Protein AF-0000000086145989 (afdb_homodimer)

Nearest PDB structures (foldseek):
  9aym-assembly1_B  TM=9.515E-01  e=1.932E-101  Thermochaetoides thermophila DSM 1495
  9b0e-assembly1_A  TM=9.508E-01  e=3.442E-101  Thermochaetoides thermophila DSM 1495
  7mq9-assembly1_NK  TM=9.323E-01  e=1.211E-88  Homo sapiens
  7mq8-assembly1_NJ  TM=9.148E-01  e=2.196E-86  Homo sapiens
  6rxt-assembly1_CR  TM=9.192E-01  e=3.959E-79  Thermochaetoides thermophila

Sequence (2146 aa):
MPKKAIDARIPALIRNSQLLRHRSLFVIVGDHAKDVIVNLYHILLNLDIKISKSVLWAYKKELLGFSSHRKKREKKIKAEIKRGQRDVDEQNPFELFVSTRDVRYVYYKETEKILGQTFGMCVLQDFEGLTPNLLARTMETVEGGGMVLLLLKNITSLKQLYTMNMDVHARYRTEAHGDVVARFNERFLMSLGSCGGALVIDDEMNVLSSVSGARGVVELKSEEVKPQSQKSKEELAEIKESLEGEKPVGDLVKLAKTVDQAKALMTFVEAIMEKTLASTVTLTAGRGRGKSAALGMAIAAAIACGYSNIFITSPSPENLKTLFEFVFKGFDEFGYLDHTDYDIVQSTNPDFNKAIVRVNVHREHRQTIQYIQPQDSYTLGQAELLVIDEAAAIPLPLVRKLLGPYLVFMASTINGYEGTGRSLSLKLIQQLRDQSRSVGKPNGDTKIANRDGNKEGQDYTPKTARSLREIELNEPIRYAAGDAVEKWMNTLLCLDATLPRKSRIHGTPHPSQCELLQVNRDTLFSFHPITEKFLQQMMALYVASHYKNSPNDLQLMSDAPAHQLFVLVAPTADDANKLPEILCVVQVALEGQISRESVLNSLSRGQRAGGDLIPWLVSQQFQDSEFASLSGARIVRIATNPDYGNMGYGSRALQLLTEFYEGKHISLDESADVLAMNEEQARRVTDEELAEGSLQTETIKVRDIKSMPPLFARLHQRKPPKLDYTGVSYGLTQQLHKFWYRGGYVPVYLRQTANDLTGEHTMVMLKPTNSDTTDPSWLGAYAQDFHRRILNLSSYQFRVFPTILILSIDDSTNKGIRLLEDTEKARPLDKPELDKLFSPYDIKRIKSYADNMLDYHVILDLMPTIATLYFTGRIKDENGVVLSGVQKALLCAIGLQRKMLEDMEKELNLTVSQLMAMFIKVMRKVSMHLEKILSGAIEASMPATNGKARAAPDDEDAEQAIDGAAVSKDLADDLAEGAEEFNAEEKQRNRKMIDALPLDKYAIQEGEVGWEDAEKQVKDAAKKGKSISTIAVKSSKKGEEKKRKAGEALREAQEEAEKLGGAGGKKSKKSKRMPKKAIDARIPALIRNSQLLRHRSLFVIVGDHAKDVIVNLYHILLNLDIKISKSVLWAYKKELLGFSSHRKKREKKIKAEIKRGQRDVDEQNPFELFVSTRDVRYVYYKETEKILGQTFGMCVLQDFEGLTPNLLARTMETVEGGGMVLLLLKNITSLKQLYTMNMDVHARYRTEAHGDVVARFNERFLMSLGSCGGALVIDDEMNVLSSVSGARGVVELKSEEVKPQSQKSKEELAEIKESLEGEKPVGDLVKLAKTVDQAKALMTFVEAIMEKTLASTVTLTAGRGRGKSAALGMAIAAAIACGYSNIFITSPSPENLKTLFEFVFKGFDEFGYLDHTDYDIVQSTNPDFNKAIVRVNVHREHRQTIQYIQPQDSYTLGQAELLVIDEAAAIPLPLVRKLLGPYLVFMASTINGYEGTGRSLSLKLIQQLRDQSRSVGKPNGDTKIANRDGNKEGQDYTPKTARSLREIELNEPIRYAAGDAVEKWMNTLLCLDATLPRKSRIHGTPHPSQCELLQVNRDTLFSFHPITEKFLQQMMALYVASHYKNSPNDLQLMSDAPAHQLFVLVAPTADDANKLPEILCVVQVALEGQISRESVLNSLSRGQRAGGDLIPWLVSQQFQDSEFASLSGARIVRIATNPDYGNMGYGSRALQLLTEFYEGKHISLDESADVLAMNEEQARRVTDEELAEGSLQTETIKVRDIKSMPPLFARLHQRKPPKLDYTGVSYGLTQQLHKFWYRGGYVPVYLRQTANDLTGEHTMVMLKPTNSDTTDPSWLGAYAQDFHRRILNLSSYQFRVFPTILILSIDDSTNKGIRLLEDTEKARPLDKPELDKLFSPYDIKRIKSYADNMLDYHVILDLMPTIATLYFTGRIKDENGVVLSGVQKALLCAIGLQRKMLEDMEKELNLTVSQLMAMFIKVMRKVSMHLEKILSGAIEASMPATNGKARAAPDDEDAEQAIDGAAVSKDLADDLAEGAEEFNAEEKQRNRKMIDALPLDKYAIQEGEVGWEDAEKQVKDAAKKGKSISTIAVKSSKKGEEKKRKAGEALREAQEEAEKLGGAGGKKSKKSKR

Structure (mmCIF, N/CA/C/O backbone):
data_AF-0000000086145989-model_v1
#
loop_
_entity.id
_entity.type
_entity.pdbx_description
1 polymer 'RNA cytidine acetyltransferase'
#
loop_
_atom_site.group_PDB
_atom_site.id
_atom_site.type_symbol
_atom_site.label_atom_id
_atom_site.label_alt_id
_atom_site.label_comp_id
_atom_site.label_asym_id
_atom_site.label_entity_id
_atom_site.label_seq_id
_atom_site.pdbx_PDB_ins_code
_atom_site.Cartn_x
_atom_site.Cartn_y
_atom_site.Cartn_z
_atom_site.occupancy
_atom_site.B_iso_or_equiv
_atom_site.auth_seq_id
_atom_site.auth_comp_id
_atom_site.auth_asym_id
_atom_site.auth_atom_id
_atom_site.pdbx_PDB_model_num
ATOM 1 N N . MET A 1 1 ? 15.664 70.75 -6.625 1 32.62 1 MET A N 1
ATOM 2 C CA . MET A 1 1 ? 15.195 70.625 -5.246 1 32.62 1 MET A CA 1
ATOM 3 C C . MET A 1 1 ? 16.359 70.5 -4.281 1 32.62 1 MET A C 1
ATOM 5 O O . MET A 1 1 ? 17.312 69.75 -4.547 1 32.62 1 MET A O 1
ATOM 9 N N . PRO A 1 2 ? 16.578 71.375 -3.533 1 39.59 2 PRO A N 1
ATOM 10 C CA . PRO A 1 2 ? 17.75 71.375 -2.648 1 39.59 2 PRO A CA 1
ATOM 11 C C . PRO A 1 2 ? 17.891 70.062 -1.884 1 39.59 2 PRO A C 1
ATOM 13 O O . PRO A 1 2 ? 16.891 69.438 -1.567 1 39.59 2 PRO A O 1
ATOM 16 N N . LYS A 1 3 ? 18.953 69.375 -2.1 1 53.72 3 LYS A N 1
ATOM 17 C CA . LYS A 1 3 ? 19.312 68.125 -1.492 1 53.72 3 LYS A CA 1
ATOM 18 C C . LYS A 1 3 ? 19.203 68.188 0.029 1 53.72 3 LYS A C 1
ATOM 20 O O . LYS A 1 3 ? 19.891 68.938 0.67 1 53.72 3 LYS A O 1
ATOM 25 N N . LYS A 1 4 ? 17.969 68.125 0.529 1 65.81 4 LYS A N 1
ATOM 26 C CA . LYS A 1 4 ? 17.781 68.125 1.978 1 65.81 4 LYS A CA 1
ATOM 27 C C . LYS A 1 4 ? 18.703 67.125 2.656 1 65.81 4 LYS A C 1
ATOM 29 O O . LYS A 1 4 ? 18.953 66.062 2.129 1 65.81 4 LYS A O 1
ATOM 34 N N . ALA A 1 5 ? 19.375 67.688 3.66 1 76.88 5 ALA A N 1
ATOM 35 C CA . ALA A 1 5 ? 20.312 66.875 4.438 1 76.88 5 ALA A CA 1
ATOM 36 C C . ALA A 1 5 ? 19.594 65.75 5.172 1 76.88 5 ALA A C 1
ATOM 38 O O . ALA A 1 5 ? 18.531 65.938 5.77 1 76.88 5 ALA A O 1
ATOM 39 N N . ILE A 1 6 ? 20 64.562 4.984 1 85.19 6 ILE A N 1
ATOM 40 C CA . ILE A 1 6 ? 19.438 63.312 5.578 1 85.19 6 ILE A CA 1
ATOM 41 C C . ILE A 1 6 ? 19.734 63.312 7.078 1 85.19 6 ILE A C 1
ATOM 43 O O . ILE A 1 6 ? 20.812 63.75 7.508 1 85.19 6 ILE A O 1
ATOM 47 N N . ASP A 1 7 ? 18.766 63.031 7.938 1 90.12 7 ASP A N 1
ATOM 48 C CA . ASP A 1 7 ? 18.953 62.844 9.375 1 90.12 7 ASP A CA 1
ATOM 49 C C . ASP A 1 7 ? 20.172 61.969 9.664 1 90.12 7 ASP A C 1
ATOM 51 O O . ASP A 1 7 ? 20.266 60.844 9.141 1 90.12 7 ASP A O 1
ATOM 55 N N . ALA A 1 8 ? 21.094 62.406 10.469 1 89.19 8 ALA A N 1
ATOM 56 C CA . ALA A 1 8 ? 22.375 61.75 10.719 1 89.19 8 ALA A CA 1
ATOM 57 C C . ALA A 1 8 ? 22.188 60.406 11.391 1 89.19 8 ALA A C 1
ATOM 59 O O . ALA A 1 8 ? 23.062 59.531 11.312 1 89.19 8 ALA A O 1
ATOM 60 N N . ARG A 1 9 ? 21.125 60.188 11.984 1 93.94 9 ARG A N 1
ATOM 61 C CA . ARG A 1 9 ? 20.859 58.906 12.68 1 93.94 9 ARG A CA 1
ATOM 62 C C . ARG A 1 9 ? 20.656 57.781 11.695 1 93.94 9 ARG A C 1
ATOM 64 O O . ARG A 1 9 ? 20.922 56.625 12.016 1 93.94 9 ARG A O 1
ATOM 71 N N . ILE A 1 10 ? 20.141 58.062 10.531 1 94.19 10 ILE A N 1
ATOM 72 C CA . ILE A 1 10 ? 19.859 57.062 9.523 1 94.19 10 ILE A CA 1
ATOM 73 C C . ILE A 1 10 ? 21.156 56.438 9.031 1 94.19 10 ILE A C 1
ATOM 75 O O . ILE A 1 10 ? 21.359 55.219 9.156 1 94.19 10 ILE A O 1
ATOM 79 N N . PRO A 1 11 ? 22.109 57.219 8.492 1 91.62 11 PRO A N 1
ATOM 80 C CA . PRO A 1 11 ? 23.375 56.594 8.102 1 91.62 11 PRO A CA 1
ATOM 81 C C . PRO A 1 11 ? 24.141 56 9.281 1 91.62 11 PRO A C 1
ATOM 83 O O . PRO A 1 11 ? 24.844 55 9.125 1 91.62 11 PRO A O 1
ATOM 86 N N . ALA A 1 12 ? 23.953 56.594 10.438 1 92.81 12 ALA A N 1
ATOM 87 C CA . ALA A 1 12 ? 24.625 56.062 11.625 1 92.81 12 ALA A CA 1
ATOM 88 C C . ALA A 1 12 ? 24.141 54.656 11.938 1 92.81 12 ALA A C 1
ATOM 90 O O . ALA A 1 12 ? 24.938 53.781 12.258 1 92.81 12 ALA A O 1
ATOM 91 N N . LEU A 1 13 ? 22.844 54.469 11.883 1 94.44 13 LEU A N 1
ATOM 92 C CA . LEU A 1 13 ? 22.281 53.156 12.156 1 94.44 13 LEU A CA 1
ATOM 93 C C . LEU A 1 13 ? 22.75 52.125 11.133 1 94.44 13 LEU A C 1
ATOM 95 O O . LEU A 1 13 ? 23.094 51 11.477 1 94.44 13 LEU A O 1
ATOM 99 N N . ILE A 1 14 ? 22.781 52.469 9.883 1 93 14 ILE A N 1
ATOM 100 C CA . ILE A 1 14 ? 23.172 51.594 8.805 1 93 14 ILE A CA 1
ATOM 101 C C . ILE A 1 14 ? 24.656 51.219 8.953 1 93 14 ILE A C 1
ATOM 103 O O . ILE A 1 14 ? 25.031 50.062 8.812 1 93 14 ILE A O 1
ATOM 107 N N . ARG A 1 15 ? 25.5 52.156 9.289 1 90.88 15 ARG A N 1
ATOM 108 C CA . ARG A 1 15 ? 26.922 51.938 9.477 1 90.88 15 ARG A CA 1
ATOM 109 C C . ARG A 1 15 ? 27.172 51.031 10.688 1 90.88 15 ARG A C 1
ATOM 111 O O . ARG A 1 15 ? 28 50.125 10.641 1 90.88 15 ARG A O 1
ATOM 118 N N . ASN A 1 16 ? 26.453 51.375 11.75 1 91.62 16 ASN A N 1
ATOM 119 C CA . ASN A 1 16 ? 26.578 50.531 12.945 1 91.62 16 ASN A CA 1
ATOM 120 C C . ASN A 1 16 ? 26.141 49.094 12.672 1 91.62 16 ASN A C 1
ATOM 122 O O . ASN A 1 16 ? 26.766 48.156 13.164 1 91.62 16 ASN A O 1
ATOM 126 N N . SER A 1 17 ? 25.062 48.969 11.922 1 92.06 17 SER A N 1
ATOM 127 C CA . SER A 1 17 ? 24.547 47.656 11.594 1 92.06 17 SER A CA 1
ATOM 128 C C . SER A 1 17 ? 25.562 46.844 10.758 1 92.06 17 SER A C 1
ATOM 130 O O . SER A 1 17 ? 25.688 45.656 10.914 1 92.06 17 SER A O 1
ATOM 132 N N . GLN A 1 18 ? 26.203 47.406 9.883 1 89.12 18 GLN A N 1
ATOM 133 C CA . GLN A 1 18 ? 27.219 46.75 9.07 1 89.12 18 GLN A CA 1
ATOM 134 C C . GLN A 1 18 ? 28.438 46.375 9.914 1 89.12 18 GLN A C 1
ATOM 136 O O . GLN A 1 18 ? 28.984 45.281 9.766 1 89.12 18 GLN A O 1
ATOM 141 N N . LEU A 1 19 ? 28.781 47.312 10.719 1 87.06 19 LEU A N 1
ATOM 142 C CA . LEU A 1 19 ? 29.953 47.094 11.555 1 87.06 19 LEU A CA 1
ATOM 143 C C . LEU A 1 19 ? 29.719 45.969 12.539 1 87.06 19 LEU A C 1
ATOM 145 O O . LEU A 1 19 ? 30.594 45.125 12.766 1 87.06 19 LEU A O 1
ATOM 149 N N . LEU A 1 20 ? 28.562 45.969 13.102 1 89.5 20 LEU A N 1
ATOM 150 C CA . LEU A 1 20 ? 28.234 44.969 14.102 1 89.5 20 LEU A CA 1
ATOM 151 C C . LEU A 1 20 ? 27.656 43.688 13.453 1 89.5 20 LEU A C 1
ATOM 153 O O . LEU A 1 20 ? 27.484 42.688 14.117 1 89.5 20 LEU A O 1
ATOM 157 N N . ARG A 1 21 ? 27.312 43.75 12.18 1 90.62 21 ARG A N 1
ATOM 158 C CA . ARG A 1 21 ? 26.641 42.688 11.438 1 90.62 21 ARG A CA 1
ATOM 159 C C . ARG A 1 21 ? 25.266 42.375 12.039 1 90.62 21 ARG A C 1
ATOM 161 O O . ARG A 1 21 ? 24.953 41.219 12.297 1 90.62 21 ARG A O 1
ATOM 168 N N . HIS A 1 22 ? 24.625 43.438 12.461 1 93.12 22 HIS A N 1
ATOM 169 C CA . HIS A 1 22 ? 23.25 43.375 12.922 1 93.12 22 HIS A CA 1
ATOM 170 C C . HIS A 1 22 ? 22.281 43.844 11.836 1 93.12 22 HIS A C 1
ATOM 172 O O . HIS A 1 22 ? 22.688 44.531 10.898 1 93.12 22 HIS A O 1
ATOM 178 N N . ARG A 1 23 ? 21.047 43.438 11.914 1 92.12 23 ARG A N 1
ATOM 179 C CA . ARG A 1 23 ? 20.031 43.938 10.984 1 92.12 23 ARG A CA 1
ATOM 180 C C . ARG A 1 23 ? 19.5 45.281 11.414 1 92.12 23 ARG A C 1
ATOM 182 O O . ARG A 1 23 ? 19.547 45.625 12.602 1 92.12 23 ARG A O 1
ATOM 189 N N . SER A 1 24 ? 19.094 45.969 10.492 1 95.75 24 SER A N 1
ATOM 190 C CA . SER A 1 24 ? 18.391 47.219 10.773 1 95.75 24 SER A CA 1
ATOM 191 C C . SER A 1 24 ? 16.938 47.156 10.273 1 95.75 24 SER A C 1
ATOM 193 O O . SER A 1 24 ? 16.656 46.531 9.258 1 95.75 24 SER A O 1
ATOM 195 N N . LEU A 1 25 ? 16.062 47.781 11.07 1 97.19 25 LEU A N 1
ATOM 196 C CA . LEU A 1 25 ? 14.641 47.812 10.734 1 97.19 25 LEU A CA 1
ATOM 197 C C . LEU A 1 25 ? 14.172 49.25 10.492 1 97.19 25 LEU A C 1
ATOM 199 O O . LEU A 1 25 ? 14.344 50.125 11.359 1 97.19 25 LEU A O 1
ATOM 203 N N . PHE A 1 26 ? 13.672 49.562 9.32 1 96.38 26 PHE A N 1
ATOM 204 C CA . PHE A 1 26 ? 13.125 50.844 8.984 1 96.38 26 PHE A CA 1
ATOM 205 C C . PHE A 1 26 ? 11.625 50.781 8.711 1 96.38 26 PHE A C 1
ATOM 207 O O . PHE A 1 26 ? 11.195 50 7.859 1 96.38 26 PHE A O 1
ATOM 214 N N . VAL A 1 27 ? 10.867 51.469 9.484 1 95.62 27 VAL A N 1
ATOM 215 C CA . VAL A 1 27 ? 9.445 51.656 9.203 1 95.62 27 VAL A CA 1
ATOM 216 C C . VAL A 1 27 ? 9.203 52.969 8.477 1 95.62 27 VAL A C 1
ATOM 218 O O . VAL A 1 27 ? 9.406 54.031 9.055 1 95.62 27 VAL A O 1
ATOM 221 N N . ILE A 1 28 ? 8.781 52.906 7.25 1 94.56 28 ILE A N 1
ATOM 222 C CA . ILE A 1 28 ? 8.633 54.094 6.418 1 94.56 28 ILE A CA 1
ATOM 223 C C . ILE A 1 28 ? 7.156 54.5 6.344 1 94.56 28 ILE A C 1
ATOM 225 O O . ILE A 1 28 ? 6.324 53.719 5.863 1 94.56 28 ILE A O 1
ATOM 229 N N . VAL A 1 29 ? 6.902 55.688 6.828 1 93.06 29 VAL A N 1
ATOM 230 C CA . VAL A 1 29 ? 5.531 56.188 6.844 1 93.06 29 VAL A CA 1
ATOM 231 C C . VAL A 1 29 ? 5.367 57.25 5.766 1 93.06 29 VAL A C 1
ATOM 233 O O . VAL A 1 29 ? 6.102 58.25 5.75 1 93.06 29 VAL A O 1
ATOM 236 N N . GLY A 1 30 ? 4.41 57 4.805 1 88.5 30 GLY A N 1
ATOM 237 C CA . GLY A 1 30 ? 4.129 58 3.781 1 88.5 30 GLY A CA 1
ATOM 238 C C . GLY A 1 30 ? 3.945 57.406 2.4 1 88.5 30 GLY A C 1
ATOM 239 O O . GLY A 1 30 ? 4.109 56.188 2.217 1 88.5 30 GLY A O 1
ATOM 240 N N . ASP A 1 31 ? 3.643 58.25 1.392 1 86.5 31 ASP A N 1
ATOM 241 C CA . ASP A 1 31 ? 3.252 57.75 0.068 1 86.5 31 ASP A CA 1
ATOM 242 C C . ASP A 1 31 ? 4.441 57.781 -0.893 1 86.5 31 ASP A C 1
ATOM 244 O O . ASP A 1 31 ? 4.379 57.188 -1.971 1 86.5 31 ASP A O 1
ATOM 248 N N . HIS A 1 32 ? 5.531 58.344 -0.509 1 87.19 32 HIS A N 1
ATOM 249 C CA . HIS A 1 32 ? 6.707 58.375 -1.369 1 87.19 32 HIS A CA 1
ATOM 250 C C . HIS A 1 32 ? 7.754 57.375 -0.911 1 87.19 32 HIS A C 1
ATOM 252 O O . HIS A 1 32 ? 8.945 57.688 -0.837 1 87.19 32 HIS A O 1
ATOM 258 N N . ALA A 1 33 ? 7.289 56.281 -0.604 1 88.06 33 ALA A N 1
ATOM 259 C CA . ALA A 1 33 ? 8.156 55.25 -0.075 1 88.06 33 ALA A CA 1
ATOM 260 C C . ALA A 1 33 ? 9.148 54.781 -1.132 1 88.06 33 ALA A C 1
ATOM 262 O O . ALA A 1 33 ? 10.258 54.344 -0.803 1 88.06 33 ALA A O 1
ATOM 263 N N . LYS A 1 34 ? 8.844 54.875 -2.447 1 87.62 34 LYS A N 1
ATOM 264 C CA . LYS A 1 34 ? 9.703 54.406 -3.535 1 87.62 34 LYS A CA 1
ATOM 265 C C . LYS A 1 34 ? 11.047 55.156 -3.521 1 87.62 34 LYS A C 1
ATOM 267 O O . LYS A 1 34 ? 12.102 54.531 -3.688 1 87.62 34 LYS A O 1
ATOM 272 N N . ASP A 1 35 ? 10.953 56.344 -3.273 1 86.56 35 ASP A N 1
ATOM 273 C CA . ASP A 1 35 ? 12.164 57.156 -3.256 1 86.56 35 ASP A CA 1
ATOM 274 C C . ASP A 1 35 ? 13.031 56.844 -2.043 1 86.56 35 ASP A C 1
ATOM 276 O O . ASP A 1 35 ? 14.258 56.812 -2.141 1 86.56 35 ASP A O 1
ATOM 280 N N . VAL A 1 36 ? 12.344 56.625 -0.988 1 90.62 36 VAL A N 1
ATOM 281 C CA . VAL A 1 36 ? 13.055 56.344 0.252 1 90.62 36 VAL A CA 1
ATOM 282 C C . VAL A 1 36 ? 13.789 55 0.13 1 90.62 36 VAL A C 1
ATOM 284 O O . VAL A 1 36 ? 14.93 54.875 0.593 1 90.62 36 VAL A O 1
ATOM 287 N N . ILE A 1 37 ? 13.172 54 -0.485 1 91.62 37 ILE A N 1
ATOM 288 C CA . ILE A 1 37 ? 13.766 52.688 -0.65 1 91.62 37 ILE A CA 1
ATOM 289 C C . ILE A 1 37 ? 15.062 52.812 -1.445 1 91.62 37 ILE A C 1
ATOM 291 O O . ILE A 1 37 ? 16.078 52.219 -1.069 1 91.62 37 ILE A O 1
ATOM 295 N N . VAL A 1 38 ? 15.016 53.562 -2.527 1 88.56 38 VAL A N 1
ATOM 296 C CA . VAL A 1 38 ? 16.188 53.719 -3.395 1 88.56 38 VAL A CA 1
ATOM 297 C C . VAL A 1 38 ? 17.297 54.438 -2.629 1 88.56 38 VAL A C 1
ATOM 299 O O . VAL A 1 38 ? 18.469 54.062 -2.721 1 88.56 38 VAL A O 1
ATOM 302 N N . ASN A 1 39 ? 16.922 55.438 -1.884 1 89.38 39 ASN A N 1
ATOM 303 C CA . ASN A 1 39 ? 17.906 56.188 -1.115 1 89.38 39 ASN A CA 1
ATOM 304 C C . ASN A 1 39 ? 18.562 55.312 -0.05 1 89.38 39 ASN A C 1
ATOM 306 O O . ASN A 1 39 ? 19.781 55.344 0.127 1 89.38 39 ASN A O 1
ATOM 310 N N . LEU A 1 40 ? 17.766 54.656 0.624 1 91.38 40 LEU A N 1
ATOM 311 C CA . LEU A 1 40 ? 18.297 53.781 1.657 1 91.38 40 LEU A CA 1
ATOM 312 C C . LEU A 1 40 ? 19.203 52.688 1.049 1 91.38 40 LEU A C 1
ATOM 314 O O . LEU A 1 40 ? 20.234 52.344 1.62 1 91.38 40 LEU A O 1
ATOM 318 N N . TYR A 1 41 ? 18.766 52.156 -0.068 1 88.81 41 TYR A N 1
ATOM 319 C CA . TYR A 1 41 ? 19.578 51.156 -0.741 1 88.81 41 TYR A CA 1
ATOM 320 C C . TYR A 1 41 ? 20.906 51.719 -1.185 1 88.81 41 TYR A C 1
ATOM 322 O O . TYR A 1 41 ? 21.938 51.062 -1.097 1 88.81 41 TYR A O 1
ATOM 330 N N . HIS A 1 42 ? 20.922 52.938 -1.663 1 85.06 42 HIS A N 1
ATOM 331 C CA . HIS A 1 42 ? 22.156 53.594 -2.084 1 85.06 42 HIS A CA 1
ATOM 332 C C . HIS A 1 42 ? 23.094 53.812 -0.904 1 85.06 42 HIS A C 1
ATOM 334 O O . HIS A 1 42 ? 24.312 53.656 -1.04 1 85.06 42 HIS A O 1
ATOM 340 N N . ILE A 1 43 ? 22.531 54.156 0.171 1 87.44 43 ILE A N 1
ATOM 341 C CA . ILE A 1 43 ? 23.328 54.344 1.372 1 87.44 43 ILE A CA 1
ATOM 342 C C . ILE A 1 43 ? 23.953 53.031 1.784 1 87.44 43 ILE A C 1
ATOM 344 O O . ILE A 1 43 ? 25.125 52.969 2.158 1 87.44 43 ILE A O 1
ATOM 348 N N . LEU A 1 44 ? 23.188 52 1.7 1 86.94 44 LEU A N 1
ATOM 349 C CA . LEU A 1 44 ? 23.641 50.656 2.061 1 86.94 44 LEU A CA 1
ATOM 350 C C . LEU A 1 44 ? 24.797 50.219 1.163 1 86.94 44 LEU A C 1
ATOM 352 O O . LEU A 1 44 ? 25.766 49.656 1.642 1 86.94 44 LEU A O 1
ATOM 356 N N . LEU A 1 45 ? 24.734 50.438 -0.15 1 81 45 LEU A N 1
ATOM 357 C CA . LEU A 1 45 ? 25.734 50 -1.114 1 81 45 LEU A CA 1
ATOM 358 C C . LEU A 1 45 ? 27.031 50.812 -0.936 1 81 45 LEU A C 1
ATOM 360 O O . LEU A 1 45 ? 28.125 50.281 -1.176 1 81 45 LEU A O 1
ATOM 364 N N . ASN A 1 46 ? 26.922 52 -0.635 1 80.81 46 ASN A N 1
ATOM 365 C CA . ASN A 1 46 ? 28.094 52.875 -0.501 1 80.81 46 ASN A CA 1
ATOM 366 C C . ASN A 1 46 ? 28.906 52.5 0.73 1 80.81 46 ASN A C 1
ATOM 368 O O . ASN A 1 46 ? 30.109 52.812 0.792 1 80.81 46 ASN A O 1
ATOM 372 N N . LEU A 1 47 ? 28.344 51.969 1.605 1 74.88 47 LEU A N 1
ATOM 373 C CA . LEU A 1 47 ? 29.047 51.688 2.852 1 74.88 47 LEU A CA 1
ATOM 374 C C . LEU A 1 47 ? 29.734 50.312 2.783 1 74.88 47 LEU A C 1
ATOM 376 O O . LEU A 1 47 ? 30.828 50.156 3.314 1 74.88 47 LEU A O 1
ATOM 380 N N . ASP A 1 48 ? 29.047 49.219 2.506 1 65.19 48 ASP A N 1
ATOM 381 C CA . ASP A 1 48 ? 29.672 47.906 2.533 1 65.19 48 ASP A CA 1
ATOM 382 C C . ASP A 1 48 ? 29.422 47.156 1.234 1 65.19 48 ASP A C 1
ATOM 384 O O . ASP A 1 48 ? 28.281 46.812 0.916 1 65.19 48 ASP A O 1
ATOM 388 N N . ILE A 1 49 ? 30.531 46.875 0.617 1 58.78 49 ILE A N 1
ATOM 389 C CA . ILE A 1 49 ? 30.531 46.219 -0.683 1 58.78 49 ILE A CA 1
ATOM 390 C C . ILE A 1 49 ? 30.266 44.719 -0.502 1 58.78 49 ILE A C 1
ATOM 392 O O . ILE A 1 49 ? 29.75 44.062 -1.408 1 58.78 49 ILE A O 1
ATOM 396 N N . LYS A 1 50 ? 30.297 44.094 0.684 1 64.94 50 LYS A N 1
ATOM 397 C CA . LYS A 1 50 ? 30.297 42.625 0.769 1 64.94 50 LYS A CA 1
ATOM 398 C C . LYS A 1 50 ? 28.891 42.094 0.997 1 64.94 50 LYS A C 1
ATOM 400 O O . LYS A 1 50 ? 28.672 40.906 0.965 1 64.94 50 LYS A O 1
ATOM 405 N N . ILE A 1 51 ? 27.922 42.875 1.096 1 66.06 51 ILE A N 1
ATOM 406 C CA . ILE A 1 51 ? 26.562 42.438 1.392 1 66.06 51 ILE A CA 1
ATOM 407 C C . ILE A 1 51 ? 25.906 41.906 0.12 1 66.06 51 ILE A C 1
ATOM 409 O O . ILE A 1 51 ? 26.203 42.375 -0.983 1 66.06 51 ILE A O 1
ATOM 413 N N . SER A 1 52 ? 25.141 40.844 0.391 1 67.56 52 SER A N 1
ATOM 414 C CA . SER A 1 52 ? 24.375 40.344 -0.732 1 67.56 52 SER A CA 1
ATOM 415 C C . SER A 1 52 ? 23.531 41.406 -1.38 1 67.56 52 SER A C 1
ATOM 417 O O . SER A 1 52 ? 22.875 42.219 -0.686 1 67.56 52 SER A O 1
ATOM 419 N N . LYS A 1 53 ? 23.625 41.469 -2.562 1 77.19 53 LYS A N 1
ATOM 420 C CA . LYS A 1 53 ? 22.906 42.5 -3.32 1 77.19 53 LYS A CA 1
ATOM 421 C C . LYS A 1 53 ? 21.484 42.031 -3.668 1 77.19 53 LYS A C 1
ATOM 423 O O . LYS A 1 53 ? 20.734 42.75 -4.309 1 77.19 53 LYS A O 1
ATOM 428 N N . SER A 1 54 ? 21.141 40.906 -2.982 1 86.81 54 SER A N 1
ATOM 429 C CA . SER A 1 54 ? 19.828 40.375 -3.316 1 86.81 54 SER A CA 1
ATOM 430 C C . SER A 1 54 ? 18.734 41.031 -2.477 1 86.81 54 SER A C 1
ATOM 432 O O . SER A 1 54 ? 18.969 41.375 -1.317 1 86.81 54 SER A O 1
ATOM 434 N N . VAL A 1 55 ? 17.578 41.281 -3.086 1 90.88 55 VAL A N 1
ATOM 435 C CA . VAL A 1 55 ? 16.453 41.938 -2.438 1 90.88 55 VAL A CA 1
ATOM 436 C C . VAL A 1 55 ? 15.227 41.031 -2.471 1 90.88 55 VAL A C 1
ATOM 438 O O . VAL A 1 55 ? 14.914 40.438 -3.508 1 90.88 55 VAL A O 1
ATOM 441 N N . LEU A 1 56 ? 14.672 40.844 -1.296 1 92.31 56 LEU A N 1
ATOM 442 C CA . LEU A 1 56 ? 13.383 40.188 -1.208 1 92.31 56 LEU A CA 1
ATOM 443 C C . LEU A 1 56 ? 12.242 41.188 -1.166 1 92.31 56 LEU A C 1
ATOM 445 O O . LEU A 1 56 ? 12.242 42.094 -0.322 1 92.31 56 LEU A O 1
ATOM 449 N N . TRP A 1 57 ? 11.336 41.125 -2.105 1 92.81 57 TRP A N 1
ATOM 450 C CA . TRP A 1 57 ? 10.172 42 -2.154 1 92.81 57 TRP A CA 1
ATOM 451 C C . TRP A 1 57 ? 8.891 41.188 -1.957 1 92.81 57 TRP A C 1
ATOM 453 O O . TRP A 1 57 ? 8.445 40.5 -2.859 1 92.81 57 TRP A O 1
ATOM 463 N N . ALA A 1 58 ? 8.289 41.375 -0.79 1 93.38 58 ALA A N 1
ATOM 464 C CA . ALA A 1 58 ? 7.039 40.688 -0.477 1 93.38 58 ALA A CA 1
ATOM 465 C C . ALA A 1 58 ? 5.848 41.625 -0.544 1 93.38 58 ALA A C 1
ATOM 467 O O . ALA A 1 58 ? 5.93 42.781 -0.079 1 93.38 58 ALA A O 1
ATOM 468 N N . TYR A 1 59 ? 4.754 41.156 -1.205 1 91 59 TYR A N 1
ATOM 469 C CA . TYR A 1 59 ? 3.594 42.031 -1.394 1 91 59 TYR A CA 1
ATOM 470 C C . TYR A 1 59 ? 2.311 41.219 -1.473 1 91 59 TYR A C 1
ATOM 472 O O . TYR A 1 59 ? 2.355 40 -1.575 1 91 59 TYR A O 1
ATOM 480 N N . LYS A 1 60 ? 1.208 41.844 -1.293 1 89.12 60 LYS A N 1
ATOM 481 C CA . LYS A 1 60 ? -0.088 41.156 -1.258 1 89.12 60 LYS A CA 1
ATOM 482 C C . LYS A 1 60 ? -0.607 40.906 -2.668 1 89.12 60 LYS A C 1
ATOM 484 O O . LYS A 1 60 ? -0.813 39.75 -3.049 1 89.12 60 LYS A O 1
ATOM 489 N N . LYS A 1 61 ? -0.94 41.906 -3.453 1 82.25 61 LYS A N 1
ATOM 490 C CA . LYS A 1 61 ? -1.56 41.719 -4.762 1 82.25 61 LYS A CA 1
ATOM 491 C C . LYS A 1 61 ? -0.794 42.469 -5.848 1 82.25 61 LYS A C 1
ATOM 493 O O . LYS A 1 61 ? -0.268 41.875 -6.777 1 82.25 61 LYS A O 1
ATOM 498 N N . GLU A 1 62 ? -0.7 43.781 -5.633 1 79.56 62 GLU A N 1
ATOM 499 C CA . GLU A 1 62 ? -0.088 44.594 -6.68 1 79.56 62 GLU A CA 1
ATOM 500 C C . GLU A 1 62 ? 1.157 45.312 -6.164 1 79.56 62 GLU A C 1
ATOM 502 O O . GLU A 1 62 ? 1.22 45.688 -4.992 1 79.56 62 GLU A O 1
ATOM 507 N N . LEU A 1 63 ? 2.029 45.344 -7.047 1 80.75 63 LEU A N 1
ATOM 508 C CA . LEU A 1 63 ? 3.26 46.031 -6.73 1 80.75 63 LEU A CA 1
ATOM 509 C C . LEU A 1 63 ? 3.055 47.562 -6.824 1 80.75 63 LEU A C 1
ATOM 511 O O . LEU A 1 63 ? 1.965 48 -7.172 1 80.75 63 LEU A O 1
ATOM 515 N N . LEU A 1 64 ? 3.996 48.312 -6.324 1 76.12 64 LEU A N 1
ATOM 516 C CA . LEU A 1 64 ? 3.91 49.781 -6.27 1 76.12 64 LEU A CA 1
ATOM 517 C C . LEU A 1 64 ? 3.969 50.375 -7.672 1 76.12 64 LEU A C 1
ATOM 519 O O . LEU A 1 64 ? 4.879 51.156 -7.984 1 76.12 64 LEU A O 1
ATOM 523 N N . GLY A 1 65 ? 2.98 49.938 -8.523 1 68.06 65 GLY A N 1
ATOM 524 C CA . GLY A 1 65 ? 2.822 50.531 -9.852 1 68.06 65 GLY A CA 1
ATOM 525 C C . GLY A 1 65 ? 3.811 50 -10.867 1 68.06 65 GLY A C 1
ATOM 526 O O . GLY A 1 65 ? 4.117 50.656 -11.859 1 68.06 65 GLY A O 1
ATOM 527 N N . PHE A 1 66 ? 4.543 48.812 -10.508 1 71.5 66 PHE A N 1
ATOM 528 C CA . PHE A 1 66 ? 5.457 48.219 -11.469 1 71.5 66 PHE A CA 1
ATOM 529 C C . PHE A 1 66 ? 5.23 46.719 -11.555 1 71.5 66 PHE A C 1
ATOM 531 O O . PHE A 1 66 ? 4.477 46.156 -10.758 1 71.5 66 PHE A O 1
ATOM 538 N N . SER A 1 67 ? 5.672 46.156 -12.734 1 70.88 67 SER A N 1
ATOM 539 C CA . SER A 1 67 ? 5.488 44.719 -12.938 1 70.88 67 SER A CA 1
ATOM 540 C C . SER A 1 67 ? 6.711 43.938 -12.477 1 70.88 67 SER A C 1
ATOM 542 O O . SER A 1 67 ? 7.84 44.438 -12.562 1 70.88 67 SER A O 1
ATOM 544 N N . SER A 1 68 ? 6.496 42.75 -11.969 1 73.5 68 SER A N 1
ATOM 545 C CA . SER A 1 68 ? 7.555 41.844 -11.508 1 73.5 68 SER A CA 1
ATOM 546 C C . SER A 1 68 ? 8.344 41.25 -12.672 1 73.5 68 SER A C 1
ATOM 548 O O . SER A 1 68 ? 9.492 40.844 -12.508 1 73.5 68 SER A O 1
ATOM 550 N N . HIS A 1 69 ? 7.734 41.188 -13.781 1 68.5 69 HIS A N 1
ATOM 551 C CA . HIS A 1 69 ? 8.383 40.594 -14.945 1 68.5 69 HIS A CA 1
ATOM 552 C C . HIS A 1 69 ? 9.242 41.625 -15.68 1 68.5 69 HIS A C 1
ATOM 554 O O . HIS A 1 69 ? 8.742 42.688 -16.078 1 68.5 69 HIS A O 1
ATOM 560 N N . ARG A 1 70 ? 10.391 41.281 -15.828 1 66.31 70 ARG A N 1
ATOM 561 C CA . ARG A 1 70 ? 11.375 42.188 -16.422 1 66.31 70 ARG A CA 1
ATOM 562 C C . ARG A 1 70 ? 10.977 42.562 -17.844 1 66.31 70 ARG A C 1
ATOM 564 O O . ARG A 1 70 ? 11.031 43.75 -18.203 1 66.31 70 ARG A O 1
ATOM 571 N N . LYS A 1 71 ? 10.586 41.469 -18.578 1 65.5 71 LYS A N 1
ATOM 572 C CA . LYS A 1 71 ? 10.266 41.719 -19.984 1 65.5 71 LYS A CA 1
ATOM 573 C C . LYS A 1 71 ? 9.07 42.656 -20.109 1 65.5 71 LYS A C 1
ATOM 575 O O . LYS A 1 71 ? 9.062 43.562 -20.953 1 65.5 71 LYS A O 1
ATOM 580 N N . LYS A 1 72 ? 8.148 42.438 -19.266 1 69.38 72 LYS A N 1
ATOM 581 C CA . LYS A 1 72 ? 6.969 43.312 -19.328 1 69.38 72 LYS A CA 1
ATOM 582 C C . LYS A 1 72 ? 7.312 44.719 -18.922 1 69.38 72 LYS A C 1
ATOM 584 O O . LYS A 1 72 ? 6.785 45.688 -19.5 1 69.38 72 LYS A O 1
ATOM 589 N N . ARG A 1 73 ? 8.242 44.938 -18.047 1 71.5 73 ARG A N 1
ATOM 590 C CA . ARG A 1 73 ? 8.672 46.25 -17.609 1 71.5 73 ARG A CA 1
ATOM 591 C C . ARG A 1 73 ? 9.406 47 -18.719 1 71.5 73 ARG A C 1
ATOM 593 O O . ARG A 1 73 ? 9.156 48.188 -18.953 1 71.5 73 ARG A O 1
ATOM 600 N N . GLU A 1 74 ? 10.227 46.219 -19.375 1 68.25 74 GLU A N 1
ATOM 601 C CA . GLU A 1 74 ? 10.977 46.812 -20.469 1 68.25 74 GLU A CA 1
ATOM 602 C C . GLU A 1 74 ? 10.047 47.219 -21.609 1 68.25 74 GLU A C 1
ATOM 604 O O . GLU A 1 74 ? 10.242 48.281 -22.203 1 68.25 74 GLU A O 1
ATOM 609 N N . LYS A 1 75 ? 9.117 46.344 -21.781 1 68.12 75 LYS A N 1
ATOM 610 C CA . LYS A 1 75 ? 8.164 46.688 -22.828 1 68.12 75 LYS A CA 1
ATOM 611 C C . LYS A 1 75 ? 7.379 47.938 -22.469 1 68.12 75 LYS A C 1
ATOM 613 O O . LYS A 1 75 ? 7.121 48.781 -23.312 1 68.12 75 LYS A O 1
ATOM 618 N N . LYS A 1 76 ? 7.07 47.969 -21.234 1 70.69 76 LYS A N 1
ATOM 619 C CA . LYS A 1 76 ? 6.324 49.156 -20.797 1 70.69 76 LYS A CA 1
ATOM 620 C C . LYS A 1 76 ? 7.176 50.406 -20.906 1 70.69 76 LYS A C 1
ATOM 622 O O . LYS A 1 76 ? 6.699 51.469 -21.344 1 70.69 76 LYS A O 1
ATOM 627 N N . ILE A 1 77 ? 8.398 50.312 -20.5 1 70.56 77 ILE A N 1
ATOM 628 C CA . ILE A 1 77 ? 9.312 51.438 -20.562 1 70.56 77 ILE A CA 1
ATOM 629 C C . ILE A 1 77 ? 9.492 51.875 -22.016 1 70.56 77 ILE A C 1
ATOM 631 O O . ILE A 1 77 ? 9.445 53.062 -22.328 1 70.56 77 ILE A O 1
ATOM 635 N N . LYS A 1 78 ? 9.625 50.906 -22.812 1 68.38 78 LYS A N 1
ATOM 636 C CA . LYS A 1 78 ? 9.781 51.188 -24.234 1 68.38 78 LYS A CA 1
ATOM 637 C C . LYS A 1 78 ? 8.531 51.844 -24.812 1 68.38 78 LYS A C 1
ATOM 639 O O . LYS A 1 78 ? 8.617 52.781 -25.609 1 68.38 78 LYS A O 1
ATOM 644 N N . ALA A 1 79 ? 7.504 51.375 -24.328 1 72.19 79 ALA A N 1
ATOM 645 C CA . ALA A 1 79 ? 6.242 51.938 -24.812 1 72.19 79 ALA A CA 1
ATOM 646 C C . ALA A 1 79 ? 6.062 53.375 -24.328 1 72.19 79 ALA A C 1
ATOM 648 O O . ALA A 1 79 ? 5.586 54.219 -25.078 1 72.19 79 ALA A O 1
ATOM 649 N N . GLU A 1 80 ? 6.504 53.625 -23.156 1 72.31 80 GLU A N 1
ATOM 650 C CA . GLU A 1 80 ? 6.383 55 -22.625 1 72.31 80 GLU A CA 1
ATOM 651 C C . GLU A 1 80 ? 7.355 55.938 -23.312 1 72.31 80 GLU A C 1
ATOM 653 O O . GLU A 1 80 ? 7.027 57.125 -23.531 1 72.31 80 GLU A O 1
ATOM 658 N N . ILE A 1 81 ? 8.445 55.469 -23.594 1 67.81 81 ILE A N 1
ATOM 659 C CA . ILE A 1 81 ? 9.43 56.25 -24.328 1 67.81 81 ILE A CA 1
ATOM 660 C C . ILE A 1 81 ? 8.883 56.594 -25.719 1 67.81 81 ILE A C 1
ATOM 662 O O . ILE A 1 81 ? 9 57.719 -26.188 1 67.81 81 ILE A O 1
ATOM 666 N N . LYS A 1 82 ? 8.281 55.594 -26.188 1 66.12 82 LYS A N 1
ATOM 667 C CA . LYS A 1 82 ? 7.723 55.781 -27.531 1 66.12 82 LYS A CA 1
ATOM 668 C C . LYS A 1 82 ? 6.562 56.781 -27.516 1 66.12 82 LYS A C 1
ATOM 670 O O . LYS A 1 82 ? 6.383 57.531 -28.469 1 66.12 82 LYS A O 1
ATOM 675 N N . ARG A 1 83 ? 5.941 56.719 -26.406 1 69.12 83 ARG A N 1
ATOM 676 C CA . ARG A 1 83 ? 4.781 57.594 -26.312 1 69.12 83 ARG A CA 1
ATOM 677 C C . ARG A 1 83 ? 5.188 58.969 -25.844 1 69.12 83 ARG A C 1
ATOM 679 O O . ARG A 1 83 ? 4.355 59.875 -25.781 1 69.12 83 ARG A O 1
ATOM 686 N N . GLY A 1 84 ? 6.422 59.344 -25.703 1 63.72 84 GLY A N 1
ATOM 687 C CA . GLY A 1 84 ? 6.961 60.656 -25.375 1 63.72 84 GLY A CA 1
ATOM 688 C C . GLY A 1 84 ? 6.762 61.031 -23.906 1 63.72 84 GLY A C 1
ATOM 689 O O . GLY A 1 84 ? 6.895 62.188 -23.547 1 63.72 84 GLY A O 1
ATOM 690 N N . GLN A 1 85 ? 6.145 60.281 -23.156 1 66 85 GLN A N 1
ATOM 691 C CA . GLN A 1 85 ? 5.816 60.625 -21.766 1 66 85 GLN A CA 1
ATOM 692 C C . GLN A 1 85 ? 7.051 60.531 -20.875 1 66 85 GLN A C 1
ATOM 694 O O . GLN A 1 85 ? 7.047 61.031 -19.75 1 66 85 GLN A O 1
ATOM 699 N N . ARG A 1 86 ? 7.945 59.781 -21.312 1 63.62 86 ARG A N 1
ATOM 700 C CA . ARG A 1 86 ? 9.195 59.625 -20.578 1 63.62 86 ARG A CA 1
ATOM 701 C C . ARG A 1 86 ? 10.398 59.969 -21.453 1 63.62 86 ARG A C 1
ATOM 703 O O . ARG A 1 86 ? 10.414 59.625 -22.641 1 63.62 86 ARG A O 1
ATOM 710 N N . ASP A 1 87 ? 11.141 61.094 -21.047 1 58.06 87 ASP A N 1
ATOM 711 C CA . ASP A 1 87 ? 12.344 61.438 -21.812 1 58.06 87 ASP A CA 1
ATOM 712 C C . ASP A 1 87 ? 13.32 60.25 -21.812 1 58.06 87 ASP A C 1
ATOM 714 O O . ASP A 1 87 ? 13.391 59.5 -20.844 1 58.06 87 ASP A O 1
ATOM 718 N N . VAL A 1 88 ? 13.82 59.875 -22.906 1 55.06 88 VAL A N 1
ATOM 719 C CA . VAL A 1 88 ? 14.758 58.781 -23.141 1 55.06 88 VAL A CA 1
ATOM 720 C C . VAL A 1 88 ? 15.836 58.781 -22.062 1 55.06 88 VAL A C 1
ATOM 722 O O . VAL A 1 88 ? 16.266 57.719 -21.609 1 55.06 88 VAL A O 1
ATOM 725 N N . ASP A 1 89 ? 16.391 60.062 -21.641 1 51.75 89 ASP A N 1
ATOM 726 C CA . ASP A 1 89 ? 17.531 60.188 -20.75 1 51.75 89 ASP A CA 1
ATOM 727 C C . ASP A 1 89 ? 17.078 60.219 -19.297 1 51.75 89 ASP A C 1
ATOM 729 O O . ASP A 1 89 ? 17.906 60.281 -18.375 1 51.75 89 ASP A O 1
ATOM 733 N N . GLU A 1 90 ? 15.891 60.406 -18.953 1 54.94 90 GLU A N 1
ATOM 734 C CA . GLU A 1 90 ? 15.469 60.531 -17.562 1 54.94 90 GLU A CA 1
ATOM 735 C C . GLU A 1 90 ? 15.297 59.188 -16.906 1 54.94 90 GLU A C 1
ATOM 737 O O . GLU A 1 90 ? 14.383 58.438 -17.234 1 54.94 90 GLU A O 1
ATOM 742 N N . GLN A 1 91 ? 16.359 58.719 -16.375 1 58.16 91 GLN A N 1
ATOM 743 C CA . GLN A 1 91 ? 16.328 57.406 -15.742 1 58.16 91 GLN A CA 1
ATOM 744 C C . GLN A 1 91 ? 15.719 57.469 -14.352 1 58.16 91 GLN A C 1
ATOM 746 O O . GLN A 1 91 ? 16.203 58.219 -13.492 1 58.16 91 GLN A O 1
ATOM 751 N N . ASN A 1 92 ? 14.422 57.125 -14.125 1 72.75 92 ASN A N 1
ATOM 752 C CA . ASN A 1 92 ? 13.797 56.969 -12.812 1 72.75 92 ASN A CA 1
ATOM 753 C C . ASN A 1 92 ? 14.609 56.031 -11.922 1 72.75 92 ASN A C 1
ATOM 755 O O . ASN A 1 92 ? 14.852 54.875 -12.289 1 72.75 92 ASN A O 1
ATOM 759 N N . PRO A 1 93 ? 15.141 56.625 -10.875 1 78.44 93 PRO A N 1
ATOM 760 C CA . PRO A 1 93 ? 16.031 55.844 -10.008 1 78.44 93 PRO A CA 1
ATOM 761 C C . PRO A 1 93 ? 15.391 54.562 -9.523 1 78.44 93 PRO A C 1
ATOM 763 O O . PRO A 1 93 ? 16.078 53.531 -9.375 1 78.44 93 PRO A O 1
ATOM 766 N N . PHE A 1 94 ? 14.258 54.594 -9.359 1 84.56 94 PHE A N 1
ATOM 767 C CA . PHE A 1 94 ? 13.578 53.406 -8.867 1 84.56 94 PHE A CA 1
ATOM 768 C C . PHE A 1 94 ? 13.539 52.312 -9.945 1 84.56 94 PHE A C 1
ATOM 770 O O . PHE A 1 94 ? 13.734 51.156 -9.656 1 84.56 94 PHE A O 1
ATOM 777 N N . GLU A 1 95 ? 13.25 52.688 -11.102 1 78.75 95 GLU A N 1
ATOM 778 C CA . GLU A 1 95 ? 13.227 51.75 -12.211 1 78.75 95 GLU A CA 1
ATOM 779 C C . GLU A 1 95 ? 14.602 51.125 -12.453 1 78.75 95 GLU A C 1
ATOM 781 O O . GLU A 1 95 ? 14.719 49.969 -12.805 1 78.75 95 GLU A O 1
ATOM 786 N N . LEU A 1 96 ? 15.516 51.938 -12.266 1 76.25 96 LEU A N 1
ATOM 787 C CA . LEU A 1 96 ? 16.875 51.438 -12.375 1 76.25 96 LEU A CA 1
ATOM 788 C C . LEU A 1 96 ? 17.156 50.406 -11.281 1 76.25 96 LEU A C 1
ATOM 790 O O . LEU A 1 96 ? 17.828 49.406 -11.523 1 76.25 96 LEU A O 1
ATOM 794 N N . PHE A 1 97 ? 16.672 50.656 -10.164 1 81.62 97 PHE A N 1
ATOM 795 C CA . PHE A 1 97 ? 16.828 49.75 -9.023 1 81.62 97 PHE A CA 1
ATOM 796 C C . PHE A 1 97 ? 16.188 48.406 -9.305 1 81.62 97 PHE A C 1
ATOM 798 O O . PHE A 1 97 ? 16.812 47.344 -9.07 1 81.62 97 PHE A O 1
ATOM 805 N N . VAL A 1 98 ? 15.086 48.375 -9.789 1 81.19 98 VAL A N 1
ATOM 806 C CA . VAL A 1 98 ? 14.328 47.125 -10 1 81.19 98 VAL A CA 1
ATOM 807 C C . VAL A 1 98 ? 14.906 46.375 -11.195 1 81.19 98 VAL A C 1
ATOM 809 O O . VAL A 1 98 ? 14.883 45.125 -11.219 1 81.19 98 VAL A O 1
ATOM 812 N N . SER A 1 99 ? 15.492 47 -12.18 1 74.12 99 SER A N 1
ATOM 813 C CA . SER A 1 99 ? 15.984 46.375 -13.391 1 74.12 99 SER A CA 1
ATOM 814 C C . SER A 1 99 ? 17.391 45.812 -13.195 1 74.12 99 SER A C 1
ATOM 816 O O . SER A 1 99 ? 17.766 44.844 -13.844 1 74.12 99 SER A O 1
ATOM 818 N N . THR A 1 100 ? 18.125 46.375 -12.352 1 65.94 100 THR A N 1
ATOM 819 C CA . THR A 1 100 ? 19.531 46.031 -12.273 1 65.94 100 THR A CA 1
ATOM 820 C C . THR A 1 100 ? 19.781 45.031 -11.164 1 65.94 100 THR A C 1
ATOM 822 O O . THR A 1 100 ? 20.781 44.281 -11.18 1 65.94 100 THR A O 1
ATOM 825 N N . ARG A 1 101 ? 18.828 44.875 -10.367 1 71.56 101 ARG A N 1
ATOM 826 C CA . ARG A 1 101 ? 19.156 44.062 -9.195 1 71.56 101 ARG A CA 1
ATOM 827 C C . ARG A 1 101 ? 18.359 42.781 -9.188 1 71.56 101 ARG A C 1
ATOM 829 O O . ARG A 1 101 ? 17.344 42.656 -9.891 1 71.56 101 ARG A O 1
ATOM 836 N N . ASP A 1 102 ? 18.984 41.906 -8.531 1 81.62 102 ASP A N 1
ATOM 837 C CA . ASP A 1 102 ? 18.359 40.594 -8.367 1 81.62 102 ASP A CA 1
ATOM 838 C C . ASP A 1 102 ? 17.266 40.656 -7.289 1 81.62 102 ASP A C 1
ATOM 840 O O . ASP A 1 102 ? 17.562 40.5 -6.102 1 81.62 102 ASP A O 1
ATOM 844 N N . VAL A 1 103 ? 16.078 40.969 -7.68 1 86.12 103 VAL A N 1
ATOM 845 C CA . VAL A 1 103 ? 14.945 41.062 -6.754 1 86.12 103 VAL A CA 1
ATOM 846 C C . VAL A 1 103 ? 14.078 39.812 -6.848 1 86.12 103 VAL A C 1
ATOM 848 O O . VAL A 1 103 ? 13.633 39.438 -7.938 1 86.12 103 VAL A O 1
ATOM 851 N N . ARG A 1 104 ? 13.922 39.219 -5.773 1 85.88 104 ARG A N 1
ATOM 852 C CA . ARG A 1 104 ? 12.992 38.094 -5.684 1 85.88 104 ARG A CA 1
ATOM 853 C C . ARG A 1 104 ? 11.617 38.562 -5.223 1 85.88 104 ARG A C 1
ATOM 855 O O . ARG A 1 104 ? 11.445 39 -4.074 1 85.88 104 ARG A O 1
ATOM 862 N N . TYR A 1 105 ? 10.672 38.562 -6.098 1 87.75 105 TYR A N 1
ATOM 863 C CA . TYR A 1 105 ? 9.297 38.938 -5.766 1 87.75 105 TYR A CA 1
ATOM 864 C C . TYR A 1 105 ? 8.516 37.719 -5.246 1 87.75 105 TYR A C 1
ATOM 866 O O . TYR A 1 105 ? 8.547 36.656 -5.844 1 87.75 105 TYR A O 1
ATOM 874 N N . VAL A 1 106 ? 7.832 37.969 -4.145 1 88.25 106 VAL A N 1
ATOM 875 C CA . VAL A 1 106 ? 7.062 36.875 -3.57 1 88.25 106 VAL A CA 1
ATOM 876 C C . VAL A 1 106 ? 5.734 37.406 -3.033 1 88.25 106 VAL A C 1
ATOM 878 O O . VAL A 1 106 ? 5.688 38.438 -2.408 1 88.25 106 VAL A O 1
ATOM 881 N N . TYR A 1 107 ? 4.688 36.625 -3.385 1 89.19 107 TYR A N 1
ATOM 882 C CA . TYR A 1 107 ? 3.4 36.938 -2.762 1 89.19 107 TYR A CA 1
ATOM 883 C C . TYR A 1 107 ? 3.395 36.5 -1.3 1 89.19 107 TYR A C 1
ATOM 885 O O . TYR A 1 107 ? 4.051 35.5 -0.932 1 89.19 107 TYR A O 1
ATOM 893 N N . TYR A 1 108 ? 2.688 37.188 -0.443 1 89.19 108 TYR A N 1
ATOM 894 C CA . TYR A 1 108 ? 2.578 36.844 0.964 1 89.19 108 TYR A CA 1
ATOM 895 C C . TYR A 1 108 ? 2.084 35.406 1.116 1 89.19 108 TYR A C 1
ATOM 897 O O . TYR A 1 108 ? 2.506 34.688 2.027 1 89.19 108 TYR A O 1
ATOM 905 N N . LYS A 1 109 ? 1.279 34.906 0.213 1 85.19 109 LYS A N 1
ATOM 906 C CA . LYS A 1 109 ? 0.726 33.562 0.282 1 85.19 109 LYS A CA 1
ATOM 907 C C . LYS A 1 109 ? 1.783 32.5 -0.054 1 85.19 109 LYS A C 1
ATOM 909 O O . LYS A 1 109 ? 1.641 31.328 0.302 1 85.19 109 LYS A O 1
ATOM 914 N N . GLU A 1 110 ? 2.91 32.875 -0.652 1 82.5 110 GLU A N 1
ATOM 915 C CA . GLU A 1 110 ? 3.928 31.938 -1.118 1 82.5 110 GLU A CA 1
ATOM 916 C C . GLU A 1 110 ? 5.223 32.094 -0.324 1 82.5 110 GLU A C 1
ATOM 918 O O . GLU A 1 110 ? 6.297 31.703 -0.798 1 82.5 110 GLU A O 1
ATOM 923 N N . THR A 1 111 ? 5.152 32.625 0.814 1 84.69 111 THR A N 1
ATOM 924 C CA . THR A 1 111 ? 6.363 32.906 1.577 1 84.69 111 THR A CA 1
ATOM 925 C C . THR A 1 111 ? 7.004 31.625 2.082 1 84.69 111 THR A C 1
ATOM 927 O O . THR A 1 111 ? 8.156 31.625 2.52 1 84.69 111 THR A O 1
ATOM 930 N N . GLU A 1 112 ? 6.332 30.453 2.078 1 76 112 GLU A N 1
ATOM 931 C CA . GLU A 1 112 ? 6.91 29.172 2.475 1 76 112 GLU A CA 1
ATOM 932 C C . GLU A 1 112 ? 8.047 28.766 1.54 1 76 112 GLU A C 1
ATOM 934 O O . GLU A 1 112 ? 8.961 28.031 1.941 1 76 112 GLU A O 1
ATOM 939 N N . LYS A 1 113 ? 8.078 29.328 0.402 1 76.25 113 LYS A N 1
ATOM 940 C CA . LYS A 1 113 ? 9.047 28.953 -0.628 1 76.25 113 LYS A CA 1
ATOM 941 C C . LYS A 1 113 ? 10.398 29.594 -0.356 1 76.25 113 LYS A C 1
ATOM 943 O O . LYS A 1 113 ? 11.422 29.156 -0.887 1 76.25 113 LYS A O 1
ATOM 948 N N . ILE A 1 114 ? 10.398 30.641 0.531 1 80.06 114 ILE A N 1
ATOM 949 C CA . ILE A 1 114 ? 11.648 31.391 0.6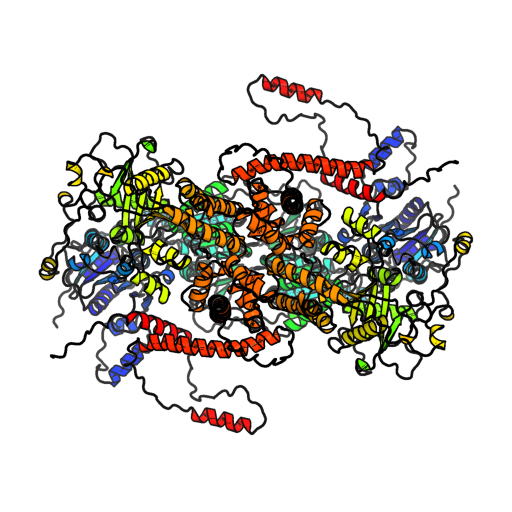93 1 80.06 114 ILE A CA 1
ATOM 950 C C . ILE A 1 114 ? 12.344 30.953 1.984 1 80.06 114 ILE A C 1
ATOM 952 O O . ILE A 1 114 ? 13.406 31.469 2.322 1 80.06 114 ILE A O 1
ATOM 956 N N . LEU A 1 115 ? 11.82 29.984 2.652 1 76.62 115 LEU A N 1
ATOM 957 C CA . LEU A 1 115 ? 12.453 29.531 3.883 1 76.62 115 LEU A CA 1
ATOM 958 C C . LEU A 1 115 ? 13.812 28.906 3.596 1 76.62 115 LEU A C 1
ATOM 960 O O . LEU A 1 115 ? 13.977 28.188 2.605 1 76.62 115 LEU A O 1
ATOM 964 N N . GLY A 1 116 ? 14.82 29.312 4.34 1 74.38 116 GLY A N 1
ATOM 965 C CA . GLY A 1 116 ? 16.156 28.781 4.172 1 74.38 116 GLY A CA 1
ATOM 966 C C . GLY A 1 116 ? 17.047 29.625 3.281 1 74.38 116 GLY A C 1
ATOM 967 O O . GLY A 1 116 ? 18.25 29.375 3.168 1 74.38 116 GLY A O 1
ATOM 968 N N . GLN A 1 117 ? 16.406 30.75 2.715 1 79.12 117 GLN A N 1
ATOM 969 C CA . GLN A 1 117 ? 17.172 31.641 1.843 1 79.12 117 GLN A CA 1
ATOM 970 C C . GLN A 1 117 ? 17.672 32.875 2.602 1 79.12 117 GLN A C 1
ATOM 972 O O . GLN A 1 117 ? 17.172 33.156 3.689 1 79.12 117 GLN A O 1
ATOM 977 N N . THR A 1 118 ? 18.703 33.438 2.066 1 85.38 118 THR A N 1
ATOM 978 C CA . THR A 1 118 ? 19.297 34.625 2.691 1 85.38 118 THR A CA 1
ATOM 979 C C . THR A 1 118 ? 19.266 35.812 1.731 1 85.38 118 THR A C 1
ATOM 981 O O . THR A 1 118 ? 19.609 35.688 0.557 1 85.38 118 THR A O 1
ATOM 984 N N . PHE A 1 119 ? 18.891 37 2.242 1 89.31 119 PHE A N 1
ATOM 985 C CA . PHE A 1 119 ? 18.797 38.219 1.448 1 89.31 119 PHE A CA 1
ATOM 986 C C . PHE A 1 119 ? 19.484 39.375 2.158 1 89.31 119 PHE A C 1
ATOM 988 O O . PHE A 1 119 ? 19.672 39.344 3.377 1 89.31 119 PHE A O 1
ATOM 995 N N . GLY A 1 120 ? 19.875 40.344 1.402 1 90.44 120 GLY A N 1
ATOM 996 C CA . GLY A 1 120 ? 20.469 41.531 1.979 1 90.44 120 GLY A CA 1
ATOM 997 C C . GLY A 1 120 ? 19.453 42.594 2.381 1 90.44 120 GLY A C 1
ATOM 998 O O . GLY A 1 120 ? 19.734 43.438 3.229 1 90.44 120 GLY A O 1
ATOM 999 N N . MET A 1 121 ? 18.391 42.625 1.682 1 93.25 121 MET A N 1
ATOM 1000 C CA . MET A 1 121 ? 17.328 43.594 1.949 1 93.25 121 MET A CA 1
ATOM 1001 C C . MET A 1 121 ? 15.961 42.938 1.772 1 93.25 121 MET A C 1
ATOM 1003 O O . MET A 1 121 ? 15.773 42.125 0.877 1 93.25 121 MET A O 1
ATOM 1007 N N . CYS A 1 122 ? 15.102 43.312 2.695 1 95.25 122 CYS A N 1
ATOM 1008 C CA . CYS A 1 122 ? 13.734 42.812 2.613 1 95.25 122 CYS A CA 1
ATOM 1009 C C . CYS A 1 122 ? 12.734 43.969 2.648 1 95.25 122 CYS A C 1
ATOM 1011 O O . CYS A 1 122 ? 12.758 44.781 3.568 1 95.25 122 CYS A O 1
ATOM 1013 N N . VAL A 1 123 ? 11.883 44 1.625 1 94.94 123 VAL A N 1
ATOM 1014 C CA . VAL A 1 123 ? 10.859 45.062 1.548 1 94.94 123 VAL A CA 1
ATOM 1015 C C . VAL A 1 123 ? 9.477 44.438 1.764 1 94.94 123 VAL A C 1
ATOM 1017 O O . VAL A 1 123 ? 9.062 43.562 1.011 1 94.94 123 VAL A O 1
ATOM 1020 N N . LEU A 1 124 ? 8.852 44.844 2.781 1 95.94 124 LEU A N 1
ATOM 1021 C CA . LEU A 1 124 ? 7.496 44.406 3.074 1 95.94 124 LEU A CA 1
ATOM 1022 C C . LEU A 1 124 ? 6.484 45.5 2.729 1 95.94 124 LEU A C 1
ATOM 1024 O O . LEU A 1 124 ? 6.355 46.5 3.459 1 95.94 124 LEU A O 1
ATOM 1028 N N . GLN A 1 125 ? 5.773 45.156 1.649 1 91.88 125 GLN A N 1
ATOM 1029 C CA . GLN A 1 125 ? 4.77 46.125 1.182 1 91.88 125 GLN A CA 1
ATOM 1030 C C . GLN A 1 125 ? 3.395 45.781 1.754 1 91.88 125 GLN A C 1
ATOM 1032 O O . GLN A 1 125 ? 3.135 44.656 2.152 1 91.88 125 GLN A O 1
ATOM 1037 N N . ASP A 1 126 ? 2.455 46.781 1.887 1 89.56 126 ASP A N 1
ATOM 1038 C CA . ASP A 1 126 ? 1.066 46.562 2.285 1 89.56 126 ASP A CA 1
ATOM 1039 C C . ASP A 1 126 ? 0.98 46.031 3.715 1 89.56 126 ASP A C 1
ATOM 1041 O O . ASP A 1 126 ? 0.683 44.844 3.926 1 89.56 126 ASP A O 1
ATOM 1045 N N . PHE A 1 127 ? 1.121 46.812 4.664 1 91.25 127 PHE A N 1
ATOM 1046 C CA . PHE A 1 127 ? 1.123 46.406 6.07 1 91.25 127 PHE A CA 1
ATOM 1047 C C . PHE A 1 127 ? -0.179 45.719 6.441 1 91.25 127 PHE A C 1
ATOM 1049 O O . PHE A 1 127 ? -0.189 44.812 7.293 1 91.25 127 PHE A O 1
ATOM 1056 N N . GLU A 1 128 ? -1.232 46.062 5.805 1 91.19 128 GLU A N 1
ATOM 1057 C CA . GLU A 1 128 ? -2.545 45.5 6.113 1 91.19 128 GLU A CA 1
ATOM 1058 C C . GLU A 1 128 ? -2.596 44 5.801 1 91.19 128 GLU A C 1
ATOM 1060 O O . GLU A 1 128 ? -3.434 43.281 6.34 1 91.19 128 GLU A O 1
ATOM 1065 N N . GLY A 1 129 ? -1.726 43.625 4.957 1 92.81 129 GLY A N 1
ATOM 1066 C CA . GLY A 1 129 ? -1.719 42.219 4.586 1 92.81 129 GLY A CA 1
ATOM 1067 C C . GLY A 1 129 ? -0.768 41.406 5.426 1 92.81 129 GLY A C 1
ATOM 1068 O O . GLY A 1 129 ? -0.751 40.156 5.324 1 92.81 129 GLY A O 1
ATOM 1069 N N . LEU A 1 130 ? -0.119 41.906 6.375 1 92.81 130 LEU A N 1
ATOM 1070 C CA . LEU A 1 130 ? 0.902 41.219 7.156 1 92.81 130 LEU A CA 1
ATOM 1071 C C . LEU A 1 130 ? 0.28 40.5 8.352 1 92.81 130 LEU A C 1
ATOM 1073 O O . LEU A 1 130 ? -0.677 41 8.945 1 92.81 130 LEU A O 1
ATOM 1077 N N . THR A 1 131 ? 0.745 39.406 8.609 1 93.12 131 THR A N 1
ATOM 1078 C CA . THR A 1 131 ? 0.447 38.625 9.82 1 93.12 131 THR A CA 1
ATOM 1079 C C . THR A 1 131 ? 1.716 38.375 10.633 1 93.12 131 THR A C 1
ATOM 1081 O O . THR A 1 131 ? 2.826 38.5 10.109 1 93.12 131 THR A O 1
ATOM 1084 N N . PRO A 1 132 ? 1.565 38.125 11.891 1 92.69 132 PRO A N 1
ATOM 1085 C CA . PRO A 1 132 ? 2.748 37.844 12.719 1 92.69 132 PRO A CA 1
ATOM 1086 C C . PRO A 1 132 ? 3.639 36.75 12.148 1 92.69 132 PRO A C 1
ATOM 1088 O O . PRO A 1 132 ? 4.867 36.875 12.164 1 92.69 132 PRO A O 1
ATOM 1091 N N . ASN A 1 133 ? 3.096 35.75 11.664 1 89.06 133 ASN A N 1
ATOM 1092 C CA . ASN A 1 133 ? 3.875 34.688 11.07 1 89.06 133 ASN A CA 1
ATOM 1093 C C . ASN A 1 133 ? 4.637 35.156 9.836 1 89.06 133 ASN A C 1
ATOM 1095 O O . ASN A 1 133 ? 5.777 34.75 9.617 1 89.06 133 ASN A O 1
ATOM 1099 N N . LEU A 1 134 ? 3.996 35.906 9.023 1 90.5 134 LEU A N 1
ATOM 1100 C CA . LEU A 1 134 ? 4.629 36.438 7.828 1 90.5 134 LEU A CA 1
ATOM 1101 C C . LEU A 1 134 ? 5.809 37.344 8.195 1 90.5 134 LEU A C 1
ATOM 1103 O O . LEU A 1 134 ? 6.836 37.312 7.516 1 90.5 134 LEU A O 1
ATOM 1107 N N . LEU A 1 135 ? 5.59 38.062 9.227 1 91.75 135 LEU A N 1
ATOM 1108 C CA . LEU A 1 135 ? 6.66 38.938 9.711 1 91.75 135 LEU A CA 1
ATOM 1109 C C . LEU A 1 135 ? 7.891 38.125 10.094 1 91.75 135 LEU A C 1
ATOM 1111 O O . LEU A 1 135 ? 9.008 38.438 9.695 1 91.75 135 LEU A O 1
ATOM 1115 N N . ALA A 1 136 ? 7.676 37.094 10.797 1 88.75 136 ALA A N 1
ATOM 1116 C CA . ALA A 1 136 ? 8.773 36.25 11.234 1 88.75 136 ALA A CA 1
ATOM 1117 C C . ALA A 1 136 ? 9.453 35.562 10.047 1 88.75 136 ALA A C 1
ATOM 1119 O O . ALA A 1 136 ? 10.68 35.562 9.953 1 88.75 136 ALA A O 1
ATOM 1120 N N . ARG A 1 137 ? 8.742 35.062 9.109 1 85.12 137 ARG A N 1
ATOM 1121 C CA . ARG A 1 137 ? 9.258 34.312 7.965 1 85.12 137 ARG A CA 1
ATOM 1122 C C . ARG A 1 137 ? 10.117 35.188 7.078 1 85.12 137 ARG A C 1
ATOM 1124 O O . ARG A 1 137 ? 11.133 34.75 6.535 1 85.12 137 ARG A O 1
ATOM 1131 N N . THR A 1 138 ? 9.734 36.406 6.922 1 90.62 138 THR A N 1
ATOM 1132 C CA . THR A 1 138 ? 10.414 37.281 5.996 1 90.62 138 THR A CA 1
ATOM 1133 C C . THR A 1 138 ? 11.625 37.938 6.664 1 90.62 138 THR A C 1
ATOM 1135 O O . THR A 1 138 ? 12.711 38 6.074 1 90.62 138 THR A O 1
ATOM 1138 N N . MET A 1 139 ? 11.5 38.312 7.859 1 91.06 139 MET A N 1
ATOM 1139 C CA . MET A 1 139 ? 12.578 39.031 8.539 1 91.06 139 MET A CA 1
ATOM 1140 C C . MET A 1 139 ? 13.742 38.094 8.844 1 91.06 139 MET A C 1
ATOM 1142 O O . MET A 1 139 ? 14.898 38.531 8.891 1 91.06 139 MET A O 1
ATOM 1146 N N . GLU A 1 140 ? 13.438 36.875 9.008 1 87.25 140 GLU A N 1
ATOM 1147 C CA . GLU A 1 140 ? 14.469 35.906 9.367 1 87.25 140 GLU A CA 1
ATOM 1148 C C . GLU A 1 140 ? 15.359 35.594 8.172 1 87.25 140 GLU A C 1
ATOM 1150 O O . GLU A 1 140 ? 16.438 35.031 8.328 1 87.25 140 GLU A O 1
ATOM 1155 N N . THR A 1 141 ? 14.984 35.969 7.027 1 88.44 141 THR A N 1
ATOM 1156 C CA . THR A 1 141 ? 15.758 35.688 5.828 1 88.44 141 THR A CA 1
ATOM 1157 C C . THR A 1 141 ? 16.828 36.75 5.598 1 88.44 141 THR A C 1
ATOM 1159 O O . THR A 1 141 ? 17.688 36.594 4.723 1 88.44 141 THR A O 1
ATOM 1162 N N . VAL A 1 142 ? 16.875 37.812 6.371 1 93.06 142 VAL A N 1
ATOM 1163 C CA . VAL A 1 142 ? 17.781 38.938 6.137 1 93.06 142 VAL A CA 1
ATOM 1164 C C . VAL A 1 142 ? 19.094 38.688 6.891 1 93.06 142 VAL A C 1
ATOM 1166 O O . VAL A 1 142 ? 19.078 38.281 8.047 1 93.06 142 VAL A O 1
ATOM 1169 N N . GLU A 1 143 ? 20.156 39 6.238 1 92.5 143 GLU A N 1
ATOM 1170 C CA . GLU A 1 143 ? 21.469 38.781 6.824 1 92.5 143 GLU A CA 1
ATOM 1171 C C . GLU A 1 143 ? 21.922 39.969 7.648 1 92.5 143 GLU A C 1
ATOM 1173 O O . GLU A 1 143 ? 21.312 41.062 7.578 1 92.5 143 GLU A O 1
ATOM 1178 N N . GLY A 1 144 ? 23.078 39.719 8.445 1 91.5 144 GLY A N 1
ATOM 1179 C CA . GLY A 1 144 ? 23.641 40.844 9.203 1 91.5 144 GLY A CA 1
ATOM 1180 C C . GLY A 1 144 ? 24.172 41.938 8.328 1 91.5 144 GLY A C 1
ATOM 1181 O O . GLY A 1 144 ? 24.828 41.688 7.32 1 91.5 144 GLY A O 1
ATOM 1182 N N . GLY A 1 145 ? 23.906 43.094 8.719 1 91.19 145 GLY A N 1
ATOM 1183 C CA . GLY A 1 145 ? 24.266 44.25 7.914 1 91.19 145 GLY A CA 1
ATOM 1184 C C . GLY A 1 145 ? 23.188 44.625 6.914 1 91.19 145 GLY A C 1
ATOM 1185 O O . GLY A 1 145 ? 23.25 45.688 6.273 1 91.19 145 GLY A O 1
ATOM 1186 N N . GLY A 1 146 ? 22.234 43.719 6.832 1 92.56 146 GLY A N 1
ATOM 1187 C CA . GLY A 1 146 ? 21.125 43.938 5.93 1 92.56 146 GLY A CA 1
ATOM 1188 C C . GLY A 1 146 ? 20.031 44.812 6.539 1 92.56 146 GLY A C 1
ATOM 1189 O O . GLY A 1 146 ? 20.156 45.281 7.672 1 92.56 146 GLY A O 1
ATOM 1190 N N . MET A 1 147 ? 18.922 45.031 5.676 1 94.38 147 MET A N 1
ATOM 1191 C CA . MET A 1 147 ? 17.875 45.969 6.125 1 94.38 147 MET A CA 1
ATOM 1192 C C . MET A 1 147 ? 16.5 45.375 5.848 1 94.38 147 MET A C 1
ATOM 1194 O O . MET A 1 147 ? 16.281 44.75 4.816 1 94.38 147 MET A O 1
ATOM 1198 N N . VAL A 1 148 ? 15.641 45.625 6.855 1 96.31 148 VAL A N 1
ATOM 1199 C CA . VAL A 1 148 ? 14.227 45.312 6.684 1 96.31 148 VAL A CA 1
ATOM 1200 C C . VAL A 1 148 ? 13.414 46.594 6.574 1 96.31 148 VAL A C 1
ATOM 1202 O O . VAL A 1 148 ? 13.492 47.469 7.449 1 96.31 148 VAL A O 1
ATOM 1205 N N . LEU A 1 149 ? 12.664 46.719 5.504 1 96.44 149 LEU A N 1
ATOM 1206 C CA . LEU A 1 149 ? 11.844 47.906 5.281 1 96.44 149 LEU A CA 1
ATOM 1207 C C . LEU A 1 149 ? 10.359 47.562 5.363 1 96.44 149 LEU A C 1
ATOM 1209 O O . LEU A 1 149 ? 9.867 46.719 4.617 1 96.44 149 LEU A O 1
ATOM 1213 N N . LEU A 1 150 ? 9.695 48.156 6.266 1 95.81 150 LEU A N 1
ATOM 1214 C CA . LEU A 1 150 ? 8.242 48.062 6.371 1 95.81 150 LEU A CA 1
ATOM 1215 C C . LEU A 1 150 ? 7.559 49.312 5.867 1 95.81 150 LEU A C 1
ATOM 1217 O O . LEU A 1 150 ? 7.805 50.406 6.387 1 95.81 150 LEU A O 1
ATOM 1221 N N . LEU A 1 151 ? 6.672 49.188 4.93 1 94.38 151 LEU A N 1
ATOM 1222 C CA . LEU A 1 151 ? 6.055 50.375 4.312 1 94.38 151 LEU A CA 1
ATOM 1223 C C . LEU A 1 151 ? 4.645 50.594 4.848 1 94.38 151 LEU A C 1
ATOM 1225 O O . LEU A 1 151 ? 3.812 49.688 4.812 1 94.38 151 LEU A O 1
ATOM 1229 N N . LEU A 1 152 ? 4.379 51.688 5.422 1 92.5 152 LEU A N 1
ATOM 1230 C CA . LEU A 1 152 ? 3.051 52.125 5.836 1 92.5 152 LEU A CA 1
ATOM 1231 C C . LEU A 1 152 ? 2.541 53.25 4.926 1 92.5 152 LEU A C 1
ATOM 1233 O O . LEU A 1 152 ? 2.967 54.406 5.043 1 92.5 152 LEU A O 1
ATOM 1237 N N . LYS A 1 153 ? 1.571 52.906 4.188 1 86.81 153 LYS A N 1
ATOM 1238 C CA . LYS A 1 153 ? 1.07 53.875 3.207 1 86.81 153 LYS A CA 1
ATOM 1239 C C . LYS A 1 153 ? -0.127 54.656 3.754 1 86.81 153 LYS A C 1
ATOM 1241 O O . LYS A 1 153 ? -0.911 54.125 4.539 1 86.81 153 LYS A O 1
ATOM 1246 N N . ASN A 1 154 ? -0.302 55.906 3.357 1 82.31 154 ASN A N 1
ATOM 1247 C CA . ASN A 1 154 ? -1.489 56.719 3.574 1 82.31 154 ASN A CA 1
ATOM 1248 C C . ASN A 1 154 ? -1.781 56.906 5.062 1 82.31 154 ASN A C 1
ATOM 1250 O O . ASN A 1 154 ? -2.916 56.719 5.504 1 82.31 154 ASN A O 1
ATOM 1254 N N . ILE A 1 155 ? -0.759 57.094 5.883 1 86 155 ILE A N 1
ATOM 1255 C CA . ILE A 1 155 ? -0.91 57.281 7.32 1 86 155 ILE A CA 1
ATOM 1256 C C . ILE A 1 155 ? -0.446 58.688 7.699 1 86 155 ILE A C 1
ATOM 1258 O O . ILE A 1 155 ? 0.667 59.094 7.359 1 86 155 ILE A O 1
ATOM 1262 N N . THR A 1 156 ? -1.361 59.438 8.32 1 83.19 156 THR A N 1
ATOM 1263 C CA . THR A 1 156 ? -1.032 60.781 8.773 1 83.19 156 THR A CA 1
ATOM 1264 C C . THR A 1 156 ? -0.738 60.781 10.273 1 83.19 156 THR A C 1
ATOM 1266 O O . THR A 1 156 ? -0.074 61.688 10.766 1 83.19 156 THR A O 1
ATOM 1269 N N . SER A 1 157 ? -1.282 59.875 10.883 1 87.44 157 SER A N 1
ATOM 1270 C CA . SER A 1 157 ? -1.025 59.656 12.305 1 87.44 157 SER A CA 1
ATOM 1271 C C . SER A 1 157 ? -0.775 58.188 12.602 1 87.44 157 SER A C 1
ATOM 1273 O O . SER A 1 157 ? -1.448 57.312 12.047 1 87.44 157 SER A O 1
ATOM 1275 N N . LEU A 1 158 ? 0.233 57.969 13.445 1 89 158 LEU A N 1
ATOM 1276 C CA . LEU A 1 158 ? 0.567 56.594 13.766 1 89 158 LEU A CA 1
ATOM 1277 C C . LEU A 1 158 ? -0.562 55.906 14.539 1 89 158 LEU A C 1
ATOM 1279 O O . LEU A 1 158 ? -0.66 54.688 14.57 1 89 158 LEU A O 1
ATOM 1283 N N . LYS A 1 159 ? -1.368 56.656 15.219 1 88.31 159 LYS A N 1
ATOM 1284 C CA . LYS A 1 159 ? -2.492 56.125 15.984 1 88.31 159 LYS A CA 1
ATOM 1285 C C . LYS A 1 159 ? -3.539 55.5 15.07 1 88.31 159 LYS A C 1
ATOM 1287 O O . LYS A 1 159 ? -4.398 54.75 15.523 1 88.31 159 LYS A O 1
ATOM 1292 N N . GLN A 1 160 ? -3.4 55.844 13.805 1 88.94 160 GLN A N 1
ATOM 1293 C CA . GLN A 1 160 ? -4.285 55.188 12.836 1 88.94 160 GLN A CA 1
ATOM 1294 C C . GLN A 1 160 ? -4.078 53.688 12.805 1 88.94 160 GLN A C 1
ATOM 1296 O O . GLN A 1 160 ? -4.969 52.938 12.383 1 88.94 160 GLN A O 1
ATOM 1301 N N . LEU A 1 161 ? -2.916 53.281 13.234 1 89.06 161 LEU A N 1
ATOM 1302 C CA . LEU A 1 161 ? -2.635 51.844 13.281 1 89.06 161 LEU A CA 1
ATOM 1303 C C . LEU A 1 161 ? -3.539 51.156 14.297 1 89.06 161 LEU A C 1
ATOM 1305 O O . LEU A 1 161 ? -3.803 49.938 14.18 1 89.06 161 LEU A O 1
ATOM 1309 N N . TYR A 1 162 ? -4.043 51.938 15.289 1 87.69 162 TYR A N 1
ATOM 1310 C CA . TYR A 1 162 ? -4.922 51.375 16.312 1 87.69 162 TYR A CA 1
ATOM 1311 C C . TYR A 1 162 ? -6.285 51.031 15.734 1 87.69 162 TYR A C 1
ATOM 1313 O O . TYR A 1 162 ? -7.027 50.219 16.312 1 87.69 162 TYR A O 1
ATOM 1321 N N . THR A 1 163 ? -6.613 51.594 14.609 1 88.12 163 THR A N 1
ATOM 1322 C CA . THR A 1 163 ? -7.941 51.406 14.047 1 88.12 163 THR A CA 1
ATOM 1323 C C . THR A 1 163 ? -7.848 50.812 12.641 1 88.12 163 THR A C 1
ATOM 1325 O O . THR A 1 163 ? -8.859 50.719 11.938 1 88.12 163 THR A O 1
ATOM 1328 N N . MET A 1 164 ? -6.699 50.5 12.297 1 89.62 164 MET A N 1
ATOM 1329 C CA . MET A 1 164 ? -6.488 49.969 10.953 1 89.62 164 MET A CA 1
ATOM 1330 C C . MET A 1 164 ? -7.133 48.594 10.797 1 89.62 164 MET A C 1
ATOM 1332 O O . MET A 1 164 ? -7.047 47.781 11.703 1 89.62 164 MET A O 1
ATOM 1336 N N . ASN A 1 165 ? -7.812 48.469 9.695 1 89.94 165 ASN A N 1
ATOM 1337 C CA . ASN A 1 165 ? -8.383 47.156 9.367 1 89.94 165 ASN A CA 1
ATOM 1338 C C . ASN A 1 165 ? -7.387 46.281 8.602 1 89.94 165 ASN A C 1
ATOM 1340 O O . ASN A 1 165 ? -7.023 46.594 7.469 1 89.94 165 ASN A O 1
ATOM 1344 N N . MET A 1 166 ? -6.992 45.219 9.219 1 93.69 166 MET A N 1
ATOM 1345 C CA . MET A 1 166 ? -6.105 44.25 8.57 1 93.69 166 MET A CA 1
ATOM 1346 C C . MET A 1 166 ? -6.898 43.281 7.715 1 93.69 166 MET A C 1
ATOM 1348 O O . MET A 1 166 ? -8.086 43.062 7.957 1 93.69 166 MET A O 1
ATOM 1352 N N . ASP A 1 167 ? -6.254 42.719 6.734 1 91.56 167 ASP A N 1
ATOM 1353 C CA . ASP A 1 167 ? -6.918 41.75 5.871 1 91.56 167 ASP A CA 1
ATOM 1354 C C . ASP A 1 167 ? -7.426 40.562 6.676 1 91.56 167 ASP A C 1
ATOM 1356 O O . ASP A 1 167 ? -8.516 40.031 6.414 1 91.56 167 ASP A O 1
ATOM 1360 N N . VAL A 1 168 ? -6.668 40.062 7.629 1 91.81 168 VAL A N 1
ATOM 1361 C CA . VAL A 1 168 ? -7.008 38.875 8.414 1 91.81 168 VAL A CA 1
ATOM 1362 C C . VAL A 1 168 ? -8.258 39.156 9.25 1 91.81 168 VAL A C 1
ATOM 1364 O O . VAL A 1 168 ? -8.961 38.219 9.641 1 91.81 168 VAL A O 1
ATOM 1367 N N . HIS A 1 169 ? -8.555 40.469 9.562 1 92.19 169 HIS A N 1
ATOM 1368 C CA . HIS A 1 169 ? -9.703 40.844 10.367 1 92.19 169 HIS A CA 1
ATOM 1369 C C . HIS A 1 169 ? -11.008 40.375 9.711 1 92.19 169 HIS A C 1
ATOM 1371 O O . HIS A 1 169 ? -12.008 40.156 10.398 1 92.19 169 HIS A O 1
ATOM 1377 N N . ALA A 1 170 ? -10.938 40.312 8.406 1 88.25 170 ALA A N 1
ATOM 1378 C CA . ALA A 1 170 ? -12.117 39.844 7.684 1 88.25 170 ALA A CA 1
ATOM 1379 C C . ALA A 1 170 ? -12.492 38.406 8.109 1 88.25 170 ALA A C 1
ATOM 1381 O O . ALA A 1 170 ? -13.672 38.062 8.156 1 88.25 170 ALA A O 1
ATOM 1382 N N . ARG A 1 171 ? -11.555 37.719 8.469 1 89.12 171 ARG A N 1
ATOM 1383 C CA . ARG A 1 171 ? -11.781 36.344 8.883 1 89.12 171 ARG A CA 1
ATOM 1384 C C . ARG A 1 171 ? -12.195 36.25 10.344 1 89.12 171 ARG A C 1
ATOM 1386 O O . ARG A 1 171 ? -12.742 35.25 10.789 1 89.12 171 ARG A O 1
ATOM 1393 N N . TYR A 1 172 ? -11.898 37.312 11.07 1 92 172 TYR A N 1
ATOM 1394 C CA . TYR A 1 172 ? -12.219 37.344 12.492 1 92 172 TYR A CA 1
ATOM 1395 C C . TYR A 1 172 ? -13.656 37.812 12.727 1 92 172 TYR A C 1
ATOM 1397 O O . TYR A 1 172 ? -14.25 37.5 13.758 1 92 172 TYR A O 1
ATOM 1405 N N . ARG A 1 173 ? -14.195 38.531 11.797 1 89.81 173 ARG A N 1
ATOM 1406 C CA . ARG A 1 173 ? -15.523 39.094 11.938 1 89.81 173 ARG A CA 1
ATOM 1407 C C . ARG A 1 173 ? -16.609 38.062 11.672 1 89.81 173 ARG A C 1
ATOM 1409 O O . ARG A 1 173 ? -16.453 37.219 10.781 1 89.81 173 ARG A O 1
ATOM 1416 N N . THR A 1 174 ? -17.531 38.031 12.555 1 89 174 THR A N 1
ATOM 1417 C CA . THR A 1 174 ? -18.719 37.219 12.383 1 89 174 THR A CA 1
ATOM 1418 C C . THR A 1 174 ? -19.969 38.062 12.336 1 89 174 THR A C 1
ATOM 1420 O O . THR A 1 174 ? -19.906 39.281 12.5 1 89 174 THR A O 1
ATOM 1423 N N . GLU A 1 175 ? -21.062 37.531 12.023 1 85.56 175 GLU A N 1
ATOM 1424 C CA . GLU A 1 175 ? -22.312 38.281 11.969 1 85.56 175 GLU A CA 1
ATOM 1425 C C . GLU A 1 175 ? -22.688 38.844 13.344 1 85.56 175 GLU A C 1
ATOM 1427 O O . GLU A 1 175 ? -23.141 39.969 13.453 1 85.56 175 GLU A O 1
ATOM 1432 N N . ALA A 1 176 ? -22.469 38.062 14.352 1 88.5 176 ALA A N 1
ATOM 1433 C CA . ALA A 1 176 ? -22.828 38.469 15.703 1 88.5 176 ALA A CA 1
ATOM 1434 C C . ALA A 1 176 ? -21.75 39.375 16.312 1 88.5 176 ALA A C 1
ATOM 1436 O O . ALA A 1 176 ? -22.047 40.25 17.141 1 88.5 176 ALA A O 1
ATOM 1437 N N . HIS A 1 177 ? -20.516 39.156 15.969 1 89.88 177 HIS A N 1
ATOM 1438 C CA . HIS A 1 177 ? -19.391 39.875 16.516 1 89.88 177 HIS A CA 1
ATOM 1439 C C . HIS A 1 177 ? -18.562 40.531 15.422 1 89.88 177 HIS A C 1
ATOM 1441 O O . HIS A 1 177 ? -17.609 39.969 14.906 1 89.88 177 HIS A O 1
ATOM 1447 N N . GLY A 1 178 ? -18.797 41.781 15.125 1 87.25 178 GLY A N 1
ATOM 1448 C CA . GLY A 1 178 ? -18.172 42.438 13.992 1 87.25 178 GLY A CA 1
ATOM 1449 C C . GLY A 1 178 ? -17.188 43.5 14.406 1 87.25 178 GLY A C 1
ATOM 1450 O O . GLY A 1 178 ? -16.422 44 13.578 1 87.25 178 GLY A O 1
ATOM 1451 N N . ASP A 1 179 ? -17.141 43.812 15.641 1 88.56 179 ASP A N 1
ATOM 1452 C CA . ASP A 1 179 ? -16.281 44.906 16.094 1 88.56 179 ASP A CA 1
ATOM 1453 C C . ASP A 1 179 ? -14.883 44.406 16.438 1 88.56 179 ASP A C 1
ATOM 1455 O O . ASP A 1 179 ? -14.633 43.969 17.547 1 88.56 179 ASP A O 1
ATOM 1459 N N . VAL A 1 180 ? -13.992 44.594 15.539 1 91.56 180 VAL A N 1
ATOM 1460 C CA . VAL A 1 180 ? -12.617 44.156 15.727 1 91.56 180 VAL A CA 1
ATOM 1461 C C . VAL A 1 180 ? -11.773 45.281 16.297 1 91.56 180 VAL A C 1
ATOM 1463 O O . VAL A 1 180 ? -11.828 46.406 15.805 1 91.56 180 VAL A O 1
ATOM 1466 N N . VAL A 1 181 ? -11.125 45.062 17.406 1 91.81 181 VAL A N 1
ATOM 1467 C CA . VAL A 1 181 ? -10.156 45.969 17.969 1 91.81 181 VAL A CA 1
ATOM 1468 C C . VAL A 1 181 ? -8.742 45.531 17.625 1 91.81 181 VAL A C 1
ATOM 1470 O O . VAL A 1 181 ? -8.367 44.375 17.875 1 91.81 181 VAL A O 1
ATOM 1473 N N . ALA A 1 182 ? -7.922 46.375 17.031 1 93.44 182 ALA A N 1
ATOM 1474 C CA . ALA A 1 182 ? -6.582 46.031 16.562 1 93.44 182 ALA A CA 1
ATOM 1475 C C . ALA A 1 182 ? -5.562 46.125 17.703 1 93.44 182 ALA A C 1
ATOM 1477 O O . ALA A 1 182 ? -4.613 46.906 17.625 1 93.44 182 ALA A O 1
ATOM 1478 N N . ARG A 1 183 ? -5.688 45.312 18.688 1 94.75 183 ARG A N 1
ATOM 1479 C CA . ARG A 1 183 ? -4.809 45.312 19.844 1 94.75 183 ARG A CA 1
ATOM 1480 C C . ARG A 1 183 ? -3.383 44.938 19.453 1 94.75 183 ARG A C 1
ATOM 1482 O O . ARG A 1 183 ? -2.42 45.438 20.047 1 94.75 183 ARG A O 1
ATOM 1489 N N . PHE A 1 184 ? -3.248 44.031 18.547 1 95.44 184 PHE A N 1
ATOM 1490 C CA . PHE A 1 184 ? -1.923 43.625 18.125 1 95.44 184 PHE A CA 1
ATOM 1491 C C . PHE A 1 184 ? -1.148 44.781 17.516 1 95.44 184 PHE A C 1
ATOM 1493 O O . PHE A 1 184 ? 0.053 44.906 17.75 1 95.44 184 PHE A O 1
ATOM 1500 N N . ASN A 1 185 ? -1.812 45.562 16.688 1 94.62 185 ASN A N 1
ATOM 1501 C CA . ASN A 1 185 ? -1.165 46.688 16.047 1 94.62 185 ASN A CA 1
ATOM 1502 C C . ASN A 1 185 ? -0.661 47.688 17.094 1 94.62 185 ASN A C 1
ATOM 1504 O O . ASN A 1 185 ? 0.42 48.281 16.938 1 94.62 185 ASN A O 1
ATOM 1508 N N . GLU A 1 186 ? -1.489 47.906 18.047 1 92.69 186 GLU A N 1
ATOM 1509 C CA . GLU A 1 186 ? -1.069 48.812 19.141 1 92.69 186 GLU A CA 1
ATOM 1510 C C . GLU A 1 186 ? 0.161 48.25 19.844 1 92.69 186 GLU A C 1
ATOM 1512 O O . GLU A 1 186 ? 1.114 49 20.109 1 92.69 186 GLU A O 1
ATOM 1517 N N . ARG A 1 187 ? 0.12 47 20.203 1 94.69 187 ARG A N 1
ATOM 1518 C CA . ARG A 1 187 ? 1.259 46.375 20.844 1 94.69 187 ARG A CA 1
ATOM 1519 C C . ARG A 1 187 ? 2.494 46.406 19.953 1 94.69 187 ARG A C 1
ATOM 1521 O O . ARG A 1 187 ? 3.611 46.594 20.438 1 94.69 187 ARG A O 1
ATOM 1528 N N . PHE A 1 188 ? 2.291 46.188 18.688 1 94.38 188 PHE A N 1
ATOM 1529 C CA . PHE A 1 188 ? 3.369 46.25 17.703 1 94.38 188 PHE A CA 1
ATOM 1530 C C . PHE A 1 188 ? 4.035 47.594 17.719 1 94.38 188 PHE A C 1
ATOM 1532 O O . PHE A 1 188 ? 5.262 47.719 17.797 1 94.38 188 PHE A O 1
ATOM 1539 N N . LEU A 1 189 ? 3.227 48.594 17.641 1 92.81 189 LEU A N 1
ATOM 1540 C CA . LEU A 1 189 ? 3.736 49.969 17.625 1 92.81 189 LEU A CA 1
ATOM 1541 C C . LEU A 1 189 ? 4.496 50.281 18.906 1 92.81 189 LEU A C 1
ATOM 1543 O O . LEU A 1 189 ? 5.574 50.875 18.859 1 92.81 189 LEU A O 1
ATOM 1547 N N . MET A 1 190 ? 3.947 49.906 20.016 1 92.62 190 MET A N 1
ATOM 1548 C CA . MET A 1 190 ? 4.594 50.156 21.297 1 92.62 190 MET A CA 1
ATOM 1549 C C . MET A 1 190 ? 5.91 49.406 21.391 1 92.62 190 MET A C 1
ATOM 1551 O O . MET A 1 190 ? 6.875 49.875 21.984 1 92.62 190 MET A O 1
ATOM 1555 N N . SER A 1 191 ? 5.949 48.312 20.828 1 94 191 SER A N 1
ATOM 1556 C CA . SER A 1 191 ? 7.133 47.469 20.906 1 94 191 SER A CA 1
ATOM 1557 C C . SER A 1 191 ? 8.289 48.031 20.109 1 94 191 SER A C 1
ATOM 1559 O O . SER A 1 191 ? 9.453 47.75 20.391 1 94 191 SER A O 1
ATOM 1561 N N . LEU A 1 192 ? 8.016 48.812 19.047 1 93.62 192 LEU A N 1
ATOM 1562 C CA . LEU A 1 192 ? 9.062 49.375 18.219 1 93.62 192 LEU A CA 1
ATOM 1563 C C . LEU A 1 192 ? 9.977 50.281 19.047 1 93.62 192 LEU A C 1
ATOM 1565 O O . LEU A 1 192 ? 11.164 50.406 18.75 1 93.62 192 LEU A O 1
ATOM 1569 N N . GLY A 1 193 ? 9.422 50.844 20.031 1 90.12 193 GLY A N 1
ATOM 1570 C CA . GLY A 1 193 ? 10.188 51.719 20.906 1 90.12 193 GLY A CA 1
ATOM 1571 C C . GLY A 1 193 ? 11.25 50.969 21.703 1 90.12 193 GLY A C 1
ATOM 1572 O O . GLY A 1 193 ? 12.242 51.562 22.141 1 90.12 193 GLY A O 1
ATOM 1573 N N . SER A 1 194 ? 11.086 49.781 21.812 1 90.38 194 SER A N 1
ATOM 1574 C CA . SER A 1 194 ? 12.016 48.969 22.578 1 90.38 194 SER A CA 1
ATOM 1575 C C . SER A 1 194 ? 13.055 48.312 21.688 1 90.38 194 SER A C 1
ATOM 1577 O O . SER A 1 194 ? 13.977 47.656 22.172 1 90.38 194 SER A O 1
ATOM 1579 N N . CYS A 1 195 ? 12.977 48.531 20.375 1 94.62 195 CYS A N 1
ATOM 1580 C CA . CYS A 1 195 ? 13.914 47.906 19.438 1 94.62 195 CYS A CA 1
ATOM 1581 C C . CYS A 1 195 ? 15.07 48.844 19.141 1 94.62 195 CYS A C 1
ATOM 1583 O O . CYS A 1 195 ? 14.93 49.781 18.344 1 94.62 195 CYS A O 1
ATOM 1585 N N . GLY A 1 196 ? 16.234 48.5 19.656 1 92.81 196 GLY A N 1
ATOM 1586 C CA . GLY A 1 196 ? 17.406 49.344 19.5 1 92.81 196 GLY A CA 1
ATOM 1587 C C . GLY A 1 196 ? 17.906 49.406 18.062 1 92.81 196 GLY A C 1
ATOM 1588 O O . GLY A 1 196 ? 18.703 50.281 17.719 1 92.81 196 GLY A O 1
ATOM 1589 N N . GLY A 1 197 ? 17.438 48.656 17.141 1 94.56 197 GLY A N 1
ATOM 1590 C CA . GLY A 1 197 ? 17.844 48.656 15.742 1 94.56 197 GLY A CA 1
ATOM 1591 C C . GLY A 1 197 ? 16.75 49.156 14.805 1 94.56 197 GLY A C 1
ATOM 1592 O O . GLY A 1 197 ? 16.844 48.969 13.586 1 94.56 197 GLY A O 1
ATOM 1593 N N . ALA A 1 198 ? 15.766 49.812 15.367 1 96.56 198 ALA A N 1
ATOM 1594 C CA . ALA A 1 198 ? 14.633 50.188 14.531 1 96.56 198 ALA A CA 1
ATOM 1595 C C . ALA A 1 198 ? 14.484 51.719 14.5 1 96.56 198 ALA A C 1
ATOM 1597 O O . ALA A 1 198 ? 14.664 52.406 15.523 1 96.56 198 ALA A O 1
ATOM 1598 N N . LEU A 1 199 ? 14.242 52.281 13.305 1 96.19 199 LEU A N 1
ATOM 1599 C CA . LEU A 1 199 ? 13.906 53.688 13.109 1 96.19 199 LEU A CA 1
ATOM 1600 C C . LEU A 1 199 ? 12.617 53.844 12.312 1 96.19 199 LEU A C 1
ATOM 1602 O O . LEU A 1 199 ? 12.43 53.156 11.297 1 96.19 199 LEU A O 1
ATOM 1606 N N . VAL A 1 200 ? 11.781 54.656 12.852 1 94.25 200 VAL A N 1
ATOM 1607 C CA . VAL A 1 200 ? 10.586 55.062 12.117 1 94.25 200 VAL A CA 1
ATOM 1608 C C . VAL A 1 200 ? 10.82 56.375 11.414 1 94.25 200 VAL A C 1
ATOM 1610 O O . VAL A 1 200 ? 11.156 57.375 12.062 1 94.25 200 VAL A O 1
ATOM 1613 N N . ILE A 1 201 ? 10.641 56.375 10.078 1 93.69 201 ILE A N 1
ATOM 1614 C CA . ILE A 1 201 ? 10.945 57.562 9.305 1 93.69 201 ILE A CA 1
ATOM 1615 C C . ILE A 1 201 ? 9.758 57.938 8.414 1 93.69 201 ILE A C 1
ATOM 1617 O O . ILE A 1 201 ? 8.969 57.062 8.039 1 93.69 201 ILE A O 1
ATOM 1621 N N . ASP A 1 202 ? 9.625 59.156 8.164 1 90.12 202 ASP A N 1
ATOM 1622 C CA . ASP A 1 202 ? 8.578 59.594 7.238 1 90.12 202 ASP A CA 1
ATOM 1623 C C . ASP A 1 202 ? 9.078 59.594 5.797 1 90.12 202 ASP A C 1
ATOM 1625 O O . ASP A 1 202 ? 10.211 59.156 5.527 1 90.12 202 ASP A O 1
ATOM 1629 N N . ASP A 1 203 ? 8.281 59.938 4.832 1 86.5 203 ASP A N 1
ATOM 1630 C CA . ASP A 1 203 ? 8.609 59.844 3.412 1 86.5 203 ASP A CA 1
ATOM 1631 C C . ASP A 1 203 ? 9.617 60.906 3.016 1 86.5 203 ASP A C 1
ATOM 1633 O O . ASP A 1 203 ? 10.117 60.906 1.889 1 86.5 203 ASP A O 1
ATOM 1637 N N . GLU A 1 204 ? 9.984 61.812 3.932 1 85.81 204 GLU A N 1
ATOM 1638 C CA . GLU A 1 204 ? 11.039 62.781 3.697 1 85.81 204 GLU A CA 1
ATOM 1639 C C . GLU A 1 204 ? 12.305 62.438 4.465 1 85.81 204 GLU A C 1
ATOM 1641 O O . GLU A 1 204 ? 13.234 63.219 4.555 1 85.81 204 GLU A O 1
ATOM 1646 N N . MET A 1 205 ? 12.305 61.281 5.105 1 90.88 205 MET A N 1
ATOM 1647 C CA . MET A 1 205 ? 13.445 60.688 5.797 1 90.88 205 MET A CA 1
ATOM 1648 C C . MET A 1 205 ? 13.719 61.406 7.109 1 90.88 205 MET A C 1
ATOM 1650 O O . MET A 1 205 ? 14.883 61.594 7.48 1 90.88 205 MET A O 1
ATOM 1654 N N . ASN A 1 206 ? 12.609 61.969 7.668 1 89.75 206 ASN A N 1
ATOM 1655 C CA . ASN A 1 206 ? 12.703 62.469 9.039 1 89.75 206 ASN A CA 1
ATOM 1656 C C . ASN A 1 206 ? 12.422 61.375 10.055 1 89.75 206 ASN A C 1
ATOM 1658 O O . ASN A 1 206 ? 11.523 60.562 9.852 1 89.75 206 ASN A O 1
ATOM 1662 N N . VAL A 1 207 ? 13.266 61.375 11.078 1 92.12 207 VAL A N 1
ATOM 1663 C CA . VAL A 1 207 ? 13.117 60.344 12.102 1 92.12 207 VAL A CA 1
ATOM 1664 C C . VAL A 1 207 ? 12.023 60.75 13.094 1 92.12 207 VAL A C 1
ATOM 1666 O O . VAL A 1 207 ? 12.023 61.875 13.594 1 92.12 207 VAL A O 1
ATOM 1669 N N . LEU A 1 208 ? 11.164 59.906 13.273 1 90.44 208 LEU A N 1
ATOM 1670 C CA . LEU A 1 208 ? 10.156 60.094 14.312 1 90.44 208 LEU A CA 1
ATOM 1671 C C . LEU A 1 208 ? 10.641 59.531 15.641 1 90.44 208 LEU A C 1
ATOM 1673 O O . LEU A 1 208 ? 10.469 58.344 15.93 1 90.44 208 LEU A O 1
ATOM 1677 N N . SER A 1 209 ? 11.117 60.281 16.531 1 86.56 209 SER A N 1
ATOM 1678 C CA . SER A 1 209 ? 11.883 59.906 17.719 1 86.56 209 SER A CA 1
ATOM 1679 C C . SER A 1 209 ? 10.992 59.25 18.766 1 86.56 209 SER A C 1
ATOM 1681 O O . SER A 1 209 ? 11.445 58.438 19.547 1 86.56 209 SER A O 1
ATOM 1683 N N . SER A 1 210 ? 9.797 59.562 18.828 1 83.75 210 SER A N 1
ATOM 1684 C CA . SER A 1 210 ? 8.898 59.125 19.891 1 83.75 210 SER A CA 1
ATOM 1685 C C . SER A 1 210 ? 8.648 57.625 19.781 1 83.75 210 SER A C 1
ATOM 1687 O O . SER A 1 210 ? 8.305 56.969 20.766 1 83.75 210 SER A O 1
ATOM 1689 N N . VAL A 1 211 ? 8.82 57.125 18.625 1 88.12 211 VAL A N 1
ATOM 1690 C CA . VAL A 1 211 ? 8.453 55.75 18.438 1 88.12 211 VAL A CA 1
ATOM 1691 C C . VAL A 1 211 ? 9.672 54.938 17.984 1 88.12 211 VAL A C 1
ATOM 1693 O O . VAL A 1 211 ? 9.586 53.719 17.797 1 88.12 211 VAL A O 1
ATOM 1696 N N . SER A 1 212 ? 10.734 55.594 17.812 1 89.88 212 SER A N 1
ATOM 1697 C CA . SER A 1 212 ? 11.945 54.906 17.359 1 89.88 212 SER A CA 1
ATOM 1698 C C . SER A 1 212 ? 12.781 54.406 18.531 1 89.88 212 SER A C 1
ATOM 1700 O O . SER A 1 212 ? 13.117 55.188 19.422 1 89.88 212 SER A O 1
ATOM 1702 N N . GLY A 1 213 ? 13.102 53.188 18.531 1 88.75 213 GLY A N 1
ATOM 1703 C CA . GLY A 1 213 ? 13.961 52.625 19.562 1 88.75 213 GLY A CA 1
ATOM 1704 C C . GLY A 1 213 ? 15.391 53.094 19.469 1 88.75 213 GLY A C 1
ATOM 1705 O O . GLY A 1 213 ? 16.078 53.25 20.484 1 88.75 213 GLY A O 1
ATOM 1706 N N . ALA A 1 214 ? 15.781 53.312 18.234 1 90.19 214 ALA A N 1
ATOM 1707 C CA . ALA A 1 214 ? 17.141 53.75 17.984 1 90.19 214 ALA A CA 1
ATOM 1708 C C . ALA A 1 214 ? 17.219 55.281 17.938 1 90.19 214 ALA A C 1
ATOM 1710 O O . ALA A 1 214 ? 17.969 55.844 17.141 1 90.19 214 ALA A O 1
ATOM 1711 N N . ARG A 1 215 ? 16.453 55.938 18.719 1 87.94 215 ARG A N 1
ATOM 1712 C CA . ARG A 1 215 ? 16.391 57.375 18.719 1 87.94 215 ARG A CA 1
ATOM 1713 C C . ARG A 1 215 ? 17.719 58 19.141 1 87.94 215 ARG A C 1
ATOM 1715 O O . ARG A 1 215 ? 18.078 59.094 18.703 1 87.94 215 ARG A O 1
ATOM 1722 N N . GLY A 1 216 ? 18.5 57.281 19.891 1 86.88 216 GLY A N 1
ATOM 1723 C CA . GLY A 1 216 ? 19.75 57.812 20.375 1 86.88 216 GLY A CA 1
ATOM 1724 C C . GLY A 1 216 ? 20.969 57.188 19.719 1 86.88 216 GLY A C 1
ATOM 1725 O O . GLY A 1 216 ? 22.062 57.188 20.281 1 86.88 216 GLY A O 1
ATOM 1726 N N . VAL A 1 217 ? 20.797 56.719 18.5 1 91.25 217 VAL A N 1
ATOM 1727 C CA . VAL A 1 217 ? 21.875 55.969 17.844 1 91.25 217 VAL A CA 1
ATOM 1728 C C . VAL A 1 217 ? 22.984 56.938 17.453 1 91.25 217 VAL A C 1
ATOM 1730 O O . VAL A 1 217 ? 22.719 58.031 16.922 1 91.25 217 VAL A O 1
ATOM 1733 N N . VAL A 1 218 ? 24.125 56.656 17.828 1 89.19 218 VAL A N 1
ATOM 1734 C CA . VAL A 1 218 ? 25.312 57.406 17.469 1 89.19 218 VAL A CA 1
ATOM 1735 C C . VAL A 1 218 ? 26.312 56.5 16.75 1 89.19 218 VAL A C 1
ATOM 1737 O O . VAL A 1 218 ? 26.375 55.312 17.047 1 89.19 218 VAL A O 1
ATOM 1740 N N . GLU A 1 219 ? 26.906 57.062 15.734 1 89.06 219 GLU A N 1
ATOM 1741 C CA . GLU A 1 219 ? 27.859 56.281 14.945 1 89.06 219 GLU A CA 1
ATOM 1742 C C . GLU A 1 219 ? 28.984 55.719 15.82 1 89.06 219 GLU A C 1
ATOM 1744 O O . GLU A 1 219 ? 29.594 56.469 16.594 1 89.06 219 GLU A O 1
ATOM 1749 N N . LEU A 1 220 ? 29.156 54.531 15.773 1 85.81 220 LEU A N 1
ATOM 1750 C CA . LEU A 1 220 ? 30.203 53.844 16.547 1 85.81 220 LEU A CA 1
ATOM 1751 C C . LEU A 1 220 ? 31.547 53.938 15.836 1 85.81 220 LEU A C 1
ATOM 1753 O O . LEU A 1 220 ? 31.609 53.875 14.602 1 85.81 220 LEU A O 1
ATOM 1757 N N . LYS A 1 221 ? 32.688 54.219 16.656 1 79 221 LYS A N 1
ATOM 1758 C CA . LYS A 1 221 ? 34.031 54.188 16.094 1 79 221 LYS A CA 1
ATOM 1759 C C . LYS A 1 221 ? 34.562 52.75 16.031 1 79 221 LYS A C 1
ATOM 1761 O O . LYS A 1 221 ? 34.219 51.906 16.891 1 79 221 LYS A O 1
ATOM 1766 N N . SER A 1 222 ? 35.062 52.375 14.883 1 70.62 222 SER A N 1
ATOM 1767 C CA . SER A 1 222 ? 35.594 51.031 14.578 1 70.62 222 SER A CA 1
ATOM 1768 C C . SER A 1 222 ? 36.375 50.469 15.75 1 70.62 222 SER A C 1
ATOM 1770 O O . SER A 1 222 ? 36.344 49.25 15.984 1 70.62 222 SER A O 1
ATOM 1772 N N . GLU A 1 223 ? 37.062 51.406 16.5 1 64.25 223 GLU A N 1
ATOM 1773 C CA . GLU A 1 223 ? 37.938 50.969 17.578 1 64.25 223 GLU A CA 1
ATOM 1774 C C . GLU A 1 223 ? 37.125 50.5 18.781 1 64.25 223 GLU A C 1
ATOM 1776 O O . GLU A 1 223 ? 37.656 49.75 19.625 1 64.25 223 GLU A O 1
ATOM 1781 N N . GLU A 1 224 ? 36 50.875 18.922 1 61.47 224 GLU A N 1
ATOM 1782 C CA . GLU A 1 224 ? 35.156 50.594 20.078 1 61.47 224 GLU A CA 1
ATOM 1783 C C . GLU A 1 224 ? 34.469 49.25 19.938 1 61.47 224 GLU A C 1
ATOM 1785 O O . GLU A 1 224 ? 33.938 48.719 20.922 1 61.47 224 GLU A O 1
ATOM 1790 N N . VAL A 1 225 ? 34.438 48.781 18.781 1 63.72 225 VAL A N 1
ATOM 1791 C CA . VAL A 1 225 ? 33.688 47.562 18.562 1 63.72 225 VAL A CA 1
ATOM 1792 C C . VAL A 1 225 ? 34.562 46.344 18.953 1 63.72 225 VAL A C 1
ATOM 1794 O O . VAL A 1 225 ? 35.594 46.094 18.328 1 63.72 225 VAL A O 1
ATOM 1797 N N . LYS A 1 226 ? 34.656 46.219 20.359 1 56.56 226 LYS A N 1
ATOM 1798 C CA . LYS A 1 226 ? 35.219 44.938 20.766 1 56.56 226 LYS A CA 1
ATOM 1799 C C . LYS A 1 226 ? 34.406 43.75 20.203 1 56.56 226 LYS A C 1
ATOM 1801 O O . LYS A 1 226 ? 33.188 43.688 20.422 1 56.56 226 LYS A O 1
ATOM 1806 N N . PRO A 1 227 ? 34.844 43.156 19.234 1 54.28 227 PRO A N 1
ATOM 1807 C CA . PRO A 1 227 ? 34.031 42.062 18.734 1 54.28 227 PRO A CA 1
ATOM 1808 C C . PRO A 1 227 ? 33.562 41.125 19.828 1 54.28 227 PRO A C 1
ATOM 1810 O O . PRO A 1 227 ? 34.375 40.625 20.625 1 54.28 227 PRO A O 1
ATOM 1813 N N . GLN A 1 228 ? 32.469 41.406 20.516 1 53.34 228 GLN A N 1
ATOM 1814 C CA . GLN A 1 228 ? 31.938 40.5 21.516 1 53.34 228 GLN A CA 1
ATOM 1815 C C . GLN A 1 228 ? 32.469 39.094 21.297 1 53.34 228 GLN A C 1
ATOM 1817 O O . GLN A 1 228 ? 32.688 38.344 22.266 1 53.34 228 GLN A O 1
ATOM 1822 N N . SER A 1 229 ? 32.562 38.625 20.109 1 60.59 229 SER A N 1
ATOM 1823 C CA . SER A 1 229 ? 32.812 37.188 19.859 1 60.59 229 SER A CA 1
ATOM 1824 C C . SER A 1 229 ? 34.312 36.906 19.719 1 60.59 229 SER A C 1
ATOM 1826 O O . SER A 1 229 ? 34.688 36 19 1 60.59 229 SER A O 1
ATOM 1828 N N . GLN A 1 230 ? 35.125 37.75 20.312 1 68.38 230 GLN A N 1
ATOM 1829 C CA . GLN A 1 230 ? 36.562 37.469 20.125 1 68.38 230 GLN A CA 1
ATOM 1830 C C . GLN A 1 230 ? 36.938 36.125 20.75 1 68.38 230 GLN A C 1
ATOM 1832 O O . GLN A 1 230 ? 37.719 35.375 20.172 1 68.38 230 GLN A O 1
ATOM 1837 N N . LYS A 1 231 ? 36.281 35.906 21.906 1 79.62 231 LYS A N 1
ATOM 1838 C CA . LYS A 1 231 ? 36.562 34.625 22.531 1 79.62 231 LYS A CA 1
ATOM 1839 C C . LYS A 1 231 ? 36.125 33.469 21.656 1 79.62 231 LYS A C 1
ATOM 1841 O O . LYS A 1 231 ? 36.844 32.469 21.531 1 79.62 231 LYS A O 1
ATOM 1846 N N . SER A 1 232 ? 35 33.625 21.141 1 85.75 232 SER A N 1
ATOM 1847 C CA . SER A 1 232 ? 34.5 32.562 20.281 1 85.75 232 SER A CA 1
ATOM 1848 C C . SER A 1 232 ? 35.344 32.406 19.031 1 85.75 232 SER A C 1
ATOM 1850 O O . SER A 1 232 ? 35.531 31.297 18.547 1 85.75 232 SER A O 1
ATOM 1852 N N . LYS A 1 233 ? 35.844 33.469 18.484 1 86.06 233 LYS A N 1
ATOM 1853 C CA . LYS A 1 233 ? 36.688 33.406 17.281 1 86.06 233 LYS A CA 1
ATOM 1854 C C . LYS A 1 233 ? 38.031 32.75 17.594 1 86.06 233 LYS A C 1
ATOM 1856 O O . LYS A 1 233 ? 38.562 32 16.766 1 86.06 233 LYS A O 1
ATOM 1861 N N . GLU A 1 234 ? 38.531 33.062 18.781 1 88.5 234 GLU A N 1
ATOM 1862 C CA . GLU A 1 234 ? 39.812 32.469 19.188 1 88.5 234 GLU A CA 1
ATOM 1863 C C . GLU A 1 234 ? 39.625 30.953 19.422 1 88.5 234 GLU A C 1
ATOM 1865 O O . GLU A 1 234 ? 40.5 30.156 19.047 1 88.5 234 GLU A O 1
ATOM 1870 N N . GLU A 1 235 ? 38.531 30.734 20.047 1 91.31 235 GLU A N 1
ATOM 1871 C CA . GLU A 1 235 ? 38.281 29.312 20.281 1 91.31 235 GLU A CA 1
ATOM 1872 C C . GLU A 1 235 ? 38.094 28.562 18.953 1 91.31 235 GLU A C 1
ATOM 1874 O O . GLU A 1 235 ? 38.562 27.422 18.828 1 91.31 235 GLU A O 1
ATOM 1879 N N . LEU A 1 236 ? 37.469 29.094 18.031 1 92.88 236 LEU A N 1
ATOM 1880 C CA . LEU A 1 236 ? 37.25 28.484 16.719 1 92.88 236 LEU A CA 1
ATOM 1881 C C . LEU A 1 236 ? 38.594 28.297 15.992 1 92.88 236 LEU A C 1
ATOM 1883 O O . LEU A 1 236 ? 38.844 27.266 15.367 1 92.88 236 LEU A O 1
ATOM 1887 N N . ALA A 1 237 ? 39.438 29.266 16.125 1 92.56 237 ALA A N 1
ATOM 1888 C CA . ALA A 1 237 ? 40.75 29.188 15.492 1 92.56 237 ALA A CA 1
ATOM 1889 C C . ALA A 1 237 ? 41.594 28.078 16.109 1 92.56 237 ALA A C 1
ATOM 1891 O O . ALA A 1 237 ? 42.344 27.391 15.406 1 92.56 237 ALA A O 1
ATOM 1892 N N . GLU A 1 238 ? 41.406 27.969 17.328 1 93.06 238 GLU A N 1
ATOM 1893 C CA . GLU A 1 238 ? 42.125 26.906 18.016 1 93.06 238 GLU A CA 1
ATOM 1894 C C . GLU A 1 238 ? 41.656 25.531 17.547 1 93.06 238 GLU A C 1
ATOM 1896 O O . GLU A 1 238 ? 42.438 24.609 17.375 1 93.06 238 GLU A O 1
ATOM 1901 N N . ILE A 1 239 ? 40.375 25.438 17.391 1 93.62 239 ILE A N 1
ATOM 1902 C CA . ILE A 1 239 ? 39.781 24.172 16.953 1 93.62 239 ILE A CA 1
ATOM 1903 C C . ILE A 1 239 ? 40.25 23.875 15.523 1 93.62 239 ILE A C 1
ATOM 1905 O O . ILE A 1 239 ? 40.625 22.734 15.219 1 93.62 239 ILE A O 1
ATOM 1909 N N . LYS A 1 240 ? 40.25 24.859 14.648 1 93.75 240 LYS A N 1
ATOM 1910 C CA . LYS A 1 240 ? 40.688 24.688 13.266 1 93.75 240 LYS A CA 1
ATOM 1911 C C . LYS A 1 240 ? 42.156 24.281 13.195 1 93.75 240 LYS A C 1
ATOM 1913 O O . LYS A 1 240 ? 42.531 23.422 12.391 1 93.75 240 LYS A O 1
ATOM 1918 N N . GLU A 1 241 ? 42.969 24.781 14.086 1 92.62 241 GLU A N 1
ATOM 1919 C CA . GLU A 1 241 ? 44.406 24.469 14.102 1 92.62 241 GLU A CA 1
ATOM 1920 C C . GLU A 1 241 ? 44.656 23.062 14.648 1 92.62 241 GLU A C 1
ATOM 1922 O O . GLU A 1 241 ? 45.5 22.328 14.133 1 92.62 241 GLU A O 1
ATOM 1927 N N . SER A 1 242 ? 43.906 22.797 15.586 1 92.88 242 SER A N 1
ATOM 1928 C CA . SER A 1 242 ? 44.094 21.5 16.219 1 92.88 242 SER A CA 1
ATOM 1929 C C . SER A 1 242 ? 43.688 20.359 15.289 1 92.88 242 SER A C 1
ATOM 1931 O O . SER A 1 242 ? 44.25 19.266 15.375 1 92.88 242 SER A O 1
ATOM 1933 N N . LEU A 1 243 ? 42.781 20.609 14.414 1 92.81 243 LEU A N 1
ATOM 1934 C CA . LEU A 1 243 ? 42.25 19.562 13.562 1 92.81 243 LEU A CA 1
ATOM 1935 C C . LEU A 1 243 ? 42.875 19.609 12.172 1 92.81 243 LEU A C 1
ATOM 1937 O O . LEU A 1 243 ? 42.469 18.844 11.289 1 92.81 243 LEU A O 1
ATOM 1941 N N . GLU A 1 244 ? 43.875 20.438 12.133 1 89.81 244 GLU A N 1
ATOM 1942 C CA . GLU A 1 244 ? 44.531 20.547 10.844 1 89.81 244 GLU A CA 1
ATOM 1943 C C . GLU A 1 244 ? 45.188 19.234 10.438 1 89.81 244 GLU A C 1
ATOM 1945 O O . GLU A 1 244 ? 45.938 18.641 11.227 1 89.81 244 GLU A O 1
ATOM 1950 N N . GLY A 1 245 ? 44.844 18.578 9.32 1 85.69 245 GLY A N 1
ATOM 1951 C CA . GLY A 1 245 ? 45.406 17.344 8.836 1 85.69 245 GLY A CA 1
ATOM 1952 C C . GLY A 1 245 ? 44.531 16.125 9.031 1 85.69 245 GLY A C 1
ATOM 1953 O O . GLY A 1 245 ? 44.719 15.094 8.398 1 85.69 245 GLY A O 1
ATOM 1954 N N . GLU A 1 246 ? 43.594 16.281 9.914 1 90.62 246 GLU A N 1
ATOM 1955 C CA . GLU A 1 246 ? 42.688 15.164 10.148 1 90.62 246 GLU A CA 1
ATOM 1956 C C . GLU A 1 246 ? 41.594 15.109 9.094 1 90.62 246 GLU A C 1
ATOM 1958 O O . GLU A 1 246 ? 40.625 15.906 9.133 1 90.62 246 GLU A O 1
ATOM 1963 N N . LYS A 1 247 ? 41.656 14.25 8.188 1 87.94 247 LYS A N 1
ATOM 1964 C CA . LYS A 1 247 ? 40.656 14.125 7.148 1 87.94 247 LYS A CA 1
ATOM 1965 C C . LYS A 1 247 ? 39.531 13.156 7.57 1 87.94 247 LYS A C 1
ATOM 1967 O O . LYS A 1 247 ? 39.812 12.117 8.18 1 87.94 247 LYS A O 1
ATOM 1972 N N . PRO A 1 248 ? 38.281 13.492 7.363 1 91.56 248 PRO A N 1
ATOM 1973 C CA . PRO A 1 248 ? 37.75 14.617 6.586 1 91.56 248 PRO A CA 1
ATOM 1974 C C . PRO A 1 248 ? 37.312 15.789 7.461 1 91.56 248 PRO A C 1
ATOM 1976 O O . PRO A 1 248 ? 36.875 16.828 6.945 1 91.56 248 PRO A O 1
ATOM 1979 N N . VAL A 1 249 ? 37.438 15.656 8.758 1 92.69 249 VAL A N 1
ATOM 1980 C CA . VAL A 1 249 ? 36.875 16.625 9.695 1 92.69 249 VAL A CA 1
ATOM 1981 C C . VAL A 1 249 ? 37.625 17.953 9.594 1 92.69 249 VAL A C 1
ATOM 1983 O O . VAL A 1 249 ? 37 19.016 9.648 1 92.69 249 VAL A O 1
ATOM 1986 N N . GLY A 1 250 ? 38.875 17.891 9.406 1 92.44 250 GLY A N 1
ATOM 1987 C CA . GLY A 1 250 ? 39.688 19.109 9.336 1 92.44 250 GLY A CA 1
ATOM 1988 C C . GLY A 1 250 ? 39.312 20 8.172 1 92.44 250 GLY A C 1
ATOM 1989 O O . GLY A 1 250 ? 39.25 21.219 8.32 1 92.44 250 GLY A O 1
ATOM 1990 N N . ASP A 1 251 ? 39.062 19.438 7.062 1 93.44 251 ASP A N 1
ATOM 1991 C CA . ASP A 1 251 ? 38.719 20.203 5.867 1 93.44 251 ASP A CA 1
ATOM 1992 C C . ASP A 1 251 ? 37.344 20.859 6.016 1 93.44 251 ASP A C 1
ATOM 1994 O O . ASP A 1 251 ? 37.125 21.953 5.508 1 93.44 251 ASP A O 1
ATOM 1998 N N . LEU A 1 252 ? 36.469 20.172 6.652 1 94.44 252 LEU A N 1
ATOM 1999 C CA . LEU A 1 252 ? 35.125 20.688 6.785 1 94.44 252 LEU A CA 1
ATOM 2000 C C . LEU A 1 252 ? 35.031 21.781 7.844 1 94.44 252 LEU A C 1
ATOM 2002 O O . LEU A 1 252 ? 34.281 22.734 7.699 1 94.44 252 LEU A O 1
ATOM 2006 N N . VAL A 1 253 ? 35.781 21.625 8.945 1 94.25 253 VAL A N 1
ATOM 2007 C CA . VAL A 1 253 ? 35.781 22.594 10.039 1 94.25 253 VAL A CA 1
ATOM 2008 C C . VAL A 1 253 ? 36.312 23.938 9.555 1 94.25 253 VAL A C 1
ATOM 2010 O O . VAL A 1 253 ? 35.969 24.984 10.109 1 94.25 253 VAL A O 1
ATOM 2013 N N . LYS A 1 254 ? 37.062 23.922 8.5 1 92.38 254 LYS A N 1
ATOM 2014 C CA . LYS A 1 254 ? 37.562 25.156 7.898 1 92.38 254 LYS A CA 1
ATOM 2015 C C . LYS A 1 254 ? 36.406 26.016 7.383 1 92.38 254 LYS A C 1
ATOM 2017 O O . LYS A 1 254 ? 36.5 27.234 7.352 1 92.38 254 LYS A O 1
ATOM 2022 N N . LEU A 1 255 ? 35.344 25.359 7.02 1 92.88 255 LEU A N 1
ATOM 2023 C CA . LEU A 1 255 ? 34.188 26.047 6.457 1 92.88 255 LEU A CA 1
ATOM 2024 C C . LEU A 1 255 ? 33.25 26.531 7.559 1 92.88 255 LEU A C 1
ATOM 2026 O O . LEU A 1 255 ? 32.375 27.375 7.316 1 92.88 255 LEU A O 1
ATOM 2030 N N . ALA A 1 256 ? 33.438 26.031 8.82 1 94.31 256 ALA A N 1
ATOM 2031 C CA . ALA A 1 256 ? 32.562 26.406 9.922 1 94.31 256 ALA A CA 1
ATOM 2032 C C . ALA A 1 256 ? 32.75 27.875 10.281 1 94.31 256 ALA A C 1
ATOM 2034 O O . ALA A 1 256 ? 33.844 28.406 10.242 1 94.31 256 ALA A O 1
ATOM 2035 N N . LYS A 1 257 ? 31.688 28.516 10.68 1 91.62 257 LYS A N 1
ATOM 2036 C CA . LYS A 1 257 ? 31.703 29.953 10.992 1 91.62 257 LYS A CA 1
ATOM 2037 C C . LYS A 1 257 ? 31.609 30.188 12.492 1 91.62 257 LYS A C 1
ATOM 2039 O O . LYS A 1 257 ? 31.969 31.25 12.984 1 91.62 257 LYS A O 1
ATOM 2044 N N . THR A 1 258 ? 31.109 29.203 13.273 1 93.06 258 THR A N 1
ATOM 2045 C CA . THR A 1 258 ? 30.984 29.312 14.727 1 93.06 258 THR A CA 1
ATOM 2046 C C . THR A 1 258 ? 31.531 28.078 15.422 1 93.06 258 THR A C 1
ATOM 2048 O O . THR A 1 258 ? 31.781 27.062 14.773 1 93.06 258 THR A O 1
ATOM 2051 N N . VAL A 1 259 ? 31.766 28.266 16.719 1 92.94 259 VAL A N 1
ATOM 2052 C CA . VAL A 1 259 ? 32.25 27.156 17.516 1 92.94 259 VAL A CA 1
ATOM 2053 C C . VAL A 1 259 ? 31.219 26.047 17.578 1 92.94 259 VAL A C 1
ATOM 2055 O O . VAL A 1 259 ? 31.531 24.859 17.453 1 92.94 259 VAL A O 1
ATOM 2058 N N . ASP A 1 260 ? 30 26.453 17.703 1 94.25 260 ASP A N 1
ATOM 2059 C CA . ASP A 1 260 ? 28.906 25.484 17.766 1 94.25 260 ASP A CA 1
ATOM 2060 C C . ASP A 1 260 ? 28.844 24.656 16.469 1 94.25 260 ASP A C 1
ATOM 2062 O O . ASP A 1 260 ? 28.609 23.453 16.516 1 94.25 260 ASP A O 1
ATOM 2066 N N . GLN A 1 261 ? 28.984 25.281 15.391 1 94.31 261 GLN A N 1
ATOM 2067 C CA . GLN A 1 261 ? 28.922 24.609 14.102 1 94.31 261 GLN A CA 1
ATOM 2068 C C . GLN A 1 261 ? 30.094 23.625 13.945 1 94.31 261 GLN A C 1
ATOM 2070 O O . GLN A 1 261 ? 29.922 22.531 13.406 1 94.31 261 GLN A O 1
ATOM 2075 N N . ALA A 1 262 ? 31.234 24.062 14.414 1 95.25 262 ALA A N 1
ATOM 2076 C CA . ALA A 1 262 ? 32.406 23.203 14.367 1 95.25 262 ALA A CA 1
ATOM 2077 C C . ALA A 1 262 ? 32.188 21.953 15.227 1 95.25 262 ALA A C 1
ATOM 2079 O O . ALA A 1 262 ? 32.531 20.844 14.797 1 95.25 262 ALA A O 1
ATOM 2080 N N . LYS A 1 263 ? 31.688 22.203 16.344 1 94.69 263 LYS A N 1
ATOM 2081 C CA . LYS A 1 263 ? 31.422 21.078 17.234 1 94.69 263 LYS A CA 1
ATOM 2082 C C . LYS A 1 263 ? 30.359 20.141 16.656 1 94.69 263 LYS A C 1
ATOM 2084 O O . LYS A 1 263 ? 30.453 18.922 16.797 1 94.69 263 LYS A O 1
ATOM 2089 N N . ALA A 1 264 ? 29.375 20.719 16.078 1 95.94 264 ALA A N 1
ATOM 2090 C CA . ALA A 1 264 ? 28.344 19.922 15.414 1 95.94 264 ALA A CA 1
ATOM 2091 C C . ALA A 1 264 ? 28.938 19.062 14.312 1 95.94 264 ALA A C 1
ATOM 2093 O O . ALA A 1 264 ? 28.609 17.875 14.203 1 95.94 264 ALA A O 1
ATOM 2094 N N . LEU A 1 265 ? 29.797 19.625 13.523 1 96.12 265 LEU A N 1
ATOM 2095 C CA . LEU A 1 265 ? 30.438 18.906 12.43 1 96.12 265 LEU A CA 1
ATOM 2096 C C . LEU A 1 265 ? 31.297 17.766 12.961 1 96.12 265 LEU A C 1
ATOM 2098 O O . LEU A 1 265 ? 31.328 16.672 12.391 1 96.12 265 LEU A O 1
ATOM 2102 N N . MET A 1 266 ? 31.969 18.031 14.031 1 95.44 266 MET A N 1
ATOM 2103 C CA . MET A 1 266 ? 32.781 17 14.648 1 95.44 266 MET A CA 1
ATOM 2104 C C . MET A 1 266 ? 31.922 15.828 15.102 1 95.44 266 MET A C 1
ATOM 2106 O O . MET A 1 266 ? 32.281 14.672 14.883 1 95.44 266 MET A O 1
ATOM 2110 N N . THR A 1 267 ? 30.844 16.156 15.672 1 95.19 267 THR A N 1
ATOM 2111 C CA . THR A 1 267 ? 29.938 15.125 16.156 1 95.19 267 THR A CA 1
ATOM 2112 C C . THR A 1 267 ? 29.359 14.32 14.992 1 95.19 267 THR A C 1
ATOM 2114 O O . THR A 1 267 ? 29.25 13.094 15.078 1 95.19 267 THR A O 1
ATOM 2117 N N . PHE A 1 268 ? 29 15.008 13.93 1 96.06 268 PHE A N 1
ATOM 2118 C CA . PHE A 1 268 ? 28.469 14.336 12.75 1 96.06 268 PHE A CA 1
ATOM 2119 C C . PHE A 1 268 ? 29.5 13.383 12.172 1 96.06 268 PHE A C 1
ATOM 2121 O O . PHE A 1 268 ? 29.188 12.234 11.844 1 96.06 268 PHE A O 1
ATOM 2128 N N . VAL A 1 269 ? 30.672 13.852 12.023 1 95.31 269 VAL A N 1
ATOM 2129 C CA . VAL A 1 269 ? 31.734 13.062 11.406 1 95.31 269 VAL A CA 1
ATOM 2130 C C . VAL A 1 269 ? 32.094 11.875 12.297 1 95.31 269 VAL A C 1
ATOM 2132 O O . VAL A 1 269 ? 32.375 10.781 11.805 1 95.31 269 VAL A O 1
ATOM 2135 N N . GLU A 1 270 ? 32.062 12.133 13.562 1 93.44 270 GLU A N 1
ATOM 2136 C CA . GLU A 1 270 ? 32.281 11.031 14.492 1 93.44 270 GLU A CA 1
ATOM 2137 C C . GLU A 1 270 ? 31.234 9.938 14.312 1 93.44 270 GLU A C 1
ATOM 2139 O O . GLU A 1 270 ? 31.578 8.75 14.312 1 93.44 270 GLU A O 1
ATOM 2144 N N . ALA A 1 271 ? 30.047 10.336 14.219 1 93.31 271 ALA A N 1
ATOM 2145 C CA . ALA A 1 271 ? 28.953 9.383 14.023 1 93.31 271 ALA A CA 1
ATOM 2146 C C . ALA A 1 271 ? 29.125 8.633 12.703 1 93.31 271 ALA A C 1
ATOM 2148 O O . ALA A 1 271 ? 28.828 7.438 12.617 1 93.31 271 ALA A O 1
ATOM 2149 N N . ILE A 1 272 ? 29.531 9.305 11.664 1 94.19 272 ILE A N 1
ATOM 2150 C CA . ILE A 1 272 ? 29.734 8.719 10.336 1 94.19 272 ILE A CA 1
ATOM 2151 C C . ILE A 1 272 ? 30.875 7.707 10.383 1 94.19 272 ILE A C 1
ATOM 2153 O O . ILE A 1 272 ? 30.781 6.625 9.797 1 94.19 272 ILE A O 1
ATOM 2157 N N . MET A 1 273 ? 31.891 8.031 11.055 1 90.56 273 MET A N 1
ATOM 2158 C CA . MET A 1 273 ? 33.094 7.207 11.086 1 90.56 273 MET A CA 1
ATOM 2159 C C . MET A 1 273 ? 32.875 5.957 11.93 1 90.56 273 MET A C 1
ATOM 2161 O O . MET A 1 273 ? 33.531 4.938 11.719 1 90.56 273 MET A O 1
ATOM 2165 N N . GLU A 1 274 ? 32 6.043 12.875 1 85.75 274 GLU A N 1
ATOM 2166 C CA . GLU A 1 274 ? 31.719 4.879 13.719 1 85.75 274 GLU A CA 1
ATOM 2167 C C . GLU A 1 274 ? 31.094 3.756 12.906 1 85.75 274 GLU A C 1
ATOM 2169 O O . GLU A 1 274 ? 31.266 2.578 13.219 1 85.75 274 GLU A O 1
ATOM 2174 N N . LYS A 1 275 ? 30.469 3.947 11.766 1 77.38 275 LYS A N 1
ATOM 2175 C CA . LYS A 1 275 ? 29.859 3.023 10.82 1 77.38 275 LYS A CA 1
ATOM 2176 C C . LYS A 1 275 ? 29 1.984 11.531 1 77.38 275 LYS A C 1
ATOM 2178 O O . LYS A 1 275 ? 28.875 0.849 11.07 1 77.38 275 LYS A O 1
ATOM 2183 N N . THR A 1 276 ? 28.438 2.186 12.734 1 72.94 276 THR A N 1
ATOM 2184 C CA . THR A 1 276 ? 27.547 1.277 13.453 1 72.94 276 THR A CA 1
ATOM 2185 C C . THR A 1 276 ? 26.125 1.367 12.898 1 72.94 276 THR A C 1
ATOM 2187 O O . THR A 1 276 ? 25.328 0.455 13.094 1 72.94 276 THR A O 1
ATOM 2190 N N . LEU A 1 277 ? 25.766 2.189 12.203 1 67.31 277 LEU A N 1
ATOM 2191 C CA . LEU A 1 277 ? 24.5 2.457 11.539 1 67.31 277 LEU A CA 1
ATOM 2192 C C . LEU A 1 277 ? 23.344 2.48 12.555 1 67.31 277 LEU A C 1
ATOM 2194 O O . LEU A 1 277 ? 22.203 2.227 12.195 1 67.31 277 LEU A O 1
ATOM 2198 N N . ALA A 1 278 ? 23.531 2.645 13.883 1 77.38 278 ALA A N 1
ATOM 2199 C CA . ALA A 1 278 ? 22.5 2.65 14.914 1 77.38 278 ALA A CA 1
ATOM 2200 C C . ALA A 1 278 ? 22.531 3.941 15.727 1 77.38 278 ALA A C 1
ATOM 2202 O O . ALA A 1 278 ? 22.25 3.936 16.922 1 77.38 278 ALA A O 1
ATOM 2203 N N . SER A 1 279 ? 22.875 4.988 15.016 1 86.75 279 SER A N 1
ATOM 2204 C CA . SER A 1 279 ? 22.984 6.254 15.742 1 86.75 279 SER A CA 1
ATOM 2205 C C . SER A 1 279 ? 22.047 7.305 15.141 1 86.75 279 SER A C 1
ATOM 2207 O O . SER A 1 279 ? 21.812 7.316 13.93 1 86.75 279 SER A O 1
ATOM 2209 N N . THR A 1 280 ? 21.375 8.008 16.047 1 90.75 280 THR A N 1
ATOM 2210 C CA . THR A 1 280 ? 20.578 9.164 15.664 1 90.75 280 THR A CA 1
ATOM 2211 C C . THR A 1 280 ? 21.172 10.445 16.234 1 90.75 280 THR A C 1
ATOM 2213 O O . THR A 1 280 ? 21.484 10.523 17.422 1 90.75 280 THR A O 1
ATOM 2216 N N . VAL A 1 281 ? 21.438 11.414 15.398 1 93.5 281 VAL A N 1
ATOM 2217 C CA . VAL A 1 281 ? 21.953 12.711 15.828 1 93.5 281 VAL A CA 1
ATOM 2218 C C . VAL A 1 281 ? 20.906 13.789 15.547 1 93.5 281 VAL A C 1
ATOM 2220 O O . VAL A 1 281 ? 20.469 13.961 14.406 1 93.5 281 VAL A O 1
ATOM 2223 N N . THR A 1 282 ? 20.5 14.461 16.578 1 91.75 282 THR A N 1
ATOM 2224 C CA . THR A 1 282 ? 19.531 15.539 16.438 1 91.75 282 THR A CA 1
ATOM 2225 C C . THR A 1 282 ? 20.203 16.906 16.562 1 91.75 282 THR A C 1
ATOM 2227 O O . THR A 1 282 ? 21.016 17.109 17.469 1 91.75 282 THR A O 1
ATOM 2230 N N . LEU A 1 283 ? 19.906 17.75 15.617 1 92.56 283 LEU A N 1
ATOM 2231 C CA . LEU A 1 283 ? 20.422 19.109 15.594 1 92.56 283 LEU A CA 1
ATOM 2232 C C . LEU A 1 283 ? 19.281 20.109 15.789 1 92.56 283 LEU A C 1
ATOM 2234 O O . LEU A 1 283 ? 18.375 20.188 14.953 1 92.56 283 LEU A O 1
ATOM 2238 N N . THR A 1 284 ? 19.281 20.797 16.922 1 88.31 284 THR A N 1
ATOM 2239 C CA . THR A 1 284 ? 18.25 21.781 17.188 1 88.31 284 THR A CA 1
ATOM 2240 C C . THR A 1 284 ? 18.844 23.188 17.188 1 88.31 284 THR A C 1
ATOM 2242 O O . THR A 1 284 ? 19.969 23.391 17.672 1 88.31 284 THR A O 1
ATOM 2245 N N . ALA A 1 285 ? 18.234 24.047 16.531 1 86.69 285 ALA A N 1
ATOM 2246 C CA . ALA A 1 285 ? 18.688 25.438 16.469 1 86.69 285 ALA A CA 1
ATOM 2247 C C . ALA A 1 285 ? 17.562 26.375 16.062 1 86.69 285 ALA A C 1
ATOM 2249 O O . ALA A 1 285 ? 16.562 25.938 15.461 1 86.69 285 ALA A O 1
ATOM 2250 N N . GLY A 1 286 ? 17.734 27.594 16.516 1 80.31 286 GLY A N 1
ATOM 2251 C CA . GLY A 1 286 ? 16.891 28.609 15.938 1 80.31 286 GLY A CA 1
ATOM 2252 C C . GLY A 1 286 ? 17.188 28.875 14.469 1 80.31 286 GLY A C 1
ATOM 2253 O O . GLY A 1 286 ? 18.188 28.375 13.938 1 80.31 286 GLY A O 1
ATOM 2254 N N . ARG A 1 287 ? 16.438 29.641 13.93 1 79.12 287 ARG A N 1
ATOM 2255 C CA . ARG A 1 287 ? 16.641 29.938 12.516 1 79.12 287 ARG A CA 1
ATOM 2256 C C . ARG A 1 287 ? 17.891 30.781 12.312 1 79.12 287 ARG A C 1
ATOM 2258 O O . ARG A 1 287 ? 18.203 31.656 13.133 1 79.12 287 ARG A O 1
ATOM 2265 N N . GLY A 1 288 ? 18.625 30.578 11.195 1 84.19 288 GLY A N 1
ATOM 2266 C CA . GLY A 1 288 ? 19.781 31.375 10.797 1 84.19 288 GLY A CA 1
ATOM 2267 C C . GLY A 1 288 ? 21.062 30.984 11.516 1 84.19 288 GLY A C 1
ATOM 2268 O O . GLY A 1 288 ? 22.016 31.766 11.586 1 84.19 288 GLY A O 1
ATOM 2269 N N . ARG A 1 289 ? 21.047 29.844 12.07 1 89.38 289 ARG A N 1
ATOM 2270 C CA . ARG A 1 289 ? 22.219 29.422 12.844 1 89.38 289 ARG A CA 1
ATOM 2271 C C . ARG A 1 289 ? 23.047 28.406 12.07 1 89.38 289 ARG A C 1
ATOM 2273 O O . ARG A 1 289 ? 24.031 27.875 12.586 1 89.38 289 ARG A O 1
ATOM 2280 N N . GLY A 1 290 ? 22.625 28.031 10.875 1 89.62 290 GLY A N 1
ATOM 2281 C CA . GLY A 1 290 ? 23.453 27.219 10 1 89.62 290 GLY A CA 1
ATOM 2282 C C . GLY A 1 290 ? 23.141 25.734 10.086 1 89.62 290 GLY A C 1
ATOM 2283 O O . GLY A 1 290 ? 24 24.906 9.828 1 89.62 290 GLY A O 1
ATOM 2284 N N . LYS A 1 291 ? 22 25.359 10.445 1 91.19 291 LYS A N 1
ATOM 2285 C CA . LYS A 1 291 ? 21.594 23.969 10.539 1 91.19 291 LYS A CA 1
ATOM 2286 C C . LYS A 1 291 ? 21.75 23.266 9.195 1 91.19 291 LYS A C 1
ATOM 2288 O O . LYS A 1 291 ? 22.375 22.203 9.109 1 91.19 291 LYS A O 1
ATOM 2293 N N . SER A 1 292 ? 21.172 23.844 8.133 1 92 292 SER A N 1
ATOM 2294 C CA . SER A 1 292 ? 21.203 23.219 6.809 1 92 292 SER A CA 1
ATOM 2295 C C . SER A 1 292 ? 22.609 23.141 6.258 1 92 292 SER A C 1
ATOM 2297 O O . SER A 1 292 ? 22.984 22.172 5.598 1 92 292 SER A O 1
ATOM 2299 N N . ALA A 1 293 ? 23.375 24.156 6.535 1 93.44 293 ALA A N 1
ATOM 2300 C CA . ALA A 1 293 ? 24.781 24.156 6.098 1 93.44 293 ALA A CA 1
ATOM 2301 C C . ALA A 1 293 ? 25.562 23.031 6.777 1 93.44 293 ALA A C 1
ATOM 2303 O O . ALA A 1 293 ? 26.344 22.344 6.129 1 93.44 293 ALA A O 1
ATOM 2304 N N . ALA A 1 294 ? 25.344 22.922 8.047 1 95.31 294 ALA A N 1
ATOM 2305 C CA . ALA A 1 294 ? 26.031 21.859 8.797 1 95.31 294 ALA A CA 1
ATOM 2306 C C . ALA A 1 294 ? 25.672 20.484 8.258 1 95.31 294 ALA A C 1
ATOM 2308 O O . ALA A 1 294 ? 26.531 19.609 8.125 1 95.31 294 ALA A O 1
ATOM 2309 N N . LEU A 1 295 ? 24.438 20.297 8.023 1 96.06 295 LEU A N 1
ATOM 2310 C CA . LEU A 1 295 ? 23.969 19.031 7.473 1 96.06 295 LEU A CA 1
ATOM 2311 C C . LEU A 1 295 ? 24.594 18.766 6.105 1 96.06 295 LEU A C 1
ATOM 2313 O O . LEU A 1 295 ? 25 17.641 5.805 1 96.06 295 LEU A O 1
ATOM 2317 N N . GLY A 1 296 ? 24.594 19.797 5.246 1 97 296 GLY A N 1
ATOM 2318 C CA . GLY A 1 296 ? 25.203 19.656 3.939 1 97 296 GLY A CA 1
ATOM 2319 C C . GLY A 1 296 ? 26.656 19.219 4.016 1 97 296 GLY A C 1
ATOM 2320 O O . GLY A 1 296 ? 27.078 18.297 3.309 1 97 296 GLY A O 1
ATOM 2321 N N . MET A 1 297 ? 27.406 19.812 4.871 1 96.81 297 MET A N 1
ATOM 2322 C CA . MET A 1 297 ? 28.812 19.453 5.059 1 96.81 297 MET A CA 1
ATOM 2323 C C . MET A 1 297 ? 28.953 18.031 5.582 1 96.81 297 MET A C 1
ATOM 2325 O O . MET A 1 297 ? 29.859 17.312 5.188 1 96.81 297 MET A O 1
ATOM 2329 N N . ALA A 1 298 ? 28.062 17.703 6.48 1 96.94 298 ALA A N 1
ATOM 2330 C CA . ALA A 1 298 ? 28.078 16.344 7.027 1 96.94 298 ALA A CA 1
ATOM 2331 C C . ALA A 1 298 ? 27.859 15.312 5.926 1 96.94 298 ALA A C 1
ATOM 2333 O O . ALA A 1 298 ? 28.469 14.242 5.941 1 96.94 298 ALA A O 1
ATOM 2334 N N . ILE A 1 299 ? 26.984 15.602 4.984 1 97.38 299 ILE A N 1
ATOM 2335 C CA . ILE A 1 299 ? 26.703 14.695 3.875 1 97.38 299 ILE A CA 1
ATOM 2336 C C . ILE A 1 299 ? 27.953 14.531 3.016 1 97.38 299 ILE A C 1
ATOM 2338 O O . ILE A 1 299 ? 28.266 13.422 2.568 1 97.38 299 ILE A O 1
ATOM 2342 N N . ALA A 1 300 ? 28.609 15.641 2.777 1 97.12 300 ALA A N 1
ATOM 2343 C CA . ALA A 1 300 ? 29.859 15.57 2.027 1 97.12 300 ALA A CA 1
ATOM 2344 C C . ALA A 1 300 ? 30.859 14.656 2.723 1 97.12 300 ALA A C 1
ATOM 2346 O O . ALA A 1 300 ? 31.578 13.898 2.064 1 97.12 300 ALA A O 1
ATOM 2347 N N . ALA A 1 301 ? 30.891 14.766 4.012 1 96.62 301 ALA A N 1
ATOM 2348 C CA . ALA A 1 301 ? 31.766 13.898 4.781 1 96.62 301 ALA A CA 1
ATOM 2349 C C . ALA A 1 301 ? 31.391 12.43 4.613 1 96.62 301 ALA A C 1
ATOM 2351 O O . ALA A 1 301 ? 32.25 11.555 4.531 1 96.62 301 ALA A O 1
ATOM 2352 N N . ALA A 1 302 ? 30.125 12.141 4.625 1 95.94 302 ALA A N 1
ATOM 2353 C CA . ALA A 1 302 ? 29.656 10.766 4.453 1 95.94 302 ALA A CA 1
ATOM 2354 C C . ALA A 1 302 ? 30.094 10.195 3.111 1 95.94 302 ALA A C 1
ATOM 2356 O O . ALA A 1 302 ? 30.5 9.031 3.027 1 95.94 302 ALA A O 1
ATOM 2357 N N . ILE A 1 303 ? 29.984 11 2.037 1 95.56 303 ILE A N 1
ATOM 2358 C CA . ILE A 1 303 ? 30.438 10.586 0.71 1 95.56 303 ILE A CA 1
ATOM 2359 C C . ILE A 1 303 ? 31.922 10.281 0.735 1 95.56 303 ILE A C 1
ATOM 2361 O O . ILE A 1 303 ? 32.375 9.266 0.194 1 95.56 303 ILE A O 1
ATOM 2365 N N . ALA A 1 304 ? 32.656 11.109 1.371 1 94.19 304 ALA A N 1
ATOM 2366 C CA . ALA A 1 304 ? 34.094 10.938 1.447 1 94.19 304 ALA A CA 1
ATOM 2367 C C . ALA A 1 304 ? 34.469 9.688 2.236 1 94.19 304 ALA A C 1
ATOM 2369 O O . ALA A 1 304 ? 35.469 9.055 1.967 1 94.19 304 ALA A O 1
ATOM 2370 N N . CYS A 1 305 ? 33.594 9.32 3.197 1 92.69 305 CYS A N 1
ATOM 2371 C CA . CYS A 1 305 ? 33.875 8.164 4.047 1 92.69 305 CYS A CA 1
ATOM 2372 C C . CYS A 1 305 ? 33.344 6.887 3.406 1 92.69 305 CYS A C 1
ATOM 2374 O O . CYS A 1 305 ? 33.375 5.82 4.02 1 92.69 305 CYS A O 1
ATOM 2376 N N . GLY A 1 306 ? 32.719 7.027 2.217 1 90.69 306 GLY A N 1
ATOM 2377 C CA . GLY A 1 306 ? 32.406 5.836 1.438 1 90.69 306 GLY A CA 1
ATOM 2378 C C . GLY A 1 306 ? 30.969 5.418 1.517 1 90.69 306 GLY A C 1
ATOM 2379 O O . GLY A 1 306 ? 30.594 4.324 1.074 1 90.69 306 GLY A O 1
ATOM 2380 N N . TYR A 1 307 ? 30.109 6.238 2.113 1 92.56 307 TYR A N 1
ATOM 2381 C CA . TYR A 1 307 ? 28.703 5.902 2.145 1 92.56 307 TYR A CA 1
ATOM 2382 C C . TYR A 1 307 ? 28.109 5.871 0.738 1 92.56 307 TYR A C 1
ATOM 2384 O O . TYR A 1 307 ? 28.375 6.77 -0.069 1 92.56 307 TYR A O 1
ATOM 2392 N N . SER A 1 308 ? 27.312 4.906 0.435 1 91.06 308 SER A N 1
ATOM 2393 C CA . SER A 1 308 ? 26.812 4.738 -0.928 1 91.06 308 SER A CA 1
ATOM 2394 C C . SER A 1 308 ? 25.375 5.242 -1.063 1 91.06 308 SER A C 1
ATOM 2396 O O . SER A 1 308 ? 25.016 5.809 -2.094 1 91.06 308 SER A O 1
ATOM 2398 N N . ASN A 1 309 ? 24.578 4.992 -0.095 1 92.19 309 ASN A N 1
ATOM 2399 C CA . ASN A 1 309 ? 23.156 5.312 -0.185 1 92.19 309 ASN A CA 1
ATOM 2400 C C . ASN A 1 309 ? 22.734 6.344 0.861 1 92.19 309 ASN A C 1
ATOM 2402 O O . ASN A 1 309 ? 22.438 5.992 2.004 1 92.19 309 ASN A O 1
ATOM 2406 N N . ILE A 1 310 ? 22.625 7.559 0.427 1 95.94 310 ILE A N 1
ATOM 2407 C CA . ILE A 1 310 ? 22.25 8.656 1.312 1 95.94 310 ILE A CA 1
ATOM 2408 C C . ILE A 1 310 ? 20.906 9.234 0.877 1 95.94 310 ILE A C 1
ATOM 2410 O O . ILE A 1 310 ? 20.703 9.531 -0.302 1 95.94 310 ILE A O 1
ATOM 2414 N N . PHE A 1 311 ? 20.016 9.352 1.816 1 96 311 PHE A N 1
ATOM 2415 C CA . PHE A 1 311 ? 18.688 9.891 1.518 1 96 311 PHE A CA 1
ATOM 2416 C C . PHE A 1 311 ? 18.453 11.18 2.297 1 96 311 PHE A C 1
ATOM 2418 O O . PHE A 1 311 ? 18.875 11.312 3.445 1 96 311 PHE A O 1
ATOM 2425 N N . ILE A 1 312 ? 17.812 12.094 1.634 1 96.38 312 ILE A N 1
ATOM 2426 C CA . ILE A 1 312 ? 17.453 13.359 2.26 1 96.38 312 ILE A CA 1
ATOM 2427 C C . ILE A 1 312 ? 15.938 13.578 2.139 1 96.38 312 ILE A C 1
ATOM 2429 O O . ILE A 1 312 ? 15.344 13.273 1.104 1 96.38 312 ILE A O 1
ATOM 2433 N N . THR A 1 313 ? 15.344 14.023 3.217 1 94.25 313 THR A N 1
ATOM 2434 C CA . THR A 1 313 ? 13.914 14.328 3.156 1 94.25 313 THR A CA 1
ATOM 2435 C C . THR A 1 313 ? 13.633 15.688 3.779 1 94.25 313 THR A C 1
ATOM 2437 O O . THR A 1 313 ? 14.391 16.172 4.625 1 94.25 313 THR A O 1
ATOM 2440 N N . SER A 1 314 ? 12.758 16.438 3.26 1 90.38 314 SER A N 1
ATOM 2441 C CA . SER A 1 314 ? 12.227 17.719 3.697 1 90.38 314 SER A CA 1
ATOM 2442 C C . SER A 1 314 ? 10.789 17.906 3.229 1 90.38 314 SER A C 1
ATOM 2444 O O . SER A 1 314 ? 10.289 17.141 2.4 1 90.38 314 SER A O 1
ATOM 2446 N N . PRO A 1 315 ? 10.062 18.828 3.791 1 81.5 315 PRO A N 1
ATOM 2447 C CA . PRO A 1 315 ? 8.695 19.047 3.309 1 81.5 315 PRO A CA 1
ATOM 2448 C C . PRO A 1 315 ? 8.641 19.328 1.81 1 81.5 315 PRO A C 1
ATOM 2450 O O . PRO A 1 315 ? 7.75 18.828 1.117 1 81.5 315 PRO A O 1
ATOM 2453 N N . SER A 1 316 ? 9.602 20.203 1.362 1 84 316 SER A N 1
ATOM 2454 C CA . SER A 1 316 ? 9.734 20.5 -0.062 1 84 316 SER A CA 1
ATOM 2455 C C . SER A 1 316 ? 11.195 20.469 -0.494 1 84 316 SER A C 1
ATOM 2457 O O . SER A 1 316 ? 12.086 20.844 0.276 1 84 316 SER A O 1
ATOM 2459 N N . PRO A 1 317 ? 11.391 20.094 -1.704 1 88.12 317 PRO A N 1
ATOM 2460 C CA . PRO A 1 317 ? 12.773 20.078 -2.18 1 88.12 317 PRO A CA 1
ATOM 2461 C C . PRO A 1 317 ? 13.383 21.469 -2.295 1 88.12 317 PRO A C 1
ATOM 2463 O O . PRO A 1 317 ? 14.609 21.609 -2.289 1 88.12 317 PRO A O 1
ATOM 2466 N N . GLU A 1 318 ? 12.57 22.516 -2.398 1 82.25 318 GLU A N 1
ATOM 2467 C CA . GLU A 1 318 ? 13.078 23.875 -2.5 1 82.25 318 GLU A CA 1
ATOM 2468 C C . GLU A 1 318 ? 13.758 24.312 -1.206 1 82.25 318 GLU A C 1
ATOM 2470 O O . GLU A 1 318 ? 14.609 25.203 -1.215 1 82.25 318 GLU A O 1
ATOM 2475 N N . ASN A 1 319 ? 13.469 23.625 -0.138 1 81.38 319 ASN A N 1
ATOM 2476 C CA . ASN A 1 319 ? 14.047 23.953 1.164 1 81.38 319 ASN A CA 1
ATOM 2477 C C . ASN A 1 319 ? 15.5 23.5 1.261 1 81.38 319 ASN A C 1
ATOM 2479 O O . ASN A 1 319 ? 16.219 23.922 2.17 1 81.38 319 ASN A O 1
ATOM 2483 N N . LEU A 1 320 ? 15.938 22.766 0.255 1 90.12 320 LEU A N 1
ATOM 2484 C CA . LEU A 1 320 ? 17.234 22.109 0.38 1 90.12 320 LEU A CA 1
ATOM 2485 C C . LEU A 1 320 ? 18.297 22.844 -0.429 1 90.12 320 LEU A C 1
ATOM 2487 O O . LEU A 1 320 ? 19.406 22.328 -0.624 1 90.12 320 LEU A O 1
ATOM 2491 N N . LYS A 1 321 ? 18.031 24.016 -0.836 1 86.06 321 LYS A N 1
ATOM 2492 C CA . LYS A 1 321 ? 18.984 24.766 -1.655 1 86.06 321 LYS A CA 1
ATOM 2493 C C . LYS A 1 321 ? 20.281 25.016 -0.89 1 86.06 321 LYS A C 1
ATOM 2495 O O . LYS A 1 321 ? 21.375 24.75 -1.396 1 86.06 321 LYS A O 1
ATOM 2500 N N . THR A 1 322 ? 20.125 25.547 0.3 1 88.31 322 THR A N 1
ATOM 2501 C CA . THR A 1 322 ? 21.297 25.844 1.122 1 88.31 322 THR A CA 1
ATOM 2502 C C . THR A 1 322 ? 22.047 24.562 1.48 1 88.31 322 THR A C 1
ATOM 2504 O O . THR A 1 322 ? 23.281 24.531 1.49 1 88.31 322 THR A O 1
ATOM 2507 N N . LEU A 1 323 ? 21.328 23.562 1.783 1 94.06 323 LEU A N 1
ATOM 2508 C CA . LEU A 1 323 ? 21.938 22.281 2.133 1 94.06 323 LEU A CA 1
ATOM 2509 C C . LEU A 1 323 ? 22.812 21.766 1.002 1 94.06 323 LEU A C 1
ATOM 2511 O O . LEU A 1 323 ? 23.984 21.422 1.226 1 94.06 323 LEU A O 1
ATOM 2515 N N . PHE A 1 324 ? 22.344 21.797 -0.24 1 93.75 324 PHE A N 1
ATOM 2516 C CA . PHE A 1 324 ? 23.094 21.281 -1.377 1 93.75 324 PHE A CA 1
ATOM 2517 C C . PHE A 1 324 ? 24.266 22.188 -1.71 1 93.75 324 PHE A C 1
ATOM 2519 O O . PHE A 1 324 ? 25.328 21.719 -2.143 1 93.75 324 PHE A O 1
ATOM 2526 N N . GLU A 1 325 ? 24.047 23.438 -1.496 1 91.88 325 GLU A N 1
ATOM 2527 C CA . GLU A 1 325 ? 25.172 24.359 -1.692 1 91.88 325 GLU A CA 1
ATOM 2528 C C . GLU A 1 325 ? 26.359 23.969 -0.833 1 91.88 325 GLU A C 1
ATOM 2530 O O . GLU A 1 325 ? 27.5 24.016 -1.298 1 91.88 325 GLU A O 1
ATOM 2535 N N . PHE A 1 326 ? 26.094 23.594 0.334 1 94.5 326 PHE A N 1
ATOM 2536 C CA . PHE A 1 326 ? 27.188 23.281 1.252 1 94.5 326 PHE A CA 1
ATOM 2537 C C . PHE A 1 326 ? 27.688 21.859 1.04 1 94.5 326 PHE A C 1
ATOM 2539 O O . PHE A 1 326 ? 28.812 21.531 1.416 1 94.5 326 PHE A O 1
ATOM 2546 N N . VAL A 1 327 ? 26.828 20.984 0.476 1 96.31 327 VAL A N 1
ATOM 2547 C CA . VAL A 1 327 ? 27.328 19.688 0.017 1 96.31 327 VAL A CA 1
ATOM 2548 C C . VAL A 1 327 ? 28.438 19.906 -1.013 1 96.31 327 VAL A C 1
ATOM 2550 O O . VAL A 1 327 ? 29.516 19.297 -0.918 1 96.31 327 VAL A O 1
ATOM 2553 N N . PHE A 1 328 ? 28.188 20.828 -1.908 1 95.25 328 PHE A N 1
ATOM 2554 C CA . PHE A 1 328 ? 29.125 21.062 -2.996 1 95.25 328 PHE A CA 1
ATOM 2555 C C . PHE A 1 328 ? 30.359 21.797 -2.492 1 95.25 328 PHE A C 1
ATOM 2557 O O . PHE A 1 328 ? 31.469 21.562 -2.979 1 95.25 328 PHE A O 1
ATOM 2564 N N . LYS A 1 329 ? 30.156 22.641 -1.528 1 94.94 329 LYS A N 1
ATOM 2565 C CA . LYS A 1 329 ? 31.328 23.266 -0.912 1 94.94 329 LYS A CA 1
ATOM 2566 C C . LYS A 1 329 ? 32.219 22.234 -0.226 1 94.94 329 LYS A C 1
ATOM 2568 O O . LYS A 1 329 ? 33.438 22.344 -0.255 1 94.94 329 LYS A O 1
ATOM 2573 N N . GLY A 1 330 ? 31.531 21.344 0.423 1 95.31 330 GLY A N 1
ATOM 2574 C CA . GLY A 1 330 ? 32.281 20.234 0.98 1 95.31 330 GLY A CA 1
ATOM 2575 C C . GLY A 1 330 ? 33 19.422 -0.073 1 95.31 330 GLY A C 1
ATOM 2576 O O . GLY A 1 330 ? 34.188 19.047 0.11 1 95.31 330 GLY A O 1
ATOM 2577 N N . PHE A 1 331 ? 32.375 19.156 -1.232 1 95.06 331 PHE A N 1
ATOM 2578 C CA . PHE A 1 331 ? 33 18.422 -2.346 1 95.06 331 PHE A CA 1
ATOM 2579 C C . PHE A 1 331 ? 34.219 19.156 -2.865 1 95.06 331 PHE A C 1
ATOM 2581 O O . PHE A 1 331 ? 35.219 18.516 -3.197 1 95.06 331 PHE A O 1
ATOM 2588 N N . ASP A 1 332 ? 34.094 20.422 -2.889 1 94.56 332 ASP A N 1
ATOM 2589 C CA . ASP A 1 332 ? 35.219 21.234 -3.342 1 94.56 332 ASP A CA 1
ATOM 2590 C C . ASP A 1 332 ? 36.438 21.047 -2.424 1 94.56 332 ASP A C 1
ATOM 2592 O O . ASP A 1 332 ? 37.562 20.938 -2.896 1 94.56 332 ASP A O 1
ATOM 2596 N N . GLU A 1 333 ? 36.156 21.047 -1.178 1 93.62 333 GLU A N 1
ATOM 2597 C CA . GLU A 1 333 ? 37.219 20.891 -0.203 1 93.62 333 GLU A CA 1
ATOM 2598 C C . GLU A 1 333 ? 37.906 19.516 -0.342 1 93.62 333 GLU A C 1
ATOM 2600 O O . GLU A 1 333 ? 39.094 19.375 -0.014 1 93.62 333 GLU A O 1
ATOM 2605 N N . PHE A 1 334 ? 37.156 18.531 -0.724 1 93.94 334 PHE A N 1
ATOM 2606 C CA . PHE A 1 334 ? 37.688 17.188 -0.859 1 93.94 334 PHE A CA 1
ATOM 2607 C C . PHE A 1 334 ? 38.219 16.953 -2.258 1 93.94 334 PHE A C 1
ATOM 2609 O O . PHE A 1 334 ? 38.719 15.867 -2.562 1 93.94 334 PHE A O 1
ATOM 2616 N N . GLY A 1 335 ? 38.031 17.875 -3.189 1 91.5 335 GLY A N 1
ATOM 2617 C CA . GLY A 1 335 ? 38.625 17.797 -4.52 1 91.5 335 GLY A CA 1
ATOM 2618 C C . GLY A 1 335 ? 37.719 17.109 -5.527 1 91.5 335 GLY A C 1
ATOM 2619 O O . GLY A 1 335 ? 38.188 16.562 -6.523 1 91.5 335 GLY A O 1
ATOM 2620 N N . TYR A 1 336 ? 36.438 17.047 -5.289 1 93.62 336 TYR A N 1
ATOM 2621 C CA . TYR A 1 336 ? 35.5 16.484 -6.262 1 93.62 336 TYR A CA 1
ATOM 2622 C C . TYR A 1 336 ? 35.219 17.484 -7.375 1 93.62 336 TYR A C 1
ATOM 2624 O O . TYR A 1 336 ? 35 18.672 -7.109 1 93.62 336 TYR A O 1
ATOM 2632 N N . LEU A 1 337 ? 35.125 16.969 -8.578 1 91.44 337 LEU A N 1
ATOM 2633 C CA . LEU A 1 337 ? 34.875 17.844 -9.719 1 91.44 337 LEU A CA 1
ATOM 2634 C C . LEU A 1 337 ? 33.5 17.609 -10.297 1 91.44 337 LEU A C 1
ATOM 2636 O O . LEU A 1 337 ? 33.031 16.469 -10.398 1 91.44 337 LEU A O 1
ATOM 2640 N N . ASP A 1 338 ? 32.938 18.625 -10.68 1 87.81 338 ASP A N 1
ATOM 2641 C CA . ASP A 1 338 ? 31.609 18.594 -11.258 1 87.81 338 ASP A CA 1
ATOM 2642 C C . ASP A 1 338 ? 31.609 17.859 -12.602 1 87.81 338 ASP A C 1
ATOM 2644 O O . ASP A 1 338 ? 32.531 18.031 -13.398 1 87.81 338 ASP A O 1
ATOM 2648 N N . HIS A 1 339 ? 30.719 16.969 -12.914 1 82.94 339 HIS A N 1
ATOM 2649 C CA . HIS A 1 339 ? 30.5 16.203 -14.133 1 82.94 339 HIS A CA 1
ATOM 2650 C C . HIS A 1 339 ? 31.484 15.047 -14.242 1 82.94 339 HIS A C 1
ATOM 2652 O O . HIS A 1 339 ? 31.188 14.023 -14.852 1 82.94 339 HIS A O 1
ATOM 2658 N N . THR A 1 340 ? 32.594 15.32 -13.648 1 87.31 340 THR A N 1
ATOM 2659 C CA . THR A 1 340 ? 33.562 14.25 -13.719 1 87.31 340 THR A CA 1
ATOM 2660 C C . THR A 1 340 ? 33.375 13.25 -12.578 1 87.31 340 THR A C 1
ATOM 2662 O O . THR A 1 340 ? 33.344 12.039 -12.805 1 87.31 340 THR A O 1
ATOM 2665 N N . ASP A 1 341 ? 33.219 13.867 -11.453 1 92.19 341 ASP A N 1
ATOM 2666 C CA . ASP A 1 341 ? 33.125 12.992 -10.289 1 92.19 341 ASP A CA 1
ATOM 2667 C C . ASP A 1 341 ? 31.656 12.836 -9.828 1 92.19 341 ASP A C 1
ATOM 2669 O O . ASP A 1 341 ? 31.328 11.875 -9.141 1 92.19 341 ASP A O 1
ATOM 2673 N N . TYR A 1 342 ? 30.875 13.812 -10.086 1 92.56 342 TYR A N 1
ATOM 2674 C CA . TYR A 1 342 ? 29.484 13.703 -9.672 1 92.56 342 TYR A CA 1
ATOM 2675 C C . TYR A 1 342 ? 28.562 14.438 -10.641 1 92.56 342 TYR A C 1
ATOM 2677 O O . TYR A 1 342 ? 29 15.344 -11.352 1 92.56 342 TYR A O 1
ATOM 2685 N N . ASP A 1 343 ? 27.297 13.984 -10.742 1 90.38 343 ASP A N 1
ATOM 2686 C CA . ASP A 1 343 ? 26.25 14.586 -11.562 1 90.38 343 ASP A CA 1
ATOM 2687 C C . ASP A 1 343 ? 25.078 15.055 -10.703 1 90.38 343 ASP A C 1
ATOM 2689 O O . ASP A 1 343 ? 24.719 14.398 -9.727 1 90.38 343 ASP A O 1
ATOM 2693 N N . ILE A 1 344 ? 24.594 16.203 -11.094 1 91.56 344 ILE A N 1
ATOM 2694 C CA . ILE A 1 344 ? 23.453 16.781 -10.375 1 91.56 344 ILE A CA 1
ATOM 2695 C C . ILE A 1 344 ? 22.172 16.594 -11.188 1 91.56 344 ILE A C 1
ATOM 2697 O O . ILE A 1 344 ? 22.141 16.906 -12.383 1 91.56 344 ILE A O 1
ATOM 2701 N N . VAL A 1 345 ? 21.203 16.047 -10.523 1 88.94 345 VAL A N 1
ATOM 2702 C CA . VAL A 1 345 ? 19.922 15.828 -11.172 1 88.94 345 VAL A CA 1
ATOM 2703 C C . VAL A 1 345 ? 18.875 16.781 -10.602 1 88.94 345 VAL A C 1
ATOM 2705 O O . VAL A 1 345 ? 18.672 16.844 -9.383 1 88.94 345 VAL A O 1
ATOM 2708 N N . GLN A 1 346 ? 18.203 17.531 -11.414 1 89.06 346 GLN A N 1
ATOM 2709 C CA . GLN A 1 346 ? 17.172 18.484 -11.008 1 89.06 346 GLN A CA 1
ATOM 2710 C C . GLN A 1 346 ? 15.789 18.031 -11.453 1 89.06 346 GLN A C 1
ATOM 2712 O O . GLN A 1 346 ? 15.656 17.297 -12.445 1 89.06 346 GLN A O 1
ATOM 2717 N N . SER A 1 347 ? 14.812 18.422 -10.617 1 84.38 347 SER A N 1
ATOM 2718 C CA . SER A 1 347 ? 13.438 18.062 -10.953 1 84.38 347 SER A CA 1
ATOM 2719 C C . SER A 1 347 ? 12.891 18.969 -12.055 1 84.38 347 SER A C 1
ATOM 2721 O O . SER A 1 347 ? 13.172 20.156 -12.078 1 84.38 347 SER A O 1
ATOM 2723 N N . THR A 1 348 ? 12.047 18.406 -12.992 1 77.88 348 THR A N 1
ATOM 2724 C CA . THR A 1 348 ? 11.414 19.172 -14.047 1 77.88 348 THR A CA 1
ATOM 2725 C C . THR A 1 348 ? 9.977 19.531 -13.664 1 77.88 348 THR A C 1
ATOM 2727 O O . THR A 1 348 ? 9.273 20.203 -14.422 1 77.88 348 THR A O 1
ATOM 2730 N N . ASN A 1 349 ? 9.602 19.062 -12.5 1 72.5 349 ASN A N 1
ATOM 2731 C CA . ASN A 1 349 ? 8.289 19.438 -11.984 1 72.5 349 ASN A CA 1
ATOM 2732 C C . ASN A 1 349 ? 8.203 20.922 -11.664 1 72.5 349 ASN A C 1
ATOM 2734 O O . ASN A 1 349 ? 8.992 21.438 -10.867 1 72.5 349 ASN A O 1
ATOM 2738 N N . PRO A 1 350 ? 7.367 21.578 -12.297 1 72.5 350 PRO A N 1
ATOM 2739 C CA . PRO A 1 350 ? 7.258 23.016 -12.07 1 72.5 350 PRO A CA 1
ATOM 2740 C C . PRO A 1 350 ? 6.977 23.359 -10.609 1 72.5 350 PRO A C 1
ATOM 2742 O O . PRO A 1 350 ? 7.359 24.438 -10.141 1 72.5 350 PRO A O 1
ATOM 2745 N N . ASP A 1 351 ? 6.402 22.422 -9.953 1 70.62 351 ASP A N 1
ATOM 2746 C CA . ASP A 1 351 ? 6.074 22.672 -8.555 1 70.62 351 ASP A CA 1
ATOM 2747 C C . ASP A 1 351 ? 7.34 22.734 -7.695 1 70.62 351 ASP A C 1
ATOM 2749 O O . ASP A 1 351 ? 7.324 23.281 -6.594 1 70.62 351 ASP A O 1
ATOM 2753 N N . PHE A 1 352 ? 8.422 22.203 -8.18 1 74.81 352 PHE A N 1
ATOM 2754 C CA . PHE A 1 352 ? 9.648 22.109 -7.387 1 74.81 352 PHE A CA 1
ATOM 2755 C C . PHE A 1 352 ? 10.648 23.188 -7.824 1 74.81 352 PHE A C 1
ATOM 2757 O O . PHE A 1 352 ? 11.727 23.297 -7.246 1 74.81 352 PHE A O 1
ATOM 2764 N N . ASN A 1 353 ? 10.281 24.172 -8.633 1 72.19 353 ASN A N 1
ATOM 2765 C CA . ASN A 1 353 ? 11.086 25.297 -9.086 1 72.19 353 ASN A CA 1
ATOM 2766 C C . ASN A 1 353 ? 12.523 24.875 -9.375 1 72.19 353 ASN A C 1
ATOM 2768 O O . ASN A 1 353 ? 13.469 25.469 -8.852 1 72.19 353 ASN A O 1
ATOM 2772 N N . LYS A 1 354 ? 12.812 23.766 -10.102 1 79.44 354 LYS A N 1
ATOM 2773 C CA . LYS A 1 354 ? 14.102 23.25 -10.539 1 79.44 354 LYS A CA 1
ATOM 2774 C C . LYS A 1 354 ? 14.977 22.875 -9.344 1 79.44 354 LYS A C 1
ATOM 2776 O O . LYS A 1 354 ? 16.188 23.141 -9.344 1 79.44 354 LYS A O 1
ATOM 2781 N N . ALA A 1 355 ? 14.414 22.359 -8.352 1 86.81 355 ALA A N 1
ATOM 2782 C CA . ALA A 1 355 ? 15.133 21.953 -7.148 1 86.81 355 ALA A CA 1
ATOM 2783 C C . ALA A 1 355 ? 15.969 20.703 -7.418 1 86.81 355 ALA A C 1
ATOM 2785 O O . ALA A 1 355 ? 15.617 19.875 -8.266 1 86.81 355 ALA A O 1
ATOM 2786 N N . ILE A 1 356 ? 17.109 20.609 -6.742 1 90.81 356 ILE A N 1
ATOM 2787 C CA . ILE A 1 356 ? 17.969 19.438 -6.852 1 90.81 356 ILE A CA 1
ATOM 2788 C C . ILE A 1 356 ? 17.328 18.266 -6.102 1 90.81 356 ILE A C 1
ATOM 2790 O O . ILE A 1 356 ? 16.984 18.391 -4.926 1 90.81 356 ILE A O 1
ATOM 2794 N N . VAL A 1 357 ? 17.188 17.141 -6.852 1 90.44 357 VAL A N 1
ATOM 2795 C CA . VAL A 1 357 ? 16.516 16.016 -6.215 1 90.44 357 VAL A CA 1
ATOM 2796 C C . VAL A 1 357 ? 17.469 14.844 -6.07 1 90.44 357 VAL A C 1
ATOM 2798 O O . VAL A 1 357 ? 17.234 13.93 -5.285 1 90.44 357 VAL A O 1
ATOM 2801 N N . ARG A 1 358 ? 18.547 14.875 -6.789 1 92.19 358 ARG A N 1
ATOM 2802 C CA . ARG A 1 358 ? 19.469 13.75 -6.738 1 92.19 358 ARG A CA 1
ATOM 2803 C C . ARG A 1 358 ? 20.875 14.164 -7.156 1 92.19 358 ARG A C 1
ATOM 2805 O O . ARG A 1 358 ? 21.047 15.047 -8 1 92.19 358 ARG A O 1
ATOM 2812 N N . VAL A 1 359 ? 21.875 13.562 -6.484 1 94.25 359 VAL A N 1
ATOM 2813 C CA . VAL A 1 359 ? 23.266 13.727 -6.848 1 94.25 359 VAL A CA 1
ATOM 2814 C C . VAL A 1 359 ? 23.938 12.367 -6.957 1 94.25 359 VAL A C 1
ATOM 2816 O O . VAL A 1 359 ? 23.906 11.57 -6.012 1 94.25 359 VAL A O 1
ATOM 2819 N N . ASN A 1 360 ? 24.469 12.023 -8.117 1 91.12 360 ASN A N 1
ATOM 2820 C CA . ASN A 1 360 ? 25.188 10.773 -8.336 1 91.12 360 ASN A CA 1
ATOM 2821 C C . ASN A 1 360 ? 26.688 10.992 -8.359 1 91.12 360 ASN A C 1
ATOM 2823 O O . ASN A 1 360 ? 27.203 11.797 -9.141 1 91.12 360 ASN A O 1
ATOM 2827 N N . VAL A 1 361 ? 27.344 10.266 -7.512 1 93.56 361 VAL A N 1
ATOM 2828 C CA . VAL A 1 361 ? 28.797 10.391 -7.426 1 93.56 361 VAL A CA 1
ATOM 2829 C C . VAL A 1 361 ? 29.453 9.125 -7.977 1 93.56 361 VAL A C 1
ATOM 2831 O O . VAL A 1 361 ? 29.031 8.008 -7.652 1 93.56 361 VAL A O 1
ATOM 2834 N N . HIS A 1 362 ? 30.438 9.148 -8.898 1 86.12 362 HIS A N 1
ATOM 2835 C CA . HIS A 1 362 ? 31.062 7.984 -9.523 1 86.12 362 HIS A CA 1
ATOM 2836 C C . HIS A 1 362 ? 32.562 8.062 -9.43 1 86.12 362 HIS A C 1
ATOM 2838 O O . HIS A 1 362 ? 33.281 7.641 -10.359 1 86.12 362 HIS A O 1
ATOM 2844 N N . ARG A 1 363 ? 33.156 8.547 -8.492 1 87.25 363 ARG A N 1
ATOM 2845 C CA . ARG A 1 363 ? 34.594 8.641 -8.391 1 87.25 363 ARG A CA 1
ATOM 2846 C C . ARG A 1 363 ? 35.219 7.277 -8.086 1 87.25 363 ARG A C 1
ATOM 2848 O O . ARG A 1 363 ? 35.906 6.691 -8.93 1 87.25 363 ARG A O 1
ATOM 2855 N N . GLU A 1 364 ? 34.906 6.688 -6.949 1 82.19 364 GLU A N 1
ATOM 2856 C CA . GLU A 1 364 ? 35.375 5.359 -6.594 1 82.19 364 GLU A CA 1
ATOM 2857 C C . GLU A 1 364 ? 34.312 4.293 -6.852 1 82.19 364 GLU A C 1
ATOM 2859 O O . GLU A 1 364 ? 34.594 3.299 -7.531 1 82.19 364 GLU A O 1
ATOM 2864 N N . HIS A 1 365 ? 33.281 4.441 -6.273 1 85.06 365 HIS A N 1
ATOM 2865 C CA . HIS A 1 365 ? 32.094 3.619 -6.5 1 85.06 365 HIS A CA 1
ATOM 2866 C C . HIS A 1 365 ? 30.844 4.473 -6.586 1 85.06 365 HIS A C 1
ATOM 2868 O O . HIS A 1 365 ? 30.906 5.691 -6.387 1 85.06 365 HIS A O 1
ATOM 2874 N N . ARG A 1 366 ? 29.844 3.852 -6.973 1 87.81 366 ARG A N 1
ATOM 2875 C CA . ARG A 1 366 ? 28.609 4.613 -7.172 1 87.81 366 ARG A CA 1
ATOM 2876 C C . ARG A 1 366 ? 27.984 4.996 -5.836 1 87.81 366 ARG A C 1
ATOM 2878 O O . ARG A 1 366 ? 27.719 4.133 -5 1 87.81 366 ARG A O 1
ATOM 2885 N N . GLN A 1 367 ? 27.891 6.277 -5.629 1 92.62 367 GLN A N 1
ATOM 2886 C CA . GLN A 1 367 ? 27.234 6.84 -4.453 1 92.62 367 GLN A CA 1
ATOM 2887 C C . GLN A 1 367 ? 26.109 7.785 -4.852 1 92.62 367 GLN A C 1
ATOM 2889 O O . GLN A 1 367 ? 26.188 8.469 -5.871 1 92.62 367 GLN A O 1
ATOM 2894 N N . THR A 1 368 ? 25.062 7.676 -4.113 1 92.94 368 THR A N 1
ATOM 2895 C CA . THR A 1 368 ? 23.922 8.477 -4.527 1 92.94 368 THR A CA 1
ATOM 2896 C C . THR A 1 368 ? 23.312 9.219 -3.336 1 92.94 368 THR A C 1
ATOM 2898 O O . THR A 1 368 ? 23.188 8.656 -2.244 1 92.94 368 THR A O 1
ATOM 2901 N N . ILE A 1 369 ? 23.109 10.508 -3.5 1 95.75 369 ILE A N 1
ATOM 2902 C CA . ILE A 1 369 ? 22.297 11.32 -2.594 1 95.75 369 ILE A CA 1
ATOM 2903 C C . ILE A 1 369 ? 20.922 11.562 -3.203 1 95.75 369 ILE A C 1
ATOM 2905 O O . ILE A 1 369 ? 20.797 12.219 -4.234 1 95.75 369 ILE A O 1
ATOM 2909 N N . GLN A 1 370 ? 19.938 11.062 -2.58 1 93.19 370 GLN A N 1
ATOM 2910 C CA . GLN A 1 370 ? 18.609 11.102 -3.197 1 93.19 370 GLN A CA 1
ATOM 2911 C C . GLN A 1 370 ? 17.594 11.75 -2.271 1 93.19 370 GLN A C 1
ATOM 2913 O O . GLN A 1 370 ? 17.516 11.422 -1.086 1 93.19 370 GLN A O 1
ATOM 2918 N N . TYR A 1 371 ? 16.859 12.695 -2.869 1 93.12 371 TYR A N 1
ATOM 2919 C CA . TYR A 1 371 ? 15.727 13.25 -2.141 1 93.12 371 TYR A CA 1
ATOM 2920 C C . TYR A 1 371 ? 14.539 12.297 -2.186 1 93.12 371 TYR A C 1
ATOM 2922 O O . TYR A 1 371 ? 14.25 11.695 -3.225 1 93.12 371 TYR A O 1
ATOM 2930 N N . ILE A 1 372 ? 13.875 12.141 -1.001 1 92.38 372 ILE A N 1
ATOM 2931 C CA . ILE A 1 372 ? 12.633 11.367 -0.961 1 92.38 372 ILE A CA 1
ATOM 2932 C C . ILE A 1 372 ? 11.555 12.164 -0.243 1 92.38 372 ILE A C 1
ATOM 2934 O O . ILE A 1 372 ? 11.844 12.961 0.652 1 92.38 372 ILE A O 1
ATOM 2938 N N . GLN A 1 373 ? 10.375 11.914 -0.68 1 89.69 373 GLN A N 1
ATOM 2939 C CA . GLN A 1 373 ? 9.258 12.508 0.048 1 89.69 373 GLN A CA 1
ATOM 2940 C C . GLN A 1 373 ? 9.055 11.828 1.398 1 89.69 373 GLN A C 1
ATOM 2942 O O . GLN A 1 373 ? 9.312 10.633 1.539 1 89.69 373 GLN A O 1
ATOM 2947 N N . PRO A 1 374 ? 8.594 12.531 2.33 1 89.19 374 PRO A N 1
ATOM 2948 C CA . PRO A 1 374 ? 8.414 11.961 3.668 1 89.19 374 PRO A CA 1
ATOM 2949 C C . PRO A 1 374 ? 7.496 10.742 3.668 1 89.19 374 PRO A C 1
ATOM 2951 O O . PRO A 1 374 ? 7.645 9.852 4.508 1 89.19 374 PRO A O 1
ATOM 2954 N N . GLN A 1 375 ? 6.641 10.602 2.76 1 85.44 375 GLN A N 1
ATOM 2955 C CA . GLN A 1 375 ? 5.688 9.492 2.705 1 85.44 375 GLN A CA 1
ATOM 2956 C C . GLN A 1 375 ? 6.332 8.234 2.129 1 85.44 375 GLN A C 1
ATOM 2958 O O . GLN A 1 375 ? 5.816 7.133 2.309 1 85.44 375 GLN A O 1
ATOM 2963 N N . ASP A 1 376 ? 7.453 8.375 1.53 1 86.19 376 ASP A N 1
ATOM 2964 C CA . ASP A 1 376 ? 8.078 7.27 0.819 1 86.19 376 ASP A CA 1
ATOM 2965 C C . ASP A 1 376 ? 9.109 6.566 1.698 1 86.19 376 ASP A C 1
ATOM 2967 O O . ASP A 1 376 ? 10.227 6.293 1.256 1 86.19 376 ASP A O 1
ATOM 2971 N N . SER A 1 377 ? 8.766 6.184 2.855 1 87.44 377 SER A N 1
ATOM 2972 C CA . SER A 1 377 ? 9.68 5.535 3.789 1 87.44 377 SER A CA 1
ATOM 2973 C C . SER A 1 377 ? 10.047 4.133 3.318 1 87.44 377 SER A C 1
ATOM 2975 O O . SER A 1 377 ? 11.047 3.566 3.758 1 87.44 377 SER A O 1
ATOM 2977 N N . TYR A 1 378 ? 9.258 3.502 2.426 1 77.56 378 TYR A N 1
ATOM 2978 C CA . TYR A 1 378 ? 9.469 2.139 1.951 1 77.56 378 TYR A CA 1
ATOM 2979 C C . TYR A 1 378 ? 10.734 2.045 1.106 1 77.56 378 TYR A C 1
ATOM 2981 O O . TYR A 1 378 ? 11.273 0.954 0.9 1 77.56 378 TYR A O 1
ATOM 2989 N N . THR A 1 379 ? 11.227 3.148 0.654 1 84.12 379 THR A N 1
ATOM 2990 C CA . THR A 1 379 ? 12.398 3.17 -0.217 1 84.12 379 THR A CA 1
ATOM 2991 C C . THR A 1 379 ? 13.68 3.068 0.601 1 84.12 379 THR A C 1
ATOM 2993 O O . THR A 1 379 ? 14.773 2.916 0.041 1 84.12 379 THR A O 1
ATOM 2996 N N . LEU A 1 380 ? 13.594 3.105 1.95 1 86.75 380 LEU A N 1
ATOM 2997 C CA . LEU A 1 380 ? 14.766 3.256 2.801 1 86.75 380 LEU A CA 1
ATOM 2998 C C . LEU A 1 380 ? 15.336 1.896 3.193 1 86.75 380 LEU A C 1
ATOM 3000 O O . LEU A 1 380 ? 16.109 1.792 4.152 1 86.75 380 LEU A O 1
ATOM 3004 N N . GLY A 1 381 ? 15.078 0.869 2.525 1 76.62 381 GLY A N 1
ATOM 3005 C CA . GLY A 1 381 ? 15.547 -0.46 2.885 1 76.62 381 GLY A CA 1
ATOM 3006 C C . GLY A 1 381 ? 17.062 -0.575 2.9 1 76.62 381 GLY A C 1
ATOM 3007 O O . GLY A 1 381 ? 17.625 -1.213 3.787 1 76.62 381 GLY A O 1
ATOM 3008 N N . GLN A 1 382 ? 17.75 0.094 1.999 1 81.25 382 GLN A N 1
ATOM 3009 C CA . GLN A 1 382 ? 19.203 0.009 1.911 1 81.25 382 GLN A CA 1
ATOM 3010 C C . GLN A 1 382 ? 19.844 1.341 2.271 1 81.25 382 GLN A C 1
ATOM 3012 O O . GLN A 1 382 ? 20.969 1.625 1.843 1 81.25 382 GLN A O 1
ATOM 3017 N N . ALA A 1 383 ? 19.141 2.158 3.041 1 90.06 383 ALA A N 1
ATOM 3018 C CA . ALA A 1 383 ? 19.688 3.457 3.443 1 90.06 383 ALA A CA 1
ATOM 3019 C C . ALA A 1 383 ? 20.828 3.293 4.434 1 90.06 383 ALA A C 1
ATOM 3021 O O . ALA A 1 383 ? 20.797 2.416 5.297 1 90.06 383 ALA A O 1
ATOM 3022 N N . GLU A 1 384 ? 21.891 4.02 4.227 1 92.12 384 GLU A N 1
ATOM 3023 C CA . GLU A 1 384 ? 23 4.078 5.184 1 92.12 384 GLU A CA 1
ATOM 3024 C C . GLU A 1 384 ? 22.906 5.328 6.055 1 92.12 384 GLU A C 1
ATOM 3026 O O . GLU A 1 384 ? 23.25 5.293 7.238 1 92.12 384 GLU A O 1
ATOM 3031 N N . LEU A 1 385 ? 22.469 6.371 5.418 1 95.5 385 LEU A N 1
ATOM 3032 C CA . LEU A 1 385 ? 22.281 7.645 6.105 1 95.5 385 LEU A CA 1
ATOM 3033 C C . LEU A 1 385 ? 21 8.32 5.656 1 95.5 385 LEU A C 1
ATOM 3035 O O . LEU A 1 385 ? 20.734 8.438 4.457 1 95.5 385 LEU A O 1
ATOM 3039 N N . LEU A 1 386 ? 20.219 8.664 6.617 1 96.31 386 LEU A N 1
ATOM 3040 C CA . LEU A 1 386 ? 19.031 9.461 6.355 1 96.31 386 LEU A CA 1
ATOM 3041 C C . LEU A 1 386 ? 19.125 10.828 7.008 1 96.31 386 LEU A C 1
ATOM 3043 O O . LEU A 1 386 ? 19.375 10.93 8.211 1 96.31 386 LEU A O 1
ATOM 3047 N N . VAL A 1 387 ? 18.969 11.836 6.207 1 97.12 387 VAL A N 1
ATOM 3048 C CA . VAL A 1 387 ? 19.016 13.203 6.707 1 97.12 387 VAL A CA 1
ATOM 3049 C C . VAL A 1 387 ? 17.625 13.828 6.617 1 97.12 387 VAL A C 1
ATOM 3051 O O . VAL A 1 387 ? 17.031 13.898 5.531 1 97.12 387 VAL A O 1
ATOM 3054 N N . ILE A 1 388 ? 17.125 14.258 7.711 1 93.56 388 ILE A N 1
ATOM 3055 C CA . ILE A 1 388 ? 15.82 14.922 7.766 1 93.56 388 ILE A CA 1
ATOM 3056 C C . ILE A 1 388 ? 16 16.406 8.086 1 93.56 388 ILE A C 1
ATOM 3058 O O . ILE A 1 388 ? 16.359 16.766 9.203 1 93.56 388 ILE A O 1
ATOM 3062 N N . ASP A 1 389 ? 15.789 17.203 7.078 1 90.94 389 ASP A N 1
ATOM 3063 C CA . ASP A 1 389 ? 15.844 18.641 7.293 1 90.94 389 ASP A CA 1
ATOM 3064 C C . ASP A 1 389 ? 14.461 19.203 7.617 1 90.94 389 ASP A C 1
ATOM 3066 O O . ASP A 1 389 ? 13.453 18.766 7.043 1 90.94 389 ASP A O 1
ATOM 3070 N N . GLU A 1 390 ? 14.383 20.094 8.609 1 82.81 390 GLU A N 1
ATOM 3071 C CA . GLU A 1 390 ? 13.148 20.734 9.078 1 82.81 390 GLU A CA 1
ATOM 3072 C C . GLU A 1 390 ? 12.125 19.688 9.5 1 82.81 390 GLU A C 1
ATOM 3074 O O . GLU A 1 390 ? 10.992 19.672 9.008 1 82.81 390 GLU A O 1
ATOM 3079 N N . ALA A 1 391 ? 12.469 18.797 10.43 1 82.44 391 ALA A N 1
ATOM 3080 C CA . ALA A 1 391 ? 11.664 17.672 10.891 1 82.44 391 ALA A CA 1
ATOM 3081 C C . ALA A 1 391 ? 10.367 18.156 11.539 1 82.44 391 ALA A C 1
ATOM 3083 O O . ALA A 1 391 ? 9.352 17.453 11.484 1 82.44 391 ALA A O 1
ATOM 3084 N N . ALA A 1 392 ? 10.359 19.375 12.055 1 75.44 392 ALA A N 1
ATOM 3085 C CA . ALA A 1 392 ? 9.188 19.906 12.742 1 75.44 392 ALA A CA 1
ATOM 3086 C C . ALA A 1 392 ? 8.055 20.188 11.766 1 75.44 392 ALA A C 1
ATOM 3088 O O . ALA A 1 392 ? 6.891 20.266 12.164 1 75.44 392 ALA A O 1
ATOM 3089 N N . ALA A 1 393 ? 8.445 20.375 10.523 1 75.12 393 ALA A N 1
ATOM 3090 C CA . ALA A 1 393 ? 7.445 20.672 9.508 1 75.12 393 ALA A CA 1
ATOM 3091 C C . ALA A 1 393 ? 6.855 19.406 8.914 1 75.12 393 ALA A C 1
ATOM 3093 O O . ALA A 1 393 ? 5.922 19.453 8.109 1 75.12 393 ALA A O 1
ATOM 3094 N N . ILE A 1 394 ? 7.352 18.203 9.242 1 80.12 394 ILE A N 1
ATOM 3095 C CA . ILE A 1 394 ? 6.855 16.922 8.773 1 80.12 394 ILE A CA 1
ATOM 3096 C C . ILE A 1 394 ? 5.977 16.281 9.844 1 80.12 394 ILE A C 1
ATOM 3098 O O . ILE A 1 394 ? 6.336 16.266 11.023 1 80.12 394 ILE A O 1
ATOM 3102 N N . PRO A 1 395 ? 4.797 15.75 9.469 1 78.56 395 PRO A N 1
ATOM 3103 C CA . PRO A 1 395 ? 3.938 15.102 10.461 1 78.56 395 PRO A CA 1
ATOM 3104 C C . PRO A 1 395 ? 4.656 14 11.234 1 78.56 395 PRO A C 1
ATOM 3106 O O . PRO A 1 395 ? 5.453 13.258 10.656 1 78.56 395 PRO A O 1
ATOM 3109 N N . LEU A 1 396 ? 4.352 13.875 12.414 1 76.62 396 LEU A N 1
ATOM 3110 C CA . LEU A 1 396 ? 5.074 13.008 13.336 1 76.62 396 LEU A CA 1
ATOM 3111 C C . LEU A 1 396 ? 4.949 11.547 12.914 1 76.62 396 LEU A C 1
ATOM 3113 O O . LEU A 1 396 ? 5.934 10.805 12.922 1 76.62 396 LEU A O 1
ATOM 3117 N N . PRO A 1 397 ? 3.779 11.07 12.539 1 76.69 397 PRO A N 1
ATOM 3118 C CA . PRO A 1 397 ? 3.699 9.664 12.141 1 76.69 397 PRO A CA 1
ATOM 3119 C C . PRO A 1 397 ? 4.605 9.336 10.953 1 76.69 397 PRO A C 1
ATOM 3121 O O . PRO A 1 397 ? 5.121 8.219 10.859 1 76.69 397 PRO A O 1
ATOM 3124 N N . LEU A 1 398 ? 4.773 10.281 10.109 1 84.94 398 LEU A N 1
ATOM 3125 C CA . LEU A 1 398 ? 5.656 10.07 8.961 1 84.94 398 LEU A CA 1
ATOM 3126 C C . LEU A 1 398 ? 7.113 10.008 9.406 1 84.94 398 LEU A C 1
ATOM 3128 O O . LEU A 1 398 ? 7.883 9.188 8.906 1 84.94 398 LEU A O 1
ATOM 3132 N N . VAL A 1 399 ? 7.465 10.883 10.344 1 85.12 399 VAL A N 1
ATOM 3133 C CA . VAL A 1 399 ? 8.836 10.891 10.844 1 85.12 399 VAL A CA 1
ATOM 3134 C C . VAL A 1 399 ? 9.148 9.562 11.531 1 85.12 399 VAL A C 1
ATOM 3136 O O . VAL A 1 399 ? 10.242 9.023 11.367 1 85.12 399 VAL A O 1
ATOM 3139 N N . ARG A 1 400 ? 8.234 9.094 12.203 1 82.06 400 ARG A N 1
ATOM 3140 C CA . ARG A 1 400 ? 8.414 7.824 12.898 1 82.06 400 ARG A CA 1
ATOM 3141 C C . ARG A 1 400 ? 8.656 6.691 11.906 1 82.06 400 ARG A C 1
ATOM 3143 O O . ARG A 1 400 ? 9.477 5.805 12.148 1 82.06 400 ARG A O 1
ATOM 3150 N N . LYS A 1 401 ? 7.926 6.738 10.852 1 84.75 401 LYS A N 1
ATOM 3151 C CA . LYS A 1 401 ? 8.062 5.703 9.828 1 84.75 401 LYS A CA 1
ATOM 3152 C C . LYS A 1 401 ? 9.414 5.793 9.133 1 84.75 401 LYS A C 1
ATOM 3154 O O . LYS A 1 401 ? 9.906 4.801 8.594 1 84.75 401 LYS A O 1
ATOM 3159 N N . LEU A 1 402 ? 10.031 6.992 9.164 1 89.81 402 LEU A N 1
ATOM 3160 C CA . LEU A 1 402 ? 11.312 7.215 8.492 1 89.81 402 LEU A CA 1
ATOM 3161 C C . LEU A 1 402 ? 12.461 6.66 9.32 1 89.81 402 LEU A C 1
ATOM 3163 O O . LEU A 1 402 ? 13.523 6.332 8.781 1 89.81 402 LEU A O 1
ATOM 3167 N N . LEU A 1 403 ? 12.258 6.5 10.594 1 86.88 403 LEU A N 1
ATOM 3168 C CA . LEU A 1 403 ? 13.328 6.02 11.461 1 86.88 403 LEU A CA 1
ATOM 3169 C C . LEU A 1 403 ? 13.539 4.523 11.281 1 86.88 403 LEU A C 1
ATOM 3171 O O . LEU A 1 403 ? 12.578 3.76 11.172 1 86.88 403 LEU A O 1
ATOM 3175 N N . GLY A 1 404 ? 14.758 4.082 11.031 1 82.38 404 GLY A N 1
ATOM 3176 C CA . GLY A 1 404 ? 15.094 2.689 10.789 1 82.38 404 GLY A CA 1
ATOM 3177 C C . GLY A 1 404 ? 16.516 2.348 11.18 1 82.38 404 GLY A C 1
ATOM 3178 O O . GLY A 1 404 ? 17.188 3.123 11.867 1 82.38 404 GLY A O 1
ATOM 3179 N N . PRO A 1 405 ? 17 1.134 10.758 1 83.44 405 PRO A N 1
ATOM 3180 C CA . PRO A 1 405 ? 18.328 0.655 11.133 1 83.44 405 PRO A CA 1
ATOM 3181 C C . PRO A 1 405 ? 19.438 1.267 10.281 1 83.44 405 PRO A C 1
ATOM 3183 O O . PRO A 1 405 ? 20.188 0.54 9.625 1 83.44 405 PRO A O 1
ATOM 3186 N N . TYR A 1 406 ? 19.562 2.557 10.266 1 90.38 406 TYR A N 1
ATOM 3187 C CA . TYR A 1 406 ? 20.594 3.342 9.594 1 90.38 406 TYR A CA 1
ATOM 3188 C C . TYR A 1 406 ? 20.891 4.621 10.367 1 90.38 406 TYR A C 1
ATOM 3190 O O . TYR A 1 406 ? 20.234 4.918 11.367 1 90.38 406 TYR A O 1
ATOM 3198 N N . LEU A 1 407 ? 21.969 5.242 9.977 1 93.5 407 LEU A N 1
ATOM 3199 C CA . LEU A 1 407 ? 22.328 6.512 10.602 1 93.5 407 LEU A CA 1
ATOM 3200 C C . LEU A 1 407 ? 21.344 7.605 10.234 1 93.5 407 LEU A C 1
ATOM 3202 O O . LEU A 1 407 ? 20.953 7.73 9.07 1 93.5 407 LEU A O 1
ATOM 3206 N N . VAL A 1 408 ? 20.828 8.305 11.305 1 94 408 VAL A N 1
ATOM 3207 C CA . VAL A 1 408 ? 19.828 9.328 11.047 1 94 408 VAL A CA 1
ATOM 3208 C C . VAL A 1 408 ? 20.328 10.672 11.578 1 94 408 VAL A C 1
ATOM 3210 O O . VAL A 1 408 ? 20.734 10.781 12.734 1 94 408 VAL A O 1
ATOM 3213 N N . PHE A 1 409 ? 20.359 11.695 10.727 1 96.19 409 PHE A N 1
ATOM 3214 C CA . PHE A 1 409 ? 20.562 13.086 11.102 1 96.19 409 PHE A CA 1
ATOM 3215 C C . PHE A 1 409 ? 19.266 13.875 10.992 1 96.19 409 PHE A C 1
ATOM 3217 O O . PHE A 1 409 ? 18.672 13.945 9.922 1 96.19 409 PHE A O 1
ATOM 3224 N N . MET A 1 410 ? 18.906 14.43 12.07 1 92.62 410 MET A N 1
ATOM 3225 C CA . MET A 1 410 ? 17.641 15.172 12.078 1 92.62 410 MET A CA 1
ATOM 3226 C C . MET A 1 410 ? 17.859 16.609 12.555 1 92.62 410 MET A C 1
ATOM 3228 O O . MET A 1 410 ? 18.438 16.828 13.617 1 92.62 410 MET A O 1
ATOM 3232 N N . ALA A 1 411 ? 17.469 17.516 11.688 1 91 411 ALA A N 1
ATOM 3233 C CA . ALA A 1 411 ? 17.531 18.922 12.055 1 91 411 ALA A CA 1
ATOM 3234 C C . ALA A 1 411 ? 16.141 19.5 12.258 1 91 411 ALA A C 1
ATOM 3236 O O . ALA A 1 411 ? 15.227 19.234 11.469 1 91 411 ALA A O 1
ATOM 3237 N N . SER A 1 412 ? 15.938 20.203 13.367 1 83.94 412 SER A N 1
ATOM 3238 C CA . SER A 1 412 ? 14.648 20.812 13.664 1 83.94 412 SER A CA 1
ATOM 3239 C C . SER A 1 412 ? 14.82 22.188 14.281 1 83.94 412 SER A C 1
ATOM 3241 O O . SER A 1 412 ? 15.812 22.453 14.969 1 83.94 412 SER A O 1
ATOM 3243 N N . THR A 1 413 ? 13.805 23.047 13.992 1 78.06 413 THR A N 1
ATOM 3244 C CA . THR A 1 413 ? 13.812 24.375 14.57 1 78.06 413 THR A CA 1
ATOM 3245 C C . THR A 1 413 ? 13.016 24.406 15.875 1 78.06 413 THR A C 1
ATOM 3247 O O . THR A 1 413 ? 11.938 23.812 15.961 1 78.06 413 THR A O 1
ATOM 3250 N N . ILE A 1 414 ? 13.5 24.906 16.953 1 67.75 414 ILE A N 1
ATOM 3251 C CA . ILE A 1 414 ? 12.852 24.922 18.266 1 67.75 414 ILE A CA 1
ATOM 3252 C C . ILE A 1 414 ? 11.828 26.062 18.312 1 67.75 414 ILE A C 1
ATOM 3254 O O . ILE A 1 414 ? 10.742 25.906 18.859 1 67.75 414 ILE A O 1
ATOM 3258 N N . ASN A 1 415 ? 12.219 27.344 17.891 1 64.12 415 ASN A N 1
ATOM 3259 C CA . ASN A 1 415 ? 11.352 28.5 18.047 1 64.12 415 ASN A CA 1
ATOM 3260 C C . ASN A 1 415 ? 10.555 28.781 16.766 1 64.12 415 ASN A C 1
ATOM 3262 O O . ASN A 1 415 ? 10.664 29.859 16.188 1 64.12 415 ASN A O 1
ATOM 3266 N N . GLY A 1 416 ? 9.914 27.656 16.234 1 58.5 416 GLY A N 1
ATOM 3267 C CA . GLY A 1 416 ? 9.641 27.953 14.836 1 58.5 416 GLY A CA 1
ATOM 3268 C C . GLY A 1 416 ? 8.203 28.344 14.578 1 58.5 416 GLY A C 1
ATOM 3269 O O . GLY A 1 416 ? 7.316 28.047 15.383 1 58.5 416 GLY A O 1
ATOM 3270 N N . TYR A 1 417 ? 7.922 29.609 14.016 1 58.91 417 TYR A N 1
ATOM 3271 C CA . TYR A 1 417 ? 6.711 30.094 13.367 1 58.91 417 TYR A CA 1
ATOM 3272 C C . TYR A 1 417 ? 6.164 29.078 12.375 1 58.91 417 TYR A C 1
ATOM 3274 O O . TYR A 1 417 ? 5.121 29.297 11.758 1 58.91 417 TYR A O 1
ATOM 3282 N N . GLU A 1 418 ? 6.809 27.938 12.156 1 55.69 418 GLU A N 1
ATOM 3283 C CA . GLU A 1 418 ? 6.293 27.047 11.125 1 55.69 418 GLU A CA 1
ATOM 3284 C C . GLU A 1 418 ? 5.168 26.172 11.664 1 55.69 418 GLU A C 1
ATOM 3286 O O . GLU A 1 418 ? 4.715 25.234 10.992 1 55.69 418 GLU A O 1
ATOM 3291 N N . GLY A 1 419 ? 4.332 26.734 12.648 1 51.19 419 GLY A N 1
ATOM 3292 C CA . GLY A 1 419 ? 3.1 26.141 13.141 1 51.19 419 GLY A CA 1
ATOM 3293 C C . GLY A 1 419 ? 3.328 24.938 14.023 1 51.19 419 GLY A C 1
ATOM 3294 O O . GLY A 1 419 ? 2.432 24.516 14.758 1 51.19 419 GLY A O 1
ATOM 3295 N N . THR A 1 420 ? 3.982 23.875 13.711 1 52.28 420 THR A N 1
ATOM 3296 C CA . THR A 1 420 ? 3.986 22.531 14.312 1 52.28 420 THR A CA 1
ATOM 3297 C C . THR A 1 420 ? 5.262 22.312 15.117 1 52.28 420 THR A C 1
ATOM 3299 O O . THR A 1 420 ? 5.402 21.297 15.797 1 52.28 420 THR A O 1
ATOM 3302 N N . GLY A 1 421 ? 6.156 23.312 15.258 1 55.56 421 GLY A N 1
ATOM 3303 C CA . GLY A 1 421 ? 7.543 22.875 15.242 1 55.56 421 GLY A CA 1
ATOM 3304 C C . GLY A 1 421 ? 8.047 22.453 16.609 1 55.56 421 GLY A C 1
ATOM 3305 O O . GLY A 1 421 ? 8.547 21.344 16.781 1 55.56 421 GLY A O 1
ATOM 3306 N N . ARG A 1 422 ? 7.73 23.234 17.672 1 59.34 422 ARG A N 1
ATOM 3307 C CA . ARG A 1 422 ? 8.531 22.969 18.859 1 59.34 422 ARG A CA 1
ATOM 3308 C C . ARG A 1 422 ? 8 21.75 19.609 1 59.34 422 ARG A C 1
ATOM 3310 O O . ARG A 1 422 ? 8.781 20.891 20.047 1 59.34 422 ARG A O 1
ATOM 3317 N N . SER A 1 423 ? 6.66 21.812 19.688 1 64.12 423 SER A N 1
ATOM 3318 C CA . SER A 1 423 ? 6.09 20.703 20.453 1 64.12 423 SER A CA 1
ATOM 3319 C C . SER A 1 423 ? 6.371 19.359 19.797 1 64.12 423 SER A C 1
ATOM 3321 O O . SER A 1 423 ? 6.676 18.375 20.469 1 64.12 423 SER A O 1
ATOM 3323 N N . LEU A 1 424 ? 6.328 19.453 18.547 1 63.5 424 LEU A N 1
ATOM 3324 C CA . LEU A 1 424 ? 6.566 18.219 17.812 1 63.5 424 LEU A CA 1
ATOM 3325 C C . LEU A 1 424 ? 8.031 17.797 17.922 1 63.5 424 LEU A C 1
ATOM 3327 O O . LEU A 1 424 ? 8.328 16.609 18.078 1 63.5 424 LEU A O 1
ATOM 3331 N N . SER A 1 425 ? 8.789 18.828 17.875 1 68.81 425 SER A N 1
ATOM 3332 C CA . SER A 1 425 ? 10.219 18.531 17.984 1 68.81 425 SER A CA 1
ATOM 3333 C C . SER A 1 425 ? 10.555 17.969 19.359 1 68.81 425 SER A C 1
ATOM 3335 O O . SER A 1 425 ? 11.336 17.016 19.484 1 68.81 425 SER A O 1
ATOM 3337 N N . LEU A 1 426 ? 9.828 18.547 20.297 1 69 426 LEU A N 1
ATOM 3338 C CA . LEU A 1 426 ? 10.102 18.094 21.656 1 69 426 LEU A CA 1
ATOM 3339 C C . LEU A 1 426 ? 9.555 16.688 21.875 1 69 426 LEU A C 1
ATOM 3341 O O . LEU A 1 426 ? 10.219 15.852 22.5 1 69 426 LEU A O 1
ATOM 3345 N N . LYS A 1 427 ? 8.445 16.5 21.391 1 70.94 427 LYS A N 1
ATOM 3346 C CA . LYS A 1 427 ? 7.844 15.172 21.531 1 70.94 427 LYS A CA 1
ATOM 3347 C C . LYS A 1 427 ? 8.672 14.117 20.797 1 70.94 427 LYS A C 1
ATOM 3349 O O . LYS A 1 427 ? 8.852 13 21.297 1 70.94 427 LYS A O 1
ATOM 3354 N N . LEU A 1 428 ? 9.117 14.516 19.672 1 75 428 LEU A N 1
ATOM 3355 C CA . LEU A 1 428 ? 9.93 13.602 18.875 1 75 428 LEU A CA 1
ATOM 3356 C C . LEU A 1 428 ? 11.242 13.273 19.578 1 75 428 LEU A C 1
ATOM 3358 O O . LEU A 1 428 ? 11.625 12.109 19.672 1 75 428 LEU A O 1
ATOM 3362 N N . ILE A 1 429 ? 11.867 14.281 20.094 1 77.06 429 ILE A N 1
ATOM 3363 C CA . ILE A 1 429 ? 13.156 14.094 20.75 1 77.06 429 ILE A CA 1
ATOM 3364 C C . ILE A 1 429 ? 12.969 13.273 22.016 1 77.06 429 ILE A C 1
ATOM 3366 O O . ILE A 1 429 ? 13.789 12.406 22.328 1 77.06 429 ILE A O 1
ATOM 3370 N N . GLN A 1 430 ? 11.867 13.586 22.641 1 76.12 430 GLN A N 1
ATOM 3371 C CA . GLN A 1 430 ? 11.578 12.805 23.844 1 76.12 430 GLN A CA 1
ATOM 3372 C C . GLN A 1 430 ? 11.344 11.336 23.5 1 76.12 430 GLN A C 1
ATOM 3374 O O . GLN A 1 430 ? 11.812 10.445 24.219 1 76.12 430 GLN A O 1
ATOM 3379 N N . GLN A 1 431 ? 10.656 11.133 22.516 1 75.56 431 GLN A N 1
ATOM 3380 C CA . GLN A 1 431 ? 10.406 9.766 22.062 1 75.56 431 GLN A CA 1
ATOM 3381 C C . GLN A 1 431 ? 11.711 9.07 21.688 1 75.56 431 GLN A C 1
ATOM 3383 O O . GLN A 1 431 ? 11.891 7.883 21.984 1 75.56 431 GLN A O 1
ATOM 3388 N N . LEU A 1 432 ? 12.594 9.758 21.047 1 78.94 432 LEU A N 1
ATOM 3389 C CA . LEU A 1 432 ? 13.875 9.195 20.641 1 78.94 432 LEU A CA 1
ATOM 3390 C C . LEU A 1 432 ? 14.742 8.883 21.859 1 78.94 432 LEU A C 1
ATOM 3392 O O . LEU A 1 432 ? 15.453 7.875 21.875 1 78.94 432 LEU A O 1
ATOM 3396 N N . ARG A 1 433 ? 14.617 9.711 22.844 1 80.56 433 ARG A N 1
ATOM 3397 C CA . ARG A 1 433 ? 15.336 9.477 24.094 1 80.56 433 ARG A CA 1
ATOM 3398 C C . ARG A 1 433 ? 14.852 8.203 24.766 1 80.56 433 ARG A C 1
ATOM 3400 O O . ARG A 1 433 ? 15.664 7.395 25.234 1 80.56 433 ARG A O 1
ATOM 3407 N N . ASP A 1 434 ? 13.578 8.031 24.734 1 76 434 ASP A N 1
ATOM 3408 C CA . ASP A 1 434 ? 12.992 6.848 25.344 1 76 434 ASP A CA 1
ATOM 3409 C C . ASP A 1 434 ? 13.375 5.582 24.594 1 76 434 ASP A C 1
ATOM 3411 O O . ASP A 1 434 ? 13.633 4.539 25.203 1 76 434 ASP A O 1
ATOM 3415 N N . GLN A 1 435 ? 13.391 5.66 23.312 1 70.81 435 GLN A N 1
ATOM 3416 C CA . GLN A 1 435 ? 13.742 4.516 22.469 1 70.81 435 GLN A CA 1
ATOM 3417 C C . GLN A 1 435 ? 15.211 4.129 22.656 1 70.81 435 GLN A C 1
ATOM 3419 O O . GLN A 1 435 ? 15.562 2.955 22.562 1 70.81 435 GLN A O 1
ATOM 3424 N N . SER A 1 436 ? 16.062 5.105 22.75 1 72.06 436 SER A N 1
ATOM 3425 C CA . SER A 1 436 ? 17.5 4.855 22.906 1 72.06 436 SER A CA 1
ATOM 3426 C C . SER A 1 436 ? 17.797 4.16 24.234 1 72.06 436 SER A C 1
ATOM 3428 O O . SER A 1 436 ? 18.797 3.445 24.344 1 72.06 436 SER A O 1
ATOM 3430 N N . ARG A 1 437 ? 16.969 4.391 25.203 1 64.56 437 ARG A N 1
ATOM 3431 C CA . ARG A 1 437 ? 17.172 3.783 26.516 1 64.56 437 ARG A CA 1
ATOM 3432 C C . ARG A 1 437 ? 16.703 2.33 26.516 1 64.56 437 ARG A C 1
ATOM 3434 O O . ARG A 1 437 ? 17.203 1.513 27.281 1 64.56 437 ARG A O 1
ATOM 3441 N N . SER A 1 438 ? 15.68 2.045 25.734 1 59.09 438 SER A N 1
ATOM 3442 C CA . SER A 1 438 ? 15.102 0.701 25.75 1 59.09 438 SER A CA 1
ATOM 3443 C C . SER A 1 438 ? 15.914 -0.247 24.859 1 59.09 438 SER A C 1
ATOM 3445 O O . SER A 1 438 ? 16.328 0.124 23.766 1 59.09 438 SER A O 1
ATOM 3447 N N . VAL A 1 439 ? 16.75 -1.072 25.422 1 50.81 439 VAL A N 1
ATOM 3448 C CA . VAL A 1 439 ? 17.484 -2.129 24.734 1 50.81 439 VAL A CA 1
ATOM 3449 C C . VAL A 1 439 ? 16.547 -2.879 23.797 1 50.81 439 VAL A C 1
ATOM 3451 O O . VAL A 1 439 ? 15.602 -3.523 24.234 1 50.81 439 VAL A O 1
ATOM 3454 N N . GLY A 1 440 ? 16.25 -2.352 22.844 1 47.06 440 GLY A N 1
ATOM 3455 C CA . GLY A 1 440 ? 15.273 -2.982 21.969 1 47.06 440 GLY A CA 1
ATOM 3456 C C . GLY A 1 440 ? 15.633 -4.414 21.609 1 47.06 440 GLY A C 1
ATOM 3457 O O . GLY A 1 440 ? 16.812 -4.77 21.547 1 47.06 440 GLY A O 1
ATOM 3458 N N . LYS A 1 441 ? 14.93 -5.434 22.094 1 45.25 441 LYS A N 1
ATOM 3459 C CA . LYS A 1 441 ? 15.047 -6.832 21.688 1 45.25 441 LYS A CA 1
ATOM 3460 C C . LYS A 1 441 ? 15.359 -6.949 20.203 1 45.25 441 LYS A C 1
ATOM 3462 O O . LYS A 1 441 ? 14.742 -6.266 19.375 1 45.25 441 LYS A O 1
ATOM 3467 N N . PRO A 1 442 ? 16.469 -7.578 19.891 1 45.47 442 PRO A N 1
ATOM 3468 C CA . PRO A 1 442 ? 16.781 -7.789 18.469 1 45.47 442 PRO A CA 1
ATOM 3469 C C . PRO A 1 442 ? 15.625 -8.414 17.703 1 45.47 442 PRO A C 1
ATOM 3471 O O . PRO A 1 442 ? 15.133 -9.477 18.078 1 45.47 442 PRO A O 1
ATOM 3474 N N . ASN A 1 443 ? 14.695 -7.727 17.406 1 46.12 443 ASN A N 1
ATOM 3475 C CA . ASN A 1 443 ? 13.547 -8.281 16.703 1 46.12 443 ASN A CA 1
ATOM 3476 C C . ASN A 1 443 ? 13.984 -9.039 15.445 1 46.12 443 ASN A C 1
ATOM 3478 O O . ASN A 1 443 ? 13.172 -9.273 14.547 1 46.12 443 ASN A O 1
ATOM 3482 N N . GLY A 1 444 ? 15.289 -9.273 15.18 1 53.06 444 GLY A N 1
ATOM 3483 C CA . GLY A 1 444 ? 15.484 -9.695 13.797 1 53.06 444 GLY A CA 1
ATOM 3484 C C . GLY A 1 444 ? 15.578 -11.203 13.648 1 53.06 444 GLY A C 1
ATOM 3485 O O . GLY A 1 444 ? 16.047 -11.898 14.555 1 53.06 444 GLY A O 1
ATOM 3486 N N . ASP A 1 445 ? 14.695 -11.828 13.023 1 59.97 445 ASP A N 1
ATOM 3487 C CA . ASP A 1 445 ? 14.617 -13.211 12.562 1 59.97 445 ASP A CA 1
ATOM 3488 C C . ASP A 1 445 ? 15.852 -13.594 11.75 1 59.97 445 ASP A C 1
ATOM 3490 O O . ASP A 1 445 ? 15.758 -14.352 10.789 1 59.97 445 ASP A O 1
ATOM 3494 N N . THR A 1 446 ? 17.062 -12.945 12.062 1 65.75 446 THR A N 1
ATOM 3495 C CA . THR A 1 446 ? 18.25 -13.297 11.305 1 65.75 446 THR A CA 1
ATOM 3496 C C . THR A 1 446 ? 19.422 -13.586 12.242 1 65.75 446 THR A C 1
ATOM 3498 O O . THR A 1 446 ? 19.469 -13.07 13.359 1 65.75 446 THR A O 1
ATOM 3501 N N . LYS A 1 447 ? 20.297 -14.625 11.977 1 72.06 447 LYS A N 1
ATOM 3502 C CA . LYS A 1 447 ? 21.516 -14.977 12.703 1 72.06 447 LYS A CA 1
ATOM 3503 C C . LYS A 1 447 ? 22.734 -14.961 11.789 1 72.06 447 LYS A C 1
ATOM 3505 O O . LYS A 1 447 ? 22.641 -15.289 10.602 1 72.06 447 LYS A O 1
ATOM 3510 N N . ILE A 1 448 ? 23.859 -14.406 12.25 1 74.56 448 ILE A N 1
ATOM 3511 C CA . ILE A 1 448 ? 25.094 -14.438 11.484 1 74.56 448 ILE A CA 1
ATOM 3512 C C . ILE A 1 448 ? 25.672 -15.852 11.492 1 74.56 448 ILE A C 1
ATOM 3514 O O . ILE A 1 448 ? 25.766 -16.484 12.547 1 74.56 448 ILE A O 1
ATOM 3518 N N . ALA A 1 449 ? 25.797 -16.469 10.352 1 73.5 449 ALA A N 1
ATOM 3519 C CA . ALA A 1 449 ? 26.266 -17.844 10.242 1 73.5 449 ALA A CA 1
ATOM 3520 C C . ALA A 1 449 ? 27.594 -17.906 9.469 1 73.5 449 ALA A C 1
ATOM 3522 O O . ALA A 1 449 ? 28 -16.922 8.844 1 73.5 449 ALA A O 1
ATOM 3523 N N . ASN A 1 450 ? 28.453 -18.891 9.82 1 69.94 450 ASN A N 1
ATOM 3524 C CA . ASN A 1 450 ? 29.641 -19.172 9.008 1 69.94 450 ASN A CA 1
ATOM 3525 C C . ASN A 1 450 ? 29.281 -20 7.777 1 69.94 450 ASN A C 1
ATOM 3527 O O . ASN A 1 450 ? 28.172 -20.531 7.676 1 69.94 450 ASN A O 1
ATOM 3531 N N . ARG A 1 451 ? 30.203 -20.016 6.875 1 67.25 451 ARG A N 1
ATOM 3532 C CA . ARG A 1 451 ? 30 -20.734 5.625 1 67.25 451 ARG A CA 1
ATOM 3533 C C . ARG A 1 451 ? 29.578 -22.188 5.895 1 67.25 451 ARG A C 1
ATOM 3535 O O . ARG A 1 451 ? 28.781 -22.75 5.141 1 67.25 451 ARG A O 1
ATOM 3542 N N . ASP A 1 452 ? 30.25 -22.938 6.875 1 58.47 452 ASP A N 1
ATOM 3543 C CA . ASP A 1 452 ? 29.984 -24.344 7.121 1 58.47 452 ASP A CA 1
ATOM 3544 C C . ASP A 1 452 ? 28.812 -24.531 8.094 1 58.47 452 ASP A C 1
ATOM 3546 O O . ASP A 1 452 ? 28.5 -25.641 8.492 1 58.47 452 ASP A O 1
ATOM 3550 N N . GLY A 1 453 ? 27.844 -23.641 8.203 1 54.25 453 GLY A N 1
ATOM 3551 C CA . GLY A 1 453 ? 26.609 -23.719 8.977 1 54.25 453 GLY A CA 1
ATOM 3552 C C . GLY A 1 453 ? 26.844 -23.906 10.461 1 54.25 453 GLY A C 1
ATOM 3553 O O . GLY A 1 453 ? 25.906 -23.953 11.242 1 54.25 453 GLY A O 1
ATOM 3554 N N . ASN A 1 454 ? 27.969 -24.688 11.07 1 42.62 454 ASN A N 1
ATOM 3555 C CA . ASN A 1 454 ? 28.078 -25.219 12.422 1 42.62 454 ASN A CA 1
ATOM 3556 C C . ASN A 1 454 ? 28.281 -24.094 13.438 1 42.62 454 ASN A C 1
ATOM 3558 O O . ASN A 1 454 ? 28.172 -24.312 14.648 1 42.62 454 ASN A O 1
ATOM 3562 N N . LYS A 1 455 ? 29.531 -23.516 13.484 1 43.59 455 LYS A N 1
ATOM 3563 C CA . LYS A 1 455 ? 29.938 -22.906 14.742 1 43.59 455 LYS A CA 1
ATOM 3564 C C . LYS A 1 455 ? 28.906 -21.891 15.234 1 43.59 455 LYS A C 1
ATOM 3566 O O . LYS A 1 455 ? 28.141 -21.344 14.438 1 43.59 455 LYS A O 1
ATOM 3571 N N . GLU A 1 456 ? 28.875 -21.625 16.719 1 41.28 456 GLU A N 1
ATOM 3572 C CA . GLU A 1 456 ? 28.25 -20.75 17.688 1 41.28 456 GLU A CA 1
ATOM 3573 C C . GLU A 1 456 ? 28.188 -19.312 17.172 1 41.28 456 GLU A C 1
ATOM 3575 O O . GLU A 1 456 ? 29.203 -18.625 17.125 1 41.28 456 GLU A O 1
ATOM 3580 N N . GLY A 1 457 ? 27.625 -19.188 16.125 1 41.19 457 GLY A N 1
ATOM 3581 C CA . GLY A 1 457 ? 27.438 -17.844 15.57 1 41.19 457 GLY A CA 1
ATOM 3582 C C . GLY A 1 457 ? 27.062 -16.828 16.625 1 41.19 457 GLY A C 1
ATOM 3583 O O . GLY A 1 457 ? 26.312 -17.125 17.547 1 41.19 457 GLY A O 1
ATOM 3584 N N . GLN A 1 458 ? 27.984 -16.141 17 1 41.22 458 GLN A N 1
ATOM 3585 C CA . GLN A 1 458 ? 27.672 -15 17.844 1 41.22 458 GLN A CA 1
ATOM 3586 C C . GLN A 1 458 ? 26.375 -14.328 17.391 1 41.22 458 GLN A C 1
ATOM 3588 O O . GLN A 1 458 ? 26.141 -14.188 16.188 1 41.22 458 GLN A O 1
ATOM 3593 N N . ASP A 1 459 ? 25.344 -14.492 18.062 1 41.62 459 ASP A N 1
ATOM 3594 C CA . ASP A 1 459 ? 24.094 -13.75 17.891 1 41.62 459 ASP A CA 1
ATOM 3595 C C . ASP A 1 459 ? 24.359 -12.359 17.312 1 41.62 459 ASP A C 1
ATOM 3597 O O . ASP A 1 459 ? 25.234 -11.633 17.797 1 41.62 459 ASP A O 1
ATOM 3601 N N . TYR A 1 460 ? 24.422 -12.281 16.109 1 42.62 460 TYR A N 1
ATOM 3602 C CA . TYR A 1 460 ? 24.438 -10.906 15.617 1 42.62 460 TYR A CA 1
ATOM 3603 C C . TYR A 1 460 ? 23.578 -10 16.5 1 42.62 460 TYR A C 1
ATOM 3605 O O . TYR A 1 460 ? 22.344 -10.016 16.391 1 42.62 460 TYR A O 1
ATOM 3613 N N . THR A 1 461 ? 23.828 -10 17.734 1 40.66 461 THR A N 1
ATOM 3614 C CA . THR A 1 461 ? 23.094 -8.938 18.406 1 40.66 461 THR A CA 1
ATOM 3615 C C . THR A 1 461 ? 23.344 -7.59 17.75 1 40.66 461 THR A C 1
ATOM 3617 O O . THR A 1 461 ? 24.469 -7.059 17.812 1 40.66 461 THR A O 1
ATOM 3620 N N . PRO A 1 462 ? 22.875 -7.406 16.625 1 41.97 462 PRO A N 1
ATOM 3621 C CA . PRO A 1 462 ? 23.062 -5.977 16.359 1 41.97 462 PRO A CA 1
ATOM 3622 C C . PRO A 1 462 ? 23 -5.125 17.625 1 41.97 462 PRO A C 1
ATOM 3624 O O . PRO A 1 462 ? 22.141 -5.352 18.484 1 41.97 462 PRO A O 1
ATOM 3627 N N . LYS A 1 463 ? 23.969 -4.875 18.25 1 43.72 463 LYS A N 1
ATOM 3628 C CA . LYS A 1 463 ? 23.938 -3.873 19.312 1 43.72 463 LYS A CA 1
ATOM 3629 C C . LYS A 1 463 ? 22.844 -2.84 19.047 1 43.72 463 LYS A C 1
ATOM 3631 O O . LYS A 1 463 ? 23.047 -1.895 18.281 1 43.72 463 LYS A O 1
ATOM 3636 N N . THR A 1 464 ? 21.578 -3.119 18.938 1 49.5 464 THR A N 1
ATOM 3637 C CA . THR A 1 464 ? 20.359 -2.443 18.516 1 49.5 464 THR A CA 1
ATOM 3638 C C . THR A 1 464 ? 20.125 -1.188 19.359 1 49.5 464 THR A C 1
ATOM 3640 O O . THR A 1 464 ? 19.125 -0.488 19.156 1 49.5 464 THR A O 1
ATOM 3643 N N . ALA A 1 465 ? 20.703 -1.003 20.547 1 59.53 465 ALA A N 1
ATOM 3644 C CA . ALA A 1 465 ? 20.281 0.226 21.203 1 59.53 465 ALA A CA 1
ATOM 3645 C C . ALA A 1 465 ? 20.719 1.457 20.422 1 59.53 465 ALA A C 1
ATOM 3647 O O . ALA A 1 465 ? 21.906 1.659 20.188 1 59.53 465 ALA A O 1
ATOM 3648 N N . ARG A 1 466 ? 19.797 1.994 19.703 1 74.44 466 ARG A N 1
ATOM 3649 C CA . ARG A 1 466 ? 20.094 3.213 18.953 1 74.44 466 ARG A CA 1
ATOM 3650 C C . ARG A 1 466 ? 20.594 4.316 19.875 1 74.44 466 ARG A C 1
ATOM 3652 O O . ARG A 1 466 ? 20.078 4.504 20.969 1 74.44 466 ARG A O 1
ATOM 3659 N N . SER A 1 467 ? 21.797 4.793 19.688 1 84 467 SER A N 1
ATOM 3660 C CA . SER A 1 467 ? 22.344 5.91 20.453 1 84 467 SER A CA 1
ATOM 3661 C C . SER A 1 467 ? 21.828 7.246 19.938 1 84 467 SER A C 1
ATOM 3663 O O . SER A 1 467 ? 21.594 7.41 18.734 1 84 467 SER A O 1
ATOM 3665 N N . LEU A 1 468 ? 21.422 8.109 20.906 1 89.19 468 LEU A N 1
ATOM 3666 C CA . LEU A 1 468 ? 20.938 9.438 20.562 1 89.19 468 LEU A CA 1
ATOM 3667 C C . LEU A 1 468 ? 21.953 10.508 20.969 1 89.19 468 LEU A C 1
ATOM 3669 O O . LEU A 1 468 ? 22.391 10.547 22.109 1 89.19 468 LEU A O 1
ATOM 3673 N N . ARG A 1 469 ? 22.422 11.266 20.031 1 91.19 469 ARG A N 1
ATOM 3674 C CA . ARG A 1 469 ? 23.266 12.43 20.266 1 91.19 469 ARG A CA 1
ATOM 3675 C C . ARG A 1 469 ? 22.516 13.727 19.969 1 91.19 469 ARG A C 1
ATOM 3677 O O . ARG A 1 469 ? 21.891 13.852 18.906 1 91.19 469 ARG A O 1
ATOM 3684 N N . GLU A 1 470 ? 22.484 14.609 20.891 1 91 470 GLU A N 1
ATOM 3685 C CA . GLU A 1 470 ? 21.781 15.883 20.719 1 91 470 GLU A CA 1
ATOM 3686 C C . GLU A 1 470 ? 22.781 17.047 20.625 1 91 470 GLU A C 1
ATOM 3688 O O . GLU A 1 470 ? 23.672 17.172 21.469 1 91 470 GLU A O 1
ATOM 3693 N N . ILE A 1 471 ? 22.672 17.781 19.562 1 92.69 471 ILE A N 1
ATOM 3694 C CA . ILE A 1 471 ? 23.516 18.953 19.328 1 92.69 471 ILE A CA 1
ATOM 3695 C C . ILE A 1 471 ? 22.656 20.203 19.219 1 92.69 471 ILE A C 1
ATOM 3697 O O . ILE A 1 471 ? 21.562 20.156 18.656 1 92.69 471 ILE A O 1
ATOM 3701 N N . GLU A 1 472 ? 23.109 21.281 19.797 1 90.75 472 GLU A N 1
ATOM 3702 C CA . GLU A 1 472 ? 22.406 22.562 19.734 1 90.75 472 GLU A CA 1
ATOM 3703 C C . GLU A 1 472 ? 23.312 23.656 19.172 1 90.75 472 GLU A C 1
ATOM 3705 O O . GLU A 1 472 ? 24.484 23.75 19.531 1 90.75 472 GLU A O 1
ATOM 3710 N N . LEU A 1 473 ? 22.766 24.375 18.219 1 92.94 473 LEU A N 1
ATOM 3711 C CA . LEU A 1 473 ? 23.453 25.562 17.703 1 92.94 473 LEU A CA 1
ATOM 3712 C C . LEU A 1 473 ? 22.859 26.828 18.312 1 92.94 473 LEU A C 1
ATOM 3714 O O . LEU A 1 473 ? 21.688 27.141 18.094 1 92.94 473 LEU A O 1
ATOM 3718 N N . ASN A 1 474 ? 23.672 27.609 18.938 1 88.94 474 ASN A N 1
ATOM 3719 C CA . ASN A 1 474 ? 23.156 28.781 19.641 1 88.94 474 ASN A CA 1
ATOM 3720 C C . ASN A 1 474 ? 23.594 30.078 18.953 1 88.94 474 ASN A C 1
ATOM 3722 O O . ASN A 1 474 ? 22.797 31.016 18.828 1 88.94 474 ASN A O 1
ATOM 3726 N N . GLU A 1 475 ? 24.781 30.094 18.469 1 89.81 475 GLU A N 1
ATOM 3727 C CA . GLU A 1 475 ? 25.297 31.328 17.891 1 89.81 475 GLU A CA 1
ATOM 3728 C C . GLU A 1 475 ? 24.766 31.531 16.469 1 89.81 475 GLU A C 1
ATOM 3730 O O . GLU A 1 475 ? 24.891 30.641 15.617 1 89.81 475 GLU A O 1
ATOM 3735 N N . PRO A 1 476 ? 24.203 32.688 16.188 1 90.31 476 PRO A N 1
ATOM 3736 C CA . PRO A 1 476 ? 23.703 32.969 14.844 1 90.31 476 PRO A CA 1
ATOM 3737 C C . PRO A 1 476 ? 24.828 33.125 13.82 1 90.31 476 PRO A C 1
ATOM 3739 O O . PRO A 1 476 ? 25.922 33.594 14.164 1 90.31 476 PRO A O 1
ATOM 3742 N N . ILE A 1 477 ? 24.5 32.75 12.633 1 90.44 477 ILE A N 1
ATOM 3743 C CA . ILE A 1 477 ? 25.469 32.875 11.547 1 90.44 477 ILE A CA 1
ATOM 3744 C C . ILE A 1 477 ? 24.984 33.906 10.531 1 90.44 477 ILE A C 1
ATOM 3746 O O . ILE A 1 477 ? 25.766 34.688 10.008 1 90.44 477 ILE A O 1
ATOM 3750 N N . ARG A 1 478 ? 23.75 33.875 10.266 1 89.19 478 ARG A N 1
ATOM 3751 C CA . ARG A 1 478 ? 23.203 34.812 9.281 1 89.19 478 ARG A CA 1
ATOM 3752 C C . ARG A 1 478 ? 23.406 36.25 9.719 1 89.19 478 ARG A C 1
ATOM 3754 O O . ARG A 1 478 ? 23.625 37.125 8.883 1 89.19 478 ARG A O 1
ATOM 3761 N N . TYR A 1 479 ? 23.375 36.531 10.938 1 91.12 479 TYR A N 1
ATOM 3762 C CA . TYR A 1 479 ? 23.672 37.812 11.586 1 91.12 479 TYR A CA 1
ATOM 3763 C C . TYR A 1 479 ? 24.484 37.625 12.859 1 91.12 479 TYR A C 1
ATOM 3765 O O . TYR A 1 479 ? 24.766 36.469 13.242 1 91.12 479 TYR A O 1
ATOM 3773 N N . ALA A 1 480 ? 24.844 38.656 13.453 1 89.62 480 ALA A N 1
ATOM 3774 C CA . ALA A 1 480 ? 25.719 38.531 14.617 1 89.62 480 ALA A CA 1
ATOM 3775 C C . ALA A 1 480 ? 24.906 38.406 15.906 1 89.62 480 ALA A C 1
ATOM 3777 O O . ALA A 1 480 ? 23.734 38.75 15.938 1 89.62 480 ALA A O 1
ATOM 3778 N N . ALA A 1 481 ? 25.547 37.875 16.938 1 89.06 481 ALA A N 1
ATOM 3779 C CA . ALA A 1 481 ? 24.922 37.719 18.234 1 89.06 481 ALA A CA 1
ATOM 3780 C C . ALA A 1 481 ? 24.547 39.094 18.812 1 89.06 481 ALA A C 1
ATOM 3782 O O . ALA A 1 481 ? 25.297 40.062 18.656 1 89.06 481 ALA A O 1
ATOM 3783 N N . GLY A 1 482 ? 23.422 39.125 19.453 1 88.5 482 GLY A N 1
ATOM 3784 C CA . GLY A 1 482 ? 23 40.375 20.094 1 88.5 482 GLY A CA 1
ATOM 3785 C C . GLY A 1 482 ? 22.203 41.25 19.156 1 88.5 482 GLY A C 1
ATOM 3786 O O . GLY A 1 482 ? 22.047 42.438 19.422 1 88.5 482 GLY A O 1
ATOM 3787 N N . ASP A 1 483 ? 21.781 40.75 18.125 1 92.38 483 ASP A N 1
ATOM 3788 C CA . ASP A 1 483 ? 20.969 41.531 17.188 1 92.38 483 ASP A CA 1
ATOM 3789 C C . ASP A 1 483 ? 19.688 42.031 17.844 1 92.38 483 ASP A C 1
ATOM 3791 O O . ASP A 1 483 ? 18.859 41.219 18.281 1 92.38 483 ASP A O 1
ATOM 3795 N N . ALA A 1 484 ? 19.547 43.281 17.891 1 94.12 484 ALA A N 1
ATOM 3796 C CA . ALA A 1 484 ? 18.406 43.906 18.531 1 94.12 484 ALA A CA 1
ATOM 3797 C C . ALA A 1 484 ? 17.109 43.562 17.812 1 94.12 484 ALA A C 1
ATOM 3799 O O . ALA A 1 484 ? 16.047 43.469 18.438 1 94.12 484 ALA A O 1
ATOM 3800 N N . VAL A 1 485 ? 17.188 43.406 16.547 1 94.69 485 VAL A N 1
ATOM 3801 C CA . VAL A 1 485 ? 15.992 43.094 15.758 1 94.69 485 VAL A CA 1
ATOM 3802 C C . VAL A 1 485 ? 15.523 41.688 16.078 1 94.69 485 VAL A C 1
ATOM 3804 O O . VAL A 1 485 ? 14.32 41.438 16.156 1 94.69 485 VAL A O 1
ATOM 3807 N N . GLU A 1 486 ? 16.406 40.781 16.234 1 92.06 486 GLU A N 1
ATOM 3808 C CA . GLU A 1 486 ? 16.031 39.406 16.609 1 92.06 486 GLU A CA 1
ATOM 3809 C C . GLU A 1 486 ? 15.359 39.375 17.984 1 92.06 486 GLU A C 1
ATOM 3811 O O . GLU A 1 486 ? 14.328 38.75 18.156 1 92.06 486 GLU A O 1
ATOM 3816 N N . LYS A 1 487 ? 16.016 40.031 18.891 1 91.75 487 LYS A N 1
ATOM 3817 C CA . LYS A 1 487 ? 15.469 40.094 20.25 1 91.75 487 LYS A CA 1
ATOM 3818 C C . LYS A 1 487 ? 14.07 40.719 20.25 1 91.75 487 LYS A C 1
ATOM 3820 O O . LYS A 1 487 ? 13.172 40.219 20.922 1 91.75 487 LYS A O 1
ATOM 3825 N N . TRP A 1 488 ? 13.953 41.75 19.547 1 94.69 488 TRP A N 1
ATOM 3826 C CA . TRP A 1 488 ? 12.656 42.406 19.422 1 94.69 488 TRP A CA 1
ATOM 3827 C C . TRP A 1 488 ? 11.609 41.469 18.844 1 94.69 488 TRP A C 1
ATOM 3829 O O . TRP A 1 488 ? 10.508 41.344 19.375 1 94.69 488 TRP A O 1
ATOM 3839 N N . MET A 1 489 ? 11.898 40.906 17.75 1 92.69 489 MET A N 1
ATOM 3840 C CA . MET A 1 489 ? 10.953 40.031 17.078 1 92.69 489 MET A CA 1
ATOM 3841 C C . MET A 1 489 ? 10.547 38.844 17.969 1 92.69 489 MET A C 1
ATOM 3843 O O . MET A 1 489 ? 9.375 38.5 18.047 1 92.69 489 MET A O 1
ATOM 3847 N N . ASN A 1 490 ? 11.492 38.281 18.672 1 89.56 490 ASN A N 1
ATOM 3848 C CA . ASN A 1 490 ? 11.219 37.156 19.562 1 89.56 490 ASN A CA 1
ATOM 3849 C C . ASN A 1 490 ? 10.297 37.562 20.703 1 89.56 490 ASN A C 1
ATOM 3851 O O . ASN A 1 490 ? 9.445 36.781 21.141 1 89.56 490 ASN A O 1
ATOM 3855 N N . THR A 1 491 ? 10.5 38.719 21.156 1 91.19 491 THR A N 1
ATOM 3856 C CA . THR A 1 491 ? 9.656 39.188 22.25 1 91.19 491 THR A CA 1
ATOM 3857 C C . THR A 1 491 ? 8.25 39.531 21.734 1 91.19 491 THR A C 1
ATOM 3859 O O . THR A 1 491 ? 7.258 39.125 22.359 1 91.19 491 THR A O 1
ATOM 3862 N N . LEU A 1 492 ? 8.227 40.188 20.641 1 93.12 492 LEU A N 1
ATOM 3863 C CA . LEU A 1 492 ? 6.941 40.594 20.062 1 93.12 492 LEU A CA 1
ATOM 3864 C C . LEU A 1 492 ? 6.098 39.375 19.734 1 93.12 492 LEU A C 1
ATOM 3866 O O . LEU A 1 492 ? 4.895 39.344 20 1 93.12 492 LEU A O 1
ATOM 3870 N N . LEU A 1 493 ? 6.719 38.406 19.203 1 91.81 493 LEU A N 1
ATOM 3871 C CA . LEU A 1 493 ? 5.984 37.219 18.734 1 91.81 493 LEU A CA 1
ATOM 3872 C C . LEU A 1 493 ? 6.047 36.094 19.75 1 91.81 493 LEU A C 1
ATOM 3874 O O . LEU A 1 493 ? 5.562 35 19.484 1 91.81 493 LEU A O 1
ATOM 3878 N N . CYS A 1 494 ? 6.641 36.281 20.891 1 89.44 494 CYS A N 1
ATOM 3879 C CA . CYS A 1 494 ? 6.746 35.312 21.969 1 89.44 494 CYS A CA 1
ATOM 3880 C C . CYS A 1 494 ? 7.379 34.031 21.484 1 89.44 494 CYS A C 1
ATOM 3882 O O . CYS A 1 494 ? 6.859 32.938 21.734 1 89.44 494 CYS A O 1
ATOM 3884 N N . LEU A 1 495 ? 8.398 34.125 20.734 1 83.62 495 LEU A N 1
ATOM 3885 C CA . LEU A 1 495 ? 9.031 32.938 20.156 1 83.62 495 LEU A CA 1
ATOM 3886 C C . LEU A 1 495 ? 9.953 32.25 21.156 1 83.62 495 LEU A C 1
ATOM 3888 O O . LEU A 1 495 ? 10.25 31.078 21.031 1 83.62 495 LEU A O 1
ATOM 3892 N N . ASP A 1 496 ? 10.391 32.938 22.141 1 78.81 496 ASP A N 1
ATOM 3893 C CA . ASP A 1 496 ? 11.289 32.375 23.141 1 78.81 496 ASP A CA 1
ATOM 3894 C C . ASP A 1 496 ? 10.531 31.969 24.391 1 78.81 496 ASP A C 1
ATOM 3896 O O . ASP A 1 496 ? 11.133 31.734 25.438 1 78.81 496 ASP A O 1
ATOM 3900 N N . ALA A 1 497 ? 9.297 31.969 24.25 1 76.5 497 ALA A N 1
ATOM 3901 C CA . ALA A 1 497 ? 8.492 31.641 25.422 1 76.5 497 ALA A CA 1
ATOM 3902 C C . ALA A 1 497 ? 8.758 30.219 25.891 1 76.5 497 ALA A C 1
ATOM 3904 O O . ALA A 1 497 ? 8.695 29.281 25.094 1 76.5 497 ALA A O 1
ATOM 3905 N N . THR A 1 498 ? 9.273 30.016 27.031 1 74.81 498 THR A N 1
ATOM 3906 C CA . THR A 1 498 ? 9.547 28.703 27.594 1 74.81 498 THR A CA 1
ATOM 3907 C C . THR A 1 498 ? 8.859 28.547 28.953 1 74.81 498 THR A C 1
ATOM 3909 O O . THR A 1 498 ? 8.57 29.547 29.625 1 74.81 498 THR A O 1
ATOM 3912 N N . LEU A 1 499 ? 8.422 27.359 29.156 1 72.12 499 LEU A N 1
ATOM 3913 C CA . LEU A 1 499 ? 7.785 27.078 30.438 1 72.12 499 LEU A CA 1
ATOM 3914 C C . LEU A 1 499 ? 8.828 27 31.547 1 72.12 499 LEU A C 1
ATOM 3916 O O . LEU A 1 499 ? 9.945 26.516 31.328 1 72.12 499 LEU A O 1
ATOM 3920 N N . PRO A 1 500 ? 8.539 27.688 32.594 1 62.53 500 PRO A N 1
ATOM 3921 C CA . PRO A 1 500 ? 9.477 27.562 33.719 1 62.53 500 PRO A CA 1
ATOM 3922 C C . PRO A 1 500 ? 9.664 26.125 34.188 1 62.53 500 PRO A C 1
ATOM 3924 O O . PRO A 1 500 ? 8.742 25.312 34.062 1 62.53 500 PRO A O 1
ATOM 3927 N N . ARG A 1 501 ? 11.062 25.609 34.188 1 56 501 ARG A N 1
ATOM 3928 C CA . ARG A 1 501 ? 11.328 24.266 34.688 1 56 501 ARG A CA 1
ATOM 3929 C C . ARG A 1 501 ? 10.555 24 35.969 1 56 501 ARG A C 1
ATOM 3931 O O . ARG A 1 501 ? 10.234 24.938 36.719 1 56 501 ARG A O 1
ATOM 3938 N N . LYS A 1 502 ? 10.156 22.797 36.344 1 55.25 502 LYS A N 1
ATOM 3939 C CA . LYS A 1 502 ? 9.391 22.312 37.5 1 55.25 502 LYS A CA 1
ATOM 3940 C C . LYS A 1 502 ? 9.766 23.062 38.781 1 55.25 502 LYS A C 1
ATOM 3942 O O . LYS A 1 502 ? 10.93 23.078 39.156 1 55.25 502 LYS A O 1
ATOM 3947 N N . SER A 1 503 ? 9.297 24.172 39 1 45.69 503 SER A N 1
ATOM 3948 C CA . SER A 1 503 ? 9.594 24.609 40.344 1 45.69 503 SER A CA 1
ATOM 3949 C C . SER A 1 503 ? 9.156 23.547 41.375 1 45.69 503 SER A C 1
ATOM 3951 O O . SER A 1 503 ? 7.984 23.188 41.438 1 45.69 503 SER A O 1
ATOM 3953 N N . ARG A 1 504 ? 9.945 22.688 41.625 1 45.94 504 ARG A N 1
ATOM 3954 C CA . ARG A 1 504 ? 9.781 21.703 42.719 1 45.94 504 ARG A CA 1
ATOM 3955 C C . ARG A 1 504 ? 9.055 22.328 43.906 1 45.94 504 ARG A C 1
ATOM 3957 O O . ARG A 1 504 ? 8.82 21.656 44.906 1 45.94 504 ARG A O 1
ATOM 3964 N N . ILE A 1 505 ? 9.148 23.531 44 1 44.06 505 ILE A N 1
ATOM 3965 C CA . ILE A 1 505 ? 8.938 24.047 45.344 1 44.06 505 ILE A CA 1
ATOM 3966 C C . ILE A 1 505 ? 7.504 23.766 45.781 1 44.06 505 ILE A C 1
ATOM 3968 O O . ILE A 1 505 ? 7.266 23.328 46.906 1 44.06 505 ILE A O 1
ATOM 3972 N N . HIS A 1 506 ? 6.34 24.516 45.156 1 51.44 506 HIS A N 1
ATOM 3973 C CA . HIS A 1 506 ? 5.051 24.359 45.812 1 51.44 506 HIS A CA 1
ATOM 3974 C C . HIS A 1 506 ? 4.246 23.234 45.188 1 51.44 506 HIS A C 1
ATOM 3976 O O . HIS A 1 506 ? 4.172 23.125 43.969 1 51.44 506 HIS A O 1
ATOM 3982 N N . GLY A 1 507 ? 4.09 22.078 45.688 1 62.25 507 GLY A N 1
ATOM 3983 C CA . GLY A 1 507 ? 3.27 20.922 45.438 1 62.25 507 GLY A CA 1
ATOM 3984 C C . GLY A 1 507 ? 2.166 21.172 44.438 1 62.25 507 GLY A C 1
ATOM 3985 O O . GLY A 1 507 ? 1.886 22.328 44.094 1 62.25 507 GLY A O 1
ATOM 3986 N N . THR A 1 508 ? 1.796 20.312 43.469 1 77.19 508 THR A N 1
ATOM 3987 C CA . THR A 1 508 ? 0.66 20.375 42.531 1 77.19 508 THR A CA 1
ATOM 3988 C C . THR A 1 508 ? -0.656 20.344 43.312 1 77.19 508 THR A C 1
ATOM 3990 O O . THR A 1 508 ? -0.964 19.375 44 1 77.19 508 THR A O 1
ATOM 3993 N N . PRO A 1 509 ? -1.32 21.625 43.406 1 86.12 509 PRO A N 1
ATOM 3994 C CA . PRO A 1 509 ? -2.596 21.641 44.125 1 86.12 509 PRO A CA 1
ATOM 3995 C C . PRO A 1 509 ? -3.631 20.703 43.5 1 86.12 509 PRO A C 1
ATOM 3997 O O . PRO A 1 509 ? -3.537 20.344 42.312 1 86.12 509 PRO A O 1
ATOM 4000 N N . HIS A 1 510 ? -4.488 20.25 44.406 1 90.19 510 HIS A N 1
ATOM 4001 C CA . HIS A 1 510 ? -5.598 19.453 43.875 1 90.19 510 HIS A CA 1
ATOM 4002 C C . HIS A 1 510 ? -6.477 20.266 42.938 1 90.19 510 HIS A C 1
ATOM 4004 O O . HIS A 1 510 ? -6.75 21.438 43.188 1 90.19 510 HIS A O 1
ATOM 4010 N N . PRO A 1 511 ? -6.895 19.734 41.844 1 92.81 511 PRO A N 1
ATOM 4011 C CA . PRO A 1 511 ? -7.688 20.453 40.844 1 92.81 511 PRO A CA 1
ATOM 4012 C C . PRO A 1 511 ? -8.922 21.125 41.438 1 92.81 511 PRO A C 1
ATOM 4014 O O . PRO A 1 511 ? -9.344 22.172 40.969 1 92.81 511 PRO A O 1
ATOM 4017 N N . SER A 1 512 ? -9.5 20.609 42.469 1 91.62 512 SER A N 1
ATOM 4018 C CA . SER A 1 512 ? -10.711 21.156 43.094 1 91.62 512 SER A CA 1
ATOM 4019 C C . SER A 1 512 ? -10.438 22.5 43.75 1 91.62 512 SER A C 1
ATOM 4021 O O . SER A 1 512 ? -11.352 23.297 43.969 1 91.62 512 SER A O 1
ATOM 4023 N N . GLN A 1 513 ? -9.211 22.797 44.062 1 90.44 513 GLN A N 1
ATOM 4024 C CA . GLN A 1 513 ? -8.852 24.016 44.75 1 90.44 513 GLN A CA 1
ATOM 4025 C C . GLN A 1 513 ? -8.484 25.125 43.75 1 90.44 513 GLN A C 1
ATOM 4027 O O . GLN A 1 513 ? -8.336 26.281 44.156 1 90.44 513 GLN A O 1
ATOM 4032 N N . CYS A 1 514 ? -8.461 24.781 42.562 1 92.69 514 CYS A N 1
ATOM 4033 C CA . CYS A 1 514 ? -8.047 25.75 41.562 1 92.69 514 CYS A CA 1
ATOM 4034 C C . CYS A 1 514 ? -9.234 26.594 41.094 1 92.69 514 CYS A C 1
ATOM 4036 O O . CYS A 1 514 ? -10.383 26.156 41.188 1 92.69 514 CYS A O 1
ATOM 4038 N N . GLU A 1 515 ? -8.914 27.766 40.688 1 92.44 515 GLU A N 1
ATOM 4039 C CA . GLU A 1 515 ? -9.945 28.688 40.219 1 92.44 515 GLU A CA 1
ATOM 4040 C C . GLU A 1 515 ? -9.719 29.094 38.781 1 92.44 515 GLU A C 1
ATOM 4042 O O . GLU A 1 515 ? -8.578 29.219 38.344 1 92.44 515 GLU A O 1
ATOM 4047 N N . LEU A 1 516 ? -10.852 29.266 38.062 1 95.62 516 LEU A N 1
ATOM 4048 C CA . LEU A 1 516 ? -10.805 29.719 36.656 1 95.62 516 LEU A CA 1
ATOM 4049 C C . LEU A 1 516 ? -11.094 31.219 36.562 1 95.62 516 LEU A C 1
ATOM 4051 O O . LEU A 1 516 ? -12.094 31.688 37.094 1 95.62 516 LEU A O 1
ATOM 4055 N N . LEU A 1 517 ? -10.219 31.953 35.938 1 95.19 517 LEU A N 1
ATOM 4056 C CA . LEU A 1 517 ? -10.336 33.406 35.812 1 95.19 517 LEU A CA 1
ATOM 4057 C C . LEU A 1 517 ? -10.469 33.781 34.344 1 95.19 517 LEU A C 1
ATOM 4059 O O . LEU A 1 517 ? -9.875 33.156 33.469 1 95.19 517 LEU A O 1
ATOM 4063 N N . GLN A 1 518 ? -11.211 34.781 34.094 1 95.25 518 GLN A N 1
ATOM 4064 C CA . GLN A 1 518 ? -11.281 35.375 32.75 1 95.25 518 GLN A CA 1
ATOM 4065 C C . GLN A 1 518 ? -10.227 36.469 32.562 1 95.25 518 GLN A C 1
ATOM 4067 O O . GLN A 1 518 ? -10.016 37.281 33.469 1 95.25 518 GLN A O 1
ATOM 4072 N N . VAL A 1 519 ? -9.562 36.531 31.469 1 96.19 519 VAL A N 1
ATOM 4073 C CA . VAL A 1 519 ? -8.469 37.438 31.234 1 96.19 519 VAL A CA 1
ATOM 4074 C C . VAL A 1 519 ? -8.945 38.594 30.328 1 96.19 519 VAL A C 1
ATOM 4076 O O . VAL A 1 519 ? -9.578 38.344 29.297 1 96.19 519 VAL A O 1
ATOM 4079 N N . ASN A 1 520 ? -8.688 39.781 30.766 1 94.75 520 ASN A N 1
ATOM 4080 C CA . ASN A 1 520 ? -9.016 40.938 29.938 1 94.75 520 ASN A CA 1
ATOM 4081 C C . ASN A 1 520 ? -7.984 41.125 28.828 1 94.75 520 ASN A C 1
ATOM 4083 O O . ASN A 1 520 ? -6.805 41.344 29.109 1 94.75 520 ASN A O 1
ATOM 4087 N N . ARG A 1 521 ? -8.391 41.188 27.625 1 95.06 521 ARG A N 1
ATOM 4088 C CA . ARG A 1 521 ? -7.496 41.219 26.469 1 95.06 521 ARG A CA 1
ATOM 4089 C C . ARG A 1 521 ? -6.879 42.594 26.266 1 95.06 521 ARG A C 1
ATOM 4091 O O . ARG A 1 521 ? -5.746 42.688 25.797 1 95.06 521 ARG A O 1
ATOM 4098 N N . ASP A 1 522 ? -7.621 43.656 26.562 1 93.81 522 ASP A N 1
ATOM 4099 C CA . ASP A 1 522 ? -7.078 45 26.438 1 93.81 522 ASP A CA 1
ATOM 4100 C C . ASP A 1 522 ? -5.863 45.219 27.344 1 93.81 522 ASP A C 1
ATOM 4102 O O . ASP A 1 522 ? -4.84 45.75 26.906 1 93.81 522 ASP A O 1
ATOM 4106 N N . THR A 1 523 ? -6.027 44.719 28.531 1 94.25 523 THR A N 1
ATOM 4107 C CA . THR A 1 523 ? -4.938 44.844 29.5 1 94.25 523 THR A CA 1
ATOM 4108 C C . THR A 1 523 ? -3.805 43.875 29.156 1 94.25 523 THR A C 1
ATOM 4110 O O . THR A 1 523 ? -2.627 44.219 29.266 1 94.25 523 THR A O 1
ATOM 4113 N N . LEU A 1 524 ? -4.137 42.719 28.766 1 95.31 524 LEU A N 1
ATOM 4114 C CA . LEU A 1 524 ? -3.148 41.688 28.438 1 95.31 524 LEU A CA 1
ATOM 4115 C C . LEU A 1 524 ? -2.221 42.156 27.328 1 95.31 524 LEU A C 1
ATOM 4117 O O . LEU A 1 524 ? -1.015 41.906 27.359 1 95.31 524 LEU A O 1
ATOM 4121 N N . PHE A 1 525 ? -2.76 42.906 26.312 1 95 525 PHE A N 1
ATOM 4122 C CA . PHE A 1 525 ? -1.978 43.312 25.141 1 95 525 PHE A CA 1
ATOM 4123 C C . PHE A 1 525 ? -1.583 44.781 25.219 1 95 525 PHE A C 1
ATOM 4125 O O . PHE A 1 525 ? -1.29 45.375 24.188 1 95 525 PHE A O 1
ATOM 4132 N N . SER A 1 526 ? -1.555 45.375 26.359 1 91.94 526 SER A N 1
ATOM 4133 C CA . SER A 1 526 ? -1.193 46.781 26.562 1 91.94 526 SER A CA 1
ATOM 4134 C C . SER A 1 526 ? 0.319 46.969 26.516 1 91.94 526 SER A C 1
ATOM 4136 O O . SER A 1 526 ? 0.806 48.125 26.516 1 91.94 526 SER A O 1
ATOM 4138 N N . PHE A 1 527 ? 1.124 46 26.438 1 92.62 527 PHE A N 1
ATOM 4139 C CA . PHE A 1 527 ? 2.58 45.969 26.344 1 92.62 527 PHE A CA 1
ATOM 4140 C C . PHE A 1 527 ? 3.209 46.469 27.641 1 92.62 527 PHE A C 1
ATOM 4142 O O . PHE A 1 527 ? 4.379 46.875 27.656 1 92.62 527 PHE A O 1
ATOM 4149 N N . HIS A 1 528 ? 2.436 46.438 28.734 1 91.88 528 HIS A N 1
ATOM 4150 C CA . HIS A 1 528 ? 3.014 46.688 30.062 1 91.88 528 HIS A CA 1
ATOM 4151 C C . HIS A 1 528 ? 3.916 45.531 30.484 1 91.88 528 HIS A C 1
ATOM 4153 O O . HIS A 1 528 ? 3.631 44.375 30.172 1 91.88 528 HIS A O 1
ATOM 4159 N N . PRO A 1 529 ? 4.98 45.781 31.172 1 90.31 529 PRO A N 1
ATOM 4160 C CA . PRO A 1 529 ? 5.949 44.719 31.484 1 90.31 529 PRO A CA 1
ATOM 4161 C C . PRO A 1 529 ? 5.32 43.562 32.25 1 90.31 529 PRO A C 1
ATOM 4163 O O . PRO A 1 529 ? 5.664 42.406 31.984 1 90.31 529 PRO A O 1
ATOM 4166 N N . ILE A 1 530 ? 4.457 43.812 33.156 1 88.94 530 ILE A N 1
ATOM 4167 C CA . ILE A 1 530 ? 3.828 42.781 33.969 1 88.94 530 ILE A CA 1
ATOM 4168 C C . ILE A 1 530 ? 2.908 41.938 33.062 1 88.94 530 ILE A C 1
ATOM 4170 O O . ILE A 1 530 ? 2.928 40.688 33.156 1 88.94 530 ILE A O 1
ATOM 4174 N N . THR A 1 531 ? 2.121 42.594 32.344 1 92.25 531 THR A N 1
ATOM 4175 C CA . THR A 1 531 ? 1.188 41.875 31.469 1 92.25 531 THR A CA 1
ATOM 4176 C C . THR A 1 531 ? 1.935 41.156 30.359 1 92.25 531 THR A C 1
ATOM 4178 O O . THR A 1 531 ? 1.498 40.094 29.906 1 92.25 531 THR A O 1
ATOM 4181 N N . GLU A 1 532 ? 3.057 41.719 29.922 1 92.88 532 GLU A N 1
ATOM 4182 C CA . GLU A 1 532 ? 3.867 41.062 28.906 1 92.88 532 GLU A CA 1
ATOM 4183 C C . GLU A 1 532 ? 4.43 39.75 29.422 1 92.88 532 GLU A C 1
ATOM 4185 O O . GLU A 1 532 ? 4.527 38.781 28.672 1 92.88 532 GLU A O 1
ATOM 4190 N N . LYS A 1 533 ? 4.84 39.75 30.641 1 90.75 533 LYS A N 1
ATOM 4191 C CA . LYS A 1 533 ? 5.324 38.531 31.234 1 90.75 533 LYS A CA 1
ATOM 4192 C C . LYS A 1 533 ? 4.223 37.469 31.297 1 90.75 533 LYS A C 1
ATOM 4194 O O . LYS A 1 533 ? 4.469 36.281 31.062 1 90.75 533 LYS A O 1
ATOM 4199 N N . PHE A 1 534 ? 3.076 37.906 31.656 1 92.69 534 PHE A N 1
ATOM 4200 C CA . PHE A 1 534 ? 1.934 37 31.734 1 92.69 534 PHE A CA 1
ATOM 4201 C C . PHE A 1 534 ? 1.588 36.438 30.359 1 92.69 534 PHE A C 1
ATOM 4203 O O . PHE A 1 534 ? 1.295 35.25 30.203 1 92.69 534 PHE A O 1
ATOM 4210 N N . LEU A 1 535 ? 1.615 37.344 29.375 1 94.62 535 LEU A N 1
ATOM 4211 C CA . LEU A 1 535 ? 1.35 36.938 28 1 94.62 535 LEU A CA 1
ATOM 4212 C C . LEU A 1 535 ? 2.357 35.875 27.531 1 94.62 535 LEU A C 1
ATOM 4214 O O . LEU A 1 535 ? 1.988 34.906 26.891 1 94.62 535 LEU A O 1
ATOM 4218 N N . GLN A 1 536 ? 3.559 36.094 27.891 1 91.69 536 GLN A N 1
ATOM 4219 C CA . GLN A 1 536 ? 4.605 35.125 27.531 1 91.69 536 GLN A CA 1
ATOM 4220 C C . GLN A 1 536 ? 4.359 33.781 28.172 1 91.69 536 GLN A C 1
ATOM 4222 O O . GLN A 1 536 ? 4.59 32.719 27.562 1 91.69 536 GLN A O 1
ATOM 4227 N N . GLN A 1 537 ? 3.893 33.781 29.328 1 89.69 537 GLN A N 1
ATOM 4228 C CA . GLN A 1 537 ? 3.592 32.531 30.016 1 89.69 537 GLN A CA 1
ATOM 4229 C C . GLN A 1 537 ? 2.416 31.797 29.375 1 89.69 537 GLN A C 1
ATOM 4231 O O . GLN A 1 537 ? 2.43 30.578 29.234 1 89.69 537 GLN A O 1
ATOM 4236 N N . MET A 1 538 ? 1.454 32.5 29.016 1 91.94 538 MET A N 1
ATOM 4237 C CA . MET A 1 538 ? 0.296 31.922 28.344 1 91.94 538 MET A CA 1
ATOM 4238 C C . MET A 1 538 ? 0.699 31.297 27.016 1 91.94 538 MET A C 1
ATOM 4240 O O . MET A 1 538 ? 0.309 30.172 26.719 1 91.94 538 MET A O 1
ATOM 4244 N N . MET A 1 539 ? 1.535 32.031 26.312 1 89.75 539 MET A N 1
ATOM 4245 C CA . MET A 1 539 ? 1.968 31.547 25 1 89.75 539 MET A CA 1
ATOM 4246 C C . MET A 1 539 ? 2.883 30.328 25.156 1 89.75 539 MET A C 1
ATOM 4248 O O . MET A 1 539 ? 2.875 29.438 24.312 1 89.75 539 MET A O 1
ATOM 4252 N N . ALA A 1 540 ? 3.625 30.328 26.188 1 85.75 540 ALA A N 1
ATOM 4253 C CA . ALA A 1 540 ? 4.5 29.188 26.453 1 85.75 540 ALA A CA 1
ATOM 4254 C C . ALA A 1 540 ? 3.691 27.906 26.641 1 85.75 540 ALA A C 1
ATOM 4256 O O . ALA A 1 540 ? 4.113 26.828 26.203 1 85.75 540 ALA A O 1
ATOM 4257 N N . LEU A 1 541 ? 2.566 28.016 27.219 1 86.5 541 LEU A N 1
ATOM 4258 C CA . LEU A 1 541 ? 1.693 26.859 27.422 1 86.5 541 LEU A CA 1
ATOM 4259 C C . LEU A 1 541 ? 1.086 26.406 26.094 1 86.5 541 LEU A C 1
ATOM 4261 O O . LEU A 1 541 ? 0.974 25.203 25.844 1 86.5 541 LEU A O 1
ATOM 4265 N N . TYR A 1 542 ? 0.728 27.359 25.312 1 84.69 542 TYR A N 1
ATOM 4266 C CA . TYR A 1 542 ? 0.193 27.031 24 1 84.69 542 TYR A CA 1
ATOM 4267 C C . TYR A 1 542 ? 1.229 26.297 23.156 1 84.69 542 TYR A C 1
ATOM 4269 O O . TYR A 1 542 ? 0.91 25.312 22.5 1 84.69 542 TYR A O 1
ATOM 4277 N N . VAL A 1 543 ? 2.42 26.734 23.203 1 78.88 543 VAL A N 1
ATOM 4278 C CA . VAL A 1 543 ? 3.492 26.188 22.391 1 78.88 543 VAL A CA 1
ATOM 4279 C C . VAL A 1 543 ? 3.855 24.781 22.891 1 78.88 543 VAL A C 1
ATOM 4281 O O . VAL A 1 543 ? 4.152 23.891 22.078 1 78.88 543 VAL A O 1
ATOM 4284 N N . ALA A 1 544 ? 3.754 24.578 24.047 1 75.56 544 ALA A N 1
ATOM 4285 C CA . ALA A 1 544 ? 4.184 23.312 24.641 1 75.56 544 ALA A CA 1
ATOM 4286 C C . ALA A 1 544 ? 3.131 22.219 24.438 1 75.56 544 ALA A C 1
ATOM 4288 O O . ALA A 1 544 ? 3.461 21.047 24.359 1 75.56 544 ALA A O 1
ATOM 4289 N N . SER A 1 545 ? 1.956 22.562 24.375 1 72.69 545 SER A N 1
ATOM 4290 C CA . SER A 1 545 ? 0.918 21.547 24.484 1 72.69 545 SER A CA 1
ATOM 4291 C C . SER A 1 545 ? 0.132 21.422 23.188 1 72.69 545 SER A C 1
ATOM 4293 O O . SER A 1 545 ? -0.596 20.438 23 1 72.69 545 SER A O 1
ATOM 4295 N N . HIS A 1 546 ? 0.296 22.344 22.375 1 66.19 546 HIS A N 1
ATOM 4296 C CA . HIS A 1 546 ? -0.542 22.281 21.188 1 66.19 546 HIS A CA 1
ATOM 4297 C C . HIS A 1 546 ? 0.304 22.172 19.922 1 66.19 546 HIS A C 1
ATOM 4299 O O . HIS A 1 546 ? 1.273 22.906 19.75 1 66.19 546 HIS A O 1
ATOM 4305 N N . TYR A 1 547 ? -0.106 21.234 19.156 1 63.34 547 TYR A N 1
ATOM 4306 C CA . TYR A 1 547 ? 0.702 20.891 17.984 1 63.34 547 TYR A CA 1
ATOM 4307 C C . TYR A 1 547 ? 0.597 21.969 16.906 1 63.34 547 TYR A C 1
ATOM 4309 O O . TYR A 1 547 ? 1.51 22.125 16.094 1 63.34 547 TYR A O 1
ATOM 4317 N N . LYS A 1 548 ? -0.561 22.734 16.797 1 66.19 548 LYS A N 1
ATOM 4318 C CA . LYS A 1 548 ? -0.746 23.734 15.75 1 66.19 548 LYS A CA 1
ATOM 4319 C C . LYS A 1 548 ? -0.531 25.156 16.297 1 66.19 548 LYS A C 1
ATOM 4321 O O . LYS A 1 548 ? -1.419 26 16.203 1 66.19 548 LYS A O 1
ATOM 4326 N N . ASN A 1 549 ? 0.579 25.422 16.875 1 75.81 549 ASN A N 1
ATOM 4327 C CA . ASN A 1 549 ? 0.817 26.781 17.375 1 75.81 549 ASN A CA 1
ATOM 4328 C C . ASN A 1 549 ? 1.629 27.609 16.391 1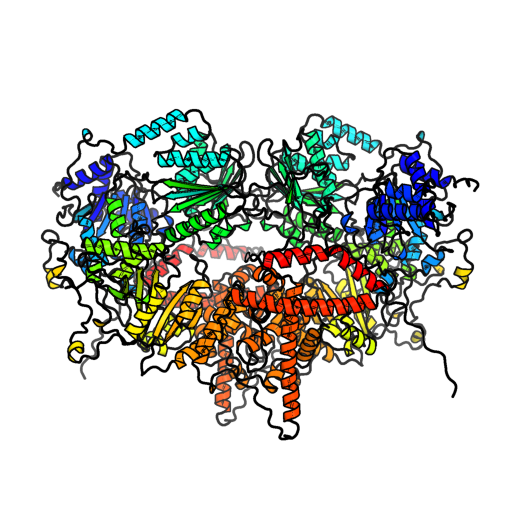 75.81 549 ASN A C 1
ATOM 4330 O O . ASN A 1 549 ? 2.566 27.109 15.766 1 75.81 549 ASN A O 1
ATOM 4334 N N . SER A 1 550 ? 1.083 28.781 16.125 1 80 550 SER A N 1
ATOM 4335 C CA . SER A 1 550 ? 1.76 29.75 15.266 1 80 550 SER A CA 1
ATOM 4336 C C . SER A 1 550 ? 1.686 31.156 15.859 1 80 550 SER A C 1
ATOM 4338 O O . SER A 1 550 ? 0.819 31.438 16.688 1 80 550 SER A O 1
ATOM 4340 N N . PRO A 1 551 ? 2.551 32.031 15.445 1 87.94 551 PRO A N 1
ATOM 4341 C CA . PRO A 1 551 ? 2.473 33.406 15.914 1 87.94 551 PRO A CA 1
ATOM 4342 C C . PRO A 1 551 ? 1.153 34.094 15.539 1 87.94 551 PRO A C 1
ATOM 4344 O O . PRO A 1 551 ? 0.765 35.094 16.156 1 87.94 551 PRO A O 1
ATOM 4347 N N . ASN A 1 552 ? 0.524 33.531 14.555 1 89.88 552 ASN A N 1
ATOM 4348 C CA . ASN A 1 552 ? -0.772 34.094 14.164 1 89.88 552 ASN A CA 1
ATOM 4349 C C . ASN A 1 552 ? -1.794 33.969 15.289 1 89.88 552 ASN A C 1
ATOM 4351 O O . ASN A 1 552 ? -2.801 34.688 15.305 1 89.88 552 ASN A O 1
ATOM 4355 N N . ASP A 1 553 ? -1.504 33.125 16.188 1 89.5 553 ASP A N 1
ATOM 4356 C CA . ASP A 1 553 ? -2.404 32.938 17.312 1 89.5 553 ASP A CA 1
ATOM 4357 C C . ASP A 1 553 ? -2.438 34.156 18.219 1 89.5 553 ASP A C 1
ATOM 4359 O O . ASP A 1 553 ? -3.447 34.438 18.859 1 89.5 553 ASP A O 1
ATOM 4363 N N . LEU A 1 554 ? -1.396 34.875 18.203 1 93.31 554 LEU A N 1
ATOM 4364 C CA . LEU A 1 554 ? -1.348 36.094 19 1 93.31 554 LEU A CA 1
ATOM 4365 C C . LEU A 1 554 ? -2.367 37.094 18.484 1 93.31 554 LEU A C 1
ATOM 4367 O O . LEU A 1 554 ? -3.057 37.75 19.266 1 93.31 554 LEU A O 1
ATOM 4371 N N . GLN A 1 555 ? -2.375 37.188 17.203 1 94.56 555 GLN A N 1
ATOM 4372 C CA . GLN A 1 555 ? -3.32 38.125 16.594 1 94.56 555 GLN A CA 1
ATOM 4373 C C . GLN A 1 555 ? -4.758 37.625 16.781 1 94.56 555 GLN A C 1
ATOM 4375 O O . GLN A 1 555 ? -5.672 38.438 16.953 1 94.56 555 GLN A O 1
ATOM 4380 N N . LEU A 1 556 ? -4.934 36.375 16.703 1 93.69 556 LEU A N 1
ATOM 4381 C CA . LEU A 1 556 ? -6.25 35.812 16.953 1 93.69 556 LEU A CA 1
ATOM 4382 C C . LEU A 1 556 ? -6.711 36.062 18.375 1 93.69 556 LEU A C 1
ATOM 4384 O O . LEU A 1 556 ? -7.844 36.5 18.609 1 93.69 556 LEU A O 1
ATOM 4388 N N . MET A 1 557 ? -5.867 35.875 19.328 1 94.69 557 MET A N 1
ATOM 4389 C CA . MET A 1 557 ? -6.164 36.094 20.734 1 94.69 557 MET A CA 1
ATOM 4390 C C . MET A 1 557 ? -6.449 37.562 21.016 1 94.69 557 MET A C 1
ATOM 4392 O O . MET A 1 557 ? -7.324 37.875 21.828 1 94.69 557 MET A O 1
ATOM 4396 N N . SER A 1 558 ? -5.797 38.375 20.328 1 95.81 558 SER A N 1
ATOM 4397 C CA . SER A 1 558 ? -5.875 39.812 20.641 1 95.81 558 SER A CA 1
ATOM 4398 C C . SER A 1 558 ? -7.051 40.469 19.938 1 95.81 558 SER A C 1
ATOM 4400 O O . SER A 1 558 ? -7.875 41.125 20.562 1 95.81 558 SER A O 1
ATOM 4402 N N . ASP A 1 559 ? -7.25 40.156 18.641 1 95.81 559 ASP A N 1
ATOM 4403 C CA . ASP A 1 559 ? -8.086 41 17.812 1 95.81 559 ASP A CA 1
ATOM 4404 C C . ASP A 1 559 ? -9.453 40.375 17.578 1 95.81 559 ASP A C 1
ATOM 4406 O O . ASP A 1 559 ? -10.43 41.094 17.281 1 95.81 559 ASP A O 1
ATOM 4410 N N . ALA A 1 560 ? -9.523 39.125 17.609 1 94.94 560 ALA A N 1
ATOM 4411 C CA . ALA A 1 560 ? -10.789 38.469 17.25 1 94.94 560 ALA A CA 1
ATOM 4412 C C . ALA A 1 560 ? -11.875 38.812 18.266 1 94.94 560 ALA A C 1
ATOM 4414 O O . ALA A 1 560 ? -11.758 38.469 19.453 1 94.94 560 ALA A O 1
ATOM 4415 N N . PRO A 1 561 ? -12.945 39.406 17.844 1 94 561 PRO A N 1
ATOM 4416 C CA . PRO A 1 561 ? -13.938 39.938 18.797 1 94 561 PRO A CA 1
ATOM 4417 C C . PRO A 1 561 ? -14.711 38.812 19.5 1 94 561 PRO A C 1
ATOM 4419 O O . PRO A 1 561 ? -15.141 39 20.641 1 94 561 PRO A O 1
ATOM 4422 N N . ALA A 1 562 ? -14.875 37.688 18.875 1 94.25 562 ALA A N 1
ATOM 4423 C CA . ALA A 1 562 ? -15.695 36.625 19.438 1 94.25 562 ALA A CA 1
ATOM 4424 C C . ALA A 1 562 ? -14.891 35.781 20.422 1 94.25 562 ALA A C 1
ATOM 4426 O O . ALA A 1 562 ? -15.445 34.906 21.078 1 94.25 562 ALA A O 1
ATOM 4427 N N . HIS A 1 563 ? -13.633 36.031 20.625 1 95.25 563 HIS A N 1
ATOM 4428 C CA . HIS A 1 563 ? -12.773 35.156 21.422 1 95.25 563 HIS A CA 1
ATOM 4429 C C . HIS A 1 563 ? -12.688 35.625 22.859 1 95.25 563 HIS A C 1
ATOM 4431 O O . HIS A 1 563 ? -12.758 36.812 23.141 1 95.25 563 HIS A O 1
ATOM 4437 N N . GLN A 1 564 ? -12.648 34.719 23.75 1 95.88 564 GLN A N 1
ATOM 4438 C CA . GLN A 1 564 ? -12.43 34.938 25.188 1 95.88 564 GLN A CA 1
ATOM 4439 C C . GLN A 1 564 ? -11.289 34.062 25.703 1 95.88 564 GLN A C 1
ATOM 4441 O O . GLN A 1 564 ? -11.023 33 25.156 1 95.88 564 GLN A O 1
ATOM 4446 N N . LEU A 1 565 ? -10.609 34.594 26.719 1 97.25 565 LEU A N 1
ATOM 4447 C CA . LEU A 1 565 ? -9.484 33.875 27.297 1 97.25 565 LEU A CA 1
ATOM 4448 C C . LEU A 1 565 ? -9.734 33.562 28.766 1 97.25 565 LEU A C 1
ATOM 4450 O O . LEU A 1 565 ? -10.266 34.406 29.5 1 97.25 565 LEU A O 1
ATOM 4454 N N . PHE A 1 566 ? -9.43 32.375 29.172 1 97.38 566 PHE A N 1
ATOM 4455 C CA . PHE A 1 566 ? -9.539 31.938 30.562 1 97.38 566 PHE A CA 1
ATOM 4456 C C . PHE A 1 566 ? -8.258 31.266 31.016 1 97.38 566 PHE A C 1
ATOM 4458 O O . PHE A 1 566 ? -7.547 30.656 30.219 1 97.38 566 PHE A O 1
ATOM 4465 N N . VAL A 1 567 ? -7.914 31.375 32.281 1 96.62 567 VAL A N 1
ATOM 4466 C CA . VAL A 1 567 ? -6.746 30.719 32.844 1 96.62 567 VAL A CA 1
ATOM 4467 C C . VAL A 1 567 ? -7.113 30.062 34.188 1 96.62 567 VAL A C 1
ATOM 4469 O O . VAL A 1 567 ? -7.891 30.625 34.969 1 96.62 567 VAL A O 1
ATOM 4472 N N . LEU A 1 568 ? -6.699 28.828 34.281 1 95.94 568 LEU A N 1
ATOM 4473 C CA . LEU A 1 568 ? -6.828 28.141 35.562 1 95.94 568 LEU A CA 1
ATOM 4474 C C . LEU A 1 568 ? -5.602 28.375 36.438 1 95.94 568 LEU A C 1
ATOM 4476 O O . LEU A 1 568 ? -4.473 28.109 36.031 1 95.94 568 LEU A O 1
ATOM 4480 N N . VAL A 1 569 ? -5.832 28.906 37.625 1 92.56 569 VAL A N 1
ATOM 4481 C CA . VAL A 1 569 ? -4.719 29.266 38.469 1 92.56 569 VAL A CA 1
ATOM 4482 C C . VAL A 1 569 ? -4.812 28.5 39.812 1 92.56 569 VAL A C 1
ATOM 4484 O O . VAL A 1 569 ? -5.902 28.094 40.219 1 92.56 569 VAL A O 1
ATOM 4487 N N . ALA A 1 570 ? -3.641 28.312 40.375 1 88.12 570 ALA A N 1
ATOM 4488 C CA . ALA A 1 570 ? -3.561 27.703 41.688 1 88.12 570 ALA A CA 1
ATOM 4489 C C . ALA A 1 570 ? -4.039 28.656 42.781 1 88.12 570 ALA A C 1
ATOM 4491 O O . ALA A 1 570 ? -4.09 29.875 42.562 1 88.12 570 ALA A O 1
ATOM 4492 N N . PRO A 1 571 ? -4.527 28.047 43.938 1 80.62 571 PRO A N 1
ATOM 4493 C CA . PRO A 1 571 ? -4.961 28.922 45.031 1 80.62 571 PRO A CA 1
ATOM 4494 C C . PRO A 1 571 ? -3.84 29.828 45.562 1 80.62 571 PRO A C 1
ATOM 4496 O O . PRO A 1 571 ? -2.684 29.406 45.625 1 80.62 571 PRO A O 1
ATOM 4499 N N . THR A 1 572 ? -3.961 31.094 45.344 1 68.56 572 THR A N 1
ATOM 4500 C CA . THR A 1 572 ? -2.951 32.094 45.688 1 68.56 572 THR A CA 1
ATOM 4501 C C . THR A 1 572 ? -2.656 32.031 47.188 1 68.56 572 THR A C 1
ATOM 4503 O O . THR A 1 572 ? -3.576 32.031 48 1 68.56 572 THR A O 1
ATOM 4506 N N . ALA A 1 573 ? -1.468 31.641 47.656 1 57.06 573 ALA A N 1
ATOM 4507 C CA . ALA A 1 573 ? -1.063 31.953 49 1 57.06 573 ALA A CA 1
ATOM 4508 C 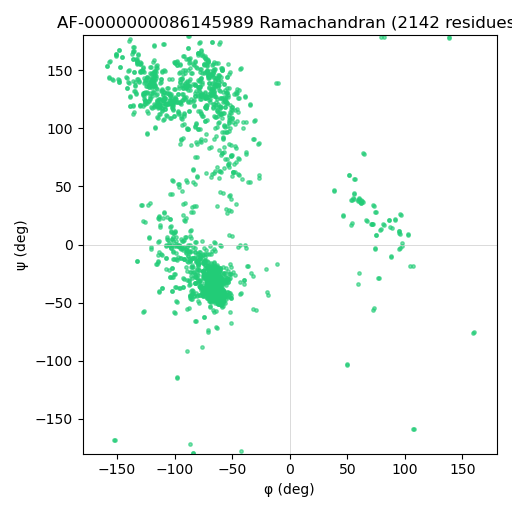C . ALA A 1 573 ? -1.193 33.438 49.281 1 57.06 573 ALA A C 1
ATOM 4510 O O . ALA A 1 573 ? -1.236 34.25 48.375 1 57.06 573 ALA A O 1
ATOM 4511 N N . ASP A 1 574 ? -1.509 33.938 50.469 1 51.12 574 ASP A N 1
ATOM 4512 C CA . ASP A 1 574 ? -1.707 35.25 51 1 51.12 574 ASP A CA 1
ATOM 4513 C C . ASP A 1 574 ? -0.696 36.25 50.438 1 51.12 574 ASP A C 1
ATOM 4515 O O . ASP A 1 574 ? -0.642 37.406 50.844 1 51.12 574 ASP A O 1
ATOM 4519 N N . ASP A 1 575 ? 0.229 35.844 49.562 1 50.41 575 ASP A N 1
ATOM 4520 C CA . ASP A 1 575 ? 1.173 36.906 49.188 1 50.41 575 ASP A CA 1
ATOM 4521 C C . ASP A 1 575 ? 0.718 37.594 47.906 1 50.41 575 ASP A C 1
ATOM 4523 O O . ASP A 1 575 ? 0.795 37.031 46.812 1 50.41 575 ASP A O 1
ATOM 4527 N N . ALA A 1 576 ? -0.127 38.75 47.938 1 53.78 576 ALA A N 1
ATOM 4528 C CA . ALA A 1 576 ? -0.898 39.625 47.062 1 53.78 576 ALA A CA 1
ATOM 4529 C C . ALA A 1 576 ? -0.061 40.094 45.875 1 53.78 576 ALA A C 1
ATOM 4531 O O . ALA A 1 576 ? -0.602 40.438 44.812 1 53.78 576 ALA A O 1
ATOM 4532 N N . ASN A 1 577 ? 1.273 40.156 45.844 1 58.91 577 ASN A N 1
ATOM 4533 C CA . ASN A 1 577 ? 2.004 40.969 44.875 1 58.91 577 ASN A CA 1
ATOM 4534 C C . ASN A 1 577 ? 2.551 40.094 43.719 1 58.91 577 ASN A C 1
ATOM 4536 O O . ASN A 1 577 ? 3.246 40.594 42.844 1 58.91 577 ASN A O 1
ATOM 4540 N N . LYS A 1 578 ? 2.166 38.688 43.656 1 70.69 578 LYS A N 1
ATOM 4541 C CA . LYS A 1 578 ? 2.756 37.938 42.562 1 70.69 578 LYS A CA 1
ATOM 4542 C C . LYS A 1 578 ? 1.68 37.406 41.625 1 70.69 578 LYS A C 1
ATOM 4544 O O . LYS A 1 578 ? 0.559 37.094 42.031 1 70.69 578 LYS A O 1
ATOM 4549 N N . LEU A 1 579 ? 1.993 37.5 40.281 1 79.56 579 LEU A N 1
ATOM 4550 C CA . LEU A 1 579 ? 1.115 36.906 39.281 1 79.56 579 LEU A CA 1
ATOM 4551 C C . LEU A 1 579 ? 0.908 35.406 39.531 1 79.56 579 LEU A C 1
ATOM 4553 O O . LEU A 1 579 ? 1.854 34.719 39.875 1 79.56 579 LEU A O 1
ATOM 4557 N N . PRO A 1 580 ? -0.284 35 39.594 1 83.94 580 PRO A N 1
ATOM 4558 C CA . PRO A 1 580 ? -0.556 33.594 39.812 1 83.94 580 PRO A CA 1
ATOM 4559 C C . PRO A 1 580 ? 0.044 32.688 38.75 1 83.94 580 PRO A C 1
ATOM 4561 O O . PRO A 1 580 ? 0.2 33.125 37.594 1 83.94 580 PRO A O 1
ATOM 4564 N N . GLU A 1 581 ? 0.359 31.516 39.188 1 83.81 581 GLU A N 1
ATOM 4565 C CA . GLU A 1 581 ? 0.868 30.531 38.25 1 83.81 581 GLU A CA 1
ATOM 4566 C C . GLU A 1 581 ? -0.26 29.938 37.406 1 83.81 581 GLU A C 1
ATOM 4568 O O . GLU A 1 581 ? -1.279 29.5 37.938 1 83.81 581 GLU A O 1
ATOM 4573 N N . ILE A 1 582 ? -0.069 29.938 36.094 1 91.12 582 ILE A N 1
ATOM 4574 C CA . ILE A 1 582 ? -1.087 29.422 35.188 1 91.12 582 ILE A CA 1
ATOM 4575 C C . ILE A 1 582 ? -0.943 27.906 35.062 1 91.12 582 ILE A C 1
ATOM 4577 O O . ILE A 1 582 ? 0.121 27.406 34.688 1 91.12 582 ILE A O 1
ATOM 4581 N N . LEU A 1 583 ? -1.938 27.172 35.344 1 90.5 583 LEU A N 1
ATOM 4582 C CA . LEU A 1 583 ? -1.937 25.719 35.219 1 90.5 583 LEU A CA 1
ATOM 4583 C C . LEU A 1 583 ? -2.531 25.266 33.875 1 90.5 583 LEU A C 1
ATOM 4585 O O . LEU A 1 583 ? -2.105 24.266 33.312 1 90.5 583 LEU A O 1
ATOM 4589 N N . CYS A 1 584 ? -3.52 25.984 33.5 1 93.81 584 CYS A N 1
ATOM 4590 C CA . CYS A 1 584 ? -4.211 25.656 32.281 1 93.81 584 CYS A CA 1
ATOM 4591 C C . CYS A 1 584 ? -4.758 26.922 31.594 1 93.81 584 CYS A C 1
ATOM 4593 O O . CYS A 1 584 ? -5.188 27.844 32.281 1 93.81 584 CYS A O 1
ATOM 4595 N N . VAL A 1 585 ? -4.66 26.984 30.312 1 94.94 585 VAL A N 1
ATOM 4596 C CA . VAL A 1 585 ? -5.203 28.094 29.531 1 94.94 585 VAL A CA 1
ATOM 4597 C C . VAL A 1 585 ? -6.309 27.578 28.609 1 94.94 585 VAL A C 1
ATOM 4599 O O . VAL A 1 585 ? -6.176 26.516 28 1 94.94 585 VAL A O 1
ATOM 4602 N N . VAL A 1 586 ? -7.445 28.281 28.547 1 96.5 586 VAL A N 1
ATOM 4603 C CA . VAL A 1 586 ? -8.555 27.922 27.672 1 96.5 586 VAL A CA 1
ATOM 4604 C C . VAL A 1 586 ? -8.938 29.109 26.797 1 96.5 586 VAL A C 1
ATOM 4606 O O . VAL A 1 586 ? -9.148 30.219 27.312 1 96.5 586 VAL A O 1
ATOM 4609 N N . GLN A 1 587 ? -8.93 28.953 25.594 1 96.38 587 GLN A N 1
ATOM 4610 C CA . GLN A 1 587 ? -9.406 29.953 24.625 1 96.38 587 GLN A CA 1
ATOM 4611 C C . GLN A 1 587 ? -10.75 29.531 24.031 1 96.38 587 GLN A C 1
ATOM 4613 O O . GLN A 1 587 ? -10.914 28.391 23.609 1 96.38 587 GLN A O 1
ATOM 4618 N N . VAL A 1 588 ? -11.727 30.438 24.031 1 97.19 588 VAL A N 1
ATOM 4619 C CA . VAL A 1 588 ? -13.07 30.109 23.578 1 97.19 588 VAL A CA 1
ATOM 4620 C C . VAL A 1 588 ? -13.5 31.109 22.5 1 97.19 588 VAL A C 1
ATOM 4622 O O . VAL A 1 588 ? -13.125 32.281 22.547 1 97.19 588 VAL A O 1
ATOM 4625 N N . ALA A 1 589 ? -14.188 30.656 21.547 1 96.81 589 ALA A N 1
ATOM 4626 C CA . ALA A 1 589 ? -14.789 31.5 20.516 1 96.81 589 ALA A CA 1
ATOM 4627 C C . ALA A 1 589 ? -16.312 31.375 20.531 1 96.81 589 ALA A C 1
ATOM 4629 O O . ALA A 1 589 ? -16.859 30.297 20.359 1 96.81 589 ALA A O 1
ATOM 4630 N N . LEU A 1 590 ? -17.016 32.469 20.781 1 96.19 590 LEU A N 1
ATOM 4631 C CA . LEU A 1 590 ? -18.469 32.469 20.688 1 96.19 590 LEU A CA 1
ATOM 4632 C C . LEU A 1 590 ? -18.922 32.406 19.234 1 96.19 590 LEU A C 1
ATOM 4634 O O . LEU A 1 590 ? -18.391 33.094 18.375 1 96.19 590 LEU A O 1
ATOM 4638 N N . GLU A 1 591 ? -19.734 31.516 18.969 1 95.5 591 GLU A N 1
ATOM 4639 C CA . GLU A 1 591 ? -20.188 31.297 17.594 1 95.5 591 GLU A CA 1
ATOM 4640 C C . GLU A 1 591 ? -21.703 31.219 17.531 1 95.5 591 GLU A C 1
ATOM 4642 O O . GLU A 1 591 ? -22.375 30.984 18.531 1 95.5 591 GLU A O 1
ATOM 4647 N N . GLY A 1 592 ? -22.25 31.516 16.297 1 93.44 592 GLY A N 1
ATOM 4648 C CA . GLY A 1 592 ? -23.688 31.375 16.062 1 93.44 592 GLY A CA 1
ATOM 4649 C C . GLY A 1 592 ? -24.406 32.688 15.953 1 93.44 592 GLY A C 1
ATOM 4650 O O . GLY A 1 592 ? -23.828 33.688 15.508 1 93.44 592 GLY A O 1
ATOM 4651 N N . GLN A 1 593 ? -25.719 32.656 16.188 1 91.75 593 GLN A N 1
ATOM 4652 C CA . GLN A 1 593 ? -26.594 33.812 16.062 1 91.75 593 GLN A CA 1
ATOM 4653 C C . GLN A 1 593 ? -26.547 34.375 14.648 1 91.75 593 GLN A C 1
ATOM 4655 O O . GLN A 1 593 ? -26.422 35.594 14.469 1 91.75 593 GLN A O 1
ATOM 4660 N N . ILE A 1 594 ? -26.469 33.5 13.773 1 91.19 594 ILE A N 1
ATOM 4661 C CA . ILE A 1 594 ? -26.484 33.875 12.367 1 91.19 594 ILE A CA 1
ATOM 4662 C C . ILE A 1 594 ? -27.922 33.938 11.859 1 91.19 594 ILE A C 1
ATOM 4664 O O . ILE A 1 594 ? -28.734 33.062 12.172 1 91.19 594 ILE A O 1
ATOM 4668 N N . SER A 1 595 ? -28.188 34.906 11.141 1 87.75 595 SER A N 1
ATOM 4669 C CA . SER A 1 595 ? -29.547 35.062 10.617 1 87.75 595 SER A CA 1
ATOM 4670 C C . SER A 1 595 ? -29.859 33.938 9.617 1 87.75 595 SER A C 1
ATOM 4672 O O . SER A 1 595 ? -28.984 33.469 8.906 1 87.75 595 SER A O 1
ATOM 4674 N N . ARG A 1 596 ? -31.031 33.594 9.594 1 85.88 596 ARG A N 1
ATOM 4675 C CA . ARG A 1 596 ? -31.484 32.531 8.688 1 85.88 596 ARG A CA 1
ATOM 4676 C C . ARG A 1 596 ? -31.234 32.938 7.234 1 85.88 596 ARG A C 1
ATOM 4678 O O . ARG A 1 596 ? -30.875 32.094 6.414 1 85.88 596 ARG A O 1
ATOM 4685 N N . GLU A 1 597 ? -31.438 34.094 6.914 1 83.5 597 GLU A N 1
ATOM 4686 C CA . GLU A 1 597 ? -31.234 34.594 5.555 1 83.5 597 GLU A CA 1
ATOM 4687 C C . GLU A 1 597 ? -29.781 34.469 5.113 1 83.5 597 GLU A C 1
ATOM 4689 O O . GLU A 1 597 ? -29.516 34.062 3.98 1 83.5 597 GLU A O 1
ATOM 4694 N N . SER A 1 598 ? -28.922 34.781 6.008 1 85.62 598 SER A N 1
ATOM 4695 C CA . SER A 1 598 ? -27.5 34.688 5.703 1 85.62 598 SER A CA 1
ATOM 4696 C C . SER A 1 598 ? -27.094 33.219 5.453 1 85.62 598 SER A C 1
ATOM 4698 O O . SER A 1 598 ? -26.266 32.938 4.59 1 85.62 598 SER A O 1
ATOM 4700 N N . VAL A 1 599 ? -27.688 32.375 6.199 1 85.94 599 VAL A N 1
ATOM 4701 C CA . VAL A 1 599 ? -27.359 30.938 6.078 1 85.94 599 VAL A CA 1
ATOM 4702 C C . VAL A 1 599 ? -27.859 30.406 4.746 1 85.94 599 VAL A C 1
ATOM 4704 O O . VAL A 1 599 ? -27.156 29.672 4.047 1 85.94 599 VAL A O 1
ATOM 4707 N N . LEU A 1 600 ? -29.047 30.719 4.445 1 83.81 600 LEU A N 1
ATOM 4708 C CA . LEU A 1 600 ? -29.656 30.234 3.203 1 83.81 600 LEU A CA 1
ATOM 4709 C C . LEU A 1 600 ? -28.891 30.766 1.995 1 83.81 600 LEU A C 1
ATOM 4711 O O . LEU A 1 600 ? -28.688 30.031 1.021 1 83.81 600 LEU A O 1
ATOM 4715 N N . ASN A 1 601 ? -28.469 31.953 2.084 1 81.12 601 ASN A N 1
ATOM 4716 C CA . ASN A 1 601 ? -27.688 32.531 1.005 1 81.12 601 ASN A CA 1
ATOM 4717 C C . ASN A 1 601 ? -26.328 31.828 0.855 1 81.12 601 ASN A C 1
ATOM 4719 O O . ASN A 1 601 ? -25.875 31.594 -0.263 1 81.12 601 ASN A O 1
ATOM 4723 N N . SER A 1 602 ? -25.734 31.625 1.978 1 82.06 602 SER A N 1
ATOM 4724 C CA . SER A 1 602 ? -24.438 30.953 1.961 1 82.06 602 SER A CA 1
ATOM 4725 C C . SER A 1 602 ? -24.562 29.531 1.413 1 82.06 602 SER A C 1
ATOM 4727 O O . SER A 1 602 ? -23.703 29.078 0.65 1 82.06 602 SER A O 1
ATOM 4729 N N . LEU A 1 603 ? -25.547 28.875 1.854 1 77.75 603 LEU A N 1
ATOM 4730 C CA . LEU A 1 603 ? -25.781 27.516 1.398 1 77.75 603 LEU A CA 1
ATOM 4731 C C . LEU A 1 603 ? -26.062 27.484 -0.099 1 77.75 603 LEU A C 1
ATOM 4733 O O . LEU A 1 603 ? -25.641 26.562 -0.799 1 77.75 603 LEU A O 1
ATOM 4737 N N . SER A 1 604 ? -26.75 28.438 -0.564 1 76.5 604 SER A N 1
ATOM 4738 C CA . SER A 1 604 ? -27.125 28.5 -1.975 1 76.5 604 SER A CA 1
ATOM 4739 C C . SER A 1 604 ? -25.906 28.812 -2.852 1 76.5 604 SER A C 1
ATOM 4741 O O . SER A 1 604 ? -25.859 28.406 -4.012 1 76.5 604 SER A O 1
ATOM 4743 N N . ARG A 1 605 ? -24.953 29.5 -2.27 1 72.62 605 ARG A N 1
ATOM 4744 C CA . ARG A 1 605 ? -23.75 29.844 -3.029 1 72.62 605 ARG A CA 1
ATOM 4745 C C . ARG A 1 605 ? -22.641 28.828 -2.814 1 72.62 605 ARG A C 1
ATOM 4747 O O . ARG A 1 605 ? -21.672 28.781 -3.568 1 72.62 605 ARG A O 1
ATOM 4754 N N . GLY A 1 606 ? -22.844 28.062 -1.911 1 68.5 606 GLY A N 1
ATOM 4755 C CA . GLY A 1 606 ? -21.828 27.047 -1.606 1 68.5 606 GLY A CA 1
ATOM 4756 C C . GLY A 1 606 ? -20.578 27.641 -0.975 1 68.5 606 GLY A C 1
ATOM 4757 O O . GLY A 1 606 ? -19.484 27.109 -1.161 1 68.5 606 GLY A O 1
ATOM 4758 N N . GLN A 1 607 ? -20.641 28.906 -0.425 1 72.69 607 GLN A N 1
ATOM 4759 C CA . GLN A 1 607 ? -19.469 29.547 0.171 1 72.69 607 GLN A CA 1
ATOM 4760 C C . GLN A 1 607 ? -19.625 29.672 1.685 1 72.69 607 GLN A C 1
ATOM 4762 O O . GLN A 1 607 ? -20.734 29.891 2.184 1 72.69 607 GLN A O 1
ATOM 4767 N N . ARG A 1 608 ? -18.547 29.281 2.361 1 70.94 608 ARG A N 1
ATOM 4768 C CA . ARG A 1 608 ? -18.531 29.438 3.812 1 70.94 608 ARG A CA 1
ATOM 4769 C C . ARG A 1 608 ? -17.922 30.781 4.203 1 70.94 608 ARG A C 1
ATOM 4771 O O . ARG A 1 608 ? -16.922 31.203 3.637 1 70.94 608 ARG A O 1
ATOM 4778 N N . ALA A 1 609 ? -18.719 31.531 5.043 1 70.56 609 ALA A N 1
ATOM 4779 C CA . ALA A 1 609 ? -18.141 32.75 5.57 1 70.56 609 ALA A CA 1
ATOM 4780 C C . ALA A 1 609 ? -17.062 32.469 6.594 1 70.56 609 ALA A C 1
ATOM 4782 O O . ALA A 1 609 ? -16.922 31.328 7.066 1 70.56 609 ALA A O 1
ATOM 4783 N N . GLY A 1 610 ? -16.219 33.438 6.758 1 75.56 610 GLY A N 1
ATOM 4784 C CA . GLY A 1 610 ? -15.164 33.281 7.754 1 75.56 610 GLY A CA 1
ATOM 4785 C C . GLY A 1 610 ? -15.688 33.281 9.18 1 75.56 610 GLY A C 1
ATOM 4786 O O . GLY A 1 610 ? -16.781 33.812 9.445 1 75.56 610 GLY A O 1
ATOM 4787 N N . GLY A 1 611 ? -15.078 32.562 10.023 1 82.44 611 GLY A N 1
ATOM 4788 C CA . GLY A 1 611 ? -15.531 32.438 11.398 1 82.44 611 GLY A CA 1
ATOM 4789 C C . GLY A 1 611 ? -16.688 31.484 11.578 1 82.44 611 GLY A C 1
ATOM 4790 O O . GLY A 1 611 ? -17.109 30.828 10.625 1 82.44 611 GLY A O 1
ATOM 4791 N N . ASP A 1 612 ? -17.125 31.297 12.727 1 91.06 612 ASP A N 1
ATOM 4792 C CA . ASP A 1 612 ? -18.266 30.422 13.039 1 91.06 612 ASP A CA 1
ATOM 4793 C C . ASP A 1 612 ? -18.094 29.047 12.43 1 91.06 612 ASP A C 1
ATOM 4795 O O . ASP A 1 612 ? -18.953 28.562 11.688 1 91.06 612 ASP A O 1
ATOM 4799 N N . LEU A 1 613 ? -17.141 28.438 12.766 1 93 613 LEU A N 1
ATOM 4800 C CA . LEU A 1 613 ? -16.75 27.156 12.188 1 93 613 LEU A CA 1
ATOM 4801 C C . LEU A 1 613 ? -17.844 26.109 12.383 1 93 613 LEU A C 1
ATOM 4803 O O . LEU A 1 613 ? -18.312 25.516 11.422 1 93 613 LEU A O 1
ATOM 4807 N N . ILE A 1 614 ? -18.375 25.891 13.586 1 95.94 614 ILE A N 1
ATOM 4808 C CA . ILE A 1 614 ? -19.297 24.797 13.906 1 95.94 614 ILE A CA 1
ATOM 4809 C C . ILE A 1 614 ? -20.656 25.078 13.281 1 95.94 614 ILE A C 1
ATOM 4811 O O . ILE A 1 614 ? -21.234 24.203 12.625 1 95.94 614 ILE A O 1
ATOM 4815 N N . PRO A 1 615 ? -21.219 26.328 13.406 1 93.75 615 PRO A N 1
ATOM 4816 C CA . PRO A 1 615 ? -22.516 26.594 12.789 1 93.75 615 PRO A CA 1
ATOM 4817 C C . PRO A 1 615 ? -22.531 26.359 11.281 1 93.75 615 PRO A C 1
ATOM 4819 O O . PRO A 1 615 ? -23.453 25.734 10.758 1 93.75 615 PRO A O 1
ATOM 4822 N N . TRP A 1 616 ? -21.531 26.844 10.641 1 91 616 TRP A N 1
ATOM 4823 C CA . TRP A 1 616 ? -21.469 26.672 9.195 1 91 616 TRP A CA 1
ATOM 4824 C C . TRP A 1 616 ? -21.312 25.188 8.844 1 91 616 TRP A C 1
ATOM 4826 O O . TRP A 1 616 ? -22 24.688 7.941 1 91 616 TRP A O 1
ATOM 4836 N N . LEU A 1 617 ? -20.422 24.484 9.508 1 92.19 617 LEU A N 1
ATOM 4837 C CA . LEU A 1 617 ? -20.125 23.078 9.227 1 92.19 617 LEU A CA 1
ATOM 4838 C C . LEU A 1 617 ? -21.375 22.219 9.461 1 92.19 617 LEU A C 1
ATOM 4840 O O . LEU A 1 617 ? -21.719 21.391 8.617 1 92.19 617 LEU A O 1
ATOM 4844 N N . VAL A 1 618 ? -22.031 22.375 10.578 1 93.06 618 VAL A N 1
ATOM 4845 C CA . VAL A 1 618 ? -23.188 21.562 10.93 1 93.06 618 VAL A CA 1
ATOM 4846 C C . VAL A 1 618 ? -24.344 21.875 9.984 1 93.06 618 VAL A C 1
ATOM 4848 O O . VAL A 1 618 ? -25.062 20.984 9.555 1 93.06 618 VAL A O 1
ATOM 4851 N N . SER A 1 619 ? -24.531 23.156 9.672 1 90.94 619 SER A N 1
ATOM 4852 C CA . SER A 1 619 ? -25.594 23.547 8.758 1 90.94 619 SER A CA 1
ATOM 4853 C C . SER A 1 619 ? -25.375 22.953 7.363 1 90.94 619 SER A C 1
ATOM 4855 O O . SER A 1 619 ? -26.328 22.516 6.711 1 90.94 619 SER A O 1
ATOM 4857 N N . GLN A 1 620 ? -24.188 22.969 6.965 1 88.69 620 GLN A N 1
ATOM 4858 C CA . GLN A 1 620 ? -23.859 22.438 5.652 1 88.69 620 GLN A CA 1
ATOM 4859 C C . GLN A 1 620 ? -24 20.922 5.625 1 88.69 620 GLN A C 1
ATOM 4861 O O . GLN A 1 620 ? -24.594 20.359 4.691 1 88.69 620 GLN A O 1
ATOM 4866 N N . GLN A 1 621 ? -23.469 20.25 6.594 1 91.38 621 GLN A N 1
ATOM 4867 C CA . GLN A 1 621 ? -23.453 18.797 6.652 1 91.38 621 GLN A CA 1
ATOM 4868 C C . GLN A 1 621 ? -24.859 18.219 6.805 1 91.38 621 GLN A C 1
ATOM 4870 O O . GLN A 1 621 ? -25.172 17.172 6.234 1 91.38 621 GLN A O 1
ATOM 4875 N N . PHE A 1 622 ? -25.734 18.891 7.562 1 92.06 622 PHE A N 1
ATOM 4876 C CA . PHE A 1 622 ? -27.062 18.359 7.855 1 92.06 622 PHE A CA 1
ATOM 4877 C C . PHE A 1 622 ? -28.125 19.125 7.09 1 92.06 622 PHE A C 1
ATOM 4879 O O . PHE A 1 622 ? -29.312 18.812 7.191 1 92.06 622 PHE A O 1
ATOM 4886 N N . GLN A 1 623 ? -27.719 20.141 6.305 1 87.44 623 GLN A N 1
ATOM 4887 C CA . GLN A 1 623 ? -28.625 20.969 5.52 1 87.44 623 GLN A CA 1
ATOM 4888 C C . GLN A 1 623 ? -29.734 21.547 6.395 1 87.44 623 GLN A C 1
ATOM 4890 O O . GLN A 1 623 ? -30.906 21.484 6.043 1 87.44 623 GLN A O 1
ATOM 4895 N N . ASP A 1 624 ? -29.328 21.906 7.582 1 87.31 624 ASP A N 1
ATOM 4896 C CA . ASP A 1 624 ? -30.25 22.516 8.547 1 87.31 624 ASP A CA 1
ATOM 4897 C C . ASP A 1 624 ? -29.906 23.984 8.781 1 87.31 624 ASP A C 1
ATOM 4899 O O . ASP A 1 624 ? -28.875 24.297 9.391 1 87.31 624 ASP A O 1
ATOM 4903 N N . SER A 1 625 ? -30.75 24.859 8.414 1 85.38 625 SER A N 1
ATOM 4904 C CA . SER A 1 625 ? -30.5 26.297 8.523 1 85.38 625 SER A CA 1
ATOM 4905 C C . SER A 1 625 ? -30.812 26.797 9.93 1 85.38 625 SER A C 1
ATOM 4907 O O . SER A 1 625 ? -30.391 27.891 10.312 1 85.38 625 SER A O 1
ATOM 4909 N N . GLU A 1 626 ? -31.438 26 10.727 1 88.25 626 GLU A N 1
ATOM 4910 C CA . GLU A 1 626 ? -31.859 26.438 12.047 1 88.25 626 GLU A CA 1
ATOM 4911 C C . GLU A 1 626 ? -30.719 26.359 13.055 1 88.25 626 GLU A C 1
ATOM 4913 O O . GLU A 1 626 ? -30.688 27.141 14.016 1 88.25 626 GLU A O 1
ATOM 4918 N N . PHE A 1 627 ? -29.828 25.562 12.844 1 92.06 627 PHE A N 1
ATOM 4919 C CA . PHE A 1 627 ? -28.734 25.391 13.789 1 92.06 627 PHE A CA 1
ATOM 4920 C C . PHE A 1 627 ? -27.875 26.641 13.875 1 92.06 627 PHE A C 1
ATOM 4922 O O . PHE A 1 627 ? -27.391 27.016 14.945 1 92.06 627 PHE A O 1
ATOM 4929 N N . ALA A 1 628 ? -27.703 27.281 12.812 1 91.56 628 ALA A N 1
ATOM 4930 C CA . ALA A 1 628 ? -26.812 28.453 12.75 1 91.56 628 ALA A CA 1
ATOM 4931 C C . ALA A 1 628 ? -27.375 29.594 13.586 1 91.56 628 ALA A C 1
ATOM 4933 O O . ALA A 1 628 ? -26.625 30.484 14 1 91.56 628 ALA A O 1
ATOM 4934 N N . SER A 1 629 ? -28.641 29.516 13.867 1 91.06 629 SER A N 1
ATOM 4935 C CA . SER A 1 629 ? -29.266 30.562 14.656 1 91.06 629 SER A CA 1
ATOM 4936 C C . SER A 1 629 ? -29.016 30.359 16.141 1 91.06 629 SER A C 1
ATOM 4938 O O . SER A 1 629 ? -29.172 31.297 16.938 1 91.06 629 SER A O 1
ATOM 4940 N N . LEU A 1 630 ? -28.578 29.203 16.469 1 91.81 630 LEU A N 1
ATOM 4941 C CA . LEU A 1 630 ? -28.281 28.922 17.875 1 91.81 630 LEU A CA 1
ATOM 4942 C C . LEU A 1 630 ? -26.984 29.625 18.297 1 91.81 630 LEU A C 1
ATOM 4944 O O . LEU A 1 630 ? -26.172 29.984 17.438 1 91.81 630 LEU A O 1
ATOM 4948 N N . SER A 1 631 ? -26.891 29.891 19.578 1 93.44 631 SER A N 1
ATOM 4949 C CA . SER A 1 631 ? -25.688 30.484 20.141 1 93.44 631 SER A CA 1
ATOM 4950 C C . SER A 1 631 ? -24.812 29.438 20.828 1 93.44 631 SER A C 1
ATOM 4952 O O . SER A 1 631 ? -25.297 28.688 21.688 1 93.44 631 SER A O 1
ATOM 4954 N N . GLY A 1 632 ? -23.625 29.375 20.391 1 94.94 632 GLY A N 1
ATOM 4955 C CA . GLY A 1 632 ? -22.719 28.391 20.953 1 94.94 632 GLY A CA 1
ATOM 4956 C C . GLY A 1 632 ? -21.344 28.938 21.25 1 94.94 632 GLY A C 1
ATOM 4957 O O . GLY A 1 632 ? -21.047 30.094 20.938 1 94.94 632 GLY A O 1
ATOM 4958 N N . ALA A 1 633 ? -20.516 28.188 22.031 1 96.56 633 ALA A N 1
ATOM 4959 C CA . ALA A 1 633 ? -19.109 28.469 22.312 1 96.56 633 ALA A CA 1
ATOM 4960 C C . ALA A 1 633 ? -18.219 27.312 21.906 1 96.56 633 ALA A C 1
ATOM 4962 O O . ALA A 1 633 ? -18.406 26.188 22.344 1 96.56 633 ALA A O 1
ATOM 4963 N N . ARG A 1 634 ? -17.25 27.578 21.047 1 97.44 634 ARG A N 1
ATOM 4964 C CA . ARG A 1 634 ? -16.281 26.578 20.641 1 97.44 634 ARG A CA 1
ATOM 4965 C C . ARG A 1 634 ? -15 26.688 21.438 1 97.44 634 ARG A C 1
ATOM 4967 O O . ARG A 1 634 ? -14.406 27.766 21.531 1 97.44 634 ARG A O 1
ATOM 4974 N N . ILE A 1 635 ? -14.641 25.656 22.062 1 96.88 635 ILE A N 1
ATOM 4975 C CA . ILE A 1 635 ? -13.336 25.609 22.703 1 96.88 635 ILE A CA 1
ATOM 4976 C C . ILE A 1 635 ? -12.242 25.469 21.656 1 96.88 635 ILE A C 1
ATOM 4978 O O . ILE A 1 635 ? -12.078 24.406 21.062 1 96.88 635 ILE A O 1
ATOM 4982 N N . VAL A 1 636 ? -11.539 26.5 21.422 1 94.31 636 VAL A N 1
ATOM 4983 C CA . VAL A 1 636 ? -10.531 26.562 20.375 1 94.31 636 VAL A CA 1
ATOM 4984 C C . VAL A 1 636 ? -9.266 25.844 20.828 1 94.31 636 VAL A C 1
ATOM 4986 O O . VAL A 1 636 ? -8.633 25.141 20.031 1 94.31 636 VAL A O 1
ATOM 4989 N N . ARG A 1 637 ? -8.883 26.109 22.094 1 92.75 637 ARG A N 1
ATOM 4990 C CA . ARG A 1 637 ? -7.664 25.516 22.609 1 92.75 637 ARG A CA 1
ATOM 4991 C C . ARG A 1 637 ? -7.777 25.281 24.109 1 92.75 637 ARG A C 1
ATOM 4993 O O . ARG A 1 637 ? -8.398 26.078 24.828 1 92.75 637 ARG A O 1
ATOM 5000 N N . ILE A 1 638 ? -7.258 24.25 24.516 1 93.06 638 ILE A N 1
ATOM 5001 C CA . ILE A 1 638 ? -7.066 23.922 25.922 1 93.06 638 ILE A CA 1
ATOM 5002 C C . ILE A 1 638 ? -5.664 23.344 26.141 1 93.06 638 ILE A C 1
ATOM 5004 O O . ILE A 1 638 ? -5.309 22.312 25.562 1 93.06 638 ILE A O 1
ATOM 5008 N N . ALA A 1 639 ? -4.848 24.094 26.844 1 90.31 639 ALA A N 1
ATOM 5009 C CA . ALA A 1 639 ? -3.447 23.703 27 1 90.31 639 ALA A CA 1
ATOM 5010 C C . ALA A 1 639 ? -3.053 23.641 28.469 1 90.31 639 ALA A C 1
ATOM 5012 O O . ALA A 1 639 ? -3.246 24.609 29.203 1 90.31 639 ALA A O 1
ATOM 5013 N N . THR A 1 640 ? -2.633 22.516 28.875 1 90.12 640 THR A N 1
ATOM 5014 C CA . THR A 1 640 ? -2.115 22.312 30.219 1 90.12 640 THR A CA 1
ATOM 5015 C C . THR A 1 640 ? -0.604 22.109 30.188 1 90.12 640 THR A C 1
ATOM 5017 O O . THR A 1 640 ? -0.058 21.625 29.203 1 90.12 640 THR A O 1
ATOM 5020 N N . ASN A 1 641 ? -0.019 22.5 31.172 1 80.38 641 ASN A N 1
ATOM 5021 C CA . ASN A 1 641 ? 1.409 22.234 31.297 1 80.38 641 ASN A CA 1
ATOM 5022 C C . ASN A 1 641 ? 1.71 20.734 31.141 1 80.38 641 ASN A C 1
ATOM 5024 O O . ASN A 1 641 ? 1.116 19.906 31.828 1 80.38 641 ASN A O 1
ATOM 5028 N N . PRO A 1 642 ? 2.51 20.391 30.219 1 77 642 PRO A N 1
ATOM 5029 C CA . PRO A 1 642 ? 2.797 18.969 29.938 1 77 642 PRO A CA 1
ATOM 5030 C C . PRO A 1 642 ? 3.307 18.234 31.172 1 77 642 PRO A C 1
ATOM 5032 O O . PRO A 1 642 ? 3.109 17.016 31.297 1 77 642 PRO A O 1
ATOM 5035 N N . ASP A 1 643 ? 3.957 18.922 32.094 1 74.62 643 ASP A N 1
ATOM 5036 C CA . ASP A 1 643 ? 4.461 18.297 33.312 1 74.62 643 ASP A CA 1
ATOM 5037 C C . ASP A 1 643 ? 3.314 17.922 34.25 1 74.62 643 ASP A C 1
ATOM 5039 O O . ASP A 1 643 ? 3.486 17.078 35.125 1 74.62 643 ASP A O 1
ATOM 5043 N N . TYR A 1 644 ? 2.258 18.562 34 1 80.44 644 TYR A N 1
ATOM 5044 C CA . TYR A 1 644 ? 1.096 18.312 34.844 1 80.44 644 TYR A CA 1
ATOM 5045 C C . TYR A 1 644 ? 0.012 17.578 34.094 1 80.44 644 TYR A C 1
ATOM 5047 O O . TYR A 1 644 ? -1.176 17.703 34.375 1 80.44 644 TYR A O 1
ATOM 5055 N N . GLY A 1 645 ? 0.445 16.938 33.094 1 77.44 645 GLY A N 1
ATOM 5056 C CA . GLY A 1 645 ? -0.513 16.203 32.281 1 77.44 645 GLY A CA 1
ATOM 5057 C C . GLY A 1 645 ? -1.187 15.062 33.031 1 77.44 645 GLY A C 1
ATOM 5058 O O . GLY A 1 645 ? -0.556 14.398 33.844 1 77.44 645 GLY A O 1
ATOM 5059 N N . ASN A 1 646 ? -2.482 14.812 32.812 1 82.56 646 ASN A N 1
ATOM 5060 C CA . ASN A 1 646 ? -3.277 13.703 33.344 1 82.56 646 ASN A CA 1
ATOM 5061 C C . ASN A 1 646 ? -3.545 13.859 34.844 1 82.56 646 ASN A C 1
ATOM 5063 O O . ASN A 1 646 ? -3.795 12.867 35.531 1 82.56 646 ASN A O 1
ATOM 5067 N N . MET A 1 647 ? -3.354 15.102 35.344 1 88.5 647 MET A N 1
ATOM 5068 C CA . MET A 1 647 ? -3.635 15.352 36.75 1 88.5 647 MET A CA 1
ATOM 5069 C C . MET A 1 647 ? -5.031 15.945 36.938 1 88.5 647 MET A C 1
ATOM 5071 O O . MET A 1 647 ? -5.418 16.297 38.031 1 88.5 647 MET A O 1
ATOM 5075 N N . GLY A 1 648 ? -5.715 16.141 35.812 1 91.81 648 GLY A N 1
ATOM 5076 C CA . GLY A 1 648 ? -7.117 16.516 35.906 1 91.81 648 GLY A CA 1
ATOM 5077 C C . GLY A 1 648 ? -7.336 18.016 35.781 1 91.81 648 GLY A C 1
ATOM 5078 O O . GLY A 1 648 ? -8.461 18.5 35.906 1 91.81 648 GLY A O 1
ATOM 5079 N N . TYR A 1 649 ? -6.363 18.812 35.594 1 93.62 649 TYR A N 1
ATOM 5080 C CA . TYR A 1 649 ? -6.488 20.266 35.5 1 93.62 649 TYR A CA 1
ATOM 5081 C C . TYR A 1 649 ? -7.301 20.656 34.281 1 93.62 649 TYR A C 1
ATOM 5083 O O . TYR A 1 649 ? -8.117 21.578 34.344 1 93.62 649 TYR A O 1
ATOM 5091 N N . GLY A 1 650 ? -7.012 20.016 33.188 1 94.38 650 GLY A N 1
ATOM 5092 C CA . GLY A 1 650 ? -7.816 20.281 31.984 1 94.38 650 GLY A CA 1
ATOM 5093 C C . GLY A 1 650 ? -9.289 20 32.188 1 94.38 650 GLY A C 1
ATOM 5094 O O . GLY A 1 650 ? -10.141 20.797 31.797 1 94.38 650 GLY A O 1
ATOM 5095 N N . SER A 1 651 ? -9.625 18.875 32.812 1 95.31 651 SER A N 1
ATOM 5096 C CA . SER A 1 651 ? -11.008 18.5 33.094 1 95.31 651 SER A CA 1
ATOM 5097 C C . SER A 1 651 ? -11.648 19.5 34.062 1 95.31 651 SER A C 1
ATOM 5099 O O . SER A 1 651 ? -12.828 19.828 33.938 1 95.31 651 SER A O 1
ATOM 5101 N N . ARG A 1 652 ? -10.906 19.953 35 1 95.38 652 ARG A N 1
ATOM 5102 C CA . ARG A 1 652 ? -11.398 20.938 35.969 1 95.38 652 ARG A CA 1
ATOM 5103 C C . ARG A 1 652 ? -11.727 22.266 35.281 1 95.38 652 ARG A C 1
ATOM 5105 O O . ARG A 1 652 ? -12.758 22.875 35.562 1 95.38 652 ARG A O 1
ATOM 5112 N N . ALA A 1 653 ? -10.844 22.703 34.469 1 96.44 653 ALA A N 1
ATOM 5113 C CA . ALA A 1 653 ? -11.07 23.922 33.719 1 96.44 653 ALA A CA 1
ATOM 5114 C C . ALA A 1 653 ? -12.344 23.828 32.875 1 96.44 653 ALA A C 1
ATOM 5116 O O . ALA A 1 653 ? -13.133 24.781 32.844 1 96.44 653 ALA A O 1
ATOM 5117 N N . LEU A 1 654 ? -12.516 22.703 32.281 1 96.19 654 LEU A N 1
ATOM 5118 C CA . LEU A 1 654 ? -13.688 22.484 31.438 1 96.19 654 LEU A CA 1
ATOM 5119 C C . LEU A 1 654 ? -14.961 22.469 32.281 1 96.19 654 LEU A C 1
ATOM 5121 O O . LEU A 1 654 ? -15.984 23 31.859 1 96.19 654 LEU A O 1
ATOM 5125 N N . GLN A 1 655 ? -14.922 21.859 33.375 1 95 655 GLN A N 1
ATOM 5126 C CA . GLN A 1 655 ? -16.062 21.797 34.281 1 95 655 GLN A CA 1
ATOM 5127 C C . GLN A 1 655 ? -16.484 23.203 34.719 1 95 655 GLN A C 1
ATOM 5129 O O . GLN A 1 655 ? -17.672 23.547 34.688 1 95 655 GLN A O 1
ATOM 5134 N N . LEU A 1 656 ? -15.508 23.984 35.156 1 95.69 656 LEU A N 1
ATOM 5135 C CA . LEU A 1 656 ? -15.773 25.344 35.594 1 95.69 656 LEU A CA 1
ATOM 5136 C C . LEU A 1 656 ? -16.297 26.203 34.469 1 95.69 656 LEU A C 1
ATOM 5138 O O . LEU A 1 656 ? -17.172 27.047 34.656 1 95.69 656 LEU A O 1
ATOM 5142 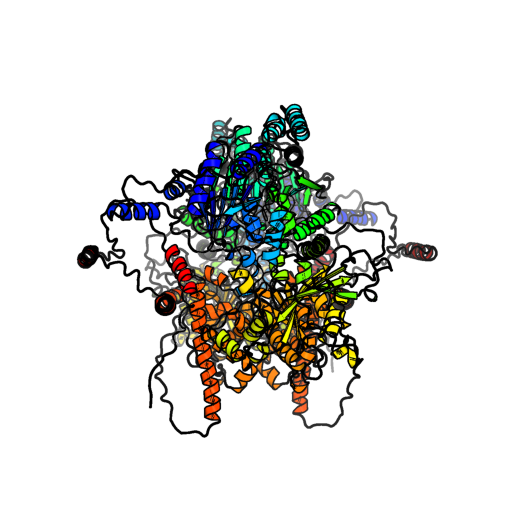N N . LEU A 1 657 ? -15.742 26.031 33.312 1 96 657 LEU A N 1
ATOM 5143 C CA . LEU A 1 657 ? -16.188 26.766 32.156 1 96 657 LEU A CA 1
ATOM 5144 C C . LEU A 1 657 ? -17.641 26.453 31.812 1 96 657 LEU A C 1
ATOM 5146 O O . LEU A 1 657 ? -18.422 27.344 31.5 1 96 657 LEU A O 1
ATOM 5150 N N . THR A 1 658 ? -17.984 25.172 31.859 1 93.69 658 THR A N 1
ATOM 5151 C CA . THR A 1 658 ? -19.359 24.734 31.594 1 93.69 658 THR A CA 1
ATOM 5152 C C . THR A 1 658 ? -20.328 25.328 32.625 1 93.69 658 THR A C 1
ATOM 5154 O O . THR A 1 658 ? -21.406 25.812 32.25 1 93.69 658 THR A O 1
ATOM 5157 N N . GLU A 1 659 ? -19.922 25.328 33.844 1 92.44 659 GLU A N 1
ATOM 5158 C CA . GLU A 1 659 ? -20.75 25.906 34.906 1 92.44 659 GLU A CA 1
ATOM 5159 C C . GLU A 1 659 ? -20.938 27.406 34.719 1 92.44 659 GLU A C 1
ATOM 5161 O O . GLU A 1 659 ? -22.016 27.938 34.969 1 92.44 659 GLU A O 1
ATOM 5166 N N . PHE A 1 660 ? -20.016 28.094 34.281 1 93.5 660 PHE A N 1
ATOM 5167 C CA . PHE A 1 660 ? -20.062 29.531 34.031 1 93.5 660 PHE A CA 1
ATOM 5168 C C . PHE A 1 660 ? -21.109 29.844 32.969 1 93.5 660 PHE A C 1
ATOM 5170 O O . PHE A 1 660 ? -21.984 30.688 33.156 1 93.5 660 PHE A O 1
ATOM 5177 N N . TYR A 1 661 ? -21 29.109 31.844 1 92.75 661 TYR A N 1
ATOM 5178 C CA . TYR A 1 661 ? -21.891 29.391 30.734 1 92.75 661 TYR A CA 1
ATOM 5179 C C . TYR A 1 661 ? -23.312 28.922 31.062 1 92.75 661 TYR A C 1
ATOM 5181 O O . TYR A 1 661 ? -24.281 29.406 30.453 1 92.75 661 TYR A O 1
ATOM 5189 N N . GLU A 1 662 ? -23.438 28 32.031 1 89.69 662 GLU A N 1
ATOM 5190 C CA . GLU A 1 662 ? -24.75 27.562 32.469 1 89.69 662 GLU A CA 1
ATOM 5191 C C . GLU A 1 662 ? -25.344 28.547 33.5 1 89.69 662 GLU A C 1
ATOM 5193 O O . GLU A 1 662 ? -26.5 28.406 33.906 1 89.69 662 GLU A O 1
ATOM 5198 N N . GLY A 1 663 ? -24.562 29.484 34 1 85.88 663 GLY A N 1
ATOM 5199 C CA . GLY A 1 663 ? -25.016 30.516 34.906 1 85.88 663 GLY A CA 1
ATOM 5200 C C . GLY A 1 663 ? -25 30.062 36.375 1 85.88 663 GLY A C 1
ATOM 5201 O O . GLY A 1 663 ? -25.688 30.656 37.219 1 85.88 663 GLY A O 1
ATOM 5202 N N . LYS A 1 664 ? -24.266 29.109 36.688 1 85.31 664 LYS A N 1
ATOM 5203 C CA . LYS A 1 664 ? -24.266 28.578 38.062 1 85.31 664 LYS A CA 1
ATOM 5204 C C . LYS A 1 664 ? -23.422 29.438 39 1 85.31 664 LYS A C 1
ATOM 5206 O O . LYS A 1 664 ? -23.562 29.359 40.219 1 85.31 664 LYS A O 1
ATOM 5211 N N . HIS A 1 665 ? -22.578 30.297 38.469 1 81.06 665 HIS A N 1
ATOM 5212 C CA . HIS A 1 665 ? -21.703 31.109 39.312 1 81.06 665 HIS A CA 1
ATOM 5213 C C . HIS A 1 665 ? -22.312 32.469 39.594 1 81.06 665 HIS A C 1
ATOM 5215 O O . HIS A 1 665 ? -21.703 33.312 40.281 1 81.06 665 HIS A O 1
ATOM 5221 N N . ILE A 1 666 ? -23.547 32.656 39.125 1 71.12 666 ILE A N 1
ATOM 5222 C CA . ILE A 1 666 ? -24.172 33.969 39.312 1 71.12 666 ILE A CA 1
ATOM 5223 C C . ILE A 1 666 ? -24.656 34.125 40.75 1 71.12 666 ILE A C 1
ATOM 5225 O O . ILE A 1 666 ? -25.297 33.219 41.281 1 71.12 666 ILE A O 1
ATOM 5229 N N . SER A 1 667 ? -24.016 35.062 41.5 1 63.72 667 SER A N 1
ATOM 5230 C CA . SER A 1 667 ? -24.438 35.344 42.875 1 63.72 667 SER A CA 1
ATOM 5231 C C . SER A 1 667 ? -25.875 35.875 42.906 1 63.72 667 SER A C 1
ATOM 5233 O O . SER A 1 667 ? -26.281 36.656 42.062 1 63.72 667 SER A O 1
ATOM 5235 N N . LEU A 1 668 ? -26.953 35.156 43.5 1 53.62 668 LEU A N 1
ATOM 5236 C CA . LEU A 1 668 ? -28.359 35.469 43.719 1 53.62 668 LEU A CA 1
ATOM 5237 C C . LEU A 1 668 ? -28.5 36.844 44.406 1 53.62 668 LEU A C 1
ATOM 5239 O O . LEU A 1 668 ? -29.625 37.312 44.625 1 53.62 668 LEU A O 1
ATOM 5243 N N . ASP A 1 669 ? -27.578 37.469 45.062 1 47.28 669 ASP A N 1
ATOM 5244 C CA . ASP A 1 669 ? -27.844 38.75 45.75 1 47.28 669 ASP A CA 1
ATOM 5245 C C . ASP A 1 669 ? -28.25 39.844 44.75 1 47.28 669 ASP A C 1
ATOM 5247 O O . ASP A 1 669 ? -27.609 40 43.688 1 47.28 669 ASP A O 1
ATOM 5251 N N . GLU A 1 670 ? -29.5 40.312 44.719 1 47.88 670 GLU A N 1
ATOM 5252 C CA . GLU A 1 670 ? -30.219 41.312 43.938 1 47.88 670 GLU A CA 1
ATOM 5253 C C . GLU A 1 670 ? -29.281 42.438 43.531 1 47.88 670 GLU A C 1
ATOM 5255 O O . GLU A 1 670 ? -29.438 43 42.438 1 47.88 670 GLU A O 1
ATOM 5260 N N . SER A 1 671 ? -28.609 43.094 44.469 1 44.44 671 SER A N 1
ATOM 5261 C CA . SER A 1 671 ? -27.766 44.25 44.219 1 44.44 671 SER A CA 1
ATOM 5262 C C . SER A 1 671 ? -26.609 43.906 43.281 1 44.44 671 SER A C 1
ATOM 5264 O O . SER A 1 671 ? -25.922 44.781 42.781 1 44.44 671 SER A O 1
ATOM 5266 N N . ALA A 1 672 ? -26.234 42.781 43.156 1 44.59 672 ALA A N 1
ATOM 5267 C CA . ALA A 1 672 ? -25.094 42.25 42.406 1 44.59 672 ALA A CA 1
ATOM 5268 C C . ALA A 1 672 ? -25.422 42.125 40.906 1 44.59 672 ALA A C 1
ATOM 5270 O O . ALA A 1 672 ? -24.547 41.875 40.094 1 44.59 672 ALA A O 1
ATOM 5271 N N . ASP A 1 673 ? -26.625 42 40.625 1 44.56 673 ASP A N 1
ATOM 5272 C CA . ASP A 1 673 ? -27.047 42.031 39.219 1 44.56 673 ASP A CA 1
ATOM 5273 C C . ASP A 1 673 ? -26.516 43.25 38.5 1 44.56 673 ASP A C 1
ATOM 5275 O O . ASP A 1 673 ? -26.328 43.25 37.281 1 44.56 673 ASP A O 1
ATOM 5279 N N . VAL A 1 674 ? -26.625 44.406 39.156 1 42.66 674 VAL A N 1
ATOM 5280 C CA . VAL A 1 674 ? -26.172 45.656 38.594 1 42.66 674 VAL A CA 1
ATOM 5281 C C . VAL A 1 674 ? -24.672 45.594 38.281 1 42.66 674 VAL A C 1
ATOM 5283 O O . VAL A 1 674 ? -24.188 46.25 37.344 1 42.66 674 VAL A O 1
ATOM 5286 N N . LEU A 1 675 ? -23.906 44.812 39.156 1 40.81 675 LEU A N 1
ATOM 5287 C CA . LEU A 1 675 ? -22.453 44.875 39.031 1 40.81 675 LEU A CA 1
ATOM 5288 C C . LEU A 1 675 ? -21.969 43.844 38 1 40.81 675 LEU A C 1
ATOM 5290 O O . LEU A 1 675 ? -20.781 43.781 37.719 1 40.81 675 LEU A O 1
ATOM 5294 N N . ALA A 1 676 ? -22.578 42.719 37.906 1 49.03 676 ALA A N 1
ATOM 5295 C CA . ALA A 1 676 ? -22.094 41.75 36.906 1 49.03 676 ALA A CA 1
ATOM 5296 C C . ALA A 1 676 ? -21.875 42.469 35.562 1 49.03 676 ALA A C 1
ATOM 5298 O O . ALA A 1 676 ? -22.844 42.75 34.844 1 49.03 676 ALA A O 1
ATOM 5299 N N . MET A 1 677 ? -20.781 43.344 35.5 1 51.75 677 MET A N 1
ATOM 5300 C CA . MET A 1 677 ? -20.281 44.344 34.562 1 51.75 677 MET A CA 1
ATOM 5301 C C . MET A 1 677 ? -19.766 43.656 33.281 1 51.75 677 MET A C 1
ATOM 5303 O O . MET A 1 677 ? -19.203 42.594 33.344 1 51.75 677 MET A O 1
ATOM 5307 N N . ASN A 1 678 ? -20.375 44.094 32.094 1 57.56 678 ASN A N 1
ATOM 5308 C CA . ASN A 1 678 ? -19.75 43.906 30.781 1 57.56 678 ASN A CA 1
ATOM 5309 C C . ASN A 1 678 ? -18.234 44.125 30.844 1 57.56 678 ASN A C 1
ATOM 5311 O O . ASN A 1 678 ? -17.766 44.875 31.703 1 57.56 678 ASN A O 1
ATOM 5315 N N . GLU A 1 679 ? -17.484 43.188 30.359 1 64.56 679 GLU A N 1
ATOM 5316 C CA . GLU A 1 679 ? -16.047 43.375 30.25 1 64.56 679 GLU A CA 1
ATOM 5317 C C . GLU A 1 679 ? -15.672 44.812 30.016 1 64.56 679 GLU A C 1
ATOM 5319 O O . GLU A 1 679 ? -16.203 45.469 29.109 1 64.56 679 GLU A O 1
ATOM 5324 N N . GLU A 1 680 ? -15.133 45.469 31.047 1 71.06 680 GLU A N 1
ATOM 5325 C CA . GLU A 1 680 ? -14.656 46.812 30.859 1 71.06 680 GLU A CA 1
ATOM 5326 C C . GLU A 1 680 ? -13.664 46.906 29.703 1 71.06 680 GLU A C 1
ATOM 5328 O O . GLU A 1 680 ? -12.859 46 29.5 1 71.06 680 GLU A O 1
ATOM 5333 N N . GLN A 1 681 ? -13.945 47.844 28.812 1 75.88 681 GLN A N 1
ATOM 5334 C CA . GLN A 1 681 ? -13.07 48.062 27.656 1 75.88 681 GLN A CA 1
ATOM 5335 C C . GLN A 1 681 ? -12.227 49.312 27.828 1 75.88 681 GLN A C 1
ATOM 5337 O O . GLN A 1 681 ? -12.633 50.25 28.531 1 75.88 681 GLN A O 1
ATOM 5342 N N . ALA A 1 682 ? -11.039 49.156 27.359 1 77.44 682 ALA A N 1
ATOM 5343 C CA . ALA A 1 682 ? -10.172 50.344 27.359 1 77.44 682 ALA A CA 1
ATOM 5344 C C . ALA A 1 682 ? -10.695 51.406 26.406 1 77.44 682 ALA A C 1
ATOM 5346 O O . ALA A 1 682 ? -11.375 51.094 25.422 1 77.44 682 ALA A O 1
ATOM 5347 N N . ARG A 1 683 ? -10.328 52.625 26.703 1 75.81 683 ARG A N 1
ATOM 5348 C CA . ARG A 1 683 ? -10.766 53.75 25.875 1 75.81 683 ARG A CA 1
ATOM 5349 C C . ARG A 1 683 ? -10.141 53.656 24.484 1 75.81 683 ARG A C 1
ATOM 5351 O O . ARG A 1 683 ? -8.938 53.469 24.344 1 75.81 683 ARG A O 1
ATOM 5358 N N . ARG A 1 684 ? -10.977 53.781 23.469 1 82.75 684 ARG A N 1
ATOM 5359 C CA . ARG A 1 684 ? -10.508 53.719 22.094 1 82.75 684 ARG A CA 1
ATOM 5360 C C . ARG A 1 684 ? -10.188 55.125 21.562 1 82.75 684 ARG A C 1
ATOM 5362 O O . ARG A 1 684 ? -10.742 56.094 22.047 1 82.75 684 ARG A O 1
ATOM 5369 N N . VAL A 1 685 ? -9.281 55.156 20.688 1 79.38 685 VAL A N 1
ATOM 5370 C CA . VAL A 1 685 ? -8.93 56.406 20.047 1 79.38 685 VAL A CA 1
ATOM 5371 C C . VAL A 1 685 ? -10.094 56.906 19.203 1 79.38 685 VAL A C 1
ATOM 5373 O O . VAL A 1 685 ? -10.711 56.125 18.484 1 79.38 685 VAL A O 1
ATOM 5376 N N . THR A 1 686 ? -10.484 58.062 19.375 1 77.69 686 THR A N 1
ATOM 5377 C CA . THR A 1 686 ? -11.617 58.625 18.656 1 77.69 686 THR A CA 1
ATOM 5378 C C . THR A 1 686 ? -11.18 59.219 17.328 1 77.69 686 THR A C 1
ATOM 5380 O O . THR A 1 686 ? -9.992 59.5 17.141 1 77.69 686 THR A O 1
ATOM 5383 N N . ASP A 1 687 ? -12.07 59.406 16.422 1 78.06 687 ASP A N 1
ATOM 5384 C CA . ASP A 1 687 ? -11.805 60 15.117 1 78.06 687 ASP A CA 1
ATOM 5385 C C . ASP A 1 687 ? -11.281 61.438 15.258 1 78.06 687 ASP A C 1
ATOM 5387 O O . ASP A 1 687 ? -10.461 61.875 14.453 1 78.06 687 ASP A O 1
ATOM 5391 N N . GLU A 1 688 ? -11.789 62.062 16.297 1 77.38 688 GLU A N 1
ATOM 5392 C CA . GLU A 1 688 ? -11.352 63.438 16.516 1 77.38 688 GLU A CA 1
ATOM 5393 C C . GLU A 1 688 ? -9.875 63.469 16.906 1 77.38 688 GLU A C 1
ATOM 5395 O O . GLU A 1 688 ? -9.133 64.375 16.438 1 77.38 688 GLU A O 1
ATOM 5400 N N . GLU A 1 689 ? -9.578 62.5 17.688 1 79.5 689 GLU A N 1
ATOM 5401 C CA . GLU A 1 689 ? -8.172 62.438 18.094 1 79.5 689 GLU A CA 1
ATOM 5402 C C . GLU A 1 689 ? -7.27 62.094 16.922 1 79.5 689 GLU A C 1
ATOM 5404 O O . GLU A 1 689 ? -6.145 62.594 16.828 1 79.5 689 GLU A O 1
ATOM 5409 N N . LEU A 1 690 ? -7.762 61.344 16.016 1 80.25 690 LEU A N 1
ATOM 5410 C CA . LEU A 1 690 ? -7 60.938 14.836 1 80.25 690 LEU A CA 1
ATOM 5411 C C . LEU A 1 690 ? -6.848 62.094 13.859 1 80.25 690 LEU A C 1
ATOM 5413 O O . LEU A 1 690 ? -5.797 62.25 13.227 1 80.25 690 LEU A O 1
ATOM 5417 N N . ALA A 1 691 ? -7.934 62.906 13.773 1 78 691 ALA A N 1
ATOM 5418 C CA . ALA A 1 691 ? -7.91 64 12.844 1 78 691 ALA A CA 1
ATOM 5419 C C . ALA A 1 691 ? -6.938 65.125 13.32 1 78 691 ALA A C 1
ATOM 5421 O O . ALA A 1 691 ? -6.328 65.812 12.508 1 78 691 ALA A O 1
ATOM 5422 N N . GLU A 1 692 ? -6.781 65.125 14.609 1 75.06 692 GLU A N 1
ATOM 5423 C CA . GLU A 1 692 ? -5.918 66.188 15.18 1 75.06 692 GLU A CA 1
ATOM 5424 C C . GLU A 1 692 ? -4.473 65.688 15.273 1 75.06 692 GLU A C 1
ATOM 5426 O O . GLU A 1 692 ? -3.557 66.5 15.461 1 75.06 692 GLU A O 1
ATOM 5431 N N . GLY A 1 693 ? -4.34 64.438 15.102 1 73.75 693 GLY A N 1
ATOM 5432 C CA . GLY A 1 693 ? -3.004 63.906 15.281 1 73.75 693 GLY A CA 1
ATOM 5433 C C . GLY A 1 693 ? -2.076 64.188 14.117 1 73.75 693 GLY A C 1
ATOM 5434 O O . GLY A 1 693 ? -2.523 64.312 12.984 1 73.75 693 GLY A O 1
ATOM 5435 N N . SER A 1 694 ? -0.804 64.562 14.453 1 79.81 694 SER A N 1
ATOM 5436 C CA . SER A 1 694 ? 0.241 64.75 13.453 1 79.81 694 SER A CA 1
ATOM 5437 C C . SER A 1 694 ? 1.446 63.875 13.742 1 79.81 694 SER A C 1
ATOM 5439 O O . SER A 1 694 ? 1.755 63.594 14.898 1 79.81 694 SER A O 1
ATOM 5441 N N . LEU A 1 695 ? 2.059 63.375 12.703 1 80.5 695 LEU A N 1
ATOM 5442 C CA . LEU A 1 695 ? 3.174 62.438 12.797 1 80.5 695 LEU A CA 1
ATOM 5443 C C . LEU A 1 695 ? 4.305 63 13.633 1 80.5 695 LEU A C 1
ATOM 5445 O O . LEU A 1 695 ? 4.957 62.281 14.398 1 80.5 695 LEU A O 1
ATOM 5449 N N . GLN A 1 696 ? 4.465 64.375 13.617 1 75.31 696 GLN A N 1
ATOM 5450 C CA . GLN A 1 696 ? 5.633 65 14.227 1 75.31 696 GLN A CA 1
ATOM 5451 C C . GLN A 1 696 ? 5.379 65.312 15.695 1 75.31 696 GLN A C 1
ATOM 5453 O O . GLN A 1 696 ? 6.316 65.375 16.5 1 75.31 696 GLN A O 1
ATOM 5458 N N . THR A 1 697 ? 4.098 65.438 16.109 1 75.19 697 THR A N 1
ATOM 5459 C CA . THR A 1 697 ? 3.822 65.938 17.453 1 75.19 697 THR A CA 1
ATOM 5460 C C . THR A 1 697 ? 3.195 64.875 18.328 1 75.19 697 THR A C 1
ATOM 5462 O O . THR A 1 697 ? 3.131 65 19.547 1 75.19 697 THR A O 1
ATOM 5465 N N . GLU A 1 698 ? 2.912 63.812 17.719 1 80.62 698 GLU A N 1
ATOM 5466 C CA . GLU A 1 698 ? 2.189 62.812 18.5 1 80.62 698 GLU A CA 1
ATOM 5467 C C . GLU A 1 698 ? 3.135 62.031 19.406 1 80.62 698 GLU A C 1
ATOM 5469 O O . GLU A 1 698 ? 4.301 61.844 19.062 1 80.62 698 GLU A O 1
ATOM 5474 N N . THR A 1 699 ? 2.635 61.875 20.672 1 78.44 699 THR A N 1
ATOM 5475 C CA . THR A 1 699 ? 3.4 61.062 21.609 1 78.44 699 THR A CA 1
ATOM 5476 C C . THR A 1 699 ? 2.707 59.75 21.875 1 78.44 699 THR A C 1
ATOM 5478 O O . THR A 1 699 ? 1.545 59.719 22.281 1 78.44 699 THR A O 1
ATOM 5481 N N . ILE A 1 700 ? 3.369 58.688 21.5 1 82.56 700 ILE A N 1
ATOM 5482 C CA . ILE A 1 700 ? 2.871 57.344 21.688 1 82.56 700 ILE A CA 1
ATOM 5483 C C . ILE A 1 700 ? 3.555 56.719 22.906 1 82.56 700 ILE A C 1
ATOM 5485 O O . ILE A 1 700 ? 4.785 56.625 22.953 1 82.56 700 ILE A O 1
ATOM 5489 N N . LYS A 1 701 ? 2.836 56.5 24 1 80.69 701 LYS A N 1
ATOM 5490 C CA . LYS A 1 701 ? 3.363 55.875 25.203 1 80.69 701 LYS A CA 1
ATOM 5491 C C . LYS A 1 701 ? 2.463 54.75 25.672 1 80.69 701 LYS A C 1
ATOM 5493 O O . LYS A 1 701 ? 1.294 54.656 25.281 1 80.69 701 LYS A O 1
ATOM 5498 N N . VAL A 1 702 ? 3.057 53.844 26.391 1 85.44 702 VAL A N 1
ATOM 5499 C CA . VAL A 1 702 ? 2.303 52.75 27.016 1 85.44 702 VAL A CA 1
ATOM 5500 C C . VAL A 1 702 ? 1.272 53.312 27.984 1 85.44 702 VAL A C 1
ATOM 5502 O O . VAL A 1 702 ? 1.586 54.219 28.781 1 85.44 702 VAL A O 1
ATOM 5505 N N . ARG A 1 703 ? 0.117 52.875 27.922 1 82.56 703 ARG A N 1
ATOM 5506 C CA . ARG A 1 703 ? -0.956 53.375 28.781 1 82.56 703 ARG A CA 1
ATOM 5507 C C . ARG A 1 703 ? -0.696 53 30.234 1 82.56 703 ARG A C 1
ATOM 5509 O O . ARG A 1 703 ? -0.091 51.969 30.531 1 82.56 703 ARG A O 1
ATOM 5516 N N . ASP A 1 704 ? -1.173 53.844 31.031 1 84.5 704 ASP A N 1
ATOM 5517 C CA . ASP A 1 704 ? -1.041 53.594 32.469 1 84.5 704 ASP A CA 1
ATOM 5518 C C . ASP A 1 704 ? -1.921 52.438 32.906 1 84.5 704 ASP A C 1
ATOM 5520 O O . ASP A 1 704 ? -3.092 52.344 32.531 1 84.5 704 ASP A O 1
ATOM 5524 N N . ILE A 1 705 ? -1.383 51.531 33.594 1 82.56 705 ILE A N 1
ATOM 5525 C CA . ILE A 1 705 ? -2.047 50.312 34 1 82.56 705 ILE A CA 1
ATOM 5526 C C . ILE A 1 705 ? -3.268 50.625 34.844 1 82.56 705 ILE A C 1
ATOM 5528 O O . ILE A 1 705 ? -4.258 49.906 34.844 1 82.56 705 ILE A O 1
ATOM 5532 N N . LYS A 1 706 ? -3.244 51.781 35.562 1 82.25 706 LYS A N 1
ATOM 5533 C CA . LYS A 1 706 ? -4.344 52.188 36.438 1 82.25 706 LYS A CA 1
ATOM 5534 C C . LYS A 1 706 ? -5.57 52.594 35.625 1 82.25 706 LYS A C 1
ATOM 5536 O O . LYS A 1 706 ? -6.703 52.5 36.094 1 82.25 706 LYS A O 1
ATOM 5541 N N . SER A 1 707 ? -5.316 52.938 34.5 1 84.62 707 SER A N 1
ATOM 5542 C CA . SER A 1 707 ? -6.414 53.375 33.625 1 84.62 707 SER A CA 1
ATOM 5543 C C . SER A 1 707 ? -6.992 52.188 32.844 1 84.62 707 SER A C 1
ATOM 5545 O O . SER A 1 707 ? -8.055 52.312 32.219 1 84.62 707 SER A O 1
ATOM 5547 N N . MET A 1 708 ? -6.336 51.094 33.062 1 88.81 708 MET A N 1
ATOM 5548 C CA . MET A 1 708 ? -6.781 49.938 32.312 1 88.81 708 MET A CA 1
ATOM 5549 C C . MET A 1 708 ? -7.703 49.062 33.156 1 88.81 708 MET A C 1
ATOM 5551 O O . MET A 1 708 ? -7.633 49.094 34.375 1 88.81 708 MET A O 1
ATOM 5555 N N . PRO A 1 709 ? -8.555 48.312 32.5 1 90.62 709 PRO A N 1
ATOM 5556 C CA . PRO A 1 709 ? -9.359 47.344 33.25 1 90.62 709 PRO A CA 1
ATOM 5557 C C . PRO A 1 709 ? -8.508 46.281 33.938 1 90.62 709 PRO A C 1
ATOM 5559 O O . PRO A 1 709 ? -7.375 46.031 33.531 1 90.62 709 PRO A O 1
ATOM 5562 N N . PRO A 1 710 ? -9.062 45.688 35 1 89.75 710 PRO A N 1
ATOM 5563 C CA . PRO A 1 710 ? -8.305 44.656 35.656 1 89.75 710 PRO A CA 1
ATOM 5564 C C . PRO A 1 710 ? -8 43.469 34.75 1 89.75 710 PRO A C 1
ATOM 5566 O O . PRO A 1 710 ? -8.836 43.094 33.906 1 89.75 710 PRO A O 1
ATOM 5569 N N . LEU A 1 711 ? -6.875 42.906 34.938 1 92.19 711 LEU A N 1
ATOM 5570 C CA . LEU A 1 711 ? -6.422 41.812 34.094 1 92.19 711 LEU A CA 1
ATOM 5571 C C . LEU A 1 711 ? -7.301 40.594 34.281 1 92.19 711 LEU A C 1
ATOM 5573 O O . LEU A 1 711 ? -7.574 39.844 33.312 1 92.19 711 LEU A O 1
ATOM 5577 N N . PHE A 1 712 ? -7.734 40.406 35.562 1 92.31 712 PHE A N 1
ATOM 5578 C CA . PHE A 1 712 ? -8.492 39.188 35.875 1 92.31 712 PHE A CA 1
ATOM 5579 C C . PHE A 1 712 ? -9.891 39.531 36.375 1 92.31 712 PHE A C 1
ATOM 5581 O O . PHE A 1 712 ? -10.094 40.562 37.031 1 92.31 712 PHE A O 1
ATOM 5588 N N . ALA A 1 713 ? -10.82 38.719 35.938 1 92.25 713 ALA A N 1
ATOM 5589 C CA . ALA A 1 713 ? -12.164 38.75 36.5 1 92.25 713 ALA A CA 1
ATOM 5590 C C . ALA A 1 713 ? -12.586 37.344 36.938 1 92.25 713 ALA A C 1
ATOM 5592 O O . ALA A 1 713 ? -12.406 36.375 36.219 1 92.25 713 ALA A O 1
ATOM 5593 N N . ARG A 1 714 ? -13.031 37.281 38.125 1 91.25 714 ARG A N 1
ATOM 5594 C CA . ARG A 1 714 ? -13.562 36 38.594 1 91.25 714 ARG A CA 1
ATOM 5595 C C . ARG A 1 714 ? -14.883 35.688 37.906 1 91.25 714 ARG A C 1
ATOM 5597 O O . ARG A 1 714 ? -15.586 36.594 37.438 1 91.25 714 ARG A O 1
ATOM 5604 N N . LEU A 1 715 ? -15.203 34.469 37.906 1 91.44 715 LEU A N 1
ATOM 5605 C CA . LEU A 1 715 ? -16.359 34 37.125 1 91.44 715 LEU A CA 1
ATOM 5606 C C . LEU A 1 715 ? -17.641 34.594 37.688 1 91.44 715 LEU A C 1
ATOM 5608 O O . LEU A 1 715 ? -18.578 34.844 36.906 1 91.44 715 LEU A O 1
ATOM 5612 N N . HIS A 1 716 ? -17.688 34.812 38.969 1 87.31 716 HIS A N 1
ATOM 5613 C CA . HIS A 1 716 ? -18.922 35.312 39.562 1 87.31 716 HIS A CA 1
ATOM 5614 C C . HIS A 1 716 ? -19.078 36.812 39.281 1 87.31 716 HIS A C 1
ATOM 5616 O O . HIS A 1 716 ? -20.172 37.344 39.469 1 87.31 716 HIS A O 1
ATOM 5622 N N . GLN A 1 717 ? -18.062 37.438 38.781 1 86.19 717 GLN A N 1
ATOM 5623 C CA . GLN A 1 717 ? -18.078 38.875 38.5 1 86.19 717 GLN A CA 1
ATOM 5624 C C . GLN A 1 717 ? -18.531 39.156 37.062 1 86.19 717 GLN A C 1
ATOM 5626 O O . GLN A 1 717 ? -18.703 40.312 36.656 1 86.19 717 GLN A O 1
ATOM 5631 N N . ARG A 1 718 ? -18.781 38.094 36.344 1 87.31 718 ARG A N 1
ATOM 5632 C CA . ARG A 1 718 ? -19.109 38.25 34.938 1 87.31 718 ARG A CA 1
ATOM 5633 C C . ARG A 1 718 ? -20.422 37.562 34.625 1 87.31 718 ARG A C 1
ATOM 5635 O O . ARG A 1 718 ? -20.703 36.469 35.125 1 87.31 718 ARG A O 1
ATOM 5642 N N . LYS A 1 719 ? -21.188 38.219 33.812 1 86.44 719 LYS A N 1
ATOM 5643 C CA . LYS A 1 719 ? -22.406 37.594 33.312 1 86.44 719 LYS A CA 1
ATOM 5644 C C . LYS A 1 719 ? -22.125 36.875 31.984 1 86.44 719 LYS A C 1
ATOM 5646 O O . LYS A 1 719 ? -21.812 37.5 30.969 1 86.44 719 LYS A O 1
ATOM 5651 N N . PRO A 1 720 ? -22.203 35.594 32 1 89.62 720 PRO A N 1
ATOM 5652 C CA . PRO A 1 720 ? -21.953 34.844 30.766 1 89.62 720 PRO A CA 1
ATOM 5653 C C . PRO A 1 720 ? -23.078 35.062 29.734 1 89.62 720 PRO A C 1
ATOM 5655 O O . PRO A 1 720 ? -24.219 35.281 30.109 1 89.62 720 PRO A O 1
ATOM 5658 N N . PRO A 1 721 ? -22.703 35.062 28.484 1 88.88 721 PRO A N 1
ATOM 5659 C CA . PRO A 1 721 ? -23.75 35.062 27.453 1 88.88 721 PRO A CA 1
ATOM 5660 C C . PRO A 1 721 ? -24.594 33.781 27.453 1 88.88 721 PRO A C 1
ATOM 5662 O O . PRO A 1 721 ? -24.094 32.719 27.844 1 88.88 721 PRO A O 1
ATOM 5665 N N . LYS A 1 722 ? -25.797 33.906 27.047 1 87.94 722 LYS A N 1
ATOM 5666 C CA . LYS A 1 722 ? -26.672 32.75 26.953 1 87.94 722 LYS A CA 1
ATOM 5667 C C . LYS A 1 722 ? -26.266 31.859 25.781 1 87.94 722 LYS A C 1
ATOM 5669 O O . LYS A 1 722 ? -26.297 32.312 24.625 1 87.94 722 LYS A O 1
ATOM 5674 N N . LEU A 1 723 ? -25.953 30.672 26.141 1 93.06 723 LEU A N 1
ATOM 5675 C CA . LEU A 1 723 ? -25.5 29.75 25.109 1 93.06 723 LEU A CA 1
ATOM 5676 C C . LEU A 1 723 ? -26.422 28.531 25.016 1 93.06 723 LEU A C 1
ATOM 5678 O O . LEU A 1 723 ? -27 28.109 26.016 1 93.06 723 LEU A O 1
ATOM 5682 N N . ASP A 1 724 ? -26.578 27.969 23.797 1 92.75 724 ASP A N 1
ATOM 5683 C CA . ASP A 1 724 ? -27.344 26.75 23.562 1 92.75 724 ASP A CA 1
ATOM 5684 C C . ASP A 1 724 ? -26.453 25.516 23.609 1 92.75 724 ASP A C 1
ATOM 5686 O O . ASP A 1 724 ? -26.922 24.422 23.953 1 92.75 724 ASP A O 1
ATOM 5690 N N . TYR A 1 725 ? -25.203 25.703 23.266 1 94.94 725 TYR A N 1
ATOM 5691 C CA . TYR A 1 725 ? -24.312 24.562 23.25 1 94.94 725 TYR A CA 1
ATOM 5692 C C . TYR A 1 725 ? -22.859 25 23.391 1 94.94 725 TYR A C 1
ATOM 5694 O O . TYR A 1 725 ? -22.531 26.172 23.188 1 94.94 725 TYR A O 1
ATOM 5702 N N . THR A 1 726 ? -22.016 24.125 23.844 1 96.38 726 THR A N 1
ATOM 5703 C CA . THR A 1 726 ? -20.562 24.234 23.734 1 96.38 726 THR A CA 1
ATOM 5704 C C . THR A 1 726 ? -20 23.172 22.797 1 96.38 726 THR A C 1
ATOM 5706 O O . THR A 1 726 ? -20.562 22.078 22.688 1 96.38 726 THR A O 1
ATOM 5709 N N . GLY A 1 727 ? -19.047 23.516 21.984 1 97.38 727 GLY A N 1
ATOM 5710 C CA . GLY A 1 727 ? -18.5 22.594 21.016 1 97.38 727 GLY A CA 1
ATOM 5711 C C . GLY A 1 727 ? -16.984 22.641 20.938 1 97.38 727 GLY A C 1
ATOM 5712 O O . GLY A 1 727 ? -16.359 23.516 21.531 1 97.38 727 GLY A O 1
ATOM 5713 N N . VAL A 1 728 ? -16.438 21.641 20.312 1 97.31 728 VAL A N 1
ATOM 5714 C CA . VAL A 1 728 ? -15 21.547 20.109 1 97.31 728 VAL A CA 1
ATOM 5715 C C . VAL A 1 728 ? -14.703 20.969 18.734 1 97.31 728 VAL A C 1
ATOM 5717 O O . VAL A 1 728 ? -15.484 20.172 18.203 1 97.31 728 VAL A O 1
ATOM 5720 N N . SER A 1 729 ? -13.703 21.391 18.078 1 95.88 729 SER A N 1
ATOM 5721 C CA . SER A 1 729 ? -13.109 20.844 16.859 1 95.88 729 SER A CA 1
ATOM 5722 C C . SER A 1 729 ? -11.648 20.469 17.078 1 95.88 729 SER A C 1
ATOM 5724 O O . SER A 1 729 ? -10.828 21.312 17.406 1 95.88 729 SER A O 1
ATOM 5726 N N . TYR A 1 730 ? -11.312 19.203 16.922 1 93.25 730 TYR A N 1
ATOM 5727 C CA . TYR A 1 730 ? -9.961 18.75 17.234 1 93.25 730 TYR A CA 1
ATOM 5728 C C . TYR A 1 730 ? -9.516 17.641 16.297 1 93.25 730 TYR A C 1
ATOM 5730 O O . TYR A 1 730 ? -10.328 17.078 15.57 1 93.25 730 TYR A O 1
ATOM 5738 N N . GLY A 1 731 ? -8.188 17.438 16.25 1 91.25 731 GLY A N 1
ATOM 5739 C CA . GLY A 1 731 ? -7.672 16.281 15.547 1 91.25 731 GLY A CA 1
ATOM 5740 C C . GLY A 1 731 ? -7.902 14.984 16.297 1 91.25 731 GLY A C 1
ATOM 5741 O O . GLY A 1 731 ? -7.453 14.828 17.438 1 91.25 731 GLY A O 1
ATOM 5742 N N . LEU A 1 732 ? -8.492 14.062 15.641 1 94 732 LEU A N 1
ATOM 5743 C CA . LEU A 1 732 ? -8.977 12.852 16.297 1 94 732 LEU A CA 1
ATOM 5744 C C . LEU A 1 732 ? -7.82 11.945 16.688 1 94 732 LEU A C 1
ATOM 5746 O O . LEU A 1 732 ? -7.012 11.555 15.844 1 94 732 LEU A O 1
ATOM 5750 N N . THR A 1 733 ? -7.637 11.703 17.922 1 89 733 THR A N 1
ATOM 5751 C CA . THR A 1 733 ? -6.797 10.68 18.547 1 89 733 THR A CA 1
ATOM 5752 C C . THR A 1 733 ? -7.562 9.93 19.625 1 89 733 THR A C 1
ATOM 5754 O O . THR A 1 733 ? -8.57 10.422 20.141 1 89 733 THR A O 1
ATOM 5757 N N . GLN A 1 734 ? -7.203 8.82 19.922 1 90.06 734 GLN A N 1
ATOM 5758 C CA . GLN A 1 734 ? -7.91 8.016 20.922 1 90.06 734 GLN A CA 1
ATOM 5759 C C . GLN A 1 734 ? -7.93 8.719 22.281 1 90.06 734 GLN A C 1
ATOM 5761 O O . GLN A 1 734 ? -8.953 8.727 22.969 1 90.06 734 GLN A O 1
ATOM 5766 N N . GLN A 1 735 ? -6.879 9.352 22.672 1 88 735 GLN A N 1
ATOM 5767 C CA . GLN A 1 735 ? -6.75 10.008 23.969 1 88 735 GLN A CA 1
ATOM 5768 C C . GLN A 1 735 ? -7.648 11.242 24.047 1 88 735 GLN A C 1
ATOM 5770 O O . GLN A 1 735 ? -8.359 11.43 25.031 1 88 735 GLN A O 1
ATOM 5775 N N . LEU A 1 736 ? -7.555 12.031 23.031 1 91.25 736 LEU A N 1
ATOM 5776 C CA . LEU A 1 736 ? -8.359 13.25 23.031 1 91.25 736 LEU A CA 1
ATOM 5777 C C . LEU A 1 736 ? -9.852 12.914 22.953 1 91.25 736 LEU A C 1
ATOM 5779 O O . LEU A 1 736 ? -10.68 13.594 23.562 1 91.25 736 LEU A O 1
ATOM 5783 N N . HIS A 1 737 ? -10.141 11.852 22.172 1 95.56 737 HIS A N 1
ATOM 5784 C CA . HIS A 1 737 ? -11.531 11.43 22.094 1 95.56 737 HIS A CA 1
ATOM 5785 C C . HIS A 1 737 ? -12.062 11.023 23.453 1 95.56 737 HIS A C 1
ATOM 5787 O O . HIS A 1 737 ? -13.195 11.352 23.812 1 95.56 737 HIS A O 1
ATOM 5793 N N . LYS A 1 738 ? -11.32 10.32 24.219 1 93.75 738 LYS A N 1
ATOM 5794 C CA . LYS A 1 738 ? -11.703 9.898 25.562 1 93.75 738 LYS A CA 1
ATOM 5795 C C . LYS A 1 738 ? -11.906 11.102 26.469 1 93.75 738 LYS A C 1
ATOM 5797 O O . LYS A 1 738 ? -12.836 11.117 27.281 1 93.75 738 LYS A O 1
ATOM 5802 N N . PHE A 1 739 ? -11.016 12.117 26.391 1 94.19 739 PHE A N 1
ATOM 5803 C CA . PHE A 1 739 ? -11.109 13.328 27.188 1 94.19 739 PHE A CA 1
ATOM 5804 C C . PHE A 1 739 ? -12.445 14.023 26.969 1 94.19 739 PHE A C 1
ATOM 5806 O O . PHE A 1 739 ? -13.156 14.344 27.922 1 94.19 739 PHE A O 1
ATOM 5813 N N . TRP A 1 740 ? -12.789 14.18 25.703 1 96.38 740 TRP A N 1
ATOM 5814 C CA . TRP A 1 740 ? -14.016 14.898 25.375 1 96.38 740 TRP A CA 1
ATOM 5815 C C . TRP A 1 740 ? -15.242 14.031 25.688 1 96.38 740 TRP A C 1
ATOM 5817 O O . TRP A 1 740 ? -16.281 14.547 26.094 1 96.38 740 TRP A O 1
ATOM 5827 N N . TYR A 1 741 ? -15.125 12.719 25.438 1 95.38 741 TYR A N 1
ATOM 5828 C CA . TYR A 1 741 ? -16.203 11.789 25.781 1 95.38 741 TYR A CA 1
ATOM 5829 C C . TYR A 1 741 ? -16.531 11.875 27.266 1 95.38 741 TYR A C 1
ATOM 5831 O O . TYR A 1 741 ? -17.703 11.945 27.641 1 95.38 741 TYR A O 1
ATOM 5839 N N . ARG A 1 742 ? -15.555 11.953 28.094 1 93.56 742 ARG A N 1
ATOM 5840 C CA . ARG A 1 742 ? -15.734 12.055 29.531 1 93.56 742 ARG A CA 1
ATOM 5841 C C . ARG A 1 742 ? -16.344 13.406 29.906 1 93.56 742 ARG A C 1
ATOM 5843 O O . ARG A 1 742 ? -17.047 13.508 30.922 1 93.56 742 ARG A O 1
ATOM 5850 N N . GLY A 1 743 ? -15.984 14.375 29.109 1 94.31 743 GLY A N 1
ATOM 5851 C CA . GLY A 1 743 ? -16.531 15.703 29.328 1 94.31 743 GLY A CA 1
ATOM 5852 C C . GLY A 1 743 ? -18 15.82 28.953 1 94.31 743 GLY A C 1
ATOM 5853 O O . GLY A 1 743 ? -18.625 16.844 29.219 1 94.31 743 GLY A O 1
ATOM 5854 N N . GLY A 1 744 ? -18.531 14.75 28.328 1 93.62 744 GLY A N 1
ATOM 5855 C CA . GLY A 1 744 ? -19.938 14.727 27.984 1 93.62 744 GLY A CA 1
ATOM 5856 C C . GLY A 1 744 ? -20.219 15.195 26.562 1 93.62 744 GLY A C 1
ATOM 5857 O O . GLY A 1 744 ? -21.375 15.453 26.203 1 93.62 744 GLY A O 1
ATOM 5858 N N . TYR A 1 745 ? -19.266 15.344 25.75 1 96.81 745 TYR A N 1
ATOM 5859 C CA . TYR A 1 745 ? -19.438 15.836 24.391 1 96.81 745 TYR A CA 1
ATOM 5860 C C . TYR A 1 745 ? -19.797 14.703 23.438 1 96.81 745 TYR A C 1
ATOM 5862 O O . TYR A 1 745 ? -19.328 13.57 23.609 1 96.81 745 TYR A O 1
ATOM 5870 N N . VAL A 1 746 ? -20.594 14.961 22.391 1 97.31 746 VAL A N 1
ATOM 5871 C CA . VAL A 1 746 ? -21.078 13.984 21.422 1 97.31 746 VAL A CA 1
ATOM 5872 C C . VAL A 1 746 ? -20.609 14.359 20.016 1 97.31 746 VAL A C 1
ATOM 5874 O O . VAL A 1 746 ? -20.734 15.516 19.594 1 97.31 746 VAL A O 1
ATOM 5877 N N . PRO A 1 747 ? -20.031 13.367 19.312 1 97.69 747 PRO A N 1
ATOM 5878 C CA . PRO A 1 747 ? -19.547 13.68 17.969 1 97.69 747 PRO A CA 1
ATOM 5879 C C . PRO A 1 747 ? -20.672 13.93 16.969 1 97.69 747 PRO A C 1
ATOM 5881 O O . PRO A 1 747 ? -21.703 13.266 17.016 1 97.69 747 PRO A O 1
ATOM 5884 N N . VAL A 1 748 ? -20.5 14.883 16.031 1 97.38 748 VAL A N 1
ATOM 5885 C CA . VAL A 1 748 ? -21.531 15.195 15.039 1 97.38 748 VAL A CA 1
ATOM 5886 C C . VAL A 1 748 ? -20.891 15.266 13.648 1 97.38 748 VAL A C 1
ATOM 5888 O O . VAL A 1 748 ? -21.594 15.242 12.633 1 97.38 748 VAL A O 1
ATOM 5891 N N . TYR A 1 749 ? -19.578 15.328 13.617 1 96.81 749 TYR A N 1
ATOM 5892 C CA . TYR A 1 749 ? -18.922 15.453 12.328 1 96.81 749 TYR A CA 1
ATOM 5893 C C . TYR A 1 749 ? -17.5 14.883 12.391 1 96.81 749 TYR A C 1
ATOM 5895 O O . TYR A 1 749 ? -16.812 15.023 13.398 1 96.81 749 TYR A O 1
ATOM 5903 N N . LEU A 1 750 ? -17.094 14.25 11.367 1 96.75 750 LEU A N 1
ATOM 5904 C CA . LEU A 1 750 ? -15.734 13.75 11.164 1 96.75 750 LEU A CA 1
ATOM 5905 C C . LEU A 1 750 ? -15.273 13.984 9.734 1 96.75 750 LEU A C 1
ATOM 5907 O O . LEU A 1 750 ? -15.875 13.461 8.789 1 96.75 750 LEU A O 1
ATOM 5911 N N . ARG A 1 751 ? -14.219 14.742 9.664 1 95.44 751 ARG A N 1
ATOM 5912 C CA . ARG A 1 751 ? -13.719 15.055 8.328 1 95.44 751 ARG A CA 1
ATOM 5913 C C . ARG A 1 751 ? -13.109 13.82 7.672 1 95.44 751 ARG A C 1
ATOM 5915 O O . ARG A 1 751 ? -12.375 13.07 8.312 1 95.44 751 ARG A O 1
ATOM 5922 N N . GLN A 1 752 ? -13.352 13.617 6.434 1 93.44 752 GLN A N 1
ATOM 5923 C CA . GLN A 1 752 ? -12.898 12.422 5.734 1 93.44 752 GLN A CA 1
ATOM 5924 C C . GLN A 1 752 ? -11.438 12.555 5.305 1 93.44 752 GLN A C 1
ATOM 5926 O O . GLN A 1 752 ? -10.688 11.578 5.32 1 93.44 752 GLN A O 1
ATOM 5931 N N . THR A 1 753 ? -11.008 13.672 4.992 1 89.12 753 THR A N 1
ATOM 5932 C CA . THR A 1 753 ? -9.625 13.891 4.586 1 89.12 753 THR A CA 1
ATOM 5933 C C . THR A 1 753 ? -8.758 14.234 5.789 1 89.12 753 THR A C 1
ATOM 5935 O O . THR A 1 753 ? -9.148 15.039 6.641 1 89.12 753 THR A O 1
ATOM 5938 N N . ALA A 1 754 ? -7.68 13.656 5.828 1 86.62 754 ALA A N 1
ATOM 5939 C CA . ALA A 1 754 ? -6.766 13.914 6.938 1 86.62 754 ALA A CA 1
ATOM 5940 C C . ALA A 1 754 ? -6.043 15.242 6.754 1 86.62 754 ALA A C 1
ATOM 5942 O O . ALA A 1 754 ? -5.816 15.688 5.625 1 86.62 754 ALA A O 1
ATOM 5943 N N . ASN A 1 755 ? -5.785 15.797 7.879 1 83.25 755 ASN A N 1
ATOM 5944 C CA . ASN A 1 755 ? -4.977 17.016 7.855 1 83.25 755 ASN A CA 1
ATOM 5945 C C . ASN A 1 755 ? -3.557 16.734 7.375 1 83.25 755 ASN A C 1
ATOM 5947 O O . ASN A 1 755 ? -2.93 15.766 7.805 1 83.25 755 ASN A O 1
ATOM 5951 N N . ASP A 1 756 ? -3.025 17.516 6.551 1 71.5 756 ASP A N 1
ATOM 5952 C CA . ASP A 1 756 ? -1.728 17.297 5.922 1 71.5 756 ASP A CA 1
ATOM 5953 C C . ASP A 1 756 ? -0.592 17.469 6.926 1 71.5 756 ASP A C 1
ATOM 5955 O O . ASP A 1 756 ? 0.479 16.891 6.773 1 71.5 756 ASP A O 1
ATOM 5959 N N . LEU A 1 757 ? -0.91 18.328 7.891 1 66.81 757 LEU A N 1
ATOM 5960 C CA . LEU A 1 757 ? 0.146 18.656 8.844 1 66.81 757 LEU A CA 1
ATOM 5961 C C . LEU A 1 757 ? 0.234 17.609 9.938 1 66.81 757 LEU A C 1
ATOM 5963 O O . LEU A 1 757 ? 1.332 17.219 10.344 1 66.81 757 LEU A O 1
ATOM 5967 N N . THR A 1 758 ? -0.898 17.188 10.469 1 71.44 758 THR A N 1
ATOM 5968 C CA . THR A 1 758 ? -0.899 16.281 11.602 1 71.44 758 THR A CA 1
ATOM 5969 C C . THR A 1 758 ? -1.201 14.852 11.156 1 71.44 758 THR A C 1
ATOM 5971 O O . THR A 1 758 ? -0.918 13.898 11.883 1 71.44 758 THR A O 1
ATOM 5974 N N . GLY A 1 759 ? -1.805 14.734 9.992 1 75.75 759 GLY A N 1
ATOM 5975 C CA . GLY A 1 759 ? -2.24 13.422 9.531 1 75.75 759 GLY A CA 1
ATOM 5976 C C . GLY A 1 759 ? -3.482 12.922 10.25 1 75.75 759 GLY A C 1
ATOM 5977 O O . GLY A 1 759 ? -3.854 11.758 10.117 1 75.75 759 GLY A O 1
ATOM 5978 N N . GLU A 1 760 ? -4.086 13.773 11.039 1 86.44 760 GLU A N 1
ATOM 5979 C CA . GLU A 1 760 ? -5.277 13.398 11.797 1 86.44 760 GLU A CA 1
ATOM 5980 C C . GLU A 1 760 ? -6.543 13.898 11.117 1 86.44 760 GLU A C 1
ATOM 5982 O O . GLU A 1 760 ? -6.504 14.859 10.344 1 86.44 760 GLU A O 1
ATOM 5987 N N . HIS A 1 761 ? -7.648 13.234 11.406 1 93.31 761 HIS A N 1
ATOM 5988 C CA . HIS A 1 761 ? -8.953 13.656 10.906 1 93.31 761 HIS A CA 1
ATOM 5989 C C . HIS A 1 761 ? -9.656 14.57 11.906 1 93.31 761 HIS A C 1
ATOM 5991 O O . HIS A 1 761 ? -9.641 14.305 13.109 1 93.31 761 HIS A O 1
ATOM 5997 N N . THR A 1 762 ? -10.227 15.648 11.469 1 94.56 762 THR A N 1
ATOM 5998 C CA . THR A 1 762 ? -10.867 16.625 12.336 1 94.56 762 THR A CA 1
ATOM 5999 C C . THR A 1 762 ? -12.234 16.141 12.789 1 94.56 762 THR A C 1
ATOM 6001 O O . THR A 1 762 ? -13.07 15.758 11.969 1 94.56 762 THR A O 1
ATOM 6004 N N . MET A 1 763 ? -12.461 16.172 14.07 1 96.88 763 MET A N 1
ATOM 6005 C CA . MET A 1 763 ? -13.734 15.766 14.664 1 96.88 763 MET A CA 1
ATOM 6006 C C . MET A 1 763 ? -14.391 16.938 15.391 1 96.88 763 MET A C 1
ATOM 6008 O O . MET A 1 763 ? -13.703 17.719 16.047 1 96.88 763 MET A O 1
ATOM 6012 N N . VAL A 1 764 ? -15.719 17.094 15.211 1 97.81 764 VAL A N 1
ATOM 6013 C CA . VAL A 1 764 ? -16.5 18.109 15.922 1 97.81 764 VAL A CA 1
ATOM 6014 C C . VAL A 1 764 ? -17.453 17.422 16.906 1 97.81 764 VAL A C 1
ATOM 6016 O O . VAL A 1 764 ? -18.188 16.516 16.516 1 97.81 764 VAL A O 1
ATOM 6019 N N . MET A 1 765 ? -17.375 17.797 18.156 1 98.19 765 MET A N 1
ATOM 6020 C CA . MET A 1 765 ? -18.281 17.297 19.188 1 98.19 765 MET A CA 1
ATOM 6021 C C . MET A 1 765 ? -19.031 18.438 19.859 1 98.19 765 MET A C 1
ATOM 6023 O O . MET A 1 765 ? -18.531 19.562 19.938 1 98.19 765 MET A O 1
ATOM 6027 N N . LEU A 1 766 ? -20.266 18.188 20.281 1 97.25 766 LEU A N 1
ATOM 6028 C CA . LEU A 1 766 ? -21.109 19.203 20.891 1 97.25 766 LEU A CA 1
ATOM 6029 C C . LEU A 1 766 ? -21.656 18.719 22.234 1 97.25 766 LEU A C 1
ATOM 6031 O O . LEU A 1 766 ? -21.766 17.516 22.453 1 97.25 766 LEU A O 1
ATOM 6035 N N . LYS A 1 767 ? -21.922 19.625 23.078 1 95.44 767 LYS A N 1
ATOM 6036 C CA . LYS A 1 767 ? -22.594 19.406 24.359 1 95.44 767 LYS A CA 1
ATOM 6037 C C . LYS A 1 767 ? -23.656 20.484 24.609 1 95.44 767 LYS A C 1
ATOM 6039 O O . LYS A 1 767 ? -23.359 21.672 24.578 1 95.44 767 LYS A O 1
ATOM 6044 N N . PRO A 1 768 ? -24.906 20.078 24.75 1 92.69 768 PRO A N 1
ATOM 6045 C CA . PRO A 1 768 ? -25.938 21.062 25.031 1 92.69 768 PRO A CA 1
ATOM 6046 C C . PRO A 1 768 ? -25.797 21.703 26.406 1 92.69 768 PRO A C 1
ATOM 6048 O O . PRO A 1 768 ? -25.359 21.047 27.359 1 92.69 768 PRO A O 1
ATOM 6051 N N . THR A 1 769 ? -26.016 23.031 26.422 1 89.38 769 THR A N 1
ATOM 6052 C CA . THR A 1 769 ? -26 23.719 27.703 1 89.38 769 THR A CA 1
ATOM 6053 C C . THR A 1 769 ? -27.359 23.594 28.406 1 89.38 769 THR A C 1
ATOM 6055 O O . THR A 1 769 ? -28.406 23.688 27.766 1 89.38 769 THR A O 1
ATOM 6058 N N . ASN A 1 770 ? -27.391 23 29.609 1 76.5 770 ASN A N 1
ATOM 6059 C CA . ASN A 1 770 ? -28.625 22.766 30.359 1 76.5 770 ASN A CA 1
ATOM 6060 C C . ASN A 1 770 ? -29.328 24.078 30.703 1 76.5 770 ASN A C 1
ATOM 6062 O O . ASN A 1 770 ? -28.953 24.781 31.625 1 76.5 770 ASN A O 1
ATOM 6066 N N . SER A 1 771 ? -29.734 24.75 29.672 1 64.81 771 SER A N 1
ATOM 6067 C CA . SER A 1 771 ? -30.562 25.906 30.016 1 64.81 771 SER A CA 1
ATOM 6068 C C . SER A 1 771 ? -32.031 25.578 29.938 1 64.81 771 SER A C 1
ATOM 6070 O O . SER A 1 771 ? -32.438 24.609 29.281 1 64.81 771 SER A O 1
ATOM 6072 N N . ASP A 1 772 ? -32.906 25.953 30.859 1 56.69 772 ASP A N 1
ATOM 6073 C CA . ASP A 1 772 ? -34.344 25.703 31 1 56.69 772 ASP A CA 1
ATOM 6074 C C . ASP A 1 772 ? -35.031 25.703 29.641 1 56.69 772 ASP A C 1
ATOM 6076 O O . ASP A 1 772 ? -36.094 25.094 29.484 1 56.69 772 ASP A O 1
ATOM 6080 N N . THR A 1 773 ? -34.469 26.25 28.594 1 55.53 773 THR A N 1
ATOM 6081 C CA . THR A 1 773 ? -35.25 26.5 27.375 1 55.53 773 THR A CA 1
ATOM 6082 C C . THR A 1 773 ? -34.875 25.531 26.281 1 55.53 773 THR A C 1
ATOM 6084 O O . THR A 1 773 ? -35.562 25.453 25.25 1 55.53 773 THR A O 1
ATOM 6087 N N . THR A 1 774 ? -33.781 24.766 26.438 1 64.19 774 THR A N 1
ATOM 6088 C CA . THR A 1 774 ? -33.375 24.078 25.203 1 64.19 774 THR A CA 1
ATOM 6089 C C . THR A 1 774 ? -33.531 22.578 25.359 1 64.19 774 THR A C 1
ATOM 6091 O O . THR A 1 774 ? -33.094 22 26.359 1 64.19 774 THR A O 1
ATOM 6094 N N . ASP A 1 775 ? -34.375 21.938 24.578 1 78.25 775 ASP A N 1
ATOM 6095 C CA . ASP A 1 775 ? -34.531 20.5 24.453 1 78.25 775 ASP A CA 1
ATOM 6096 C C . ASP A 1 775 ? -33.281 19.844 23.859 1 78.25 775 ASP A C 1
ATOM 6098 O O . ASP A 1 775 ? -32.875 20.156 22.75 1 78.25 775 ASP A O 1
ATOM 6102 N N . PRO A 1 776 ? -32.562 19.062 24.719 1 84.81 776 PRO A N 1
ATOM 6103 C CA . PRO A 1 776 ? -31.328 18.422 24.234 1 84.81 776 PRO A CA 1
ATOM 6104 C C . PRO A 1 776 ? -31.594 17.391 23.156 1 84.81 776 PRO A C 1
ATOM 6106 O O . PRO A 1 776 ? -30.641 16.828 22.578 1 84.81 776 PRO A O 1
ATOM 6109 N N . SER A 1 777 ? -32.781 17.141 22.688 1 87.44 777 SER A N 1
ATOM 6110 C CA . SER A 1 777 ? -33.156 16.125 21.719 1 87.44 777 SER A CA 1
ATOM 6111 C C . SER A 1 777 ? -32.625 16.453 20.328 1 87.44 777 SER A C 1
ATOM 6113 O O . SER A 1 777 ? -32.438 15.562 19.5 1 87.44 777 SER A O 1
ATOM 6115 N N . TRP A 1 778 ? -32.406 17.734 20.141 1 88.94 778 TRP A N 1
ATOM 6116 C CA . TRP A 1 778 ? -31.891 18.109 18.828 1 88.94 778 TRP A CA 1
ATOM 6117 C C . TRP A 1 778 ? -30.516 17.5 18.594 1 88.94 778 TRP A C 1
ATOM 6119 O O . TRP A 1 778 ? -30.172 17.125 17.469 1 88.94 778 TRP A O 1
ATOM 6129 N N . LEU A 1 779 ? -29.703 17.438 19.625 1 93.5 779 LEU A N 1
ATOM 6130 C CA . LEU A 1 779 ? -28.375 16.828 19.5 1 93.5 779 LEU A CA 1
ATOM 6131 C C . LEU A 1 779 ? -28.484 15.336 19.219 1 93.5 779 LEU A C 1
ATOM 6133 O O . LEU A 1 779 ? -27.672 14.773 18.484 1 93.5 779 LEU A O 1
ATOM 6137 N N . GLY A 1 780 ? -29.516 14.703 19.75 1 94 780 GLY A N 1
ATOM 6138 C CA . GLY A 1 780 ? -29.75 13.297 19.484 1 94 780 GLY A CA 1
ATOM 6139 C C . GLY A 1 780 ? -30.016 13.008 18.016 1 94 780 GLY A C 1
ATOM 6140 O O . GLY A 1 780 ? -29.531 12.008 17.484 1 94 780 GLY A O 1
ATOM 6141 N N . ALA A 1 781 ? -30.703 13.867 17.375 1 92.62 781 ALA A N 1
ATOM 6142 C CA . ALA A 1 781 ? -31.016 13.703 15.953 1 92.62 781 ALA A CA 1
ATOM 6143 C C . ALA A 1 781 ? -29.766 13.82 15.094 1 92.62 781 ALA A C 1
ATOM 6145 O O . ALA A 1 781 ? -29.562 13.055 14.148 1 92.62 781 ALA A O 1
ATOM 6146 N N . TYR A 1 782 ? -28.953 14.844 15.445 1 94.81 782 TYR A N 1
ATOM 6147 C CA . TYR A 1 782 ? -27.703 15 14.727 1 94.81 782 TYR A CA 1
ATOM 6148 C C . TYR A 1 782 ? -26.781 13.797 14.953 1 94.81 782 TYR A C 1
ATOM 6150 O O . TYR A 1 782 ? -26.125 13.328 14.023 1 94.81 782 TYR A O 1
ATOM 6158 N N . ALA A 1 783 ? -26.766 13.312 16.172 1 96 783 ALA A N 1
ATOM 6159 C CA . ALA A 1 783 ? -25.938 12.164 16.516 1 96 783 ALA A CA 1
ATOM 6160 C C . ALA A 1 783 ? -26.375 10.914 15.758 1 96 783 ALA A C 1
ATOM 6162 O O . ALA A 1 783 ? -25.531 10.133 15.297 1 96 783 ALA A O 1
ATOM 6163 N N . GLN A 1 784 ? -27.656 10.727 15.641 1 94.5 784 GLN A N 1
ATOM 6164 C CA . GLN A 1 784 ? -28.188 9.57 14.922 1 94.5 784 GLN A CA 1
ATOM 6165 C C . GLN A 1 784 ? -27.812 9.609 13.445 1 94.5 784 GLN A C 1
ATOM 6167 O O . GLN A 1 784 ? -27.422 8.594 12.867 1 94.5 784 GLN A O 1
ATOM 6172 N N . ASP A 1 785 ? -27.984 10.734 12.859 1 94.69 785 ASP A N 1
ATOM 6173 C CA . ASP A 1 785 ? -27.625 10.891 11.461 1 94.69 785 ASP A CA 1
ATOM 6174 C C . ASP A 1 785 ? -26.125 10.664 11.258 1 94.69 785 ASP A C 1
ATOM 6176 O O . ASP A 1 785 ? -25.703 9.969 10.32 1 94.69 785 ASP A O 1
ATOM 6180 N N . PHE A 1 786 ? -25.375 11.258 12.164 1 96.19 786 PHE A N 1
ATOM 6181 C CA . PHE A 1 786 ? -23.938 11.078 12.125 1 96.19 786 PHE A CA 1
ATOM 6182 C C . PHE A 1 786 ? -23.562 9.609 12.266 1 96.19 786 PHE A C 1
ATOM 6184 O O . PHE A 1 786 ? -22.656 9.125 11.586 1 96.19 786 PHE A O 1
ATOM 6191 N N . HIS A 1 787 ? -24.234 9.016 13.102 1 96.06 787 HIS A N 1
ATOM 6192 C CA . HIS A 1 787 ? -23.984 7.602 13.344 1 96.06 787 HIS A CA 1
ATOM 6193 C C . HIS A 1 787 ? -24.156 6.789 12.062 1 96.06 787 HIS A C 1
ATOM 6195 O O . HIS A 1 787 ? -23.312 5.957 11.727 1 96.06 787 HIS A O 1
ATOM 6201 N N . ARG A 1 788 ? -25.219 6.984 11.375 1 94.38 788 ARG A N 1
ATOM 6202 C CA . ARG A 1 788 ? -25.484 6.293 10.117 1 94.38 788 ARG A CA 1
ATOM 6203 C C . ARG A 1 788 ? -24.375 6.578 9.102 1 94.38 788 ARG A C 1
ATOM 6205 O O . ARG A 1 788 ? -23.953 5.684 8.367 1 94.38 788 ARG A O 1
ATOM 6212 N N . ARG A 1 789 ? -23.938 7.77 9.07 1 95.81 789 ARG A N 1
ATOM 6213 C CA . ARG A 1 789 ? -22.891 8.164 8.125 1 95.81 789 ARG A CA 1
ATOM 6214 C C . ARG A 1 789 ? -21.578 7.457 8.422 1 95.81 789 ARG A C 1
ATOM 6216 O O . ARG A 1 789 ? -20.922 6.953 7.512 1 95.81 789 ARG A O 1
ATOM 6223 N N . ILE A 1 790 ? -21.25 7.43 9.703 1 96.19 790 ILE A N 1
ATOM 6224 C CA . ILE A 1 790 ? -19.969 6.863 10.078 1 96.19 790 ILE A CA 1
ATOM 6225 C C . ILE A 1 790 ? -19.953 5.367 9.781 1 96.19 790 ILE A C 1
ATOM 6227 O O . ILE A 1 790 ? -18.906 4.812 9.414 1 96.19 790 ILE A O 1
ATOM 6231 N N . LEU A 1 791 ? -21.078 4.719 9.93 1 96 791 LEU A N 1
ATOM 6232 C CA . LEU A 1 791 ? -21.156 3.289 9.641 1 96 791 LEU A CA 1
ATOM 6233 C C . LEU A 1 791 ? -20.859 3.012 8.172 1 96 791 LEU A C 1
ATOM 6235 O O . LEU A 1 791 ? -20.109 2.084 7.848 1 96 791 LEU A O 1
ATOM 6239 N N . ASN A 1 792 ? -21.344 3.807 7.293 1 94.94 792 ASN A N 1
ATOM 6240 C CA . ASN A 1 792 ? -21.109 3.631 5.859 1 94.94 792 ASN A CA 1
ATOM 6241 C C . ASN A 1 792 ? -19.719 4.105 5.453 1 94.94 792 ASN A C 1
ATOM 6243 O O . ASN A 1 792 ? -19.062 3.479 4.621 1 94.94 792 ASN A O 1
ATOM 6247 N N . LEU A 1 793 ? -19.281 5.176 6.086 1 96.38 793 LEU A N 1
ATOM 6248 C CA . LEU A 1 793 ? -18 5.781 5.707 1 96.38 793 LEU A CA 1
ATOM 6249 C C . LEU A 1 793 ? -16.828 4.953 6.23 1 96.38 793 LEU A C 1
ATOM 6251 O O . LEU A 1 793 ? -15.688 5.145 5.805 1 96.38 793 LEU A O 1
ATOM 6255 N N . SER A 1 794 ? -17.125 4.051 7.184 1 96.5 794 SER A N 1
ATOM 6256 C CA . SER A 1 794 ? -16.062 3.207 7.742 1 96.5 794 SER A CA 1
ATOM 6257 C C . SER A 1 794 ? -15.422 2.338 6.668 1 96.5 794 SER A C 1
ATOM 6259 O O . SER A 1 794 ? -14.312 1.835 6.852 1 96.5 794 SER A O 1
ATOM 6261 N N . SER A 1 795 ? -16.094 2.098 5.543 1 95.25 795 SER A N 1
ATOM 6262 C CA . SER A 1 795 ? -15.57 1.266 4.469 1 95.25 795 SER A CA 1
ATOM 6263 C C . SER A 1 795 ? -14.766 2.096 3.473 1 95.25 795 SER A C 1
ATOM 6265 O O . SER A 1 795 ? -14.195 1.556 2.523 1 95.25 795 SER A O 1
ATOM 6267 N N . TYR A 1 796 ? -14.719 3.406 3.609 1 95.06 796 TYR A N 1
ATOM 6268 C CA . TYR A 1 796 ? -13.969 4.297 2.73 1 95.06 796 TYR A CA 1
ATOM 6269 C C . TYR A 1 796 ? -12.617 4.66 3.344 1 95.06 796 TYR A C 1
ATOM 6271 O O . TYR A 1 796 ? -11.797 3.783 3.621 1 95.06 796 TYR A O 1
ATOM 6279 N N . GLN A 1 797 ? -12.445 5.965 3.67 1 90.5 797 GLN A N 1
ATOM 6280 C CA . GLN A 1 797 ? -11.164 6.445 4.176 1 90.5 797 GLN A CA 1
ATOM 6281 C C . GLN A 1 797 ? -10.945 6.004 5.621 1 90.5 797 GLN A C 1
ATOM 6283 O O . GLN A 1 797 ? -9.805 5.887 6.07 1 90.5 797 GLN A O 1
ATOM 6288 N N . PHE A 1 798 ? -12 5.762 6.344 1 95.19 798 PHE A N 1
ATOM 6289 C CA . PHE A 1 798 ? -11.875 5.438 7.758 1 95.19 798 PHE A CA 1
ATOM 6290 C C . PHE A 1 798 ? -11.531 3.965 7.949 1 95.19 798 PHE A C 1
ATOM 6292 O O . PHE A 1 798 ? -11.414 3.49 9.078 1 95.19 798 PHE A O 1
ATOM 6299 N N . ARG A 1 799 ? -11.359 3.262 6.84 1 93.38 799 ARG A N 1
ATOM 6300 C CA . ARG A 1 799 ? -10.953 1.86 6.887 1 93.38 799 ARG A CA 1
ATOM 6301 C C . ARG A 1 799 ? -9.594 1.707 7.559 1 93.38 799 ARG A C 1
ATOM 6303 O O . ARG A 1 799 ? -9.328 0.687 8.195 1 93.38 799 ARG A O 1
ATOM 6310 N N . VAL A 1 800 ? -8.773 2.686 7.484 1 89.12 800 VAL A N 1
ATOM 6311 C CA . VAL A 1 800 ? -7.402 2.65 7.969 1 89.12 800 VAL A CA 1
ATOM 6312 C C . VAL A 1 800 ? -7.383 2.844 9.484 1 89.12 800 VAL A C 1
ATOM 6314 O O . VAL A 1 800 ? -6.387 2.539 10.141 1 89.12 800 VAL A O 1
ATOM 6317 N N . PHE A 1 801 ? -8.492 3.334 10.086 1 93.88 801 PHE A N 1
ATOM 6318 C CA . PHE A 1 801 ? -8.547 3.533 11.531 1 93.88 801 PHE A CA 1
ATOM 6319 C C . PHE A 1 801 ? -8.422 2.205 12.266 1 93.88 801 PHE A C 1
ATOM 6321 O O . PHE A 1 801 ? -8.938 1.183 11.805 1 93.88 801 PHE A O 1
ATOM 6328 N N . PRO A 1 802 ? -7.73 2.234 13.406 1 92.81 802 PRO A N 1
ATOM 6329 C CA . PRO A 1 802 ? -7.875 1.056 14.266 1 92.81 802 PRO A CA 1
ATOM 6330 C C . PRO A 1 802 ? -9.328 0.781 14.648 1 92.81 802 PRO A C 1
ATOM 6332 O O . PRO A 1 802 ? -10.094 1.718 14.891 1 92.81 802 PRO A O 1
ATOM 6335 N N . THR A 1 803 ? -9.688 -0.427 14.625 1 95.06 803 THR A N 1
ATOM 6336 C CA . THR A 1 803 ? -11.07 -0.826 14.867 1 95.06 803 THR A CA 1
ATOM 6337 C C . THR A 1 803 ? -11.555 -0.299 16.219 1 95.06 803 THR A C 1
ATOM 6339 O O . THR A 1 803 ? -12.719 0.075 16.359 1 95.06 803 THR A O 1
ATOM 6342 N N . ILE A 1 804 ? -10.734 -0.193 17.172 1 92 804 ILE A N 1
ATOM 6343 C CA . ILE A 1 804 ? -11.086 0.267 18.516 1 92 804 ILE A CA 1
ATOM 6344 C C . ILE A 1 804 ? -11.523 1.728 18.469 1 92 804 ILE A C 1
ATOM 6346 O O . ILE A 1 804 ? -12.406 2.145 19.219 1 92 804 ILE A O 1
ATOM 6350 N N . LEU A 1 805 ? -10.875 2.514 17.641 1 94.94 805 LEU A N 1
ATOM 6351 C CA . LEU A 1 805 ? -11.25 3.918 17.5 1 94.94 805 LEU A CA 1
ATOM 6352 C C . LEU A 1 805 ? -12.656 4.055 16.938 1 94.94 805 LEU A C 1
ATOM 6354 O O . LEU A 1 805 ? -13.43 4.898 17.406 1 94.94 805 LEU A O 1
ATOM 6358 N N . ILE A 1 806 ? -13.031 3.23 15.969 1 96.06 806 ILE A N 1
ATOM 6359 C CA . ILE A 1 806 ? -14.367 3.25 15.398 1 96.06 806 ILE A CA 1
ATOM 6360 C C . ILE A 1 806 ? -15.391 2.854 16.453 1 96.06 806 ILE A C 1
ATOM 6362 O O . ILE A 1 806 ? -16.469 3.441 16.547 1 96.06 806 ILE A O 1
ATOM 6366 N N . LEU A 1 807 ? -15.07 1.869 17.25 1 95.31 807 LEU A N 1
ATOM 6367 C CA . LEU A 1 807 ? -15.961 1.429 18.328 1 95.31 807 LEU A CA 1
ATOM 6368 C C . LEU A 1 807 ? -16.141 2.523 19.359 1 95.31 807 LEU A C 1
ATOM 6370 O O . LEU A 1 807 ? -17.234 2.697 19.906 1 95.31 807 LEU A O 1
ATOM 6374 N N . SER A 1 808 ? -15.07 3.262 19.625 1 95.44 808 SER A N 1
ATOM 6375 C CA . SER A 1 808 ? -15.164 4.379 20.547 1 95.44 808 SER A CA 1
ATOM 6376 C C . SER A 1 808 ? -16.094 5.465 20.031 1 95.44 808 SER A C 1
ATOM 6378 O O . SER A 1 808 ? -16.859 6.066 20.781 1 95.44 808 SER A O 1
ATOM 6380 N N . ILE A 1 809 ? -15.969 5.738 18.797 1 96.62 809 ILE A N 1
ATOM 6381 C CA . ILE A 1 809 ? -16.844 6.723 18.172 1 96.62 809 ILE A CA 1
ATOM 6382 C C . ILE A 1 809 ? -18.281 6.23 18.219 1 96.62 809 ILE A C 1
ATOM 6384 O O . ILE A 1 809 ? -19.203 7.012 18.469 1 96.62 809 ILE A O 1
ATOM 6388 N N . ASP A 1 810 ? -18.438 4.922 17.953 1 95.19 810 ASP A N 1
ATOM 6389 C CA . ASP A 1 810 ? -19.766 4.32 18.031 1 95.19 810 ASP A CA 1
ATOM 6390 C C . ASP A 1 810 ? -20.375 4.512 19.422 1 95.19 810 ASP A C 1
ATOM 6392 O O . ASP A 1 810 ? -21.547 4.875 19.562 1 95.19 810 ASP A O 1
ATOM 6396 N N . ASP A 1 811 ? -19.625 4.344 20.422 1 93.44 811 ASP A N 1
ATOM 6397 C CA . ASP A 1 811 ? -20.078 4.496 21.797 1 93.44 811 ASP A CA 1
ATOM 6398 C C . ASP A 1 811 ? -20.438 5.949 22.094 1 93.44 811 ASP A C 1
ATOM 6400 O O . ASP A 1 811 ? -21.469 6.219 22.734 1 93.44 811 ASP A O 1
ATOM 6404 N N . SER A 1 812 ? -19.562 6.836 21.688 1 95.38 812 SER A N 1
ATOM 6405 C CA . SER A 1 812 ? -19.812 8.258 21.938 1 95.38 812 SER A CA 1
ATOM 6406 C C . SER A 1 812 ? -21.062 8.734 21.203 1 95.38 812 SER A C 1
ATOM 6408 O O . SER A 1 812 ? -21.797 9.578 21.719 1 95.38 812 SER A O 1
ATOM 6410 N N . THR A 1 813 ? -21.25 8.219 20.047 1 95.62 813 THR A N 1
ATOM 6411 C CA . THR A 1 813 ? -22.422 8.594 19.281 1 95.62 813 THR A CA 1
ATOM 6412 C C . THR A 1 813 ? -23.703 8.031 19.922 1 95.62 813 THR A C 1
ATOM 6414 O O . THR A 1 813 ? -24.75 8.68 19.906 1 95.62 813 THR A O 1
ATOM 6417 N N . ASN A 1 814 ? -23.641 6.824 20.422 1 92.81 814 ASN A N 1
ATOM 6418 C CA . ASN A 1 814 ? -24.797 6.211 21.078 1 92.81 814 ASN A CA 1
ATOM 6419 C C . ASN A 1 814 ? -25.188 6.98 22.328 1 92.81 814 ASN A C 1
ATOM 6421 O O . ASN A 1 814 ? -26.375 7.02 22.688 1 92.81 814 ASN A O 1
ATOM 6425 N N . LYS A 1 815 ? -24.25 7.621 22.969 1 92.12 815 LYS A N 1
ATOM 6426 C CA . LYS A 1 815 ? -24.562 8.508 24.094 1 92.12 815 LYS A CA 1
ATOM 6427 C C . LYS A 1 815 ? -25.469 9.648 23.656 1 92.12 815 LYS A C 1
ATOM 6429 O O . LYS A 1 815 ? -26.359 10.062 24.406 1 92.12 815 LYS A O 1
ATOM 6434 N N . GLY A 1 816 ? -25.234 10.148 22.469 1 92.44 816 GLY A N 1
ATOM 6435 C CA . GLY A 1 816 ? -26.094 11.18 21.906 1 92.44 816 GLY A CA 1
ATOM 6436 C C . GLY A 1 816 ? -27.469 10.656 21.516 1 92.44 816 GLY A C 1
ATOM 6437 O O . GLY A 1 816 ? -28.484 11.32 21.766 1 92.44 816 GLY A O 1
ATOM 6438 N N . ILE A 1 817 ? -27.5 9.484 20.938 1 92.5 817 ILE A N 1
ATOM 6439 C CA . ILE A 1 817 ? -28.75 8.891 20.469 1 92.5 817 ILE A CA 1
ATOM 6440 C C . ILE A 1 817 ? -29.672 8.625 21.656 1 92.5 817 ILE A C 1
ATOM 6442 O O . ILE A 1 817 ? -30.906 8.695 21.516 1 92.5 817 ILE A O 1
ATOM 6446 N N . ARG A 1 818 ? -29.156 8.406 22.828 1 89.88 818 ARG A N 1
ATOM 6447 C CA . ARG A 1 818 ? -29.938 8.164 24.031 1 89.88 818 ARG A CA 1
ATOM 6448 C C . ARG A 1 818 ? -30.75 9.391 24.422 1 89.88 818 ARG A C 1
ATOM 6450 O O . ARG A 1 818 ? -31.734 9.289 25.156 1 89.88 818 ARG A O 1
ATOM 6457 N N . LEU A 1 819 ? -30.359 10.555 23.891 1 89.31 819 LEU A N 1
ATOM 6458 C CA . LEU A 1 819 ? -31.047 11.797 24.188 1 89.31 819 LEU A CA 1
ATOM 6459 C C . LEU A 1 819 ? -32.375 11.875 23.453 1 89.31 819 LEU A C 1
ATOM 6461 O O . LEU A 1 819 ? -33.219 12.695 23.766 1 89.31 819 LEU A O 1
ATOM 6465 N N . LEU A 1 820 ? -32.531 10.953 22.438 1 90.56 820 LEU A N 1
ATOM 6466 C CA . LEU A 1 820 ? -33.75 10.938 21.656 1 90.56 820 LEU A CA 1
ATOM 6467 C C . LEU A 1 820 ? -34.906 10.289 22.438 1 90.56 820 LEU A C 1
ATOM 6469 O O . LEU A 1 820 ? -34.656 9.555 23.406 1 90.56 820 LEU A O 1
ATOM 6473 N N . GLU A 1 821 ? -36.094 10.57 21.906 1 87 821 GLU A N 1
ATOM 6474 C CA . GLU A 1 821 ? -37.25 9.891 22.469 1 87 821 GLU A CA 1
ATOM 6475 C C . GLU A 1 821 ? -37.312 8.43 22.047 1 87 821 GLU A C 1
ATOM 6477 O O . GLU A 1 821 ? -36.719 8.055 21.016 1 87 821 GLU A O 1
ATOM 6482 N N . ASP A 1 822 ? -37.906 7.676 22.766 1 84.31 822 ASP A N 1
ATOM 6483 C CA . ASP A 1 822 ? -37.938 6.23 22.547 1 84.31 822 ASP A CA 1
ATOM 6484 C C . ASP A 1 822 ? -38.562 5.895 21.203 1 84.31 822 ASP A C 1
ATOM 6486 O O . ASP A 1 822 ? -38.219 4.906 20.562 1 84.31 822 ASP A O 1
ATOM 6490 N N . THR A 1 823 ? -39.406 6.73 20.75 1 81.75 823 THR A N 1
ATOM 6491 C CA . THR A 1 823 ? -40.094 6.48 19.484 1 81.75 823 THR A CA 1
ATOM 6492 C C . THR A 1 823 ? -39.156 6.691 18.297 1 81.75 823 THR A C 1
ATOM 6494 O O . THR A 1 823 ? -39.406 6.168 17.203 1 81.75 823 THR A O 1
ATOM 6497 N N . GLU A 1 824 ? -38.094 7.363 18.562 1 84.69 824 GLU A N 1
ATOM 6498 C CA . GLU A 1 824 ? -37.188 7.707 17.469 1 84.69 824 GLU A CA 1
ATOM 6499 C C . GLU A 1 824 ? -36 6.789 17.453 1 84.69 824 GLU A C 1
ATOM 6501 O O . GLU A 1 824 ? -35.188 6.809 16.5 1 84.69 824 GLU A O 1
ATOM 6506 N N . LYS A 1 825 ? -35.969 5.992 18.469 1 83.69 825 LYS A N 1
ATOM 6507 C CA . LYS A 1 825 ? -34.844 5.062 18.531 1 83.69 825 LYS A CA 1
ATOM 6508 C C . LYS A 1 825 ? -35.062 3.863 17.625 1 83.69 825 LYS A C 1
ATOM 6510 O O . LYS A 1 825 ? -36.125 3.707 17.031 1 83.69 825 LYS A O 1
ATOM 6515 N N . ALA A 1 826 ? -34.062 3.119 17.344 1 85.38 826 ALA A N 1
ATOM 6516 C CA . ALA A 1 826 ? -34.094 1.993 16.422 1 85.38 826 ALA A CA 1
ATOM 6517 C C . ALA A 1 826 ? -35.062 0.916 16.906 1 85.38 826 ALA A C 1
ATOM 6519 O O . ALA A 1 826 ? -35.125 0.628 18.094 1 85.38 826 ALA A O 1
ATOM 6520 N N . ARG A 1 827 ? -35.844 0.361 16.016 1 86.94 827 ARG A N 1
ATOM 6521 C CA . ARG A 1 827 ? -36.781 -0.71 16.297 1 86.94 827 ARG A CA 1
ATOM 6522 C C . ARG A 1 827 ? -36.188 -2.078 16.047 1 86.94 827 ARG A C 1
ATOM 6524 O O . ARG A 1 827 ? -35.344 -2.227 15.148 1 86.94 827 ARG A O 1
ATOM 6531 N N . PRO A 1 828 ? -36.531 -3.016 16.875 1 90.81 828 PRO A N 1
ATOM 6532 C CA . PRO A 1 828 ? -36 -4.363 16.641 1 90.81 828 PRO A CA 1
ATOM 6533 C C . PRO A 1 828 ? -36.406 -4.918 15.273 1 90.81 828 PRO A C 1
ATOM 6535 O O . PRO A 1 828 ? -37.438 -4.547 14.734 1 90.81 828 PRO A O 1
ATOM 6538 N N . LEU A 1 829 ? -35.625 -5.742 14.758 1 92.25 829 LEU A N 1
ATOM 6539 C CA . LEU A 1 829 ? -35.812 -6.359 13.453 1 92.25 829 LEU A CA 1
ATOM 6540 C C . LEU A 1 829 ? -37 -7.316 13.484 1 92.25 829 LEU A C 1
ATOM 6542 O O . LEU A 1 829 ? -37.125 -8.117 14.414 1 92.25 829 LEU A O 1
ATOM 6546 N N . ASP A 1 830 ? -37.938 -7.133 12.484 1 89.94 830 ASP A N 1
ATOM 6547 C CA . ASP A 1 830 ? -39.094 -8.023 12.391 1 89.94 830 ASP A CA 1
ATOM 6548 C C . ASP A 1 830 ? -39 -8.938 11.172 1 89.94 830 ASP A C 1
ATOM 6550 O O . ASP A 1 830 ? -38.031 -8.828 10.391 1 89.94 830 ASP A O 1
ATOM 6554 N N . LYS A 1 831 ? -39.844 -9.883 11 1 91.25 831 LYS A N 1
ATOM 6555 C CA . LYS A 1 831 ? -39.75 -10.93 9.984 1 91.25 831 LYS A CA 1
ATOM 6556 C C . LYS A 1 831 ? -39.875 -10.344 8.578 1 91.25 831 LYS A C 1
ATOM 6558 O O . LYS A 1 831 ? -39.062 -10.656 7.695 1 91.25 831 LYS A O 1
ATOM 6563 N N . PRO A 1 832 ? -40.781 -9.438 8.336 1 88.56 832 PRO A N 1
ATOM 6564 C CA . PRO A 1 832 ? -40.875 -8.891 6.984 1 88.56 832 PRO A CA 1
ATOM 6565 C C . PRO A 1 832 ? -39.625 -8.164 6.555 1 88.56 832 PRO A C 1
ATOM 6567 O O . PRO A 1 832 ? -39.219 -8.25 5.391 1 88.56 832 PRO A O 1
ATOM 6570 N N . GLU A 1 833 ? -39.031 -7.5 7.496 1 90.56 833 GLU A N 1
ATOM 6571 C CA . GLU A 1 833 ? -37.812 -6.801 7.184 1 90.56 833 GLU A CA 1
ATOM 6572 C C . GLU A 1 833 ? -36.656 -7.785 6.973 1 90.56 833 GLU A C 1
ATOM 6574 O O . GLU A 1 833 ? -35.781 -7.566 6.125 1 90.56 833 GLU A O 1
ATOM 6579 N N . LEU A 1 834 ? -36.688 -8.797 7.777 1 92.88 834 LEU A N 1
ATOM 6580 C CA . LEU A 1 834 ? -35.688 -9.828 7.648 1 92.88 834 LEU A CA 1
ATOM 6581 C C . LEU A 1 834 ? -35.719 -10.477 6.266 1 92.88 834 LEU A C 1
ATOM 6583 O O . LEU A 1 834 ? -34.688 -10.727 5.652 1 92.88 834 LEU A O 1
ATOM 6587 N N . ASP A 1 835 ? -36.938 -10.688 5.703 1 91.44 835 ASP A N 1
ATOM 6588 C CA . ASP A 1 835 ? -37.125 -11.336 4.41 1 91.44 835 ASP A CA 1
ATOM 6589 C C . ASP A 1 835 ? -36.625 -10.445 3.268 1 91.44 835 ASP A C 1
ATOM 6591 O O . ASP A 1 835 ? -36.25 -10.93 2.201 1 91.44 835 ASP A O 1
ATOM 6595 N N . LYS A 1 836 ? -36.625 -9.188 3.535 1 87.75 836 LYS A N 1
ATOM 6596 C CA . LYS A 1 836 ? -36.188 -8.25 2.514 1 87.75 836 LYS A CA 1
ATOM 6597 C C . LYS A 1 836 ? -34.656 -8.164 2.477 1 87.75 836 LYS A C 1
ATOM 6599 O O . LYS A 1 836 ? -34.062 -7.93 1.418 1 87.75 836 LYS A O 1
ATOM 6604 N N . LEU A 1 837 ? -34.031 -8.406 3.592 1 91.81 837 LEU A N 1
ATOM 6605 C CA . LEU A 1 837 ? -32.594 -8.211 3.707 1 91.81 837 LEU A CA 1
ATOM 6606 C C . LEU A 1 837 ? -31.844 -9.5 3.393 1 91.81 837 LEU A C 1
ATOM 6608 O O . LEU A 1 837 ? -30.75 -9.469 2.818 1 91.81 837 LEU A O 1
ATOM 6612 N N . PHE A 1 838 ? -32.5 -10.648 3.844 1 94.06 838 PHE A N 1
ATOM 6613 C CA . PHE A 1 838 ? -31.828 -11.938 3.682 1 94.06 838 PHE A CA 1
ATOM 6614 C C . PHE A 1 838 ? -32.75 -12.93 2.98 1 94.06 838 PHE A C 1
ATOM 6616 O O . PHE A 1 838 ? -33.906 -13.102 3.373 1 94.06 838 PHE A O 1
ATOM 6623 N N . SER A 1 839 ? -32.219 -13.539 1.923 1 91.44 839 SER A N 1
ATOM 6624 C CA . SER A 1 839 ? -32.969 -14.648 1.326 1 91.44 839 SER A CA 1
ATOM 6625 C C . SER A 1 839 ? -32.906 -15.883 2.223 1 91.44 839 SER A C 1
ATOM 6627 O O . SER A 1 839 ? -32.094 -15.969 3.135 1 91.44 839 SER A O 1
ATOM 6629 N N . PRO A 1 840 ? -33.844 -16.75 2.023 1 90.12 840 PRO A N 1
ATOM 6630 C CA . PRO A 1 840 ? -33.781 -18 2.799 1 90.12 840 PRO A CA 1
ATOM 6631 C C . PRO A 1 840 ? -32.469 -18.734 2.645 1 90.12 840 PRO A C 1
ATOM 6633 O O . PRO A 1 840 ? -32 -19.375 3.592 1 90.12 840 PRO A O 1
ATOM 6636 N N . TYR A 1 841 ? -31.875 -18.609 1.518 1 90.56 841 TYR A N 1
ATOM 6637 C CA . TYR A 1 841 ? -30.594 -19.25 1.279 1 90.56 841 TYR A CA 1
ATOM 6638 C C . TYR A 1 841 ? -29.484 -18.562 2.057 1 90.56 841 TYR A C 1
ATOM 6640 O O . TYR A 1 841 ? -28.516 -19.203 2.48 1 90.56 841 TYR A O 1
ATOM 6648 N N . ASP A 1 842 ? -29.641 -17.328 2.242 1 94.75 842 ASP A N 1
ATOM 6649 C CA . ASP A 1 842 ? -28.672 -16.578 3.055 1 94.75 842 ASP A CA 1
ATOM 6650 C C . ASP A 1 842 ? -28.688 -17.062 4.504 1 94.75 842 ASP A C 1
ATOM 6652 O O . ASP A 1 842 ? -27.641 -17.25 5.117 1 94.75 842 ASP A O 1
ATOM 6656 N N . ILE A 1 843 ? -29.906 -17.172 5 1 94.25 843 ILE A N 1
ATOM 6657 C CA . ILE A 1 843 ? -30.078 -17.609 6.383 1 94.25 843 ILE A CA 1
ATOM 6658 C C . ILE A 1 843 ? -29.5 -19 6.559 1 94.25 843 ILE A C 1
ATOM 6660 O O . ILE A 1 843 ? -28.844 -19.297 7.562 1 94.25 843 ILE A O 1
ATOM 6664 N N . LYS A 1 844 ? -29.75 -19.797 5.531 1 92.31 844 LYS A N 1
ATOM 6665 C CA . LYS A 1 844 ? -29.203 -21.141 5.559 1 92.31 844 LYS A CA 1
ATOM 6666 C C . LYS A 1 844 ? -27.672 -21.125 5.551 1 92.31 844 LYS A C 1
ATOM 6668 O O . LYS A 1 844 ? -27.031 -21.906 6.242 1 92.31 844 LYS A O 1
ATOM 6673 N N . ARG A 1 845 ? -27 -20.297 4.777 1 94.25 845 ARG A N 1
ATOM 6674 C CA . ARG A 1 845 ? -25.562 -20.141 4.727 1 94.25 845 ARG A CA 1
ATOM 6675 C C . ARG A 1 845 ? -25 -19.719 6.082 1 94.25 845 ARG A C 1
ATOM 6677 O O . ARG A 1 845 ? -23.969 -20.219 6.527 1 94.25 845 ARG A O 1
ATOM 6684 N N . ILE A 1 846 ? -25.719 -18.75 6.719 1 95.56 846 ILE A N 1
ATOM 6685 C CA . ILE A 1 846 ? -25.281 -18.266 8.023 1 95.56 846 ILE A CA 1
ATOM 6686 C C . ILE A 1 846 ? -25.312 -19.406 9.039 1 95.56 846 ILE A C 1
ATOM 6688 O O . ILE A 1 846 ? -24.359 -19.594 9.797 1 95.56 846 ILE A O 1
ATOM 6692 N N . LYS A 1 847 ? -26.359 -20.141 9 1 92.94 847 LYS A N 1
ATOM 6693 C CA . LYS A 1 847 ? -26.5 -21.266 9.922 1 92.94 847 LYS A CA 1
ATOM 6694 C C . LYS A 1 847 ? -25.438 -22.328 9.664 1 92.94 847 LYS A C 1
ATOM 6696 O O . LYS A 1 847 ? -24.828 -22.844 10.602 1 92.94 847 LYS A O 1
ATOM 6701 N N . SER A 1 848 ? -25.234 -22.656 8.375 1 91.56 848 SER A N 1
ATOM 6702 C CA . SER A 1 848 ? -24.25 -23.672 8.008 1 91.56 848 SER A CA 1
ATOM 6703 C C . SER A 1 848 ? -22.844 -23.25 8.445 1 91.56 848 SER A C 1
ATOM 6705 O O . SER A 1 848 ? -22.062 -24.094 8.891 1 91.56 848 SER A O 1
ATOM 6707 N N . TYR A 1 849 ? -22.562 -22.047 8.312 1 93.31 849 TYR A N 1
ATOM 6708 C CA . TYR A 1 849 ? -21.266 -21.562 8.773 1 93.31 849 TYR A CA 1
ATOM 6709 C C . TYR A 1 849 ? -21.172 -21.641 10.289 1 93.31 849 TYR A C 1
ATOM 6711 O O . TYR A 1 849 ? -20.141 -22.031 10.836 1 93.31 849 TYR A O 1
ATOM 6719 N N . ALA A 1 850 ? -22.203 -21.156 10.922 1 93.25 850 ALA A N 1
ATOM 6720 C CA . ALA A 1 850 ? -22.234 -21.203 12.383 1 93.25 850 ALA A CA 1
ATOM 6721 C C . ALA A 1 850 ? -22 -22.609 12.898 1 93.25 850 ALA A C 1
ATOM 6723 O O . ALA A 1 850 ? -21.453 -22.812 13.984 1 93.25 850 ALA A O 1
ATOM 6724 N N . ASP A 1 851 ? -22.406 -23.547 12.117 1 87.62 851 ASP A N 1
ATOM 6725 C CA . ASP A 1 851 ? -22.266 -24.953 12.492 1 87.62 851 ASP A CA 1
ATOM 6726 C C . ASP A 1 851 ? -20.938 -25.516 12 1 87.62 851 ASP A C 1
ATOM 6728 O O . ASP A 1 851 ? -20.734 -26.734 11.984 1 87.62 851 ASP A O 1
ATOM 6732 N N . ASN A 1 852 ? -20.047 -24.75 11.453 1 83.44 852 ASN A N 1
ATOM 6733 C CA . ASN A 1 852 ? -18.688 -25.062 11.039 1 83.44 852 ASN A CA 1
ATOM 6734 C C . ASN A 1 852 ? -18.688 -25.938 9.781 1 83.44 852 ASN A C 1
ATOM 6736 O O . ASN A 1 852 ? -17.812 -26.781 9.609 1 83.44 852 ASN A O 1
ATOM 6740 N N . MET A 1 853 ? -19.672 -25.688 8.938 1 83.94 853 MET A N 1
ATOM 6741 C CA . MET A 1 853 ? -19.781 -26.5 7.734 1 83.94 853 MET A CA 1
ATOM 6742 C C . MET A 1 853 ? -19.234 -25.75 6.523 1 83.94 853 MET A C 1
ATOM 6744 O O . MET A 1 853 ? -19 -26.359 5.469 1 83.94 853 MET A O 1
ATOM 6748 N N . LEU A 1 854 ? -19.031 -24.516 6.711 1 87.38 854 LEU A N 1
ATOM 6749 C CA . LEU A 1 854 ? -18.578 -23.703 5.586 1 87.38 854 LEU A CA 1
ATOM 6750 C C . LEU A 1 854 ? -17.406 -22.812 5.98 1 87.38 854 LEU A C 1
ATOM 6752 O O . LEU A 1 854 ? -17.188 -22.562 7.168 1 87.38 854 LEU A O 1
ATOM 6756 N N . ASP A 1 855 ? -16.688 -22.391 4.969 1 88.19 855 ASP A N 1
ATOM 6757 C CA . ASP A 1 855 ? -15.641 -21.391 5.148 1 88.19 855 ASP A CA 1
ATOM 6758 C C . ASP A 1 855 ? -16.234 -20 5.293 1 88.19 855 ASP A C 1
ATOM 6760 O O . ASP A 1 855 ? -17.344 -19.734 4.809 1 88.19 855 ASP A O 1
ATOM 6764 N N . TYR A 1 856 ? -15.586 -19.125 5.996 1 90.69 856 TYR A N 1
ATOM 6765 C CA . TYR A 1 856 ? -16.156 -17.812 6.309 1 90.69 856 TYR A CA 1
ATOM 6766 C C . TYR A 1 856 ? -16.312 -16.969 5.047 1 90.69 856 TYR A C 1
ATOM 6768 O O . TYR A 1 856 ? -17.109 -16.031 5.016 1 90.69 856 TYR A O 1
ATOM 6776 N N . HIS A 1 857 ? -15.57 -17.297 3.928 1 91.69 857 HIS A N 1
ATOM 6777 C CA . HIS A 1 857 ? -15.68 -16.547 2.676 1 91.69 857 HIS A CA 1
ATOM 6778 C C . HIS A 1 857 ? -17.078 -16.656 2.092 1 91.69 857 HIS A C 1
ATOM 6780 O O . HIS A 1 857 ? -17.5 -15.789 1.326 1 91.69 857 HIS A O 1
ATOM 6786 N N . VAL A 1 858 ? -17.797 -17.672 2.486 1 93.19 858 VAL A N 1
ATOM 6787 C CA . VAL A 1 858 ? -19.109 -17.938 1.915 1 93.19 858 VAL A CA 1
ATOM 6788 C C . VAL A 1 858 ? -20.125 -16.953 2.482 1 93.19 858 VAL A C 1
ATOM 6790 O O . VAL A 1 858 ? -21.141 -16.656 1.842 1 93.19 858 VAL A O 1
ATOM 6793 N N . ILE A 1 859 ? -19.859 -16.391 3.633 1 95.69 859 ILE A N 1
ATOM 6794 C CA . ILE A 1 859 ? -20.844 -15.516 4.258 1 95.69 859 ILE A CA 1
ATOM 6795 C C . ILE A 1 859 ? -20.312 -14.078 4.297 1 95.69 859 ILE A C 1
ATOM 6797 O O . ILE A 1 859 ? -20.953 -13.195 4.867 1 95.69 859 ILE A O 1
ATOM 6801 N N . LEU A 1 860 ? -19.172 -13.797 3.768 1 95.56 860 LEU A N 1
ATOM 6802 C CA . LEU A 1 860 ? -18.547 -12.492 3.848 1 95.56 860 LEU A CA 1
ATOM 6803 C C . LEU A 1 860 ? -19.438 -11.414 3.232 1 95.56 860 LEU A C 1
ATOM 6805 O O . LEU A 1 860 ? -19.438 -10.273 3.697 1 95.56 860 LEU A O 1
ATOM 6809 N N . ASP A 1 861 ? -20.156 -11.727 2.223 1 95.88 861 ASP A N 1
ATOM 6810 C CA . ASP A 1 861 ? -21.016 -10.781 1.523 1 95.88 861 ASP A CA 1
ATOM 6811 C C . ASP A 1 861 ? -22.172 -10.328 2.416 1 95.88 861 ASP A C 1
ATOM 6813 O O . ASP A 1 861 ? -22.781 -9.281 2.164 1 95.88 861 ASP A O 1
ATOM 6817 N N . LEU A 1 862 ? -22.516 -11.086 3.449 1 97.19 862 LEU A N 1
ATOM 6818 C CA . LEU A 1 862 ? -23.641 -10.789 4.312 1 97.19 862 LEU A CA 1
ATOM 6819 C C . LEU A 1 862 ? -23.219 -9.945 5.508 1 97.19 862 LEU A C 1
ATOM 6821 O O . LEU A 1 862 ? -24.062 -9.391 6.211 1 97.19 862 LEU A O 1
ATOM 6825 N N . MET A 1 863 ? -21.953 -9.836 5.719 1 96.88 863 MET A N 1
ATOM 6826 C CA . MET A 1 863 ? -21.406 -9.25 6.938 1 96.88 863 MET A CA 1
ATOM 6827 C C . MET A 1 863 ? -21.75 -7.762 7.027 1 96.88 863 MET A C 1
ATOM 6829 O O . MET A 1 863 ? -22.062 -7.254 8.102 1 96.88 863 MET A O 1
ATOM 6833 N N . PRO A 1 864 ? -21.672 -7.004 5.902 1 96.38 864 PRO A N 1
ATOM 6834 C CA . PRO A 1 864 ? -22.016 -5.582 6.004 1 96.38 864 PRO A CA 1
ATOM 6835 C C . PRO A 1 864 ? -23.438 -5.355 6.52 1 96.38 864 PRO A C 1
ATOM 6837 O O . PRO A 1 864 ? -23.656 -4.477 7.359 1 96.38 864 PRO A O 1
ATOM 6840 N N . THR A 1 865 ? -24.359 -6.141 6.051 1 96.62 865 THR A N 1
ATOM 6841 C CA . THR A 1 865 ? -25.75 -6.016 6.477 1 96.62 865 THR A CA 1
ATOM 6842 C C . THR A 1 865 ? -25.906 -6.398 7.945 1 96.62 865 THR A C 1
ATOM 6844 O O . THR A 1 865 ? -26.594 -5.707 8.703 1 96.62 865 THR A O 1
ATOM 6847 N N . ILE A 1 866 ? -25.281 -7.453 8.352 1 97.06 866 ILE A N 1
ATOM 6848 C CA . ILE A 1 866 ? -25.344 -7.926 9.734 1 97.06 866 ILE A CA 1
ATOM 6849 C C . ILE A 1 866 ? -24.734 -6.887 10.664 1 97.06 866 ILE A C 1
ATOM 6851 O O . ILE A 1 866 ? -25.312 -6.574 11.711 1 97.06 866 ILE A O 1
ATOM 6855 N N . ALA A 1 867 ? -23.578 -6.391 10.289 1 97.38 867 ALA A N 1
ATOM 6856 C CA . ALA A 1 867 ? -22.906 -5.391 11.109 1 97.38 867 ALA A CA 1
ATOM 6857 C C . ALA A 1 867 ? -23.75 -4.125 11.234 1 97.38 867 ALA A C 1
ATOM 6859 O O . ALA A 1 867 ? -23.875 -3.562 12.328 1 97.38 867 ALA A O 1
ATOM 6860 N N . THR A 1 868 ? -24.312 -3.676 10.141 1 96.06 868 THR A N 1
ATOM 6861 C CA . THR A 1 868 ? -25.156 -2.484 10.172 1 96.06 868 THR A CA 1
ATOM 6862 C C . THR A 1 868 ? -26.359 -2.691 11.094 1 96.06 868 THR A C 1
ATOM 6864 O O . THR A 1 868 ? -26.703 -1.803 11.875 1 96.06 868 THR A O 1
ATOM 6867 N N . LEU A 1 869 ? -27 -3.842 11.039 1 95.88 869 LEU A N 1
ATOM 6868 C CA . LEU A 1 869 ? -28.125 -4.164 11.891 1 95.88 869 LEU A CA 1
ATOM 6869 C C . LEU A 1 869 ? -27.734 -4.16 13.367 1 95.88 869 LEU A C 1
ATOM 6871 O O . LEU A 1 869 ? -28.469 -3.668 14.211 1 95.88 869 LEU A O 1
ATOM 6875 N N . TYR A 1 870 ? -26.609 -4.656 13.633 1 96.25 870 TYR A N 1
ATOM 6876 C CA . TYR A 1 870 ? -26.141 -4.723 15.016 1 96.25 870 TYR A CA 1
ATOM 6877 C C . TYR A 1 870 ? -25.828 -3.33 15.547 1 96.25 870 TYR A C 1
ATOM 6879 O O . TYR A 1 870 ? -26.312 -2.947 16.625 1 96.25 870 TYR A O 1
ATOM 6887 N N . PHE A 1 871 ? -25.047 -2.582 14.891 1 96.06 871 PHE A N 1
ATOM 6888 C CA . PHE A 1 871 ? -24.531 -1.321 15.414 1 96.06 871 PHE A CA 1
ATOM 6889 C C . PHE A 1 871 ? -25.609 -0.24 15.375 1 96.06 871 PHE A C 1
ATOM 6891 O O . PHE A 1 871 ? -25.516 0.751 16.094 1 96.06 871 PHE A O 1
ATOM 6898 N N . THR A 1 872 ? -26.625 -0.385 14.492 1 93.56 872 THR A N 1
ATOM 6899 C CA . THR A 1 872 ? -27.75 0.545 14.523 1 93.56 872 THR A CA 1
ATOM 6900 C C . THR A 1 872 ? -28.703 0.197 15.656 1 93.56 872 THR A C 1
ATOM 6902 O O . THR A 1 872 ? -29.672 0.926 15.906 1 93.56 872 THR A O 1
ATOM 6905 N N . GLY A 1 873 ? -28.516 -0.914 16.297 1 92 873 GLY A N 1
ATOM 6906 C CA . GLY A 1 873 ? -29.281 -1.271 17.484 1 92 873 GLY A CA 1
ATOM 6907 C C . GLY A 1 873 ? -30.484 -2.146 17.188 1 92 873 GLY A C 1
ATOM 6908 O O . GLY A 1 873 ? -31.281 -2.424 18.078 1 92 873 GLY A O 1
ATOM 6909 N N . ARG A 1 874 ? -30.578 -2.629 16 1 92.56 874 ARG A N 1
ATOM 6910 C CA . ARG A 1 874 ? -31.766 -3.393 15.602 1 92.56 874 ARG A CA 1
ATOM 6911 C C . ARG A 1 874 ? -31.703 -4.812 16.156 1 92.56 874 ARG A C 1
ATOM 6913 O O . ARG A 1 874 ? -32.75 -5.434 16.406 1 92.56 874 ARG A O 1
ATOM 6920 N N . ILE A 1 875 ? -30.5 -5.332 16.281 1 92.75 875 ILE A N 1
ATOM 6921 C CA . ILE A 1 875 ? -30.359 -6.68 16.828 1 92.75 875 ILE A CA 1
ATOM 6922 C C . ILE A 1 875 ? -29.406 -6.668 18 1 92.75 875 ILE A C 1
ATOM 6924 O O . ILE A 1 875 ? -28.906 -7.723 18.422 1 92.75 875 ILE A O 1
ATOM 6928 N N . LYS A 1 876 ? -29.156 -5.543 18.609 1 88.81 876 LYS A N 1
ATOM 6929 C CA . LYS A 1 876 ? -28.125 -5.375 19.625 1 88.81 876 LYS A CA 1
ATOM 6930 C C . LYS A 1 876 ? -28.719 -5.52 21.031 1 88.81 876 LYS A C 1
ATOM 6932 O O . LYS A 1 876 ? -29.812 -5.012 21.297 1 88.81 876 LYS A O 1
ATOM 6937 N N . ASP A 1 877 ? -28.016 -6.16 21.891 1 79.88 877 ASP A N 1
ATOM 6938 C CA . ASP A 1 877 ? -28.234 -6.262 23.328 1 79.88 877 ASP A CA 1
ATOM 6939 C C . ASP A 1 877 ? -29.672 -6.66 23.625 1 79.88 877 ASP A C 1
ATOM 6941 O O . ASP A 1 877 ? -30.109 -7.758 23.266 1 79.88 877 ASP A O 1
ATOM 6945 N N . GLU A 1 878 ? -30.453 -5.668 24.031 1 75.5 878 GLU A N 1
ATOM 6946 C CA . GLU A 1 878 ? -31.828 -5.945 24.438 1 75.5 878 GLU A CA 1
ATOM 6947 C C . GLU A 1 878 ? -32.656 -6.434 23.25 1 75.5 878 GLU A C 1
ATOM 6949 O O . GLU A 1 878 ? -33.625 -7.164 23.438 1 75.5 878 GLU A O 1
ATOM 6954 N N . ASN A 1 879 ? -32.125 -6.129 22.219 1 76.44 879 ASN A N 1
ATOM 6955 C CA . ASN A 1 879 ? -32.906 -6.473 21.016 1 76.44 879 ASN A CA 1
ATOM 6956 C C . ASN A 1 879 ? -32.469 -7.82 20.453 1 76.44 879 ASN A C 1
ATOM 6958 O O . ASN A 1 879 ? -33.031 -8.297 19.469 1 76.44 879 ASN A O 1
ATOM 6962 N N . GLY A 1 880 ? -31.391 -8.43 21.188 1 83 880 GLY A N 1
ATOM 6963 C CA . GLY A 1 880 ? -31.125 -9.742 20.641 1 83 880 GLY A CA 1
ATOM 6964 C C . GLY A 1 880 ? -29.734 -10.25 20.984 1 83 880 GLY A C 1
ATOM 6965 O O . GLY A 1 880 ? -29.531 -10.898 22.016 1 83 880 GLY A O 1
ATOM 6966 N N . VAL A 1 881 ? -28.688 -9.734 20.297 1 92.38 881 VAL A N 1
ATOM 6967 C CA . VAL A 1 881 ? -27.359 -10.328 20.297 1 92.38 881 VAL A CA 1
ATOM 6968 C C . VAL A 1 881 ? -26.453 -9.562 21.25 1 92.38 881 VAL A C 1
ATOM 6970 O O . VAL A 1 881 ? -26.328 -8.344 21.156 1 92.38 881 VAL A O 1
ATOM 6973 N N . VAL A 1 882 ? -25.859 -10.211 22.203 1 92.44 882 VAL A N 1
ATOM 6974 C CA . VAL A 1 882 ? -24.906 -9.617 23.125 1 92.44 882 VAL A CA 1
ATOM 6975 C C . VAL A 1 882 ? -23.484 -10.078 22.766 1 92.44 882 VAL A C 1
ATOM 6977 O O . VAL A 1 882 ? -23.219 -11.281 22.719 1 92.44 882 VAL A O 1
ATOM 6980 N N . LEU A 1 883 ? -22.656 -9.172 22.484 1 93.19 883 LEU A N 1
ATOM 6981 C CA . LEU A 1 883 ? -21.312 -9.484 22.047 1 93.19 883 LEU A CA 1
ATOM 6982 C C . LEU A 1 883 ? -20.281 -8.945 23.031 1 93.19 883 LEU A C 1
ATOM 6984 O O . LEU A 1 883 ? -20.5 -7.902 23.656 1 93.19 883 LEU A O 1
ATOM 6988 N N . SER A 1 884 ? -19.188 -9.617 23.141 1 89.44 884 SER A N 1
ATOM 6989 C CA . SER A 1 884 ? -18.047 -9.133 23.922 1 89.44 884 SER A CA 1
ATOM 6990 C C . SER A 1 884 ? -17.266 -8.078 23.141 1 89.44 884 SER A C 1
ATOM 6992 O O . SER A 1 884 ? -17.547 -7.809 21.984 1 89.44 884 SER A O 1
ATOM 6994 N N . GLY A 1 885 ? -16.25 -7.445 23.797 1 87.69 885 GLY A N 1
ATOM 6995 C CA . GLY A 1 885 ? -15.469 -6.387 23.188 1 87.69 885 GLY A CA 1
ATOM 6996 C C . GLY A 1 885 ? -14.75 -6.832 21.922 1 87.69 885 GLY A C 1
ATOM 6997 O O . GLY A 1 885 ? -14.836 -6.168 20.891 1 87.69 885 GLY A O 1
ATOM 6998 N N . VAL A 1 886 ? -14.109 -8 22 1 89 886 VAL A N 1
ATOM 6999 C CA . VAL A 1 886 ? -13.352 -8.516 20.875 1 89 886 VAL A CA 1
ATOM 7000 C C . VAL A 1 886 ? -14.305 -8.906 19.734 1 89 886 VAL A C 1
ATOM 7002 O O . VAL A 1 886 ? -14 -8.703 18.562 1 89 886 VAL A O 1
ATOM 7005 N N . GLN A 1 887 ? -15.445 -9.477 20.125 1 93.31 887 GLN A N 1
ATOM 7006 C CA . GLN A 1 887 ? -16.438 -9.891 19.141 1 93.31 887 GLN A CA 1
ATOM 7007 C C . GLN A 1 887 ? -17 -8.68 18.391 1 93.31 887 GLN A C 1
ATOM 7009 O O . GLN A 1 887 ? -17.203 -8.727 17.188 1 93.31 887 GLN A O 1
ATOM 7014 N N . LYS A 1 888 ? -17.188 -7.578 19.172 1 94.75 888 LYS A N 1
ATOM 7015 C CA . LYS A 1 888 ? -17.656 -6.34 18.547 1 94.75 888 LYS A CA 1
ATOM 7016 C C . LYS A 1 888 ? -16.609 -5.793 17.562 1 94.75 888 LYS A C 1
ATOM 7018 O O . LYS A 1 888 ? -16.969 -5.309 16.484 1 94.75 888 LYS A O 1
ATOM 7023 N N . ALA A 1 889 ? -15.406 -5.926 18 1 95.19 889 ALA A N 1
ATOM 7024 C CA . ALA A 1 889 ? -14.32 -5.434 17.172 1 95.19 889 ALA A CA 1
ATOM 7025 C C . ALA A 1 889 ? -14.234 -6.223 15.859 1 95.19 889 ALA A C 1
ATOM 7027 O O . ALA A 1 889 ? -14.016 -5.645 14.797 1 95.19 889 ALA A O 1
ATOM 7028 N N . LEU A 1 890 ? -14.461 -7.48 15.93 1 94.94 890 LEU A N 1
ATOM 7029 C CA . LEU A 1 890 ? -14.398 -8.328 14.742 1 94.94 890 LEU A CA 1
ATOM 7030 C C . LEU A 1 890 ? -15.547 -8.016 13.789 1 94.94 890 LEU A C 1
ATOM 7032 O O . LEU A 1 890 ? -15.344 -7.926 12.578 1 94.94 890 LEU A O 1
ATOM 7036 N N . LEU A 1 891 ? -16.703 -7.902 14.344 1 96.5 891 LEU A N 1
ATOM 7037 C CA . LEU A 1 891 ? -17.859 -7.578 13.531 1 96.5 891 LEU A CA 1
ATOM 7038 C C . LEU A 1 891 ? -17.688 -6.223 12.844 1 96.5 891 LEU A C 1
ATOM 7040 O O . LEU A 1 891 ? -18.047 -6.062 11.68 1 96.5 891 LEU A O 1
ATOM 7044 N N . CYS A 1 892 ? -17.125 -5.27 13.617 1 97.06 892 CYS A N 1
ATOM 7045 C CA . CYS A 1 892 ? -16.875 -3.936 13.078 1 97.06 892 CYS A CA 1
ATOM 7046 C C . CYS A 1 892 ? -15.812 -3.977 11.984 1 97.06 892 CYS A C 1
ATOM 7048 O O . CYS A 1 892 ? -16 -3.41 10.906 1 97.06 892 CYS A O 1
ATOM 7050 N N . ALA A 1 893 ? -14.727 -4.672 12.234 1 97.19 893 ALA A N 1
ATOM 7051 C CA . ALA A 1 893 ? -13.602 -4.742 11.305 1 97.19 893 ALA A CA 1
ATOM 7052 C C . ALA A 1 893 ? -14.016 -5.418 10 1 97.19 893 ALA A C 1
ATOM 7054 O O . ALA A 1 893 ? -13.766 -4.887 8.914 1 97.19 893 ALA A O 1
ATOM 7055 N N . ILE A 1 894 ? -14.758 -6.523 10.094 1 96.5 894 ILE A N 1
ATOM 7056 C CA . ILE A 1 894 ? -15.094 -7.312 8.914 1 96.5 894 ILE A CA 1
ATOM 7057 C C . ILE A 1 894 ? -16.344 -6.73 8.242 1 96.5 894 ILE A C 1
ATOM 7059 O O . ILE A 1 894 ? -16.391 -6.625 7.016 1 96.5 894 ILE A O 1
ATOM 7063 N N . GLY A 1 895 ? -17.234 -6.332 9.008 1 97.44 895 GLY A N 1
ATOM 7064 C CA . GLY A 1 895 ? -18.516 -5.918 8.461 1 97.44 895 GLY A CA 1
ATOM 7065 C C . GLY A 1 895 ? -18.531 -4.469 8 1 97.44 895 GLY A C 1
ATOM 7066 O O . GLY A 1 895 ? -19.078 -4.156 6.945 1 97.44 895 GLY A O 1
ATOM 7067 N N . LEU A 1 896 ? -17.953 -3.586 8.781 1 97.44 896 LEU A N 1
ATOM 7068 C CA . LEU A 1 896 ? -18.047 -2.16 8.477 1 97.44 896 LEU A CA 1
ATOM 7069 C C . LEU A 1 896 ? -16.781 -1.683 7.766 1 97.44 896 LEU A C 1
ATOM 7071 O O . LEU A 1 896 ? -16.859 -1.055 6.707 1 97.44 896 LEU A O 1
ATOM 7075 N N . GLN A 1 897 ? -15.594 -1.984 8.242 1 96.75 897 GLN A N 1
ATOM 7076 C CA . GLN A 1 897 ? -14.336 -1.497 7.691 1 96.75 897 GLN A CA 1
ATOM 7077 C C . GLN A 1 897 ? -13.867 -2.377 6.535 1 96.75 897 GLN A C 1
ATOM 7079 O O . GLN A 1 897 ? -12.953 -2 5.793 1 96.75 897 GLN A O 1
ATOM 7084 N N . ARG A 1 898 ? -14.461 -3.564 6.309 1 96.81 898 ARG A N 1
ATOM 7085 C CA . ARG A 1 898 ? -14.156 -4.5 5.23 1 96.81 898 ARG A CA 1
ATOM 7086 C C . ARG A 1 898 ? -12.719 -4.996 5.324 1 96.81 898 ARG A C 1
ATOM 7088 O O . ARG A 1 898 ? -12.031 -5.129 4.309 1 96.81 898 ARG A O 1
ATOM 7095 N N . LYS A 1 899 ? -12.242 -5.164 6.574 1 94.94 899 LYS A N 1
ATOM 7096 C CA . LYS A 1 899 ? -10.891 -5.668 6.812 1 94.94 899 LYS A CA 1
ATOM 7097 C C . LYS A 1 899 ? -10.852 -7.191 6.723 1 94.94 899 LYS A C 1
ATOM 7099 O O . LYS A 1 899 ? -11.883 -7.855 6.852 1 94.94 899 LYS A O 1
ATOM 7104 N N . MET A 1 900 ? -9.688 -7.676 6.457 1 91.88 900 MET A N 1
ATOM 7105 C CA . MET A 1 900 ? -9.453 -9.117 6.465 1 91.88 900 MET A CA 1
ATOM 7106 C C . MET A 1 900 ? -8.969 -9.586 7.832 1 91.88 900 MET A C 1
ATOM 7108 O O . MET A 1 900 ? -8.57 -8.773 8.664 1 91.88 900 MET A O 1
ATOM 7112 N N . LEU A 1 901 ? -9.07 -10.859 8.062 1 90.62 901 LEU A N 1
ATOM 7113 C CA . LEU A 1 901 ? -8.68 -11.422 9.344 1 90.62 901 LEU A CA 1
ATOM 7114 C C . LEU A 1 901 ? -7.188 -11.219 9.594 1 90.62 901 LEU A C 1
ATOM 7116 O O . LEU A 1 901 ? -6.762 -11.062 10.742 1 90.62 901 LEU A O 1
ATOM 7120 N N . GLU A 1 902 ? -6.395 -11.188 8.547 1 86.88 902 GLU A N 1
ATOM 7121 C CA . GLU A 1 902 ? -4.957 -10.961 8.664 1 86.88 902 GLU A CA 1
ATOM 7122 C C . GLU A 1 902 ? -4.656 -9.555 9.18 1 86.88 902 GLU A C 1
ATOM 7124 O O . GLU A 1 902 ? -3.68 -9.352 9.898 1 86.88 902 GLU A O 1
ATOM 7129 N N . ASP A 1 903 ? -5.473 -8.633 8.828 1 90.38 903 ASP A N 1
ATOM 7130 C CA . ASP A 1 903 ? -5.32 -7.266 9.32 1 90.38 903 ASP A CA 1
ATOM 7131 C C . ASP A 1 903 ? -5.566 -7.191 10.82 1 90.38 903 ASP A C 1
ATOM 7133 O O . ASP A 1 903 ? -4.879 -6.457 11.531 1 90.38 903 ASP A O 1
ATOM 7137 N N . MET A 1 904 ? -6.504 -7.918 11.211 1 91.19 904 MET A N 1
ATOM 7138 C CA . MET A 1 904 ? -6.887 -7.906 12.617 1 91.19 904 MET A CA 1
ATOM 7139 C C . MET A 1 904 ? -5.84 -8.602 13.477 1 91.19 904 MET A C 1
ATOM 7141 O O . MET A 1 904 ? -5.711 -8.312 14.664 1 91.19 904 MET A O 1
ATOM 7145 N N . GLU A 1 905 ? -5.145 -9.555 12.812 1 90 905 GLU A N 1
ATOM 7146 C CA . GLU A 1 905 ? -4.055 -10.211 13.523 1 90 905 GLU A CA 1
ATOM 7147 C C . GLU A 1 905 ? -3.004 -9.203 13.977 1 90 905 GLU A C 1
ATOM 7149 O O . GLU A 1 905 ? -2.529 -9.258 15.109 1 90 905 GLU A O 1
ATOM 7154 N N . LYS A 1 906 ? -2.727 -8.25 13.164 1 83.31 906 LYS A N 1
ATOM 7155 C CA . LYS A 1 906 ? -1.729 -7.215 13.445 1 83.31 906 LYS A CA 1
ATOM 7156 C C . LYS A 1 906 ? -2.252 -6.207 14.461 1 83.31 906 LYS A C 1
ATOM 7158 O O . LYS A 1 906 ? -1.5 -5.73 15.312 1 83.31 906 LYS A O 1
ATOM 7163 N N . GLU A 1 907 ? -3.549 -5.863 14.391 1 88.94 907 GLU A N 1
ATOM 7164 C CA . GLU A 1 907 ? -4.141 -4.836 15.242 1 88.94 907 GLU A CA 1
ATOM 7165 C C . GLU A 1 907 ? -4.371 -5.359 16.656 1 88.94 907 GLU A C 1
ATOM 7167 O O . GLU A 1 907 ? -4.129 -4.645 17.641 1 88.94 907 GLU A O 1
ATOM 7172 N N . LEU A 1 908 ? -4.859 -6.617 16.812 1 88.12 908 LEU A N 1
ATOM 7173 C CA . LEU A 1 908 ? -5.258 -7.145 18.109 1 88.12 908 LEU A CA 1
ATOM 7174 C C . LEU A 1 908 ? -4.199 -8.094 18.672 1 88.12 908 LEU A C 1
ATOM 7176 O O . LEU A 1 908 ? -4.289 -8.531 19.812 1 88.12 908 LEU A O 1
ATOM 7180 N N . ASN A 1 909 ? -3.102 -8.406 17.969 1 81.5 909 ASN A N 1
ATOM 7181 C CA . ASN A 1 909 ? -2.023 -9.305 18.359 1 81.5 909 ASN A CA 1
ATOM 7182 C C . ASN A 1 909 ? -2.553 -10.695 18.719 1 81.5 909 ASN A C 1
ATOM 7184 O O . ASN A 1 909 ? -2.234 -11.219 19.781 1 81.5 909 ASN A O 1
ATOM 7188 N N . LEU A 1 910 ? -3.59 -11.219 17.938 1 84.94 910 LEU A N 1
ATOM 7189 C CA . LEU A 1 910 ? -4.152 -12.562 18.016 1 84.94 910 LEU A CA 1
ATOM 7190 C C . LEU A 1 910 ? -3.895 -13.344 16.734 1 84.94 910 LEU A C 1
ATOM 7192 O O . LEU A 1 910 ? -3.758 -12.758 15.664 1 84.94 910 LEU A O 1
ATOM 7196 N N . THR A 1 911 ? -3.811 -14.688 16.875 1 85.81 911 THR A N 1
ATOM 7197 C CA . THR A 1 911 ? -3.584 -15.508 15.688 1 85.81 911 THR A CA 1
ATOM 7198 C C . THR A 1 911 ? -4.848 -15.586 14.836 1 85.81 911 THR A C 1
ATOM 7200 O O . THR A 1 911 ? -5.953 -15.383 15.336 1 85.81 911 THR A O 1
ATOM 7203 N N . VAL A 1 912 ? -4.73 -15.906 13.68 1 88.19 912 VAL A N 1
ATOM 7204 C CA . VAL A 1 912 ? -5.848 -16 12.742 1 88.19 912 VAL A CA 1
ATOM 7205 C C . VAL A 1 912 ? -6.805 -17.109 13.203 1 88.19 912 VAL A C 1
ATOM 7207 O O . VAL A 1 912 ? -8.023 -16.953 13.094 1 88.19 912 VAL A O 1
ATOM 7210 N N . SER A 1 913 ? -6.301 -18.188 13.719 1 84.25 913 SER A N 1
ATOM 7211 C CA . SER A 1 913 ? -7.133 -19.297 14.18 1 84.25 913 SER A CA 1
ATOM 7212 C C . SER A 1 913 ? -8.023 -18.875 15.344 1 84.25 913 SER A C 1
ATOM 7214 O O . SER A 1 913 ? -9.195 -19.234 15.398 1 84.25 913 SER A O 1
ATOM 7216 N N . GLN A 1 914 ? -7.473 -18.047 16.219 1 88 914 GLN A N 1
ATOM 7217 C CA . GLN A 1 914 ? -8.25 -17.531 17.344 1 88 914 GLN A CA 1
ATOM 7218 C C . GLN A 1 914 ? -9.336 -16.562 16.875 1 88 914 GLN A C 1
ATOM 7220 O O . GLN A 1 914 ? -10.469 -16.609 17.359 1 88 914 GLN A O 1
ATOM 7225 N N . LEU A 1 915 ? -8.961 -15.773 15.977 1 92.38 915 LEU A N 1
ATOM 7226 C CA . LEU A 1 915 ? -9.914 -14.805 15.438 1 92.38 915 LEU A CA 1
ATOM 7227 C C . LEU A 1 915 ? -11.062 -15.523 14.727 1 92.38 915 LEU A C 1
ATOM 7229 O O . LEU A 1 915 ? -12.219 -15.109 14.844 1 92.38 915 LEU A O 1
ATOM 7233 N N . MET A 1 916 ? -10.789 -16.578 14.039 1 91.44 916 MET A N 1
ATOM 7234 C CA . MET A 1 916 ? -11.82 -17.359 13.344 1 91.44 916 MET A CA 1
ATOM 7235 C C . MET A 1 916 ? -12.766 -18.016 14.336 1 91.44 916 MET A C 1
ATOM 7237 O O . MET A 1 916 ? -13.977 -18.078 14.109 1 91.44 916 MET A O 1
ATOM 7241 N N . ALA A 1 917 ? -12.203 -18.5 15.43 1 89.75 917 ALA A N 1
ATOM 7242 C CA . ALA A 1 917 ? -13.023 -19.109 16.469 1 89.75 917 ALA A CA 1
ATOM 7243 C C . ALA A 1 917 ? -14 -18.094 17.062 1 89.75 917 ALA A C 1
ATOM 7245 O O . ALA A 1 917 ? -15.172 -18.406 17.281 1 89.75 917 ALA A O 1
ATOM 7246 N N . MET A 1 918 ? -13.562 -16.938 17.297 1 91.94 918 MET A N 1
ATOM 7247 C CA . MET A 1 918 ? -14.414 -15.883 17.828 1 91.94 918 MET A CA 1
ATOM 7248 C C . MET A 1 918 ? -15.461 -15.461 16.797 1 91.94 918 MET A C 1
ATOM 7250 O O . MET A 1 918 ? -16.594 -15.141 17.156 1 91.94 918 MET A O 1
ATOM 7254 N N . PHE A 1 919 ? -15.016 -15.5 15.641 1 94.06 919 PHE A N 1
ATOM 7255 C CA . PHE A 1 919 ? -15.93 -15.102 14.57 1 94.06 919 PHE A CA 1
ATOM 7256 C C . PHE A 1 919 ? -17.078 -16.094 14.438 1 94.06 919 PHE A C 1
ATOM 7258 O O . PHE A 1 919 ? -18.219 -15.711 14.211 1 94.06 919 PHE A O 1
ATOM 7265 N N . ILE A 1 920 ? -16.844 -17.312 14.531 1 93.12 920 ILE A N 1
ATOM 7266 C CA . ILE A 1 920 ? -17.875 -18.344 14.484 1 93.12 920 ILE A CA 1
ATOM 7267 C C . ILE A 1 920 ? -18.844 -18.156 15.633 1 93.12 920 ILE A C 1
ATOM 7269 O O . ILE A 1 920 ? -20.062 -18.328 15.469 1 93.12 920 ILE A O 1
ATOM 7273 N N . LYS A 1 921 ? -18.344 -17.812 16.797 1 92.44 921 LYS A N 1
ATOM 7274 C CA . LYS A 1 921 ? -19.203 -17.562 17.953 1 92.44 921 LYS A CA 1
ATOM 7275 C C . LYS A 1 921 ? -20.156 -16.391 17.688 1 92.44 921 LYS A C 1
ATOM 7277 O O . LYS A 1 921 ? -21.328 -16.438 18.062 1 92.44 921 LYS A O 1
ATOM 7282 N N . VAL A 1 922 ? -19.609 -15.352 17.094 1 95.19 922 VAL A N 1
ATOM 7283 C CA . VAL A 1 922 ? -20.438 -14.195 16.75 1 95.19 922 VAL A CA 1
ATOM 7284 C C . VAL A 1 922 ? -21.562 -14.625 15.812 1 95.19 922 VAL A C 1
ATOM 7286 O O . VAL A 1 922 ? -22.719 -14.266 16.031 1 95.19 922 VAL A O 1
ATOM 7289 N N . MET A 1 923 ? -21.203 -15.391 14.812 1 95.56 923 MET A N 1
ATOM 7290 C CA . MET A 1 923 ? -22.188 -15.781 13.805 1 95.56 923 MET A CA 1
ATOM 7291 C C . MET A 1 923 ? -23.188 -16.766 14.383 1 95.56 923 MET A C 1
ATOM 7293 O O . MET A 1 923 ? -24.359 -16.797 13.977 1 95.56 923 MET A O 1
ATOM 7297 N N . ARG A 1 924 ? -22.812 -17.594 15.359 1 94.5 924 ARG A N 1
ATOM 7298 C CA . ARG A 1 924 ? -23.734 -18.484 16.047 1 94.5 924 ARG A CA 1
ATOM 7299 C C . ARG A 1 924 ? -24.797 -17.688 16.797 1 94.5 924 ARG A C 1
ATOM 7301 O O . ARG A 1 924 ? -25.969 -18.031 16.766 1 94.5 924 ARG A O 1
ATOM 7308 N N . LYS A 1 925 ? -24.375 -16.688 17.5 1 95.25 925 LYS A N 1
ATOM 7309 C CA . LYS A 1 925 ? -25.312 -15.836 18.219 1 95.25 925 LYS A CA 1
ATOM 7310 C C . LYS A 1 925 ? -26.266 -15.133 17.266 1 95.25 925 LYS A C 1
ATOM 7312 O O . LYS A 1 925 ? -27.469 -15.031 17.547 1 95.25 925 LYS A O 1
ATOM 7317 N N . VAL A 1 926 ? -25.734 -14.664 16.156 1 96.12 926 VAL A N 1
ATOM 7318 C CA . VAL A 1 926 ? -26.562 -14.008 15.148 1 96.12 926 VAL A CA 1
ATOM 7319 C C . VAL A 1 926 ? -27.547 -15 14.562 1 96.12 926 VAL A C 1
ATOM 7321 O O . VAL A 1 926 ? -28.734 -14.695 14.414 1 96.12 926 VAL A O 1
ATOM 7324 N N . SER A 1 927 ? -27.047 -16.172 14.18 1 95.12 927 SER A N 1
ATOM 7325 C CA . SER A 1 927 ? -27.891 -17.203 13.602 1 95.12 927 SER A CA 1
ATOM 7326 C C . SER A 1 927 ? -29.031 -17.594 14.547 1 95.12 927 SER A C 1
ATOM 7328 O O . SER A 1 927 ? -30.172 -17.719 14.125 1 95.12 927 SER A O 1
ATOM 7330 N N . MET A 1 928 ? -28.719 -17.703 15.812 1 93.19 928 MET A N 1
ATOM 7331 C CA . MET A 1 928 ? -29.719 -18.062 16.812 1 93.19 928 MET A CA 1
ATOM 7332 C C . MET A 1 928 ? -30.781 -16.984 16.922 1 93.19 928 MET A C 1
ATOM 7334 O O . MET A 1 928 ? -31.969 -17.281 17.047 1 93.19 928 MET A O 1
ATOM 7338 N N . HIS A 1 929 ? -30.344 -15.805 16.891 1 94.38 929 HIS A N 1
ATOM 7339 C CA . HIS A 1 929 ? -31.297 -14.703 16.984 1 94.38 929 HIS A CA 1
ATOM 7340 C C . HIS A 1 929 ? -32.188 -14.648 15.75 1 94.38 929 HIS A C 1
ATOM 7342 O O . HIS A 1 929 ? -33.406 -14.43 15.875 1 94.38 929 HIS A O 1
ATOM 7348 N N . LEU A 1 930 ? -31.672 -14.797 14.57 1 94.31 930 LEU A N 1
ATOM 7349 C CA . LEU A 1 930 ? -32.469 -14.781 13.344 1 94.31 930 LEU A CA 1
ATOM 7350 C C . LEU A 1 930 ? -33.469 -15.93 13.32 1 94.31 930 LEU A C 1
ATOM 7352 O O . LEU A 1 930 ? -34.594 -15.773 12.867 1 94.31 930 LEU A O 1
ATOM 7356 N N . GLU A 1 931 ? -33.062 -17.047 13.812 1 91.31 931 GLU A N 1
ATOM 7357 C CA . GLU A 1 931 ? -33.969 -18.188 13.898 1 91.31 931 GLU A CA 1
ATOM 7358 C C . GLU A 1 931 ? -35.094 -17.922 14.867 1 91.31 931 GLU A C 1
ATOM 7360 O O . GLU A 1 931 ? -36.219 -18.375 14.648 1 91.31 931 GLU A O 1
ATOM 7365 N N . LYS A 1 932 ? -34.75 -17.219 15.914 1 90.38 932 LYS A N 1
ATOM 7366 C CA . LYS A 1 932 ? -35.781 -16.844 16.875 1 90.38 932 LYS A CA 1
ATOM 7367 C C . LYS A 1 932 ? -36.844 -15.938 16.25 1 90.38 932 LYS A C 1
ATOM 7369 O O . LYS A 1 932 ? -38.031 -16.062 16.531 1 90.38 932 LYS A O 1
ATOM 7374 N N . ILE A 1 933 ? -36.375 -15.062 15.422 1 91.94 933 ILE A N 1
ATOM 7375 C CA . ILE A 1 933 ? -37.281 -14.164 14.727 1 91.94 933 ILE A CA 1
ATOM 7376 C C . ILE A 1 933 ? -38.156 -14.961 13.766 1 91.94 933 ILE A C 1
ATOM 7378 O O . ILE A 1 933 ? -39.375 -14.727 13.672 1 91.94 933 ILE A O 1
ATOM 7382 N N . LEU A 1 934 ? -37.625 -15.93 13.078 1 90.19 934 LEU A N 1
ATOM 7383 C CA . LEU A 1 934 ? -38.344 -16.75 12.117 1 90.19 934 LEU A CA 1
ATOM 7384 C C . LEU A 1 934 ? -39.375 -17.656 12.82 1 90.19 934 LEU A C 1
ATOM 7386 O O . LEU A 1 934 ? -40.5 -17.781 12.375 1 90.19 934 LEU A O 1
ATOM 7390 N N . SER A 1 935 ? -38.938 -18.25 13.914 1 86.69 935 SER A N 1
ATOM 7391 C CA . SER A 1 935 ? -39.844 -19.125 14.672 1 86.69 935 SER A CA 1
ATOM 7392 C C . SER A 1 935 ? -40.938 -18.328 15.359 1 86.69 935 SER A C 1
ATOM 7394 O O . SER A 1 935 ? -42.094 -18.797 15.453 1 86.69 935 SER A O 1
ATOM 7396 N N . GLY A 1 936 ? -40.562 -17.188 15.844 1 80.19 936 GLY A N 1
ATOM 7397 C CA . GLY A 1 936 ? -41.562 -16.344 16.484 1 80.19 936 GLY A CA 1
ATOM 7398 C C . GLY A 1 936 ? -42.656 -15.898 15.539 1 80.19 936 GLY A C 1
ATOM 7399 O O . GLY A 1 936 ? -43.812 -15.828 15.93 1 80.19 936 GLY A O 1
ATOM 7400 N N . ALA A 1 937 ? -42.344 -15.641 14.32 1 79.19 937 ALA A N 1
ATOM 7401 C CA . ALA A 1 937 ? -43.344 -15.258 13.328 1 79.19 937 ALA A CA 1
ATOM 7402 C C . ALA A 1 937 ? -44.25 -16.422 13 1 79.19 937 ALA A C 1
ATOM 7404 O O . ALA A 1 937 ? -45.438 -16.219 12.742 1 79.19 937 ALA A O 1
ATOM 7405 N N . ILE A 1 938 ? -43.719 -17.609 12.914 1 72.06 938 ILE A N 1
ATOM 7406 C CA . ILE A 1 938 ? -44.531 -18.797 12.672 1 72.06 938 ILE A CA 1
ATOM 7407 C C . ILE A 1 938 ? -45.5 -19.016 13.836 1 72.06 938 ILE A C 1
ATOM 7409 O O . ILE A 1 938 ? -46.656 -19.359 13.625 1 72.06 938 ILE A O 1
ATOM 7413 N N . GLU A 1 939 ? -44.906 -18.797 15.062 1 65.25 939 GLU A N 1
ATOM 7414 C CA . GLU A 1 939 ? -45.75 -18.953 16.25 1 65.25 939 GLU A CA 1
ATOM 7415 C C . GLU A 1 939 ? -46.844 -17.906 16.281 1 65.25 939 GLU A C 1
ATOM 7417 O O . GLU A 1 939 ? -47.969 -18.188 16.688 1 65.25 939 GLU A O 1
ATOM 7422 N N . ALA A 1 940 ? -46.375 -16.656 15.961 1 62 940 ALA A N 1
ATOM 7423 C CA . ALA A 1 940 ? -47.375 -15.578 15.969 1 62 940 ALA A CA 1
ATOM 7424 C C . ALA A 1 940 ? -48.469 -15.852 14.953 1 62 940 ALA A C 1
ATOM 7426 O O . ALA A 1 940 ? -49.625 -15.406 15.133 1 62 940 ALA A O 1
ATOM 7427 N N . SER A 1 941 ? -48.062 -16.484 13.797 1 55.09 941 SER A N 1
ATOM 7428 C CA . SER A 1 941 ? -49.094 -16.844 12.859 1 55.09 941 SER A CA 1
ATOM 7429 C C . SER A 1 941 ? -49.969 -17.984 13.406 1 55.09 941 SER A C 1
ATOM 7431 O O . SER A 1 941 ? -51.031 -18.297 12.867 1 55.09 941 SER A O 1
ATOM 7433 N N . MET A 1 942 ? -49.344 -18.688 14.391 1 44.78 942 MET A N 1
ATOM 7434 C CA . MET A 1 942 ? -50.156 -19.719 15.055 1 44.78 942 MET A CA 1
ATOM 7435 C C . MET A 1 942 ? -51.031 -19.094 16.141 1 44.78 942 MET A C 1
ATOM 7437 O O . MET A 1 942 ? -50.688 -18.062 16.703 1 44.78 942 MET A O 1
ATOM 7441 N N . PRO A 1 943 ? -52.344 -19.453 16.328 1 35.25 943 PRO A N 1
ATOM 7442 C CA . PRO A 1 943 ? -53.25 -18.875 17.328 1 35.25 943 PRO A CA 1
ATOM 7443 C C . PRO A 1 943 ? -52.625 -18.766 18.719 1 35.25 943 PRO A C 1
ATOM 7445 O O . PRO A 1 943 ? -51.75 -19.562 19.062 1 35.25 943 PRO A O 1
ATOM 7448 N N . ALA A 1 944 ? -52.75 -17.562 19.344 1 38.28 944 ALA A N 1
ATOM 7449 C CA . ALA A 1 944 ? -52.188 -16.922 20.531 1 38.28 944 ALA A CA 1
ATOM 7450 C C . ALA A 1 944 ? -52.312 -17.828 21.75 1 38.28 944 ALA A C 1
ATOM 7452 O O . ALA A 1 944 ? -53.438 -18.031 22.25 1 38.28 944 ALA A O 1
ATOM 7453 N N . THR A 1 945 ? -51.75 -19.094 21.828 1 29.27 945 THR A N 1
ATOM 7454 C CA . THR A 1 945 ? -51.906 -19.516 23.219 1 29.27 945 THR A CA 1
ATOM 7455 C C . THR A 1 945 ? -51.188 -18.547 24.156 1 29.27 945 THR A C 1
ATOM 7457 O O . THR A 1 945 ? -50.219 -17.891 23.766 1 29.27 945 THR A O 1
ATOM 7460 N N . ASN A 1 946 ? -51.75 -18.141 25.438 1 27.45 946 ASN A N 1
ATOM 7461 C CA . ASN A 1 946 ? -51.656 -17.094 26.438 1 27.45 946 ASN A CA 1
ATOM 7462 C C . ASN A 1 946 ? -50.312 -17.062 27.141 1 27.45 946 ASN A C 1
ATOM 7464 O O . ASN A 1 946 ? -50.156 -16.406 28.172 1 27.45 946 ASN A O 1
ATOM 7468 N N . GLY A 1 947 ? -49.344 -17.922 26.938 1 24.75 947 GLY A N 1
ATOM 7469 C CA . GLY A 1 947 ? -48.5 -17.906 28.125 1 24.75 947 GLY A CA 1
ATOM 7470 C C . GLY A 1 947 ? -47.562 -16.719 28.188 1 24.75 947 GLY A C 1
ATOM 7471 O O . GLY A 1 947 ? -47.094 -16.25 27.156 1 24.75 947 GLY A O 1
ATOM 7472 N N . LYS A 1 948 ? -47.75 -15.789 29.219 1 25.58 948 LYS A N 1
ATOM 7473 C CA . LYS A 1 948 ? -47.062 -14.57 29.594 1 25.58 948 LYS A CA 1
ATOM 7474 C C . LYS A 1 948 ? -45.562 -14.82 29.781 1 25.58 948 LYS A C 1
ATOM 7476 O O . LYS A 1 948 ? -45.156 -15.672 30.578 1 25.58 948 LYS A O 1
ATOM 7481 N N . ALA A 1 949 ? -44.781 -14.555 28.812 1 24.06 949 ALA A N 1
ATOM 7482 C CA . ALA A 1 949 ? -43.344 -14.68 28.891 1 24.06 949 ALA A CA 1
ATOM 7483 C C . ALA A 1 949 ? -42.781 -13.805 30 1 24.06 949 ALA A C 1
ATOM 7485 O O . ALA A 1 949 ? -43.125 -12.633 30.125 1 24.06 949 ALA A O 1
ATOM 7486 N N . ARG A 1 950 ? -42.281 -14.344 31.141 1 21.84 950 ARG A N 1
ATOM 7487 C CA . ARG A 1 950 ? -41.562 -13.742 32.281 1 21.84 950 ARG A CA 1
ATOM 7488 C C . ARG A 1 950 ? -40.438 -12.844 31.781 1 21.84 950 ARG A C 1
ATOM 7490 O O . ARG A 1 950 ? -39.562 -13.273 31.031 1 21.84 950 ARG A O 1
ATOM 7497 N N . ALA A 1 951 ? -40.625 -11.5 31.828 1 22.41 951 ALA A N 1
ATOM 7498 C CA . ALA A 1 951 ? -39.688 -10.414 31.516 1 22.41 951 ALA A CA 1
ATOM 7499 C C . ALA A 1 951 ? -38.438 -10.508 32.406 1 22.41 951 ALA A C 1
ATOM 7501 O O . ALA A 1 951 ? -38.531 -10.625 33.625 1 22.41 951 ALA A O 1
ATOM 7502 N N . ALA A 1 952 ? -37.312 -11.133 31.891 1 23.47 952 ALA A N 1
ATOM 7503 C CA . ALA A 1 952 ? -36.031 -11.188 32.594 1 23.47 952 ALA A CA 1
ATOM 7504 C C . ALA A 1 952 ? -35.688 -9.82 33.156 1 23.47 952 ALA A C 1
ATOM 7506 O O . ALA A 1 952 ? -36.094 -8.781 32.625 1 23.47 952 ALA A O 1
ATOM 7507 N N . PRO A 1 953 ? -35.25 -9.766 34.469 1 22.47 953 PRO A N 1
ATOM 7508 C CA . PRO A 1 953 ? -34.844 -8.609 35.25 1 22.47 953 PRO A CA 1
ATOM 7509 C C . PRO A 1 953 ? -33.781 -7.773 34.562 1 22.47 953 PRO A C 1
ATOM 7511 O O . PRO A 1 953 ? -33.031 -8.289 33.719 1 22.47 953 PRO A O 1
ATOM 7514 N N . ASP A 1 954 ? -33.938 -6.445 34.562 1 23.03 954 ASP A N 1
ATOM 7515 C CA . ASP A 1 954 ? -33.281 -5.238 34.094 1 23.03 954 ASP A CA 1
ATOM 7516 C C . ASP A 1 954 ? -31.859 -5.145 34.688 1 23.03 954 ASP A C 1
ATOM 7518 O O . ASP A 1 954 ? -31.625 -4.406 35.656 1 23.03 954 ASP A O 1
ATOM 7522 N N . ASP A 1 955 ? -31.047 -6.207 34.719 1 23.14 955 ASP A N 1
ATOM 7523 C CA . ASP A 1 955 ? -29.766 -5.891 35.344 1 23.14 955 ASP A CA 1
ATOM 7524 C C . ASP A 1 955 ? -29.078 -4.742 34.625 1 23.14 955 ASP A C 1
ATOM 7526 O O . ASP A 1 955 ? -28.953 -4.766 33.375 1 23.14 955 ASP A O 1
ATOM 7530 N N . GLU A 1 956 ? -29.109 -3.568 35.156 1 23.83 956 GLU A N 1
ATOM 7531 C CA . GLU A 1 956 ? -28.484 -2.281 34.844 1 23.83 956 GLU A CA 1
ATOM 7532 C C . GLU A 1 956 ? -26.969 -2.426 34.688 1 23.83 956 GLU A C 1
ATOM 7534 O O . GLU A 1 956 ? -26.219 -2.314 35.656 1 23.83 956 GLU A O 1
ATOM 7539 N N . ASP A 1 957 ? -26.438 -3.398 34.062 1 25.78 957 ASP A N 1
ATOM 7540 C CA . ASP A 1 957 ? -24.984 -3.4 34 1 25.78 957 ASP A CA 1
ATOM 7541 C C . ASP A 1 957 ? -24.453 -2.137 33.312 1 25.78 957 ASP A C 1
ATOM 7543 O O . ASP A 1 957 ? -25 -1.688 32.312 1 25.78 957 ASP A O 1
ATOM 7547 N N . ALA A 1 958 ? -23.656 -1.275 34 1 26.45 958 ALA A N 1
ATOM 7548 C CA . ALA A 1 958 ? -22.906 -0.045 33.781 1 26.45 958 ALA A CA 1
ATOM 7549 C C . ALA A 1 958 ? -22.031 -0.154 32.531 1 26.45 958 ALA A C 1
ATOM 7551 O O . ALA A 1 958 ? -21.203 -1.066 32.438 1 26.45 958 ALA A O 1
ATOM 7552 N N . GLU A 1 959 ? -22.312 0.45 31.391 1 31.34 959 GLU A N 1
ATOM 7553 C CA . GLU A 1 959 ? -21.734 0.576 30.062 1 31.34 959 GLU A CA 1
ATOM 7554 C C . GLU A 1 959 ? -20.312 1.133 30.125 1 31.34 959 GLU A C 1
ATOM 7556 O O . GLU A 1 959 ? -20.109 2.318 30.406 1 31.34 959 GLU A O 1
ATOM 7561 N N . GLN A 1 960 ? -19.328 0.453 30.688 1 31.41 960 GLN A N 1
ATOM 7562 C CA . GLN A 1 960 ? -17.953 0.919 30.672 1 31.41 960 GLN A CA 1
ATOM 7563 C C . GLN A 1 960 ? -17.469 1.152 29.234 1 31.41 960 GLN A C 1
ATOM 7565 O O . GLN A 1 960 ? -17.75 0.35 28.344 1 31.41 960 GLN A O 1
ATOM 7570 N N . ALA A 1 961 ? -17 2.338 28.891 1 36.06 961 ALA A N 1
ATOM 7571 C CA . ALA A 1 961 ? -16.406 2.789 27.625 1 36.06 961 ALA A CA 1
ATOM 7572 C C . ALA A 1 961 ? -15.398 1.78 27.094 1 36.06 961 ALA A C 1
ATOM 7574 O O . ALA A 1 961 ? -14.562 1.28 27.844 1 36.06 961 ALA A O 1
ATOM 7575 N N . ILE A 1 962 ? -15.57 1.112 25.984 1 39.31 962 ILE A N 1
ATOM 7576 C CA . ILE A 1 962 ? -14.727 0.118 25.328 1 39.31 962 ILE A CA 1
ATOM 7577 C C . ILE A 1 962 ? -13.352 0.714 25.047 1 39.31 962 ILE A C 1
ATOM 7579 O O . ILE A 1 962 ? -13.219 1.628 24.234 1 39.31 962 ILE A O 1
ATOM 7583 N N . ASP A 1 963 ? -12.508 0.783 25.984 1 43.22 963 ASP A N 1
ATOM 7584 C CA . ASP A 1 963 ? -11.117 1.162 25.75 1 43.22 963 ASP A CA 1
ATOM 7585 C C . ASP A 1 963 ? -10.266 -0.054 25.391 1 43.22 963 ASP A C 1
ATOM 7587 O O . ASP A 1 963 ? -10.711 -1.194 25.531 1 43.22 963 ASP A O 1
ATOM 7591 N N . GLY A 1 964 ? -9.156 0.14 24.703 1 42.94 964 GLY A N 1
ATOM 7592 C CA . GLY A 1 964 ? -8.219 -0.918 24.344 1 42.94 964 GLY A CA 1
ATOM 7593 C C . GLY A 1 964 ? -8.016 -1.924 25.469 1 42.94 964 GLY A C 1
ATOM 7594 O O . GLY A 1 964 ? -7.895 -3.125 25.219 1 42.94 964 GLY A O 1
ATOM 7595 N N . ALA A 1 965 ? -8.156 -1.392 26.641 1 46.97 965 ALA A N 1
ATOM 7596 C CA . ALA A 1 965 ? -7.938 -2.24 27.797 1 46.97 965 ALA A CA 1
ATOM 7597 C C . ALA A 1 965 ? -9.125 -3.164 28.047 1 46.97 965 ALA A C 1
ATOM 7599 O O . ALA A 1 965 ? -8.953 -4.316 28.453 1 46.97 965 ALA A O 1
ATOM 7600 N N . ALA A 1 966 ? -10.258 -2.691 27.797 1 46.72 966 ALA A N 1
ATOM 7601 C CA . ALA A 1 966 ? -11.453 -3.504 28 1 46.72 966 ALA A CA 1
ATOM 7602 C C . ALA A 1 966 ? -11.531 -4.633 26.969 1 46.72 966 ALA A C 1
ATOM 7604 O O . ALA A 1 966 ? -11.938 -5.75 27.297 1 46.72 966 ALA A O 1
ATOM 7605 N N . VAL A 1 967 ? -11.102 -4.305 25.781 1 50.47 967 VAL A N 1
ATOM 7606 C CA . VAL A 1 967 ? -11.062 -5.32 24.734 1 50.47 967 VAL A CA 1
ATOM 7607 C C . VAL A 1 967 ? -10.023 -6.387 25.094 1 50.47 967 VAL A C 1
ATOM 7609 O O . VAL A 1 967 ? -10.258 -7.578 24.891 1 50.47 967 VAL A O 1
ATOM 7612 N N . SER A 1 968 ? -8.922 -5.914 25.719 1 49.88 968 SER A N 1
ATOM 7613 C CA . SER A 1 968 ? -7.891 -6.863 26.141 1 49.88 968 SER A CA 1
ATOM 7614 C C . SER A 1 968 ? -8.383 -7.758 27.266 1 49.88 968 SER A C 1
ATOM 7616 O O . SER A 1 968 ? -8.086 -8.953 27.297 1 49.88 968 SER A O 1
ATOM 7618 N N . LYS A 1 969 ? -9.156 -7.227 28.25 1 50.28 969 LYS A N 1
ATOM 7619 C CA . LYS A 1 969 ? -9.672 -8.023 29.359 1 50.28 969 LYS A CA 1
ATOM 7620 C C . LYS A 1 969 ? -10.695 -9.039 28.875 1 50.28 969 LYS A C 1
ATOM 7622 O O . LYS A 1 969 ? -10.68 -10.195 29.312 1 50.28 969 LYS A O 1
ATOM 7627 N N . ASP A 1 970 ? -11.469 -8.57 28.031 1 52.28 970 ASP A N 1
ATOM 7628 C CA . ASP A 1 970 ? -12.484 -9.484 27.5 1 52.28 970 ASP A CA 1
ATOM 7629 C C . ASP A 1 970 ? -11.844 -10.562 26.625 1 52.28 970 ASP A C 1
ATOM 7631 O O . ASP A 1 970 ? -12.32 -11.695 26.578 1 52.28 970 ASP A O 1
ATOM 7635 N N . LEU A 1 971 ? -10.781 -10.188 26 1 50.06 971 LEU A N 1
ATOM 7636 C CA . LEU A 1 971 ? -10.031 -11.133 25.188 1 50.06 971 LEU A CA 1
ATOM 7637 C C . LEU A 1 971 ? -9.508 -12.289 26.047 1 50.06 971 LEU A C 1
ATOM 7639 O O . LEU A 1 971 ? -9.586 -13.445 25.641 1 50.06 971 LEU A O 1
ATOM 7643 N N . ALA A 1 972 ? -8.945 -11.883 27.234 1 50.66 972 ALA A N 1
ATOM 7644 C CA . ALA A 1 972 ? -8.453 -12.93 28.125 1 50.66 972 ALA A CA 1
ATOM 7645 C C . ALA A 1 972 ? -9.578 -13.875 28.547 1 50.66 972 ALA A C 1
ATOM 7647 O O . ALA A 1 972 ? -9.398 -15.094 28.578 1 50.66 972 ALA A O 1
ATOM 7648 N N . ASP A 1 973 ? -10.719 -13.297 28.75 1 52.84 973 ASP A N 1
ATOM 7649 C CA . ASP A 1 973 ? -11.852 -14.117 29.172 1 52.84 973 ASP A CA 1
ATOM 7650 C C . ASP A 1 973 ? -12.406 -14.938 28 1 52.84 973 ASP A C 1
ATOM 7652 O O . ASP A 1 973 ? -12.703 -16.125 28.156 1 52.84 973 ASP A O 1
ATOM 7656 N N . ASP A 1 974 ? -12.438 -14.312 26.938 1 53.59 974 ASP A N 1
ATOM 7657 C CA . ASP A 1 974 ? -12.953 -14.969 25.75 1 53.59 974 ASP A CA 1
ATOM 7658 C C . ASP A 1 974 ? -11.984 -16.031 25.25 1 53.59 974 ASP A C 1
ATOM 7660 O O . ASP A 1 974 ? -12.398 -17.109 24.812 1 53.59 974 ASP A O 1
ATOM 7664 N N . LEU A 1 975 ? -10.727 -15.672 25.25 1 50.59 975 LEU A N 1
ATOM 7665 C CA . LEU A 1 975 ? -9.711 -16.641 24.859 1 50.59 975 LEU A CA 1
ATOM 7666 C C . LEU A 1 975 ? -9.68 -17.828 25.828 1 50.59 975 LEU A C 1
ATOM 7668 O O . LEU A 1 975 ? -9.508 -18.969 25.391 1 50.59 975 LEU A O 1
ATOM 7672 N N . ALA A 1 976 ? -9.859 -17.5 27.125 1 49.25 976 ALA A N 1
ATOM 7673 C CA . ALA A 1 976 ? -9.953 -18.578 28.109 1 49.25 976 ALA A CA 1
ATOM 7674 C C . ALA A 1 976 ? -11.164 -19.469 27.828 1 49.25 976 ALA A C 1
ATOM 7676 O O . ALA A 1 976 ? -11.062 -20.688 27.891 1 49.25 976 ALA A O 1
ATOM 7677 N N . GLU A 1 977 ? -12.219 -18.797 27.5 1 48.16 977 GLU A N 1
ATOM 7678 C CA . GLU A 1 977 ? -13.422 -19.562 27.219 1 48.16 977 GLU A CA 1
ATOM 7679 C C . GLU A 1 977 ? -13.336 -20.234 25.844 1 48.16 977 GLU A C 1
ATOM 7681 O O . GLU A 1 977 ? -13.75 -21.375 25.672 1 48.16 977 GLU A O 1
ATOM 7686 N N . GLY A 1 978 ? -12.883 -19.516 24.875 1 44.56 978 GLY A N 1
ATOM 7687 C CA . GLY A 1 978 ? -12.711 -20.047 23.531 1 44.56 978 GLY A CA 1
ATOM 7688 C C . GLY A 1 978 ? -11.609 -21.094 23.438 1 44.56 978 GLY A C 1
ATOM 7689 O O . GLY A 1 978 ? -11.742 -22.078 22.703 1 44.56 978 GLY A O 1
ATOM 7690 N N . ALA A 1 979 ? -10.492 -20.844 24.094 1 42.72 979 ALA A N 1
ATOM 7691 C CA . ALA A 1 979 ? -9.438 -21.844 24.172 1 42.72 979 ALA A CA 1
ATOM 7692 C C . ALA A 1 979 ? -9.945 -23.125 24.828 1 42.72 979 ALA A C 1
ATOM 7694 O O . ALA A 1 979 ? -9.609 -24.219 24.391 1 42.72 979 ALA A O 1
ATOM 7695 N N . GLU A 1 980 ? -10.703 -22.953 25.922 1 44.44 980 GLU A N 1
ATOM 7696 C CA . GLU A 1 980 ? -11.242 -24.141 26.562 1 44.44 980 GLU A CA 1
ATOM 7697 C C . GLU A 1 980 ? -12.195 -24.891 25.641 1 44.44 980 GLU A C 1
ATOM 7699 O O . GLU A 1 980 ? -12.156 -26.125 25.547 1 44.44 980 GLU A O 1
ATOM 7704 N N . GLU A 1 981 ? -13.008 -24.141 24.969 1 42.53 981 GLU A N 1
ATOM 7705 C CA . GLU A 1 981 ? -13.961 -24.812 24.078 1 42.53 981 GLU A CA 1
ATOM 7706 C C . GLU A 1 981 ? -13.281 -25.328 22.828 1 42.53 981 GLU A C 1
ATOM 7708 O O . GLU A 1 981 ? -13.578 -26.438 22.359 1 42.53 981 GLU A O 1
ATOM 7713 N N . PHE A 1 982 ? -12.422 -24.5 22.297 1 38.94 982 PHE A N 1
ATOM 7714 C CA . PHE A 1 982 ? -11.688 -24.953 21.125 1 38.94 982 PHE A CA 1
ATOM 7715 C C . PHE A 1 982 ? -10.734 -26.078 21.484 1 38.94 982 PHE A C 1
ATOM 7717 O O . PHE A 1 982 ? -10.648 -27.094 20.781 1 38.94 982 PHE A O 1
ATOM 7724 N N . ASN A 1 983 ? -10.016 -25.969 22.594 1 42.84 983 ASN A N 1
ATOM 7725 C CA . ASN A 1 983 ? -9.227 -27.109 23.062 1 42.84 983 ASN A CA 1
ATOM 7726 C C . ASN A 1 983 ? -10.109 -28.328 23.359 1 42.84 983 ASN A C 1
ATOM 7728 O O . ASN A 1 983 ? -9.742 -29.453 23.031 1 42.84 983 ASN A O 1
ATOM 7732 N N . ALA A 1 984 ? -11.25 -28.094 23.969 1 42.97 984 ALA A N 1
ATOM 7733 C CA . ALA A 1 984 ? -12.125 -29.219 24.25 1 42.97 984 ALA A CA 1
ATOM 7734 C C . ALA A 1 984 ? -12.703 -29.797 22.953 1 42.97 984 ALA A C 1
ATOM 7736 O O . ALA A 1 984 ? -12.719 -31.016 22.766 1 42.97 984 ALA A O 1
ATOM 7737 N N . GLU A 1 985 ? -13.164 -28.922 22.047 1 40.44 985 GLU A N 1
ATOM 7738 C CA . GLU A 1 985 ? -13.75 -29.422 20.812 1 40.44 985 GLU A CA 1
ATOM 7739 C C . GLU A 1 985 ? -12.664 -29.859 19.828 1 40.44 985 GLU A C 1
ATOM 7741 O O . GLU A 1 985 ? -12.805 -30.875 19.141 1 40.44 985 GLU A O 1
ATOM 7746 N N . GLU A 1 986 ? -11.547 -29.141 19.797 1 39.72 986 GLU A N 1
ATOM 7747 C CA . GLU A 1 986 ? -10.391 -29.656 19.062 1 39.72 986 GLU A CA 1
ATOM 7748 C C . GLU A 1 986 ? -9.852 -30.922 19.703 1 39.72 986 GLU A C 1
ATOM 7750 O O . GLU A 1 986 ? -9.492 -31.875 19.016 1 39.72 986 GLU A O 1
ATOM 7755 N N . LYS A 1 987 ? -9.828 -30.984 21.078 1 41.97 987 LYS A N 1
ATOM 7756 C CA . LYS A 1 987 ? -9.539 -32.219 21.781 1 41.97 987 LYS A CA 1
ATOM 7757 C C . LYS A 1 987 ? -10.609 -33.281 21.484 1 41.97 987 LYS A C 1
ATOM 7759 O O . LYS A 1 987 ? -10.297 -34.438 21.234 1 41.97 987 LYS A O 1
ATOM 7764 N N . GLN A 1 988 ? -11.867 -32.844 21.516 1 41.22 988 GLN A N 1
ATOM 7765 C CA . GLN A 1 988 ? -12.906 -33.812 21.188 1 41.22 988 GLN A CA 1
ATOM 7766 C C . GLN A 1 988 ? -12.875 -34.188 19.719 1 41.22 988 GLN A C 1
ATOM 7768 O O . GLN A 1 988 ? -13.008 -35.344 19.359 1 41.22 988 GLN A O 1
ATOM 7773 N N . ARG A 1 989 ? -12.703 -33.188 18.844 1 40.34 989 ARG A N 1
ATOM 7774 C CA . ARG A 1 989 ? -12.547 -33.5 17.422 1 40.34 989 ARG A CA 1
ATOM 7775 C C . ARG A 1 989 ? -11.219 -34.188 17.172 1 40.34 989 ARG A C 1
ATOM 7777 O O . ARG A 1 989 ? -11.164 -35.188 16.406 1 40.34 989 ARG A O 1
ATOM 7784 N N . ASN A 1 990 ? -10.148 -33.75 17.844 1 37.31 990 ASN A N 1
ATOM 7785 C CA . ASN A 1 990 ? -8.922 -34.531 17.859 1 37.31 990 ASN A CA 1
ATOM 7786 C C . ASN A 1 990 ? -9.102 -35.844 18.594 1 37.31 990 ASN A C 1
ATOM 7788 O O . ASN A 1 990 ? -8.617 -36.906 18.141 1 37.31 990 ASN A O 1
ATOM 7792 N N . ARG A 1 991 ? -9.766 -35.812 19.75 1 37.72 991 ARG A N 1
ATOM 7793 C CA . ARG A 1 991 ? -10.086 -37.062 20.422 1 37.72 991 ARG A CA 1
ATOM 7794 C C . ARG A 1 991 ? -10.953 -37.969 19.547 1 37.72 991 ARG A C 1
ATOM 7796 O O . ARG A 1 991 ? -10.719 -39.156 19.438 1 37.72 991 ARG A O 1
ATOM 7803 N N . LYS A 1 992 ? -12.008 -37.344 18.922 1 37.94 992 LYS A N 1
ATOM 7804 C CA . LYS A 1 992 ? -12.805 -38.188 18.031 1 37.94 992 LYS A CA 1
ATOM 7805 C C . LYS A 1 992 ? -11.984 -38.625 16.812 1 37.94 992 LYS A C 1
ATOM 7807 O O . LYS A 1 992 ? -12.117 -39.75 16.344 1 37.94 992 LYS A O 1
ATOM 7812 N N . MET A 1 993 ? -11.164 -37.688 16.312 1 32.31 993 MET A N 1
ATOM 7813 C CA . MET A 1 993 ? -10.195 -38.094 15.312 1 32.31 993 MET A CA 1
ATOM 7814 C C . MET A 1 993 ? -9.133 -39 15.938 1 32.31 993 MET A C 1
ATOM 7816 O O . MET A 1 993 ? -8.695 -39.969 15.312 1 32.31 993 MET A O 1
ATOM 7820 N N . ILE A 1 994 ? -8.648 -38.656 17.156 1 32.66 994 ILE A N 1
ATOM 7821 C CA . ILE A 1 994 ? -7.754 -39.531 17.875 1 32.66 994 ILE A CA 1
ATOM 7822 C C . ILE A 1 994 ? -8.5 -40.812 18.234 1 32.66 994 ILE A C 1
ATOM 7824 O O . ILE A 1 994 ? -7.961 -41.938 18.078 1 32.66 994 ILE A O 1
ATOM 7828 N N . ASP A 1 995 ? -9.688 -40.75 18.828 1 35.78 995 ASP A N 1
ATOM 7829 C CA . ASP A 1 995 ? -10.414 -41.938 19.219 1 35.78 995 ASP A CA 1
ATOM 7830 C C . ASP A 1 995 ? -10.727 -42.812 18 1 35.78 995 ASP A C 1
ATOM 7832 O O . ASP A 1 995 ? -10.898 -44.031 18.109 1 35.78 995 ASP A O 1
ATOM 7836 N N . ALA A 1 996 ? -11.078 -42.156 16.844 1 33 996 ALA A N 1
ATOM 7837 C CA . ALA A 1 996 ? -11.273 -43.031 15.688 1 33 996 ALA A CA 1
ATOM 7838 C C . ALA A 1 996 ? -9.945 -43.625 15.203 1 33 996 ALA A C 1
ATOM 7840 O O . ALA A 1 996 ? -9.914 -44.438 14.289 1 33 996 ALA A O 1
ATOM 7841 N N . LEU A 1 997 ? -8.82 -42.875 15.641 1 28.16 997 LEU A N 1
ATOM 7842 C CA . LEU A 1 997 ? -7.543 -43.531 15.43 1 28.16 997 LEU A CA 1
ATOM 7843 C C . LEU A 1 997 ? -7.324 -44.625 16.469 1 28.16 997 LEU A C 1
ATOM 7845 O O . LEU A 1 997 ? -7.734 -44.469 17.625 1 28.16 997 LEU A O 1
ATOM 7849 N N . PRO A 1 998 ? -7.352 -45.938 16.047 1 29.3 998 PRO A N 1
ATOM 7850 C CA . PRO A 1 998 ? -7.125 -47.062 16.984 1 29.3 998 PRO A CA 1
ATOM 7851 C C . PRO A 1 998 ? -5.949 -46.781 17.922 1 29.3 998 PRO A C 1
ATOM 7853 O O . PRO A 1 998 ? -4.801 -47.062 17.562 1 29.3 998 PRO A O 1
ATOM 7856 N N . LEU A 1 999 ? -6.051 -45.719 18.703 1 28.45 999 LEU A N 1
ATOM 7857 C CA . LEU A 1 999 ? -5 -45.312 19.625 1 28.45 999 LEU A CA 1
ATOM 7858 C C . LEU A 1 999 ? -4.727 -46.406 20.656 1 28.45 999 LEU A C 1
ATOM 7860 O O . LEU A 1 999 ? -4.012 -46.188 21.625 1 28.45 999 LEU A O 1
ATOM 7864 N N . ASP A 1 1000 ? -5.496 -47.562 20.562 1 26.72 1000 ASP A N 1
ATOM 7865 C CA . ASP A 1 1000 ? -5.266 -48.469 21.703 1 26.72 1000 ASP A CA 1
ATOM 7866 C C . ASP A 1 1000 ? -3.775 -48.719 21.906 1 26.72 1000 ASP A C 1
ATOM 7868 O O . ASP A 1 1000 ? -3.355 -49.156 22.969 1 26.72 1000 ASP A O 1
ATOM 7872 N N . LYS A 1 1001 ? -3.092 -48.938 20.766 1 27.14 1001 LYS A N 1
ATOM 7873 C CA . LYS A 1 1001 ? -1.921 -49.781 21.062 1 27.14 1001 LYS A CA 1
ATOM 7874 C C . LYS A 1 1001 ? -0.863 -48.969 21.812 1 27.14 1001 LYS A C 1
ATOM 7876 O O . LYS A 1 1001 ? 0.036 -49.531 22.438 1 27.14 1001 LYS A O 1
ATOM 7881 N N . TYR A 1 1002 ? -0.579 -47.688 21.5 1 24.44 1002 TYR A N 1
ATOM 7882 C CA . TYR A 1 1002 ? 0.687 -47.25 22.062 1 24.44 1002 TYR A CA 1
ATOM 7883 C C . TYR A 1 1002 ? 0.481 -46.656 23.453 1 24.44 1002 TYR A C 1
ATOM 7885 O O . TYR A 1 1002 ? 0.135 -45.5 23.609 1 24.44 1002 TYR A O 1
ATOM 7893 N N . ALA A 1 1003 ? -0.146 -47.438 24.391 1 24.3 1003 ALA A N 1
ATOM 7894 C CA . ALA A 1 1003 ? -0.264 -47.188 25.828 1 24.3 1003 ALA A CA 1
ATOM 7895 C C . ALA A 1 1003 ? 1.095 -46.844 26.438 1 24.3 1003 ALA A C 1
ATOM 7897 O O . ALA A 1 1003 ? 1.954 -47.719 26.578 1 24.3 1003 ALA A O 1
ATOM 7898 N N . ILE A 1 1004 ? 1.739 -45.75 26.031 1 23.58 1004 ILE A N 1
ATOM 7899 C CA . ILE A 1 1004 ? 3.004 -45.469 26.703 1 23.58 1004 ILE A CA 1
ATOM 7900 C C . ILE A 1 1004 ? 2.775 -45.375 28.203 1 23.58 1004 ILE A C 1
ATOM 7902 O O . ILE A 1 1004 ? 1.794 -44.781 28.656 1 23.58 1004 ILE A O 1
ATOM 7906 N N . GLN A 1 1005 ? 3.457 -46.156 29.031 1 23.33 1005 GLN A N 1
ATOM 7907 C CA . GLN A 1 1005 ? 3.537 -46.312 30.469 1 23.33 1005 GLN A CA 1
ATOM 7908 C C . GLN A 1 1005 ? 3.752 -45 31.188 1 23.33 1005 GLN A C 1
ATOM 7910 O O . GLN A 1 1005 ? 4.551 -44.156 30.734 1 23.33 1005 GLN A O 1
ATOM 7915 N N . GLU A 1 1006 ? 2.799 -44.531 32.031 1 26.2 1006 GLU A N 1
ATOM 7916 C CA . GLU A 1 1006 ? 2.529 -43.438 32.938 1 26.2 1006 GLU A CA 1
ATOM 7917 C C . GLU A 1 1006 ? 3.691 -43.25 33.938 1 26.2 1006 GLU A C 1
ATOM 7919 O O . GLU A 1 1006 ? 3.637 -43.719 35.062 1 26.2 1006 GLU A O 1
ATOM 7924 N N . GLY A 1 1007 ? 5.035 -43.375 33.562 1 24.38 1007 GLY A N 1
ATOM 7925 C CA . GLY A 1 1007 ? 5.934 -43.312 34.719 1 24.38 1007 GLY A CA 1
ATOM 7926 C C . GLY A 1 1007 ? 5.832 -42 35.469 1 24.38 1007 GLY A C 1
ATOM 7927 O O . GLY A 1 1007 ? 5.445 -40.969 34.906 1 24.38 1007 GLY A O 1
ATOM 7928 N N . GLU A 1 1008 ? 5.574 -42 36.844 1 29.08 1008 GLU A N 1
ATOM 7929 C CA . GLU A 1 1008 ? 5.305 -41.188 38.031 1 29.08 1008 GLU A CA 1
ATOM 7930 C C . GLU A 1 1008 ? 6.379 -40.125 38.25 1 29.08 1008 GLU A C 1
ATOM 7932 O O . GLU A 1 1008 ? 7.059 -40.125 39.281 1 29.08 1008 GLU A O 1
ATOM 7937 N N . VAL A 1 1009 ? 7.102 -39.594 37.344 1 29.3 1009 VAL A N 1
ATOM 7938 C CA . VAL A 1 1009 ? 8.273 -38.844 37.781 1 29.3 1009 VAL A CA 1
ATOM 7939 C C . VAL A 1 1009 ? 7.836 -37.688 38.656 1 29.3 1009 VAL A C 1
ATOM 7941 O O . VAL A 1 1009 ? 6.684 -37.25 38.594 1 29.3 1009 VAL A O 1
ATOM 7944 N N . GLY A 1 1010 ? 8.664 -36.781 39.375 1 29.47 1010 GLY A N 1
ATOM 7945 C CA . GLY A 1 1010 ? 8.938 -36.031 40.562 1 29.47 1010 GLY A CA 1
ATOM 7946 C C . GLY A 1 1010 ? 8.18 -34.719 40.656 1 29.47 1010 GLY A C 1
ATOM 7947 O O . GLY A 1 1010 ? 8.727 -33.656 40.312 1 29.47 1010 GLY A O 1
ATOM 7948 N N . TRP A 1 1011 ? 6.902 -34.75 40.5 1 33.41 1011 TRP A N 1
ATOM 7949 C CA . TRP A 1 1011 ? 6.008 -33.594 40.656 1 33.41 1011 TRP A CA 1
ATOM 7950 C C . TRP A 1 1011 ? 6.086 -33.062 42.094 1 33.41 1011 TRP A C 1
ATOM 7952 O O . TRP A 1 1011 ? 5.691 -31.922 42.344 1 33.41 1011 TRP A O 1
ATOM 7962 N N . GLU A 1 1012 ? 6.453 -33.969 42.938 1 36.5 1012 GLU A N 1
ATOM 7963 C CA . GLU A 1 1012 ? 6.305 -33.656 44.375 1 36.5 1012 GLU A CA 1
ATOM 7964 C C . GLU A 1 1012 ? 7.184 -32.469 44.781 1 36.5 1012 GLU A C 1
ATOM 7966 O O . GLU A 1 1012 ? 6.758 -31.625 45.562 1 36.5 1012 GLU A O 1
ATOM 7971 N N . ASP A 1 1013 ? 8.43 -32.5 44.25 1 38.69 1013 ASP A N 1
ATOM 7972 C CA . ASP A 1 1013 ? 9.398 -31.547 44.812 1 38.69 1013 ASP A CA 1
ATOM 7973 C C . ASP A 1 1013 ? 9.07 -30.109 44.406 1 38.69 1013 ASP A C 1
ATOM 7975 O O . ASP A 1 1013 ? 9.336 -29.172 45.156 1 38.69 1013 ASP A O 1
ATOM 7979 N N . ALA A 1 1014 ? 8.383 -29.969 43.25 1 38.72 1014 ALA A N 1
ATOM 7980 C CA . ALA A 1 1014 ? 8.031 -28.625 42.781 1 38.72 1014 ALA A CA 1
ATOM 7981 C C . ALA A 1 1014 ? 6.934 -28.016 43.656 1 38.72 1014 ALA A C 1
ATOM 7983 O O . ALA A 1 1014 ? 6.953 -26.812 43.969 1 38.72 1014 ALA A O 1
ATOM 7984 N N . GLU A 1 1015 ? 6.066 -28.922 44.25 1 44.12 1015 GLU A N 1
ATOM 7985 C CA . GLU A 1 1015 ? 4.996 -28.469 45.125 1 44.12 1015 GLU A CA 1
ATOM 7986 C C . GLU A 1 1015 ? 5.559 -27.891 46.406 1 44.12 1015 GLU A C 1
ATOM 7988 O O . GLU A 1 1015 ? 5.062 -26.891 46.906 1 44.12 1015 GLU A O 1
ATOM 7993 N N . LYS A 1 1016 ? 6.629 -28.578 46.938 1 49.06 1016 LYS A N 1
ATOM 7994 C CA . LYS A 1 1016 ? 7.18 -28.188 48.219 1 49.06 1016 LYS A CA 1
ATOM 7995 C C . LYS A 1 1016 ? 7.809 -26.797 48.156 1 49.06 1016 LYS A C 1
ATOM 7997 O O . LYS A 1 1016 ? 7.684 -26 49.094 1 49.06 1016 LYS A O 1
ATOM 8002 N N . GLN A 1 1017 ? 8.445 -26.5 47 1 44.16 1017 GLN A N 1
ATOM 8003 C CA . GLN A 1 1017 ? 9.102 -25.203 46.875 1 44.16 1017 GLN A CA 1
ATOM 8004 C C . GLN A 1 1017 ? 8.086 -24.078 46.875 1 44.16 1017 GLN A C 1
ATOM 8006 O O . GLN A 1 1017 ? 8.328 -23.016 47.469 1 44.16 1017 GLN A O 1
ATOM 8011 N N . VAL A 1 1018 ? 6.898 -24.391 46.375 1 45.44 1018 VAL A N 1
ATOM 8012 C CA . VAL A 1 1018 ? 5.844 -23.375 46.344 1 45.44 1018 VAL A CA 1
ATOM 8013 C C . VAL A 1 1018 ? 5.371 -23.094 47.781 1 45.44 1018 VAL A C 1
ATOM 8015 O O . VAL A 1 1018 ? 5.172 -21.938 48.156 1 45.44 1018 VAL A O 1
ATOM 8018 N N . LYS A 1 1019 ? 5.184 -24.203 48.531 1 47.66 1019 LYS A N 1
ATOM 8019 C CA . LYS A 1 1019 ? 4.656 -24.016 49.875 1 47.66 1019 LYS A CA 1
ATOM 8020 C C . LYS A 1 1019 ? 5.594 -23.156 50.75 1 47.66 1019 LYS A C 1
ATOM 8022 O O . LYS A 1 1019 ? 5.145 -22.312 51.5 1 47.66 1019 LYS A O 1
ATOM 8027 N N . ASP A 1 1020 ? 6.906 -23.453 50.656 1 46 1020 ASP A N 1
ATOM 8028 C CA . ASP A 1 1020 ? 7.828 -22.75 51.531 1 46 1020 ASP A CA 1
ATOM 8029 C C . ASP A 1 1020 ? 7.926 -21.266 51.188 1 46 1020 ASP A C 1
ATOM 8031 O O . ASP A 1 1020 ? 8.125 -20.422 52.062 1 46 1020 ASP A O 1
ATOM 8035 N N . ALA A 1 1021 ? 7.867 -20.938 49.844 1 39.38 1021 ALA A N 1
ATOM 8036 C CA . ALA A 1 1021 ? 7.949 -19.531 49.469 1 39.38 1021 ALA A CA 1
ATOM 8037 C C . ALA A 1 1021 ? 6.727 -18.75 49.938 1 39.38 1021 ALA A C 1
ATOM 8039 O O . ALA A 1 1021 ? 6.816 -17.547 50.219 1 39.38 1021 ALA A O 1
ATOM 8040 N N . ALA A 1 1022 ? 5.582 -19.453 50.094 1 40.56 1022 ALA A N 1
ATOM 8041 C CA . ALA A 1 1022 ? 4.402 -18.781 50.656 1 40.56 1022 ALA A CA 1
ATOM 8042 C C . ALA A 1 1022 ? 4.688 -18.219 52.031 1 40.56 1022 ALA A C 1
ATOM 8044 O O . ALA A 1 1022 ? 4.172 -17.156 52.406 1 40.56 1022 ALA A O 1
ATOM 8045 N N . LYS A 1 1023 ? 5.344 -19.031 52.875 1 41.03 1023 LYS A N 1
ATOM 8046 C CA . LYS A 1 1023 ? 5.57 -18.5 54.219 1 41.03 1023 LYS A CA 1
ATOM 8047 C C . LYS A 1 1023 ? 6.371 -17.203 54.156 1 41.03 1023 LYS A C 1
ATOM 8049 O O . LYS A 1 1023 ? 6.293 -16.391 55.094 1 41.03 1023 LYS A O 1
ATOM 8054 N N . LYS A 1 1024 ? 7.535 -17.359 53.25 1 39.16 1024 LYS A N 1
ATOM 8055 C CA . LYS A 1 1024 ? 8.289 -16.109 53.25 1 39.16 1024 LYS A CA 1
ATOM 8056 C C . LYS A 1 1024 ? 7.629 -15.07 52.344 1 39.16 1024 LYS A C 1
ATOM 8058 O O . LYS A 1 1024 ? 7.109 -15.406 51.281 1 39.16 1024 LYS A O 1
ATOM 8063 N N . GLY A 1 1025 ? 6.887 -14.125 52.719 1 32.91 1025 GLY A N 1
ATOM 8064 C CA . GLY A 1 1025 ? 5.988 -13.125 52.156 1 32.91 1025 GLY A CA 1
ATOM 8065 C C . GLY A 1 1025 ? 6.23 -12.852 50.688 1 32.91 1025 GLY A C 1
ATOM 8066 O O . GLY A 1 1025 ? 5.781 -11.828 50.156 1 32.91 1025 GLY A O 1
ATOM 8067 N N . LYS A 1 1026 ? 7.477 -13.195 50.219 1 34.12 1026 LYS A N 1
ATOM 8068 C CA . LYS A 1 1026 ? 7.805 -12.742 48.844 1 34.12 1026 LYS A CA 1
ATOM 8069 C C . LYS A 1 1026 ? 7.023 -13.539 47.812 1 34.12 1026 LYS A C 1
ATOM 8071 O O . LYS A 1 1026 ? 6.957 -14.766 47.875 1 34.12 1026 LYS A O 1
ATOM 8076 N N . SER A 1 1027 ? 5.977 -12.969 47.125 1 32.94 1027 SER A N 1
ATOM 8077 C CA . SER A 1 1027 ? 5.086 -13.547 46.125 1 32.94 1027 SER A CA 1
ATOM 8078 C C . SER A 1 1027 ? 5.875 -14.188 45 1 32.94 1027 SER A C 1
ATOM 8080 O O . SER A 1 1027 ? 6.637 -13.508 44.281 1 32.94 1027 SER A O 1
ATOM 8082 N N . ILE A 1 1028 ? 6.609 -15.266 45.219 1 34 1028 ILE A N 1
ATOM 8083 C CA . ILE A 1 1028 ? 7.43 -15.867 44.156 1 34 1028 ILE A CA 1
ATOM 8084 C C . ILE A 1 1028 ? 6.543 -16.328 43 1 34 1028 ILE A C 1
ATOM 8086 O O . ILE A 1 1028 ? 5.684 -17.203 43.188 1 34 1028 ILE A O 1
ATOM 8090 N N . SER A 1 1029 ? 6.121 -15.391 42.062 1 30.8 1029 SER A N 1
ATOM 8091 C CA . SER A 1 1029 ? 5.156 -15.766 41.031 1 30.8 1029 SER A CA 1
ATOM 8092 C C . SER A 1 1029 ? 5.605 -17.031 40.312 1 30.8 1029 SER A C 1
ATOM 8094 O O . SER A 1 1029 ? 4.781 -17.875 39.969 1 30.8 1029 SER A O 1
ATOM 8096 N N . THR A 1 1030 ? 6.68 -16.984 39.562 1 34.16 1030 THR A N 1
ATOM 8097 C CA . THR A 1 1030 ? 6.949 -18.047 38.562 1 34.16 1030 THR A CA 1
ATOM 8098 C C . THR A 1 1030 ? 7.832 -19.125 39.188 1 34.16 1030 THR A C 1
ATOM 8100 O O . THR A 1 1030 ? 8.852 -18.828 39.812 1 34.16 1030 THR A O 1
ATOM 8103 N N . ILE A 1 1031 ? 7.223 -20.109 39.75 1 30.89 1031 ILE A N 1
ATOM 8104 C CA . ILE A 1 1031 ? 7.922 -21.219 40.375 1 30.89 1031 ILE A CA 1
ATOM 8105 C C . ILE A 1 1031 ? 8.68 -22.016 39.312 1 30.89 1031 ILE A C 1
ATOM 8107 O O . ILE A 1 1031 ? 8.078 -22.516 38.344 1 30.89 1031 ILE A O 1
ATOM 8111 N N . ALA A 1 1032 ? 9.922 -21.688 39.031 1 30.08 1032 ALA A N 1
ATOM 8112 C CA . ALA A 1 1032 ? 10.742 -22.438 38.094 1 30.08 1032 ALA A CA 1
ATOM 8113 C C . ALA A 1 1032 ? 11.086 -23.812 38.625 1 30.08 1032 ALA A C 1
ATOM 8115 O O . ALA A 1 1032 ? 11.602 -23.938 39.75 1 30.08 1032 ALA A O 1
ATOM 8116 N N . VAL A 1 1033 ? 10.219 -24.812 38.469 1 29.34 1033 VAL A N 1
ATOM 8117 C CA . VAL A 1 1033 ? 10.531 -26.172 38.844 1 29.34 1033 VAL A CA 1
ATOM 8118 C C . VAL A 1 1033 ? 11.836 -26.625 38.219 1 29.34 1033 VAL A C 1
ATOM 8120 O O . VAL A 1 1033 ? 11.969 -26.594 36.969 1 29.34 1033 VAL A O 1
ATOM 8123 N N . LYS A 1 1034 ? 12.93 -26.578 38.906 1 28.08 1034 LYS A N 1
ATOM 8124 C CA . LYS A 1 1034 ? 14.297 -26.922 38.531 1 28.08 1034 LYS A CA 1
ATOM 8125 C C . LYS A 1 1034 ? 14.422 -28.391 38.188 1 28.08 1034 LYS A C 1
ATOM 8127 O O . LYS A 1 1034 ? 14.219 -29.266 39.031 1 28.08 1034 LYS A O 1
ATOM 8132 N N . SER A 1 1035 ? 13.797 -28.922 37.062 1 27.3 1035 SER A N 1
ATOM 8133 C CA . SER A 1 1035 ? 14.195 -30.297 36.75 1 27.3 1035 SER A CA 1
ATOM 8134 C C . SER A 1 1035 ? 15.711 -30.422 36.656 1 27.3 1035 SER A C 1
ATOM 8136 O O . SER A 1 1035 ? 16.375 -29.578 36.062 1 27.3 1035 SER A O 1
ATOM 8138 N N . SER A 1 1036 ? 16.422 -31 37.562 1 25.84 1036 SER A N 1
ATOM 8139 C CA . SER A 1 1036 ? 17.875 -31.141 37.719 1 25.84 1036 SER A CA 1
ATOM 8140 C C . SER A 1 1036 ? 18.516 -31.781 36.5 1 25.84 1036 SER A C 1
ATOM 8142 O O . SER A 1 1036 ? 19.734 -31.953 36.469 1 25.84 1036 SER A O 1
ATOM 8144 N N . LYS A 1 1037 ? 18.016 -32.719 35.719 1 25.62 1037 LYS A N 1
ATOM 8145 C CA . LYS A 1 1037 ? 19.141 -33.281 34.969 1 25.62 1037 LYS A CA 1
ATOM 8146 C C . LYS A 1 1037 ? 19.781 -32.25 34.062 1 25.62 1037 LYS A C 1
ATOM 8148 O O . LYS A 1 1037 ? 19.078 -31.5 33.375 1 25.62 1037 LYS A O 1
ATOM 8153 N N . LYS A 1 1038 ? 21.047 -32.062 34.156 1 27.77 1038 LYS A N 1
ATOM 8154 C CA . LYS A 1 1038 ? 22.016 -31.156 33.531 1 27.77 1038 LYS A CA 1
ATOM 8155 C C . LYS A 1 1038 ? 21.953 -31.219 32 1 27.77 1038 LYS A C 1
ATOM 8157 O O . LYS A 1 1038 ? 22.688 -30.516 31.312 1 27.77 1038 LYS A O 1
ATOM 8162 N N . GLY A 1 1039 ? 21.406 -32.406 31.406 1 23.61 1039 GLY A N 1
ATOM 8163 C CA . GLY A 1 1039 ? 21.828 -32.562 30.016 1 23.61 1039 GLY A CA 1
ATOM 8164 C C . GLY A 1 1039 ? 21.109 -31.641 29.062 1 23.61 1039 GLY A C 1
ATOM 8165 O O . GLY A 1 1039 ? 20.125 -31 29.438 1 23.61 1039 GLY A O 1
ATOM 8166 N N . GLU A 1 1040 ? 21.734 -31.438 27.719 1 26.2 1040 GLU A N 1
ATOM 8167 C CA . GLU A 1 1040 ? 21.484 -30.484 26.641 1 26.2 1040 GLU A CA 1
ATOM 8168 C C . GLU A 1 1040 ? 20.047 -30.547 26.156 1 26.2 1040 GLU A C 1
ATOM 8170 O O . GLU A 1 1040 ? 19.594 -31.594 25.672 1 26.2 1040 GLU A O 1
ATOM 8175 N N . GLU A 1 1041 ? 19.172 -29.875 26.797 1 27.88 1041 GLU A N 1
ATOM 8176 C CA . GLU A 1 1041 ? 17.719 -29.828 26.766 1 27.88 1041 GLU A CA 1
ATOM 8177 C C . GLU A 1 1041 ? 17.203 -29.391 25.406 1 27.88 1041 GLU A C 1
ATOM 8179 O O . GLU A 1 1041 ? 17.203 -28.203 25.078 1 27.88 1041 GLU A O 1
ATOM 8184 N N . LYS A 1 1042 ? 17.641 -30.219 24.234 1 25.39 1042 LYS A N 1
ATOM 8185 C CA . LYS A 1 1042 ? 17.188 -29.812 22.906 1 25.39 1042 LYS A CA 1
ATOM 8186 C C . LYS A 1 1042 ? 15.68 -29.641 22.844 1 25.39 1042 LYS A C 1
ATOM 8188 O O . LYS A 1 1042 ? 14.938 -30.578 23.172 1 25.39 1042 LYS A O 1
ATOM 8193 N N . LYS A 1 1043 ? 15.227 -28.422 22.812 1 26.44 1043 LYS A N 1
ATOM 8194 C CA . LYS A 1 1043 ? 13.898 -27.812 22.797 1 26.44 1043 LYS A CA 1
ATOM 8195 C C . LYS A 1 1043 ? 13.07 -28.344 21.625 1 26.44 1043 LYS A C 1
ATOM 8197 O O . LYS A 1 1043 ? 13.375 -28.062 20.469 1 26.44 1043 LYS A O 1
ATOM 8202 N N . ARG A 1 1044 ? 12.625 -29.609 21.797 1 27.14 1044 ARG A N 1
ATOM 8203 C CA . ARG A 1 1044 ? 11.797 -30.219 20.766 1 27.14 1044 ARG A CA 1
ATOM 8204 C C . ARG A 1 1044 ? 10.539 -29.391 20.516 1 27.14 1044 ARG A C 1
ATOM 8206 O O . ARG A 1 1044 ? 9.781 -29.109 21.438 1 27.14 1044 ARG A O 1
ATOM 8213 N N . LYS A 1 1045 ? 10.703 -28.484 19.5 1 26.61 1045 LYS A N 1
ATOM 8214 C CA . LYS A 1 1045 ? 9.68 -27.516 19.125 1 26.61 1045 LYS A CA 1
ATOM 8215 C C . LYS A 1 1045 ? 8.336 -28.203 18.891 1 26.61 1045 LYS A C 1
ATOM 8217 O O . LYS A 1 1045 ? 8.273 -29.281 18.266 1 26.61 1045 LYS A O 1
ATOM 8222 N N . ALA A 1 1046 ? 7.32 -27.906 19.562 1 27.94 1046 ALA A N 1
ATOM 8223 C CA . ALA A 1 1046 ? 5.961 -28.391 19.797 1 27.94 1046 ALA A CA 1
ATOM 8224 C C . ALA A 1 1046 ? 5.207 -28.578 18.484 1 27.94 1046 ALA A C 1
ATOM 8226 O O . ALA A 1 1046 ? 4.254 -29.359 18.422 1 27.94 1046 ALA A O 1
ATOM 8227 N N . GLY A 1 1047 ? 5.613 -27.844 17.438 1 27.08 1047 GLY A N 1
ATOM 8228 C CA . GLY A 1 1047 ? 4.691 -27.797 16.312 1 27.08 1047 GLY A CA 1
ATOM 8229 C C . GLY A 1 1047 ? 4.664 -29.078 15.508 1 27.08 1047 GLY A C 1
ATOM 8230 O O . GLY A 1 1047 ? 3.844 -29.234 14.594 1 27.08 1047 GLY A O 1
ATOM 8231 N N . GLU A 1 1048 ? 5.777 -29.828 15.547 1 29.39 1048 GLU A N 1
ATOM 8232 C CA . GLU A 1 1048 ? 5.945 -30.969 14.648 1 29.39 1048 GLU A CA 1
ATOM 8233 C C . GLU A 1 1048 ? 4.992 -32.094 15 1 29.39 1048 GLU A C 1
ATOM 8235 O O . GLU A 1 1048 ? 4.641 -32.906 14.148 1 29.39 1048 GLU A O 1
ATOM 8240 N N . ALA A 1 1049 ? 4.652 -32.156 16.219 1 31.41 1049 ALA A N 1
ATOM 8241 C CA . ALA A 1 1049 ? 3.906 -33.312 16.688 1 31.41 1049 ALA A CA 1
ATOM 8242 C C . ALA A 1 1049 ? 2.477 -33.312 16.156 1 31.41 1049 ALA A C 1
ATOM 8244 O O . ALA A 1 1049 ? 1.931 -34.375 15.805 1 31.41 1049 ALA A O 1
ATOM 8245 N N . LEU A 1 1050 ? 1.987 -32.125 16.141 1 30.75 1050 LEU A N 1
ATOM 8246 C CA . LEU A 1 1050 ? 0.588 -32.062 15.727 1 30.75 1050 LEU A CA 1
ATOM 8247 C C . LEU A 1 1050 ? 0.437 -32.406 14.25 1 30.75 1050 LEU A C 1
ATOM 8249 O O . LEU A 1 1050 ? -0.528 -33.062 13.859 1 30.75 1050 LEU A O 1
ATOM 8253 N N . ARG A 1 1051 ? 1.422 -32 13.367 1 31.77 1051 ARG A N 1
ATOM 8254 C CA . ARG A 1 1051 ? 1.327 -32.281 11.938 1 31.77 1051 ARG A CA 1
ATOM 8255 C C . ARG A 1 1051 ? 1.374 -33.812 11.688 1 31.77 1051 ARG A C 1
ATOM 8257 O O . ARG A 1 1051 ? 0.667 -34.312 10.82 1 31.77 1051 ARG A O 1
ATOM 8264 N N . GLU A 1 1052 ? 2.217 -34.531 12.5 1 34.59 1052 GLU A N 1
ATOM 8265 C CA . GLU A 1 1052 ? 2.34 -35.969 12.352 1 34.59 1052 GLU A CA 1
ATOM 8266 C C . GLU A 1 1052 ? 1.039 -36.656 12.719 1 34.59 1052 GLU A C 1
ATOM 8268 O O . GLU A 1 1052 ? 0.639 -37.625 12.062 1 34.59 1052 GLU A O 1
ATOM 8273 N N . ALA A 1 1053 ? 0.394 -36.094 13.688 1 34.53 1053 ALA A N 1
ATOM 8274 C CA . ALA A 1 1053 ? -0.841 -36.719 14.148 1 34.53 1053 ALA A CA 1
ATOM 8275 C C . ALA A 1 1053 ? -1.942 -36.625 13.094 1 34.53 1053 ALA A C 1
ATOM 8277 O O . ALA A 1 1053 ? -2.725 -37.531 12.898 1 34.53 1053 ALA A O 1
ATOM 8278 N N . GLN A 1 1054 ? -1.869 -35.438 12.477 1 31.41 1054 GLN A N 1
ATOM 8279 C CA . GLN A 1 1054 ? -2.92 -35.25 11.484 1 31.41 1054 GLN A CA 1
ATOM 8280 C C . GLN A 1 1054 ? -2.732 -36.156 10.289 1 31.41 1054 GLN A C 1
ATOM 8282 O O . GLN A 1 1054 ? -3.705 -36.688 9.742 1 31.41 1054 GLN A O 1
ATOM 8287 N N . GLU A 1 1055 ? -1.449 -36.344 9.883 1 31.89 1055 GLU A N 1
ATOM 8288 C CA . GLU A 1 1055 ? -1.188 -37.25 8.75 1 31.89 1055 GLU A CA 1
ATOM 8289 C C . GLU A 1 1055 ? -1.588 -38.656 9.078 1 31.89 1055 GLU A C 1
ATOM 8291 O O . GLU A 1 1055 ? -2.068 -39.406 8.211 1 31.89 1055 GLU A O 1
ATOM 8296 N N . GLU A 1 1056 ? -1.358 -39.031 10.328 1 31.34 1056 GLU A N 1
ATOM 8297 C CA . GLU A 1 1056 ? -1.653 -40.406 10.703 1 31.34 1056 GLU A CA 1
ATOM 8298 C C . GLU A 1 1056 ? -3.156 -40.656 10.695 1 31.34 1056 GLU A C 1
ATOM 8300 O O . GLU A 1 1056 ? -3.596 -41.781 10.406 1 31.34 1056 GLU A O 1
ATOM 8305 N N . ALA A 1 1057 ? -3.828 -39.531 11.062 1 31.61 1057 ALA A N 1
ATOM 8306 C CA . ALA A 1 1057 ? -5.273 -39.719 11.164 1 31.61 1057 ALA A CA 1
ATOM 8307 C C . ALA A 1 1057 ? -5.879 -40.062 9.805 1 31.61 1057 ALA A C 1
ATOM 8309 O O . ALA A 1 1057 ? -6.867 -40.812 9.727 1 31.61 1057 ALA A O 1
ATOM 8310 N N . GLU A 1 1058 ? -5.262 -39.375 8.773 1 29.34 1058 GLU A N 1
ATOM 8311 C CA . GLU A 1 1058 ? -5.855 -39.594 7.461 1 29.34 1058 GLU A CA 1
ATOM 8312 C C . GLU A 1 1058 ? -5.699 -41.062 7.016 1 29.34 1058 GLU A C 1
ATOM 8314 O O . GLU A 1 1058 ? -6.387 -41.5 6.094 1 29.34 1058 GLU A O 1
ATOM 8319 N N . LYS A 1 1059 ? -4.629 -41.719 7.566 1 30.09 1059 LYS A N 1
ATOM 8320 C CA . LYS A 1 1059 ? -4.402 -43.062 7.086 1 30.09 1059 LYS A CA 1
ATOM 8321 C C . LYS A 1 1059 ? -5.488 -44 7.59 1 30.09 1059 LYS A C 1
ATOM 8323 O O . LYS A 1 1059 ? -5.746 -45.062 6.977 1 30.09 1059 LYS A O 1
ATOM 8328 N N . LEU A 1 1060 ? -5.914 -43.812 8.883 1 28.95 1060 LEU A N 1
ATOM 8329 C CA . LEU A 1 1060 ? -6.508 -44.938 9.562 1 28.95 1060 LEU A CA 1
ATOM 8330 C C . LEU A 1 1060 ? -7.945 -45.156 9.102 1 28.95 1060 LEU A C 1
ATOM 8332 O O . LEU A 1 1060 ? -8.648 -46.031 9.641 1 28.95 1060 LEU A O 1
ATOM 8336 N N . GLY A 1 1061 ? -8.547 -44.281 8.352 1 26.89 1061 GLY A N 1
ATOM 8337 C CA . GLY A 1 1061 ? -9.984 -44.438 8.219 1 26.89 1061 GLY A CA 1
ATOM 8338 C C . GLY A 1 1061 ? -10.391 -45.719 7.504 1 26.89 1061 GLY A C 1
ATOM 8339 O O . GLY A 1 1061 ? -11.539 -45.844 7.07 1 26.89 1061 GLY A O 1
ATOM 8340 N N . GLY A 1 1062 ? -9.453 -46.594 6.926 1 22.5 1062 GLY A N 1
ATOM 8341 C CA . GLY A 1 1062 ? -9.969 -47.594 6.023 1 22.5 1062 GLY A CA 1
ATOM 8342 C C . GLY A 1 1062 ? -10.742 -48.688 6.734 1 22.5 1062 GLY A C 1
ATOM 8343 O O . GLY A 1 1062 ? -11.406 -49.531 6.09 1 22.5 1062 GLY A O 1
ATOM 8344 N N . ALA A 1 1063 ? -10.477 -49.156 8 1 22.42 1063 ALA A N 1
ATOM 8345 C CA . ALA A 1 1063 ? -10.602 -50.594 8.188 1 22.42 1063 ALA A CA 1
ATOM 8346 C C . ALA A 1 1063 ? -12.016 -50.969 8.586 1 22.42 1063 ALA A C 1
ATOM 8348 O O . ALA A 1 1063 ? -12.422 -52.125 8.445 1 22.42 1063 ALA A O 1
ATOM 8349 N N . GLY A 1 1064 ? -12.93 -50.281 9.289 1 20.98 1064 GLY A N 1
ATOM 8350 C CA . GLY A 1 1064 ? -13.609 -51.062 10.32 1 20.98 1064 GLY A CA 1
ATOM 8351 C C . GLY A 1 1064 ? -14.742 -51.906 9.781 1 20.98 1064 GLY A C 1
ATOM 8352 O O . GLY A 1 1064 ? -15.227 -52.812 10.477 1 20.98 1064 GLY A O 1
ATOM 8353 N N . GLY A 1 1065 ? -15.625 -51.562 8.891 1 20.2 1065 GLY A N 1
ATOM 8354 C CA . GLY A 1 1065 ? -17 -51.969 9.18 1 20.2 1065 GLY A CA 1
ATOM 8355 C C . GLY A 1 1065 ? -17.234 -53.469 8.984 1 20.2 1065 GLY A C 1
ATOM 8356 O O . GLY A 1 1065 ? -17.094 -53.969 7.875 1 20.2 1065 GLY A O 1
ATOM 8357 N N . LYS A 1 1066 ? -17.062 -54.344 9.992 1 20.03 1066 LYS A N 1
ATOM 8358 C CA . LYS A 1 1066 ? -17.438 -55.75 10.102 1 20.03 1066 LYS A CA 1
ATOM 8359 C C . LYS A 1 1066 ? -18.938 -55.938 10.016 1 20.03 1066 LYS A C 1
ATOM 8361 O O . LYS A 1 1066 ? -19.703 -55.062 10.445 1 20.03 1066 LYS A O 1
ATOM 8366 N N . LYS A 1 1067 ? -19.422 -57.094 9.406 1 20.86 1067 LYS A N 1
ATOM 8367 C CA . LYS A 1 1067 ? -20.609 -57.812 8.914 1 20.86 1067 LYS A CA 1
ATOM 8368 C C . LYS A 1 1067 ? -21.453 -58.344 10.062 1 20.86 1067 LYS A C 1
ATOM 8370 O O . LYS A 1 1067 ? -21.031 -59.25 10.789 1 20.86 1067 LYS A O 1
ATOM 8375 N N . SER A 1 1068 ? -22 -57.531 10.938 1 19.62 1068 SER A N 1
ATOM 8376 C CA . SER A 1 1068 ? -22.812 -58.25 11.914 1 19.62 1068 SER A CA 1
ATOM 8377 C C . SER A 1 1068 ? -23.875 -59.094 11.227 1 19.62 1068 SER A C 1
ATOM 8379 O O . SER A 1 1068 ? -24.406 -58.719 10.188 1 19.62 1068 SER A O 1
ATOM 8381 N N . LYS A 1 1069 ? -24.016 -60.438 11.602 1 20.11 1069 LYS A N 1
ATOM 8382 C CA . LYS A 1 1069 ? -24.766 -61.656 11.367 1 20.11 1069 LYS A CA 1
ATOM 8383 C C . LYS A 1 1069 ? -26.219 -61.5 11.805 1 20.11 1069 LYS A C 1
ATOM 8385 O O . LYS A 1 1069 ? -26.516 -61.344 12.992 1 20.11 1069 LYS A O 1
ATOM 8390 N N . LYS A 1 1070 ? -27.016 -60.594 11.234 1 19.5 1070 LYS A N 1
ATOM 8391 C CA . LYS A 1 1070 ? -28.391 -60.719 11.672 1 19.5 1070 LYS A CA 1
ATOM 8392 C C . LYS A 1 1070 ? -28.906 -62.156 11.508 1 19.5 1070 LYS A C 1
ATOM 8394 O O . LYS A 1 1070 ? -28.781 -62.719 10.43 1 19.5 1070 LYS A O 1
ATOM 8399 N N . SER A 1 1071 ? -29.062 -62.812 12.641 1 19.72 1071 SER A N 1
ATOM 8400 C CA . SER A 1 1071 ? -29.75 -64.062 12.984 1 19.72 1071 SER A CA 1
ATOM 8401 C C . SER A 1 1071 ? -31.094 -64.125 12.266 1 19.72 1071 SER A C 1
ATOM 8403 O O . SER A 1 1071 ? -31.625 -63.156 11.797 1 19.72 1071 SER A O 1
ATOM 8405 N N . LYS A 1 1072 ? -31.922 -65.375 12.617 1 21.03 1072 LYS A N 1
ATOM 8406 C CA . LYS A 1 1072 ? -33 -66.312 12.312 1 21.03 1072 LYS A CA 1
ATOM 8407 C C . LYS A 1 1072 ? -34.375 -65.688 12.5 1 21.03 1072 LYS A C 1
ATOM 8409 O O . LYS A 1 1072 ? -35.25 -65.875 11.664 1 21.03 1072 LYS A O 1
ATOM 8414 N N . ARG A 1 1073 ? -35.188 -65.312 13.641 1 20.34 1073 ARG A N 1
ATOM 8415 C CA . ARG A 1 1073 ? -36.562 -65.438 13.219 1 20.34 1073 ARG A CA 1
ATOM 8416 C C . ARG A 1 1073 ? -36.938 -64.375 12.227 1 20.34 1073 ARG A C 1
ATOM 8418 O O . ARG A 1 1073 ? -36.469 -63.219 12.352 1 20.34 1073 ARG A O 1
ATOM 8425 N N . MET B 1 1 ? 25.062 -68.625 3.113 1 32.34 1 MET B N 1
ATOM 8426 C CA . MET B 1 1 ? 24.328 -68.625 1.848 1 32.34 1 MET B CA 1
ATOM 8427 C C . MET B 1 1 ? 25.266 -68.375 0.68 1 32.34 1 MET B C 1
ATOM 8429 O O . MET B 1 1 ? 26.141 -67.5 0.77 1 32.34 1 MET B O 1
ATOM 8433 N N . PRO B 1 2 ? 25.469 -69.25 -0.099 1 39.44 2 PRO B N 1
ATOM 8434 C CA . PRO B 1 2 ? 26.438 -69.125 -1.183 1 39.44 2 PRO B CA 1
ATOM 8435 C C . PRO B 1 2 ? 26.281 -67.812 -1.942 1 39.44 2 PRO B C 1
ATOM 8437 O O . PRO B 1 2 ? 25.156 -67.25 -2.07 1 39.44 2 PRO B O 1
ATOM 8440 N N . LYS B 1 3 ? 27.25 -66.938 -1.906 1 52.91 3 LYS B N 1
ATOM 8441 C CA . LYS B 1 3 ? 27.312 -65.625 -2.555 1 52.91 3 LYS B CA 1
ATOM 8442 C C . LYS B 1 3 ? 26.938 -65.75 -4.027 1 52.91 3 LYS B C 1
ATOM 8444 O O . LYS B 1 3 ? 27.578 -66.438 -4.801 1 52.91 3 LYS B O 1
ATOM 8449 N N . LYS B 1 4 ? 25.625 -65.875 -4.273 1 65.19 4 LYS B N 1
ATOM 8450 C CA . LYS B 1 4 ? 25.172 -65.938 -5.656 1 65.19 4 LYS B CA 1
ATOM 8451 C C . LYS B 1 4 ? 25.828 -64.875 -6.488 1 65.19 4 LYS B C 1
ATOM 8453 O O . LYS B 1 4 ? 26.031 -63.719 -6.008 1 65.19 4 LYS B O 1
ATOM 8458 N N . ALA B 1 5 ? 26.344 -65.312 -7.602 1 76.62 5 ALA B N 1
ATOM 8459 C CA . ALA B 1 5 ? 27.031 -64.438 -8.531 1 76.62 5 ALA B CA 1
ATOM 8460 C C . ALA B 1 5 ? 26.062 -63.375 -9.109 1 76.62 5 ALA B C 1
ATOM 8462 O O . ALA B 1 5 ? 24.953 -63.719 -9.508 1 76.62 5 ALA B O 1
ATOM 8463 N N . ILE B 1 6 ? 26.344 -62.125 -8.961 1 84.94 6 ILE B N 1
ATOM 8464 C CA . ILE B 1 6 ? 25.547 -61 -9.438 1 84.94 6 ILE B CA 1
ATOM 8465 C C . ILE B 1 6 ? 25.578 -60.969 -10.961 1 84.94 6 ILE B C 1
ATOM 8467 O O . ILE B 1 6 ? 26.594 -61.281 -11.578 1 84.94 6 ILE B O 1
ATOM 8471 N N . ASP B 1 7 ? 24.422 -60.812 -11.633 1 90.12 7 ASP B N 1
ATOM 8472 C CA . ASP B 1 7 ? 24.344 -60.625 -13.078 1 90.12 7 ASP B CA 1
ATOM 8473 C C . ASP B 1 7 ? 25.359 -59.625 -13.57 1 90.12 7 ASP B C 1
ATOM 8475 O O . ASP B 1 7 ? 25.422 -58.5 -13.062 1 90.12 7 ASP B O 1
ATOM 8479 N N . ALA B 1 8 ? 26.172 -59.969 -14.531 1 89.12 8 ALA B N 1
ATOM 8480 C CA . ALA B 1 8 ? 27.312 -59.156 -15 1 89.12 8 ALA B CA 1
ATOM 8481 C C . ALA B 1 8 ? 26.844 -57.844 -15.609 1 89.12 8 ALA B C 1
ATOM 8483 O O . ALA B 1 8 ? 27.609 -56.875 -15.688 1 89.12 8 ALA B O 1
ATOM 8484 N N . ARG B 1 9 ? 25.672 -57.75 -16 1 93.81 9 ARG B N 1
ATOM 8485 C CA . ARG B 1 9 ? 25.141 -56.531 -16.625 1 93.81 9 ARG B CA 1
ATOM 8486 C C . ARG B 1 9 ? 25 -55.438 -15.602 1 93.81 9 ARG B C 1
ATOM 8488 O O . ARG B 1 9 ? 25.062 -54.25 -15.953 1 93.81 9 ARG B O 1
ATOM 8495 N N . ILE B 1 10 ? 24.734 -55.781 -14.359 1 94.06 10 ILE B N 1
ATOM 8496 C CA . ILE B 1 10 ? 24.5 -54.781 -13.305 1 94.06 10 ILE B CA 1
ATOM 8497 C C . ILE B 1 10 ? 25.781 -54 -13.039 1 94.06 10 ILE B C 1
ATOM 8499 O O . ILE B 1 10 ? 25.812 -52.781 -13.195 1 94.06 10 ILE B O 1
ATOM 8503 N N . PRO B 1 11 ? 26.906 -54.656 -12.703 1 91.56 11 PRO B N 1
ATOM 8504 C CA . PRO B 1 11 ? 28.141 -53.875 -12.531 1 91.56 11 PRO B CA 1
ATOM 8505 C C . PRO B 1 11 ? 28.594 -53.219 -13.82 1 91.56 11 PRO B C 1
ATOM 8507 O O . PRO B 1 11 ? 29.203 -52.125 -13.781 1 91.56 11 PRO B O 1
ATOM 8510 N N . ALA B 1 12 ? 28.297 -53.844 -14.938 1 92.81 12 ALA B N 1
ATOM 8511 C CA . ALA B 1 12 ? 28.672 -53.25 -16.219 1 92.81 12 ALA B CA 1
ATOM 8512 C C . ALA B 1 12 ? 27.984 -51.906 -16.422 1 92.81 12 ALA B C 1
ATOM 8514 O O . ALA B 1 12 ? 28.609 -50.938 -16.859 1 92.81 12 ALA B O 1
ATOM 8515 N N . LEU B 1 13 ? 26.703 -51.906 -16.141 1 94.44 13 LEU B N 1
ATOM 8516 C CA . LEU B 1 13 ? 25.953 -50.656 -16.297 1 94.44 13 LEU B CA 1
ATOM 8517 C C . LEU B 1 13 ? 26.469 -49.562 -15.352 1 94.44 13 LEU B C 1
ATOM 8519 O O . LEU B 1 13 ? 26.609 -48.406 -15.742 1 94.44 13 LEU B O 1
ATOM 8523 N N . ILE B 1 14 ? 26.75 -49.906 -14.125 1 92.94 14 ILE B N 1
ATOM 8524 C CA . ILE B 1 14 ? 27.219 -48.969 -13.125 1 92.94 14 ILE B CA 1
ATOM 8525 C C . ILE B 1 14 ? 28.594 -48.438 -13.531 1 92.94 14 ILE B C 1
ATOM 8527 O O . ILE B 1 14 ? 28.859 -47.219 -13.453 1 92.94 14 ILE B O 1
ATOM 8531 N N . ARG B 1 15 ? 29.484 -49.25 -14.023 1 90.88 15 ARG B N 1
ATOM 8532 C CA . ARG B 1 15 ? 30.812 -48.844 -14.469 1 90.88 15 ARG B CA 1
ATOM 8533 C C . ARG B 1 15 ? 30.734 -47.938 -15.695 1 90.88 15 ARG B C 1
ATOM 8535 O O . ARG B 1 15 ? 31.438 -46.938 -15.789 1 90.88 15 ARG B O 1
ATOM 8542 N N . ASN B 1 16 ? 29.875 -48.375 -16.609 1 91.62 16 ASN B N 1
ATOM 8543 C CA . ASN B 1 16 ? 29.672 -47.562 -17.797 1 91.62 16 ASN B CA 1
ATOM 8544 C C . ASN B 1 16 ? 29.141 -46.188 -17.438 1 91.62 16 ASN B C 1
ATOM 8546 O O . ASN B 1 16 ? 29.547 -45.156 -18.016 1 91.62 16 ASN B O 1
ATOM 8550 N N . SER B 1 17 ? 28.203 -46.156 -16.5 1 92.06 17 SER B N 1
ATOM 8551 C CA . SER B 1 17 ? 27.609 -44.906 -16.062 1 92.06 17 SER B CA 1
ATOM 8552 C C . SER B 1 17 ? 28.641 -44 -15.414 1 92.06 17 SER B C 1
ATOM 8554 O O . SER B 1 17 ? 28.609 -42.781 -15.578 1 92.06 17 SER B O 1
ATOM 8556 N N . GLN B 1 18 ? 29.5 -44.469 -14.68 1 89.12 18 GLN B N 1
ATOM 8557 C CA . GLN B 1 18 ? 30.562 -43.688 -14.047 1 89.12 18 GLN B CA 1
ATOM 8558 C C . GLN B 1 18 ? 31.562 -43.188 -15.086 1 89.12 18 GLN B C 1
ATOM 8560 O O . GLN B 1 18 ? 31.984 -42.031 -15.031 1 89.12 18 GLN B O 1
ATOM 8565 N N . LEU B 1 19 ? 31.859 -44.094 -15.961 1 87.06 19 LEU B N 1
ATOM 8566 C CA . LEU B 1 19 ? 32.844 -43.719 -17 1 87.06 19 LEU B CA 1
ATOM 8567 C C . LEU B 1 19 ? 32.281 -42.625 -17.906 1 87.06 19 LEU B C 1
ATOM 8569 O O . LEU B 1 19 ? 33 -41.719 -18.266 1 87.06 19 LEU B O 1
ATOM 8573 N N . LEU B 1 20 ? 31.062 -42.781 -18.25 1 89.5 20 LEU B N 1
ATOM 8574 C CA . LEU B 1 20 ? 30.438 -41.812 -19.172 1 89.5 20 LEU B CA 1
ATOM 8575 C C . LEU B 1 20 ? 29.844 -40.656 -18.406 1 89.5 20 LEU B C 1
ATOM 8577 O O . LEU B 1 20 ? 29.438 -39.656 -19.016 1 89.5 20 LEU B O 1
ATOM 8581 N N . ARG B 1 21 ? 29.75 -40.719 -17.078 1 90.56 21 ARG B N 1
ATOM 8582 C CA . ARG B 1 21 ? 29.094 -39.719 -16.219 1 90.56 21 ARG B CA 1
ATOM 8583 C C . ARG B 1 21 ? 27.609 -39.594 -16.562 1 90.56 21 ARG B C 1
ATOM 8585 O O . ARG B 1 21 ? 27.109 -38.5 -16.75 1 90.56 21 ARG B O 1
ATOM 8592 N N . HIS B 1 22 ? 27.031 -40.75 -16.891 1 93.19 22 HIS B N 1
ATOM 8593 C CA . HIS B 1 22 ? 25.594 -40.844 -17.094 1 93.19 22 HIS B CA 1
ATOM 8594 C C . HIS B 1 22 ? 24.906 -41.438 -15.859 1 93.19 22 HIS B C 1
ATOM 8596 O O . HIS B 1 22 ? 25.547 -42.062 -15.016 1 93.19 22 HIS B O 1
ATOM 8602 N N . ARG B 1 23 ? 23.625 -41.156 -15.703 1 92.31 23 ARG B N 1
ATOM 8603 C CA . ARG B 1 23 ? 22.859 -41.75 -14.609 1 92.31 23 ARG B CA 1
ATOM 8604 C C . ARG B 1 23 ? 22.406 -43.188 -14.953 1 92.31 23 ARG B C 1
ATOM 8606 O O . ARG B 1 23 ? 22.297 -43.531 -16.125 1 92.31 23 ARG B O 1
ATOM 8613 N N . SER B 1 24 ? 22.266 -43.906 -13.992 1 95.75 24 SER B N 1
ATOM 8614 C CA . SER B 1 24 ? 21.672 -45.219 -14.164 1 95.75 24 SER B CA 1
ATOM 8615 C C . SER B 1 24 ? 20.344 -45.312 -13.414 1 95.75 24 SER B C 1
ATOM 8617 O O . SER B 1 24 ? 20.172 -44.719 -12.352 1 95.75 24 SER B O 1
ATOM 8619 N N . LEU B 1 25 ? 19.422 -46.062 -14.039 1 97.19 25 LEU B N 1
ATOM 8620 C CA . LEU B 1 25 ? 18.094 -46.25 -13.453 1 97.19 25 LEU B CA 1
ATOM 8621 C C . LEU B 1 25 ? 17.859 -47.719 -13.148 1 97.19 25 LEU B C 1
ATOM 8623 O O . LEU B 1 25 ? 17.969 -48.562 -14.039 1 97.19 25 LEU B O 1
ATOM 8627 N N . PHE B 1 26 ? 17.609 -48.062 -11.914 1 96.44 26 PHE B N 1
ATOM 8628 C CA . PHE B 1 26 ? 17.297 -49.438 -11.5 1 96.44 26 PHE B CA 1
ATOM 8629 C C . PHE B 1 26 ? 15.875 -49.531 -10.961 1 96.44 26 PHE B C 1
ATOM 8631 O O . PHE B 1 26 ? 15.516 -48.781 -10.039 1 96.44 26 PHE B O 1
ATOM 8638 N N . VAL B 1 27 ? 15.078 -50.312 -11.594 1 95.62 27 VAL B N 1
ATOM 8639 C CA . VAL B 1 27 ? 13.758 -50.656 -11.062 1 95.62 27 VAL B CA 1
ATOM 8640 C C . VAL B 1 27 ? 13.812 -52 -10.328 1 95.62 27 VAL B C 1
ATOM 8642 O O . VAL B 1 27 ? 14.031 -53.031 -10.938 1 95.62 27 VAL B O 1
ATOM 8645 N N . ILE B 1 28 ? 13.594 -51.969 -9.047 1 94.5 28 ILE B N 1
ATOM 8646 C CA . ILE B 1 28 ? 13.742 -53.125 -8.211 1 94.5 28 ILE B CA 1
ATOM 8647 C C . ILE B 1 28 ? 12.359 -53.719 -7.879 1 94.5 28 ILE B C 1
ATOM 8649 O O . ILE B 1 28 ? 11.539 -53.031 -7.254 1 94.5 28 ILE B O 1
ATOM 8653 N N . VAL B 1 29 ? 12.172 -54.938 -8.32 1 93 29 VAL B N 1
ATOM 8654 C CA . VAL B 1 29 ? 10.898 -55.594 -8.102 1 93 29 VAL B CA 1
ATOM 8655 C C . VAL B 1 29 ? 11.055 -56.688 -7.02 1 93 29 VAL B C 1
ATOM 8657 O O . VAL B 1 29 ? 11.898 -57.562 -7.141 1 93 29 VAL B O 1
ATOM 8660 N N . GLY B 1 30 ? 10.266 -56.531 -5.91 1 88.44 30 GLY B N 1
ATOM 8661 C CA . GLY B 1 30 ? 10.297 -57.531 -4.863 1 88.44 30 GLY B CA 1
ATOM 8662 C C . GLY B 1 30 ? 10.289 -56.938 -3.465 1 88.44 30 GLY B C 1
ATOM 8663 O O . GLY B 1 30 ? 10.328 -55.719 -3.299 1 88.44 30 GLY B O 1
ATOM 8664 N N . ASP B 1 31 ? 10.266 -57.812 -2.428 1 86.31 31 ASP B N 1
ATOM 8665 C CA . ASP B 1 31 ? 10.07 -57.375 -1.05 1 86.31 31 ASP B CA 1
ATOM 8666 C C . ASP B 1 31 ? 11.398 -57.219 -0.318 1 86.31 31 ASP B C 1
ATOM 8668 O O . ASP B 1 31 ? 11.461 -56.625 0.759 1 86.31 31 ASP B O 1
ATOM 8672 N N . HIS B 1 32 ? 12.477 -57.688 -0.897 1 87.06 32 HIS B N 1
ATOM 8673 C CA . HIS B 1 32 ? 13.781 -57.562 -0.26 1 87.06 32 HIS B CA 1
ATOM 8674 C C . HIS B 1 32 ? 14.602 -56.438 -0.886 1 87.06 32 HIS B C 1
ATOM 8676 O O . HIS B 1 32 ? 15.789 -56.625 -1.18 1 87.06 32 HIS B O 1
ATOM 8682 N N . ALA B 1 33 ? 13.961 -55.406 -1.091 1 88.06 33 ALA B N 1
ATOM 8683 C CA . ALA B 1 33 ? 14.586 -54.281 -1.756 1 88.06 33 ALA B CA 1
ATOM 8684 C C . ALA B 1 33 ? 15.688 -53.688 -0.889 1 88.06 33 ALA B C 1
ATOM 8686 O O . ALA B 1 33 ? 16.656 -53.125 -1.407 1 88.06 33 ALA B O 1
ATOM 8687 N N . LYS B 1 34 ? 15.641 -53.812 0.462 1 87.5 34 LYS B N 1
ATOM 8688 C CA . LYS B 1 34 ? 16.625 -53.25 1.384 1 87.5 34 LYS B CA 1
ATOM 8689 C C . LYS B 1 34 ? 18.016 -53.812 1.122 1 87.5 34 LYS B C 1
ATOM 8691 O O . LYS B 1 34 ? 19 -53.062 1.096 1 87.5 34 LYS B O 1
ATOM 8696 N N . ASP B 1 35 ? 18.016 -55.031 0.878 1 86.44 35 ASP B N 1
ATOM 8697 C CA . ASP B 1 35 ? 19.281 -55.688 0.636 1 86.44 35 ASP B CA 1
ATOM 8698 C C . ASP B 1 35 ? 19.875 -55.281 -0.709 1 86.44 35 ASP B C 1
ATOM 8700 O O . ASP B 1 35 ? 21.094 -55.094 -0.831 1 86.44 35 ASP B O 1
ATOM 8704 N N . VAL B 1 36 ? 19 -55.156 -1.621 1 90.56 36 VAL B N 1
ATOM 8705 C CA . VAL B 1 36 ? 19.438 -54.812 -2.965 1 90.56 36 VAL B CA 1
ATOM 8706 C C . VAL B 1 36 ? 20.016 -53.375 -2.961 1 90.56 36 VAL B C 1
ATOM 8708 O O . VAL B 1 36 ? 21.031 -53.125 -3.617 1 90.56 36 VAL B O 1
ATOM 8711 N N . ILE B 1 37 ? 19.406 -52.469 -2.232 1 91.56 37 ILE B N 1
ATOM 8712 C CA . ILE B 1 37 ? 19.859 -51.062 -2.158 1 91.56 37 ILE B CA 1
ATOM 8713 C C . ILE B 1 37 ? 21.281 -51.031 -1.609 1 91.56 37 ILE B C 1
ATOM 8715 O O . ILE B 1 37 ? 22.141 -50.344 -2.158 1 91.56 37 ILE B O 1
ATOM 8719 N N . VAL B 1 38 ? 21.531 -51.781 -0.545 1 88.5 38 VAL B N 1
ATOM 8720 C CA . VAL B 1 38 ? 22.828 -51.812 0.098 1 88.5 38 VAL B CA 1
ATOM 8721 C C . VAL B 1 38 ? 23.875 -52.375 -0.862 1 88.5 38 VAL B C 1
ATOM 8723 O O . VAL B 1 38 ? 24.984 -51.844 -0.974 1 88.5 38 VAL B O 1
ATOM 8726 N N . ASN B 1 39 ? 23.484 -53.406 -1.545 1 89.25 39 ASN B N 1
ATOM 8727 C CA . ASN B 1 39 ? 24.391 -54.031 -2.488 1 89.25 39 ASN B CA 1
ATOM 8728 C C . ASN B 1 39 ? 24.75 -53.094 -3.643 1 89.25 39 ASN B C 1
ATOM 8730 O O . ASN B 1 39 ? 25.906 -53 -4.027 1 89.25 39 ASN B O 1
ATOM 8734 N N . LEU B 1 40 ? 23.766 -52.562 -4.148 1 91.31 40 LEU B N 1
ATOM 8735 C CA . LEU B 1 40 ? 24 -51.625 -5.25 1 91.31 40 LEU B CA 1
ATOM 8736 C C . LEU B 1 40 ? 24.859 -50.469 -4.801 1 91.31 40 LEU B C 1
ATOM 8738 O O . LEU B 1 40 ? 25.734 -50 -5.543 1 91.31 40 LEU B O 1
ATOM 8742 N N . TYR B 1 41 ? 24.578 -49.969 -3.613 1 88.69 41 TYR B N 1
ATOM 8743 C CA . TYR B 1 41 ? 25.359 -48.875 -3.08 1 88.69 41 TYR B CA 1
ATOM 8744 C C . TYR B 1 41 ? 26.812 -49.281 -2.891 1 88.69 41 TYR B C 1
ATOM 8746 O O . TYR B 1 41 ? 27.734 -48.5 -3.152 1 88.69 41 TYR B O 1
ATOM 8754 N N . HIS B 1 42 ? 27.047 -50.469 -2.443 1 84.94 42 HIS B N 1
ATOM 8755 C CA . HIS B 1 42 ? 28.406 -50.969 -2.26 1 84.94 42 HIS B CA 1
ATOM 8756 C C . HIS B 1 42 ? 29.141 -51.062 -3.592 1 84.94 42 HIS B C 1
ATOM 8758 O O . HIS B 1 42 ? 30.328 -50.781 -3.674 1 84.94 42 HIS B O 1
ATOM 8764 N N . ILE B 1 43 ? 28.438 -51.5 -4.547 1 87.25 43 ILE B N 1
ATOM 8765 C CA . ILE B 1 43 ? 29.031 -51.625 -5.875 1 87.25 43 ILE B CA 1
ATOM 8766 C C . ILE B 1 43 ? 29.406 -50.219 -6.375 1 87.25 43 ILE B C 1
ATOM 8768 O O . ILE B 1 43 ? 30.484 -50.031 -6.945 1 87.25 43 ILE B O 1
ATOM 8772 N N . LEU B 1 44 ? 28.547 -49.312 -6.129 1 86.75 44 LEU B N 1
ATOM 8773 C CA . LEU B 1 44 ? 28.766 -47.906 -6.547 1 86.75 44 LEU B CA 1
ATOM 8774 C C . LEU B 1 44 ? 30 -47.344 -5.859 1 86.75 44 LEU B C 1
ATOM 8776 O O . LEU B 1 44 ? 30.812 -46.656 -6.496 1 86.75 44 LEU B O 1
ATOM 8780 N N . LEU B 1 45 ? 30.188 -47.531 -4.562 1 80.88 45 LEU B N 1
ATOM 8781 C CA . LEU B 1 45 ? 31.297 -47 -3.787 1 80.88 45 LEU B CA 1
ATOM 8782 C C . LEU B 1 45 ? 32.625 -47.625 -4.199 1 80.88 45 LEU B C 1
ATOM 8784 O O . LEU B 1 45 ? 33.688 -47 -4.152 1 80.88 45 LEU B O 1
ATOM 8788 N N . ASN B 1 46 ? 32.594 -48.844 -4.5 1 80.69 46 ASN B N 1
ATOM 8789 C CA . ASN B 1 46 ? 33.812 -49.562 -4.855 1 80.69 46 ASN B CA 1
ATOM 8790 C C . ASN B 1 46 ? 34.375 -49.094 -6.207 1 80.69 46 ASN B C 1
ATOM 8792 O O . ASN B 1 46 ? 35.562 -49.25 -6.473 1 80.69 46 ASN B O 1
ATOM 8796 N N . LEU B 1 47 ? 33.594 -48.656 -6.953 1 75.12 47 LEU B N 1
ATOM 8797 C CA . LEU B 1 47 ? 34.031 -48.281 -8.297 1 75.12 47 LEU B CA 1
ATOM 8798 C C . LEU B 1 47 ? 34.562 -46.844 -8.344 1 75.12 47 LEU B C 1
ATOM 8800 O O . LEU B 1 47 ? 35.5 -46.562 -9.062 1 75.12 47 LEU B O 1
ATOM 8804 N N . ASP B 1 48 ? 33.812 -45.875 -7.91 1 65.94 48 ASP B N 1
ATOM 8805 C CA . ASP B 1 48 ? 34.281 -44.5 -8.023 1 65.94 48 ASP B CA 1
ATOM 8806 C C . ASP B 1 48 ? 34.156 -43.75 -6.688 1 65.94 48 ASP B C 1
ATOM 8808 O O . ASP B 1 48 ? 33.062 -43.562 -6.16 1 65.94 48 ASP B O 1
ATOM 8812 N N . ILE B 1 49 ? 35.312 -43.344 -6.277 1 59.59 49 ILE B N 1
ATOM 8813 C CA . ILE B 1 49 ? 35.469 -42.688 -4.984 1 59.59 49 ILE B CA 1
ATOM 8814 C C . ILE B 1 49 ? 35 -41.25 -5.09 1 59.59 49 ILE B C 1
ATOM 8816 O O . ILE B 1 49 ? 34.562 -40.656 -4.098 1 59.59 49 ILE B O 1
ATOM 8820 N N . LYS B 1 50 ? 34.75 -40.625 -6.258 1 64.81 50 LYS B N 1
ATOM 8821 C CA . LYS B 1 50 ? 34.562 -39.188 -6.336 1 64.81 50 LYS B CA 1
ATOM 8822 C C . LYS B 1 50 ? 33.094 -38.812 -6.301 1 64.81 50 LYS B C 1
ATOM 8824 O O . LYS B 1 50 ? 32.75 -37.625 -6.195 1 64.81 50 LYS B O 1
ATOM 8829 N N . ILE B 1 51 ? 32.219 -39.719 -6.27 1 65.38 51 ILE B N 1
ATOM 8830 C CA . ILE B 1 51 ? 30.781 -39.438 -6.32 1 65.38 51 ILE B CA 1
ATOM 8831 C C . ILE B 1 51 ? 30.297 -38.969 -4.949 1 65.38 51 ILE B C 1
ATOM 8833 O O . ILE B 1 51 ? 30.844 -39.375 -3.92 1 65.38 51 ILE B O 1
ATOM 8837 N N . SER B 1 52 ? 29.375 -38 -5.062 1 67.06 52 SER B N 1
ATOM 8838 C CA . SER B 1 52 ? 28.766 -37.562 -3.814 1 67.06 52 SER B CA 1
ATOM 8839 C C . SER B 1 52 ? 28.172 -38.719 -3.039 1 67.06 52 SER B C 1
ATOM 8841 O O . SER B 1 52 ? 27.516 -39.594 -3.617 1 67.06 52 SER B O 1
ATOM 8843 N N . LYS B 1 53 ? 28.5 -38.75 -1.889 1 76.75 53 LYS B N 1
ATOM 8844 C CA . LYS B 1 53 ? 28.047 -39.844 -1.027 1 76.75 53 LYS B CA 1
ATOM 8845 C C . LYS B 1 53 ? 26.672 -39.531 -0.433 1 76.75 53 LYS B C 1
ATOM 8847 O O . LYS B 1 53 ? 26.125 -40.344 0.32 1 76.75 53 LYS B O 1
ATOM 8852 N N . SER B 1 54 ? 26.078 -38.469 -1.043 1 86.81 54 SER B N 1
ATOM 8853 C CA . SER B 1 54 ? 24.781 -38.094 -0.476 1 86.81 54 SER B CA 1
ATOM 8854 C C . SER B 1 54 ? 23.641 -38.875 -1.112 1 86.81 54 SER B C 1
ATOM 8856 O O . SER B 1 54 ? 23.703 -39.219 -2.297 1 86.81 54 SER B O 1
ATOM 8858 N N . VAL B 1 55 ? 22.672 -39.281 -0.299 1 90.94 55 VAL B N 1
ATOM 8859 C CA . VAL B 1 55 ? 21.531 -40.062 -0.742 1 90.94 55 VAL B CA 1
ATOM 8860 C C . VAL B 1 55 ? 20.234 -39.312 -0.478 1 90.94 55 VAL B C 1
ATOM 8862 O O . VAL B 1 55 ? 20.031 -38.781 0.606 1 90.94 55 VAL B O 1
ATOM 8865 N N . LEU B 1 56 ? 19.453 -39.219 -1.542 1 92.25 56 LEU B N 1
ATOM 8866 C CA . LEU B 1 56 ? 18.094 -38.719 -1.388 1 92.25 56 LEU B CA 1
ATOM 8867 C C . LEU B 1 56 ? 17.094 -39.844 -1.24 1 92.25 56 LEU B C 1
ATOM 8869 O O . LEU B 1 56 ? 17.047 -40.75 -2.082 1 92.25 56 LEU B O 1
ATOM 8873 N N . TRP B 1 57 ? 16.375 -39.844 -0.147 1 92.69 57 TRP B N 1
ATOM 8874 C CA . TRP B 1 57 ? 15.352 -40.875 0.097 1 92.69 57 TRP B CA 1
ATOM 8875 C C . TRP B 1 57 ? 13.969 -40.219 0.14 1 92.69 57 TRP B C 1
ATOM 8877 O O . TRP B 1 57 ? 13.617 -39.562 1.112 1 92.69 57 TRP B O 1
ATOM 8887 N N . ALA B 1 58 ? 13.188 -40.5 -0.909 1 93.31 58 ALA B N 1
ATOM 8888 C CA . ALA B 1 58 ? 11.836 -39.938 -0.987 1 93.31 58 ALA B CA 1
ATOM 8889 C C . ALA B 1 58 ? 10.797 -41.031 -0.718 1 93.31 58 ALA B C 1
ATOM 8891 O O . ALA B 1 58 ? 10.93 -42.156 -1.202 1 93.31 58 ALA B O 1
ATOM 8892 N N . TYR B 1 59 ? 9.789 -40.688 0.133 1 91.06 59 TYR B N 1
ATOM 8893 C CA . TYR B 1 59 ? 8.789 -41.688 0.514 1 91.06 59 TYR B CA 1
ATOM 8894 C C . TYR B 1 59 ? 7.453 -41.031 0.827 1 91.06 59 TYR B C 1
ATOM 8896 O O . TYR B 1 59 ? 7.371 -39.812 0.928 1 91.06 59 TYR B O 1
ATOM 8904 N N . LYS B 1 60 ? 6.414 -41.781 0.841 1 89.06 60 LYS B N 1
ATOM 8905 C CA . LYS B 1 60 ? 5.062 -41.25 1.045 1 89.06 60 LYS B CA 1
ATOM 8906 C C . LYS B 1 60 ? 4.777 -41.031 2.527 1 89.06 60 LYS B C 1
ATOM 8908 O O . LYS B 1 60 ? 4.516 -39.906 2.955 1 89.06 60 LYS B O 1
ATOM 8913 N N . LYS B 1 61 ? 4.711 -42.094 3.352 1 82.06 61 LYS B N 1
ATOM 8914 C CA . LYS B 1 61 ? 4.316 -41.969 4.75 1 82.06 61 LYS B CA 1
ATOM 8915 C C . LYS B 1 61 ? 5.348 -42.594 5.676 1 82.06 61 LYS B C 1
ATOM 8917 O O . LYS B 1 61 ? 5.945 -41.906 6.516 1 82.06 61 LYS B O 1
ATOM 8922 N N . GLU B 1 62 ? 5.574 -43.875 5.418 1 79.25 62 GLU B N 1
ATOM 8923 C CA . GLU B 1 62 ? 6.457 -44.594 6.332 1 79.25 62 GLU B CA 1
ATOM 8924 C C . GLU B 1 62 ? 7.664 -45.156 5.594 1 79.25 62 GLU B C 1
ATOM 8926 O O . GLU B 1 62 ? 7.562 -45.562 4.426 1 79.25 62 GLU B O 1
ATOM 8931 N N . LEU B 1 63 ? 8.68 -45.062 6.316 1 80.31 63 LEU B N 1
ATOM 8932 C CA . LEU B 1 63 ? 9.906 -45.625 5.777 1 80.31 63 LEU B CA 1
ATOM 8933 C C . LEU B 1 63 ? 9.906 -47.156 5.895 1 80.31 63 LEU B C 1
ATOM 8935 O O . LEU B 1 63 ? 8.969 -47.75 6.445 1 80.31 63 LEU B O 1
ATOM 8939 N N . LEU B 1 64 ? 10.828 -47.812 5.211 1 76.19 64 LEU B N 1
ATOM 8940 C CA . LEU B 1 64 ? 10.914 -49.281 5.164 1 76.19 64 LEU B CA 1
ATOM 8941 C C . LEU B 1 64 ? 11.297 -49.844 6.523 1 76.19 64 LEU B C 1
ATOM 8943 O O . LEU B 1 64 ? 12.352 -50.469 6.668 1 76.19 64 LEU B O 1
ATOM 8947 N N . GLY B 1 65 ? 10.422 -49.562 7.535 1 67.81 65 GLY B N 1
ATOM 8948 C CA . GLY B 1 65 ? 10.578 -50.156 8.852 1 67.81 65 GLY B CA 1
ATOM 8949 C C . GLY B 1 65 ? 11.656 -49.469 9.68 1 67.81 65 GLY B C 1
ATOM 8950 O O . GLY B 1 65 ? 12.219 -50.094 10.586 1 67.81 65 GLY B O 1
ATOM 8951 N N . PHE B 1 66 ? 12.164 -48.219 9.219 1 71 66 PHE B N 1
ATOM 8952 C CA . PHE B 1 66 ? 13.156 -47.5 10.008 1 71 66 PHE B CA 1
ATOM 8953 C C . PHE B 1 66 ? 12.766 -46.031 10.148 1 71 66 PHE B C 1
ATOM 8955 O O . PHE B 1 66 ? 11.828 -45.562 9.5 1 71 66 PHE B O 1
ATOM 8962 N N . SER B 1 67 ? 13.328 -45.438 11.242 1 70.69 67 SER B N 1
ATOM 8963 C CA . SER B 1 67 ? 13.008 -44.031 11.5 1 70.69 67 SER B CA 1
ATOM 8964 C C . SER B 1 67 ? 14.023 -43.125 10.836 1 70.69 67 SER B C 1
ATOM 8966 O O . SER B 1 67 ? 15.203 -43.438 10.727 1 70.69 67 SER B O 1
ATOM 8968 N N . SER B 1 68 ? 13.586 -41.938 10.398 1 73.19 68 SER B N 1
ATOM 8969 C CA . SER B 1 68 ? 14.43 -40.938 9.766 1 73.19 68 SER B CA 1
ATOM 8970 C C . SER B 1 68 ? 15.336 -40.25 10.789 1 73.19 68 SER B C 1
ATOM 8972 O O . SER B 1 68 ? 16.391 -39.719 10.43 1 73.19 68 SER B O 1
ATOM 8974 N N . HIS B 1 69 ? 14.93 -40.219 11.984 1 68.38 69 HIS B N 1
ATOM 8975 C CA . HIS B 1 69 ? 15.703 -39.562 13.023 1 68.38 69 HIS B CA 1
ATOM 8976 C C . HIS B 1 69 ? 16.797 -40.469 13.578 1 68.38 69 HIS B C 1
ATOM 8978 O O . HIS B 1 69 ? 16.5 -41.594 14.031 1 68.38 69 HIS B O 1
ATOM 8984 N N . ARG B 1 70 ? 17.906 -40 13.523 1 66.12 70 ARG B N 1
ATOM 8985 C CA . ARG B 1 70 ? 19.078 -40.781 13.914 1 66.12 70 ARG B CA 1
ATOM 8986 C C . ARG B 1 70 ? 19 -41.188 15.375 1 66.12 70 ARG B C 1
ATOM 8988 O O . ARG B 1 70 ? 19.266 -42.344 15.711 1 66.12 70 ARG B O 1
ATOM 8995 N N . LYS B 1 71 ? 18.594 -40.156 16.172 1 64.94 71 LYS B N 1
ATOM 8996 C CA . LYS B 1 71 ? 18.562 -40.438 17.609 1 64.94 71 LYS B CA 1
ATOM 8997 C C . LYS B 1 71 ? 17.531 -41.531 17.938 1 64.94 71 LYS B C 1
ATOM 8999 O O . LYS B 1 71 ? 17.797 -42.406 18.766 1 64.94 71 LYS B O 1
ATOM 9004 N N . LYS B 1 72 ? 16.469 -41.406 17.266 1 68.94 72 LYS B N 1
ATOM 9005 C CA . LYS B 1 72 ? 15.43 -42.406 17.531 1 68.94 72 LYS B CA 1
ATOM 9006 C C . LYS B 1 72 ? 15.859 -43.781 17.062 1 68.94 72 LYS B C 1
ATOM 9008 O O . LYS B 1 72 ? 15.57 -44.812 17.703 1 68.94 72 LYS B O 1
ATOM 9013 N N . ARG B 1 73 ? 16.641 -43.875 16.031 1 71.19 73 ARG B N 1
ATOM 9014 C CA . ARG B 1 73 ? 17.125 -45.156 15.492 1 71.19 73 ARG B CA 1
ATOM 9015 C C . ARG B 1 73 ? 18.141 -45.781 16.453 1 71.19 73 ARG B C 1
ATOM 9017 O O . ARG B 1 73 ? 18.078 -47 16.703 1 71.19 73 ARG B O 1
ATOM 9024 N N . GLU B 1 74 ? 18.953 -44.906 16.938 1 68 74 GLU B N 1
ATOM 9025 C CA . GLU B 1 74 ? 19.969 -45.406 17.891 1 68 74 GLU B CA 1
ATOM 9026 C C . GLU B 1 74 ? 19.312 -45.938 19.156 1 68 74 GLU B C 1
ATOM 9028 O O . GLU B 1 74 ? 19.734 -46.938 19.703 1 68 74 GLU B O 1
ATOM 9033 N N . LYS B 1 75 ? 18.312 -45.156 19.5 1 67.88 75 LYS B N 1
ATOM 9034 C CA . LYS B 1 75 ? 17.609 -45.625 20.703 1 67.88 75 LYS B CA 1
ATOM 9035 C C . LYS B 1 75 ? 16.938 -46.969 20.453 1 67.88 75 LYS B C 1
ATOM 9037 O O . LYS B 1 75 ? 16.938 -47.812 21.344 1 67.88 75 LYS B O 1
ATOM 9042 N N . LYS B 1 76 ? 16.406 -47.031 19.312 1 70.5 76 LYS B N 1
ATOM 9043 C CA . LYS B 1 76 ? 15.75 -48.312 18.984 1 70.5 76 LYS B CA 1
ATOM 9044 C C . LYS B 1 76 ? 16.75 -49.438 18.922 1 70.5 76 LYS B C 1
ATOM 9046 O O . LYS B 1 76 ? 16.484 -50.531 19.422 1 70.5 76 LYS B O 1
ATOM 9051 N N . ILE B 1 77 ? 17.859 -49.188 18.312 1 70.38 77 ILE B N 1
ATOM 9052 C CA . ILE B 1 77 ? 18.906 -50.219 18.203 1 70.38 77 ILE B CA 1
ATOM 9053 C C . ILE B 1 77 ? 19.391 -50.625 19.594 1 70.38 77 ILE B C 1
ATOM 9055 O O . ILE B 1 77 ? 19.547 -51.812 19.891 1 70.38 77 ILE B O 1
ATOM 9059 N N . LYS B 1 78 ? 19.547 -49.625 20.375 1 68.06 78 LYS B N 1
ATOM 9060 C CA . LYS B 1 78 ? 19.984 -49.906 21.75 1 68.06 78 LYS B CA 1
ATOM 9061 C C . LYS B 1 78 ? 18.938 -50.688 22.516 1 68.06 78 LYS B C 1
ATOM 9063 O O . LYS B 1 78 ? 19.281 -51.594 23.281 1 68.06 78 LYS B O 1
ATOM 9068 N N . ALA B 1 79 ? 17.781 -50.344 22.234 1 71.75 79 ALA B N 1
ATOM 9069 C CA . ALA B 1 79 ? 16.703 -51.031 22.906 1 71.75 79 ALA B CA 1
ATOM 9070 C C . ALA B 1 79 ? 16.625 -52.5 22.453 1 71.75 79 ALA B C 1
ATOM 9072 O O . ALA B 1 79 ? 16.391 -53.375 23.266 1 71.75 79 ALA B O 1
ATOM 9073 N N . GLU B 1 80 ? 16.875 -52.719 21.219 1 72 80 GLU B N 1
ATOM 9074 C CA . GLU B 1 80 ? 16.812 -54.094 20.688 1 72 80 GLU B CA 1
ATOM 9075 C C . GLU B 1 80 ? 18 -54.906 21.172 1 72 80 GLU B C 1
ATOM 9077 O O . GLU B 1 80 ? 17.875 -56.094 21.438 1 72 80 GLU B O 1
ATOM 9082 N N . ILE B 1 81 ? 19.094 -54.281 21.25 1 67.62 81 ILE B N 1
ATOM 9083 C CA . ILE B 1 81 ? 20.281 -54.969 21.797 1 67.62 81 ILE B CA 1
ATOM 9084 C C . ILE B 1 81 ? 20.031 -55.344 23.25 1 67.62 81 ILE B C 1
ATOM 9086 O O . ILE B 1 81 ? 20.359 -56.438 23.672 1 67.62 81 ILE B O 1
ATOM 9090 N N . LYS B 1 82 ? 19.391 -54.406 23.844 1 65.88 82 LYS B N 1
ATOM 9091 C CA . LYS B 1 82 ? 19.109 -54.656 25.25 1 65.88 82 LYS B CA 1
ATOM 9092 C C . LYS B 1 82 ? 18.094 -55.781 25.422 1 65.88 82 LYS B C 1
ATOM 9094 O O . LYS B 1 82 ? 18.172 -56.562 26.375 1 65.88 82 LYS B O 1
ATOM 9099 N N . ARG B 1 83 ? 17.281 -55.812 24.438 1 68.75 83 ARG B N 1
ATOM 9100 C CA . ARG B 1 83 ? 16.234 -56.812 24.531 1 68.75 83 ARG B CA 1
ATOM 9101 C C . ARG B 1 83 ? 16.719 -58.156 23.984 1 68.75 83 ARG B C 1
ATOM 9103 O O . ARG B 1 83 ? 16 -59.156 24.062 1 68.75 83 ARG B O 1
ATOM 9110 N N . GLY B 1 84 ? 17.953 -58.344 23.609 1 63.44 84 GLY B N 1
ATOM 9111 C CA . GLY B 1 84 ? 18.578 -59.594 23.172 1 63.44 84 GLY B CA 1
ATOM 9112 C C . GLY B 1 84 ? 18.156 -60 21.781 1 63.44 84 GLY B C 1
ATOM 9113 O O . GLY B 1 84 ? 18.359 -61.156 21.375 1 63.44 84 GLY B O 1
ATOM 9114 N N . GLN B 1 85 ? 17.328 -59.375 21.156 1 65.81 85 GLN B N 1
ATOM 9115 C CA . GLN B 1 85 ? 16.797 -59.75 19.844 1 65.81 85 GLN B CA 1
ATOM 9116 C C . GLN B 1 85 ? 17.828 -59.5 18.75 1 65.81 85 GLN B C 1
ATOM 9118 O O . GLN B 1 85 ? 17.688 -60.031 17.625 1 65.81 85 GLN B O 1
ATOM 9123 N N . ARG B 1 86 ? 18.672 -58.656 19 1 63.5 86 ARG B N 1
ATOM 9124 C CA . ARG B 1 86 ? 19.75 -58.344 18.062 1 63.5 86 ARG B CA 1
ATOM 9125 C C . ARG B 1 86 ? 21.125 -58.531 18.703 1 63.5 86 ARG B C 1
ATOM 9127 O O . ARG B 1 86 ? 21.312 -58.188 19.875 1 63.5 86 ARG B O 1
ATOM 9134 N N . ASP B 1 87 ? 21.922 -59.594 18.172 1 57.88 87 ASP B N 1
ATOM 9135 C CA . ASP B 1 87 ? 23.266 -59.781 18.703 1 57.88 87 ASP B CA 1
ATOM 9136 C C . ASP B 1 87 ? 24.078 -58.5 18.562 1 57.88 87 ASP B C 1
ATOM 9138 O O . ASP B 1 87 ? 23.891 -57.719 17.625 1 57.88 87 ASP B O 1
ATOM 9142 N N . VAL B 1 88 ? 24.75 -58.062 19.562 1 54.66 88 VAL B N 1
ATOM 9143 C CA . VAL B 1 88 ? 25.578 -56.875 19.656 1 54.66 88 VAL B CA 1
ATOM 9144 C C . VAL B 1 88 ? 26.422 -56.75 18.391 1 54.66 88 VAL B C 1
ATOM 9146 O O . VAL B 1 88 ? 26.625 -55.625 17.891 1 54.66 88 VAL B O 1
ATOM 9149 N N . ASP B 1 89 ? 27.047 -57.938 17.859 1 51.41 89 ASP B N 1
ATOM 9150 C CA . ASP B 1 89 ? 28.016 -57.938 16.766 1 51.41 89 ASP B CA 1
ATOM 9151 C C . ASP B 1 89 ? 27.312 -58.031 15.414 1 51.41 89 ASP B C 1
ATOM 9153 O O . ASP B 1 89 ? 27.953 -58 14.367 1 51.41 89 ASP B O 1
ATOM 9157 N N . GLU B 1 90 ? 26.109 -58.375 15.289 1 54.66 90 GLU B N 1
ATOM 9158 C CA . GLU B 1 90 ? 25.453 -58.562 14 1 54.66 90 GLU B CA 1
ATOM 9159 C C . GLU B 1 90 ? 25.016 -57.219 13.398 1 54.66 90 GLU B C 1
ATOM 9161 O O . GLU B 1 90 ? 24.078 -56.594 13.906 1 54.66 90 GLU B O 1
ATOM 9166 N N . GLN B 1 91 ? 25.891 -56.625 12.727 1 57.81 91 GLN B N 1
ATOM 9167 C CA . GLN B 1 91 ? 25.594 -55.312 12.125 1 57.81 91 GLN B CA 1
ATOM 9168 C C . GLN B 1 91 ? 24.75 -55.469 10.859 1 57.81 91 GLN B C 1
ATOM 9170 O O . GLN B 1 91 ? 25.172 -56.156 9.914 1 57.81 91 GLN B O 1
ATOM 9175 N N . ASN B 1 92 ? 23.406 -55.281 10.891 1 72.06 92 ASN B N 1
ATOM 9176 C CA . ASN B 1 92 ? 22.547 -55.188 9.719 1 72.06 92 ASN B CA 1
ATOM 9177 C C . ASN B 1 92 ? 23.062 -54.188 8.711 1 72.06 92 ASN B C 1
ATOM 9179 O O . ASN B 1 92 ? 23.234 -53 9.039 1 72.06 92 ASN B O 1
ATOM 9183 N N . PRO B 1 93 ? 23.469 -54.719 7.57 1 78.25 93 PRO B N 1
ATOM 9184 C CA . PRO B 1 93 ? 24.094 -53.844 6.574 1 78.25 93 PRO B CA 1
ATOM 9185 C C . PRO B 1 93 ? 23.234 -52.656 6.23 1 78.25 93 PRO B C 1
ATOM 9187 O O . PRO B 1 93 ? 23.75 -51.562 5.973 1 78.25 93 PRO B O 1
ATOM 9190 N N . PHE B 1 94 ? 22.094 -52.812 6.273 1 84.44 94 PHE B N 1
ATOM 9191 C CA . PHE B 1 94 ? 21.203 -51.719 5.934 1 84.44 94 PHE B CA 1
ATOM 9192 C C . PHE B 1 94 ? 21.234 -50.656 7.02 1 84.44 94 PHE B C 1
ATOM 9194 O O . PHE B 1 94 ? 21.25 -49.438 6.715 1 84.44 94 PHE B O 1
ATOM 9201 N N . GLU B 1 95 ? 21.219 -51.031 8.203 1 78.5 95 GLU B N 1
ATOM 9202 C CA . GLU B 1 95 ? 21.281 -50.094 9.312 1 78.5 95 GLU B CA 1
ATOM 9203 C C . GLU B 1 95 ? 22.594 -49.312 9.305 1 78.5 95 GLU B C 1
ATOM 9205 O O . GLU B 1 95 ? 22.641 -48.125 9.648 1 78.5 95 GLU B O 1
ATOM 9210 N N . LEU B 1 96 ? 23.547 -50.031 8.961 1 75.94 96 LEU B N 1
ATOM 9211 C CA . LEU B 1 96 ? 24.844 -49.344 8.82 1 75.94 96 LEU B CA 1
ATOM 9212 C C . LEU B 1 96 ? 24.797 -48.312 7.707 1 75.94 96 LEU B C 1
ATOM 9214 O O . LEU B 1 96 ? 25.359 -47.219 7.844 1 75.94 96 LEU B O 1
ATOM 9218 N N . PHE B 1 97 ? 24.125 -48.625 6.68 1 81.44 97 PHE B N 1
ATOM 9219 C CA . PHE B 1 97 ? 23.969 -47.719 5.543 1 81.44 97 PHE B CA 1
ATOM 9220 C C . PHE B 1 97 ? 23.25 -46.438 5.957 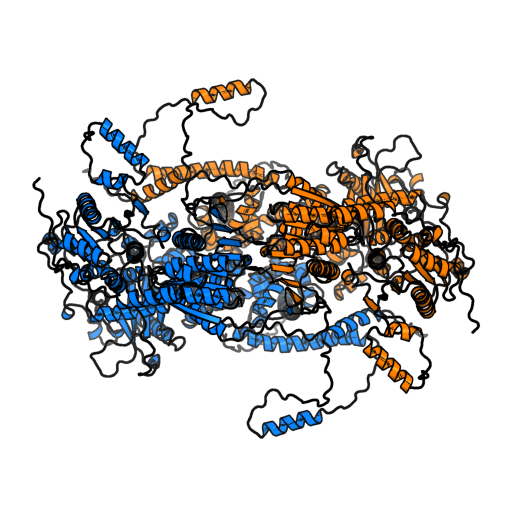1 81.44 97 PHE B C 1
ATOM 9222 O O . PHE B 1 97 ? 23.688 -45.344 5.625 1 81.44 97 PHE B O 1
ATOM 9229 N N . VAL B 1 98 ? 22.25 -46.531 6.645 1 81.12 98 VAL B N 1
ATOM 9230 C CA . VAL B 1 98 ? 21.406 -45.406 7.008 1 81.12 98 VAL B CA 1
ATOM 9231 C C . VAL B 1 98 ? 22.094 -44.562 8.086 1 81.12 98 VAL B C 1
ATOM 9233 O O . VAL B 1 98 ? 21.938 -43.344 8.133 1 81.12 98 VAL B O 1
ATOM 9236 N N . SER B 1 99 ? 22.938 -45.125 8.945 1 73.69 99 SER B N 1
ATOM 9237 C CA . SER B 1 99 ? 23.547 -44.438 10.062 1 73.69 99 SER B CA 1
ATOM 9238 C C . SER B 1 99 ? 24.828 -43.719 9.625 1 73.69 99 SER B C 1
ATOM 9240 O O . SER B 1 99 ? 25.203 -42.688 10.203 1 73.69 99 SER B O 1
ATOM 9242 N N . THR B 1 100 ? 25.453 -44.188 8.641 1 65.38 100 THR B N 1
ATOM 9243 C CA . THR B 1 100 ? 26.781 -43.688 8.32 1 65.38 100 THR B CA 1
ATOM 9244 C C . THR B 1 100 ? 26.703 -42.656 7.195 1 65.38 100 THR B C 1
ATOM 9246 O O . THR B 1 100 ? 27.578 -41.812 7.062 1 65.38 100 THR B O 1
ATOM 9249 N N . ARG B 1 101 ? 25.594 -42.625 6.602 1 70.69 101 ARG B N 1
ATOM 9250 C CA . ARG B 1 101 ? 25.609 -41.781 5.395 1 70.69 101 ARG B CA 1
ATOM 9251 C C . ARG B 1 101 ? 24.672 -40.594 5.539 1 70.69 101 ARG B C 1
ATOM 9253 O O . ARG B 1 101 ? 23.797 -40.594 6.406 1 70.69 101 ARG B O 1
ATOM 9260 N N . ASP B 1 102 ? 25.078 -39.656 4.801 1 81.38 102 ASP B N 1
ATOM 9261 C CA . ASP B 1 102 ? 24.281 -38.438 4.762 1 81.38 102 ASP B CA 1
ATOM 9262 C C . ASP B 1 102 ? 23.031 -38.625 3.893 1 81.38 102 ASP B C 1
ATOM 9264 O O . ASP B 1 102 ? 23.094 -38.469 2.674 1 81.38 102 ASP B O 1
ATOM 9268 N N . VAL B 1 103 ? 21.969 -39.094 4.496 1 85.94 103 VAL B N 1
ATOM 9269 C CA . VAL B 1 103 ? 20.719 -39.344 3.785 1 85.94 103 VAL B CA 1
ATOM 9270 C C . VAL B 1 103 ? 19.734 -38.219 4.047 1 85.94 103 VAL B C 1
ATOM 9272 O O . VAL B 1 103 ? 19.453 -37.875 5.203 1 85.94 103 VAL B O 1
ATOM 9275 N N . ARG B 1 104 ? 19.328 -37.625 3.016 1 85.62 104 ARG B N 1
ATOM 9276 C CA . ARG B 1 104 ? 18.266 -36.625 3.107 1 85.62 104 ARG B CA 1
ATOM 9277 C C . ARG B 1 104 ? 16.891 -37.281 2.893 1 85.62 104 ARG B C 1
ATOM 9279 O O . ARG B 1 104 ? 16.578 -37.719 1.793 1 85.62 104 ARG B O 1
ATOM 9286 N N . TYR B 1 105 ? 16.125 -37.344 3.932 1 87.69 105 TYR B N 1
ATOM 9287 C CA . TYR B 1 105 ? 14.773 -37.875 3.842 1 87.69 105 TYR B CA 1
ATOM 9288 C C . TYR B 1 105 ? 13.773 -36.781 3.479 1 87.69 105 TYR B C 1
ATOM 9290 O O . TYR B 1 105 ? 13.773 -35.719 4.078 1 87.69 105 TYR B O 1
ATOM 9298 N N . VAL B 1 106 ? 12.938 -37.125 2.508 1 88.19 106 VAL B N 1
ATOM 9299 C CA . VAL B 1 106 ? 11.953 -36.125 2.09 1 88.19 106 VAL B CA 1
ATOM 9300 C C . VAL B 1 106 ? 10.625 -36.812 1.793 1 88.19 106 VAL B C 1
ATOM 9302 O O . VAL B 1 106 ? 10.586 -37.875 1.175 1 88.19 106 VAL B O 1
ATOM 9305 N N . TYR B 1 107 ? 9.57 -36.156 2.326 1 89.12 107 TYR B N 1
ATOM 9306 C CA . TYR B 1 107 ? 8.234 -36.625 1.939 1 89.12 107 TYR B CA 1
ATOM 9307 C C . TYR B 1 107 ? 7.914 -36.188 0.509 1 89.12 107 TYR B C 1
ATOM 9309 O O . TYR B 1 107 ? 8.375 -35.156 0.042 1 89.12 107 TYR B O 1
ATOM 9317 N N . TYR B 1 108 ? 7.152 -37 -0.22 1 89.19 108 TYR B N 1
ATOM 9318 C CA . TYR B 1 108 ? 6.754 -36.656 -1.582 1 89.19 108 TYR B CA 1
ATOM 9319 C C . TYR B 1 108 ? 6.066 -35.281 -1.627 1 89.19 108 TYR B C 1
ATOM 9321 O O . TYR B 1 108 ? 6.223 -34.531 -2.594 1 89.19 108 TYR B O 1
ATOM 9329 N N . LYS B 1 109 ? 5.383 -34.875 -0.582 1 85.38 109 LYS B N 1
ATOM 9330 C CA . LYS B 1 109 ? 4.672 -33.594 -0.536 1 85.38 109 LYS B CA 1
ATOM 9331 C C . LYS B 1 109 ? 5.641 -32.438 -0.381 1 85.38 109 LYS B C 1
ATOM 9333 O O . LYS B 1 109 ? 5.297 -31.281 -0.688 1 85.38 109 LYS B O 1
ATOM 9338 N N . GLU B 1 110 ? 6.898 -32.656 -0.007 1 82.69 110 GLU B N 1
ATOM 9339 C CA . GLU B 1 110 ? 7.867 -31.609 0.28 1 82.69 110 GLU B CA 1
ATOM 9340 C C . GLU B 1 110 ? 9.008 -31.625 -0.731 1 82.69 110 GLU B C 1
ATOM 9342 O O . GLU B 1 110 ? 10.102 -31.125 -0.445 1 82.69 110 GLU B O 1
ATOM 9347 N N . THR B 1 111 ? 8.805 -32.156 -1.847 1 84.81 111 THR B N 1
ATOM 9348 C CA . THR B 1 111 ? 9.891 -32.312 -2.814 1 84.81 111 THR B CA 1
ATOM 9349 C C . THR B 1 111 ? 10.281 -30.969 -3.406 1 84.81 111 THR B C 1
ATOM 9351 O O . THR B 1 111 ? 11.328 -30.844 -4.039 1 84.81 111 THR B O 1
ATOM 9354 N N . GLU B 1 112 ? 9.477 -29.875 -3.264 1 76.12 112 GLU B N 1
ATOM 9355 C CA . GLU B 1 112 ? 9.82 -28.547 -3.74 1 76.12 112 GLU B CA 1
ATOM 9356 C C . GLU B 1 112 ? 11.047 -28 -3.016 1 76.12 112 GLU B C 1
ATOM 9358 O O . GLU B 1 112 ? 11.781 -27.172 -3.561 1 76.12 112 GLU B O 1
ATOM 9363 N N . LYS B 1 113 ? 11.344 -28.562 -1.91 1 76.31 113 LYS B N 1
ATOM 9364 C CA . LYS B 1 113 ? 12.43 -28.078 -1.064 1 76.31 113 LYS B CA 1
ATOM 9365 C C . LYS B 1 113 ? 13.789 -28.547 -1.58 1 76.31 113 LYS B C 1
ATOM 9367 O O . LYS B 1 113 ? 14.828 -28 -1.223 1 76.31 113 LYS B O 1
ATOM 9372 N N . ILE B 1 114 ? 13.75 -29.594 -2.465 1 80.12 114 ILE B N 1
ATOM 9373 C CA . ILE B 1 114 ? 15.023 -30.188 -2.854 1 80.12 114 ILE B CA 1
ATOM 9374 C C . ILE B 1 114 ? 15.422 -29.688 -4.246 1 80.12 114 ILE B C 1
ATOM 9376 O O . ILE B 1 114 ? 16.469 -30.078 -4.773 1 80.12 114 ILE B O 1
ATOM 9380 N N . LEU B 1 115 ? 14.68 -28.797 -4.793 1 76.62 115 LEU B N 1
ATOM 9381 C CA . LEU B 1 115 ? 15.023 -28.281 -6.113 1 76.62 115 LEU B CA 1
ATOM 9382 C C . LEU B 1 115 ? 16.328 -27.5 -6.066 1 76.62 115 LEU B C 1
ATOM 9384 O O . LEU B 1 115 ? 16.578 -26.75 -5.113 1 76.62 115 LEU B O 1
ATOM 9388 N N . GLY B 1 116 ? 17.234 -27.781 -6.988 1 74.62 116 GLY B N 1
ATOM 9389 C CA . GLY B 1 116 ? 18.5 -27.094 -7.051 1 74.62 116 GLY B CA 1
ATOM 9390 C C . GLY B 1 116 ? 19.625 -27.828 -6.34 1 74.62 116 GLY B C 1
ATOM 9391 O O . GLY B 1 116 ? 20.797 -27.422 -6.434 1 74.62 116 GLY B O 1
ATOM 9392 N N . GLN B 1 117 ? 19.234 -29 -5.676 1 79.19 117 GLN B N 1
ATOM 9393 C CA . GLN B 1 117 ? 20.25 -29.781 -4.965 1 79.19 117 GLN B CA 1
ATOM 9394 C C . GLN B 1 117 ? 20.734 -30.953 -5.812 1 79.19 117 GLN B C 1
ATOM 9396 O O . GLN B 1 117 ? 20.094 -31.328 -6.797 1 79.19 117 GLN B O 1
ATOM 9401 N N . THR B 1 118 ? 21.906 -31.406 -5.477 1 85.62 118 THR B N 1
ATOM 9402 C CA . THR B 1 118 ? 22.5 -32.531 -6.207 1 85.62 118 THR B CA 1
ATOM 9403 C C . THR B 1 118 ? 22.797 -33.688 -5.273 1 85.62 118 THR B C 1
ATOM 9405 O O . THR B 1 118 ? 23.328 -33.5 -4.176 1 85.62 118 THR B O 1
ATOM 9408 N N . PHE B 1 119 ? 22.484 -34.938 -5.723 1 89.38 119 PHE B N 1
ATOM 9409 C CA . PHE B 1 119 ? 22.688 -36.125 -4.941 1 89.38 119 PHE B CA 1
ATOM 9410 C C . PHE B 1 119 ? 23.375 -37.219 -5.777 1 89.38 119 PHE B C 1
ATOM 9412 O O . PHE B 1 119 ? 23.328 -37.188 -7.008 1 89.38 119 PHE B O 1
ATOM 9419 N N . GLY B 1 120 ? 23.984 -38.094 -5.113 1 90.38 120 GLY B N 1
ATOM 9420 C CA . GLY B 1 120 ? 24.625 -39.219 -5.801 1 90.38 120 GLY B CA 1
ATOM 9421 C C . GLY B 1 120 ? 23.672 -40.406 -6.031 1 90.38 120 GLY B C 1
ATOM 9422 O O . GLY B 1 120 ? 23.906 -41.219 -6.922 1 90.38 120 GLY B O 1
ATOM 9423 N N . MET B 1 121 ? 22.781 -40.562 -5.145 1 93.19 121 MET B N 1
ATOM 9424 C CA . MET B 1 121 ? 21.797 -41.656 -5.23 1 93.19 121 MET B CA 1
ATOM 9425 C C . MET B 1 121 ? 20.406 -41.156 -4.809 1 93.19 121 MET B C 1
ATOM 9427 O O . MET B 1 121 ? 20.281 -40.344 -3.885 1 93.19 121 MET B O 1
ATOM 9431 N N . CYS B 1 122 ? 19.453 -41.625 -5.57 1 95.19 122 CYS B N 1
ATOM 9432 C CA . CYS B 1 122 ? 18.062 -41.312 -5.246 1 95.19 122 CYS B CA 1
ATOM 9433 C C . CYS B 1 122 ? 17.219 -42.562 -5.113 1 95.19 122 CYS B C 1
ATOM 9435 O O . CYS B 1 122 ? 17.172 -43.375 -6.035 1 95.19 122 CYS B O 1
ATOM 9437 N N . VAL B 1 123 ? 16.578 -42.688 -3.953 1 94.94 123 VAL B N 1
ATOM 9438 C CA . VAL B 1 123 ? 15.719 -43.844 -3.707 1 94.94 123 VAL B CA 1
ATOM 9439 C C . VAL B 1 123 ? 14.258 -43.406 -3.666 1 94.94 123 VAL B C 1
ATOM 9441 O O . VAL B 1 123 ? 13.883 -42.562 -2.842 1 94.94 123 VAL B O 1
ATOM 9444 N N . LEU B 1 124 ? 13.516 -43.906 -4.562 1 96 124 LEU B N 1
ATOM 9445 C CA . LEU B 1 124 ? 12.086 -43.656 -4.605 1 96 124 LEU B CA 1
ATOM 9446 C C . LEU B 1 124 ? 11.289 -44.844 -4.094 1 96 124 LEU B C 1
ATOM 9448 O O . LEU B 1 124 ? 11.164 -45.844 -4.793 1 96 124 LEU B O 1
ATOM 9452 N N . GLN B 1 125 ? 10.75 -44.562 -2.898 1 91.94 125 GLN B N 1
ATOM 9453 C CA . GLN B 1 125 ? 9.969 -45.625 -2.271 1 91.94 125 GLN B CA 1
ATOM 9454 C C . GLN B 1 125 ? 8.477 -45.469 -2.58 1 91.94 125 GLN B C 1
ATOM 9456 O O . GLN B 1 125 ? 8.023 -44.375 -2.898 1 91.94 125 GLN B O 1
ATOM 9461 N N . ASP B 1 126 ? 7.648 -46.562 -2.557 1 89.75 126 ASP B N 1
ATOM 9462 C CA . ASP B 1 126 ? 6.195 -46.531 -2.699 1 89.75 126 ASP B CA 1
ATOM 9463 C C . ASP B 1 126 ? 5.797 -46 -4.082 1 89.75 126 ASP B C 1
ATOM 9465 O O . ASP B 1 126 ? 5.328 -44.875 -4.219 1 89.75 126 ASP B O 1
ATOM 9469 N N . PHE B 1 127 ? 5.863 -46.781 -5.059 1 91.25 127 PHE B N 1
ATOM 9470 C CA . PHE B 1 127 ? 5.57 -46.406 -6.438 1 91.25 127 PHE B CA 1
ATOM 9471 C C . PHE B 1 127 ? 4.148 -45.875 -6.562 1 91.25 127 PHE B C 1
ATOM 9473 O O . PHE B 1 127 ? 3.883 -45 -7.383 1 91.25 127 PHE B O 1
ATOM 9480 N N . GLU B 1 128 ? 3.27 -46.344 -5.746 1 91.19 128 GLU B N 1
ATOM 9481 C CA . GLU B 1 128 ? 1.867 -45.938 -5.809 1 91.19 128 GLU B CA 1
ATOM 9482 C C . GLU B 1 128 ? 1.7 -44.438 -5.473 1 91.19 128 GLU B C 1
ATOM 9484 O O . GLU B 1 128 ? 0.699 -43.844 -5.844 1 91.19 128 GLU B O 1
ATOM 9489 N N . GLY B 1 129 ? 2.662 -43.969 -4.793 1 92.69 129 GLY B N 1
ATOM 9490 C CA . GLY B 1 129 ? 2.57 -42.562 -4.414 1 92.69 129 GLY B CA 1
ATOM 9491 C C . GLY B 1 129 ? 3.246 -41.625 -5.402 1 92.69 129 GLY B C 1
ATOM 9492 O O . GLY B 1 129 ? 3.135 -40.406 -5.289 1 92.69 129 GLY B O 1
ATOM 9493 N N . LEU B 1 130 ? 3.771 -42.062 -6.465 1 92.94 130 LEU B N 1
ATOM 9494 C CA . LEU B 1 130 ? 4.543 -41.281 -7.41 1 92.94 130 LEU B CA 1
ATOM 9495 C C . LEU B 1 130 ? 3.635 -40.656 -8.461 1 92.94 130 LEU B C 1
ATOM 9497 O O . LEU B 1 130 ? 2.645 -41.25 -8.875 1 92.94 130 LEU B O 1
ATOM 9501 N N . THR B 1 131 ? 3.904 -39.5 -8.797 1 93.19 131 THR B N 1
ATOM 9502 C CA . THR B 1 131 ? 3.307 -38.781 -9.93 1 93.19 131 THR B CA 1
ATOM 9503 C C . THR B 1 131 ? 4.371 -38.406 -10.953 1 93.19 131 THR B C 1
ATOM 9505 O O . THR B 1 131 ? 5.566 -38.406 -10.641 1 93.19 131 THR B O 1
ATOM 9508 N N . PRO B 1 132 ? 3.963 -38.156 -12.156 1 92.75 132 PRO B N 1
ATOM 9509 C CA . PRO B 1 132 ? 4.941 -37.781 -13.18 1 92.75 132 PRO B CA 1
ATOM 9510 C C . PRO B 1 132 ? 5.785 -36.594 -12.766 1 92.75 132 PRO B C 1
ATOM 9512 O O . PRO B 1 132 ? 6.996 -36.562 -13 1 92.75 132 PRO B O 1
ATOM 9515 N N . ASN B 1 133 ? 5.227 -35.656 -12.188 1 89.06 133 ASN B N 1
ATOM 9516 C CA . ASN B 1 133 ? 5.965 -34.469 -11.734 1 89.06 133 ASN B CA 1
ATOM 9517 C C . ASN B 1 133 ? 6.984 -34.844 -10.656 1 89.06 133 ASN B C 1
ATOM 9519 O O . ASN B 1 133 ? 8.094 -34.312 -10.641 1 89.06 133 ASN B O 1
ATOM 9523 N N . LEU B 1 134 ? 6.598 -35.656 -9.742 1 90.56 134 LEU B N 1
ATOM 9524 C CA . LEU B 1 134 ? 7.492 -36.094 -8.688 1 90.56 134 LEU B CA 1
ATOM 9525 C C . LEU B 1 134 ? 8.688 -36.844 -9.266 1 90.56 134 LEU B C 1
ATOM 9527 O O . LEU B 1 134 ? 9.812 -36.719 -8.781 1 90.56 134 LEU B O 1
ATOM 9531 N N . LEU B 1 135 ? 8.367 -37.625 -10.25 1 91.88 135 LEU B N 1
ATOM 9532 C CA . LEU B 1 135 ? 9.43 -38.375 -10.93 1 91.88 135 LEU B CA 1
ATOM 9533 C C . LEU B 1 135 ? 10.469 -37.406 -11.508 1 91.88 135 LEU B C 1
ATOM 9535 O O . LEU B 1 135 ? 11.672 -37.594 -11.312 1 91.88 135 LEU B O 1
ATOM 9539 N N . ALA B 1 136 ? 10.008 -36.406 -12.156 1 88.81 136 ALA B N 1
ATOM 9540 C CA . ALA B 1 136 ? 10.906 -35.438 -12.773 1 88.81 136 ALA B CA 1
ATOM 9541 C C . ALA B 1 136 ? 11.695 -34.688 -11.711 1 88.81 136 ALA B C 1
ATOM 9543 O O . ALA B 1 136 ? 12.914 -34.531 -11.828 1 88.81 136 ALA B O 1
ATOM 9544 N N . ARG B 1 137 ? 11.109 -34.25 -10.656 1 85.19 137 ARG B N 1
ATOM 9545 C CA . ARG B 1 137 ? 11.727 -33.438 -9.609 1 85.19 137 ARG B CA 1
ATOM 9546 C C . ARG B 1 137 ? 12.836 -34.188 -8.906 1 85.19 137 ARG B C 1
ATOM 9548 O O . ARG B 1 137 ? 13.867 -33.625 -8.539 1 85.19 137 ARG B O 1
ATOM 9555 N N . THR B 1 138 ? 12.633 -35.438 -8.695 1 90.69 138 THR B N 1
ATOM 9556 C CA . THR B 1 138 ? 13.57 -36.25 -7.914 1 90.69 138 THR B CA 1
ATOM 9557 C C . THR B 1 138 ? 14.711 -36.75 -8.797 1 90.69 138 THR B C 1
ATOM 9559 O O . THR B 1 138 ? 15.883 -36.688 -8.406 1 90.69 138 THR B O 1
ATOM 9562 N N . MET B 1 139 ? 14.414 -37.156 -9.961 1 91.19 139 MET B N 1
ATOM 9563 C CA . MET B 1 139 ? 15.43 -37.75 -10.828 1 91.19 139 MET B CA 1
ATOM 9564 C C . MET B 1 139 ? 16.406 -36.688 -11.32 1 91.19 139 MET B C 1
ATOM 9566 O O . MET B 1 139 ? 17.578 -36.969 -11.578 1 91.19 139 MET B O 1
ATOM 9570 N N . GLU B 1 140 ? 15.93 -35.531 -11.422 1 87.31 140 GLU B N 1
ATOM 9571 C CA . GLU B 1 140 ? 16.766 -34.438 -11.945 1 87.31 140 GLU B CA 1
ATOM 9572 C C . GLU B 1 140 ? 17.797 -34 -10.922 1 87.31 140 GLU B C 1
ATOM 9574 O O . GLU B 1 140 ? 18.766 -33.312 -11.258 1 87.31 140 GLU B O 1
ATOM 9579 N N . THR B 1 141 ? 17.688 -34.438 -9.727 1 88.56 141 THR B N 1
ATOM 9580 C CA . THR B 1 141 ? 18.625 -34.031 -8.688 1 88.56 141 THR B CA 1
ATOM 9581 C C . THR B 1 141 ? 19.844 -34.938 -8.656 1 88.56 141 THR B C 1
ATOM 9583 O O . THR B 1 141 ? 20.812 -34.688 -7.949 1 88.56 141 THR B O 1
ATOM 9586 N N . VAL B 1 142 ? 19.875 -36 -9.438 1 93.06 142 VAL B N 1
ATOM 9587 C CA . VAL B 1 142 ? 20.938 -37 -9.383 1 93.06 142 VAL B CA 1
ATOM 9588 C C . VAL B 1 142 ? 22.047 -36.625 -10.352 1 93.06 142 VAL B C 1
ATOM 9590 O O . VAL B 1 142 ? 21.797 -36.219 -11.484 1 93.06 142 VAL B O 1
ATOM 9593 N N . GLU B 1 143 ? 23.25 -36.812 -9.906 1 92.5 143 GLU B N 1
ATOM 9594 C CA . GLU B 1 143 ? 24.406 -36.438 -10.711 1 92.5 143 GLU B CA 1
ATOM 9595 C C . GLU B 1 143 ? 24.844 -37.562 -11.625 1 92.5 143 GLU B C 1
ATOM 9597 O O . GLU B 1 143 ? 24.375 -38.719 -11.461 1 92.5 143 GLU B O 1
ATOM 9602 N N . GLY B 1 144 ? 25.797 -37.188 -12.609 1 91.38 144 GLY B N 1
ATOM 9603 C CA . GLY B 1 144 ? 26.344 -38.219 -13.469 1 91.38 144 GLY B CA 1
ATOM 9604 C C . GLY B 1 144 ? 27.141 -39.25 -12.711 1 91.38 144 GLY B C 1
ATOM 9605 O O . GLY B 1 144 ? 27.938 -38.906 -11.836 1 91.38 144 GLY B O 1
ATOM 9606 N N . GLY B 1 145 ? 26.953 -40.438 -13.062 1 91.12 145 GLY B N 1
ATOM 9607 C CA . GLY B 1 145 ? 27.562 -41.531 -12.344 1 91.12 145 GLY B CA 1
ATOM 9608 C C . GLY B 1 145 ? 26.734 -42.031 -11.172 1 91.12 145 GLY B C 1
ATOM 9609 O O . GLY B 1 145 ? 27.047 -43.062 -10.57 1 91.12 145 GLY B O 1
ATOM 9610 N N . GLY B 1 146 ? 25.719 -41.219 -10.906 1 92.5 146 GLY B N 1
ATOM 9611 C CA . GLY B 1 146 ? 24.828 -41.594 -9.82 1 92.5 146 GLY B CA 1
ATOM 9612 C C . GLY B 1 146 ? 23.75 -42.562 -10.242 1 92.5 146 GLY B C 1
ATOM 9613 O O . GLY B 1 146 ? 23.734 -43.031 -11.383 1 92.5 146 GLY B O 1
ATOM 9614 N N . MET B 1 147 ? 22.859 -42.938 -9.203 1 94.31 147 MET B N 1
ATOM 9615 C CA . MET B 1 147 ? 21.875 -43.969 -9.469 1 94.31 147 MET B CA 1
ATOM 9616 C C . MET B 1 147 ? 20.5 -43.562 -8.938 1 94.31 147 MET B C 1
ATOM 9618 O O . MET B 1 147 ? 20.406 -42.938 -7.879 1 94.31 147 MET B O 1
ATOM 9622 N N . VAL B 1 148 ? 19.516 -43.906 -9.781 1 96.31 148 VAL B N 1
ATOM 9623 C CA . VAL B 1 148 ? 18.125 -43.75 -9.359 1 96.31 148 VAL B CA 1
ATOM 9624 C C . VAL B 1 148 ? 17.5 -45.125 -9.125 1 96.31 148 VAL B C 1
ATOM 9626 O O . VAL B 1 148 ? 17.531 -46 -10.008 1 96.31 148 VAL B O 1
ATOM 9629 N N . LEU B 1 149 ? 16.969 -45.344 -7.945 1 96.44 149 LEU B N 1
ATOM 9630 C CA . LEU B 1 149 ? 16.359 -46.594 -7.594 1 96.44 149 LEU B CA 1
ATOM 9631 C C . LEU B 1 149 ? 14.852 -46.438 -7.402 1 96.44 149 LEU B C 1
ATOM 9633 O O . LEU B 1 149 ? 14.406 -45.656 -6.57 1 96.44 149 LEU B O 1
ATOM 9637 N N . LEU B 1 150 ? 14.109 -47.125 -8.188 1 95.81 150 LEU B N 1
ATOM 9638 C CA . LEU B 1 150 ? 12.656 -47.188 -8.031 1 95.81 150 LEU B CA 1
ATOM 9639 C C . LEU B 1 150 ? 12.234 -48.531 -7.426 1 95.81 150 LEU B C 1
ATOM 9641 O O . LEU B 1 150 ? 12.508 -49.594 -7.992 1 95.81 150 LEU B O 1
ATOM 9645 N N . LEU B 1 151 ? 11.523 -48.5 -6.34 1 94.38 151 LEU B N 1
ATOM 9646 C CA . LEU B 1 151 ? 11.172 -49.719 -5.633 1 94.38 151 LEU B CA 1
ATOM 9647 C C . LEU B 1 151 ? 9.727 -50.125 -5.914 1 94.38 151 LEU B C 1
ATOM 9649 O O . LEU B 1 151 ? 8.812 -49.312 -5.727 1 94.38 151 LEU B O 1
ATOM 9653 N N . LEU B 1 152 ? 9.492 -51.25 -6.445 1 92.56 152 LEU B N 1
ATOM 9654 C CA . LEU B 1 152 ? 8.18 -51.844 -6.625 1 92.56 152 LEU B CA 1
ATOM 9655 C C . LEU B 1 152 ? 7.969 -53 -5.648 1 92.56 152 LEU B C 1
ATOM 9657 O O . LEU B 1 152 ? 8.5 -54.094 -5.855 1 92.56 152 LEU B O 1
ATOM 9661 N N . LYS B 1 153 ? 7.121 -52.781 -4.746 1 86.88 153 LYS B N 1
ATOM 9662 C CA . LYS B 1 153 ? 6.922 -53.781 -3.701 1 86.88 153 LYS B CA 1
ATOM 9663 C C . LYS B 1 153 ? 5.746 -54.688 -4.035 1 86.88 153 LYS B C 1
ATOM 9665 O O . LYS B 1 153 ? 4.777 -54.281 -4.664 1 86.88 153 LYS B O 1
ATOM 9670 N N . ASN B 1 154 ? 5.793 -55.969 -3.631 1 82.31 154 ASN B N 1
ATOM 9671 C CA . ASN B 1 154 ? 4.691 -56.938 -3.643 1 82.31 154 ASN B CA 1
ATOM 9672 C C . ASN B 1 154 ? 4.16 -57.156 -5.055 1 82.31 154 ASN B C 1
ATOM 9674 O O . ASN B 1 154 ? 2.951 -57.094 -5.285 1 82.31 154 ASN B O 1
ATOM 9678 N N . ILE B 1 155 ? 5.043 -57.219 -6.059 1 86 155 ILE B N 1
ATOM 9679 C CA . ILE B 1 155 ? 4.66 -57.438 -7.449 1 86 155 ILE B CA 1
ATOM 9680 C C . ILE B 1 155 ? 5.211 -58.781 -7.922 1 86 155 ILE B C 1
ATOM 9682 O O . ILE B 1 155 ? 6.406 -59.062 -7.793 1 86 155 ILE B O 1
ATOM 9686 N N . THR B 1 156 ? 4.297 -59.656 -8.367 1 83.25 156 THR B N 1
ATOM 9687 C CA . THR B 1 156 ? 4.695 -60.938 -8.883 1 83.25 156 THR B CA 1
ATOM 9688 C C . THR B 1 156 ? 4.715 -60.938 -10.406 1 83.25 156 THR B C 1
ATOM 9690 O O . THR B 1 156 ? 5.387 -61.781 -11.031 1 83.25 156 THR B O 1
ATOM 9693 N N . SER B 1 157 ? 3.955 -60.094 -10.906 1 87.31 157 SER B N 1
ATOM 9694 C CA . SER B 1 157 ? 3.922 -59.875 -12.352 1 87.31 157 SER B CA 1
ATOM 9695 C C . SER B 1 157 ? 3.939 -58.375 -12.672 1 87.31 157 SER B C 1
ATOM 9697 O O . SER B 1 157 ? 3.281 -57.594 -11.992 1 87.31 157 SER B O 1
ATOM 9699 N N . LEU B 1 158 ? 4.758 -58.062 -13.664 1 89 158 LEU B N 1
ATOM 9700 C CA . LEU B 1 158 ? 4.863 -56.656 -14.023 1 89 158 LEU B CA 1
ATOM 9701 C C . LEU B 1 158 ? 3.543 -56.125 -14.578 1 89 158 LEU B C 1
ATOM 9703 O O . LEU B 1 158 ? 3.297 -54.906 -14.57 1 89 158 LEU B O 1
ATOM 9707 N N . LYS B 1 159 ? 2.721 -56.969 -15.109 1 88.38 159 LYS B N 1
ATOM 9708 C CA . LYS B 1 159 ? 1.423 -56.594 -15.656 1 88.38 159 LYS B CA 1
ATOM 9709 C C . LYS B 1 159 ? 0.49 -56.094 -14.555 1 88.38 159 LYS B C 1
ATOM 9711 O O . LYS B 1 159 ? -0.521 -55.438 -14.836 1 88.38 159 LYS B O 1
ATOM 9716 N N . GLN B 1 160 ? 0.89 -56.375 -13.336 1 88.94 160 GLN B N 1
ATOM 9717 C CA . GLN B 1 160 ? 0.124 -55.844 -12.219 1 88.94 160 GLN B CA 1
ATOM 9718 C C . GLN B 1 160 ? 0.153 -54.312 -12.203 1 88.94 160 GLN B C 1
ATOM 9720 O O . GLN B 1 160 ? -0.728 -53.688 -11.625 1 88.94 160 GLN B O 1
ATOM 9725 N N . LEU B 1 161 ? 1.163 -53.781 -12.836 1 89.19 161 LEU B N 1
ATOM 9726 C CA . LEU B 1 161 ? 1.259 -52.312 -12.922 1 89.19 161 LEU B CA 1
ATOM 9727 C C . LEU B 1 161 ? 0.112 -51.75 -13.75 1 89.19 161 LEU B C 1
ATOM 9729 O O . LEU B 1 161 ? -0.262 -50.594 -13.57 1 89.19 161 LEU B O 1
ATOM 9733 N N . TYR B 1 162 ? -0.469 -52.594 -14.641 1 87.75 162 TYR B N 1
ATOM 9734 C CA . TYR B 1 162 ? -1.577 -52.156 -15.484 1 87.75 162 TYR B CA 1
ATOM 9735 C C . TYR B 1 162 ? -2.846 -51.969 -14.664 1 87.75 162 TYR B C 1
ATOM 9737 O O . TYR B 1 162 ? -3.766 -51.25 -15.078 1 87.75 162 TYR B O 1
ATOM 9745 N N . THR B 1 163 ? -2.898 -52.562 -13.508 1 88.06 163 THR B N 1
ATOM 9746 C CA . THR B 1 163 ? -4.117 -52.531 -12.711 1 88.06 163 THR B CA 1
ATOM 9747 C C . THR B 1 163 ? -3.842 -51.906 -11.336 1 88.06 163 THR B C 1
ATOM 9749 O O . THR B 1 163 ? -4.715 -51.906 -10.461 1 88.06 163 THR B O 1
ATOM 9752 N N . MET B 1 164 ? -2.688 -51.438 -11.203 1 89.62 164 MET B N 1
ATOM 9753 C CA . MET B 1 164 ? -2.303 -50.875 -9.914 1 89.62 164 MET B CA 1
ATOM 9754 C C . MET B 1 164 ? -3.07 -49.594 -9.633 1 89.62 164 MET B C 1
ATOM 9756 O O . MET B 1 164 ? -3.248 -48.781 -10.523 1 89.62 164 MET B O 1
ATOM 9760 N N . ASN B 1 165 ? -3.557 -49.531 -8.422 1 89.94 165 ASN B N 1
ATOM 9761 C CA . ASN B 1 165 ? -4.207 -48.281 -7.98 1 89.94 165 ASN B CA 1
ATOM 9762 C C . ASN B 1 165 ? -3.203 -47.312 -7.395 1 89.94 165 ASN B C 1
ATOM 9764 O O . ASN B 1 165 ? -2.609 -47.562 -6.348 1 89.94 165 ASN B O 1
ATOM 9768 N N . MET B 1 166 ? -3.053 -46.219 -8.07 1 93.62 166 MET B N 1
ATOM 9769 C CA . MET B 1 166 ? -2.186 -45.125 -7.578 1 93.62 166 MET B CA 1
ATOM 9770 C C . MET B 1 166 ? -2.922 -44.25 -6.578 1 93.62 166 MET B C 1
ATOM 9772 O O . MET B 1 166 ? -4.152 -44.156 -6.605 1 93.62 166 MET B O 1
ATOM 9776 N N . ASP B 1 167 ? -2.189 -43.625 -5.719 1 91.75 167 ASP B N 1
ATOM 9777 C CA . ASP B 1 167 ? -2.795 -42.719 -4.738 1 91.75 167 ASP B CA 1
ATOM 9778 C C . ASP B 1 167 ? -3.576 -41.594 -5.426 1 91.75 167 ASP B C 1
ATOM 9780 O O . ASP B 1 167 ? -4.66 -41.219 -4.973 1 91.75 167 ASP B O 1
ATOM 9784 N N . VAL B 1 168 ? -3.07 -41.031 -6.504 1 91.75 168 VAL B N 1
ATOM 9785 C CA . VAL B 1 168 ? -3.684 -39.906 -7.199 1 91.75 168 VAL B CA 1
ATOM 9786 C C . VAL B 1 168 ? -5.02 -40.344 -7.801 1 91.75 168 VAL B C 1
ATOM 9788 O O . VAL B 1 168 ? -5.891 -39.5 -8.055 1 91.75 168 VAL B O 1
ATOM 9791 N N . HIS B 1 169 ? -5.203 -41.688 -8.07 1 92.19 169 HIS B N 1
ATOM 9792 C CA . HIS B 1 169 ? -6.43 -42.188 -8.664 1 92.19 169 HIS B CA 1
ATOM 9793 C C . HIS B 1 169 ? -7.637 -41.906 -7.781 1 92.19 169 HIS B C 1
ATOM 9795 O O . HIS B 1 169 ? -8.766 -41.812 -8.273 1 92.19 169 HIS B O 1
ATOM 9801 N N . ALA B 1 170 ? -7.348 -41.781 -6.504 1 88.31 170 ALA B N 1
ATOM 9802 C CA . ALA B 1 170 ? -8.43 -41.469 -5.578 1 88.31 170 ALA B CA 1
ATOM 9803 C C . ALA B 1 170 ? -9.031 -40.094 -5.91 1 88.31 170 ALA B C 1
ATOM 9805 O O . ALA B 1 170 ? -10.234 -39.875 -5.742 1 88.31 170 ALA B O 1
ATOM 9806 N N . ARG B 1 171 ? -8.266 -39.281 -6.43 1 89.12 171 ARG B N 1
ATOM 9807 C CA . ARG B 1 171 ? -8.719 -37.938 -6.777 1 89.12 171 ARG B CA 1
ATOM 9808 C C . ARG B 1 171 ? -9.398 -37.938 -8.141 1 89.12 171 ARG B C 1
ATOM 9810 O O . ARG B 1 171 ? -10.125 -37 -8.477 1 89.12 171 ARG B O 1
ATOM 9817 N N . TYR B 1 172 ? -9.125 -38.969 -8.914 1 92.06 172 TYR B N 1
ATOM 9818 C CA . TYR B 1 172 ? -9.688 -39.031 -10.258 1 92.06 172 TYR B CA 1
ATOM 9819 C C . TYR B 1 172 ? -11.07 -39.656 -10.234 1 92.06 172 TYR B C 1
ATOM 9821 O O . TYR B 1 172 ? -11.875 -39.438 -11.141 1 92.06 172 TYR B O 1
ATOM 9829 N N . ARG B 1 173 ? -11.344 -40.438 -9.242 1 89.81 173 ARG B N 1
ATOM 9830 C CA . ARG B 1 173 ? -12.602 -41.188 -9.141 1 89.81 173 ARG B CA 1
ATOM 9831 C C . ARG B 1 173 ? -13.734 -40.281 -8.68 1 89.81 173 ARG B C 1
ATOM 9833 O O . ARG B 1 173 ? -13.531 -39.406 -7.824 1 89.81 173 ARG B O 1
ATOM 9840 N N . THR B 1 174 ? -14.789 -40.375 -9.383 1 88.94 174 THR B N 1
ATOM 9841 C CA . THR B 1 174 ? -16.016 -39.688 -9 1 88.94 174 THR B CA 1
ATOM 9842 C C . THR B 1 174 ? -17.125 -40.688 -8.727 1 88.94 174 THR B C 1
ATOM 9844 O O . THR B 1 174 ? -16.938 -41.906 -8.906 1 88.94 174 THR B O 1
ATOM 9847 N N . GLU B 1 175 ? -18.219 -40.281 -8.219 1 85.5 175 GLU B N 1
ATOM 9848 C CA . GLU B 1 175 ? -19.328 -41.188 -7.949 1 85.5 175 GLU B CA 1
ATOM 9849 C C . GLU B 1 175 ? -19.875 -41.781 -9.242 1 85.5 175 GLU B C 1
ATOM 9851 O O . GLU B 1 175 ? -20.203 -42.969 -9.281 1 85.5 175 GLU B O 1
ATO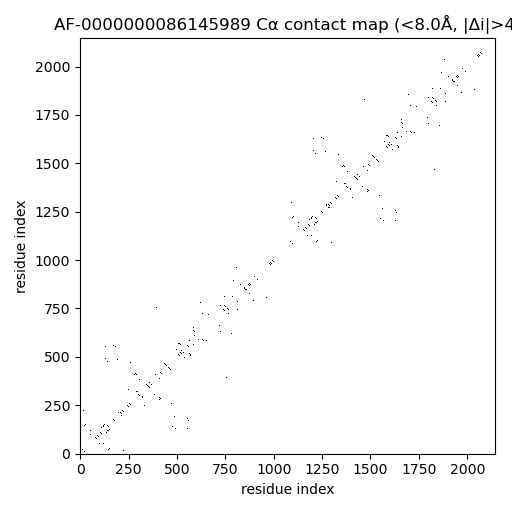M 9856 N N . ALA B 1 176 ? -19.922 -41 -10.266 1 88.38 176 ALA B N 1
ATOM 9857 C CA . ALA B 1 176 ? -20.469 -41.469 -11.539 1 88.38 176 ALA B CA 1
ATOM 9858 C C . ALA B 1 176 ? -19.422 -42.25 -12.336 1 88.38 176 ALA B C 1
ATOM 9860 O O . ALA B 1 176 ? -19.75 -43.125 -13.117 1 88.38 176 ALA B O 1
ATOM 9861 N N . HIS B 1 177 ? -18.188 -41.875 -12.219 1 89.75 177 HIS B N 1
ATOM 9862 C CA . HIS B 1 177 ? -17.094 -42.469 -12.977 1 89.75 177 HIS B CA 1
ATOM 9863 C C . HIS B 1 177 ? -16.016 -43 -12.047 1 89.75 177 HIS B C 1
ATOM 9865 O O . HIS B 1 177 ? -15.07 -42.312 -11.695 1 89.75 177 HIS B O 1
ATOM 9871 N N . GLY B 1 178 ? -16.031 -44.25 -11.727 1 87 178 GLY B N 1
ATOM 9872 C CA . GLY B 1 178 ? -15.148 -44.844 -10.734 1 87 178 GLY B CA 1
ATOM 9873 C C . GLY B 1 178 ? -14.133 -45.781 -11.328 1 87 178 GLY B C 1
ATOM 9874 O O . GLY B 1 178 ? -13.18 -46.188 -10.656 1 87 178 GLY B O 1
ATOM 9875 N N . ASP B 1 179 ? -14.266 -46.094 -12.562 1 88.38 179 ASP B N 1
ATOM 9876 C CA . ASP B 1 179 ? -13.391 -47.094 -13.172 1 88.38 179 ASP B CA 1
ATOM 9877 C C . ASP B 1 179 ? -12.133 -46.438 -13.742 1 88.38 179 ASP B C 1
ATOM 9879 O O . ASP B 1 179 ? -12.141 -45.938 -14.875 1 88.38 179 ASP B O 1
ATOM 9883 N N . VAL B 1 180 ? -11.086 -46.5 -13.023 1 91.56 180 VAL B N 1
ATOM 9884 C CA . VAL B 1 180 ? -9.828 -45.906 -13.445 1 91.56 180 VAL B CA 1
ATOM 9885 C C . VAL B 1 180 ? -8.969 -46.938 -14.172 1 91.56 180 VAL B C 1
ATOM 9887 O O . VAL B 1 180 ? -8.789 -48.062 -13.688 1 91.56 180 VAL B O 1
ATOM 9890 N N . VAL B 1 181 ? -8.57 -46.625 -15.375 1 91.69 181 VAL B N 1
ATOM 9891 C CA . VAL B 1 181 ? -7.613 -47.438 -16.125 1 91.69 181 VAL B CA 1
ATOM 9892 C C . VAL B 1 181 ? -6.223 -46.812 -16.031 1 91.69 181 VAL B C 1
ATOM 9894 O O . VAL B 1 181 ? -6.043 -45.625 -16.312 1 91.69 181 VAL B O 1
ATOM 9897 N N . ALA B 1 182 ? -5.219 -47.531 -15.602 1 93.44 182 ALA B N 1
ATOM 9898 C CA . ALA B 1 182 ? -3.865 -47.031 -15.383 1 93.44 182 ALA B CA 1
ATOM 9899 C C . ALA B 1 182 ? -3.064 -47.031 -16.672 1 93.44 182 ALA B C 1
ATOM 9901 O O . ALA B 1 182 ? -2.027 -47.688 -16.781 1 93.44 182 ALA B O 1
ATOM 9902 N N . ARG B 1 183 ? -3.467 -46.25 -17.625 1 94.69 183 ARG B N 1
ATOM 9903 C CA . ARG B 1 183 ? -2.814 -46.156 -18.938 1 94.69 183 ARG B CA 1
ATOM 9904 C C . ARG B 1 183 ? -1.397 -45.625 -18.797 1 94.69 183 ARG B C 1
ATOM 9906 O O . ARG B 1 183 ? -0.501 -46 -19.547 1 94.69 183 ARG B O 1
ATOM 9913 N N . PHE B 1 184 ? -1.207 -44.688 -17.922 1 95.44 184 PHE B N 1
ATOM 9914 C CA . PHE B 1 184 ? 0.115 -44.125 -17.734 1 95.44 184 PHE B CA 1
ATOM 9915 C C . PHE B 1 184 ? 1.116 -45.156 -17.281 1 95.44 184 PHE B C 1
ATOM 9917 O O . PHE B 1 184 ? 2.264 -45.188 -17.734 1 95.44 184 PHE B O 1
ATOM 9924 N N . ASN B 1 185 ? 0.713 -46 -16.344 1 94.69 185 ASN B N 1
ATOM 9925 C CA . ASN B 1 185 ? 1.59 -47.062 -15.852 1 94.69 185 ASN B CA 1
ATOM 9926 C C . ASN B 1 185 ? 2.016 -48 -16.969 1 94.69 185 ASN B C 1
ATOM 9928 O O . ASN B 1 185 ? 3.168 -48.438 -17.016 1 94.69 185 ASN B O 1
ATOM 9932 N N . GLU B 1 186 ? 1.063 -48.312 -17.781 1 92.75 186 GLU B N 1
ATOM 9933 C CA . GLU B 1 186 ? 1.387 -49.156 -18.922 1 92.75 186 GLU B CA 1
ATOM 9934 C C . GLU B 1 186 ? 2.396 -48.469 -19.844 1 92.75 186 GLU B C 1
ATOM 9936 O O . GLU B 1 186 ? 3.369 -49.094 -20.281 1 92.75 186 GLU B O 1
ATOM 9941 N N . ARG B 1 187 ? 2.15 -47.25 -20.172 1 94.62 187 ARG B N 1
ATOM 9942 C CA . ARG B 1 187 ? 3.072 -46.469 -20.984 1 94.62 187 ARG B CA 1
ATOM 9943 C C . ARG B 1 187 ? 4.441 -46.375 -20.328 1 94.62 187 ARG B C 1
ATOM 9945 O O . ARG B 1 187 ? 5.473 -46.438 -21 1 94.62 187 ARG B O 1
ATOM 9952 N N . PHE B 1 188 ? 4.449 -46.219 -19 1 94.31 188 PHE B N 1
ATOM 9953 C CA . PHE B 1 188 ? 5.688 -46.156 -18.234 1 94.31 188 PHE B CA 1
ATOM 9954 C C . PHE B 1 188 ? 6.492 -47.438 -18.391 1 94.31 188 PHE B C 1
ATOM 9956 O O . PHE B 1 188 ? 7.688 -47.406 -18.688 1 94.31 188 PHE B O 1
ATOM 9963 N N . LEU B 1 189 ? 5.832 -48.469 -18.234 1 92.69 189 LEU B N 1
ATOM 9964 C CA . LEU B 1 189 ? 6.496 -49.75 -18.328 1 92.69 189 LEU B CA 1
ATOM 9965 C C . LEU B 1 189 ? 7.043 -50 -19.734 1 92.69 189 LEU B C 1
ATOM 9967 O O . LEU B 1 189 ? 8.172 -50.469 -19.891 1 92.69 189 LEU B O 1
ATOM 9971 N N . MET B 1 190 ? 6.25 -49.688 -20.703 1 92.62 190 MET B N 1
ATOM 9972 C CA . MET B 1 190 ? 6.68 -49.875 -22.094 1 92.62 190 MET B CA 1
ATOM 9973 C C . MET B 1 190 ? 7.859 -48.969 -22.406 1 92.62 190 MET B C 1
ATOM 9975 O O . MET B 1 190 ? 8.75 -49.344 -23.172 1 92.62 190 MET B O 1
ATOM 9979 N N . SER B 1 191 ? 7.871 -47.875 -21.844 1 94 191 SER B N 1
ATOM 9980 C CA . SER B 1 191 ? 8.906 -46.875 -22.125 1 94 191 SER B CA 1
ATOM 9981 C C . SER B 1 191 ? 10.258 -47.312 -21.547 1 94 191 SER B C 1
ATOM 9983 O O . SER B 1 191 ? 11.305 -46.906 -22.031 1 94 191 SER B O 1
ATOM 9985 N N . LEU B 1 192 ? 10.266 -48.094 -20.469 1 93.69 192 LEU B N 1
ATOM 9986 C CA . LEU B 1 192 ? 11.508 -48.531 -19.844 1 93.69 192 LEU B CA 1
ATOM 9987 C C . LEU B 1 192 ? 12.352 -49.312 -20.828 1 93.69 192 LEU B C 1
ATOM 9989 O O . LEU B 1 192 ? 13.586 -49.312 -20.75 1 93.69 192 LEU B O 1
ATOM 9993 N N . GLY B 1 193 ? 11.695 -49.969 -21.703 1 90.19 193 GLY B N 1
ATOM 9994 C CA . GLY B 1 193 ? 12.391 -50.75 -22.719 1 90.19 193 GLY B CA 1
ATOM 9995 C C . GLY B 1 193 ? 13.195 -49.875 -23.672 1 90.19 193 GLY B C 1
ATOM 9996 O O . GLY B 1 193 ? 14.148 -50.344 -24.281 1 90.19 193 GLY B O 1
ATOM 9997 N N . SER B 1 194 ? 12.875 -48.719 -23.734 1 90.38 194 SER B N 1
ATOM 9998 C CA . SER B 1 194 ? 13.547 -47.812 -24.656 1 90.38 194 SER B CA 1
ATOM 9999 C C . SER B 1 194 ? 14.648 -47.031 -23.953 1 90.38 194 SER B C 1
ATOM 10001 O O . SER B 1 194 ? 15.383 -46.281 -24.594 1 90.38 194 SER B O 1
ATOM 10003 N N . CYS B 1 195 ? 14.836 -47.25 -22.656 1 94.62 195 CYS B N 1
ATOM 10004 C CA . CYS B 1 195 ? 15.844 -46.531 -21.906 1 94.62 195 CYS B CA 1
ATOM 10005 C C . CYS B 1 195 ? 17.141 -47.312 -21.828 1 94.62 195 CYS B C 1
ATOM 10007 O O . CYS B 1 195 ? 17.25 -48.25 -21.047 1 94.62 195 CYS B O 1
ATOM 10009 N N . GLY B 1 196 ? 18.141 -46.812 -22.516 1 92.88 196 GLY B N 1
ATOM 10010 C CA . GLY B 1 196 ? 19.406 -47.5 -22.594 1 92.88 196 GLY B CA 1
ATOM 10011 C C . GLY B 1 196 ? 20.172 -47.5 -21.281 1 92.88 196 GLY B C 1
ATOM 10012 O O . GLY B 1 196 ? 21.109 -48.281 -21.094 1 92.88 196 GLY B O 1
ATOM 10013 N N . GLY B 1 197 ? 19.781 -46.812 -20.266 1 94.5 197 GLY B N 1
ATOM 10014 C CA . GLY B 1 197 ? 20.422 -46.75 -18.969 1 94.5 197 GLY B CA 1
ATOM 10015 C C . GLY B 1 197 ? 19.594 -47.375 -17.859 1 94.5 197 GLY B C 1
ATOM 10016 O O . GLY B 1 197 ? 19.875 -47.156 -16.672 1 94.5 197 GLY B O 1
ATOM 10017 N N . ALA B 1 198 ? 18.609 -48.125 -18.25 1 96.62 198 ALA B N 1
ATOM 10018 C CA . ALA B 1 198 ? 17.703 -48.656 -17.234 1 96.62 198 ALA B CA 1
ATOM 10019 C C . ALA B 1 198 ? 17.734 -50.188 -17.188 1 96.62 198 ALA B C 1
ATOM 10021 O O . ALA B 1 198 ? 17.812 -50.844 -18.219 1 96.62 198 ALA B O 1
ATOM 10022 N N . LEU B 1 199 ? 17.766 -50.75 -15.969 1 96.12 199 LEU B N 1
ATOM 10023 C CA . LEU B 1 199 ? 17.656 -52.188 -15.734 1 96.12 199 LEU B CA 1
ATOM 10024 C C . LEU B 1 199 ? 16.562 -52.5 -14.719 1 96.12 199 LEU B C 1
ATOM 10026 O O . LEU B 1 199 ? 16.469 -51.844 -13.68 1 96.12 199 LEU B O 1
ATOM 10030 N N . VAL B 1 200 ? 15.742 -53.406 -15.109 1 94.19 200 VAL B N 1
ATOM 10031 C CA . VAL B 1 200 ? 14.75 -53.938 -14.18 1 94.19 200 VAL B CA 1
ATOM 10032 C C . VAL B 1 200 ? 15.266 -55.219 -13.547 1 94.19 200 VAL B C 1
ATOM 10034 O O . VAL B 1 200 ? 15.602 -56.156 -14.25 1 94.19 200 VAL B O 1
ATOM 10037 N N . ILE B 1 201 ? 15.328 -55.219 -12.195 1 93.62 201 ILE B N 1
ATOM 10038 C CA . ILE B 1 201 ? 15.906 -56.344 -11.5 1 93.62 201 ILE B CA 1
ATOM 10039 C C . ILE B 1 201 ? 14.945 -56.844 -10.414 1 93.62 201 ILE B C 1
ATOM 10041 O O . ILE B 1 201 ? 14.141 -56.062 -9.906 1 93.62 201 ILE B O 1
ATOM 10045 N N . ASP B 1 202 ? 15.008 -58.062 -10.164 1 90.06 202 ASP B N 1
ATOM 10046 C CA . ASP B 1 202 ? 14.203 -58.625 -9.078 1 90.06 202 ASP B CA 1
ATOM 10047 C C . ASP B 1 202 ? 14.953 -58.531 -7.746 1 90.06 202 ASP B C 1
ATOM 10049 O O . ASP B 1 202 ? 16.047 -58 -7.676 1 90.06 202 ASP B O 1
ATOM 10053 N N . ASP B 1 203 ? 14.391 -58.969 -6.66 1 86.44 203 ASP B N 1
ATOM 10054 C CA . ASP B 1 203 ? 14.953 -58.812 -5.32 1 86.44 203 ASP B CA 1
ATOM 10055 C C . ASP B 1 203 ? 16.141 -59.781 -5.125 1 86.44 203 ASP B C 1
ATOM 10057 O O . ASP B 1 203 ? 16.844 -59.688 -4.109 1 86.44 203 ASP B O 1
ATOM 10061 N N . GLU B 1 204 ? 16.438 -60.625 -6.102 1 85.62 204 GLU B N 1
ATOM 10062 C CA . GLU B 1 204 ? 17.625 -61.469 -6.07 1 85.62 204 GLU B CA 1
ATOM 10063 C C . GLU B 1 204 ? 18.688 -60.969 -7.047 1 85.62 204 GLU B C 1
ATOM 10065 O O . GLU B 1 204 ? 19.672 -61.656 -7.309 1 85.62 204 GLU B O 1
ATOM 10070 N N . MET B 1 205 ? 18.422 -59.844 -7.664 1 90.69 205 MET B N 1
ATOM 10071 C CA . MET B 1 205 ? 19.344 -59.125 -8.539 1 90.69 205 MET B CA 1
ATOM 10072 C C . MET B 1 205 ? 19.469 -59.812 -9.891 1 90.69 205 MET B C 1
ATOM 10074 O O . MET B 1 205 ? 20.562 -59.875 -10.461 1 90.69 205 MET B O 1
ATOM 10078 N N . ASN B 1 206 ? 18.359 -60.5 -10.242 1 89.62 206 ASN B N 1
ATOM 10079 C CA . ASN B 1 206 ? 18.266 -61 -11.617 1 89.62 206 ASN B CA 1
ATOM 10080 C C . ASN B 1 206 ? 17.672 -59.969 -12.555 1 89.62 206 ASN B C 1
ATOM 10082 O O . ASN B 1 206 ? 16.734 -59.25 -12.188 1 89.62 206 ASN B O 1
ATOM 10086 N N . VAL B 1 207 ? 18.312 -59.875 -13.703 1 92.12 207 VAL B N 1
ATOM 10087 C CA . VAL B 1 207 ? 17.859 -58.875 -14.672 1 92.12 207 VAL B CA 1
ATOM 10088 C C . VAL B 1 207 ? 16.672 -59.438 -15.461 1 92.12 207 VAL B C 1
ATOM 10090 O O . VAL B 1 207 ? 16.703 -60.562 -15.961 1 92.12 207 VAL B O 1
ATOM 10093 N N . LEU B 1 208 ? 15.695 -58.688 -15.469 1 90.31 208 LEU B N 1
ATOM 10094 C CA . LEU B 1 208 ? 14.547 -59 -16.312 1 90.31 208 LEU B CA 1
ATOM 10095 C C . LEU B 1 208 ? 14.719 -58.406 -17.703 1 90.31 208 LEU B C 1
ATOM 10097 O O . LEU B 1 208 ? 14.383 -57.25 -17.938 1 90.31 208 LEU B O 1
ATOM 10101 N N . SER B 1 209 ? 15.117 -59.094 -18.688 1 86.56 209 SER B N 1
ATOM 10102 C CA . SER B 1 209 ? 15.617 -58.625 -19.984 1 86.56 209 SER B CA 1
ATOM 10103 C C . SER B 1 209 ? 14.477 -58.125 -20.859 1 86.56 209 SER B C 1
ATOM 10105 O O . SER B 1 209 ? 14.68 -57.219 -21.688 1 86.56 209 SER B O 1
ATOM 10107 N N . SER B 1 210 ? 13.336 -58.562 -20.703 1 83.81 210 SER B N 1
ATOM 10108 C CA . SER B 1 210 ? 12.219 -58.219 -21.562 1 83.81 210 SER B CA 1
ATOM 10109 C C . SER B 1 210 ? 11.812 -56.781 -21.391 1 83.81 210 SER B C 1
ATOM 10111 O O . SER B 1 210 ? 11.242 -56.156 -22.312 1 83.81 210 SER B O 1
ATOM 10113 N N . VAL B 1 211 ? 12.117 -56.25 -20.297 1 88.31 211 VAL B N 1
ATOM 10114 C CA . VAL B 1 211 ? 11.625 -54.906 -20.016 1 88.31 211 VAL B CA 1
ATOM 10115 C C . VAL B 1 211 ? 12.797 -53.969 -19.797 1 88.31 211 VAL B C 1
ATOM 10117 O O . VAL B 1 211 ? 12.602 -52.781 -19.562 1 88.31 211 VAL B O 1
ATOM 10120 N N . SER B 1 212 ? 13.945 -54.469 -19.812 1 90 212 SER B N 1
ATOM 10121 C CA . SER B 1 212 ? 15.133 -53.656 -19.562 1 90 212 SER B CA 1
ATOM 10122 C C . SER B 1 212 ? 15.68 -53.094 -20.859 1 90 212 SER B C 1
ATOM 10124 O O . SER B 1 212 ? 15.945 -53.812 -21.812 1 90 212 SER B O 1
ATOM 10126 N N . GLY B 1 213 ? 15.836 -51.812 -20.922 1 89.06 213 GLY B N 1
ATOM 10127 C CA . GLY B 1 213 ? 16.422 -51.188 -22.094 1 89.06 213 GLY B CA 1
ATOM 10128 C C . GLY B 1 213 ? 17.906 -51.5 -22.25 1 89.06 213 GLY B C 1
ATOM 10129 O O . GLY B 1 213 ? 18.406 -51.562 -23.375 1 89.06 213 GLY B O 1
ATOM 10130 N N . ALA B 1 214 ? 18.531 -51.625 -21.109 1 90.56 214 ALA B N 1
ATOM 10131 C CA . ALA B 1 214 ? 19.953 -51.906 -21.109 1 90.56 214 ALA B CA 1
ATOM 10132 C C . ALA B 1 214 ? 20.219 -53.438 -21.094 1 90.56 214 ALA B C 1
ATOM 10134 O O . ALA B 1 214 ? 21.156 -53.906 -20.453 1 90.56 214 ALA B O 1
ATOM 10135 N N . ARG B 1 215 ? 19.406 -54.156 -21.75 1 88.12 215 ARG B N 1
ATOM 10136 C CA . ARG B 1 215 ? 19.516 -55.625 -21.75 1 88.12 215 ARG B CA 1
ATOM 10137 C C . ARG B 1 215 ? 20.812 -56.062 -22.422 1 88.12 215 ARG B C 1
ATOM 10139 O O . ARG B 1 215 ? 21.375 -57.125 -22.062 1 88.12 215 ARG B O 1
ATOM 10146 N N . GLY B 1 216 ? 21.344 -55.281 -23.281 1 87.06 216 GLY B N 1
ATOM 10147 C CA . GLY B 1 216 ? 22.547 -55.688 -23.984 1 87.06 216 GLY B CA 1
ATOM 10148 C C . GLY B 1 216 ? 23.781 -54.906 -23.547 1 87.06 216 GLY B C 1
ATOM 10149 O O . GLY B 1 216 ? 24.734 -54.75 -24.297 1 87.06 216 GLY B O 1
ATOM 10150 N N . VAL B 1 217 ? 23.766 -54.438 -22.312 1 91.38 217 VAL B N 1
ATOM 10151 C CA . VAL B 1 217 ? 24.859 -53.562 -21.844 1 91.38 217 VAL B CA 1
ATOM 10152 C C . VAL B 1 217 ? 26.125 -54.375 -21.672 1 91.38 217 VAL B C 1
ATOM 10154 O O . VAL B 1 217 ? 26.094 -55.5 -21.125 1 91.38 217 VAL B O 1
ATOM 10157 N N . VAL B 1 218 ? 27.141 -53.969 -22.25 1 89.19 218 VAL B N 1
ATOM 10158 C CA . VAL B 1 218 ? 28.453 -54.562 -22.109 1 89.19 218 VAL B CA 1
ATOM 10159 C C . VAL B 1 218 ? 29.438 -53.531 -21.578 1 89.19 218 VAL B C 1
ATOM 10161 O O . VAL B 1 218 ? 29.312 -52.344 -21.859 1 89.19 218 VAL B O 1
ATOM 10164 N N . GLU B 1 219 ? 30.281 -54 -20.703 1 89.06 219 GLU B N 1
ATOM 10165 C CA . GLU B 1 219 ? 31.25 -53.094 -20.078 1 89.06 219 GLU B CA 1
ATOM 10166 C C . GLU B 1 219 ? 32.125 -52.438 -21.125 1 89.06 219 GLU B C 1
ATOM 10168 O O . GLU B 1 219 ? 32.688 -53.094 -22.016 1 89.06 219 GLU B O 1
ATOM 10173 N N . LEU B 1 220 ? 32.188 -51.219 -21.109 1 85.75 220 LEU B N 1
ATOM 10174 C CA . LEU B 1 220 ? 32.969 -50.438 -22.047 1 85.75 220 LEU B CA 1
ATOM 10175 C C . LEU B 1 220 ? 34.438 -50.344 -21.578 1 85.75 220 LEU B C 1
ATOM 10177 O O . LEU B 1 220 ? 34.688 -50.281 -20.375 1 85.75 220 LEU B O 1
ATOM 10181 N N . LYS B 1 221 ? 35.406 -50.5 -22.594 1 79.31 221 LYS B N 1
ATOM 10182 C CA . LYS B 1 221 ? 36.844 -50.312 -22.281 1 79.31 221 LYS B CA 1
ATOM 10183 C C . LYS B 1 221 ? 37.188 -48.812 -22.281 1 79.31 221 LYS B C 1
ATOM 10185 O O . LYS B 1 221 ? 36.625 -48.062 -23.062 1 79.31 221 LYS B O 1
ATOM 10190 N N . SER B 1 222 ? 37.875 -48.375 -21.25 1 70.75 222 SER B N 1
ATOM 10191 C CA . SER B 1 222 ? 38.25 -47 -21.031 1 70.75 222 SER B CA 1
ATOM 10192 C C . SER B 1 222 ? 38.75 -46.344 -22.312 1 70.75 222 SER B C 1
ATOM 10194 O O . SER B 1 222 ? 38.562 -45.156 -22.531 1 70.75 222 SER B O 1
ATOM 10196 N N . GLU B 1 223 ? 39.406 -47.188 -23.188 1 64.31 223 GLU B N 1
ATOM 10197 C CA . GLU B 1 223 ? 40 -46.656 -24.406 1 64.31 223 GLU B CA 1
ATOM 10198 C C . GLU B 1 223 ? 38.969 -46.312 -25.438 1 64.31 223 GLU B C 1
ATOM 10200 O O . GLU B 1 223 ? 39.219 -45.5 -26.359 1 64.31 223 GLU B O 1
ATOM 10205 N N . GLU B 1 224 ? 37.875 -46.812 -25.359 1 61.62 224 GLU B N 1
ATOM 10206 C CA . GLU B 1 224 ? 36.812 -46.656 -26.344 1 61.62 224 GLU B CA 1
ATOM 10207 C C . GLU B 1 224 ? 36 -45.375 -26.078 1 61.62 224 GLU B C 1
ATOM 10209 O O . GLU B 1 224 ? 35.25 -44.938 -26.938 1 61.62 224 GLU B O 1
ATOM 10214 N N . VAL B 1 225 ? 36.125 -44.938 -24.922 1 63.97 225 VAL B N 1
ATOM 10215 C CA . VAL B 1 225 ? 35.281 -43.781 -24.562 1 63.97 225 VAL B CA 1
ATOM 10216 C C . VAL B 1 225 ? 35.906 -42.5 -25.094 1 63.97 225 VAL B C 1
ATOM 10218 O O . VAL B 1 225 ? 37 -42.094 -24.641 1 63.97 225 VAL B O 1
ATOM 10221 N N . LYS B 1 226 ? 35.75 -42.344 -26.484 1 56.66 226 LYS B N 1
ATOM 10222 C CA . LYS B 1 226 ? 36.062 -41 -26.969 1 56.66 226 LYS B CA 1
ATOM 10223 C C . LYS B 1 226 ? 35.25 -39.938 -26.266 1 56.66 226 LYS B C 1
ATOM 10225 O O . LYS B 1 226 ? 34 -40 -26.266 1 56.66 226 LYS B O 1
ATOM 10230 N N . PRO B 1 227 ? 35.75 -39.281 -25.375 1 54.31 227 PRO B N 1
ATOM 10231 C CA . PRO B 1 227 ? 34.938 -38.281 -24.703 1 54.31 227 PRO B CA 1
ATOM 10232 C C . PRO B 1 227 ? 34.156 -37.406 -25.703 1 54.31 227 PRO B C 1
ATOM 10234 O O . PRO B 1 227 ? 34.75 -36.844 -26.625 1 54.31 227 PRO B O 1
ATOM 10237 N N . GLN B 1 228 ? 33 -37.875 -26.172 1 53.41 228 GLN B N 1
ATOM 10238 C CA . GLN B 1 228 ? 32.188 -37.031 -27.062 1 53.41 228 GLN B CA 1
ATOM 10239 C C . GLN B 1 228 ? 32.594 -35.562 -26.938 1 53.41 228 GLN B C 1
ATOM 10241 O O . GLN B 1 228 ? 32.531 -34.812 -27.922 1 53.41 228 GLN B O 1
ATOM 10246 N N . SER B 1 229 ? 32.812 -35.062 -25.781 1 60.56 229 SER B N 1
ATOM 10247 C CA . SER B 1 229 ? 32.938 -33.625 -25.562 1 60.56 229 SER B CA 1
ATOM 10248 C C . SER B 1 229 ? 34.375 -33.156 -25.703 1 60.56 229 SER B C 1
ATOM 10250 O O . SER B 1 229 ? 34.781 -32.188 -25.047 1 60.56 229 SER B O 1
ATOM 10252 N N . GLN B 1 230 ? 35.188 -33.906 -26.422 1 68.5 230 GLN B N 1
ATOM 10253 C CA . GLN B 1 230 ? 36.594 -33.469 -26.5 1 68.5 230 GLN B CA 1
ATOM 10254 C C . GLN B 1 230 ? 36.688 -32.094 -27.156 1 68.5 230 GLN B C 1
ATOM 10256 O O . GLN B 1 230 ? 37.469 -31.234 -26.719 1 68.5 230 GLN B O 1
ATOM 10261 N N . LYS B 1 231 ? 35.781 -31.969 -28.156 1 79.38 231 LYS B N 1
ATOM 10262 C CA . LYS B 1 231 ? 35.812 -30.672 -28.828 1 79.38 231 LYS B CA 1
ATOM 10263 C C . LYS B 1 231 ? 35.406 -29.562 -27.859 1 79.38 231 LYS B C 1
ATOM 10265 O O . LYS B 1 231 ? 36 -28.484 -27.859 1 79.38 231 LYS B O 1
ATOM 10270 N N . SER B 1 232 ? 34.438 -29.859 -27.156 1 85.56 232 SER B N 1
ATOM 10271 C CA . SER B 1 232 ? 33.969 -28.844 -26.203 1 85.56 232 SER B CA 1
ATOM 10272 C C . SER B 1 232 ? 35 -28.578 -25.125 1 85.56 232 SER B C 1
ATOM 10274 O O . SER B 1 232 ? 35.156 -27.453 -24.672 1 85.56 232 SER B O 1
ATOM 10276 N N . LYS B 1 233 ? 35.719 -29.562 -24.688 1 86 233 LYS B N 1
ATOM 10277 C CA . LYS B 1 233 ? 36.75 -29.391 -23.672 1 86 233 LYS B CA 1
ATOM 10278 C C . LYS B 1 233 ? 37.938 -28.594 -24.203 1 86 233 LYS B C 1
ATOM 10280 O O . LYS B 1 233 ? 38.5 -27.766 -23.469 1 86 233 LYS B O 1
ATOM 10285 N N . GLU B 1 234 ? 38.25 -28.859 -25.469 1 88.25 234 GLU B N 1
ATOM 10286 C CA . GLU B 1 234 ? 39.312 -28.109 -26.078 1 88.25 234 GLU B CA 1
ATOM 10287 C C . GLU B 1 234 ? 38.938 -26.641 -26.281 1 88.25 234 GLU B C 1
ATOM 10289 O O . GLU B 1 234 ? 39.75 -25.75 -26.031 1 88.25 234 GLU B O 1
ATOM 10294 N N . GLU B 1 235 ? 37.75 -26.547 -26.688 1 91.25 235 GLU B N 1
ATOM 10295 C CA . GLU B 1 235 ? 37.281 -25.172 -26.844 1 91.25 235 GLU B CA 1
ATOM 10296 C C . GLU B 1 235 ? 37.25 -24.438 -25.516 1 91.25 235 GLU B C 1
ATOM 10298 O O . GLU B 1 235 ? 37.625 -23.266 -25.438 1 91.25 235 GLU B O 1
ATOM 10303 N N . LEU B 1 236 ? 36.844 -25.031 -24.469 1 92.75 236 LEU B N 1
ATOM 10304 C CA . LEU B 1 236 ? 36.812 -24.438 -23.141 1 92.75 236 LEU B CA 1
ATOM 10305 C C . LEU B 1 236 ? 38.219 -24.094 -22.672 1 92.75 236 LEU B C 1
ATOM 10307 O O . LEU B 1 236 ? 38.438 -23.031 -22.094 1 92.75 236 LEU B O 1
ATOM 10311 N N . ALA B 1 237 ? 39.156 -24.953 -22.969 1 92.5 237 ALA B N 1
ATOM 10312 C CA . ALA B 1 237 ? 40.531 -24.719 -22.578 1 92.5 237 ALA B CA 1
ATOM 10313 C C . ALA B 1 237 ? 41.125 -23.516 -23.312 1 92.5 237 ALA B C 1
ATOM 10315 O O . ALA B 1 237 ? 41.875 -22.734 -22.75 1 92.5 237 ALA B O 1
ATOM 10316 N N . GLU B 1 238 ? 40.719 -23.453 -24.484 1 93 238 GLU B N 1
ATOM 10317 C CA . GLU B 1 238 ? 41.156 -22.312 -25.281 1 93 238 GLU B CA 1
ATOM 10318 C C . GLU B 1 238 ? 40.594 -21 -24.719 1 93 238 GLU B C 1
ATOM 10320 O O . GLU B 1 238 ? 41.312 -19.984 -24.672 1 93 238 GLU B O 1
ATOM 10325 N N . ILE B 1 239 ? 39.375 -21.062 -24.328 1 93.56 239 ILE B N 1
ATOM 10326 C CA . ILE B 1 239 ? 38.75 -19.875 -23.781 1 93.56 239 ILE B CA 1
ATOM 10327 C C . ILE B 1 239 ? 39.406 -19.5 -22.453 1 93.56 239 ILE B C 1
ATOM 10329 O O . ILE B 1 239 ? 39.688 -18.328 -22.203 1 93.56 239 ILE B O 1
ATOM 10333 N N . LYS B 1 240 ? 39.688 -20.484 -21.609 1 93.62 240 LYS B N 1
ATOM 10334 C CA . LYS B 1 240 ? 40.344 -20.25 -20.312 1 93.62 240 LYS B CA 1
ATOM 10335 C C . LYS B 1 240 ? 41.719 -19.656 -20.5 1 93.62 240 LYS B C 1
ATOM 10337 O O . LYS B 1 240 ? 42.125 -18.75 -19.766 1 93.62 240 LYS B O 1
ATOM 10342 N N . GLU B 1 241 ? 42.438 -20.078 -21.531 1 92.56 241 GLU B N 1
ATOM 10343 C CA . GLU B 1 241 ? 43.781 -19.594 -21.797 1 92.56 241 GLU B CA 1
ATOM 10344 C C . GLU B 1 241 ? 43.75 -18.172 -22.359 1 92.56 241 GLU B C 1
ATOM 10346 O O . GLU B 1 241 ? 44.594 -17.344 -22 1 92.56 241 GLU B O 1
ATOM 10351 N N . SER B 1 242 ? 42.844 -18 -23.156 1 92.88 242 SER B N 1
ATOM 10352 C CA . SER B 1 242 ? 42.75 -16.688 -23.797 1 92.88 242 SER B CA 1
ATOM 10353 C C . SER B 1 242 ? 42.406 -15.602 -22.797 1 92.88 242 SER B C 1
ATOM 10355 O O . SER B 1 242 ? 42.781 -14.445 -22.953 1 92.88 242 SER B O 1
ATOM 10357 N N . LEU B 1 243 ? 41.688 -15.961 -21.766 1 92.81 243 LEU B N 1
ATOM 10358 C CA . LEU B 1 243 ? 41.188 -14.961 -20.828 1 92.81 243 LEU B CA 1
ATOM 10359 C C . LEU B 1 243 ? 42.062 -14.938 -19.562 1 92.81 243 LEU B C 1
ATOM 10361 O O . LEU B 1 243 ? 41.75 -14.219 -18.609 1 92.81 243 LEU B O 1
ATOM 10365 N N . GLU B 1 244 ? 43.125 -15.641 -19.719 1 89.75 244 GLU B N 1
ATOM 10366 C CA . GLU B 1 244 ? 44.031 -15.664 -18.562 1 89.75 244 GLU B CA 1
ATOM 10367 C C . GLU B 1 244 ? 44.594 -14.281 -18.266 1 89.75 244 GLU B C 1
ATOM 10369 O O . GLU B 1 244 ? 45.094 -13.609 -19.172 1 89.75 244 GLU B O 1
ATOM 10374 N N . GLY B 1 245 ? 44.344 -13.664 -17.094 1 85.69 245 GLY B N 1
ATOM 10375 C CA . GLY B 1 245 ? 44.875 -12.367 -16.703 1 85.69 245 GLY B CA 1
ATOM 10376 C C . GLY B 1 245 ? 43.844 -11.273 -16.719 1 85.69 245 GLY B C 1
ATOM 10377 O O . GLY B 1 245 ? 44.031 -10.211 -16.125 1 85.69 245 GLY B O 1
ATOM 10378 N N . GLU B 1 246 ? 42.781 -11.539 -17.422 1 90.62 246 GLU B N 1
ATOM 10379 C CA . GLU B 1 246 ? 41.719 -10.539 -17.469 1 90.62 246 GLU B CA 1
ATOM 10380 C C . GLU B 1 246 ? 40.812 -10.609 -16.234 1 90.62 246 GLU B C 1
ATOM 10382 O O . GLU B 1 246 ? 40 -11.508 -16.125 1 90.62 246 GLU B O 1
ATOM 10387 N N . LYS B 1 247 ? 40.969 -9.734 -15.352 1 88.06 247 LYS B N 1
ATOM 10388 C CA . LYS B 1 247 ? 40.125 -9.719 -14.148 1 88.06 247 LYS B CA 1
ATOM 10389 C C . LYS B 1 247 ? 38.875 -8.891 -14.344 1 88.06 247 LYS B C 1
ATOM 10391 O O . LYS B 1 247 ? 38.906 -7.832 -14.984 1 88.06 247 LYS B O 1
ATOM 10396 N N . PRO B 1 248 ? 37.719 -9.383 -13.914 1 91.62 248 PRO B N 1
ATOM 10397 C CA . PRO B 1 248 ? 37.5 -10.555 -13.078 1 91.62 248 PRO B CA 1
ATOM 10398 C C . PRO B 1 248 ? 37.031 -11.773 -13.875 1 91.62 248 PRO B C 1
ATOM 10400 O O . PRO B 1 248 ? 36.812 -12.852 -13.305 1 91.62 248 PRO B O 1
ATOM 10403 N N . VAL B 1 249 ? 36.875 -11.633 -15.164 1 92.69 249 VAL B N 1
ATOM 10404 C CA . VAL B 1 249 ? 36.281 -12.656 -16 1 92.69 249 VAL B CA 1
ATOM 10405 C C . VAL B 1 249 ? 37.188 -13.883 -16.047 1 92.69 249 VAL B C 1
ATOM 10407 O O . VAL B 1 249 ? 36.719 -15.023 -16.016 1 92.69 249 VAL B O 1
ATOM 10410 N N . GLY B 1 250 ? 38.438 -13.68 -16.094 1 92.44 250 GLY B N 1
ATOM 10411 C CA . GLY B 1 250 ? 39.375 -14.781 -16.188 1 92.44 250 GLY B CA 1
ATOM 10412 C C . GLY B 1 250 ? 39.344 -15.711 -14.992 1 92.44 250 GLY B C 1
ATOM 10413 O O . GLY B 1 250 ? 39.406 -16.938 -15.141 1 92.44 250 GLY B O 1
ATOM 10414 N N . ASP B 1 251 ? 39.219 -15.18 -13.836 1 93.5 251 ASP B N 1
ATOM 10415 C CA . ASP B 1 251 ? 39.188 -15.961 -12.609 1 93.5 251 ASP B CA 1
ATOM 10416 C C . ASP B 1 251 ? 37.906 -16.781 -12.516 1 93.5 251 ASP B C 1
ATOM 10418 O O . ASP B 1 251 ? 37.906 -17.891 -11.984 1 93.5 251 ASP B O 1
ATOM 10422 N N . LEU B 1 252 ? 36.875 -16.203 -12.992 1 94.44 252 LEU B N 1
ATOM 10423 C CA . LEU B 1 252 ? 35.562 -16.859 -12.891 1 94.44 252 LEU B CA 1
ATOM 10424 C C . LEU B 1 252 ? 35.438 -17.969 -13.938 1 94.44 252 LEU B C 1
ATOM 10426 O O . LEU B 1 252 ? 34.844 -19.016 -13.672 1 94.44 252 LEU B O 1
ATOM 10430 N N . VAL B 1 253 ? 35.938 -17.75 -15.148 1 94.19 253 VAL B N 1
ATOM 10431 C CA . VAL B 1 253 ? 35.844 -18.719 -16.234 1 94.19 253 VAL B CA 1
ATOM 10432 C C . VAL B 1 253 ? 36.625 -19.969 -15.875 1 94.19 253 VAL B C 1
ATOM 10434 O O . VAL B 1 253 ? 36.344 -21.062 -16.375 1 94.19 253 VAL B O 1
ATOM 10437 N N . LYS B 1 254 ? 37.562 -19.859 -14.969 1 92.38 254 LYS B N 1
ATOM 10438 C CA . LYS B 1 254 ? 38.281 -21.031 -14.477 1 92.38 254 LYS B CA 1
ATOM 10439 C C . LYS B 1 254 ? 37.344 -22 -13.773 1 92.38 254 LYS B C 1
ATOM 10441 O O . LYS B 1 254 ? 37.594 -23.219 -13.773 1 92.38 254 LYS B O 1
ATOM 10446 N N . LEU B 1 255 ? 36.312 -21.484 -13.219 1 92.81 255 LEU B N 1
ATOM 10447 C CA . LEU B 1 255 ? 35.375 -22.297 -12.461 1 92.81 255 LEU B CA 1
ATOM 10448 C C . LEU B 1 255 ? 34.312 -22.906 -13.383 1 92.81 255 LEU B C 1
ATOM 10450 O O . LEU B 1 255 ? 33.594 -23.844 -13 1 92.81 255 LEU B O 1
ATOM 10454 N N . ALA B 1 256 ? 34.219 -22.391 -14.648 1 94.25 256 ALA B N 1
ATOM 10455 C CA . ALA B 1 256 ? 33.219 -22.875 -15.586 1 94.25 256 ALA B CA 1
ATOM 10456 C C . ALA B 1 256 ? 33.469 -24.312 -15.992 1 94.25 256 ALA B C 1
ATOM 10458 O O . ALA B 1 256 ? 34.625 -24.719 -16.156 1 94.25 256 ALA B O 1
ATOM 10459 N N . LYS B 1 257 ? 32.469 -25.094 -16.188 1 91.5 257 LYS B N 1
ATOM 10460 C CA . LYS B 1 257 ? 32.594 -26.5 -16.531 1 91.5 257 LYS B CA 1
ATOM 10461 C C . LYS B 1 257 ? 32.281 -26.75 -17.984 1 91.5 257 LYS B C 1
ATOM 10463 O O . LYS B 1 257 ? 32.656 -27.781 -18.547 1 91.5 257 LYS B O 1
ATOM 10468 N N . THR B 1 258 ? 31.516 -25.844 -18.672 1 92.94 258 THR B N 1
ATOM 10469 C CA . THR B 1 258 ? 31.156 -25.984 -20.062 1 92.94 258 THR B CA 1
ATOM 10470 C C . THR B 1 258 ? 31.422 -24.703 -20.828 1 92.94 258 THR B C 1
ATOM 10472 O O . THR B 1 258 ? 31.656 -23.656 -20.234 1 92.94 258 THR B O 1
ATOM 10475 N N . VAL B 1 259 ? 31.438 -24.875 -22.156 1 92.75 259 VAL B N 1
ATOM 10476 C CA . VAL B 1 259 ? 31.641 -23.719 -23.016 1 92.75 259 VAL B CA 1
ATOM 10477 C C . VAL B 1 259 ? 30.469 -22.75 -22.875 1 92.75 259 VAL B C 1
ATOM 10479 O O . VAL B 1 259 ? 30.672 -21.531 -22.797 1 92.75 259 VAL B O 1
ATOM 10482 N N . ASP B 1 260 ? 29.312 -23.297 -22.781 1 94.19 260 ASP B N 1
ATOM 10483 C CA . ASP B 1 260 ? 28.125 -22.469 -22.625 1 94.19 260 ASP B CA 1
ATOM 10484 C C . ASP B 1 260 ? 28.188 -21.641 -21.344 1 94.19 260 ASP B C 1
ATOM 10486 O O . ASP B 1 260 ? 27.797 -20.469 -21.328 1 94.19 260 ASP B O 1
ATOM 10490 N N . GLN B 1 261 ? 28.594 -22.234 -20.297 1 94.25 261 GLN B N 1
ATOM 10491 C CA . GLN B 1 261 ? 28.688 -21.562 -19.016 1 94.25 261 GLN B CA 1
ATOM 10492 C C . GLN B 1 261 ? 29.734 -20.453 -19.062 1 94.25 261 GLN B C 1
ATOM 10494 O O . GLN B 1 261 ? 29.531 -19.375 -18.484 1 94.25 261 GLN B O 1
ATOM 10499 N N . ALA B 1 262 ? 30.812 -20.75 -19.734 1 95.19 262 ALA B N 1
ATOM 10500 C CA . ALA B 1 262 ? 31.875 -19.75 -19.891 1 95.19 262 ALA B CA 1
ATOM 10501 C C . ALA B 1 262 ? 31.375 -18.547 -20.688 1 95.19 262 ALA B C 1
ATOM 10503 O O . ALA B 1 262 ? 31.625 -17.391 -20.312 1 95.19 262 ALA B O 1
ATOM 10504 N N . LYS B 1 263 ? 30.688 -18.875 -21.703 1 94.62 263 LYS B N 1
ATOM 10505 C CA . LYS B 1 263 ? 30.141 -17.797 -22.516 1 94.62 263 LYS B CA 1
ATOM 10506 C C . LYS B 1 263 ? 29.109 -16.984 -21.734 1 94.62 263 LYS B C 1
ATOM 10508 O O . LYS B 1 263 ? 29.031 -15.766 -21.891 1 94.62 263 LYS B O 1
ATOM 10513 N N . ALA B 1 264 ? 28.312 -17.672 -20.984 1 95.94 264 ALA B N 1
ATOM 10514 C CA . ALA B 1 264 ? 27.328 -16.984 -20.156 1 95.94 264 ALA B CA 1
ATOM 10515 C C . ALA B 1 264 ? 28 -16.047 -19.156 1 95.94 264 ALA B C 1
ATOM 10517 O O . ALA B 1 264 ? 27.562 -14.906 -18.984 1 95.94 264 ALA B O 1
ATOM 10518 N N . LEU B 1 265 ? 29.062 -16.516 -18.547 1 96.06 265 LEU B N 1
ATOM 10519 C CA . LEU B 1 265 ? 29.781 -15.703 -17.578 1 96.06 265 LEU B CA 1
ATOM 10520 C C . LEU B 1 265 ? 30.406 -14.484 -18.234 1 96.06 265 LEU B C 1
ATOM 10522 O O . LEU B 1 265 ? 30.406 -13.391 -17.672 1 96.06 265 LEU B O 1
ATOM 10526 N N . MET B 1 266 ? 30.891 -14.68 -19.406 1 95.44 266 MET B N 1
ATOM 10527 C CA . MET B 1 266 ? 31.453 -13.555 -20.156 1 95.44 266 MET B CA 1
ATOM 10528 C C . MET B 1 266 ? 30.391 -12.492 -20.422 1 95.44 266 MET B C 1
ATOM 10530 O O . MET B 1 266 ? 30.641 -11.305 -20.25 1 95.44 266 MET B O 1
ATOM 10534 N N . THR B 1 267 ? 29.281 -12.953 -20.797 1 95.19 267 THR B N 1
ATOM 10535 C CA . THR B 1 267 ? 28.188 -12.039 -21.109 1 95.19 267 THR B CA 1
ATOM 10536 C C . THR B 1 267 ? 27.734 -11.297 -19.844 1 95.19 267 THR B C 1
ATOM 10538 O O . THR B 1 267 ? 27.469 -10.094 -19.891 1 95.19 267 THR B O 1
ATOM 10541 N N . PHE B 1 268 ? 27.656 -12.031 -18.734 1 96.12 268 PHE B N 1
ATOM 10542 C CA . PHE B 1 268 ? 27.266 -11.406 -17.484 1 96.12 268 PHE B CA 1
ATOM 10543 C C . PHE B 1 268 ? 28.266 -10.336 -17.078 1 96.12 268 PHE B C 1
ATOM 10545 O O . PHE B 1 268 ? 27.875 -9.227 -16.688 1 96.12 268 PHE B O 1
ATOM 10552 N N . VAL B 1 269 ? 29.5 -10.664 -17.156 1 95.25 269 VAL B N 1
ATOM 10553 C CA . VAL B 1 269 ? 30.547 -9.75 -16.719 1 95.25 269 VAL B CA 1
ATOM 10554 C C . VAL B 1 269 ? 30.594 -8.531 -17.641 1 95.25 269 VAL B C 1
ATOM 10556 O O . VAL B 1 269 ? 30.828 -7.41 -17.188 1 95.25 269 VAL B O 1
ATOM 10559 N N . GLU B 1 270 ? 30.359 -8.805 -18.891 1 93.38 270 GLU B N 1
ATOM 10560 C CA . GLU B 1 270 ? 30.297 -7.688 -19.828 1 93.38 270 GLU B CA 1
ATOM 10561 C C . GLU B 1 270 ? 29.172 -6.719 -19.453 1 93.38 270 GLU B C 1
ATOM 10563 O O . GLU B 1 270 ? 29.359 -5.504 -19.5 1 93.38 270 GLU B O 1
ATOM 10568 N N . ALA B 1 271 ? 28.062 -7.27 -19.156 1 93.31 271 ALA B N 1
ATOM 10569 C CA . ALA B 1 271 ? 26.922 -6.445 -18.75 1 93.31 271 ALA B CA 1
ATOM 10570 C C . ALA B 1 271 ? 27.234 -5.672 -17.469 1 93.31 271 ALA B C 1
ATOM 10572 O O . ALA B 1 271 ? 26.828 -4.52 -17.328 1 93.31 271 ALA B O 1
ATOM 10573 N N . ILE B 1 272 ? 27.906 -6.281 -16.531 1 94.19 272 ILE B N 1
ATOM 10574 C CA . ILE B 1 272 ? 28.266 -5.668 -15.266 1 94.19 272 ILE B CA 1
ATOM 10575 C C . ILE B 1 272 ? 29.25 -4.527 -15.5 1 94.19 272 ILE B C 1
ATOM 10577 O O . ILE B 1 272 ? 29.141 -3.461 -14.898 1 94.19 272 ILE B O 1
ATOM 10581 N N . MET B 1 273 ? 30.156 -4.734 -16.344 1 90.5 273 MET B N 1
ATOM 10582 C CA . MET B 1 273 ? 31.234 -3.779 -16.578 1 90.5 273 MET B CA 1
ATOM 10583 C C . MET B 1 273 ? 30.719 -2.568 -17.359 1 90.5 273 MET B C 1
ATOM 10585 O O . MET B 1 273 ? 31.281 -1.477 -17.25 1 90.5 273 MET B O 1
ATOM 10589 N N . GLU B 1 274 ? 29.719 -2.77 -18.125 1 85.69 274 GLU B N 1
ATOM 10590 C CA . GLU B 1 274 ? 29.156 -1.658 -18.891 1 85.69 274 GLU B CA 1
ATOM 10591 C C . GLU B 1 274 ? 28.547 -0.606 -17.969 1 85.69 274 GLU B C 1
ATOM 10593 O O . GLU B 1 274 ? 28.531 0.58 -18.297 1 85.69 274 GLU B O 1
ATOM 10598 N N . LYS B 1 275 ? 28.172 -0.85 -16.75 1 77.44 275 LYS B N 1
ATOM 10599 C CA . LYS B 1 275 ? 27.641 0.008 -15.688 1 77.44 275 LYS B CA 1
ATOM 10600 C C . LYS B 1 275 ? 26.547 0.926 -16.234 1 77.44 275 LYS B C 1
ATOM 10602 O O . LYS B 1 275 ? 26.359 2.041 -15.734 1 77.44 275 LYS B O 1
ATOM 10607 N N . THR B 1 276 ? 25.812 0.66 -17.328 1 72.75 276 THR B N 1
ATOM 10608 C CA . THR B 1 276 ? 24.703 1.445 -17.859 1 72.75 276 THR B CA 1
ATOM 10609 C C . THR B 1 276 ? 23.422 1.186 -17.062 1 72.75 276 THR B C 1
ATOM 10611 O O . THR B 1 276 ? 22.5 1.997 -17.078 1 72.75 276 THR B O 1
ATOM 10614 N N . LEU B 1 277 ? 23.281 0.338 -16.312 1 67.38 277 LEU B N 1
ATOM 10615 C CA . LEU B 1 277 ? 22.188 -0.083 -15.438 1 67.38 277 LEU B CA 1
ATOM 10616 C C . LEU B 1 277 ? 20.906 -0.26 -16.219 1 67.38 277 LEU B C 1
ATOM 10618 O O . LEU B 1 277 ? 19.812 -0.193 -15.656 1 67.38 277 LEU B O 1
ATOM 10622 N N . ALA B 1 278 ? 20.844 -0.377 -17.578 1 77.38 278 ALA B N 1
ATOM 10623 C CA . ALA B 1 278 ? 19.656 -0.521 -18.391 1 77.38 278 ALA B CA 1
ATOM 10624 C C . ALA B 1 278 ? 19.703 -1.804 -19.219 1 77.38 278 ALA B C 1
ATOM 10626 O O . ALA B 1 278 ? 19.203 -1.846 -20.344 1 77.38 278 ALA B O 1
ATOM 10627 N N . SER B 1 279 ? 20.281 -2.801 -18.594 1 86.62 279 SER B N 1
ATOM 10628 C CA . SER B 1 279 ? 20.406 -4.051 -19.328 1 86.62 279 SER B CA 1
ATOM 10629 C C . SER B 1 279 ? 19.734 -5.199 -18.594 1 86.62 279 SER B C 1
ATOM 10631 O O . SER B 1 279 ? 19.719 -5.227 -17.359 1 86.62 279 SER B O 1
ATOM 10633 N N . THR B 1 280 ? 18.984 -6 -19.391 1 90.69 280 THR B N 1
ATOM 10634 C CA . THR B 1 280 ? 18.422 -7.238 -18.875 1 90.69 280 THR B CA 1
ATOM 10635 C C . THR B 1 280 ? 19.047 -8.445 -19.562 1 90.69 280 THR B C 1
ATOM 10637 O O . THR B 1 280 ? 19.141 -8.5 -20.781 1 90.69 280 THR B O 1
ATOM 10640 N N . VAL B 1 281 ? 19.578 -9.359 -18.797 1 93.44 281 VAL B N 1
ATOM 10641 C CA . VAL B 1 281 ? 20.156 -10.594 -19.328 1 93.44 281 VAL B CA 1
ATOM 10642 C C . VAL B 1 281 ? 19.312 -11.789 -18.875 1 93.44 281 VAL B C 1
ATOM 10644 O O . VAL B 1 281 ? 19.109 -12 -17.688 1 93.44 281 VAL B O 1
ATOM 10647 N N . THR B 1 282 ? 18.812 -12.508 -19.828 1 91.69 282 THR B N 1
ATOM 10648 C CA . THR B 1 282 ? 18.016 -13.695 -19.531 1 91.69 282 THR B CA 1
ATOM 10649 C C . THR B 1 282 ? 18.812 -14.969 -19.797 1 91.69 282 THR B C 1
ATOM 10651 O O . THR B 1 282 ? 19.469 -15.086 -20.828 1 91.69 282 THR B O 1
ATOM 10654 N N . LEU B 1 283 ? 18.812 -15.82 -18.812 1 92.5 283 LEU B N 1
ATOM 10655 C CA . LEU B 1 283 ? 19.469 -17.125 -18.906 1 92.5 283 LEU B CA 1
ATOM 10656 C C . LEU B 1 283 ? 18.438 -18.25 -18.891 1 92.5 283 LEU B C 1
ATOM 10658 O O . LEU B 1 283 ? 17.703 -18.438 -17.922 1 92.5 283 LEU B O 1
ATOM 10662 N N . THR B 1 284 ? 18.312 -18.938 -20.031 1 88.19 284 THR B N 1
ATOM 10663 C CA . THR B 1 284 ? 17.375 -20.047 -20.125 1 88.19 284 THR B CA 1
ATOM 10664 C C . THR B 1 284 ? 18.125 -21.375 -20.25 1 88.19 284 THR B C 1
ATOM 10666 O O . THR B 1 284 ? 19.156 -21.453 -20.922 1 88.19 284 THR B O 1
ATOM 10669 N N . ALA B 1 285 ? 17.734 -22.281 -19.484 1 86.44 285 ALA B N 1
ATOM 10670 C CA . ALA B 1 285 ? 18.359 -23.609 -19.531 1 86.44 285 ALA B CA 1
ATOM 10671 C C . ALA B 1 285 ? 17.438 -24.672 -18.938 1 86.44 285 ALA B C 1
ATOM 10673 O O . ALA B 1 285 ? 16.531 -24.344 -18.172 1 86.44 285 ALA B O 1
ATOM 10674 N N . GLY B 1 286 ? 17.688 -25.875 -19.438 1 80.25 286 GLY B N 1
ATOM 10675 C CA . GLY B 1 286 ? 17.078 -26.984 -18.719 1 80.25 286 GLY B CA 1
ATOM 10676 C C . GLY B 1 286 ? 17.656 -27.188 -17.344 1 80.25 286 GLY B C 1
ATOM 10677 O O . GLY B 1 286 ? 18.672 -26.578 -16.984 1 80.25 286 GLY B O 1
ATOM 10678 N N . ARG B 1 287 ? 17.109 -28.031 -16.672 1 79.06 287 ARG B N 1
ATOM 10679 C CA . ARG B 1 287 ? 17.609 -28.281 -15.32 1 79.06 287 ARG B CA 1
ATOM 10680 C C . ARG B 1 287 ? 18.969 -28.984 -15.352 1 79.06 287 ARG B C 1
ATOM 10682 O O . ARG B 1 287 ? 19.219 -29.812 -16.234 1 79.06 287 ARG B O 1
ATOM 10689 N N . GLY B 1 288 ? 19.859 -28.672 -14.391 1 84.25 288 GLY B N 1
ATOM 10690 C CA . GLY B 1 288 ? 21.156 -29.328 -14.219 1 84.25 288 GLY B CA 1
ATOM 10691 C C . GLY B 1 288 ? 22.219 -28.781 -15.148 1 84.25 288 GLY B C 1
ATOM 10692 O O . GLY B 1 288 ? 23.234 -29.453 -15.383 1 84.25 288 GLY B O 1
ATOM 10693 N N . ARG B 1 289 ? 21.969 -27.656 -15.68 1 89.31 289 ARG B N 1
ATOM 10694 C CA . ARG B 1 289 ? 22.922 -27.125 -16.641 1 89.31 289 ARG B CA 1
ATOM 10695 C C . ARG B 1 289 ? 23.75 -26 -16.016 1 89.31 289 ARG B C 1
ATOM 10697 O O . ARG B 1 289 ? 24.578 -25.391 -16.688 1 89.31 289 ARG B O 1
ATOM 10704 N N . GLY B 1 290 ? 23.5 -25.672 -14.758 1 89.69 290 GLY B N 1
ATOM 10705 C CA . GLY B 1 290 ? 24.375 -24.766 -14.031 1 89.69 290 GLY B CA 1
ATOM 10706 C C . GLY B 1 290 ? 23.891 -23.328 -14.047 1 89.69 290 GLY B C 1
ATOM 10707 O O . GLY B 1 290 ? 24.688 -22.391 -13.938 1 89.69 290 GLY B O 1
ATOM 10708 N N . LYS B 1 291 ? 22.672 -23.094 -14.188 1 91.12 291 LYS B N 1
ATOM 10709 C CA . LYS B 1 291 ? 22.109 -21.75 -14.195 1 91.12 291 LYS B CA 1
ATOM 10710 C C . LYS B 1 291 ? 22.406 -21.016 -12.891 1 91.12 291 LYS B C 1
ATOM 10712 O O . LYS B 1 291 ? 22.906 -19.891 -12.906 1 91.12 291 LYS B O 1
ATOM 10717 N N . SER B 1 292 ? 22.094 -21.656 -11.75 1 92 292 SER B N 1
ATOM 10718 C CA . SER B 1 292 ? 22.281 -21.031 -10.445 1 92 292 SER B CA 1
ATOM 10719 C C . SER B 1 292 ? 23.766 -20.781 -10.156 1 92 292 SER B C 1
ATOM 10721 O O . SER B 1 292 ? 24.125 -19.766 -9.562 1 92 292 SER B O 1
ATOM 10723 N N . ALA B 1 293 ? 24.578 -21.703 -10.57 1 93.5 293 ALA B N 1
ATOM 10724 C CA . ALA B 1 293 ? 26.016 -21.531 -10.391 1 93.5 293 ALA B CA 1
ATOM 10725 C C . ALA B 1 293 ? 26.531 -20.328 -11.188 1 93.5 293 ALA B C 1
ATOM 10727 O O . ALA B 1 293 ? 27.328 -19.547 -10.68 1 93.5 293 ALA B O 1
ATOM 10728 N N . ALA B 1 294 ? 26.078 -20.25 -12.406 1 95.31 294 ALA B N 1
ATOM 10729 C CA . ALA B 1 294 ? 26.484 -19.125 -13.25 1 95.31 294 ALA B CA 1
ATOM 10730 C C . ALA B 1 294 ? 26.062 -17.797 -12.641 1 95.31 294 ALA B C 1
ATOM 10732 O O . ALA B 1 294 ? 26.828 -16.828 -12.648 1 95.31 294 ALA B O 1
ATOM 10733 N N . LEU B 1 295 ? 24.891 -17.766 -12.18 1 96.06 295 LEU B N 1
ATOM 10734 C CA . LEU B 1 295 ? 24.375 -16.562 -11.539 1 96.06 295 LEU B CA 1
ATOM 10735 C C . LEU B 1 295 ? 25.203 -16.203 -10.305 1 96.06 295 LEU B C 1
ATOM 10737 O O . LEU B 1 295 ? 25.516 -15.039 -10.062 1 96.06 295 LEU B O 1
ATOM 10741 N N . GLY B 1 296 ? 25.469 -17.219 -9.469 1 96.94 296 GLY B N 1
ATOM 10742 C CA . GLY B 1 296 ? 26.297 -17 -8.297 1 96.94 296 GLY B CA 1
ATOM 10743 C C . GLY B 1 296 ? 27.641 -16.391 -8.625 1 96.94 296 GLY B C 1
ATOM 10744 O O . GLY B 1 296 ? 28.078 -15.422 -7.988 1 96.94 296 GLY B O 1
ATOM 10745 N N . MET B 1 297 ? 28.281 -16.891 -9.609 1 96.81 297 MET B N 1
ATOM 10746 C CA . MET B 1 297 ? 29.578 -16.375 -10.039 1 96.81 297 MET B CA 1
ATOM 10747 C C . MET B 1 297 ? 29.453 -14.953 -10.562 1 96.81 297 MET B C 1
ATOM 10749 O O . MET B 1 297 ? 30.344 -14.125 -10.328 1 96.81 297 MET B O 1
ATOM 10753 N N . ALA B 1 298 ? 28.391 -14.75 -11.281 1 96.94 298 ALA B N 1
ATOM 10754 C CA . ALA B 1 298 ? 28.156 -13.406 -11.797 1 96.94 298 ALA B CA 1
ATOM 10755 C C . ALA B 1 298 ? 28 -12.391 -10.664 1 96.94 298 ALA B C 1
ATOM 10757 O O . ALA B 1 298 ? 28.469 -11.258 -10.773 1 96.94 298 ALA B O 1
ATOM 10758 N N . ILE B 1 299 ? 27.359 -12.766 -9.594 1 97.38 299 ILE B N 1
ATOM 10759 C CA . ILE B 1 299 ? 27.172 -11.898 -8.438 1 97.38 299 ILE B CA 1
ATOM 10760 C C . ILE B 1 299 ? 28.531 -11.578 -7.812 1 97.38 299 ILE B C 1
ATOM 10762 O O . ILE B 1 299 ? 28.781 -10.438 -7.422 1 97.38 299 ILE B O 1
ATOM 10766 N N . ALA B 1 300 ? 29.344 -12.602 -7.703 1 97.19 300 ALA B N 1
ATOM 10767 C CA . ALA B 1 300 ? 30.688 -12.375 -7.191 1 97.19 300 ALA B CA 1
ATOM 10768 C C . ALA B 1 300 ? 31.438 -11.359 -8.047 1 97.19 300 ALA B C 1
ATOM 10770 O O . ALA B 1 300 ? 32.156 -10.508 -7.516 1 97.19 300 ALA B O 1
ATOM 10771 N N . ALA B 1 301 ? 31.25 -11.469 -9.32 1 96.62 301 ALA B N 1
ATOM 10772 C CA . ALA B 1 301 ? 31.875 -10.516 -10.227 1 96.62 301 ALA B CA 1
ATOM 10773 C C . ALA B 1 301 ? 31.344 -9.102 -9.977 1 96.62 301 ALA B C 1
ATOM 10775 O O . ALA B 1 301 ? 32.094 -8.133 -10.039 1 96.62 301 ALA B O 1
ATOM 10776 N N . ALA B 1 302 ? 30.078 -8.961 -9.758 1 95.94 302 ALA B N 1
ATOM 10777 C CA . ALA B 1 302 ? 29.484 -7.66 -9.484 1 95.94 302 ALA B CA 1
ATOM 10778 C C . ALA B 1 302 ? 30.078 -7.023 -8.242 1 95.94 302 ALA B C 1
ATOM 10780 O O . ALA B 1 302 ? 30.359 -5.82 -8.219 1 95.94 302 ALA B O 1
ATOM 10781 N N . ILE B 1 303 ? 30.281 -7.824 -7.176 1 95.56 303 ILE B N 1
ATOM 10782 C CA . ILE B 1 303 ? 30.891 -7.344 -5.945 1 95.56 303 ILE B CA 1
ATOM 10783 C C . ILE B 1 303 ? 32.312 -6.875 -6.234 1 95.56 303 ILE B C 1
ATOM 10785 O O . ILE B 1 303 ? 32.719 -5.809 -5.773 1 95.56 303 ILE B O 1
ATOM 10789 N N . ALA B 1 304 ? 33 -7.613 -6.996 1 94.19 304 ALA B N 1
ATOM 10790 C CA . ALA B 1 304 ? 34.375 -7.277 -7.328 1 94.19 304 ALA B CA 1
ATOM 10791 C C . ALA B 1 304 ? 34.438 -5.996 -8.148 1 94.19 304 ALA B C 1
ATOM 10793 O O . ALA B 1 304 ? 35.406 -5.242 -8.062 1 94.19 304 ALA B O 1
ATOM 10794 N N . CYS B 1 305 ? 33.406 -5.746 -8.945 1 92.69 305 CYS B N 1
ATOM 10795 C CA . CYS B 1 305 ? 33.375 -4.574 -9.812 1 92.69 305 CYS B CA 1
ATOM 10796 C C . CYS B 1 305 ? 32.812 -3.361 -9.07 1 92.69 305 CYS B C 1
ATOM 10798 O O . CYS B 1 305 ? 32.625 -2.299 -9.664 1 92.69 305 CYS B O 1
ATOM 10800 N N . GLY B 1 306 ? 32.438 -3.566 -7.789 1 90.62 306 GLY B N 1
ATOM 10801 C CA . GLY B 1 306 ? 32.156 -2.41 -6.953 1 90.62 306 GLY B CA 1
ATOM 10802 C C . GLY B 1 306 ? 30.656 -2.164 -6.766 1 90.62 306 GLY B C 1
ATOM 10803 O O . GLY B 1 306 ? 30.266 -1.115 -6.258 1 90.62 306 GLY B O 1
ATOM 10804 N N . TYR B 1 307 ? 29.828 -3.09 -7.215 1 92.56 307 TYR B N 1
ATOM 10805 C CA . TYR B 1 307 ? 28.391 -2.922 -6.988 1 92.56 307 TYR B CA 1
ATOM 10806 C C . TYR B 1 307 ? 28.078 -2.945 -5.496 1 92.56 307 TYR B C 1
ATOM 10808 O O . TYR B 1 307 ? 28.578 -3.797 -4.762 1 92.56 307 TYR B O 1
ATOM 10816 N N . SER B 1 308 ? 27.234 -2.076 -5.043 1 91 308 SER B N 1
ATOM 10817 C CA . SER B 1 308 ? 26.969 -1.954 -3.611 1 91 308 SER B CA 1
ATOM 10818 C C . SER B 1 308 ? 25.656 -2.621 -3.227 1 91 308 SER B C 1
ATOM 10820 O O . SER B 1 308 ? 25.547 -3.225 -2.156 1 91 308 SER B O 1
ATOM 10822 N N . ASN B 1 309 ? 24.656 -2.479 -4.039 1 92.19 309 ASN B N 1
ATOM 10823 C CA . ASN B 1 309 ? 23.328 -2.967 -3.699 1 92.19 309 ASN B CA 1
ATOM 10824 C C . ASN B 1 309 ? 22.859 -4.047 -4.668 1 92.19 309 ASN B C 1
ATOM 10826 O O . ASN B 1 309 ? 22.328 -3.744 -5.738 1 92.19 309 ASN B O 1
ATOM 10830 N N . ILE B 1 310 ? 22.969 -5.266 -4.227 1 95.94 310 ILE B N 1
ATOM 10831 C CA . ILE B 1 310 ? 22.562 -6.406 -5.043 1 95.94 310 ILE B CA 1
ATOM 10832 C C . ILE B 1 310 ? 21.406 -7.133 -4.383 1 95.94 310 ILE B C 1
ATOM 10834 O O . ILE B 1 310 ? 21.453 -7.445 -3.189 1 95.94 310 ILE B O 1
ATOM 10838 N N . PHE B 1 311 ? 20.375 -7.352 -5.152 1 96 311 PHE B N 1
ATOM 10839 C CA . PHE B 1 311 ? 19.203 -8.047 -4.629 1 96 311 PHE B CA 1
ATOM 10840 C C . PHE B 1 311 ? 18.984 -9.359 -5.367 1 96 311 PHE B C 1
ATOM 10842 O O . PHE B 1 311 ? 19.219 -9.445 -6.574 1 96 311 PHE B O 1
ATOM 10849 N N . ILE B 1 312 ? 18.578 -10.344 -4.605 1 96.44 312 ILE B N 1
ATOM 10850 C CA . ILE B 1 312 ? 18.25 -11.648 -5.172 1 96.44 312 ILE B CA 1
ATOM 10851 C C . ILE B 1 312 ? 16.828 -12.047 -4.785 1 96.44 312 ILE B C 1
ATOM 10853 O O . ILE B 1 312 ? 16.391 -11.805 -3.656 1 96.44 312 ILE B O 1
ATOM 10857 N N . THR B 1 313 ? 16.125 -12.555 -5.75 1 94.31 313 THR B N 1
ATOM 10858 C CA . THR B 1 313 ? 14.773 -13.031 -5.438 1 94.31 313 THR B CA 1
ATOM 10859 C C . THR B 1 313 ? 14.547 -14.43 -6.016 1 94.31 313 THR B C 1
ATOM 10861 O O . THR B 1 313 ? 15.203 -14.82 -6.984 1 94.31 313 THR B O 1
ATOM 10864 N N . SER B 1 314 ? 13.875 -15.258 -5.355 1 90.44 314 SER B N 1
ATOM 10865 C CA . SER B 1 314 ? 13.43 -16.594 -5.703 1 90.44 314 SER B CA 1
ATOM 10866 C C . SER B 1 314 ? 12.133 -16.953 -4.988 1 90.44 314 SER B C 1
ATOM 10868 O O . SER B 1 314 ? 11.703 -16.234 -4.078 1 90.44 314 SER B O 1
ATOM 10870 N N . PRO B 1 315 ? 11.438 -17.969 -5.422 1 81.75 315 PRO B N 1
ATOM 10871 C CA . PRO B 1 315 ? 10.211 -18.344 -4.707 1 81.75 315 PRO B CA 1
ATOM 10872 C C . PRO B 1 315 ? 10.453 -18.609 -3.225 1 81.75 315 PRO B C 1
ATOM 10874 O O . PRO B 1 315 ? 9.656 -18.203 -2.381 1 81.75 315 PRO B O 1
ATOM 10877 N N . SER B 1 316 ? 11.578 -19.359 -2.965 1 84.12 316 SER B N 1
ATOM 10878 C CA . SER B 1 316 ? 12 -19.625 -1.592 1 84.12 316 SER B CA 1
ATOM 10879 C C . SER B 1 316 ? 13.508 -19.422 -1.431 1 84.12 316 SER B C 1
ATOM 10881 O O . SER B 1 316 ? 14.273 -19.703 -2.352 1 84.12 316 SER B O 1
ATOM 10883 N N . PRO B 1 317 ? 13.867 -19.016 -0.272 1 88.25 317 PRO B N 1
ATOM 10884 C CA . PRO B 1 317 ? 15.297 -18.828 -0.053 1 88.25 317 PRO B CA 1
ATOM 10885 C C . PRO B 1 317 ? 16.078 -20.141 -0.063 1 88.25 317 PRO B C 1
ATOM 10887 O O . PRO B 1 317 ? 17.297 -20.141 -0.286 1 88.25 317 PRO B O 1
ATOM 10890 N N . GLU B 1 318 ? 15.43 -21.266 0.171 1 82.38 318 GLU B N 1
ATOM 10891 C CA . GLU B 1 318 ? 16.094 -22.562 0.167 1 82.38 318 GLU B CA 1
ATOM 10892 C C . GLU B 1 318 ? 16.578 -22.922 -1.232 1 82.38 318 GLU B C 1
ATOM 10894 O O . GLU B 1 318 ? 17.516 -23.719 -1.384 1 82.38 318 GLU B O 1
ATOM 10899 N N . ASN B 1 319 ? 16.031 -22.281 -2.215 1 81.44 319 ASN B N 1
ATOM 10900 C CA . ASN B 1 319 ? 16.391 -22.547 -3.604 1 81.44 319 ASN B CA 1
ATOM 10901 C C . ASN B 1 319 ? 17.75 -21.938 -3.955 1 81.44 319 ASN B C 1
ATOM 10903 O O . ASN B 1 319 ? 18.328 -22.281 -4.984 1 81.44 319 ASN B O 1
ATOM 10907 N N . LEU B 1 320 ? 18.266 -21.141 -3.033 1 90.19 320 LEU B N 1
ATOM 10908 C CA . LEU B 1 320 ? 19.438 -20.344 -3.383 1 90.19 320 LEU B CA 1
ATOM 10909 C C . LEU B 1 320 ? 20.703 -20.938 -2.785 1 90.19 320 LEU B C 1
ATOM 10911 O O . LEU B 1 320 ? 21.766 -20.297 -2.781 1 90.19 320 LEU B O 1
ATOM 10915 N N . LYS B 1 321 ? 20.672 -22.141 -2.352 1 86.12 321 LYS B N 1
ATOM 10916 C CA . LYS B 1 321 ? 21.828 -22.75 -1.726 1 86.12 321 LYS B CA 1
ATOM 10917 C C . LYS B 1 321 ? 22.984 -22.859 -2.713 1 86.12 321 LYS B C 1
ATOM 10919 O O . LYS B 1 321 ? 24.109 -22.453 -2.41 1 86.12 321 LYS B O 1
ATOM 10924 N N . THR B 1 322 ? 22.688 -23.406 -3.861 1 88.5 322 THR B N 1
ATOM 10925 C CA . THR B 1 322 ? 23.719 -23.578 -4.883 1 88.5 322 THR B CA 1
ATOM 10926 C C . THR B 1 322 ? 24.234 -22.219 -5.355 1 88.5 322 THR B C 1
ATOM 10928 O O . THR B 1 322 ? 25.422 -22.047 -5.582 1 88.5 322 THR B O 1
ATOM 10931 N N . LEU B 1 323 ? 23.359 -21.312 -5.512 1 94.12 323 LEU B N 1
ATOM 10932 C CA . LEU B 1 323 ? 23.734 -19.969 -5.949 1 94.12 323 LEU B CA 1
ATOM 10933 C C . LEU B 1 323 ? 24.734 -19.344 -4.992 1 94.12 323 LEU B C 1
ATOM 10935 O O . LEU B 1 323 ? 25.797 -18.859 -5.418 1 94.12 323 LEU B O 1
ATOM 10939 N N . PHE B 1 324 ? 24.5 -19.406 -3.686 1 93.75 324 PHE B N 1
ATOM 10940 C CA . PHE B 1 324 ? 25.375 -18.797 -2.697 1 93.75 324 PHE B CA 1
ATOM 10941 C C . PHE B 1 324 ? 26.688 -19.562 -2.59 1 93.75 324 PHE B C 1
ATOM 10943 O O . PHE B 1 324 ? 27.734 -18.969 -2.352 1 93.75 324 PHE B O 1
ATOM 10950 N N . GLU B 1 325 ? 26.594 -20.828 -2.783 1 92 325 GLU B N 1
ATOM 10951 C CA . GLU B 1 325 ? 27.812 -21.609 -2.799 1 92 325 GLU B CA 1
ATOM 10952 C C . GLU B 1 325 ? 28.797 -21.094 -3.855 1 92 325 GLU B C 1
ATOM 10954 O O . GLU B 1 325 ? 30 -20.984 -3.602 1 92 325 GLU B O 1
ATOM 10959 N N . PHE B 1 326 ? 28.266 -20.75 -4.945 1 94.5 326 PHE B N 1
ATOM 10960 C CA . PHE B 1 326 ? 29.141 -20.328 -6.039 1 94.5 326 PHE B CA 1
ATOM 10961 C C . PHE B 1 326 ? 29.5 -18.859 -5.902 1 94.5 326 PHE B C 1
ATOM 10963 O O . PHE B 1 326 ? 30.484 -18.406 -6.469 1 94.5 326 PHE B O 1
ATOM 10970 N N . VAL B 1 327 ? 28.656 -18.094 -5.188 1 96.31 327 VAL B N 1
ATOM 10971 C CA . VAL B 1 327 ? 29.078 -16.75 -4.809 1 96.31 327 VAL B CA 1
ATOM 10972 C C . VAL B 1 327 ? 30.359 -16.828 -3.998 1 96.31 327 VAL B C 1
ATOM 10974 O O . VAL B 1 327 ? 31.328 -16.094 -4.277 1 96.31 327 VAL B O 1
ATOM 10977 N N . PHE B 1 328 ? 30.375 -17.75 -3.078 1 95.19 328 PHE B N 1
ATOM 10978 C CA . PHE B 1 328 ? 31.531 -17.875 -2.18 1 95.19 328 PHE B CA 1
ATOM 10979 C C . PHE B 1 328 ? 32.719 -18.453 -2.906 1 95.19 328 PHE B C 1
ATOM 10981 O O . PHE B 1 328 ? 33.875 -18.094 -2.625 1 95.19 328 PHE B O 1
ATOM 10988 N N . LYS B 1 329 ? 32.469 -19.328 -3.838 1 95 329 LYS B N 1
ATOM 10989 C CA . LYS B 1 329 ? 33.562 -19.812 -4.664 1 95 329 LYS B CA 1
ATOM 10990 C C . LYS B 1 329 ? 34.188 -18.688 -5.484 1 95 329 LYS B C 1
ATOM 10992 O O . LYS B 1 329 ? 35.406 -18.656 -5.676 1 95 329 LYS B O 1
ATOM 10997 N N . GLY B 1 330 ? 33.312 -17.906 -5.992 1 95.31 330 GLY B N 1
ATOM 10998 C CA . GLY B 1 330 ? 33.812 -16.719 -6.66 1 95.31 330 GLY B CA 1
ATOM 10999 C C . GLY B 1 330 ? 34.625 -15.805 -5.742 1 95.31 330 GLY B C 1
ATOM 11000 O O . GLY B 1 330 ? 35.656 -15.297 -6.125 1 95.31 330 GLY B O 1
ATOM 11001 N N . PHE B 1 331 ? 34.188 -15.609 -4.484 1 95 331 PHE B N 1
ATOM 11002 C CA . PHE B 1 331 ? 34.875 -14.805 -3.484 1 95 331 PHE B CA 1
ATOM 11003 C C . PHE B 1 331 ? 36.25 -15.375 -3.203 1 95 331 PHE B C 1
ATOM 11005 O O . PHE B 1 331 ? 37.219 -14.625 -3.051 1 95 331 PHE B O 1
ATOM 11012 N N . ASP B 1 332 ? 36.281 -16.656 -3.174 1 94.56 332 ASP B N 1
ATOM 11013 C CA . ASP B 1 332 ? 37.562 -17.312 -2.939 1 94.56 332 ASP B CA 1
ATOM 11014 C C . ASP B 1 332 ? 38.562 -17 -4.059 1 94.56 332 ASP B C 1
ATOM 11016 O O . ASP B 1 332 ? 39.719 -16.75 -3.795 1 94.56 332 ASP B O 1
ATOM 11020 N N . GLU B 1 333 ? 38.062 -17.031 -5.238 1 93.69 333 GLU B N 1
ATOM 11021 C CA . GLU B 1 333 ? 38.906 -16.766 -6.387 1 93.69 333 GLU B CA 1
ATOM 11022 C C . GLU B 1 333 ? 39.438 -15.328 -6.355 1 93.69 333 GLU B C 1
ATOM 11024 O O . GLU B 1 333 ? 40.5 -15.039 -6.883 1 93.69 333 GLU B O 1
ATOM 11029 N N . PHE B 1 334 ? 38.656 -14.438 -5.824 1 93.94 334 PHE B N 1
ATOM 11030 C CA . PHE B 1 334 ? 39.031 -13.023 -5.77 1 93.94 334 PHE B CA 1
ATOM 11031 C C . PHE B 1 334 ? 39.781 -12.719 -4.488 1 93.94 334 PHE B C 1
ATOM 11033 O O . PHE B 1 334 ? 40.188 -11.578 -4.262 1 93.94 334 PHE B O 1
ATOM 11040 N N . GLY B 1 335 ? 39.875 -13.648 -3.541 1 91.5 335 GLY B N 1
ATOM 11041 C CA . GLY B 1 335 ? 40.688 -13.492 -2.336 1 91.5 335 GLY B CA 1
ATOM 11042 C C . GLY B 1 335 ? 39.906 -12.898 -1.175 1 91.5 335 GLY B C 1
ATOM 11043 O O . GLY B 1 335 ? 40.469 -12.297 -0.274 1 91.5 335 GLY B O 1
ATOM 11044 N N . TYR B 1 336 ? 38.625 -13.008 -1.186 1 93.62 336 TYR B N 1
ATOM 11045 C CA . TYR B 1 336 ? 37.812 -12.547 -0.054 1 93.62 336 TYR B CA 1
ATOM 11046 C C . TYR B 1 336 ? 37.844 -13.57 1.078 1 93.62 336 TYR B C 1
ATOM 11048 O O . TYR B 1 336 ? 37.719 -14.773 0.842 1 93.62 336 TYR B O 1
ATOM 11056 N N . LEU B 1 337 ? 37.906 -13.047 2.287 1 91.31 337 LEU B N 1
ATOM 11057 C CA . LEU B 1 337 ? 37.969 -13.938 3.439 1 91.31 337 LEU B CA 1
ATOM 11058 C C . LEU B 1 337 ? 36.688 -13.859 4.266 1 91.31 337 LEU B C 1
ATOM 11060 O O . LEU B 1 337 ? 36.125 -12.773 4.461 1 91.31 337 LEU B O 1
ATOM 11064 N N . ASP B 1 338 ? 36.344 -14.93 4.723 1 87.75 338 ASP B N 1
ATOM 11065 C CA . ASP B 1 338 ? 35.125 -15.047 5.535 1 87.75 338 ASP B CA 1
ATOM 11066 C C . ASP B 1 338 ? 35.281 -14.305 6.859 1 87.75 338 ASP B C 1
ATOM 11068 O O . ASP B 1 338 ? 36.375 -14.344 7.477 1 87.75 338 ASP B O 1
ATOM 11072 N N . HIS B 1 339 ? 34.375 -13.523 7.348 1 82.81 339 HIS B N 1
ATOM 11073 C CA . HIS B 1 339 ? 34.281 -12.773 8.594 1 82.81 339 HIS B CA 1
ATOM 11074 C C . HIS B 1 339 ? 35.156 -11.508 8.531 1 82.81 339 HIS B C 1
ATOM 11076 O O . HIS B 1 339 ? 34.844 -10.508 9.195 1 82.81 339 HIS B O 1
ATOM 11082 N N . THR B 1 340 ? 36.156 -11.656 7.754 1 87.12 340 THR B N 1
ATOM 11083 C CA . THR B 1 340 ? 37 -10.469 7.656 1 87.12 340 THR B CA 1
ATOM 11084 C C . THR B 1 340 ? 36.469 -9.523 6.586 1 87.12 340 THR B C 1
ATOM 11086 O O . THR B 1 340 ? 36.344 -8.312 6.82 1 87.12 340 THR B O 1
ATOM 11089 N N . ASP B 1 341 ? 36.188 -10.164 5.5 1 92 341 ASP B N 1
ATOM 11090 C CA . ASP B 1 341 ? 35.781 -9.32 4.379 1 92 341 ASP B CA 1
ATOM 11091 C C . ASP B 1 341 ? 34.25 -9.344 4.195 1 92 341 ASP B C 1
ATOM 11093 O O . ASP B 1 341 ? 33.688 -8.43 3.594 1 92 341 ASP B O 1
ATOM 11097 N N . TYR B 1 342 ? 33.656 -10.398 4.57 1 92.5 342 TYR B N 1
ATOM 11098 C CA . TYR B 1 342 ? 32.219 -10.461 4.41 1 92.5 342 TYR B CA 1
ATOM 11099 C C . TYR B 1 342 ? 31.562 -11.281 5.523 1 92.5 342 TYR B C 1
ATOM 11101 O O . TYR B 1 342 ? 32.219 -12.125 6.141 1 92.5 342 TYR B O 1
ATOM 11109 N N . ASP B 1 343 ? 30.281 -10.977 5.852 1 90.31 343 ASP B N 1
ATOM 11110 C CA . ASP B 1 343 ? 29.484 -11.688 6.844 1 90.31 343 ASP B CA 1
ATOM 11111 C C . ASP B 1 343 ? 28.234 -12.297 6.207 1 90.31 343 ASP B C 1
ATOM 11113 O O . ASP B 1 343 ? 27.625 -11.695 5.312 1 90.31 343 ASP B O 1
ATOM 11117 N N . ILE B 1 344 ? 27.969 -13.5 6.664 1 91.62 344 ILE B N 1
ATOM 11118 C CA . ILE B 1 344 ? 26.797 -14.211 6.152 1 91.62 344 ILE B CA 1
ATOM 11119 C C . ILE B 1 344 ? 25.672 -14.164 7.18 1 91.62 344 ILE B C 1
ATOM 11121 O O . ILE B 1 344 ? 25.891 -14.469 8.359 1 91.62 344 ILE B O 1
ATOM 11125 N N . VAL B 1 345 ? 24.547 -13.734 6.695 1 88.94 345 VAL B N 1
ATOM 11126 C CA . VAL B 1 345 ? 23.375 -13.664 7.566 1 88.94 345 VAL B CA 1
ATOM 11127 C C . VAL B 1 345 ? 22.375 -14.75 7.176 1 88.94 345 VAL B C 1
ATOM 11129 O O . VAL B 1 345 ? 21.969 -14.836 6.016 1 88.94 345 VAL B O 1
ATOM 11132 N N . GLN B 1 346 ? 21.953 -15.57 8.102 1 89.06 346 GLN B N 1
ATOM 11133 C CA . GLN B 1 346 ? 20.984 -16.641 7.875 1 89.06 346 GLN B CA 1
ATOM 11134 C C . GLN B 1 346 ? 19.656 -16.344 8.57 1 89.06 346 GLN B C 1
ATOM 11136 O O . GLN B 1 346 ? 19.625 -15.625 9.57 1 89.06 346 GLN B O 1
ATOM 11141 N N . SER B 1 347 ? 18.594 -16.859 7.914 1 84.44 347 SER B N 1
ATOM 11142 C CA . SER B 1 347 ? 17.266 -16.656 8.492 1 84.44 347 SER B CA 1
ATOM 11143 C C . SER B 1 347 ? 17.031 -17.609 9.664 1 84.44 347 SER B C 1
ATOM 11145 O O . SER B 1 347 ? 17.453 -18.766 9.633 1 84.44 347 SER B O 1
ATOM 11147 N N . THR B 1 348 ? 16.312 -17.125 10.75 1 77.75 348 THR B N 1
ATOM 11148 C CA . THR B 1 348 ? 15.977 -17.969 11.891 1 77.75 348 THR B CA 1
ATOM 11149 C C . THR B 1 348 ? 14.547 -18.484 11.766 1 77.75 348 THR B C 1
ATOM 11151 O O . THR B 1 348 ? 14.078 -19.234 12.625 1 77.75 348 THR B O 1
ATOM 11154 N N . ASN B 1 349 ? 13.922 -18.078 10.68 1 72.44 349 ASN B N 1
ATOM 11155 C CA . ASN B 1 349 ? 12.586 -18.594 10.406 1 72.44 349 ASN B CA 1
ATOM 11156 C C . ASN B 1 349 ? 12.617 -20.094 10.094 1 72.44 349 ASN B C 1
ATOM 11158 O O . ASN B 1 349 ? 13.297 -20.516 9.164 1 72.44 349 ASN B O 1
ATOM 11162 N N . PRO B 1 350 ? 12 -20.828 10.875 1 72.25 350 PRO B N 1
ATOM 11163 C CA . PRO B 1 350 ? 12.016 -22.281 10.656 1 72.25 350 PRO B CA 1
ATOM 11164 C C . PRO B 1 350 ? 11.516 -22.672 9.266 1 72.25 350 PRO B C 1
ATOM 11166 O O . PRO B 1 350 ? 11.93 -23.703 8.727 1 72.25 350 PRO B O 1
ATOM 11169 N N . ASP B 1 351 ? 10.727 -21.797 8.727 1 70.5 351 ASP B N 1
ATOM 11170 C CA . ASP B 1 351 ? 10.195 -22.109 7.402 1 70.5 351 ASP B CA 1
ATOM 11171 C C . ASP B 1 351 ? 11.281 -22.016 6.332 1 70.5 351 ASP B C 1
ATOM 11173 O O . ASP B 1 351 ? 11.133 -22.578 5.246 1 70.5 351 ASP B O 1
ATOM 11177 N N . PHE B 1 352 ? 12.359 -21.359 6.621 1 74.81 352 PHE B N 1
ATOM 11178 C CA . PHE B 1 352 ? 13.406 -21.141 5.625 1 74.81 352 PHE B CA 1
ATOM 11179 C C . PHE B 1 352 ? 14.586 -22.078 5.867 1 74.81 352 PHE B C 1
ATOM 11181 O O . PHE B 1 352 ? 15.555 -22.062 5.109 1 74.81 352 PHE B O 1
ATOM 11188 N N . ASN B 1 353 ? 14.492 -23.109 6.723 1 72.12 353 ASN B N 1
ATOM 11189 C CA . ASN B 1 353 ? 15.5 -24.125 7.012 1 72.12 353 ASN B CA 1
ATOM 11190 C C . ASN B 1 353 ? 16.906 -23.531 7.043 1 72.12 353 ASN B C 1
ATOM 11192 O O . ASN B 1 353 ? 17.797 -24.016 6.355 1 72.12 353 ASN B O 1
ATOM 11196 N N . LYS B 1 354 ? 17.188 -22.391 7.707 1 79.5 354 LYS B N 1
ATOM 11197 C CA . LYS B 1 354 ? 18.469 -21.719 7.91 1 79.5 354 LYS B CA 1
ATOM 11198 C C . LYS B 1 354 ? 19.062 -21.25 6.586 1 79.5 354 LYS B C 1
ATOM 11200 O O . LYS B 1 354 ? 20.266 -21.375 6.363 1 79.5 354 LYS B O 1
ATOM 11205 N N . ALA B 1 355 ? 18.266 -20.828 5.711 1 86.88 355 ALA B N 1
ATOM 11206 C CA . ALA B 1 355 ? 18.703 -20.344 4.406 1 86.88 355 ALA B CA 1
ATOM 11207 C C . ALA B 1 355 ? 19.422 -19 4.531 1 86.88 355 ALA B C 1
ATOM 11209 O O . ALA B 1 355 ? 19.141 -18.219 5.438 1 86.88 355 ALA B O 1
ATOM 11210 N N . ILE B 1 356 ? 20.422 -18.797 3.658 1 90.81 356 ILE B N 1
ATOM 11211 C CA . ILE B 1 356 ? 21.125 -17.531 3.627 1 90.81 356 ILE B CA 1
ATOM 11212 C C . ILE B 1 356 ? 20.234 -16.453 3.012 1 90.81 356 ILE B C 1
ATOM 11214 O O . ILE B 1 356 ? 19.703 -16.625 1.914 1 90.81 356 ILE B O 1
ATOM 11218 N N . VAL B 1 357 ? 20.094 -15.344 3.791 1 90.5 357 VAL B N 1
ATOM 11219 C CA . VAL B 1 357 ? 19.188 -14.32 3.299 1 90.5 357 VAL B CA 1
ATOM 11220 C C . VAL B 1 357 ? 19.969 -13.039 2.996 1 90.5 357 VAL B C 1
ATOM 11222 O O . VAL B 1 357 ? 19.469 -12.164 2.277 1 90.5 357 VAL B O 1
ATOM 11225 N N . ARG B 1 358 ? 21.141 -12.945 3.512 1 92.25 358 ARG B N 1
ATOM 11226 C CA . ARG B 1 358 ? 21.906 -11.711 3.309 1 92.25 358 ARG B CA 1
ATOM 11227 C C . ARG B 1 358 ? 23.391 -11.961 3.467 1 92.25 358 ARG B C 1
ATOM 11229 O O . ARG B 1 358 ? 23.812 -12.812 4.254 1 92.25 358 ARG B O 1
ATOM 11236 N N . VAL B 1 359 ? 24.172 -11.242 2.633 1 94.31 359 VAL B N 1
ATOM 11237 C CA . VAL B 1 359 ? 25.625 -11.234 2.742 1 94.31 359 VAL B CA 1
ATOM 11238 C C . VAL B 1 359 ? 26.141 -9.797 2.74 1 94.31 359 VAL B C 1
ATOM 11240 O O . VAL B 1 359 ? 25.844 -9.023 1.828 1 94.31 359 VAL B O 1
ATOM 11243 N N . ASN B 1 360 ? 26.812 -9.398 3.791 1 91.06 360 ASN B N 1
ATOM 11244 C CA . ASN B 1 360 ? 27.406 -8.07 3.895 1 91.06 360 ASN B CA 1
ATOM 11245 C C . ASN B 1 360 ? 28.906 -8.109 3.643 1 91.06 360 ASN B C 1
ATOM 11247 O O . ASN B 1 360 ? 29.641 -8.844 4.312 1 91.06 360 ASN B O 1
ATOM 11251 N N . VAL B 1 361 ? 29.312 -7.316 2.709 1 93.56 361 VAL B N 1
ATOM 11252 C CA . VAL B 1 361 ? 30.734 -7.266 2.363 1 93.56 361 VAL B CA 1
ATOM 11253 C C . VAL B 1 361 ? 31.328 -5.93 2.799 1 93.56 361 VAL B C 1
ATOM 11255 O O . VAL B 1 361 ? 30.734 -4.875 2.561 1 93.56 361 VAL B O 1
ATOM 11258 N N . HIS B 1 362 ? 32.438 -5.82 3.533 1 86 362 HIS B N 1
ATOM 11259 C CA . HIS B 1 362 ? 33.031 -4.586 4.047 1 86 362 HIS B CA 1
ATOM 11260 C C . HIS B 1 362 ? 34.5 -4.477 3.682 1 86 362 HIS B C 1
ATOM 11262 O O . HIS B 1 362 ? 35.312 -3.936 4.453 1 86 362 HIS B O 1
ATOM 11268 N N . ARG B 1 363 ? 34.969 -4.891 2.654 1 87.06 363 ARG B N 1
ATOM 11269 C CA . ARG B 1 363 ? 36.375 -4.809 2.293 1 87.06 363 ARG B CA 1
ATOM 11270 C C . ARG B 1 363 ? 36.75 -3.387 1.892 1 87.06 363 ARG B C 1
ATOM 11272 O O . ARG B 1 363 ? 37.5 -2.713 2.605 1 87.06 363 ARG B O 1
ATOM 11279 N N . GLU B 1 364 ? 36.156 -2.857 0.834 1 81.94 364 GLU B N 1
ATOM 11280 C CA . GLU B 1 364 ? 36.406 -1.482 0.41 1 81.94 364 GLU B CA 1
ATOM 11281 C C . GLU B 1 364 ? 35.281 -0.55 0.864 1 81.94 364 GLU B C 1
ATOM 11283 O O . GLU B 1 364 ? 35.562 0.479 1.492 1 81.94 364 GLU B O 1
ATOM 11288 N N . HIS B 1 365 ? 34.188 -0.826 0.493 1 85.06 365 HIS B N 1
ATOM 11289 C CA . HIS B 1 365 ? 32.969 -0.147 0.931 1 85.06 365 HIS B CA 1
ATOM 11290 C C . HIS B 1 365 ? 31.875 -1.146 1.229 1 85.06 365 HIS B C 1
ATOM 11292 O O . HIS B 1 365 ? 32.031 -2.348 1 1 85.06 365 HIS B O 1
ATOM 11298 N N . ARG B 1 366 ? 30.891 -0.645 1.798 1 87.75 366 ARG B N 1
ATOM 11299 C CA . ARG B 1 366 ? 29.812 -1.547 2.203 1 87.75 366 ARG B CA 1
ATOM 11300 C C . ARG B 1 366 ? 29 -2.018 0.996 1 87.75 366 ARG B C 1
ATOM 11302 O O . ARG B 1 366 ? 28.5 -1.199 0.228 1 87.75 366 ARG B O 1
ATOM 11309 N N . GLN B 1 367 ? 29.031 -3.303 0.796 1 92.69 367 GLN B N 1
ATOM 11310 C CA . GLN B 1 367 ? 28.25 -3.951 -0.249 1 92.69 367 GLN B CA 1
ATOM 11311 C C . GLN B 1 367 ? 27.328 -5.016 0.337 1 92.69 367 GLN B C 1
ATOM 11313 O O . GLN B 1 367 ? 27.672 -5.676 1.318 1 92.69 367 GLN B O 1
ATOM 11318 N N . THR B 1 368 ? 26.172 -5.047 -0.201 1 92.94 368 THR B N 1
ATOM 11319 C CA . THR B 1 368 ? 25.219 -5.973 0.402 1 92.94 368 THR B CA 1
ATOM 11320 C C . THR B 1 368 ? 24.5 -6.793 -0.671 1 92.94 368 THR B C 1
ATOM 11322 O O . THR B 1 368 ? 24.125 -6.262 -1.715 1 92.94 368 THR B O 1
ATOM 11325 N N . ILE B 1 369 ? 24.484 -8.094 -0.483 1 95.75 369 ILE B N 1
ATOM 11326 C CA . ILE B 1 369 ? 23.625 -9 -1.238 1 95.75 369 ILE B CA 1
ATOM 11327 C C . ILE B 1 369 ? 22.422 -9.391 -0.396 1 95.75 369 ILE B C 1
ATOM 11329 O O . ILE B 1 369 ? 22.562 -10.055 0.636 1 95.75 369 ILE B O 1
ATOM 11333 N N . GLN B 1 370 ? 21.281 -9.023 -0.833 1 93.19 370 GLN B N 1
ATOM 11334 C CA . GLN B 1 370 ? 20.109 -9.211 0.009 1 93.19 370 GLN B CA 1
ATOM 11335 C C . GLN B 1 370 ? 19.016 -9.984 -0.728 1 93.19 370 GLN B C 1
ATOM 11337 O O . GLN B 1 370 ? 18.703 -9.672 -1.876 1 93.19 370 GLN B O 1
ATOM 11342 N N . TYR B 1 371 ? 18.531 -11.016 -0.017 1 93.19 371 TYR B N 1
ATOM 11343 C CA . TYR B 1 371 ? 17.359 -11.703 -0.537 1 93.19 371 TYR B CA 1
ATOM 11344 C C . TYR B 1 371 ? 16.094 -10.906 -0.268 1 93.19 371 TYR B C 1
ATOM 11346 O O . TYR B 1 371 ? 15.922 -10.336 0.814 1 93.19 371 TYR B O 1
ATOM 11354 N N . ILE B 1 372 ? 15.219 -10.82 -1.312 1 92.44 372 ILE B N 1
ATOM 11355 C CA . ILE B 1 372 ? 13.906 -10.203 -1.12 1 92.44 372 ILE B CA 1
ATOM 11356 C C . ILE B 1 372 ? 12.82 -11.133 -1.645 1 92.44 372 ILE B C 1
ATOM 11358 O O . ILE B 1 372 ? 13.039 -11.891 -2.59 1 92.44 372 ILE B O 1
ATOM 11362 N N . GLN B 1 373 ? 11.711 -11.023 -1.003 1 89.75 373 GLN B N 1
ATOM 11363 C CA . GLN B 1 373 ? 10.562 -11.758 -1.528 1 89.75 373 GLN B CA 1
ATOM 11364 C C . GLN B 1 373 ? 10.039 -11.117 -2.811 1 89.75 373 GLN B C 1
ATOM 11366 O O . GLN B 1 373 ? 10.125 -9.898 -2.979 1 89.75 373 GLN B O 1
ATOM 11371 N N . PRO B 1 374 ? 9.5 -11.875 -3.654 1 89.19 374 PRO B N 1
ATOM 11372 C CA . PRO B 1 374 ? 9.016 -11.344 -4.93 1 89.19 374 PRO B CA 1
ATOM 11373 C C . PRO B 1 374 ? 7.973 -10.242 -4.75 1 89.19 374 PRO B C 1
ATOM 11375 O O . PRO B 1 374 ? 7.863 -9.344 -5.59 1 89.19 374 PRO B O 1
ATOM 11378 N N . GLN B 1 375 ? 7.281 -10.188 -3.701 1 85.62 375 GLN B N 1
ATOM 11379 C CA . GLN B 1 375 ? 6.23 -9.203 -3.461 1 85.62 375 GLN B CA 1
ATOM 11380 C C . GLN B 1 375 ? 6.812 -7.875 -2.994 1 85.62 375 GLN B C 1
ATOM 11382 O O . GLN B 1 375 ? 6.145 -6.84 -3.061 1 85.62 375 GLN B O 1
ATOM 11387 N N . ASP B 1 376 ? 8.031 -7.875 -2.615 1 86.25 376 ASP B N 1
ATOM 11388 C CA . ASP B 1 376 ? 8.641 -6.695 -2.014 1 86.25 376 ASP B CA 1
ATOM 11389 C C . ASP B 1 376 ? 9.414 -5.883 -3.055 1 86.25 376 ASP B C 1
ATOM 11391 O O . ASP B 1 376 ? 10.547 -5.473 -2.814 1 86.25 376 ASP B O 1
ATOM 11395 N N . SER B 1 377 ? 8.812 -5.555 -4.125 1 87.56 377 SER B N 1
ATOM 11396 C CA . SER B 1 377 ? 9.461 -4.809 -5.195 1 87.56 377 SER B CA 1
ATOM 11397 C C . SER B 1 377 ? 9.742 -3.369 -4.781 1 87.56 377 SER B C 1
ATOM 11399 O O . SER B 1 377 ? 10.578 -2.695 -5.383 1 87.56 377 SER B O 1
ATOM 11401 N N . TYR B 1 378 ? 9.062 -2.82 -3.746 1 77.5 378 TYR B N 1
ATOM 11402 C CA . TYR B 1 378 ? 9.195 -1.438 -3.299 1 77.5 378 TYR B CA 1
ATOM 11403 C C . TYR B 1 378 ? 10.562 -1.188 -2.691 1 77.5 378 TYR B C 1
ATOM 11405 O O . TYR B 1 378 ? 11 -0.039 -2.568 1 77.5 378 TYR B O 1
ATOM 11413 N N . THR B 1 379 ? 11.258 -2.229 -2.357 1 83.94 379 THR B N 1
ATOM 11414 C CA . THR B 1 379 ? 12.555 -2.104 -1.709 1 83.94 379 THR B CA 1
ATOM 11415 C C . THR B 1 379 ? 13.656 -1.856 -2.74 1 83.94 379 THR B C 1
ATOM 11417 O O . THR B 1 379 ? 14.797 -1.569 -2.381 1 83.94 379 THR B O 1
ATOM 11420 N N . LEU B 1 380 ? 13.336 -1.913 -4.051 1 86.62 380 LEU B N 1
ATOM 11421 C CA . LEU B 1 380 ? 14.352 -1.931 -5.094 1 86.62 380 LEU B CA 1
ATOM 11422 C C . LEU B 1 380 ? 14.672 -0.517 -5.566 1 86.62 380 LEU B C 1
ATOM 11424 O O . LEU B 1 380 ? 15.227 -0.33 -6.652 1 86.62 380 LEU B O 1
ATOM 11428 N N . GLY B 1 381 ? 14.422 0.478 -4.855 1 76.5 381 GLY B N 1
ATOM 11429 C CA . GLY B 1 381 ? 14.664 1.85 -5.27 1 76.5 381 GLY B CA 1
ATOM 11430 C C . GLY B 1 381 ? 16.125 2.143 -5.555 1 76.5 381 GLY B C 1
ATOM 11431 O O . GLY B 1 381 ? 16.453 2.846 -6.516 1 76.5 381 GLY B O 1
ATOM 11432 N N . GLN B 1 382 ? 17.031 1.565 -4.805 1 81 382 GLN B N 1
ATOM 11433 C CA . GLN B 1 382 ? 18.453 1.819 -4.98 1 81 382 GLN B CA 1
ATOM 11434 C C . GLN B 1 382 ? 19.188 0.568 -5.469 1 81 382 GLN B C 1
ATOM 11436 O O . GLN B 1 382 ? 20.391 0.416 -5.246 1 81 382 GLN B O 1
ATOM 11441 N N . ALA B 1 383 ? 18.469 -0.33 -6.117 1 90 383 ALA B N 1
ATOM 11442 C CA . ALA B 1 383 ? 19.062 -1.561 -6.629 1 90 383 ALA B CA 1
ATOM 11443 C C . ALA B 1 383 ? 20 -1.271 -7.805 1 90 383 ALA B C 1
ATOM 11445 O O . ALA B 1 383 ? 19.703 -0.41 -8.641 1 90 383 ALA B O 1
ATOM 11446 N N . GLU B 1 384 ? 21.156 -1.869 -7.797 1 92.12 384 GLU B N 1
ATOM 11447 C CA . GLU B 1 384 ? 22.062 -1.809 -8.938 1 92.12 384 GLU B CA 1
ATOM 11448 C C . GLU B 1 384 ? 21.969 -3.068 -9.789 1 92.12 384 GLU B C 1
ATOM 11450 O O . GLU B 1 384 ? 22.078 -3.004 -11.016 1 92.12 384 GLU B O 1
ATOM 11455 N N . LEU B 1 385 ? 21.781 -4.152 -9.094 1 95.5 385 LEU B N 1
ATOM 11456 C CA . LEU B 1 385 ? 21.625 -5.445 -9.75 1 95.5 385 LEU B CA 1
ATOM 11457 C C . LEU B 1 385 ? 20.531 -6.266 -9.086 1 95.5 385 LEU B C 1
ATOM 11459 O O . LEU B 1 385 ? 20.5 -6.395 -7.859 1 95.5 385 LEU B O 1
ATOM 11463 N N . LEU B 1 386 ? 19.641 -6.703 -9.906 1 96.31 386 LEU B N 1
ATOM 11464 C CA . LEU B 1 386 ? 18.609 -7.625 -9.445 1 96.31 386 LEU B CA 1
ATOM 11465 C C . LEU B 1 386 ? 18.75 -8.984 -10.125 1 96.31 386 LEU B C 1
ATOM 11467 O O . LEU B 1 386 ? 18.797 -9.07 -11.352 1 96.31 386 LEU B O 1
ATOM 11471 N N . VAL B 1 387 ? 18.875 -9.992 -9.305 1 97.12 387 VAL B N 1
ATOM 11472 C CA . VAL B 1 387 ? 18.984 -11.352 -9.82 1 97.12 387 VAL B CA 1
ATOM 11473 C C . VAL B 1 387 ? 17.719 -12.141 -9.492 1 97.12 387 VAL B C 1
ATOM 11475 O O . VAL B 1 387 ? 17.344 -12.266 -8.32 1 97.12 387 VAL B O 1
ATOM 11478 N N . ILE B 1 388 ? 17.078 -12.633 -10.484 1 93.56 388 ILE B N 1
ATOM 11479 C CA . ILE B 1 388 ? 15.883 -13.445 -10.32 1 93.56 388 ILE B CA 1
ATOM 11480 C C . ILE B 1 388 ? 16.188 -14.898 -10.68 1 93.56 388 ILE B C 1
ATOM 11482 O O . ILE B 1 388 ? 16.375 -15.219 -11.852 1 93.56 388 ILE B O 1
ATOM 11486 N N . ASP B 1 389 ? 16.234 -15.703 -9.656 1 90.88 389 ASP B N 1
ATOM 11487 C CA . ASP B 1 389 ? 16.422 -17.125 -9.898 1 90.88 389 ASP B CA 1
ATOM 11488 C C . ASP B 1 389 ? 15.078 -17.844 -9.984 1 90.88 389 ASP B C 1
ATOM 11490 O O . ASP B 1 389 ? 14.141 -17.516 -9.25 1 90.88 389 ASP B O 1
ATOM 11494 N N . GLU B 1 390 ? 14.938 -18.766 -10.953 1 82.88 390 GLU B N 1
ATOM 11495 C CA . GLU B 1 390 ? 13.719 -19.531 -11.195 1 82.88 390 GLU B CA 1
ATOM 11496 C C . GLU B 1 390 ? 12.523 -18.625 -11.422 1 82.88 390 GLU B C 1
ATOM 11498 O O . GLU B 1 390 ? 11.5 -18.75 -10.734 1 82.88 390 GLU B O 1
ATOM 11503 N N . ALA B 1 391 ? 12.594 -17.719 -12.391 1 82.38 391 ALA B N 1
ATOM 11504 C CA . ALA B 1 391 ? 11.594 -16.688 -12.688 1 82.38 391 ALA B CA 1
ATOM 11505 C C . ALA B 1 391 ? 10.266 -17.328 -13.094 1 82.38 391 ALA B C 1
ATOM 11507 O O . ALA B 1 391 ? 9.195 -16.75 -12.852 1 82.38 391 ALA B O 1
ATOM 11508 N N . ALA B 1 392 ? 10.297 -18.547 -13.625 1 75.44 392 ALA B N 1
ATOM 11509 C CA . ALA B 1 392 ? 9.094 -19.219 -14.102 1 75.44 392 ALA B CA 1
ATOM 11510 C C . ALA B 1 392 ? 8.188 -19.625 -12.938 1 75.44 392 ALA B C 1
ATOM 11512 O O . ALA B 1 392 ? 6.992 -19.844 -13.125 1 75.44 392 ALA B O 1
ATOM 11513 N N . ALA B 1 393 ? 8.828 -19.75 -11.781 1 75.19 393 ALA B N 1
ATOM 11514 C CA . ALA B 1 393 ? 8.062 -20.172 -10.609 1 75.19 393 ALA B CA 1
ATOM 11515 C C . ALA B 1 393 ? 7.438 -18.969 -9.906 1 75.19 393 ALA B C 1
ATOM 11517 O O . ALA B 1 393 ? 6.676 -19.125 -8.953 1 75.19 393 ALA B O 1
ATOM 11518 N N . ILE B 1 394 ? 7.727 -17.734 -10.305 1 80.12 394 ILE B N 1
ATOM 11519 C CA . ILE B 1 394 ? 7.18 -16.5 -9.734 1 80.12 394 ILE B CA 1
ATOM 11520 C C . ILE B 1 394 ? 6.051 -15.977 -10.617 1 80.12 394 ILE B C 1
ATOM 11522 O O . ILE B 1 394 ? 6.191 -15.93 -11.844 1 80.12 394 ILE B O 1
ATOM 11526 N N . PRO B 1 395 ? 4.902 -15.586 -10.031 1 78.5 395 PRO B N 1
ATOM 11527 C CA . PRO B 1 395 ? 3.809 -15.047 -10.852 1 78.5 395 PRO B CA 1
ATOM 11528 C C . PRO B 1 395 ? 4.242 -13.875 -11.719 1 78.5 395 PRO B C 1
ATOM 11530 O O . PRO B 1 395 ? 5.035 -13.031 -11.289 1 78.5 395 PRO B O 1
ATOM 11533 N N . LEU B 1 396 ? 3.719 -13.805 -12.828 1 76.88 396 LEU B N 1
ATOM 11534 C CA . LEU B 1 396 ? 4.156 -12.859 -13.852 1 76.88 396 LEU B CA 1
ATOM 11535 C C . LEU B 1 396 ? 3.932 -11.422 -13.398 1 76.88 396 LEU B C 1
ATOM 11537 O O . LEU B 1 396 ? 4.809 -10.57 -13.562 1 76.88 396 LEU B O 1
ATOM 11541 N N . PRO B 1 397 ? 2.801 -11.086 -12.805 1 76.81 397 PRO B N 1
ATOM 11542 C CA . PRO B 1 397 ? 2.627 -9.695 -12.383 1 76.81 397 PRO B CA 1
ATOM 11543 C C . PRO B 1 397 ? 3.684 -9.25 -11.375 1 76.81 397 PRO B C 1
ATOM 11545 O O . PRO B 1 397 ? 4.074 -8.078 -11.359 1 76.81 397 PRO B O 1
ATOM 11548 N N . LEU B 1 398 ? 4.117 -10.172 -10.586 1 85 398 LEU B N 1
ATOM 11549 C CA . LEU B 1 398 ? 5.156 -9.844 -9.617 1 85 398 LEU B CA 1
ATOM 11550 C C . LEU B 1 398 ? 6.496 -9.617 -10.312 1 85 398 LEU B C 1
ATOM 11552 O O . LEU B 1 398 ? 7.238 -8.695 -9.945 1 85 398 LEU B O 1
ATOM 11556 N N . VAL B 1 399 ? 6.773 -10.438 -11.312 1 85.25 399 VAL B N 1
ATOM 11557 C CA . VAL B 1 399 ? 8.023 -10.289 -12.047 1 85.25 399 VAL B CA 1
ATOM 11558 C C . VAL B 1 399 ? 8.047 -8.938 -12.758 1 85.25 399 VAL B C 1
ATOM 11560 O O . VAL B 1 399 ? 9.086 -8.266 -12.789 1 85.25 399 VAL B O 1
ATOM 11563 N N . ARG B 1 400 ? 6.977 -8.586 -13.258 1 82 400 ARG B N 1
ATOM 11564 C CA . ARG B 1 400 ? 6.879 -7.312 -13.953 1 82 400 ARG B CA 1
ATOM 11565 C C . ARG B 1 400 ? 7.152 -6.148 -13.008 1 82 400 ARG B C 1
ATOM 11567 O O . ARG B 1 400 ? 7.805 -5.172 -13.391 1 82 400 ARG B O 1
ATOM 11574 N N . LYS B 1 401 ? 6.633 -6.277 -11.844 1 84.81 401 LYS B N 1
ATOM 11575 C CA . LYS B 1 401 ? 6.828 -5.227 -10.852 1 84.81 401 LYS B CA 1
ATOM 11576 C C . LYS B 1 401 ? 8.289 -5.148 -10.406 1 84.81 401 LYS B C 1
ATOM 11578 O O . LYS B 1 401 ? 8.75 -4.102 -9.953 1 84.81 401 LYS B O 1
ATOM 11583 N N . LEU B 1 402 ? 9.031 -6.266 -10.562 1 89.81 402 LEU B N 1
ATOM 11584 C CA . LEU B 1 402 ? 10.422 -6.332 -10.141 1 89.81 402 LEU B CA 1
ATOM 11585 C C . LEU B 1 402 ? 11.328 -5.652 -11.156 1 89.81 402 LEU B C 1
ATOM 11587 O O . LEU B 1 402 ? 12.43 -5.199 -10.812 1 89.81 402 LEU B O 1
ATOM 11591 N N . LEU B 1 403 ? 10.883 -5.523 -12.359 1 86.88 403 LEU B N 1
ATOM 11592 C CA . LEU B 1 403 ? 11.719 -4.934 -13.398 1 86.88 403 LEU B CA 1
ATOM 11593 C C . LEU B 1 403 ? 11.781 -3.416 -13.25 1 86.88 403 LEU B C 1
ATOM 11595 O O . LEU B 1 403 ? 10.766 -2.771 -12.961 1 86.88 403 LEU B O 1
ATOM 11599 N N . GLY B 1 404 ? 12.961 -2.84 -13.211 1 82.31 404 GLY B N 1
ATOM 11600 C CA . GLY B 1 404 ? 13.172 -1.414 -13.023 1 82.31 404 GLY B CA 1
ATOM 11601 C C . GLY B 1 404 ? 14.453 -0.911 -13.656 1 82.31 404 GLY B C 1
ATOM 11602 O O . GLY B 1 404 ? 15.07 -1.612 -14.461 1 82.31 404 GLY B O 1
ATOM 11603 N N . PRO B 1 405 ? 14.852 0.354 -13.312 1 83.25 405 PRO B N 1
ATOM 11604 C CA . PRO B 1 405 ? 16.031 0.983 -13.922 1 83.25 405 PRO B CA 1
ATOM 11605 C C . PRO B 1 405 ? 17.328 0.515 -13.289 1 83.25 405 PRO B C 1
ATOM 11607 O O . PRO B 1 405 ? 18.109 1.332 -12.781 1 83.25 405 PRO B O 1
ATOM 11610 N N . TYR B 1 406 ? 17.609 -0.751 -13.312 1 90.31 406 TYR B N 1
ATOM 11611 C CA . TYR B 1 406 ? 18.828 -1.4 -12.844 1 90.31 406 TYR B CA 1
ATOM 11612 C C . TYR B 1 406 ? 19.125 -2.643 -13.672 1 90.31 406 TYR B C 1
ATOM 11614 O O . TYR B 1 406 ? 18.344 -3.025 -14.547 1 90.31 406 TYR B O 1
ATOM 11622 N N . LEU B 1 407 ? 20.328 -3.127 -13.477 1 93.56 407 LEU B N 1
ATOM 11623 C CA . LEU B 1 407 ? 20.734 -4.348 -14.172 1 93.56 407 LEU B CA 1
ATOM 11624 C C . LEU B 1 407 ? 19.953 -5.551 -13.641 1 93.56 407 LEU B C 1
ATOM 11626 O O . LEU B 1 407 ? 19.797 -5.711 -12.43 1 93.56 407 LEU B O 1
ATOM 11630 N N . VAL B 1 408 ? 19.344 -6.312 -14.625 1 93.94 408 VAL B N 1
ATOM 11631 C CA . VAL B 1 408 ? 18.531 -7.453 -14.203 1 93.94 408 VAL B CA 1
ATOM 11632 C C . VAL B 1 408 ? 19.094 -8.734 -14.828 1 93.94 408 VAL B C 1
ATOM 11634 O O . VAL B 1 408 ? 19.297 -8.797 -16.047 1 93.94 408 VAL B O 1
ATOM 11637 N N . PHE B 1 409 ? 19.391 -9.734 -14 1 96.19 409 PHE B N 1
ATOM 11638 C CA . PHE B 1 409 ? 19.703 -11.102 -14.43 1 96.19 409 PHE B CA 1
ATOM 11639 C C . PHE B 1 409 ? 18.547 -12.039 -14.102 1 96.19 409 PHE B C 1
ATOM 11641 O O . PHE B 1 409 ? 18.156 -12.164 -12.938 1 96.19 409 PHE B O 1
ATOM 11648 N N . MET B 1 410 ? 18.047 -12.633 -15.102 1 92.56 410 MET B N 1
ATOM 11649 C CA . MET B 1 410 ? 16.906 -13.516 -14.898 1 92.56 410 MET B CA 1
ATOM 11650 C C . MET B 1 410 ? 17.203 -14.922 -15.422 1 92.56 410 MET B C 1
ATOM 11652 O O . MET B 1 410 ? 17.625 -15.086 -16.578 1 92.56 410 MET B O 1
ATOM 11656 N N . ALA B 1 411 ? 17.094 -15.859 -14.508 1 90.88 411 ALA B N 1
ATOM 11657 C CA . ALA B 1 411 ? 17.25 -17.25 -14.898 1 90.88 411 ALA B CA 1
ATOM 11658 C C . ALA B 1 411 ? 15.922 -18 -14.852 1 90.88 411 ALA B C 1
ATOM 11660 O O . ALA B 1 411 ? 15.141 -17.828 -13.914 1 90.88 411 ALA B O 1
ATOM 11661 N N . SER B 1 412 ? 15.617 -18.719 -15.93 1 83.94 412 SER B N 1
ATOM 11662 C CA . SER B 1 412 ? 14.375 -19.484 -15.992 1 83.94 412 SER B CA 1
ATOM 11663 C C . SER B 1 412 ? 14.602 -20.844 -16.656 1 83.94 412 SER B C 1
ATOM 11665 O O . SER B 1 412 ? 15.469 -20.984 -17.516 1 83.94 412 SER B O 1
ATOM 11667 N N . THR B 1 413 ? 13.758 -21.812 -16.203 1 78.12 413 THR B N 1
ATOM 11668 C CA . THR B 1 413 ? 13.82 -23.141 -16.797 1 78.12 413 THR B CA 1
ATOM 11669 C C . THR B 1 413 ? 12.812 -23.266 -17.938 1 78.12 413 THR B C 1
ATOM 11671 O O . THR B 1 413 ? 11.672 -22.797 -17.828 1 78.12 413 THR B O 1
ATOM 11674 N N . ILE B 1 414 ? 13.156 -23.703 -19.094 1 67.62 414 ILE B N 1
ATOM 11675 C CA . ILE B 1 414 ? 12.297 -23.812 -20.266 1 67.62 414 ILE B CA 1
ATOM 11676 C C . ILE B 1 414 ? 11.414 -25.047 -20.141 1 67.62 414 ILE B C 1
ATOM 11678 O O . ILE B 1 414 ? 10.227 -25.016 -20.469 1 67.62 414 ILE B O 1
ATOM 11682 N N . ASN B 1 415 ? 12 -26.281 -19.828 1 64 415 ASN B N 1
ATOM 11683 C CA . ASN B 1 415 ? 11.25 -27.531 -19.828 1 64 415 ASN B CA 1
ATOM 11684 C C . ASN B 1 415 ? 10.719 -27.875 -18.453 1 64 415 ASN B C 1
ATOM 11686 O O . ASN B 1 415 ? 10.703 -29.047 -18.062 1 64 415 ASN B O 1
ATOM 11690 N N . GLY B 1 416 ? 10.109 -26.828 -17.766 1 58.56 416 GLY B N 1
ATOM 11691 C CA . GLY B 1 416 ? 10.133 -27.172 -16.359 1 58.56 416 GLY B CA 1
ATOM 11692 C C . GLY B 1 416 ? 8.805 -27.703 -15.844 1 58.56 416 GLY B C 1
ATOM 11693 O O . GLY B 1 416 ? 7.758 -27.469 -16.453 1 58.56 416 GLY B O 1
ATOM 11694 N N . TYR B 1 417 ? 8.734 -29.016 -15.305 1 59 417 TYR B N 1
ATOM 11695 C CA . TYR B 1 417 ? 7.719 -29.641 -14.461 1 59 417 TYR B CA 1
ATOM 11696 C C . TYR B 1 417 ? 7.27 -28.703 -13.359 1 59 417 TYR B C 1
ATOM 11698 O O . TYR B 1 417 ? 6.391 -29.031 -12.562 1 59 417 TYR B O 1
ATOM 11706 N N . GLU B 1 418 ? 7.781 -27.484 -13.227 1 55.62 418 GLU B N 1
ATOM 11707 C CA . GLU B 1 418 ? 7.352 -26.672 -12.094 1 55.62 418 GLU B CA 1
ATOM 11708 C C . GLU B 1 418 ? 6.055 -25.922 -12.398 1 55.62 418 GLU B C 1
ATOM 11710 O O . GLU B 1 418 ? 5.621 -25.078 -11.625 1 55.62 418 GLU B O 1
ATOM 11715 N N . GLY B 1 419 ? 5.129 -26.562 -13.258 1 51.34 419 GLY B N 1
ATOM 11716 C CA . GLY B 1 419 ? 3.77 -26.109 -13.5 1 51.34 419 GLY B CA 1
ATOM 11717 C C . GLY B 1 419 ? 3.707 -24.859 -14.367 1 51.34 419 GLY B C 1
ATOM 11718 O O . GLY B 1 419 ? 2.648 -24.531 -14.898 1 51.34 419 GLY B O 1
ATOM 11719 N N . THR B 1 420 ? 4.293 -23.75 -14.156 1 52.47 420 THR B N 1
ATOM 11720 C CA . THR B 1 420 ? 4.047 -22.422 -14.711 1 52.47 420 THR B CA 1
ATOM 11721 C C . THR B 1 420 ? 5.105 -22.062 -15.75 1 52.47 420 THR B C 1
ATOM 11723 O O . THR B 1 420 ? 4.992 -21.047 -16.422 1 52.47 420 THR B O 1
ATOM 11726 N N . GLY B 1 421 ? 6.09 -22.953 -16.062 1 55.28 421 GLY B N 1
ATOM 11727 C CA . GLY B 1 421 ? 7.402 -22.375 -16.312 1 55.28 421 GLY B CA 1
ATOM 11728 C C . GLY B 1 421 ? 7.586 -21.891 -17.734 1 55.28 421 GLY B C 1
ATOM 11729 O O . GLY B 1 421 ? 7.91 -20.734 -17.969 1 55.28 421 GLY B O 1
ATOM 11730 N N . ARG B 1 422 ? 7.199 -22.734 -18.75 1 58.97 422 ARG B N 1
ATOM 11731 C CA . ARG B 1 422 ? 7.738 -22.375 -20.047 1 58.97 422 ARG B CA 1
ATOM 11732 C C . ARG B 1 422 ? 6.941 -21.234 -20.672 1 58.97 422 ARG B C 1
ATOM 11734 O O . ARG B 1 422 ? 7.52 -20.297 -21.234 1 58.97 422 ARG B O 1
ATOM 11741 N N . SER B 1 423 ? 5.625 -21.438 -20.516 1 64 423 SER B N 1
ATOM 11742 C CA . SER B 1 423 ? 4.793 -20.422 -21.156 1 64 423 SER B CA 1
ATOM 11743 C C . SER B 1 423 ? 5.023 -19.047 -20.531 1 64 423 SER B C 1
ATOM 11745 O O . SER B 1 423 ? 5.082 -18.047 -21.234 1 64 423 SER B O 1
ATOM 11747 N N . LEU B 1 424 ? 5.207 -19.141 -19.297 1 63.12 424 LEU B N 1
ATOM 11748 C CA . LEU B 1 424 ? 5.426 -17.875 -18.594 1 63.12 424 LEU B CA 1
ATOM 11749 C C . LEU B 1 424 ? 6.781 -17.281 -18.953 1 63.12 424 LEU B C 1
ATOM 11751 O O . LEU B 1 424 ? 6.902 -16.062 -19.156 1 63.12 424 LEU B O 1
ATOM 11755 N N . SER B 1 425 ? 7.656 -18.219 -19.062 1 68.69 425 SER B N 1
ATOM 11756 C CA . SER B 1 425 ? 8.992 -17.75 -19.422 1 68.69 425 SER B CA 1
ATOM 11757 C C . SER B 1 425 ? 9.008 -17.172 -20.828 1 68.69 425 SER B C 1
ATOM 11759 O O . SER B 1 425 ? 9.641 -16.141 -21.078 1 68.69 425 SER B O 1
ATOM 11761 N N . LEU B 1 426 ? 8.195 -17.844 -21.625 1 68.94 426 LEU B N 1
ATOM 11762 C CA . LEU B 1 426 ? 8.164 -17.375 -23 1 68.94 426 LEU B CA 1
ATOM 11763 C C . LEU B 1 426 ? 7.426 -16.047 -23.109 1 68.94 426 LEU B C 1
ATOM 11765 O O . LEU B 1 426 ? 7.863 -15.141 -23.828 1 68.94 426 LEU B O 1
ATOM 11769 N N . LYS B 1 427 ? 6.406 -15.977 -22.438 1 70.69 427 LYS B N 1
ATOM 11770 C CA . LYS B 1 427 ? 5.645 -14.734 -22.438 1 70.69 427 LYS B CA 1
ATOM 11771 C C . LYS B 1 427 ? 6.461 -13.578 -21.859 1 70.69 427 LYS B C 1
ATOM 11773 O O . LYS B 1 427 ? 6.414 -12.461 -22.359 1 70.69 427 LYS B O 1
ATOM 11778 N N . LEU B 1 428 ? 7.152 -13.922 -20.828 1 75 428 LEU B N 1
ATOM 11779 C CA . LEU B 1 428 ? 7.98 -12.914 -20.172 1 75 428 LEU B CA 1
ATOM 11780 C C . LEU B 1 428 ? 9.094 -12.438 -21.109 1 75 428 LEU B C 1
ATOM 11782 O O . LEU B 1 428 ? 9.312 -11.234 -21.25 1 75 428 LEU B O 1
ATOM 11786 N N . ILE B 1 429 ? 9.727 -13.359 -21.734 1 76.88 429 ILE B N 1
ATOM 11787 C CA . ILE B 1 429 ? 10.852 -13.023 -22.594 1 76.88 429 ILE B CA 1
ATOM 11788 C C . ILE B 1 429 ? 10.344 -12.242 -23.812 1 76.88 429 ILE B C 1
ATOM 11790 O O . ILE B 1 429 ? 10.992 -11.289 -24.25 1 76.88 429 ILE B O 1
ATOM 11794 N N . GLN B 1 430 ? 9.188 -12.695 -24.234 1 76.06 430 GLN B N 1
ATOM 11795 C CA . GLN B 1 430 ? 8.602 -11.969 -25.344 1 76.06 430 GLN B CA 1
ATOM 11796 C C . GLN B 1 430 ? 8.258 -10.531 -24.953 1 76.06 430 GLN B C 1
ATOM 11798 O O . GLN B 1 430 ? 8.484 -9.602 -25.734 1 76.06 430 GLN B O 1
ATOM 11803 N N . GLN B 1 431 ? 7.738 -10.406 -23.859 1 75.5 431 GLN B N 1
ATOM 11804 C CA . GLN B 1 431 ? 7.414 -9.07 -23.359 1 75.5 431 GLN B CA 1
ATOM 11805 C C . GLN B 1 431 ? 8.672 -8.219 -23.203 1 75.5 431 GLN B C 1
ATOM 11807 O O . GLN B 1 431 ? 8.656 -7.023 -23.516 1 75.5 431 GLN B O 1
ATOM 11812 N N . LEU B 1 432 ? 9.727 -8.805 -22.75 1 78.75 432 LEU B N 1
ATOM 11813 C CA . LEU B 1 432 ? 10.984 -8.086 -22.578 1 78.75 432 LEU B CA 1
ATOM 11814 C C . LEU B 1 432 ? 11.578 -7.688 -23.922 1 78.75 432 LEU B C 1
ATOM 11816 O O . LEU B 1 432 ? 12.148 -6.602 -24.062 1 78.75 432 LEU B O 1
ATOM 11820 N N . ARG B 1 433 ? 11.383 -8.523 -24.891 1 80.38 433 ARG B N 1
ATOM 11821 C CA . ARG B 1 433 ? 11.828 -8.227 -26.25 1 80.38 433 ARG B CA 1
ATOM 11822 C C . ARG B 1 433 ? 11.086 -7.02 -26.812 1 80.38 433 ARG B C 1
ATOM 11824 O O . ARG B 1 433 ? 11.703 -6.129 -27.406 1 80.38 433 ARG B O 1
ATOM 11831 N N . ASP B 1 434 ? 9.828 -7 -26.547 1 76 434 ASP B N 1
ATOM 11832 C CA . ASP B 1 434 ? 9 -5.898 -27.031 1 76 434 ASP B CA 1
ATOM 11833 C C . ASP B 1 434 ? 9.367 -4.59 -26.328 1 76 434 ASP B C 1
ATOM 11835 O O . ASP B 1 434 ? 9.391 -3.531 -26.969 1 76 434 ASP B O 1
ATOM 11839 N N . GLN B 1 435 ? 9.617 -4.652 -25.062 1 70.94 435 GLN B N 1
ATOM 11840 C CA . GLN B 1 435 ? 9.977 -3.467 -24.297 1 70.94 435 GLN B CA 1
ATOM 11841 C C . GLN B 1 435 ? 11.328 -2.914 -24.734 1 70.94 435 GLN B C 1
ATOM 11843 O O . GLN B 1 435 ? 11.555 -1.703 -24.688 1 70.94 435 GLN B O 1
ATOM 11848 N N . SER B 1 436 ? 12.273 -3.787 -25.016 1 72.25 436 SER B N 1
ATOM 11849 C CA . SER B 1 436 ? 13.609 -3.375 -25.406 1 72.25 436 SER B CA 1
ATOM 11850 C C . SER B 1 436 ? 13.586 -2.662 -26.766 1 72.25 436 SER B C 1
ATOM 11852 O O . SER B 1 436 ? 14.461 -1.839 -27.047 1 72.25 436 SER B O 1
ATOM 11854 N N . ARG B 1 437 ? 12.625 -2.994 -27.578 1 64.75 437 ARG B N 1
ATOM 11855 C CA . ARG B 1 437 ? 12.516 -2.379 -28.891 1 64.75 437 ARG B CA 1
ATOM 11856 C C . ARG B 1 437 ? 11.891 -0.991 -28.797 1 64.75 437 ARG B C 1
ATOM 11858 O O . ARG B 1 437 ? 12.156 -0.127 -29.641 1 64.75 437 ARG B O 1
ATOM 11865 N N . SER B 1 438 ? 11 -0.809 -27.828 1 59.34 438 SER B N 1
ATOM 11866 C CA . SER B 1 438 ? 10.289 0.46 -27.719 1 59.34 438 SER B CA 1
ATOM 11867 C C . SER B 1 438 ? 11.125 1.5 -26.984 1 59.34 438 SER B C 1
ATOM 11869 O O . SER B 1 438 ? 11.773 1.187 -25.984 1 59.34 438 SER B O 1
ATOM 11871 N N . VAL B 1 439 ? 11.75 2.424 -27.688 1 51.09 439 VAL B N 1
ATOM 11872 C CA . VAL B 1 439 ? 12.477 3.561 -27.125 1 51.09 439 VAL B CA 1
ATOM 11873 C C . VAL B 1 439 ? 11.656 4.199 -26 1 51.09 439 VAL B C 1
ATOM 11875 O O . VAL B 1 439 ? 10.57 4.727 -26.25 1 51.09 439 VAL B O 1
ATOM 11878 N N . GLY B 1 440 ? 11.586 3.646 -25.031 1 47.25 440 GLY B N 1
ATOM 11879 C CA . GLY B 1 440 ? 10.734 4.156 -23.969 1 47.25 440 GLY B CA 1
ATOM 11880 C C . GLY B 1 440 ? 10.977 5.621 -23.672 1 47.25 440 GLY B C 1
ATOM 11881 O O . GLY B 1 440 ? 12.102 6.113 -23.812 1 47.25 440 GLY B O 1
ATOM 11882 N N . LYS B 1 441 ? 10.094 6.547 -24 1 45.25 441 LYS B N 1
ATOM 11883 C CA . LYS B 1 441 ? 10.109 7.949 -23.594 1 45.25 441 LYS B CA 1
ATOM 11884 C C . LYS B 1 441 ? 10.664 8.117 -22.188 1 45.25 441 LYS B C 1
ATOM 11886 O O . LYS B 1 441 ? 10.297 7.367 -21.281 1 45.25 441 LYS B O 1
ATOM 11891 N N . PRO B 1 442 ? 11.734 8.859 -22.062 1 45.34 442 PRO B N 1
ATOM 11892 C CA . PRO B 1 442 ? 12.266 9.109 -20.719 1 45.34 442 PRO B CA 1
ATOM 11893 C C . PRO B 1 442 ? 11.195 9.602 -19.75 1 45.34 442 PRO B C 1
ATOM 11895 O O . PRO B 1 442 ? 10.531 10.602 -20.016 1 45.34 442 PRO B O 1
ATOM 11898 N N . ASN B 1 443 ? 10.414 8.805 -19.312 1 46.38 443 ASN B N 1
ATOM 11899 C CA . ASN B 1 443 ? 9.359 9.227 -18.391 1 46.38 443 ASN B CA 1
ATOM 11900 C C . ASN B 1 443 ? 9.914 10.055 -17.234 1 46.38 443 ASN B C 1
ATOM 11902 O O . ASN B 1 443 ? 9.258 10.211 -16.203 1 46.38 443 ASN B O 1
ATOM 11906 N N . GLY B 1 444 ? 11.211 10.445 -17.219 1 53.06 444 GLY B N 1
ATOM 11907 C CA . GLY B 1 444 ? 11.609 10.898 -15.898 1 53.06 444 GLY B CA 1
ATOM 11908 C C . GLY B 1 444 ? 11.555 12.414 -15.742 1 53.06 444 GLY B C 1
ATOM 11909 O O . GLY B 1 444 ? 11.789 13.148 -16.703 1 53.06 444 GLY B O 1
ATOM 11910 N N . ASP B 1 445 ? 10.711 12.922 -14.984 1 60.06 445 ASP B N 1
ATOM 11911 C CA . ASP B 1 445 ? 10.547 14.297 -14.5 1 60.06 445 ASP B CA 1
ATOM 11912 C C . ASP B 1 445 ? 11.859 14.828 -13.922 1 60.06 445 ASP B C 1
ATOM 11914 O O . ASP B 1 445 ? 11.852 15.586 -12.945 1 60.06 445 ASP B O 1
ATOM 11918 N N . THR B 1 446 ? 13.055 14.312 -14.453 1 65.69 446 THR B N 1
ATOM 11919 C CA . THR B 1 446 ? 14.312 14.812 -13.914 1 65.69 446 THR B CA 1
ATOM 11920 C C . THR B 1 446 ? 15.258 15.227 -15.047 1 65.69 446 THR B C 1
ATOM 11922 O O . THR B 1 446 ? 15.164 14.703 -16.156 1 65.69 446 THR B O 1
ATOM 11925 N N . LYS B 1 447 ? 16.031 16.359 -14.922 1 72.19 447 LYS B N 1
ATOM 11926 C CA . LYS B 1 447 ? 17.047 16.844 -15.859 1 72.19 447 LYS B CA 1
ATOM 11927 C C . LYS B 1 447 ? 18.406 16.984 -15.172 1 72.19 447 LYS B C 1
ATOM 11929 O O . LYS B 1 447 ? 18.469 17.328 -13.992 1 72.19 447 LYS B O 1
ATOM 11934 N N . ILE B 1 448 ? 19.484 16.562 -15.836 1 74.69 448 ILE B N 1
ATOM 11935 C CA . ILE B 1 448 ? 20.828 16.75 -15.297 1 74.69 448 ILE B CA 1
ATOM 11936 C C . ILE B 1 448 ? 21.219 18.219 -15.391 1 74.69 448 ILE B C 1
ATOM 11938 O O . ILE B 1 448 ? 21.031 18.859 -16.438 1 74.69 448 ILE B O 1
ATOM 11942 N N . ALA B 1 449 ? 21.484 18.859 -14.289 1 73.94 449 ALA B N 1
ATOM 11943 C CA . ALA B 1 449 ? 21.797 20.281 -14.25 1 73.94 449 ALA B CA 1
ATOM 11944 C C . ALA B 1 449 ? 23.219 20.516 -13.727 1 73.94 449 ALA B C 1
ATOM 11946 O O . ALA B 1 449 ? 23.844 19.594 -13.188 1 73.94 449 ALA B O 1
ATOM 11947 N N . ASN B 1 450 ? 23.891 21.594 -14.188 1 70.19 450 ASN B N 1
ATOM 11948 C CA . ASN B 1 450 ? 25.156 22.016 -13.594 1 70.19 450 ASN B CA 1
ATOM 11949 C C . ASN B 1 450 ? 24.922 22.797 -12.297 1 70.19 450 ASN B C 1
ATOM 11951 O O . ASN B 1 450 ? 23.797 23.188 -11.992 1 70.19 450 ASN B O 1
ATOM 11955 N N . ARG B 1 451 ? 26 22.891 -11.547 1 66.62 451 ARG B N 1
ATOM 11956 C CA . ARG B 1 451 ? 25.953 23.594 -10.273 1 66.62 451 ARG B CA 1
ATOM 11957 C C . ARG B 1 451 ? 25.328 24.984 -10.438 1 66.62 451 ARG B C 1
ATOM 11959 O O . ARG B 1 451 ? 24.625 25.453 -9.547 1 66.62 451 ARG B O 1
ATOM 11966 N N . ASP B 1 452 ? 25.797 25.719 -11.5 1 58.16 452 ASP B N 1
ATOM 11967 C CA . ASP B 1 452 ? 25.344 27.094 -11.672 1 58.16 452 ASP B CA 1
ATOM 11968 C C . ASP B 1 452 ? 24.016 27.141 -12.414 1 58.16 452 ASP B C 1
ATOM 11970 O O . ASP B 1 452 ? 23.516 28.234 -12.742 1 58.16 452 ASP B O 1
ATOM 11974 N N . GLY B 1 453 ? 23.156 26.078 -12.312 1 53.38 453 GLY B N 1
ATOM 11975 C CA . GLY B 1 453 ? 21.812 26.062 -12.883 1 53.38 453 GLY B CA 1
ATOM 11976 C C . GLY B 1 453 ? 21.797 26.234 -14.391 1 53.38 453 GLY B C 1
ATOM 11977 O O . GLY B 1 453 ? 20.734 26.344 -15 1 53.38 453 GLY B O 1
ATOM 11978 N N . ASN B 1 454 ? 22.797 26.844 -15.102 1 44.44 454 ASN B N 1
ATOM 11979 C CA . ASN B 1 454 ? 22.734 27.188 -16.516 1 44.44 454 ASN B CA 1
ATOM 11980 C C . ASN B 1 454 ? 22.656 25.922 -17.391 1 44.44 454 ASN B C 1
ATOM 11982 O O . ASN B 1 454 ? 23.109 24.859 -16.969 1 44.44 454 ASN B O 1
ATOM 11986 N N . LYS B 1 455 ? 22.062 26.188 -18.719 1 46.16 455 LYS B N 1
ATOM 11987 C CA . LYS B 1 455 ? 21.297 25.438 -19.703 1 46.16 455 LYS B CA 1
ATOM 11988 C C . LYS B 1 455 ? 22.078 24.234 -20.219 1 46.16 455 LYS B C 1
ATOM 11990 O O . LYS B 1 455 ? 21.594 23.469 -21.062 1 46.16 455 LYS B O 1
ATOM 11995 N N . GLU B 1 456 ? 23.344 24.281 -20.609 1 42.47 456 GLU B N 1
ATOM 11996 C CA . GLU B 1 456 ? 23.422 23.328 -21.703 1 42.47 456 GLU B CA 1
ATOM 11997 C C . GLU B 1 456 ? 23.109 21.906 -21.234 1 42.47 456 GLU B C 1
ATOM 11999 O O . GLU B 1 456 ? 24.031 21.141 -20.906 1 42.47 456 GLU B O 1
ATOM 12004 N N . GLY B 1 457 ? 22.281 21.859 -20.328 1 41.22 457 GLY B N 1
ATOM 12005 C CA . GLY B 1 457 ? 22.109 20.547 -19.719 1 41.22 457 GLY B CA 1
ATOM 12006 C C . GLY B 1 457 ? 21.703 19.469 -20.719 1 41.22 457 GLY B C 1
ATOM 12007 O O . GLY B 1 457 ? 20.781 19.672 -21.516 1 41.22 457 GLY B O 1
ATOM 12008 N N . GLN B 1 458 ? 22.594 18.844 -21.234 1 41.66 458 GLN B N 1
ATOM 12009 C CA . GLN B 1 458 ? 22.25 17.656 -22.016 1 41.66 458 GLN B CA 1
ATOM 12010 C C . GLN B 1 458 ? 21.141 16.844 -21.344 1 41.66 458 GLN B C 1
ATOM 12012 O O . GLN B 1 458 ? 21.141 16.688 -20.125 1 41.66 458 GLN B O 1
ATOM 12017 N N . ASP B 1 459 ? 20 16.875 -21.797 1 41.38 459 ASP B N 1
ATOM 12018 C CA . ASP B 1 459 ? 18.891 16 -21.438 1 41.38 459 ASP B CA 1
ATOM 12019 C C . ASP B 1 459 ? 19.391 14.648 -20.953 1 41.38 459 ASP B C 1
ATOM 12021 O O . ASP B 1 459 ? 20.219 14.016 -21.594 1 41.38 459 ASP B O 1
ATOM 12025 N N . TYR B 1 460 ? 19.656 14.555 -19.766 1 41.94 460 TYR B N 1
ATOM 12026 C CA . TYR B 1 460 ? 19.906 13.195 -19.328 1 41.94 460 TYR B CA 1
ATOM 12027 C C . TYR B 1 460 ? 19 12.203 -20.047 1 41.94 460 TYR B C 1
ATOM 12029 O O . TYR B 1 460 ? 17.812 12.094 -19.719 1 41.94 460 TYR B O 1
ATOM 12037 N N . THR B 1 461 ? 19.016 12.242 -21.297 1 41.28 461 THR B N 1
ATOM 12038 C CA . THR B 1 461 ? 18.297 11.102 -21.844 1 41.28 461 THR B CA 1
ATOM 12039 C C . THR B 1 461 ? 18.812 9.789 -21.266 1 41.28 461 THR B C 1
ATOM 12041 O O . THR B 1 461 ? 19.953 9.391 -21.531 1 41.28 461 THR B O 1
ATOM 12044 N N . PRO B 1 462 ? 18.562 9.562 -20.094 1 41.81 462 PRO B N 1
ATOM 12045 C CA . PRO B 1 462 ? 18.938 8.164 -19.875 1 41.81 462 PRO B CA 1
ATOM 12046 C C . PRO B 1 462 ? 18.734 7.309 -21.125 1 41.81 462 PRO B C 1
ATOM 12048 O O . PRO B 1 462 ? 17.719 7.418 -21.797 1 41.81 462 PRO B O 1
ATOM 12051 N N . LYS B 1 463 ? 19.594 7.145 -21.938 1 43.56 463 LYS B N 1
ATOM 12052 C CA . LYS B 1 463 ? 19.5 6.137 -22.984 1 43.56 463 LYS B CA 1
ATOM 12053 C C . LYS B 1 463 ? 18.609 4.973 -22.547 1 43.56 463 LYS B C 1
ATOM 12055 O O . LYS B 1 463 ? 19.078 4.07 -21.844 1 43.56 463 LYS B O 1
ATOM 12060 N N . THR B 1 464 ? 17.344 5.082 -22.156 1 49.44 464 THR B N 1
ATOM 12061 C CA . THR B 1 464 ? 16.328 4.25 -21.531 1 49.44 464 THR B CA 1
ATOM 12062 C C . THR B 1 464 ? 16.109 2.971 -22.328 1 49.44 464 THR B C 1
ATOM 12064 O O . THR B 1 464 ? 15.25 2.154 -21.984 1 49.44 464 THR B O 1
ATOM 12067 N N . ALA B 1 465 ? 16.453 2.855 -23.594 1 59.25 465 ALA B N 1
ATOM 12068 C CA . ALA B 1 465 ? 16.062 1.577 -24.188 1 59.25 465 ALA B CA 1
ATOM 12069 C C . ALA B 1 465 ? 16.781 0.417 -23.5 1 59.25 465 ALA B C 1
ATOM 12071 O O . ALA B 1 465 ? 18.016 0.361 -23.484 1 59.25 465 ALA B O 1
ATOM 12072 N N . ARG B 1 466 ? 16.062 -0.226 -22.625 1 74.56 466 ARG B N 1
ATOM 12073 C CA . ARG B 1 466 ? 16.625 -1.395 -21.953 1 74.56 466 ARG B CA 1
ATOM 12074 C C . ARG B 1 466 ? 17.094 -2.438 -22.953 1 74.56 466 ARG B C 1
ATOM 12076 O O . ARG B 1 466 ? 16.406 -2.695 -23.953 1 74.56 466 ARG B O 1
ATOM 12083 N N . SER B 1 467 ? 18.375 -2.773 -22.984 1 84 467 SER B N 1
ATOM 12084 C CA . SER B 1 467 ? 18.906 -3.82 -23.859 1 84 467 SER B CA 1
ATOM 12085 C C . SER B 1 467 ? 18.641 -5.203 -23.281 1 84 467 SER B C 1
ATOM 12087 O O . SER B 1 467 ? 18.641 -5.387 -22.062 1 84 467 SER B O 1
ATOM 12089 N N . LEU B 1 468 ? 18.188 -6.121 -24.172 1 89.12 468 LEU B N 1
ATOM 12090 C CA . LEU B 1 468 ? 17.922 -7.5 -23.766 1 89.12 468 LEU B CA 1
ATOM 12091 C C . LEU B 1 468 ? 18.969 -8.445 -24.344 1 89.12 468 LEU B C 1
ATOM 12093 O O . LEU B 1 468 ? 19.203 -8.445 -25.562 1 89.12 468 LEU B O 1
ATOM 12097 N N . ARG B 1 469 ? 19.688 -9.125 -23.531 1 91.19 469 ARG B N 1
ATOM 12098 C CA . ARG B 1 469 ? 20.609 -10.188 -23.922 1 91.19 469 ARG B CA 1
ATOM 12099 C C . ARG B 1 469 ? 20.078 -11.555 -23.516 1 91.19 469 ARG B C 1
ATOM 12101 O O . ARG B 1 469 ? 19.672 -11.75 -22.359 1 91.19 469 ARG B O 1
ATOM 12108 N N . GLU B 1 470 ? 19.984 -12.453 -24.438 1 91 470 GLU B N 1
ATOM 12109 C CA . GLU B 1 470 ? 19.484 -13.797 -24.156 1 91 470 GLU B CA 1
ATOM 12110 C C . GLU B 1 470 ? 20.609 -14.836 -24.25 1 91 470 GLU B C 1
ATOM 12112 O O . GLU B 1 470 ? 21.344 -14.859 -25.234 1 91 470 GLU B O 1
ATOM 12117 N N . ILE B 1 471 ? 20.781 -15.562 -23.188 1 92.62 471 ILE B N 1
ATOM 12118 C CA . ILE B 1 471 ? 21.797 -16.609 -23.125 1 92.62 471 ILE B CA 1
ATOM 12119 C C . ILE B 1 471 ? 21.109 -17.969 -22.875 1 92.62 471 ILE B C 1
ATOM 12121 O O . ILE B 1 471 ? 20.141 -18.047 -22.125 1 92.62 471 ILE B O 1
ATOM 12125 N N . GLU B 1 472 ? 21.594 -19 -23.547 1 90.81 472 GLU B N 1
ATOM 12126 C CA . GLU B 1 472 ? 21.078 -20.344 -23.375 1 90.81 472 GLU B CA 1
ATOM 12127 C C . GLU B 1 472 ? 22.172 -21.328 -22.984 1 90.81 472 GLU B C 1
ATOM 12129 O O . GLU B 1 472 ? 23.281 -21.281 -23.547 1 90.81 472 GLU B O 1
ATOM 12134 N N . LEU B 1 473 ? 21.906 -22.078 -21.953 1 92.88 473 LEU B N 1
ATOM 12135 C CA . LEU B 1 473 ? 22.797 -23.172 -21.594 1 92.88 473 LEU B CA 1
ATOM 12136 C C . LEU B 1 473 ? 22.266 -24.516 -22.109 1 92.88 473 LEU B C 1
ATOM 12138 O O . LEU B 1 473 ? 21.188 -24.953 -21.703 1 92.88 473 LEU B O 1
ATOM 12142 N N . ASN B 1 474 ? 23.047 -25.203 -22.891 1 88.88 474 ASN B N 1
ATOM 12143 C CA . ASN B 1 474 ? 22.562 -26.438 -23.5 1 88.88 474 ASN B CA 1
ATOM 12144 C C . ASN B 1 474 ? 23.266 -27.672 -22.922 1 88.88 474 ASN B C 1
ATOM 12146 O O . ASN B 1 474 ? 22.625 -28.688 -22.672 1 88.88 474 ASN B O 1
ATOM 12150 N N . GLU B 1 475 ? 24.5 -27.531 -22.656 1 89.62 475 GLU B N 1
ATOM 12151 C CA . GLU B 1 475 ? 25.266 -28.688 -22.188 1 89.62 475 GLU B CA 1
ATOM 12152 C C . GLU B 1 475 ? 25.016 -28.938 -20.703 1 89.62 475 GLU B C 1
ATOM 12154 O O . GLU B 1 475 ? 25.188 -28.031 -19.875 1 89.62 475 GLU B O 1
ATOM 12159 N N . PRO B 1 476 ? 24.672 -30.172 -20.344 1 90.12 476 PRO B N 1
ATOM 12160 C CA . PRO B 1 476 ? 24.453 -30.469 -18.938 1 90.12 476 PRO B CA 1
ATOM 12161 C C . PRO B 1 476 ? 25.75 -30.5 -18.125 1 90.12 476 PRO B C 1
ATOM 12163 O O . PRO B 1 476 ? 26.797 -30.828 -18.672 1 90.12 476 PRO B O 1
ATOM 12166 N N . ILE B 1 477 ? 25.594 -30.141 -16.891 1 90.44 477 ILE B N 1
ATOM 12167 C CA . ILE B 1 477 ? 26.75 -30.125 -16 1 90.44 477 ILE B CA 1
ATOM 12168 C C . ILE B 1 477 ? 26.578 -31.188 -14.93 1 90.44 477 ILE B C 1
ATOM 12170 O O . ILE B 1 477 ? 27.531 -31.875 -14.57 1 90.44 477 ILE B O 1
ATOM 12174 N N . ARG B 1 478 ? 25.422 -31.328 -14.453 1 89.31 478 ARG B N 1
ATOM 12175 C CA . ARG B 1 478 ? 25.172 -32.312 -13.391 1 89.31 478 ARG B CA 1
ATOM 12176 C C . ARG B 1 478 ? 25.469 -33.719 -13.883 1 89.31 478 ARG B C 1
ATOM 12178 O O . ARG B 1 478 ? 25.938 -34.562 -13.109 1 89.31 478 ARG B O 1
ATOM 12185 N N . TYR B 1 479 ? 25.266 -34.031 -15.078 1 91.12 479 TYR B N 1
ATOM 12186 C CA . TYR B 1 479 ? 25.578 -35.281 -15.789 1 91.12 479 TYR B CA 1
ATOM 12187 C C . TYR B 1 479 ? 26.109 -34.969 -17.188 1 91.12 479 TYR B C 1
ATOM 12189 O O . TYR B 1 479 ? 26.188 -33.812 -17.594 1 91.12 479 TYR B O 1
ATOM 12197 N N . ALA B 1 480 ? 26.5 -35.969 -17.844 1 89.44 480 ALA B N 1
ATOM 12198 C CA . ALA B 1 480 ? 27.125 -35.75 -19.141 1 89.44 480 ALA B CA 1
ATOM 12199 C C . ALA B 1 480 ? 26.094 -35.719 -20.266 1 89.44 480 ALA B C 1
ATOM 12201 O O . ALA B 1 480 ? 24.969 -36.219 -20.078 1 89.44 480 ALA B O 1
ATOM 12202 N N . ALA B 1 481 ? 26.469 -35.125 -21.375 1 88.94 481 ALA B N 1
ATOM 12203 C CA . ALA B 1 481 ? 25.594 -35.062 -22.547 1 88.94 481 ALA B CA 1
ATOM 12204 C C . ALA B 1 481 ? 25.297 -36.469 -23.062 1 88.94 481 ALA B C 1
ATOM 12206 O O . ALA B 1 481 ? 26.172 -37.344 -23.047 1 88.94 481 ALA B O 1
ATOM 12207 N N . GLY B 1 482 ? 24.094 -36.656 -23.516 1 88.5 482 GLY B N 1
ATOM 12208 C CA . GLY B 1 482 ? 23.703 -37.938 -24.062 1 88.5 482 GLY B CA 1
ATOM 12209 C C . GLY B 1 482 ? 23.203 -38.906 -23.016 1 88.5 482 GLY B C 1
ATOM 12210 O O . GLY B 1 482 ? 23.156 -40.125 -23.266 1 88.5 482 GLY B O 1
ATOM 12211 N N . ASP B 1 483 ? 22.906 -38.469 -21.922 1 92.38 483 ASP B N 1
ATOM 12212 C CA . ASP B 1 483 ? 22.375 -39.312 -20.844 1 92.38 483 ASP B CA 1
ATOM 12213 C C . ASP B 1 483 ? 21.062 -39.969 -21.281 1 92.38 483 ASP B C 1
ATOM 12215 O O . ASP B 1 483 ? 20.078 -39.281 -21.562 1 92.38 483 ASP B O 1
ATOM 12219 N N . ALA B 1 484 ? 21.078 -41.25 -21.312 1 94.12 484 ALA B N 1
ATOM 12220 C CA . ALA B 1 484 ? 19.922 -42 -21.766 1 94.12 484 ALA B CA 1
ATOM 12221 C C . ALA B 1 484 ? 18.734 -41.812 -20.812 1 94.12 484 ALA B C 1
ATOM 12223 O O . ALA B 1 484 ? 17.578 -41.844 -21.234 1 94.12 484 ALA B O 1
ATOM 12224 N N . VAL B 1 485 ? 19.016 -41.625 -19.578 1 94.69 485 VAL B N 1
ATOM 12225 C CA . VAL B 1 485 ? 17.969 -41.438 -18.578 1 94.69 485 VAL B CA 1
ATOM 12226 C C . VAL B 1 485 ? 17.281 -40.094 -18.797 1 94.69 485 VAL B C 1
ATOM 12228 O O . VAL B 1 485 ? 16.062 -40 -18.656 1 94.69 485 VAL B O 1
ATOM 12231 N N . GLU B 1 486 ? 18 -39.094 -19.094 1 92.06 486 GLU B N 1
ATOM 12232 C CA . GLU B 1 486 ? 17.406 -37.781 -19.391 1 92.06 486 GLU B CA 1
ATOM 12233 C C . GLU B 1 486 ? 16.5 -37.875 -20.609 1 92.06 486 GLU B C 1
ATOM 12235 O O . GLU B 1 486 ? 15.383 -37.344 -20.594 1 92.06 486 GLU B O 1
ATOM 12240 N N . LYS B 1 487 ? 17.062 -38.438 -21.641 1 91.75 487 LYS B N 1
ATOM 12241 C CA . LYS B 1 487 ? 16.281 -38.594 -22.875 1 91.75 487 LYS B CA 1
ATOM 12242 C C . LYS B 1 487 ? 15 -39.344 -22.625 1 91.75 487 LYS B C 1
ATOM 12244 O O . LYS B 1 487 ? 13.938 -38.969 -23.141 1 91.75 487 LYS B O 1
ATOM 12249 N N . TRP B 1 488 ? 15.133 -40.406 -21.922 1 94.75 488 TRP B N 1
ATOM 12250 C CA . TRP B 1 488 ? 13.977 -41.219 -21.594 1 94.75 488 TRP B CA 1
ATOM 12251 C C . TRP B 1 488 ? 12.945 -40.406 -20.812 1 94.75 488 TRP B C 1
ATOM 12253 O O . TRP B 1 488 ? 11.758 -40.406 -21.141 1 94.75 488 TRP B O 1
ATOM 12263 N N . MET B 1 489 ? 13.336 -39.781 -19.797 1 92.81 489 MET B N 1
ATOM 12264 C CA . MET B 1 489 ? 12.43 -39 -18.938 1 92.81 489 MET B CA 1
ATOM 12265 C C . MET B 1 489 ? 11.742 -37.906 -19.734 1 92.81 489 MET B C 1
ATOM 12267 O O . MET B 1 489 ? 10.539 -37.688 -19.594 1 92.81 489 MET B O 1
ATOM 12271 N N . ASN B 1 490 ? 12.477 -37.219 -20.578 1 89.69 490 ASN B N 1
ATOM 12272 C CA . ASN B 1 490 ? 11.922 -36.156 -21.406 1 89.69 490 ASN B CA 1
ATOM 12273 C C . ASN B 1 490 ? 10.867 -36.688 -22.375 1 89.69 490 ASN B C 1
ATOM 12275 O O . ASN B 1 490 ? 9.859 -36 -22.625 1 89.69 490 ASN B O 1
ATOM 12279 N N . THR B 1 491 ? 11.109 -37.812 -22.875 1 91.19 491 THR B N 1
ATOM 12280 C CA . THR B 1 491 ? 10.148 -38.406 -23.797 1 91.19 491 THR B CA 1
ATOM 12281 C C . THR B 1 491 ? 8.914 -38.875 -23.047 1 91.19 491 THR B C 1
ATOM 12283 O O . THR B 1 491 ? 7.785 -38.625 -23.469 1 91.19 491 THR B O 1
ATOM 12286 N N . LEU B 1 492 ? 9.164 -39.531 -21.969 1 93.19 492 LEU B N 1
ATOM 12287 C CA . LEU B 1 492 ? 8.055 -40.094 -21.172 1 93.19 492 LEU B CA 1
ATOM 12288 C C . LEU B 1 492 ? 7.152 -38.969 -20.672 1 93.19 492 LEU B C 1
ATOM 12290 O O . LEU B 1 492 ? 5.926 -39.062 -20.734 1 93.19 492 LEU B O 1
ATOM 12294 N N . LEU B 1 493 ? 7.734 -37.906 -20.281 1 91.88 493 LEU B N 1
ATOM 12295 C CA . LEU B 1 493 ? 6.965 -36.844 -19.656 1 91.88 493 LEU B CA 1
ATOM 12296 C C . LEU B 1 493 ? 6.711 -35.719 -20.656 1 91.88 493 LEU B C 1
ATOM 12298 O O . LEU B 1 493 ? 6.152 -34.688 -20.297 1 91.88 493 LEU B O 1
ATOM 12302 N N . CYS B 1 494 ? 7.113 -35.844 -21.891 1 89.5 494 CYS B N 1
ATOM 12303 C CA . CYS B 1 494 ? 6.902 -34.875 -22.969 1 89.5 494 CYS B CA 1
ATOM 12304 C C . CYS B 1 494 ? 7.457 -33.531 -22.578 1 89.5 494 CYS B C 1
ATOM 12306 O O . CYS B 1 494 ? 6.773 -32.5 -22.734 1 89.5 494 CYS B O 1
ATOM 12308 N N . LEU B 1 495 ? 8.594 -33.5 -22.031 1 83.75 495 LEU B N 1
ATOM 12309 C CA . LEU B 1 495 ? 9.188 -32.25 -21.547 1 83.75 495 LEU B CA 1
ATOM 12310 C C . LEU B 1 495 ? 9.82 -31.469 -22.703 1 83.75 495 LEU B C 1
ATOM 12312 O O . LEU B 1 495 ? 10 -30.25 -22.609 1 83.75 495 LEU B O 1
ATOM 12316 N N . ASP B 1 496 ? 10.148 -32.094 -23.75 1 78.81 496 ASP B N 1
ATOM 12317 C CA . ASP B 1 496 ? 10.789 -31.453 -24.891 1 78.81 496 ASP B CA 1
ATOM 12318 C C . ASP B 1 496 ? 9.766 -31.141 -26 1 78.81 496 ASP B C 1
ATOM 12320 O O . ASP B 1 496 ? 10.141 -30.844 -27.125 1 78.81 496 ASP B O 1
ATOM 12324 N N . ALA B 1 497 ? 8.586 -31.297 -25.641 1 76.5 497 ALA B N 1
ATOM 12325 C CA . ALA B 1 497 ? 7.555 -31.078 -26.641 1 76.5 497 ALA B CA 1
ATOM 12326 C C . ALA B 1 497 ? 7.555 -29.625 -27.125 1 76.5 497 ALA B C 1
ATOM 12328 O O . ALA B 1 497 ? 7.523 -28.688 -26.312 1 76.5 497 ALA B O 1
ATOM 12329 N N . THR B 1 498 ? 7.844 -29.375 -28.328 1 74.5 498 THR B N 1
ATOM 12330 C CA . THR B 1 498 ? 7.852 -28.047 -28.906 1 74.5 498 THR B CA 1
ATOM 12331 C C . THR B 1 498 ? 6.922 -27.984 -30.125 1 74.5 498 THR B C 1
ATOM 12333 O O . THR B 1 498 ? 6.637 -29.016 -30.75 1 74.5 498 THR B O 1
ATOM 12336 N N . LEU B 1 499 ? 6.301 -26.844 -30.234 1 72.12 499 LEU B N 1
ATOM 12337 C CA . LEU B 1 499 ? 5.426 -26.656 -31.391 1 72.12 499 LEU B CA 1
ATOM 12338 C C . LEU B 1 499 ? 6.234 -26.453 -32.656 1 72.12 499 LEU B C 1
ATOM 12340 O O . LEU B 1 499 ? 7.305 -25.844 -32.625 1 72.12 499 LEU B O 1
ATOM 12344 N N . PRO B 1 500 ? 5.867 -27.188 -33.625 1 62.31 500 PRO B N 1
ATOM 12345 C CA . PRO B 1 500 ? 6.562 -26.969 -34.906 1 62.31 500 PRO B CA 1
ATOM 12346 C C . PRO B 1 500 ? 6.48 -25.516 -35.375 1 62.31 500 PRO B C 1
ATOM 12348 O O . PRO B 1 500 ? 5.496 -24.828 -35.094 1 62.31 500 PRO B O 1
ATOM 12351 N N . ARG B 1 501 ? 7.773 -24.812 -35.625 1 55.47 501 ARG B N 1
ATOM 12352 C CA . ARG B 1 501 ? 7.777 -23.453 -36.156 1 55.47 501 ARG B CA 1
ATOM 12353 C C . ARG B 1 501 ? 6.758 -23.297 -37.25 1 55.47 501 ARG B C 1
ATOM 12355 O O . ARG B 1 501 ? 6.422 -24.266 -37.938 1 55.47 501 ARG B O 1
ATOM 12362 N N . LYS B 1 502 ? 6.164 -22.156 -37.531 1 54.84 502 LYS B N 1
ATOM 12363 C CA . LYS B 1 502 ? 5.145 -21.781 -38.531 1 54.84 502 LYS B CA 1
ATOM 12364 C C . LYS B 1 502 ? 5.367 -22.5 -39.844 1 54.84 502 LYS B C 1
ATOM 12366 O O . LYS B 1 502 ? 6.438 -22.391 -40.438 1 54.84 502 LYS B O 1
ATOM 12371 N N . SER B 1 503 ? 5.039 -23.672 -40 1 45.91 503 SER B N 1
ATOM 12372 C CA . SER B 1 503 ? 5.141 -24.078 -41.375 1 45.91 503 SER B CA 1
ATOM 12373 C C . SER B 1 503 ? 4.414 -23.109 -42.312 1 45.91 503 SER B C 1
ATOM 12375 O O . SER B 1 503 ? 3.215 -22.859 -42.125 1 45.91 503 SER B O 1
ATOM 12377 N N . ARG B 1 504 ? 5.051 -22.141 -42.688 1 44.91 504 ARG B N 1
ATOM 12378 C CA . ARG B 1 504 ? 4.582 -21.219 -43.719 1 44.91 504 ARG B CA 1
ATOM 12379 C C . ARG B 1 504 ? 3.734 -21.938 -44.75 1 44.91 504 ARG B C 1
ATOM 12381 O O . ARG B 1 504 ? 3.23 -21.328 -45.688 1 44.91 504 ARG B O 1
ATOM 12388 N N . ILE B 1 505 ? 3.955 -23.125 -44.906 1 43.78 505 ILE B N 1
ATOM 12389 C CA . ILE B 1 505 ? 3.557 -23.672 -46.188 1 43.78 505 ILE B CA 1
ATOM 12390 C C . ILE B 1 505 ? 2.041 -23.562 -46.344 1 43.78 505 ILE B C 1
ATOM 12392 O O . ILE B 1 505 ? 1.553 -23.172 -47.406 1 43.78 505 ILE B O 1
ATOM 12396 N N . HIS B 1 506 ? 1.096 -24.438 -45.562 1 51.25 506 HIS B N 1
ATOM 12397 C CA . HIS B 1 506 ? -0.302 -24.453 -45.969 1 51.25 506 HIS B CA 1
ATOM 12398 C C . HIS B 1 506 ? -1.112 -23.406 -45.188 1 51.25 506 HIS B C 1
ATOM 12400 O O . HIS B 1 506 ? -0.982 -23.297 -43.969 1 51.25 506 HIS B O 1
ATOM 12406 N N . GLY B 1 507 ? -1.488 -22.297 -45.656 1 62.44 507 GLY B N 1
ATOM 12407 C CA . GLY B 1 507 ? -2.391 -21.234 -45.219 1 62.44 507 GLY B CA 1
ATOM 12408 C C . GLY B 1 507 ? -3.26 -21.609 -44.062 1 62.44 507 GLY B C 1
ATOM 12409 O O . GLY B 1 507 ? -3.332 -22.781 -43.688 1 62.44 507 GLY B O 1
ATOM 12410 N N . THR B 1 508 ? -3.553 -20.812 -43.031 1 77.06 508 THR B N 1
ATOM 12411 C CA . THR B 1 508 ? -4.496 -21 -41.938 1 77.06 508 THR B CA 1
ATOM 12412 C C . THR B 1 508 ? -5.922 -21.125 -42.469 1 77.06 508 THR B C 1
ATOM 12414 O O . THR B 1 508 ? -6.453 -20.203 -43.062 1 77.06 508 THR B O 1
ATOM 12417 N N . PRO B 1 509 ? -6.434 -22.469 -42.438 1 86.19 509 PRO B N 1
ATOM 12418 C CA . PRO B 1 509 ? -7.805 -22.641 -42.906 1 86.19 509 PRO B CA 1
ATOM 12419 C C . PRO B 1 509 ? -8.82 -21.828 -42.125 1 86.19 509 PRO B C 1
ATOM 12421 O O . PRO B 1 509 ? -8.555 -21.453 -40.969 1 86.19 509 PRO B O 1
ATOM 12424 N N . HIS B 1 510 ? -9.859 -21.5 -42.812 1 90.06 510 HIS B N 1
ATOM 12425 C CA . HIS B 1 510 ? -10.945 -20.828 -42.125 1 90.06 510 HIS B CA 1
ATOM 12426 C C . HIS B 1 510 ? -11.539 -21.734 -41.031 1 90.06 510 HIS B C 1
ATOM 12428 O O . HIS B 1 510 ? -11.727 -22.938 -41.281 1 90.06 510 HIS B O 1
ATOM 12434 N N . PRO B 1 511 ? -11.797 -21.234 -39.875 1 92.69 511 PRO B N 1
ATOM 12435 C CA . PRO B 1 511 ? -12.312 -22.031 -38.781 1 92.69 511 PRO B CA 1
ATOM 12436 C C . PRO B 1 511 ? -13.547 -22.844 -39.156 1 92.69 511 PRO B C 1
ATOM 12438 O O . PRO B 1 511 ? -13.75 -23.953 -38.625 1 92.69 511 PRO B O 1
ATOM 12441 N N . SER B 1 512 ? -14.352 -22.422 -40.062 1 91.62 512 SER B N 1
ATOM 12442 C CA . SER B 1 512 ? -15.578 -23.109 -40.438 1 91.62 512 SER B CA 1
ATOM 12443 C C . SER B 1 512 ? -15.273 -24.406 -41.188 1 91.62 512 SER B C 1
ATOM 12445 O O . SER B 1 512 ? -16.125 -25.312 -41.219 1 91.62 512 SER B O 1
ATOM 12447 N N . GLN B 1 513 ? -14.102 -24.562 -41.688 1 90.38 513 GLN B N 1
ATOM 12448 C CA . GLN B 1 513 ? -13.734 -25.75 -42.438 1 90.38 513 GLN B CA 1
ATOM 12449 C C . GLN B 1 513 ? -13.07 -26.797 -41.562 1 90.38 513 GLN B C 1
ATOM 12451 O O . GLN B 1 513 ? -12.852 -27.938 -41.969 1 90.38 513 GLN B O 1
ATOM 12456 N N . CYS B 1 514 ? -12.875 -26.453 -40.375 1 92.56 514 CYS B N 1
ATOM 12457 C CA . CYS B 1 514 ? -12.172 -27.344 -39.469 1 92.56 514 CYS B CA 1
ATOM 12458 C C . CYS B 1 514 ? -13.141 -28.312 -38.781 1 92.56 514 CYS B C 1
ATOM 12460 O O . CYS B 1 514 ? -14.336 -28.016 -38.656 1 92.56 514 CYS B O 1
ATOM 12462 N N . GLU B 1 515 ? -12.633 -29.438 -38.469 1 92.38 515 GLU B N 1
ATOM 12463 C CA . GLU B 1 515 ? -13.445 -30.484 -37.844 1 92.38 515 GLU B CA 1
ATOM 12464 C C . GLU B 1 515 ? -12.922 -30.828 -36.469 1 92.38 515 GLU B C 1
ATOM 12466 O O . GLU B 1 515 ? -11.711 -30.828 -36.25 1 92.38 515 GLU B O 1
ATOM 12471 N N . LEU B 1 516 ? -13.875 -31.125 -35.562 1 95.56 516 LEU B N 1
ATOM 12472 C CA . LEU B 1 516 ? -13.523 -31.547 -34.219 1 95.56 516 LEU B CA 1
ATOM 12473 C C . LEU B 1 516 ? -13.609 -33.062 -34.094 1 95.56 516 LEU B C 1
ATOM 12475 O O . LEU B 1 516 ? -14.633 -33.656 -34.438 1 95.56 516 LEU B O 1
ATOM 12479 N N . LEU B 1 517 ? -12.555 -33.688 -33.625 1 95.12 517 LEU B N 1
ATOM 12480 C CA . LEU B 1 517 ? -12.469 -35.156 -33.5 1 95.12 517 LEU B CA 1
ATOM 12481 C C . LEU B 1 517 ? -12.289 -35.531 -32.031 1 95.12 517 LEU B C 1
ATOM 12483 O O . LEU B 1 517 ? -11.633 -34.844 -31.266 1 95.12 517 LEU B O 1
ATOM 12487 N N . GLN B 1 518 ? -12.859 -36.625 -31.656 1 95.25 518 GLN B N 1
ATOM 12488 C CA . GLN B 1 518 ? -12.625 -37.188 -30.344 1 95.25 518 GLN B CA 1
ATOM 12489 C C . GLN B 1 518 ? -11.43 -38.156 -30.359 1 95.25 518 GLN B C 1
ATOM 12491 O O . GLN B 1 518 ? -11.289 -38.938 -31.281 1 95.25 518 GLN B O 1
ATOM 12496 N N . VAL B 1 519 ? -10.578 -38.094 -29.406 1 96.19 519 VAL B N 1
ATOM 12497 C CA . VAL B 1 519 ? -9.359 -38.906 -29.375 1 96.19 519 VAL B CA 1
ATOM 12498 C C . VAL B 1 519 ? -9.531 -40.062 -28.406 1 96.19 519 VAL B C 1
ATOM 12500 O O . VAL B 1 519 ? -10 -39.906 -27.281 1 96.19 519 VAL B O 1
ATOM 12503 N N . ASN B 1 520 ? -9.219 -41.219 -28.906 1 94.81 520 ASN B N 1
ATOM 12504 C CA . ASN B 1 520 ? -9.25 -42.406 -28.047 1 94.81 520 ASN B CA 1
ATOM 12505 C C . ASN B 1 520 ? -8.023 -42.469 -27.141 1 94.81 520 ASN B C 1
ATOM 12507 O O . ASN B 1 520 ? -6.891 -42.562 -27.625 1 94.81 520 ASN B O 1
ATOM 12511 N N . ARG B 1 521 ? -8.188 -42.562 -25.891 1 95.06 521 ARG B N 1
ATOM 12512 C CA . ARG B 1 521 ? -7.109 -42.469 -24.906 1 95.06 521 ARG B CA 1
ATOM 12513 C C . ARG B 1 521 ? -6.309 -43.75 -24.844 1 95.06 521 ARG B C 1
ATOM 12515 O O . ARG B 1 521 ? -5.105 -43.75 -24.578 1 95.06 521 ARG B O 1
ATOM 12522 N N . ASP B 1 522 ? -6.953 -44.906 -25 1 93.75 522 ASP B N 1
ATOM 12523 C CA . ASP B 1 522 ? -6.242 -46.188 -24.984 1 93.75 522 ASP B CA 1
ATOM 12524 C C . ASP B 1 522 ? -5.191 -46.25 -26.094 1 93.75 522 ASP B C 1
ATOM 12526 O O . ASP B 1 522 ? -4.055 -46.656 -25.859 1 93.75 522 ASP B O 1
ATOM 12530 N N . THR B 1 523 ? -5.629 -45.781 -27.25 1 94.25 523 THR B N 1
ATOM 12531 C CA . THR B 1 523 ? -4.719 -45.781 -28.391 1 94.25 523 THR B CA 1
ATOM 12532 C C . THR B 1 523 ? -3.668 -44.688 -28.25 1 94.25 523 THR B C 1
ATOM 12534 O O . THR B 1 523 ? -2.496 -44.906 -28.562 1 94.25 523 THR B O 1
ATOM 12537 N N . LEU B 1 524 ? -4.062 -43.594 -27.781 1 95.31 524 LEU B N 1
ATOM 12538 C CA . LEU B 1 524 ? -3.16 -42.438 -27.625 1 95.31 524 LEU B CA 1
ATOM 12539 C C . LEU B 1 524 ? -2 -42.812 -26.703 1 95.31 524 LEU B C 1
ATOM 12541 O O . LEU B 1 524 ? -0.857 -42.406 -26.953 1 95.31 524 LEU B O 1
ATOM 12545 N N . PHE B 1 525 ? -2.254 -43.594 -25.609 1 95 525 PHE B N 1
ATOM 12546 C CA . PHE B 1 525 ? -1.235 -43.875 -24.609 1 95 525 PHE B CA 1
ATOM 12547 C C . PHE B 1 525 ? -0.691 -45.281 -24.766 1 95 525 PHE B C 1
ATOM 12549 O O . PHE B 1 525 ? -0.15 -45.875 -23.828 1 95 525 PHE B O 1
ATOM 12556 N N . SER B 1 526 ? -0.798 -45.906 -25.922 1 92 526 SER B N 1
ATOM 12557 C CA . SER B 1 526 ? -0.312 -47.25 -26.203 1 92 526 SER B CA 1
ATOM 12558 C C . SER B 1 526 ? 1.196 -47.281 -26.422 1 92 526 SER B C 1
ATOM 12560 O O . SER B 1 526 ? 1.807 -48.344 -26.531 1 92 526 SER B O 1
ATOM 12562 N N . PHE B 1 527 ? 1.893 -46.219 -26.469 1 92.56 527 PHE B N 1
ATOM 12563 C CA . PHE B 1 527 ? 3.326 -46 -26.641 1 92.56 527 PHE B CA 1
ATOM 12564 C C . PHE B 1 527 ? 3.77 -46.438 -28.047 1 92.56 527 PHE B C 1
ATOM 12566 O O . PHE B 1 527 ? 4.953 -46.688 -28.266 1 92.56 527 PHE B O 1
ATOM 12573 N N . HIS B 1 528 ? 2.803 -46.5 -28.984 1 91.81 528 HIS B N 1
ATOM 12574 C CA . HIS B 1 528 ? 3.16 -46.688 -30.391 1 91.81 528 HIS B CA 1
ATOM 12575 C C . HIS B 1 528 ? 3.832 -45.438 -30.953 1 91.81 528 HIS B C 1
ATOM 12577 O O . HIS B 1 528 ? 3.479 -44.312 -30.578 1 91.81 528 HIS B O 1
ATOM 12583 N N . PRO B 1 529 ? 4.777 -45.562 -31.812 1 90.25 529 PRO B N 1
ATOM 12584 C CA . PRO B 1 529 ? 5.543 -44.406 -32.281 1 90.25 529 PRO B CA 1
ATOM 12585 C C . PRO B 1 529 ? 4.656 -43.344 -32.906 1 90.25 529 PRO B C 1
ATOM 12587 O O . PRO B 1 529 ? 4.902 -42.125 -32.688 1 90.25 529 PRO B O 1
ATOM 12590 N N . ILE B 1 530 ? 3.682 -43.688 -33.656 1 88.81 530 ILE B N 1
ATOM 12591 C CA . ILE B 1 530 ? 2.801 -42.75 -34.312 1 88.81 530 ILE B CA 1
ATOM 12592 C C . ILE B 1 530 ? 1.964 -42 -33.281 1 88.81 530 ILE B C 1
ATOM 12594 O O . ILE B 1 530 ? 1.829 -40.781 -33.344 1 88.81 530 ILE B O 1
ATOM 12598 N N . THR B 1 531 ? 1.402 -42.75 -32.406 1 92.19 531 THR B N 1
ATOM 12599 C CA . THR B 1 531 ? 0.562 -42.156 -31.391 1 92.19 531 THR B CA 1
ATOM 12600 C C . THR B 1 531 ? 1.403 -41.344 -30.406 1 92.19 531 THR B C 1
ATOM 12602 O O . THR B 1 531 ? 0.934 -40.312 -29.875 1 92.19 531 THR B O 1
ATOM 12605 N N . GLU B 1 532 ? 2.645 -41.75 -30.188 1 92.81 532 GLU B N 1
ATOM 12606 C CA . GLU B 1 532 ? 3.539 -41 -29.328 1 92.81 532 GLU B CA 1
ATOM 12607 C C . GLU B 1 532 ? 3.84 -39.625 -29.906 1 92.81 532 GLU B C 1
ATOM 12609 O O . GLU B 1 532 ? 3.932 -38.625 -29.188 1 92.81 532 GLU B O 1
ATOM 12614 N N . LYS B 1 533 ? 4.02 -39.594 -31.188 1 90.69 533 LYS B N 1
ATOM 12615 C CA . LYS B 1 533 ? 4.242 -38.312 -31.859 1 90.69 533 LYS B CA 1
ATOM 12616 C C . LYS B 1 533 ? 3.027 -37.406 -31.703 1 90.69 533 LYS B C 1
ATOM 12618 O O . LYS B 1 533 ? 3.174 -36.188 -31.5 1 90.69 533 LYS B O 1
ATOM 12623 N N . PHE B 1 534 ? 1.898 -37.969 -31.859 1 92.62 534 PHE B N 1
ATOM 12624 C CA . PHE B 1 534 ? 0.662 -37.219 -31.719 1 92.62 534 PHE B CA 1
ATOM 12625 C C . PHE B 1 534 ? 0.505 -36.688 -30.297 1 92.62 534 PHE B C 1
ATOM 12627 O O . PHE B 1 534 ? 0.103 -35.531 -30.078 1 92.62 534 PHE B O 1
ATOM 12634 N N . LEU B 1 535 ? 0.815 -37.562 -29.344 1 94.62 535 LEU B N 1
ATOM 12635 C CA . LEU B 1 535 ? 0.753 -37.188 -27.938 1 94.62 535 LEU B CA 1
ATOM 12636 C C . LEU B 1 535 ? 1.695 -36 -27.656 1 94.62 535 LEU B C 1
ATOM 12638 O O . LEU B 1 535 ? 1.333 -35.062 -26.938 1 94.62 535 LEU B O 1
ATOM 12642 N N . GLN B 1 536 ? 2.832 -36.062 -28.219 1 91.69 536 GLN B N 1
ATOM 12643 C CA . GLN B 1 536 ? 3.807 -35 -28.047 1 91.69 536 GLN B CA 1
ATOM 12644 C C . GLN B 1 536 ? 3.285 -33.688 -28.609 1 91.69 536 GLN B C 1
ATOM 12646 O O . GLN B 1 536 ? 3.496 -32.625 -28.031 1 91.69 536 GLN B O 1
ATOM 12651 N N . GLN B 1 537 ? 2.627 -33.75 -29.672 1 89.62 537 GLN B N 1
ATOM 12652 C CA . GLN B 1 537 ? 2.059 -32.562 -30.281 1 89.62 537 GLN B CA 1
ATOM 12653 C C . GLN B 1 537 ? 0.943 -31.969 -29.422 1 89.62 537 GLN B C 1
ATOM 12655 O O . GLN B 1 537 ? 0.833 -30.75 -29.281 1 89.62 537 GLN B O 1
ATOM 12660 N N . MET B 1 538 ? 0.151 -32.781 -28.906 1 92 538 MET B N 1
ATOM 12661 C CA . MET B 1 538 ? -0.928 -32.344 -28.016 1 92 538 MET B CA 1
ATOM 12662 C C . MET B 1 538 ? -0.371 -31.656 -26.781 1 92 538 MET B C 1
ATOM 12664 O O . MET B 1 538 ? -0.829 -30.578 -26.406 1 92 538 MET B O 1
ATOM 12668 N N . MET B 1 539 ? 0.659 -32.281 -26.25 1 89.69 539 MET B N 1
ATOM 12669 C CA . MET B 1 539 ? 1.258 -31.734 -25.031 1 89.69 539 MET B CA 1
ATOM 12670 C C . MET B 1 539 ? 1.979 -30.422 -25.328 1 89.69 539 MET B C 1
ATOM 12672 O O . MET B 1 539 ? 2.016 -29.516 -24.484 1 89.69 539 MET B O 1
ATOM 12676 N N . ALA B 1 540 ? 2.512 -30.328 -26.484 1 85.75 540 ALA B N 1
ATOM 12677 C CA . ALA B 1 540 ? 3.18 -29.094 -26.891 1 85.75 540 ALA B CA 1
ATOM 12678 C C . ALA B 1 540 ? 2.205 -27.922 -26.906 1 85.75 540 ALA B C 1
ATOM 12680 O O . ALA B 1 540 ? 2.564 -26.812 -26.547 1 85.75 540 ALA B O 1
ATOM 12681 N N . LEU B 1 541 ? 1.015 -28.172 -27.297 1 86.44 541 LEU B N 1
ATOM 12682 C CA . LEU B 1 541 ? -0.013 -27.141 -27.312 1 86.44 541 LEU B CA 1
ATOM 12683 C C . LEU B 1 541 ? -0.423 -26.75 -25.891 1 86.44 541 LEU B C 1
ATOM 12685 O O . LEU B 1 541 ? -0.633 -25.562 -25.609 1 86.44 541 LEU B O 1
ATOM 12689 N N . TYR B 1 542 ? -0.514 -27.734 -25.078 1 84.56 542 TYR B N 1
ATOM 12690 C CA . TYR B 1 542 ? -0.84 -27.469 -23.688 1 84.56 542 TYR B CA 1
ATOM 12691 C C . TYR B 1 542 ? 0.232 -26.609 -23.031 1 84.56 542 TYR B C 1
ATOM 12693 O O . TYR B 1 542 ? -0.081 -25.656 -22.312 1 84.56 542 TYR B O 1
ATOM 12701 N N . VAL B 1 543 ? 1.443 -26.891 -23.297 1 79 543 VAL B N 1
ATOM 12702 C CA . VAL B 1 543 ? 2.57 -26.203 -22.672 1 79 543 VAL B CA 1
ATOM 12703 C C . VAL B 1 543 ? 2.668 -24.781 -23.203 1 79 543 VAL B C 1
ATOM 12705 O O . VAL B 1 543 ? 2.992 -23.844 -22.469 1 79 543 VAL B O 1
ATOM 12708 N N . ALA B 1 544 ? 2.332 -24.578 -24.344 1 75.5 544 ALA B N 1
ATOM 12709 C CA . ALA B 1 544 ? 2.496 -23.281 -24.984 1 75.5 544 ALA B CA 1
ATOM 12710 C C . ALA B 1 544 ? 1.371 -22.328 -24.594 1 75.5 544 ALA B C 1
ATOM 12712 O O . ALA B 1 544 ? 1.568 -21.109 -24.531 1 75.5 544 ALA B O 1
ATOM 12713 N N . SER B 1 545 ? 0.276 -22.812 -24.312 1 72.56 545 SER B N 1
ATOM 12714 C CA . SER B 1 545 ? -0.881 -21.938 -24.219 1 72.56 545 SER B CA 1
ATOM 12715 C C . SER B 1 545 ? -1.423 -21.875 -22.797 1 72.56 545 SER B C 1
ATOM 12717 O O . SER B 1 545 ? -2.197 -20.969 -22.469 1 72.56 545 SER B O 1
ATOM 12719 N N . HIS B 1 546 ? -1.013 -22.766 -22.031 1 65.94 546 HIS B N 1
ATOM 12720 C CA . HIS B 1 546 ? -1.624 -22.797 -20.703 1 65.94 546 HIS B CA 1
ATOM 12721 C C . HIS B 1 546 ? -0.583 -22.562 -19.609 1 65.94 546 HIS B C 1
ATOM 12723 O O . HIS B 1 546 ? 0.481 -23.188 -19.625 1 65.94 546 HIS B O 1
ATOM 12729 N N . TYR B 1 547 ? -0.946 -21.688 -18.781 1 63.16 547 TYR B N 1
ATOM 12730 C CA . TYR B 1 547 ? 0.008 -21.25 -17.766 1 63.16 547 TYR B CA 1
ATOM 12731 C C . TYR B 1 547 ? 0.223 -22.312 -16.719 1 63.16 547 TYR B C 1
ATOM 12733 O O . TYR B 1 547 ? 1.279 -22.375 -16.078 1 63.16 547 TYR B O 1
ATOM 12741 N N . LYS B 1 548 ? -0.795 -23.219 -16.391 1 66.19 548 LYS B N 1
ATOM 12742 C CA . LYS B 1 548 ? -0.673 -24.234 -15.352 1 66.19 548 LYS B CA 1
ATOM 12743 C C . LYS B 1 548 ? -0.389 -25.609 -15.945 1 66.19 548 LYS B C 1
ATOM 12745 O O . LYS B 1 548 ? -1.126 -26.562 -15.688 1 66.19 548 LYS B O 1
ATOM 12750 N N . ASN B 1 549 ? 0.612 -25.734 -16.719 1 75.88 549 ASN B N 1
ATOM 12751 C CA . ASN B 1 549 ? 0.914 -27.062 -17.281 1 75.88 549 ASN B CA 1
ATOM 12752 C C . ASN B 1 549 ? 1.981 -27.781 -16.469 1 75.88 549 ASN B C 1
ATOM 12754 O O . ASN B 1 549 ? 2.949 -27.156 -16.016 1 75.88 549 ASN B O 1
ATOM 12758 N N . SER B 1 550 ? 1.639 -29.016 -16.125 1 80.06 550 SER B N 1
ATOM 12759 C CA . SER B 1 550 ? 2.566 -29.891 -15.414 1 80.06 550 SER B CA 1
ATOM 12760 C C . SER B 1 550 ? 2.553 -31.297 -16 1 80.06 550 SER B C 1
ATOM 12762 O O . SER B 1 550 ? 1.59 -31.688 -16.656 1 80.06 550 SER B O 1
ATOM 12764 N N . PRO B 1 551 ? 3.586 -32.062 -15.758 1 87.94 551 PRO B N 1
ATOM 12765 C CA . PRO B 1 551 ? 3.59 -33.438 -16.219 1 87.94 551 PRO B CA 1
ATOM 12766 C C . PRO B 1 551 ? 2.451 -34.281 -15.617 1 87.94 551 PRO B C 1
ATOM 12768 O O . PRO B 1 551 ? 2.082 -35.312 -16.172 1 87.94 551 PRO B O 1
ATOM 12771 N N . ASN B 1 552 ? 1.948 -33.781 -14.523 1 89.94 552 ASN B N 1
ATOM 12772 C CA . ASN B 1 552 ? 0.818 -34.469 -13.914 1 89.94 552 ASN B CA 1
ATOM 12773 C C . ASN B 1 552 ? -0.399 -34.5 -14.836 1 89.94 552 ASN B C 1
ATOM 12775 O O . ASN B 1 552 ? -1.3 -35.312 -14.68 1 89.94 552 ASN B O 1
ATOM 12779 N N . ASP B 1 553 ? -0.374 -33.625 -15.766 1 89.5 553 ASP B N 1
ATOM 12780 C CA . ASP B 1 553 ? -1.48 -33.562 -16.719 1 89.5 553 ASP B CA 1
ATOM 12781 C C . ASP B 1 553 ? -1.527 -34.781 -17.609 1 89.5 553 ASP B C 1
ATOM 12783 O O . ASP B 1 553 ? -2.598 -35.188 -18.062 1 89.5 553 ASP B O 1
ATOM 12787 N N . LEU B 1 554 ? -0.433 -35.375 -17.797 1 93.38 554 LEU B N 1
ATOM 12788 C CA . LEU B 1 554 ? -0.381 -36.594 -18.594 1 93.38 554 LEU B CA 1
ATOM 12789 C C . LEU B 1 554 ? -1.164 -37.719 -17.906 1 93.38 554 LEU B C 1
ATOM 12791 O O . LEU B 1 554 ? -1.903 -38.438 -18.578 1 93.38 554 LEU B O 1
ATOM 12795 N N . GLN B 1 555 ? -0.931 -37.781 -16.656 1 94.62 555 GLN B N 1
ATOM 12796 C CA . GLN B 1 555 ? -1.637 -38.812 -15.898 1 94.62 555 GLN B CA 1
ATOM 12797 C C . GLN B 1 555 ? -3.129 -38.5 -15.812 1 94.62 555 GLN B C 1
ATOM 12799 O O . GLN B 1 555 ? -3.959 -39.406 -15.836 1 94.62 555 GLN B O 1
ATOM 12804 N N . LEU B 1 556 ? -3.434 -37.281 -15.703 1 93.69 556 LEU B N 1
ATOM 12805 C CA . LEU B 1 556 ? -4.832 -36.844 -15.695 1 93.69 556 LEU B CA 1
ATOM 12806 C C . LEU B 1 556 ? -5.504 -37.188 -17.016 1 93.69 556 LEU B C 1
ATOM 12808 O O . LEU B 1 556 ? -6.602 -37.75 -17.047 1 93.69 556 LEU B O 1
ATOM 12812 N N . MET B 1 557 ? -4.871 -36.906 -18.109 1 94.75 557 MET B N 1
ATOM 12813 C CA . MET B 1 557 ? -5.387 -37.188 -19.438 1 94.75 557 MET B CA 1
ATOM 12814 C C . MET B 1 557 ? -5.551 -38.656 -19.688 1 94.75 557 MET B C 1
ATOM 12816 O O . MET B 1 557 ? -6.516 -39.094 -20.328 1 94.75 557 MET B O 1
ATOM 12820 N N . SER B 1 558 ? -4.691 -39.406 -19.141 1 95.81 558 SER B N 1
ATOM 12821 C CA . SER B 1 558 ? -4.66 -40.844 -19.453 1 95.81 558 SER B CA 1
ATOM 12822 C C . SER B 1 558 ? -5.605 -41.625 -18.547 1 95.81 558 SER B C 1
ATOM 12824 O O . SER B 1 558 ? -6.441 -42.375 -19.016 1 95.81 558 SER B O 1
ATOM 12826 N N . ASP B 1 559 ? -5.598 -41.312 -17.234 1 95.88 559 ASP B N 1
ATOM 12827 C CA . ASP B 1 559 ? -6.164 -42.25 -16.266 1 95.88 559 ASP B CA 1
ATOM 12828 C C . ASP B 1 559 ? -7.531 -41.781 -15.781 1 95.88 559 ASP B C 1
ATOM 12830 O O . ASP B 1 559 ? -8.344 -42.594 -15.328 1 95.88 559 ASP B O 1
ATOM 12834 N N . ALA B 1 560 ? -7.758 -40.531 -15.789 1 94.88 560 ALA B N 1
ATOM 12835 C CA . ALA B 1 560 ? -9 -40.062 -15.203 1 94.88 560 ALA B CA 1
ATOM 12836 C C . ALA B 1 560 ? -10.211 -40.531 -16.016 1 94.88 560 ALA B C 1
ATOM 12838 O O . ALA B 1 560 ? -10.344 -40.188 -17.188 1 94.88 560 ALA B O 1
ATOM 12839 N N . PRO B 1 561 ? -11.102 -41.25 -15.422 1 94 561 PRO B N 1
ATOM 12840 C CA . PRO B 1 561 ? -12.18 -41.875 -16.172 1 94 561 PRO B CA 1
ATOM 12841 C C . PRO B 1 561 ? -13.188 -40.875 -16.719 1 94 561 PRO B C 1
ATOM 12843 O O . PRO B 1 561 ? -13.797 -41.125 -17.766 1 94 561 PRO B O 1
ATOM 12846 N N . ALA B 1 562 ? -13.375 -39.781 -16.062 1 94.19 562 ALA B N 1
ATOM 12847 C CA . ALA B 1 562 ? -14.398 -38.812 -16.453 1 94.19 562 ALA B CA 1
ATOM 12848 C C . ALA B 1 562 ? -13.891 -37.906 -17.562 1 94.19 562 ALA B C 1
ATOM 12850 O O . ALA B 1 562 ? -14.656 -37.094 -18.109 1 94.19 562 ALA B O 1
ATOM 12851 N N . HIS B 1 563 ? -12.672 -38 -18 1 95.25 563 HIS B N 1
ATOM 12852 C CA . HIS B 1 563 ? -12.078 -37.031 -18.906 1 95.25 563 HIS B CA 1
ATOM 12853 C C . HIS B 1 563 ? -12.195 -37.5 -20.359 1 95.25 563 HIS B C 1
ATOM 12855 O O . HIS B 1 563 ? -12.164 -38.719 -20.625 1 95.25 563 HIS B O 1
ATOM 12861 N N . GLN B 1 564 ? -12.422 -36.625 -21.234 1 95.88 564 GLN B N 1
ATOM 12862 C CA . GLN B 1 564 ? -12.445 -36.812 -22.672 1 95.88 564 GLN B CA 1
ATOM 12863 C C . GLN B 1 564 ? -11.523 -35.812 -23.391 1 95.88 564 GLN B C 1
ATOM 12865 O O . GLN B 1 564 ? -11.289 -34.719 -22.875 1 95.88 564 GLN B O 1
ATOM 12870 N N . LEU B 1 565 ? -10.984 -36.281 -24.516 1 97.25 565 LEU B N 1
ATOM 12871 C CA . LEU B 1 565 ? -10.07 -35.438 -25.281 1 97.25 565 LEU B CA 1
ATOM 12872 C C . LEU B 1 565 ? -10.609 -35.188 -26.672 1 97.25 565 LEU B C 1
ATOM 12874 O O . LEU B 1 565 ? -11.164 -36.094 -27.312 1 97.25 565 LEU B O 1
ATOM 12878 N N . PHE B 1 566 ? -10.539 -33.938 -27.109 1 97.38 566 PHE B N 1
ATOM 12879 C CA . PHE B 1 566 ? -10.945 -33.531 -28.453 1 97.38 566 PHE B CA 1
ATOM 12880 C C . PHE B 1 566 ? -9.852 -32.719 -29.125 1 97.38 566 PHE B C 1
ATOM 12882 O O . PHE B 1 566 ? -9.086 -32.031 -28.453 1 97.38 566 PHE B O 1
ATOM 12889 N N . VAL B 1 567 ? -9.727 -32.812 -30.438 1 96.62 567 VAL B N 1
ATOM 12890 C CA . VAL B 1 567 ? -8.758 -32.031 -31.188 1 96.62 567 VAL B CA 1
ATOM 12891 C C . VAL B 1 567 ? -9.438 -31.438 -32.438 1 96.62 567 VAL B C 1
ATOM 12893 O O . VAL B 1 567 ? -10.266 -32.094 -33.062 1 96.62 567 VAL B O 1
ATOM 12896 N N . LEU B 1 568 ? -9.195 -30.156 -32.594 1 95.88 568 LEU B N 1
ATOM 12897 C CA . LEU B 1 568 ? -9.633 -29.5 -33.844 1 95.88 568 LEU B CA 1
ATOM 12898 C C . LEU B 1 568 ? -8.562 -29.609 -34.906 1 95.88 568 LEU B C 1
ATOM 12900 O O . LEU B 1 568 ? -7.418 -29.203 -34.688 1 95.88 568 LEU B O 1
ATOM 12904 N N . VAL B 1 569 ? -8.93 -30.172 -36.031 1 92.44 569 VAL B N 1
ATOM 12905 C CA . VAL B 1 569 ? -7.953 -30.406 -37.094 1 92.44 569 VAL B CA 1
ATOM 12906 C C . VAL B 1 569 ? -8.375 -29.672 -38.344 1 92.44 569 VAL B C 1
ATOM 12908 O O . VAL B 1 569 ? -9.555 -29.391 -38.562 1 92.44 569 VAL B O 1
ATOM 12911 N N . ALA B 1 570 ? -7.352 -29.344 -39.125 1 87.94 570 ALA B N 1
ATOM 12912 C CA . ALA B 1 570 ? -7.578 -28.734 -40.438 1 87.94 570 ALA B CA 1
ATOM 12913 C C . ALA B 1 570 ? -8.133 -29.75 -41.438 1 87.94 570 ALA B C 1
ATOM 12915 O O . ALA B 1 570 ? -8.008 -30.969 -41.219 1 87.94 570 ALA B O 1
ATOM 12916 N N . PRO B 1 571 ? -8.906 -29.203 -42.469 1 80.38 571 PRO B N 1
ATOM 12917 C CA . PRO B 1 571 ? -9.43 -30.141 -43.469 1 80.38 571 PRO B CA 1
ATOM 12918 C C . PRO B 1 571 ? -8.328 -30.906 -44.188 1 80.38 571 PRO B C 1
ATOM 12920 O O . PRO B 1 571 ? -7.258 -30.344 -44.469 1 80.38 571 PRO B O 1
ATOM 12923 N N . THR B 1 572 ? -8.25 -32.188 -43.969 1 68.25 572 THR B N 1
ATOM 12924 C CA . THR B 1 572 ? -7.215 -33.062 -44.531 1 68.25 572 THR B CA 1
ATOM 12925 C C . THR B 1 572 ? -7.203 -33 -46.031 1 68.25 572 THR B C 1
ATOM 12927 O O . THR B 1 572 ? -8.25 -33.094 -46.688 1 68.25 572 THR B O 1
ATOM 12930 N N . ALA B 1 573 ? -6.172 -32.469 -46.719 1 56.97 573 ALA B N 1
ATOM 12931 C CA . ALA B 1 573 ? -5.988 -32.75 -48.125 1 56.97 573 ALA B CA 1
ATOM 12932 C C . ALA B 1 573 ? -5.992 -34.25 -48.406 1 56.97 573 ALA B C 1
ATOM 12934 O O . ALA B 1 573 ? -5.773 -35.031 -47.469 1 56.97 573 ALA B O 1
ATOM 12935 N N . ASP B 1 574 ? -6.43 -34.75 -49.5 1 50.94 574 ASP B N 1
ATOM 12936 C CA . ASP B 1 574 ? -6.562 -36.125 -50.031 1 50.94 574 ASP B CA 1
ATOM 12937 C C . ASP B 1 574 ? -5.363 -36.969 -49.625 1 50.94 574 ASP B C 1
ATOM 12939 O O . ASP B 1 574 ? -5.25 -38.125 -50.031 1 50.94 574 ASP B O 1
ATOM 12943 N N . ASP B 1 575 ? -4.336 -36.469 -48.938 1 50.16 575 ASP B N 1
ATOM 12944 C CA . ASP B 1 575 ? -3.225 -37.406 -48.75 1 50.16 575 ASP B CA 1
ATOM 12945 C C . ASP B 1 575 ? -3.359 -38.125 -47.406 1 50.16 575 ASP B C 1
ATOM 12947 O O . ASP B 1 575 ? -3.154 -37.562 -46.344 1 50.16 575 ASP B O 1
ATOM 12951 N N . ALA B 1 576 ? -4.062 -39.344 -47.281 1 53.53 576 ALA B N 1
ATOM 12952 C CA . ALA B 1 576 ? -4.547 -40.312 -46.281 1 53.53 576 ALA B CA 1
ATOM 12953 C C . ALA B 1 576 ? -3.453 -40.656 -45.281 1 53.53 576 ALA B C 1
ATOM 12955 O O . ALA B 1 576 ? -3.744 -41.031 -44.125 1 53.53 576 ALA B O 1
ATOM 12956 N N . ASN B 1 577 ? -2.143 -40.594 -45.5 1 58.5 577 ASN B N 1
ATOM 12957 C CA . ASN B 1 577 ? -1.155 -41.281 -44.688 1 58.5 577 ASN B CA 1
ATOM 12958 C C . ASN B 1 577 ? -0.519 -40.344 -43.656 1 58.5 577 ASN B C 1
ATOM 12960 O O . ASN B 1 577 ? 0.372 -40.75 -42.906 1 58.5 577 ASN B O 1
ATOM 12964 N N . LYS B 1 578 ? -1.041 -39 -43.5 1 70.56 578 LYS B N 1
ATOM 12965 C CA . LYS B 1 578 ? -0.364 -38.156 -42.531 1 70.56 578 LYS B CA 1
ATOM 12966 C C . LYS B 1 578 ? -1.31 -37.75 -41.406 1 70.56 578 LYS B C 1
ATOM 12968 O O . LYS B 1 578 ? -2.514 -37.594 -41.625 1 70.56 578 LYS B O 1
ATOM 12973 N N . LEU B 1 579 ? -0.751 -37.812 -40.125 1 79.44 579 LEU B N 1
ATOM 12974 C CA . LEU B 1 579 ? -1.502 -37.312 -38.969 1 79.44 579 LEU B CA 1
ATOM 12975 C C . LEU B 1 579 ? -1.925 -35.844 -39.188 1 79.44 579 LEU B C 1
ATOM 12977 O O . LEU B 1 579 ? -1.142 -35.031 -39.688 1 79.44 579 LEU B O 1
ATOM 12981 N N . PRO B 1 580 ? -3.154 -35.594 -39.031 1 83.81 580 PRO B N 1
ATOM 12982 C CA . PRO B 1 580 ? -3.629 -34.219 -39.188 1 83.81 580 PRO B CA 1
ATOM 12983 C C . PRO B 1 580 ? -2.957 -33.25 -38.219 1 83.81 580 PRO B C 1
ATOM 12985 O O . PRO B 1 580 ? -2.549 -33.625 -37.125 1 83.81 580 PRO B O 1
ATOM 12988 N N . GLU B 1 581 ? -2.861 -32.062 -38.688 1 83.62 581 GLU B N 1
ATOM 12989 C CA . GLU B 1 581 ? -2.312 -31 -37.844 1 83.62 581 GLU B CA 1
ATOM 12990 C C . GLU B 1 581 ? -3.334 -30.547 -36.812 1 83.62 581 GLU B C 1
ATOM 12992 O O . GLU B 1 581 ? -4.477 -30.234 -37.156 1 83.62 581 GLU B O 1
ATOM 12997 N N . ILE B 1 582 ? -2.914 -30.5 -35.562 1 91.12 582 ILE B N 1
ATOM 12998 C CA . ILE B 1 582 ? -3.805 -30.109 -34.5 1 91.12 582 ILE B CA 1
ATOM 12999 C C . ILE B 1 582 ? -3.82 -28.578 -34.344 1 91.12 582 ILE B C 1
ATOM 13001 O O . ILE B 1 582 ? -2.773 -27.953 -34.188 1 91.12 582 ILE B O 1
ATOM 13005 N N . LEU B 1 583 ? -4.926 -27.953 -34.438 1 90.38 583 LEU B N 1
ATOM 13006 C CA . LEU B 1 583 ? -5.078 -26.516 -34.312 1 90.38 583 LEU B CA 1
ATOM 13007 C C . LEU B 1 583 ? -5.473 -26.141 -32.906 1 90.38 583 LEU B C 1
ATOM 13009 O O . LEU B 1 583 ? -5.078 -25.078 -32.406 1 90.38 583 LEU B O 1
ATOM 13013 N N . CYS B 1 584 ? -6.289 -26.953 -32.344 1 93.81 584 CYS B N 1
ATOM 13014 C CA . CYS B 1 584 ? -6.785 -26.703 -31.016 1 93.81 584 CYS B CA 1
ATOM 13015 C C . CYS B 1 584 ? -7.047 -28.016 -30.266 1 93.81 584 CYS B C 1
ATOM 13017 O O . CYS B 1 584 ? -7.48 -29 -30.875 1 93.81 584 CYS B O 1
ATOM 13019 N N . VAL B 1 585 ? -6.711 -28.047 -29.031 1 94.94 585 VAL B N 1
ATOM 13020 C CA . VAL B 1 585 ? -6.973 -29.203 -28.172 1 94.94 585 VAL B CA 1
ATOM 13021 C C . VAL B 1 585 ? -7.953 -28.828 -27.062 1 94.94 585 VAL B C 1
ATOM 13023 O O . VAL B 1 585 ? -7.84 -27.75 -26.469 1 94.94 585 VAL B O 1
ATOM 13026 N N . VAL B 1 586 ? -8.969 -29.641 -26.812 1 96.56 586 VAL B N 1
ATOM 13027 C CA . VAL B 1 586 ? -9.945 -29.406 -25.75 1 96.56 586 VAL B CA 1
ATOM 13028 C C . VAL B 1 586 ? -10.023 -30.625 -24.844 1 96.56 586 VAL B C 1
ATOM 13030 O O . VAL B 1 586 ? -10.18 -31.75 -25.312 1 96.56 586 VAL B O 1
ATOM 13033 N N . GLN B 1 587 ? -9.812 -30.469 -23.641 1 96.38 587 GLN B N 1
ATOM 13034 C CA . GLN B 1 587 ? -9.992 -31.5 -22.625 1 96.38 587 GLN B CA 1
ATOM 13035 C C . GLN B 1 587 ? -11.242 -31.234 -21.781 1 96.38 587 GLN B C 1
ATOM 13037 O O . GLN B 1 587 ? -11.461 -30.109 -21.328 1 96.38 587 GLN B O 1
ATOM 13042 N N . VAL B 1 588 ? -12.094 -32.25 -21.625 1 97.19 588 VAL B N 1
ATOM 13043 C CA . VAL B 1 588 ? -13.367 -32.094 -20.938 1 97.19 588 VAL B CA 1
ATOM 13044 C C . VAL B 1 588 ? -13.469 -33.125 -19.812 1 97.19 588 VAL B C 1
ATOM 13046 O O . VAL B 1 588 ? -12.977 -34.219 -19.938 1 97.19 588 VAL B O 1
ATOM 13049 N N . ALA B 1 589 ? -14.023 -32.719 -18.734 1 96.81 589 ALA B N 1
ATOM 13050 C CA . ALA B 1 589 ? -14.328 -33.625 -17.625 1 96.81 589 ALA B CA 1
ATOM 13051 C C . ALA B 1 589 ? -15.828 -33.688 -17.375 1 96.81 589 ALA B C 1
ATOM 13053 O O . ALA B 1 589 ? -16.469 -32.688 -17.094 1 96.81 589 ALA B O 1
ATOM 13054 N N . LEU B 1 590 ? -16.422 -34.844 -17.5 1 96.19 590 LEU B N 1
ATOM 13055 C CA . LEU B 1 590 ? -17.828 -35.031 -17.156 1 96.19 590 LEU B CA 1
ATOM 13056 C C . LEU B 1 590 ? -18.016 -35 -15.633 1 96.19 590 LEU B C 1
ATOM 13058 O O . LEU B 1 590 ? -17.266 -35.625 -14.898 1 96.19 590 LEU B O 1
ATOM 13062 N N . GLU B 1 591 ? -18.859 -34.219 -15.219 1 95.44 591 GLU B N 1
ATOM 13063 C CA . GLU B 1 591 ? -19.094 -34.031 -13.789 1 95.44 591 GLU B CA 1
ATOM 13064 C C . GLU B 1 591 ? -20.562 -34.156 -13.445 1 95.44 591 GLU B C 1
ATOM 13066 O O . GLU B 1 591 ? -21.422 -34 -14.32 1 95.44 591 GLU B O 1
ATOM 13071 N N . GLY B 1 592 ? -20.844 -34.5 -12.141 1 93.44 592 GLY B N 1
ATOM 13072 C CA . GLY B 1 592 ? -22.203 -34.531 -11.648 1 93.44 592 GLY B CA 1
ATOM 13073 C C . GLY B 1 592 ? -22.734 -35.938 -11.43 1 93.44 592 GLY B C 1
ATOM 13074 O O . GLY B 1 592 ? -21.969 -36.844 -11.109 1 93.44 592 GLY B O 1
ATOM 13075 N N . GLN B 1 593 ? -24.062 -36.031 -11.422 1 91.75 593 GLN B N 1
ATOM 13076 C CA . GLN B 1 593 ? -24.766 -37.281 -11.156 1 91.75 593 GLN B CA 1
ATOM 13077 C C . GLN B 1 593 ? -24.406 -37.844 -9.781 1 91.75 593 GLN B C 1
ATOM 13079 O O . GLN B 1 593 ? -24.109 -39.031 -9.641 1 91.75 593 GLN B O 1
ATOM 13084 N N . ILE B 1 594 ? -24.281 -36.938 -8.922 1 91.12 594 ILE B N 1
ATOM 13085 C CA . ILE B 1 594 ? -23.984 -37.312 -7.539 1 91.12 594 ILE B CA 1
ATOM 13086 C C . ILE B 1 594 ? -25.297 -37.531 -6.781 1 91.12 594 ILE B C 1
ATOM 13088 O O . ILE B 1 594 ? -26.25 -36.75 -6.934 1 91.12 594 ILE B O 1
ATOM 13092 N N . SER B 1 595 ? -25.297 -38.531 -6.051 1 87.69 595 SER B N 1
ATOM 13093 C CA . SER B 1 595 ? -26.516 -38.812 -5.285 1 87.69 595 SER B CA 1
ATOM 13094 C C . SER B 1 595 ? -26.781 -37.75 -4.234 1 87.69 595 SER B C 1
ATOM 13096 O O . SER B 1 595 ? -25.844 -37.156 -3.686 1 87.69 595 SER B O 1
ATOM 13098 N N . ARG B 1 596 ? -27.953 -37.531 -3.998 1 85.75 596 ARG B N 1
ATOM 13099 C CA . ARG B 1 596 ? -28.359 -36.562 -3.012 1 85.75 596 ARG B CA 1
ATOM 13100 C C . ARG B 1 596 ? -27.812 -36.906 -1.629 1 85.75 596 ARG B C 1
ATOM 13102 O O . ARG B 1 596 ? -27.406 -36 -0.879 1 85.75 596 ARG B O 1
ATOM 13109 N N . GLU B 1 597 ? -27.797 -38.062 -1.296 1 83.38 597 GLU B N 1
ATOM 13110 C CA . GLU B 1 597 ? -27.312 -38.531 0.001 1 83.38 597 GLU B CA 1
ATOM 13111 C C . GLU B 1 597 ? -25.828 -38.219 0.178 1 83.38 597 GLU B C 1
ATOM 13113 O O . GLU B 1 597 ? -25.422 -37.75 1.249 1 83.38 597 GLU B O 1
ATOM 13118 N N . SER B 1 598 ? -25.109 -38.438 -0.859 1 85.69 598 SER B N 1
ATOM 13119 C CA . SER B 1 598 ? -23.688 -38.156 -0.808 1 85.69 598 SER B CA 1
ATOM 13120 C C . SER B 1 598 ? -23.422 -36.656 -0.618 1 85.69 598 SER B C 1
ATOM 13122 O O . SER B 1 598 ? -22.5 -36.281 0.103 1 85.69 598 SER B O 1
ATOM 13124 N N . VAL B 1 599 ? -24.234 -35.875 -1.24 1 85.94 599 VAL B N 1
ATOM 13125 C CA . VAL B 1 599 ? -24.047 -34.438 -1.162 1 85.94 599 VAL B CA 1
ATOM 13126 C C . VAL B 1 599 ? -24.375 -33.938 0.249 1 85.94 599 VAL B C 1
ATOM 13128 O O . VAL B 1 599 ? -23.656 -33.125 0.816 1 85.94 599 VAL B O 1
ATOM 13131 N N . LEU B 1 600 ? -25.453 -34.406 0.756 1 83.62 600 LEU B N 1
ATOM 13132 C CA . LEU B 1 600 ? -25.875 -34 2.092 1 83.62 600 LEU B CA 1
ATOM 13133 C C . LEU B 1 600 ? -24.844 -34.406 3.137 1 83.62 600 LEU B C 1
ATOM 13135 O O . LEU B 1 600 ? -24.562 -33.656 4.066 1 83.62 600 LEU B O 1
ATOM 13139 N N . ASN B 1 601 ? -24.312 -35.531 2.955 1 81.06 601 ASN B N 1
ATOM 13140 C CA . ASN B 1 601 ? -23.281 -36 3.869 1 81.06 601 ASN B CA 1
ATOM 13141 C C . ASN B 1 601 ? -22.016 -35.125 3.787 1 81.06 601 ASN B C 1
ATOM 13143 O O . ASN B 1 601 ? -21.406 -34.844 4.809 1 81.06 601 ASN B O 1
ATOM 13147 N N . SER B 1 602 ? -21.672 -34.875 2.576 1 82.06 602 SER B N 1
ATOM 13148 C CA . SER B 1 602 ? -20.469 -34.062 2.371 1 82.06 602 SER B CA 1
ATOM 13149 C C . SER B 1 602 ? -20.656 -32.656 2.949 1 82.06 602 SER B C 1
ATOM 13151 O O . SER B 1 602 ? -19.75 -32.094 3.559 1 82.06 602 SER B O 1
ATOM 13153 N N . LEU B 1 603 ? -21.797 -32.125 2.695 1 77.88 603 LEU B N 1
ATOM 13154 C CA . LEU B 1 603 ? -22.094 -30.797 3.201 1 77.88 603 LEU B CA 1
ATOM 13155 C C . LEU B 1 603 ? -22.109 -30.781 4.727 1 77.88 603 LEU B C 1
ATOM 13157 O O . LEU B 1 603 ? -21.672 -29.812 5.348 1 77.88 603 LEU B O 1
ATOM 13161 N N . SER B 1 604 ? -22.578 -31.828 5.285 1 76.5 604 SER B N 1
ATOM 13162 C CA . SER B 1 604 ? -22.688 -31.906 6.734 1 76.5 604 SER B CA 1
ATOM 13163 C C . SER B 1 604 ? -21.312 -32.062 7.379 1 76.5 604 SER B C 1
ATOM 13165 O O . SER B 1 604 ? -21.109 -31.641 8.516 1 76.5 604 SER B O 1
ATOM 13167 N N . ARG B 1 605 ? -20.391 -32.625 6.629 1 72.81 605 ARG B N 1
ATOM 13168 C CA . ARG B 1 605 ? -19.047 -32.844 7.16 1 72.81 605 ARG B CA 1
ATOM 13169 C C . ARG B 1 605 ? -18.125 -31.688 6.762 1 72.81 605 ARG B C 1
ATOM 13171 O O . ARG B 1 605 ? -17.047 -31.531 7.324 1 72.81 605 ARG B O 1
ATOM 13178 N N . GLY B 1 606 ? -18.578 -30.953 5.926 1 68.5 606 GLY B N 1
ATOM 13179 C CA . GLY B 1 606 ? -17.766 -29.828 5.457 1 68.5 606 GLY B CA 1
ATOM 13180 C C . GLY B 1 606 ? -16.594 -30.266 4.602 1 68.5 606 GLY B C 1
ATOM 13181 O O . GLY B 1 606 ? -15.547 -29.609 4.594 1 68.5 606 GLY B O 1
ATOM 13182 N N . GLN B 1 607 ? -16.594 -31.531 4.055 1 72.44 607 GLN B N 1
ATOM 13183 C CA . GLN B 1 607 ? -15.492 -32.031 3.246 1 72.44 607 GLN B CA 1
ATOM 13184 C C . GLN B 1 607 ? -15.906 -32.188 1.785 1 72.44 607 GLN B C 1
ATOM 13186 O O . GLN B 1 607 ? -17.047 -32.531 1.49 1 72.44 607 GLN B O 1
ATOM 13191 N N . ARG B 1 608 ? -15.008 -31.688 0.923 1 71 608 ARG B N 1
ATOM 13192 C CA . ARG B 1 608 ? -15.227 -31.859 -0.509 1 71 608 ARG B CA 1
ATOM 13193 C C . ARG B 1 608 ? -14.547 -33.125 -1.021 1 71 608 ARG B C 1
ATOM 13195 O O . ARG B 1 608 ? -13.406 -33.406 -0.652 1 71 608 ARG B O 1
ATOM 13202 N N . ALA B 1 609 ? -15.391 -33.969 -1.7 1 70.25 609 ALA B N 1
ATOM 13203 C CA . ALA B 1 609 ? -14.773 -35.125 -2.334 1 70.25 609 ALA B CA 1
ATOM 13204 C C . ALA B 1 609 ? -13.93 -34.719 -3.533 1 70.25 609 ALA B C 1
ATOM 13206 O O . ALA B 1 609 ? -14.031 -33.594 -4.016 1 70.25 609 ALA B O 1
ATOM 13207 N N . GLY B 1 610 ? -13.023 -35.562 -3.852 1 75.56 610 GLY B N 1
ATOM 13208 C CA . GLY B 1 610 ? -12.188 -35.344 -5.02 1 75.56 610 GLY B CA 1
ATOM 13209 C C . GLY B 1 610 ? -12.953 -35.406 -6.324 1 75.56 610 GLY B C 1
ATOM 13210 O O . GLY B 1 610 ? -14 -36.062 -6.398 1 75.56 610 GLY B O 1
ATOM 13211 N N . GLY B 1 611 ? -12.602 -34.625 -7.254 1 82.31 611 GLY B N 1
ATOM 13212 C CA . GLY B 1 611 ? -13.297 -34.594 -8.531 1 82.31 611 GLY B CA 1
ATOM 13213 C C . GLY B 1 611 ? -14.57 -33.75 -8.492 1 82.31 611 GLY B C 1
ATOM 13214 O O . GLY B 1 611 ? -14.891 -33.125 -7.473 1 82.31 611 GLY B O 1
ATOM 13215 N N . ASP B 1 612 ? -15.234 -33.625 -9.547 1 90.88 612 ASP B N 1
ATOM 13216 C CA . ASP B 1 612 ? -16.5 -32.906 -9.648 1 90.88 612 ASP B CA 1
ATOM 13217 C C . ASP B 1 612 ? -16.375 -31.5 -9.062 1 90.88 612 ASP B C 1
ATOM 13219 O O . ASP B 1 612 ? -17.141 -31.125 -8.172 1 90.88 612 ASP B O 1
ATOM 13223 N N . LEU B 1 613 ? -15.586 -30.797 -9.555 1 92.94 613 LEU B N 1
ATOM 13224 C CA . LEU B 1 613 ? -15.25 -29.484 -9.047 1 92.94 613 LEU B CA 1
ATOM 13225 C C . LEU B 1 613 ? -16.484 -28.578 -9.023 1 92.94 613 LEU B C 1
ATOM 13227 O O . LEU B 1 613 ? -16.844 -28.031 -7.98 1 92.94 613 LEU B O 1
ATOM 13231 N N . ILE B 1 614 ? -17.234 -28.422 -10.102 1 95.94 614 ILE B N 1
ATOM 13232 C CA . ILE B 1 614 ? -18.328 -27.453 -10.242 1 95.94 614 ILE B CA 1
ATOM 13233 C C . ILE B 1 614 ? -19.516 -27.891 -9.383 1 95.94 614 ILE B C 1
ATOM 13235 O O . ILE B 1 614 ? -20.062 -27.078 -8.625 1 95.94 614 ILE B O 1
ATOM 13239 N N . PRO B 1 615 ? -19.938 -29.203 -9.414 1 93.69 615 PRO B N 1
ATOM 13240 C CA . PRO B 1 615 ? -21.062 -29.625 -8.586 1 93.69 615 PRO B CA 1
ATOM 13241 C C . PRO B 1 615 ? -20.828 -29.359 -7.098 1 93.69 615 PRO B C 1
ATOM 13243 O O . PRO B 1 615 ? -21.719 -28.859 -6.406 1 93.69 615 PRO B O 1
ATOM 13246 N N . TRP B 1 616 ? -19.688 -29.734 -6.645 1 91 616 TRP B N 1
ATOM 13247 C CA . TRP B 1 616 ? -19.391 -29.531 -5.23 1 91 616 TRP B CA 1
ATOM 13248 C C . TRP B 1 616 ? -19.359 -28.047 -4.891 1 91 616 TRP B C 1
ATOM 13250 O O . TRP B 1 616 ? -19.922 -27.609 -3.883 1 91 616 TRP B O 1
ATOM 13260 N N . LEU B 1 617 ? -18.672 -27.234 -5.703 1 92.31 617 LEU B N 1
ATOM 13261 C CA . LEU B 1 617 ? -18.5 -25.812 -5.469 1 92.31 617 LEU B CA 1
ATOM 13262 C C . LEU B 1 617 ? -19.859 -25.109 -5.461 1 92.31 617 LEU B C 1
ATOM 13264 O O . LEU B 1 617 ? -20.141 -24.312 -4.555 1 92.31 617 LEU B O 1
ATOM 13268 N N . VAL B 1 618 ? -20.688 -25.344 -6.438 1 93.12 618 VAL B N 1
ATOM 13269 C CA . VAL B 1 618 ? -21.984 -24.672 -6.562 1 93.12 618 VAL B CA 1
ATOM 13270 C C . VAL B 1 618 ? -22.906 -25.125 -5.43 1 93.12 618 VAL B C 1
ATOM 13272 O O . VAL B 1 618 ? -23.641 -24.312 -4.859 1 93.12 618 VAL B O 1
ATOM 13275 N N . SER B 1 619 ? -22.875 -26.422 -5.105 1 91 619 SER B N 1
ATOM 13276 C CA . SER B 1 619 ? -23.703 -26.922 -4.016 1 91 619 SER B CA 1
ATOM 13277 C C . SER B 1 619 ? -23.312 -26.297 -2.684 1 91 619 SER B C 1
ATOM 13279 O O . SER B 1 619 ? -24.172 -25.969 -1.862 1 91 619 SER B O 1
ATOM 13281 N N . GLN B 1 620 ? -22.078 -26.172 -2.502 1 88.81 620 GLN B N 1
ATOM 13282 C CA . GLN B 1 620 ? -21.578 -25.578 -1.262 1 88.81 620 GLN B CA 1
ATOM 13283 C C . GLN B 1 620 ? -21.906 -24.094 -1.192 1 88.81 620 GLN B C 1
ATOM 13285 O O . GLN B 1 620 ? -22.375 -23.594 -0.165 1 88.81 620 GLN B O 1
ATOM 13290 N N . GLN B 1 621 ? -21.625 -23.375 -2.236 1 91.5 621 GLN B N 1
ATOM 13291 C CA . GLN B 1 621 ? -21.797 -21.922 -2.283 1 91.5 621 GLN B CA 1
ATOM 13292 C C . GLN B 1 621 ? -23.266 -21.531 -2.174 1 91.5 621 GLN B C 1
ATOM 13294 O O . GLN B 1 621 ? -23.594 -20.516 -1.542 1 91.5 621 GLN B O 1
ATOM 13299 N N . PHE B 1 622 ? -24.172 -22.297 -2.762 1 92.19 622 PHE B N 1
ATOM 13300 C CA . PHE B 1 622 ? -25.578 -21.938 -2.807 1 92.19 622 PHE B CA 1
ATOM 13301 C C . PHE B 1 622 ? -26.391 -22.812 -1.87 1 92.19 622 PHE B C 1
ATOM 13303 O O . PHE B 1 622 ? -27.609 -22.641 -1.75 1 92.19 622 PHE B O 1
ATOM 13310 N N . GLN B 1 623 ? -25.734 -23.766 -1.194 1 87.5 623 GLN B N 1
ATOM 13311 C CA . GLN B 1 623 ? -26.391 -24.688 -0.271 1 87.5 623 GLN B CA 1
ATOM 13312 C C . GLN B 1 623 ? -27.562 -25.406 -0.943 1 87.5 623 GLN B C 1
ATOM 13314 O O . GLN B 1 623 ? -28.656 -25.469 -0.388 1 87.5 623 GLN B O 1
ATOM 13319 N N . ASP B 1 624 ? -27.328 -25.719 -2.178 1 87.44 624 ASP B N 1
ATOM 13320 C CA . ASP B 1 624 ? -28.312 -26.438 -2.969 1 87.44 624 ASP B CA 1
ATOM 13321 C C . ASP B 1 624 ? -27.844 -27.859 -3.285 1 87.44 624 ASP B C 1
ATOM 13323 O O . ASP B 1 624 ? -26.922 -28.047 -4.082 1 87.44 624 ASP B O 1
ATOM 13327 N N . SER B 1 625 ? -28.516 -28.828 -2.795 1 85.5 625 SER B N 1
ATOM 13328 C CA . SER B 1 625 ? -28.125 -30.234 -2.971 1 85.5 625 SER B CA 1
ATOM 13329 C C . SER B 1 625 ? -28.625 -30.781 -4.305 1 85.5 625 SER B C 1
ATOM 13331 O O . SER B 1 625 ? -28.141 -31.812 -4.773 1 85.5 625 SER B O 1
ATOM 13333 N N . GLU B 1 626 ? -29.469 -30.062 -4.957 1 88.19 626 GLU B N 1
ATOM 13334 C CA . GLU B 1 626 ? -30.062 -30.562 -6.188 1 88.19 626 GLU B CA 1
ATOM 13335 C C . GLU B 1 626 ? -29.141 -30.359 -7.383 1 88.19 626 GLU B C 1
ATOM 13337 O O . GLU B 1 626 ? -29.188 -31.125 -8.344 1 88.19 626 GLU B O 1
ATOM 13342 N N . PHE B 1 627 ? -28.344 -29.453 -7.371 1 91.94 627 PHE B N 1
ATOM 13343 C CA . PHE B 1 627 ? -27.469 -29.156 -8.492 1 91.94 627 PHE B CA 1
ATOM 13344 C C . PHE B 1 627 ? -26.5 -30.312 -8.742 1 91.94 627 PHE B C 1
ATOM 13346 O O . PHE B 1 627 ? -26.188 -30.625 -9.891 1 91.94 627 PHE B O 1
ATOM 13353 N N . ALA B 1 628 ? -26.047 -30.906 -7.691 1 91.56 628 ALA B N 1
ATOM 13354 C CA . ALA B 1 628 ? -25.047 -31.969 -7.797 1 91.56 628 ALA B CA 1
ATOM 13355 C C . ALA B 1 628 ? -25.594 -33.188 -8.539 1 91.56 628 ALA B C 1
ATOM 13357 O O . ALA B 1 628 ? -24.828 -33.969 -9.086 1 91.56 628 ALA B O 1
ATOM 13358 N N . SER B 1 629 ? -26.891 -33.25 -8.578 1 91 629 SER B N 1
ATOM 13359 C CA . SER B 1 629 ? -27.516 -34.375 -9.258 1 91 629 SER B CA 1
ATOM 13360 C C . SER B 1 629 ? -27.562 -34.156 -10.766 1 91 629 SER B C 1
ATOM 13362 O O . SER B 1 629 ? -27.75 -35.094 -11.531 1 91 629 SER B O 1
ATOM 13364 N N . LEU B 1 630 ? -27.344 -32.969 -11.148 1 91.75 630 LEU B N 1
ATOM 13365 C CA . LEU B 1 630 ? -27.328 -32.656 -12.578 1 91.75 630 LEU B CA 1
ATOM 13366 C C . LEU B 1 630 ? -26.062 -33.219 -13.227 1 91.75 630 LEU B C 1
ATOM 13368 O O . LEU B 1 630 ? -25.062 -33.469 -12.547 1 91.75 630 LEU B O 1
ATOM 13372 N N . SER B 1 631 ? -26.141 -33.469 -14.516 1 93.44 631 SER B N 1
ATOM 13373 C CA . SER B 1 631 ? -25 -33.938 -15.297 1 93.44 631 SER B CA 1
ATOM 13374 C C . SER B 1 631 ? -24.406 -32.781 -16.125 1 93.44 631 SER B C 1
ATOM 13376 O O . SER B 1 631 ? -25.109 -32.125 -16.859 1 93.44 631 SER B O 1
ATOM 13378 N N . GLY B 1 632 ? -23.172 -32.562 -15.898 1 94.94 632 GLY B N 1
ATOM 13379 C CA . GLY B 1 632 ? -22.516 -31.5 -16.609 1 94.94 632 GLY B CA 1
ATOM 13380 C C . GLY B 1 632 ? -21.141 -31.875 -17.156 1 94.94 632 GLY B C 1
ATOM 13381 O O . GLY B 1 632 ? -20.672 -33 -16.922 1 94.94 632 GLY B O 1
ATOM 13382 N N . ALA B 1 633 ? -20.562 -31.047 -18.062 1 96.56 633 ALA B N 1
ATOM 13383 C CA . ALA B 1 633 ? -19.219 -31.172 -18.594 1 96.56 633 ALA B CA 1
ATOM 13384 C C . ALA B 1 633 ? -18.406 -29.906 -18.328 1 96.56 633 ALA B C 1
ATOM 13386 O O . ALA B 1 633 ? -18.812 -28.812 -18.703 1 96.56 633 ALA B O 1
ATOM 13387 N N . ARG B 1 634 ? -17.281 -30.047 -17.672 1 97.44 634 ARG B N 1
ATOM 13388 C CA . ARG B 1 634 ? -16.391 -28.938 -17.422 1 97.44 634 ARG B CA 1
ATOM 13389 C C . ARG B 1 634 ? -15.258 -28.906 -18.438 1 97.44 634 ARG B C 1
ATOM 13391 O O . ARG B 1 634 ? -14.562 -29.891 -18.641 1 97.44 634 ARG B O 1
ATOM 13398 N N . ILE B 1 635 ? -15.141 -27.828 -19.109 1 96.94 635 ILE B N 1
ATOM 13399 C CA . ILE B 1 635 ? -13.992 -27.641 -19.984 1 96.94 635 ILE B CA 1
ATOM 13400 C C . ILE B 1 635 ? -12.75 -27.359 -19.141 1 96.94 635 ILE B C 1
ATOM 13402 O O . ILE B 1 635 ? -12.609 -26.281 -18.562 1 96.94 635 ILE B O 1
ATOM 13406 N N . VAL B 1 636 ? -11.898 -28.297 -19.047 1 94.31 636 VAL B N 1
ATOM 13407 C CA . VAL B 1 636 ? -10.719 -28.234 -18.188 1 94.31 636 VAL B CA 1
ATOM 13408 C C . VAL B 1 636 ? -9.648 -27.375 -18.859 1 94.31 636 VAL B C 1
ATOM 13410 O O . VAL B 1 636 ? -8.961 -26.594 -18.188 1 94.31 636 VAL B O 1
ATOM 13413 N N . ARG B 1 637 ? -9.477 -27.609 -20.172 1 92.75 637 ARG B N 1
ATOM 13414 C CA . ARG B 1 637 ? -8.445 -26.891 -20.906 1 92.75 637 ARG B CA 1
ATOM 13415 C C . ARG B 1 637 ? -8.859 -26.672 -22.359 1 92.75 637 ARG B C 1
ATOM 13417 O O . ARG B 1 637 ? -9.5 -27.531 -22.953 1 92.75 637 ARG B O 1
ATOM 13424 N N . ILE B 1 638 ? -8.547 -25.578 -22.828 1 93.06 638 ILE B N 1
ATOM 13425 C CA . ILE B 1 638 ? -8.648 -25.25 -24.25 1 93.06 638 ILE B CA 1
ATOM 13426 C C . ILE B 1 638 ? -7.383 -24.531 -24.688 1 93.06 638 ILE B C 1
ATOM 13428 O O . ILE B 1 638 ? -7.059 -23.453 -24.188 1 93.06 638 ILE B O 1
ATOM 13432 N N . ALA B 1 639 ? -6.621 -25.172 -25.547 1 90.38 639 ALA B N 1
ATOM 13433 C CA . ALA B 1 639 ? -5.324 -24.625 -25.938 1 90.38 639 ALA B CA 1
ATOM 13434 C C . ALA B 1 639 ? -5.203 -24.531 -27.469 1 90.38 639 ALA B C 1
ATOM 13436 O O . ALA B 1 639 ? -5.414 -25.531 -28.172 1 90.38 639 ALA B O 1
ATOM 13437 N N . THR B 1 640 ? -4.992 -23.359 -27.922 1 90 640 THR B N 1
ATOM 13438 C CA . THR B 1 640 ? -4.75 -23.125 -29.344 1 90 640 THR B CA 1
ATOM 13439 C C . THR B 1 640 ? -3.293 -22.734 -29.578 1 90 640 THR B C 1
ATOM 13441 O O . THR B 1 640 ? -2.639 -22.188 -28.688 1 90 640 THR B O 1
ATOM 13444 N N . ASN B 1 641 ? -2.852 -23.062 -30.656 1 79.94 641 ASN B N 1
ATOM 13445 C CA . ASN B 1 641 ? -1.511 -22.625 -31.016 1 79.94 641 ASN B CA 1
ATOM 13446 C C . ASN B 1 641 ? -1.367 -21.109 -30.906 1 79.94 641 ASN B C 1
ATOM 13448 O O . ASN B 1 641 ? -2.172 -20.359 -31.469 1 79.94 641 ASN B O 1
ATOM 13452 N N . PRO B 1 642 ? -0.465 -20.641 -30.125 1 76.81 642 PRO B N 1
ATOM 13453 C CA . PRO B 1 642 ? -0.307 -19.203 -29.891 1 76.81 642 PRO B CA 1
ATOM 13454 C C . PRO B 1 642 ? -0.12 -18.406 -31.188 1 76.81 642 PRO B C 1
ATOM 13456 O O . PRO B 1 642 ? -0.477 -17.234 -31.25 1 76.81 642 PRO B O 1
ATOM 13459 N N . ASP B 1 643 ? 0.437 -19.031 -32.219 1 74.56 643 ASP B N 1
ATOM 13460 C CA . ASP B 1 643 ? 0.635 -18.359 -33.5 1 74.56 643 ASP B CA 1
ATOM 13461 C C . ASP B 1 643 ? -0.698 -18.109 -34.188 1 74.56 643 ASP B C 1
ATOM 13463 O O . ASP B 1 643 ? -0.79 -17.266 -35.094 1 74.56 643 ASP B O 1
ATOM 13467 N N . TYR B 1 644 ? -1.616 -18.906 -33.812 1 80.38 644 TYR B N 1
ATOM 13468 C CA . TYR B 1 644 ? -2.932 -18.797 -34.406 1 80.38 644 TYR B CA 1
ATOM 13469 C C . TYR B 1 644 ? -3.939 -18.188 -33.438 1 80.38 644 TYR B C 1
ATOM 13471 O O . TYR B 1 644 ? -5.141 -18.438 -33.562 1 80.38 644 TYR B O 1
ATOM 13479 N N . GLY B 1 645 ? -3.416 -17.484 -32.531 1 77.19 645 GLY B N 1
ATOM 13480 C CA . GLY B 1 645 ? -4.293 -16.859 -31.562 1 77.19 645 GLY B CA 1
ATOM 13481 C C . GLY B 1 645 ? -5.219 -15.82 -32.156 1 77.19 645 GLY B C 1
ATOM 13482 O O . GLY B 1 645 ? -4.832 -15.094 -33.094 1 77.19 645 GLY B O 1
ATOM 13483 N N . ASN B 1 646 ? -6.477 -15.719 -31.734 1 82.56 646 ASN B N 1
ATOM 13484 C CA . ASN B 1 646 ? -7.477 -14.719 -32.094 1 82.56 646 ASN B CA 1
ATOM 13485 C C . ASN B 1 646 ? -7.984 -14.914 -33.5 1 82.56 646 ASN B C 1
ATOM 13487 O O . ASN B 1 646 ? -8.469 -13.977 -34.156 1 82.56 646 ASN B O 1
ATOM 13491 N N . MET B 1 647 ? -7.746 -16.156 -34.062 1 88.44 647 MET B N 1
ATOM 13492 C CA . MET B 1 647 ? -8.242 -16.453 -35.406 1 88.44 647 MET B CA 1
ATOM 13493 C C . MET B 1 647 ? -9.57 -17.203 -35.344 1 88.44 647 MET B C 1
ATOM 13495 O O . MET B 1 647 ? -10.102 -17.609 -36.375 1 88.44 647 MET B O 1
ATOM 13499 N N . GLY B 1 648 ? -10.023 -17.469 -34.125 1 91.81 648 GLY B N 1
ATOM 13500 C CA . GLY B 1 648 ? -11.359 -18.016 -33.969 1 91.81 648 GLY B CA 1
ATOM 13501 C C . GLY B 1 648 ? -11.367 -19.531 -33.812 1 91.81 648 GLY B C 1
ATOM 13502 O O . GLY B 1 648 ? -12.438 -20.141 -33.75 1 91.81 648 GLY B O 1
ATOM 13503 N N . TYR B 1 649 ? -10.289 -20.203 -33.844 1 93.56 649 TYR B N 1
ATOM 13504 C CA . TYR B 1 649 ? -10.219 -21.656 -33.719 1 93.56 649 TYR B CA 1
ATOM 13505 C C . TYR B 1 649 ? -10.75 -22.125 -32.375 1 93.56 649 TYR B C 1
ATOM 13507 O O . TYR B 1 649 ? -11.453 -23.141 -32.281 1 93.56 649 TYR B O 1
ATOM 13515 N N . GLY B 1 650 ? -10.344 -21.438 -31.328 1 94.31 650 GLY B N 1
ATOM 13516 C CA . GLY B 1 650 ? -10.891 -21.781 -30.016 1 94.31 650 GLY B CA 1
ATOM 13517 C C . GLY B 1 650 ? -12.406 -21.688 -29.969 1 94.31 650 GLY B C 1
ATOM 13518 O O . GLY B 1 650 ? -13.07 -22.578 -29.422 1 94.31 650 GLY B O 1
ATOM 13519 N N . SER B 1 651 ? -12.977 -20.609 -30.516 1 95.31 651 SER B N 1
ATOM 13520 C CA . SER B 1 651 ? -14.422 -20.422 -30.547 1 95.31 651 SER B CA 1
ATOM 13521 C C . SER B 1 651 ? -15.102 -21.484 -31.391 1 95.31 651 SER B C 1
ATOM 13523 O O . SER B 1 651 ? -16.188 -21.953 -31.047 1 95.31 651 SER B O 1
ATOM 13525 N N . ARG B 1 652 ? -14.484 -21.859 -32.438 1 95.38 652 ARG B N 1
ATOM 13526 C CA . ARG B 1 652 ? -15.023 -22.906 -33.312 1 95.38 652 ARG B CA 1
ATOM 13527 C C . ARG B 1 652 ? -15.062 -24.25 -32.594 1 95.38 652 ARG B C 1
ATOM 13529 O O . ARG B 1 652 ? -16.047 -24.984 -32.688 1 95.38 652 ARG B O 1
ATOM 13536 N N . ALA B 1 653 ? -14 -24.578 -31.969 1 96.38 653 ALA B N 1
ATOM 13537 C CA . ALA B 1 653 ? -13.938 -25.812 -31.203 1 96.38 653 ALA B CA 1
ATOM 13538 C C . ALA B 1 653 ? -15.047 -25.859 -30.141 1 96.38 653 ALA B C 1
ATOM 13540 O O . ALA B 1 653 ? -15.703 -26.891 -29.969 1 96.38 653 ALA B O 1
ATOM 13541 N N . LEU B 1 654 ? -15.242 -24.75 -29.484 1 96.19 654 LEU B N 1
ATOM 13542 C CA . LEU B 1 654 ? -16.266 -24.656 -28.453 1 96.19 654 LEU B CA 1
ATOM 13543 C C . LEU B 1 654 ? -17.656 -24.812 -29.062 1 96.19 654 LEU B C 1
ATOM 13545 O O . LEU B 1 654 ? -18.531 -25.453 -28.469 1 96.19 654 LEU B O 1
ATOM 13549 N N . GLN B 1 655 ? -17.891 -24.219 -30.141 1 95.06 655 GLN B N 1
ATOM 13550 C CA . GLN B 1 655 ? -19.172 -24.297 -30.828 1 95.06 655 GLN B CA 1
ATOM 13551 C C . GLN B 1 655 ? -19.5 -25.75 -31.219 1 95.06 655 GLN B C 1
ATOM 13553 O O . GLN B 1 655 ? -20.609 -26.219 -30.969 1 95.06 655 GLN B O 1
ATOM 13558 N N . LEU B 1 656 ? -18.531 -26.406 -31.812 1 95.62 656 LEU B N 1
ATOM 13559 C CA . LEU B 1 656 ? -18.703 -27.797 -32.219 1 95.62 656 LEU B CA 1
ATOM 13560 C C . LEU B 1 656 ? -18.906 -28.703 -31.016 1 95.62 656 LEU B C 1
ATOM 13562 O O . LEU B 1 656 ? -19.703 -29.641 -31.078 1 95.62 656 LEU B O 1
ATOM 13566 N N . LEU B 1 657 ? -18.188 -28.453 -29.984 1 96 657 LEU B N 1
ATOM 13567 C CA . LEU B 1 657 ? -18.312 -29.234 -28.75 1 96 657 LEU B CA 1
ATOM 13568 C C . LEU B 1 657 ? -19.719 -29.078 -28.172 1 96 657 LEU B C 1
ATOM 13570 O O . LEU B 1 657 ? -20.328 -30.062 -27.734 1 96 657 LEU B O 1
ATOM 13574 N N . THR B 1 658 ? -20.219 -27.844 -28.156 1 93.69 658 THR B N 1
ATOM 13575 C CA . THR B 1 658 ? -21.547 -27.578 -27.641 1 93.69 658 THR B CA 1
ATOM 13576 C C . THR B 1 658 ? -22.609 -28.297 -28.484 1 93.69 658 THR B C 1
ATOM 13578 O O . THR B 1 658 ? -23.547 -28.891 -27.938 1 93.69 658 THR B O 1
ATOM 13581 N N . GLU B 1 659 ? -22.453 -28.25 -29.75 1 92.38 659 GLU B N 1
ATOM 13582 C CA . GLU B 1 659 ? -23.375 -28.938 -30.656 1 92.38 659 GLU B CA 1
ATOM 13583 C C . GLU B 1 659 ? -23.344 -30.438 -30.453 1 92.38 659 GLU B C 1
ATOM 13585 O O . GLU B 1 659 ? -24.391 -31.109 -30.516 1 92.38 659 GLU B O 1
ATOM 13590 N N . PHE B 1 660 ? -22.281 -31 -30.203 1 93.44 660 PHE B N 1
ATOM 13591 C CA . PHE B 1 660 ? -22.109 -32.438 -29.953 1 93.44 660 PHE B CA 1
ATOM 13592 C C . PHE B 1 660 ? -22.906 -32.844 -28.719 1 93.44 660 PHE B C 1
ATOM 13594 O O . PHE B 1 660 ? -23.703 -33.781 -28.781 1 93.44 660 PHE B O 1
ATOM 13601 N N . TYR B 1 661 ? -22.688 -32.094 -27.641 1 92.69 661 TYR B N 1
ATOM 13602 C CA . TYR B 1 661 ? -23.344 -32.469 -26.391 1 92.69 661 TYR B CA 1
ATOM 13603 C C . TYR B 1 661 ? -24.828 -32.219 -26.453 1 92.69 661 TYR B C 1
ATOM 13605 O O . TYR B 1 661 ? -25.609 -32.781 -25.688 1 92.69 661 TYR B O 1
ATOM 13613 N N . GLU B 1 662 ? -25.234 -31.312 -27.359 1 89.62 662 GLU B N 1
ATOM 13614 C CA . GLU B 1 662 ? -26.656 -31.031 -27.562 1 89.62 662 GLU B CA 1
ATOM 13615 C C . GLU B 1 662 ? -27.297 -32.094 -28.469 1 89.62 662 GLU B C 1
ATOM 13617 O O . GLU B 1 662 ? -28.516 -32.094 -28.656 1 89.62 662 GLU B O 1
ATOM 13622 N N . GLY B 1 663 ? -26.5 -32.938 -29.109 1 85.81 663 GLY B N 1
ATOM 13623 C CA . GLY B 1 663 ? -27 -34.031 -29.938 1 85.81 663 GLY B CA 1
ATOM 13624 C C . GLY B 1 663 ? -27.297 -33.594 -31.375 1 85.81 663 GLY B C 1
ATOM 13625 O O . GLY B 1 663 ? -28.047 -34.25 -32.094 1 85.81 663 GLY B O 1
ATOM 13626 N N . LYS B 1 664 ? -26.75 -32.562 -31.812 1 85 664 LYS B N 1
ATOM 13627 C CA . LYS B 1 664 ? -27.062 -32.031 -33.125 1 85 664 LYS B CA 1
ATOM 13628 C C . LYS B 1 664 ? -26.312 -32.812 -34.219 1 85 664 LYS B C 1
ATOM 13630 O O . LYS B 1 664 ? -26.672 -32.75 -35.406 1 85 664 LYS B O 1
ATOM 13635 N N . HIS B 1 665 ? -25.281 -33.531 -33.906 1 80.5 665 HIS B N 1
ATOM 13636 C CA . HIS B 1 665 ? -24.469 -34.25 -34.875 1 80.5 665 HIS B CA 1
ATOM 13637 C C . HIS B 1 665 ? -24.969 -35.688 -35.062 1 80.5 665 HIS B C 1
ATOM 13639 O O . HIS B 1 665 ? -24.391 -36.438 -35.875 1 80.5 665 HIS B O 1
ATOM 13645 N N . ILE B 1 666 ? -26.062 -36.031 -34.406 1 70.56 666 ILE B N 1
ATOM 13646 C CA . ILE B 1 666 ? -26.547 -37.406 -34.5 1 70.56 666 ILE B CA 1
ATOM 13647 C C . ILE B 1 666 ? -27.234 -37.625 -35.812 1 70.56 666 ILE B C 1
ATOM 13649 O O . ILE B 1 666 ? -28.078 -36.812 -36.25 1 70.56 666 ILE B O 1
ATOM 13653 N N . SER B 1 667 ? -26.625 -38.469 -36.688 1 63.53 667 SER B N 1
ATOM 13654 C CA . SER B 1 667 ? -27.25 -38.812 -37.969 1 63.53 667 SER B CA 1
ATOM 13655 C C . SER B 1 667 ? -28.594 -39.5 -37.75 1 63.53 667 SER B C 1
ATOM 13657 O O . SER B 1 667 ? -28.734 -40.344 -36.875 1 63.53 667 SER B O 1
ATOM 13659 N N . LEU B 1 668 ? -29.859 -38.938 -38.125 1 53.53 668 LEU B N 1
ATOM 13660 C CA . LEU B 1 668 ? -31.219 -39.438 -38.094 1 53.53 668 LEU B CA 1
ATOM 13661 C C . LEU B 1 668 ? -31.328 -40.781 -38.781 1 53.53 668 LEU B C 1
ATOM 13663 O O . LEU B 1 668 ? -32.406 -41.406 -38.781 1 53.53 668 LEU B O 1
ATOM 13667 N N . ASP B 1 669 ? -30.469 -41.312 -39.594 1 47.41 669 ASP B N 1
ATOM 13668 C CA . ASP B 1 669 ? -30.688 -42.594 -40.25 1 47.41 669 ASP B CA 1
ATOM 13669 C C . ASP B 1 669 ? -30.766 -43.75 -39.219 1 47.41 669 ASP B C 1
ATOM 13671 O O . ASP B 1 669 ? -29.953 -43.812 -38.312 1 47.41 669 ASP B O 1
ATOM 13675 N N . GLU B 1 670 ? -31.938 -44.344 -39 1 48.09 670 GLU B N 1
ATOM 13676 C CA . GLU B 1 670 ? -32.375 -45.438 -38.125 1 48.09 670 GLU B CA 1
ATOM 13677 C C . GLU B 1 670 ? -31.25 -46.438 -37.875 1 48.09 670 GLU B C 1
ATOM 13679 O O . GLU B 1 670 ? -31.141 -47 -36.781 1 48.09 670 GLU B O 1
ATOM 13684 N N . SER B 1 671 ? -30.688 -47 -38.938 1 44.41 671 SER B N 1
ATOM 13685 C CA . SER B 1 671 ? -29.672 -48.031 -38.875 1 44.41 671 SER B CA 1
ATOM 13686 C C . SER B 1 671 ? -28.422 -47.562 -38.156 1 44.41 671 SER B C 1
ATOM 13688 O O . SER B 1 671 ? -27.562 -48.344 -37.781 1 44.41 671 SER B O 1
ATOM 13690 N N . ALA B 1 672 ? -28.172 -46.406 -38.062 1 44.53 672 ALA B N 1
ATOM 13691 C CA . ALA B 1 672 ? -27 -45.719 -37.5 1 44.53 672 ALA B CA 1
ATOM 13692 C C . ALA B 1 672 ? -27.062 -45.656 -35.969 1 44.53 672 ALA B C 1
ATOM 13694 O O . ALA B 1 672 ? -26.094 -45.281 -35.312 1 44.53 672 ALA B O 1
ATOM 13695 N N . ASP B 1 673 ? -28.188 -45.688 -35.469 1 44.62 673 ASP B N 1
ATOM 13696 C CA . ASP B 1 673 ? -28.344 -45.781 -34 1 44.62 673 ASP B CA 1
ATOM 13697 C C . ASP B 1 673 ? -27.516 -46.906 -33.438 1 44.62 673 ASP B C 1
ATOM 13699 O O . ASP B 1 673 ? -27.125 -46.875 -32.25 1 44.62 673 ASP B O 1
ATOM 13703 N N . VAL B 1 674 ? -27.578 -48.062 -34.062 1 43.19 674 VAL B N 1
ATOM 13704 C CA . VAL B 1 674 ? -26.875 -49.25 -33.625 1 43.19 674 VAL B CA 1
ATOM 13705 C C . VAL B 1 674 ? -25.375 -48.969 -33.594 1 43.19 674 VAL B C 1
ATOM 13707 O O . VAL B 1 674 ? -24.656 -49.531 -32.75 1 43.19 674 VAL B O 1
ATOM 13710 N N . LEU B 1 675 ? -24.875 -48.094 -34.594 1 41.16 675 LEU B N 1
ATOM 13711 C CA . LEU B 1 675 ? -23.422 -47.969 -34.688 1 41.16 675 LEU B CA 1
ATOM 13712 C C . LEU B 1 675 ? -22.906 -46.906 -33.75 1 41.16 675 LEU B C 1
ATOM 13714 O O . LEU B 1 675 ? -21.688 -46.688 -33.688 1 41.16 675 LEU B O 1
ATOM 13718 N N . ALA B 1 676 ? -23.625 -45.875 -33.531 1 49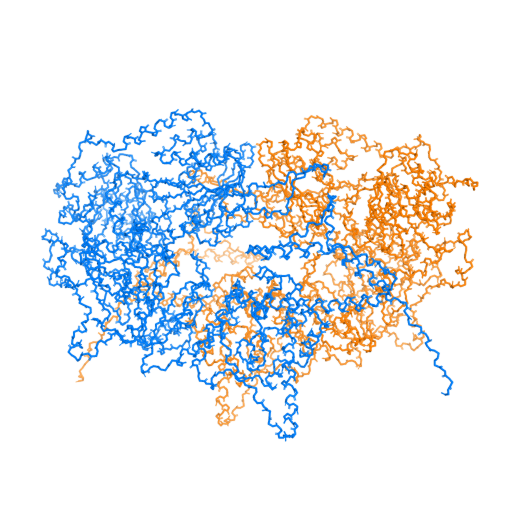.12 676 ALA B N 1
ATOM 13719 C CA . ALA B 1 676 ? -23.109 -44.844 -32.625 1 49.12 676 ALA B CA 1
ATOM 13720 C C . ALA B 1 676 ? -22.594 -45.469 -31.328 1 49.12 676 ALA B C 1
ATOM 13722 O O . ALA B 1 676 ? -23.375 -45.812 -30.438 1 49.12 676 ALA B O 1
ATOM 13723 N N . MET B 1 677 ? -21.422 -46.25 -31.453 1 52.03 677 MET B N 1
ATOM 13724 C CA . MET B 1 677 ? -20.672 -47.188 -30.594 1 52.03 677 MET B CA 1
ATOM 13725 C C . MET B 1 677 ? -20.016 -46.438 -29.453 1 52.03 677 MET B C 1
ATOM 13727 O O . MET B 1 677 ? -19.594 -45.281 -29.609 1 52.03 677 MET B O 1
ATOM 13731 N N . ASN B 1 678 ? -20.328 -46.906 -28.156 1 57.62 678 ASN B N 1
ATOM 13732 C CA . ASN B 1 678 ? -19.5 -46.625 -26.984 1 57.62 678 ASN B CA 1
ATOM 13733 C C . ASN B 1 678 ? -18.016 -46.688 -27.312 1 57.62 678 ASN B C 1
ATOM 13735 O O . ASN B 1 678 ? -17.609 -47.375 -28.25 1 57.62 678 ASN B O 1
ATOM 13739 N N . GLU B 1 679 ? -17.312 -45.625 -26.969 1 64.62 679 GLU B N 1
ATOM 13740 C CA . GLU B 1 679 ? -15.852 -45.625 -27.141 1 64.62 679 GLU B CA 1
ATOM 13741 C C . GLU B 1 679 ? -15.281 -47.031 -27 1 64.62 679 GLU B C 1
ATOM 13743 O O . GLU B 1 679 ? -15.562 -47.75 -26.016 1 64.62 679 GLU B O 1
ATOM 13748 N N . GLU B 1 680 ? -14.867 -47.625 -28.094 1 70.88 680 GLU B N 1
ATOM 13749 C CA . GLU B 1 680 ? -14.203 -48.906 -28.031 1 70.88 680 GLU B CA 1
ATOM 13750 C C . GLU B 1 680 ? -13.016 -48.875 -27.062 1 70.88 680 GLU B C 1
ATOM 13752 O O . GLU B 1 680 ? -12.305 -47.875 -26.984 1 70.88 680 GLU B O 1
ATOM 13757 N N . GLN B 1 681 ? -13.023 -49.812 -26.141 1 75.94 681 GLN B N 1
ATOM 13758 C CA . GLN B 1 681 ? -11.945 -49.938 -25.172 1 75.94 681 GLN B CA 1
ATOM 13759 C C . GLN B 1 681 ? -11 -51.062 -25.516 1 75.94 681 GLN B C 1
ATOM 13761 O O . GLN B 1 681 ? -11.406 -52.062 -26.125 1 75.94 681 GLN B O 1
ATOM 13766 N N . ALA B 1 682 ? -9.766 -50.781 -25.25 1 77.69 682 ALA B N 1
ATOM 13767 C CA . ALA B 1 682 ? -8.773 -51.844 -25.422 1 77.69 682 ALA B CA 1
ATOM 13768 C C . ALA B 1 682 ? -8.992 -52.969 -24.391 1 77.69 682 ALA B C 1
ATOM 13770 O O . ALA B 1 682 ? -9.523 -52.719 -23.312 1 77.69 682 ALA B O 1
ATOM 13771 N N . ARG B 1 683 ? -8.539 -54.156 -24.781 1 75.81 683 ARG B N 1
ATOM 13772 C CA . ARG B 1 683 ? -8.688 -55.312 -23.891 1 75.81 683 ARG B CA 1
ATOM 13773 C C . ARG B 1 683 ? -7.844 -55.125 -22.625 1 75.81 683 ARG B C 1
ATOM 13775 O O . ARG B 1 683 ? -6.66 -54.781 -22.703 1 75.81 683 ARG B O 1
ATOM 13782 N N . ARG B 1 684 ? -8.469 -55.312 -21.484 1 82.56 684 ARG B N 1
ATOM 13783 C CA . ARG B 1 684 ? -7.773 -55.188 -20.219 1 82.56 684 ARG B CA 1
ATOM 13784 C C . ARG B 1 684 ? -7.207 -56.531 -19.766 1 82.56 684 ARG B C 1
ATOM 13786 O O . ARG B 1 684 ? -7.715 -57.594 -20.141 1 82.56 684 ARG B O 1
ATOM 13793 N N . VAL B 1 685 ? -6.16 -56.469 -19.078 1 79.31 685 VAL B N 1
ATOM 13794 C CA . VAL B 1 685 ? -5.551 -57.656 -18.516 1 79.31 685 VAL B CA 1
ATOM 13795 C C . VAL B 1 685 ? -6.477 -58.281 -17.484 1 79.31 685 VAL B C 1
ATOM 13797 O O . VAL B 1 685 ? -7.055 -57.562 -16.656 1 79.31 685 VAL B O 1
ATOM 13800 N N . THR B 1 686 ? -6.762 -59.5 -17.594 1 77.62 686 THR B N 1
ATOM 13801 C CA . THR B 1 686 ? -7.68 -60.188 -16.703 1 77.62 686 THR B CA 1
ATOM 13802 C C . THR B 1 686 ? -6.941 -60.719 -15.477 1 77.62 686 THR B C 1
ATOM 13804 O O . THR B 1 686 ? -5.711 -60.844 -15.492 1 77.62 686 THR B O 1
ATOM 13807 N N . ASP B 1 687 ? -7.617 -61 -14.422 1 78 687 ASP B N 1
ATOM 13808 C CA . ASP B 1 687 ? -7.059 -61.531 -13.188 1 78 687 ASP B CA 1
ATOM 13809 C C . ASP B 1 687 ? -6.402 -62.906 -13.43 1 78 687 ASP B C 1
ATOM 13811 O O . ASP B 1 687 ? -5.398 -63.219 -12.797 1 78 687 ASP B O 1
ATOM 13815 N N . GLU B 1 688 ? -7 -63.594 -14.383 1 77.12 688 GLU B N 1
ATOM 13816 C CA . GLU B 1 688 ? -6.441 -64.875 -14.703 1 77.12 688 GLU B CA 1
ATOM 13817 C C . GLU B 1 688 ? -5.066 -64.75 -15.344 1 77.12 688 GLU B C 1
ATOM 13819 O O . GLU B 1 688 ? -4.152 -65.5 -15.023 1 77.12 688 GLU B O 1
ATOM 13824 N N . GLU B 1 689 ? -5.027 -63.781 -16.156 1 79.44 689 GLU B N 1
ATOM 13825 C CA . GLU B 1 689 ? -3.74 -63.531 -16.812 1 79.44 689 GLU B CA 1
ATOM 13826 C C . GLU B 1 689 ? -2.689 -63.062 -15.805 1 79.44 689 GLU B C 1
ATOM 13828 O O . GLU B 1 689 ? -1.516 -63.438 -15.922 1 79.44 689 GLU B O 1
ATOM 13833 N N . LEU B 1 690 ? -3.09 -62.406 -14.82 1 80.19 690 LEU B N 1
ATOM 13834 C CA . LEU B 1 690 ? -2.186 -61.875 -13.789 1 80.19 690 LEU B CA 1
ATOM 13835 C C . LEU B 1 690 ? -1.726 -63 -12.867 1 80.19 690 LEU B C 1
ATOM 13837 O O . LEU B 1 690 ? -0.567 -63.031 -12.445 1 80.19 690 LEU B O 1
ATOM 13841 N N . ALA B 1 691 ? -2.688 -63.938 -12.602 1 77.94 691 ALA B N 1
ATOM 13842 C CA . ALA B 1 691 ? -2.363 -65.062 -11.711 1 77.94 691 ALA B CA 1
ATOM 13843 C C . ALA B 1 691 ? -1.372 -66 -12.367 1 77.94 691 ALA B C 1
ATOM 13845 O O . ALA B 1 691 ? -0.546 -66.625 -11.688 1 77.94 691 ALA B O 1
ATOM 13846 N N . GLU B 1 692 ? -1.447 -66.062 -13.68 1 74.94 692 GLU B N 1
ATOM 13847 C CA . GLU B 1 692 ? -0.584 -66.938 -14.406 1 74.94 692 GLU B CA 1
ATOM 13848 C C . GLU B 1 692 ? 0.754 -66.312 -14.75 1 74.94 692 GLU B C 1
ATOM 13850 O O . GLU B 1 692 ? 1.71 -67 -15.109 1 74.94 692 GLU B O 1
ATOM 13855 N N . GLY B 1 693 ? 0.769 -65.062 -14.586 1 73.5 693 GLY B N 1
ATOM 13856 C CA . GLY B 1 693 ? 1.978 -64.375 -15 1 73.5 693 GLY B CA 1
ATOM 13857 C C . GLY B 1 693 ? 3.125 -64.562 -14.023 1 73.5 693 GLY B C 1
ATOM 13858 O O . GLY B 1 693 ? 2.904 -64.75 -12.82 1 73.5 693 GLY B O 1
ATOM 13859 N N . SER B 1 694 ? 4.363 -64.75 -14.578 1 79.75 694 SER B N 1
ATOM 13860 C CA . SER B 1 694 ? 5.586 -64.812 -13.781 1 79.75 694 SER B CA 1
ATOM 13861 C C . SER B 1 694 ? 6.602 -63.781 -14.266 1 79.75 694 SER B C 1
ATOM 13863 O O . SER B 1 694 ? 6.656 -63.469 -15.461 1 79.75 694 SER B O 1
ATOM 13865 N N . LEU B 1 695 ? 7.32 -63.188 -13.344 1 80.5 695 LEU B N 1
ATOM 13866 C CA . LEU B 1 695 ? 8.281 -62.125 -13.617 1 80.5 695 LEU B CA 1
ATOM 13867 C C . LEU B 1 695 ? 9.305 -62.594 -14.656 1 80.5 695 LEU B C 1
ATOM 13869 O O . LEU B 1 695 ? 9.719 -61.812 -15.508 1 80.5 695 LEU B O 1
ATOM 13873 N N . GLN B 1 696 ? 9.617 -63.906 -14.68 1 75.19 696 GLN B N 1
ATOM 13874 C CA . GLN B 1 696 ? 10.727 -64.375 -15.5 1 75.19 696 GLN B CA 1
ATOM 13875 C C . GLN B 1 696 ? 10.25 -64.75 -16.906 1 75.19 696 GLN B C 1
ATOM 13877 O O . GLN B 1 696 ? 11.023 -64.688 -17.859 1 75.19 696 GLN B O 1
ATOM 13882 N N . THR B 1 697 ? 8.938 -65 -17.094 1 75.19 697 THR B N 1
ATOM 13883 C CA . THR B 1 697 ? 8.484 -65.562 -18.359 1 75.19 697 THR B CA 1
ATOM 13884 C C . THR B 1 697 ? 7.594 -64.562 -19.094 1 75.19 697 THR B C 1
ATOM 13886 O O . THR B 1 697 ? 7.328 -64.75 -20.297 1 75.19 697 THR B O 1
ATOM 13889 N N . GLU B 1 698 ? 7.305 -63.594 -18.438 1 80.62 698 GLU B N 1
ATOM 13890 C CA . GLU B 1 698 ? 6.34 -62.688 -19.062 1 80.62 698 GLU B CA 1
ATOM 13891 C C . GLU B 1 698 ? 7.012 -61.812 -20.109 1 80.62 698 GLU B C 1
ATOM 13893 O O . GLU B 1 698 ? 8.188 -61.469 -19.969 1 80.62 698 GLU B O 1
ATOM 13898 N N . THR B 1 699 ? 6.273 -61.719 -21.266 1 78.81 699 THR B N 1
ATOM 13899 C CA . THR B 1 699 ? 6.758 -60.844 -22.312 1 78.81 699 THR B CA 1
ATOM 13900 C C . THR B 1 699 ? 5.879 -59.594 -22.438 1 78.81 699 THR B C 1
ATOM 13902 O O . THR B 1 699 ? 4.664 -59.719 -22.625 1 78.81 699 THR B O 1
ATOM 13905 N N . ILE B 1 700 ? 6.477 -58.469 -22.172 1 82.75 700 ILE B N 1
ATOM 13906 C CA . ILE B 1 700 ? 5.797 -57.188 -22.25 1 82.75 700 ILE B CA 1
ATOM 13907 C C . ILE B 1 700 ? 6.172 -56.5 -23.562 1 82.75 700 ILE B C 1
ATOM 13909 O O . ILE B 1 700 ? 7.352 -56.25 -23.844 1 82.75 700 ILE B O 1
ATOM 13913 N N . LYS B 1 701 ? 5.246 -56.375 -24.5 1 80.94 701 LYS B N 1
ATOM 13914 C CA . LYS B 1 701 ? 5.469 -55.719 -25.781 1 80.94 701 LYS B CA 1
ATOM 13915 C C . LYS B 1 701 ? 4.371 -54.688 -26.078 1 80.94 701 LYS B C 1
ATOM 13917 O O . LYS B 1 701 ? 3.291 -54.75 -25.484 1 80.94 701 LYS B O 1
ATOM 13922 N N . VAL B 1 702 ? 4.727 -53.75 -26.875 1 85.69 702 VAL B N 1
ATOM 13923 C CA . VAL B 1 702 ? 3.748 -52.75 -27.344 1 85.69 702 VAL B CA 1
ATOM 13924 C C . VAL B 1 702 ? 2.641 -53.469 -28.125 1 85.69 702 VAL B C 1
ATOM 13926 O O . VAL B 1 702 ? 2.916 -54.312 -28.969 1 85.69 702 VAL B O 1
ATOM 13929 N N . ARG B 1 703 ? 1.464 -53.156 -27.828 1 82.75 703 ARG B N 1
ATOM 13930 C CA . ARG B 1 703 ? 0.324 -53.781 -28.5 1 82.75 703 ARG B CA 1
ATOM 13931 C C . ARG B 1 703 ? 0.274 -53.406 -29.969 1 82.75 703 ARG B C 1
ATOM 13933 O O . ARG B 1 703 ? 0.68 -52.312 -30.344 1 82.75 703 ARG B O 1
ATOM 13940 N N . ASP B 1 704 ? -0.229 -54.312 -30.688 1 84.69 704 ASP B N 1
ATOM 13941 C CA . ASP B 1 704 ? -0.387 -54.062 -32.125 1 84.69 704 ASP B CA 1
ATOM 13942 C C . ASP B 1 704 ? -1.464 -53 -32.375 1 84.69 704 ASP B C 1
ATOM 13944 O O . ASP B 1 704 ? -2.547 -53.062 -31.781 1 84.69 704 ASP B O 1
ATOM 13948 N N . ILE B 1 705 ? -1.171 -52.062 -33.125 1 82.94 705 ILE B N 1
ATOM 13949 C CA . ILE B 1 705 ? -2.041 -50.906 -33.406 1 82.94 705 ILE B CA 1
ATOM 13950 C C . ILE B 1 705 ? -3.35 -51.406 -34.031 1 82.94 705 ILE B C 1
ATOM 13952 O O . ILE B 1 705 ? -4.402 -50.781 -33.812 1 82.94 705 ILE B O 1
ATOM 13956 N N . LYS B 1 706 ? -3.318 -52.562 -34.75 1 82.38 706 LYS B N 1
ATOM 13957 C CA . LYS B 1 706 ? -4.504 -53.094 -35.406 1 82.38 706 LYS B CA 1
ATOM 13958 C C . LYS B 1 706 ? -5.504 -53.625 -34.406 1 82.38 706 LYS B C 1
ATOM 13960 O O . LYS B 1 706 ? -6.707 -53.656 -34.656 1 82.38 706 LYS B O 1
ATOM 13965 N N . SER B 1 707 ? -5.004 -53.906 -33.312 1 84.62 707 SER B N 1
ATOM 13966 C CA . SER B 1 707 ? -5.867 -54.469 -32.281 1 84.62 707 SER B CA 1
ATOM 13967 C C . SER B 1 707 ? -6.43 -53.375 -31.391 1 84.62 707 SER B C 1
ATOM 13969 O O . SER B 1 707 ? -7.328 -53.625 -30.578 1 84.62 707 SER B O 1
ATOM 13971 N N . MET B 1 708 ? -5.969 -52.219 -31.719 1 88.88 708 MET B N 1
ATOM 13972 C CA . MET B 1 708 ? -6.406 -51.094 -30.891 1 88.88 708 MET B CA 1
ATOM 13973 C C . MET B 1 708 ? -7.562 -50.344 -31.547 1 88.88 708 MET B C 1
ATOM 13975 O O . MET B 1 708 ? -7.707 -50.375 -32.781 1 88.88 708 MET B O 1
ATOM 13979 N N . PRO B 1 709 ? -8.367 -49.688 -30.734 1 90.62 709 PRO B N 1
ATOM 13980 C CA . PRO B 1 709 ? -9.406 -48.844 -31.328 1 90.62 709 PRO B CA 1
ATOM 13981 C C . PRO B 1 709 ? -8.828 -47.688 -32.125 1 90.62 709 PRO B C 1
ATOM 13983 O O . PRO B 1 709 ? -7.676 -47.312 -31.938 1 90.62 709 PRO B O 1
ATOM 13986 N N . PRO B 1 710 ? -9.609 -47.188 -33.062 1 89.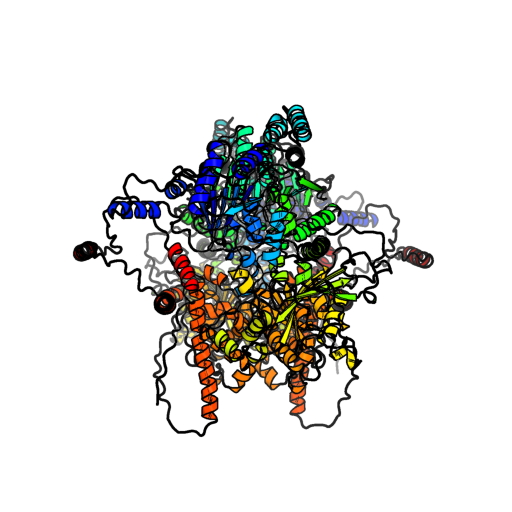81 710 PRO B N 1
ATOM 13987 C CA . PRO B 1 710 ? -9.125 -46.062 -33.844 1 89.81 710 PRO B CA 1
ATOM 13988 C C . PRO B 1 710 ? -8.805 -44.844 -32.969 1 89.81 710 PRO B C 1
ATOM 13990 O O . PRO B 1 710 ? -9.516 -44.562 -32 1 89.81 710 PRO B O 1
ATOM 13993 N N . LEU B 1 711 ? -7.809 -44.156 -33.344 1 92.25 711 LEU B N 1
ATOM 13994 C CA . LEU B 1 711 ? -7.344 -43 -32.594 1 92.25 711 LEU B CA 1
ATOM 13995 C C . LEU B 1 711 ? -8.383 -41.906 -32.625 1 92.25 711 LEU B C 1
ATOM 13997 O O . LEU B 1 711 ? -8.57 -41.188 -31.625 1 92.25 711 LEU B O 1
ATOM 14001 N N . PHE B 1 712 ? -9.062 -41.781 -33.812 1 92.38 712 PHE B N 1
ATOM 14002 C CA . PHE B 1 712 ? -10 -40.656 -33.969 1 92.38 712 PHE B CA 1
ATOM 14003 C C . PHE B 1 712 ? -11.414 -41.188 -34.219 1 92.38 712 PHE B C 1
ATOM 14005 O O . PHE B 1 712 ? -11.602 -42.219 -34.844 1 92.38 712 PHE B O 1
ATOM 14012 N N . ALA B 1 713 ? -12.344 -40.5 -33.594 1 92.19 713 ALA B N 1
ATOM 14013 C CA . ALA B 1 713 ? -13.758 -40.688 -33.938 1 92.19 713 ALA B CA 1
ATOM 14014 C C . ALA B 1 713 ? -14.414 -39.344 -34.281 1 92.19 713 ALA B C 1
ATOM 14016 O O . ALA B 1 713 ? -14.234 -38.344 -33.562 1 92.19 713 ALA B O 1
ATOM 14017 N N . ARG B 1 714 ? -15.062 -39.344 -35.344 1 91.12 714 ARG B N 1
ATOM 14018 C CA . ARG B 1 714 ? -15.82 -38.125 -35.719 1 91.12 714 ARG B CA 1
ATOM 14019 C C . ARG B 1 714 ? -17.031 -37.969 -34.781 1 91.12 714 ARG B C 1
ATOM 14021 O O . ARG B 1 714 ? -17.516 -38.938 -34.219 1 91.12 714 ARG B O 1
ATOM 14028 N N . LEU B 1 715 ? -17.469 -36.781 -34.688 1 91.44 715 LEU B N 1
ATOM 14029 C CA . LEU B 1 715 ? -18.516 -36.469 -33.719 1 91.44 715 LEU B CA 1
ATOM 14030 C C . LEU B 1 715 ? -19.812 -37.188 -34.031 1 91.44 715 LEU B C 1
ATOM 14032 O O . LEU B 1 715 ? -20.547 -37.562 -33.125 1 91.44 715 LEU B O 1
ATOM 14036 N N . HIS B 1 716 ? -20.062 -37.438 -35.281 1 87.31 716 HIS B N 1
ATOM 14037 C CA . HIS B 1 716 ? -21.297 -38.094 -35.688 1 87.31 716 HIS B CA 1
ATOM 14038 C C . HIS B 1 716 ? -21.234 -39.594 -35.375 1 87.31 716 HIS B C 1
ATOM 14040 O O . HIS B 1 716 ? -22.266 -40.281 -35.375 1 87.31 716 HIS B O 1
ATOM 14046 N N . GLN B 1 717 ? -20.062 -40.094 -35.094 1 86.31 717 GLN B N 1
ATOM 14047 C CA . GLN B 1 717 ? -19.859 -41.5 -34.812 1 86.31 717 GLN B CA 1
ATOM 14048 C C . GLN B 1 717 ? -20.016 -41.812 -33.344 1 86.31 717 GLN B C 1
ATOM 14050 O O . GLN B 1 717 ? -19.969 -43 -32.938 1 86.31 717 GLN B O 1
ATOM 14055 N N . ARG B 1 718 ? -20.25 -40.812 -32.562 1 87.38 718 ARG B N 1
ATOM 14056 C CA . ARG B 1 718 ? -20.297 -41 -31.125 1 87.38 718 ARG B CA 1
ATOM 14057 C C . ARG B 1 718 ? -21.609 -40.438 -30.562 1 87.38 718 ARG B C 1
ATOM 14059 O O . ARG B 1 718 ? -22.094 -39.406 -31.016 1 87.38 718 ARG B O 1
ATOM 14066 N N . LYS B 1 719 ? -22.141 -41.188 -29.641 1 86.38 719 LYS B N 1
ATOM 14067 C CA . LYS B 1 719 ? -23.312 -40.688 -28.922 1 86.38 719 LYS B CA 1
ATOM 14068 C C . LYS B 1 719 ? -22.891 -39.938 -27.656 1 86.38 719 LYS B C 1
ATOM 14070 O O . LYS B 1 719 ? -22.328 -40.531 -26.734 1 86.38 719 LYS B O 1
ATOM 14075 N N . PRO B 1 720 ? -23.141 -38.688 -27.672 1 89.56 720 PRO B N 1
ATOM 14076 C CA . PRO B 1 720 ? -22.766 -37.906 -26.484 1 89.56 720 PRO B CA 1
ATOM 14077 C C . PRO B 1 720 ? -23.641 -38.219 -25.266 1 89.56 720 PRO B C 1
ATOM 14079 O O . PRO B 1 720 ? -24.797 -38.594 -25.422 1 89.56 720 PRO B O 1
ATOM 14082 N N . PRO B 1 721 ? -23.062 -38.156 -24.094 1 88.88 721 PRO B N 1
ATOM 14083 C CA . PRO B 1 721 ? -23.891 -38.281 -22.906 1 88.88 721 PRO B CA 1
ATOM 14084 C C . PRO B 1 721 ? -24.859 -37.125 -22.734 1 88.88 721 PRO B C 1
ATOM 14086 O O . PRO B 1 721 ? -24.578 -36 -23.188 1 88.88 721 PRO B O 1
ATOM 14089 N N . LYS B 1 722 ? -25.953 -37.406 -22.125 1 87.88 722 LYS B N 1
ATOM 14090 C CA . LYS B 1 722 ? -26.922 -36.344 -21.859 1 87.88 722 LYS B CA 1
ATOM 14091 C C . LYS B 1 722 ? -26.438 -35.406 -20.766 1 87.88 722 LYS B C 1
ATOM 14093 O O . LYS B 1 722 ? -26.203 -35.844 -19.625 1 87.88 722 LYS B O 1
ATOM 14098 N N . LEU B 1 723 ? -26.312 -34.188 -21.156 1 93.06 723 LEU B N 1
ATOM 14099 C CA . LEU B 1 723 ? -25.797 -33.219 -20.203 1 93.06 723 LEU B CA 1
ATOM 14100 C C . LEU B 1 723 ? -26.828 -32.125 -19.922 1 93.06 723 LEU B C 1
ATOM 14102 O O . LEU B 1 723 ? -27.609 -31.781 -20.812 1 93.06 723 LEU B O 1
ATOM 14106 N N . ASP B 1 724 ? -26.844 -31.578 -18.703 1 92.75 724 ASP B N 1
ATOM 14107 C CA . ASP B 1 724 ? -27.688 -30.453 -18.312 1 92.75 724 ASP B CA 1
ATOM 14108 C C . ASP B 1 724 ? -26.969 -29.125 -18.516 1 92.75 724 ASP B C 1
ATOM 14110 O O . ASP B 1 724 ? -27.609 -28.094 -18.75 1 92.75 724 ASP B O 1
ATOM 14114 N N . TYR B 1 725 ? -25.672 -29.156 -18.391 1 94.94 725 TYR B N 1
ATOM 14115 C CA . TYR B 1 725 ? -24.922 -27.906 -18.531 1 94.94 725 TYR B CA 1
ATOM 14116 C C . TYR B 1 725 ? -23.484 -28.172 -18.938 1 94.94 725 TYR B C 1
ATOM 14118 O O . TYR B 1 725 ? -22.984 -29.297 -18.812 1 94.94 725 TYR B O 1
ATOM 14126 N N . THR B 1 726 ? -22.828 -27.203 -19.516 1 96.38 726 THR B N 1
ATOM 14127 C CA . THR B 1 726 ? -21.375 -27.141 -19.688 1 96.38 726 THR B CA 1
ATOM 14128 C C . THR B 1 726 ? -20.797 -26.016 -18.844 1 96.38 726 THR B C 1
ATOM 14130 O O . THR B 1 726 ? -21.453 -24.984 -18.625 1 96.38 726 THR B O 1
ATOM 14133 N N . GLY B 1 727 ? -19.688 -26.234 -18.219 1 97.44 727 GLY B N 1
ATOM 14134 C CA . GLY B 1 727 ? -19.078 -25.234 -17.344 1 97.44 727 GLY B CA 1
ATOM 14135 C C . GLY B 1 727 ? -17.578 -25.109 -17.531 1 97.44 727 GLY B C 1
ATOM 14136 O O . GLY B 1 727 ? -16.969 -25.906 -18.25 1 97.44 727 GLY B O 1
ATOM 14137 N N . VAL B 1 728 ? -17.062 -24.031 -17.016 1 97.31 728 VAL B N 1
ATOM 14138 C CA . VAL B 1 728 ? -15.625 -23.781 -17.078 1 97.31 728 VAL B CA 1
ATOM 14139 C C . VAL B 1 728 ? -15.156 -23.141 -15.766 1 97.31 728 VAL B C 1
ATOM 14141 O O . VAL B 1 728 ? -15.922 -22.453 -15.102 1 97.31 728 VAL B O 1
ATOM 14144 N N . SER B 1 729 ? -14.016 -23.453 -15.289 1 95.94 729 SER B N 1
ATOM 14145 C CA . SER B 1 729 ? -13.289 -22.828 -14.188 1 95.94 729 SER B CA 1
ATOM 14146 C C . SER B 1 729 ? -11.945 -22.281 -14.656 1 95.94 729 SER B C 1
ATOM 14148 O O . SER B 1 729 ? -11.094 -23.031 -15.133 1 95.94 729 SER B O 1
ATOM 14150 N N . TYR B 1 730 ? -11.734 -20.984 -14.562 1 93.31 730 TYR B N 1
ATOM 14151 C CA . TYR B 1 730 ? -10.523 -20.391 -15.109 1 93.31 730 TYR B CA 1
ATOM 14152 C C . TYR B 1 730 ? -10.055 -19.219 -14.25 1 93.31 730 TYR B C 1
ATOM 14154 O O . TYR B 1 730 ? -10.789 -18.75 -13.383 1 93.31 730 TYR B O 1
ATOM 14162 N N . GLY B 1 731 ? -8.773 -18.859 -14.438 1 91.25 731 GLY B N 1
ATOM 14163 C CA . GLY B 1 731 ? -8.281 -17.641 -13.82 1 91.25 731 GLY B CA 1
ATOM 14164 C C . GLY B 1 731 ? -8.797 -16.391 -14.5 1 91.25 731 GLY B C 1
ATOM 14165 O O . GLY B 1 731 ? -8.578 -16.188 -15.703 1 91.25 731 GLY B O 1
ATOM 14166 N N . LEU B 1 732 ? -9.359 -15.539 -13.742 1 94.06 732 LEU B N 1
ATOM 14167 C CA . LEU B 1 732 ? -10.094 -14.398 -14.281 1 94.06 732 LEU B CA 1
ATOM 14168 C C . LEU B 1 732 ? -9.141 -13.367 -14.867 1 94.06 732 LEU B C 1
ATOM 14170 O O . LEU B 1 732 ? -8.25 -12.875 -14.18 1 94.06 732 LEU B O 1
ATOM 14174 N N . THR B 1 733 ? -9.211 -13.109 -16.125 1 88.94 733 THR B N 1
ATOM 14175 C CA . THR B 1 733 ? -8.617 -12 -16.859 1 88.94 733 THR B CA 1
ATOM 14176 C C . THR B 1 733 ? -9.648 -11.359 -17.797 1 88.94 733 THR B C 1
ATOM 14178 O O . THR B 1 733 ? -10.664 -11.977 -18.109 1 88.94 733 THR B O 1
ATOM 14181 N N . GLN B 1 734 ? -9.492 -10.211 -18.125 1 89.94 734 GLN B N 1
ATOM 14182 C CA . GLN B 1 734 ? -10.453 -9.508 -18.969 1 89.94 734 GLN B CA 1
ATOM 14183 C C . GLN B 1 734 ? -10.625 -10.219 -20.312 1 89.94 734 GLN B C 1
ATOM 14185 O O . GLN B 1 734 ? -11.75 -10.352 -20.812 1 89.94 734 GLN B O 1
ATOM 14190 N N . GLN B 1 735 ? -9.594 -10.727 -20.891 1 87.94 735 GLN B N 1
ATOM 14191 C CA . GLN B 1 735 ? -9.617 -11.375 -22.203 1 87.94 735 GLN B CA 1
ATOM 14192 C C . GLN B 1 735 ? -10.367 -12.711 -22.125 1 87.94 735 GLN B C 1
ATOM 14194 O O . GLN B 1 735 ? -11.219 -12.992 -22.984 1 87.94 735 GLN B O 1
ATOM 14199 N N . LEU B 1 736 ? -10.008 -13.477 -21.141 1 91.25 736 LEU B N 1
ATOM 14200 C CA . LEU B 1 736 ? -10.656 -14.773 -21.016 1 91.25 736 LEU B CA 1
ATOM 14201 C C . LEU B 1 736 ? -12.133 -14.617 -20.672 1 91.25 736 LEU B C 1
ATOM 14203 O O . LEU B 1 736 ? -12.969 -15.398 -21.125 1 91.25 736 LEU B O 1
ATOM 14207 N N . HIS B 1 737 ? -12.398 -13.594 -19.844 1 95.5 737 HIS B N 1
ATOM 14208 C CA . HIS B 1 737 ? -13.797 -13.344 -19.516 1 95.5 737 HIS B CA 1
ATOM 14209 C C . HIS B 1 737 ? -14.609 -13.008 -20.766 1 95.5 737 HIS B C 1
ATOM 14211 O O . HIS B 1 737 ? -15.734 -13.484 -20.922 1 95.5 737 HIS B O 1
ATOM 14217 N N . LYS B 1 738 ? -14.094 -12.234 -21.625 1 93.69 738 LYS B N 1
ATOM 14218 C CA . LYS B 1 738 ? -14.758 -11.875 -22.875 1 93.69 738 LYS B CA 1
ATOM 14219 C C . LYS B 1 738 ? -14.984 -13.102 -23.75 1 93.69 738 LYS B C 1
ATOM 14221 O O . LYS B 1 738 ? -16.031 -13.242 -24.391 1 93.69 738 LYS B O 1
ATOM 14226 N N . PHE B 1 739 ? -13.977 -14 -23.844 1 94.19 739 PHE B N 1
ATOM 14227 C CA . PHE B 1 739 ? -14.062 -15.227 -24.625 1 94.19 739 PHE B CA 1
ATOM 14228 C C . PHE B 1 739 ? -15.25 -16.062 -24.188 1 94.19 739 PHE B C 1
ATOM 14230 O O . PHE B 1 739 ? -16.078 -16.484 -25 1 94.19 739 PHE B O 1
ATOM 14237 N N . TRP B 1 740 ? -15.344 -16.266 -22.875 1 96.38 740 TRP B N 1
ATOM 14238 C CA . TRP B 1 740 ? -16.406 -17.109 -22.359 1 96.38 740 TRP B CA 1
ATOM 14239 C C . TRP B 1 740 ? -17.75 -16.406 -22.422 1 96.38 740 TRP B C 1
ATOM 14241 O O . TRP B 1 740 ? -18.781 -17.047 -22.641 1 96.38 740 TRP B O 1
ATOM 14251 N N . TYR B 1 741 ? -17.766 -15.078 -22.172 1 95.31 741 TYR B N 1
ATOM 14252 C CA . TYR B 1 741 ? -18.969 -14.289 -22.312 1 95.31 741 TYR B CA 1
ATOM 14253 C C . TYR B 1 741 ? -19.547 -14.43 -23.719 1 95.31 741 TYR B C 1
ATOM 14255 O O . TYR B 1 741 ? -20.75 -14.648 -23.891 1 95.31 741 TYR B O 1
ATOM 14263 N N . ARG B 1 742 ? -18.734 -14.391 -24.719 1 93.62 742 ARG B N 1
ATOM 14264 C CA . ARG B 1 742 ? -19.156 -14.531 -26.109 1 93.62 742 ARG B CA 1
ATOM 14265 C C . ARG B 1 742 ? -19.656 -15.945 -26.391 1 93.62 742 ARG B C 1
ATOM 14267 O O . ARG B 1 742 ? -20.5 -16.141 -27.266 1 93.62 742 ARG B O 1
ATOM 14274 N N . GLY B 1 743 ? -19.062 -16.859 -25.672 1 94.38 743 GLY B N 1
ATOM 14275 C CA . GLY B 1 743 ? -19.469 -18.25 -25.812 1 94.38 743 GLY B CA 1
ATOM 14276 C C . GLY B 1 743 ? -20.828 -18.531 -25.172 1 94.38 743 GLY B C 1
ATOM 14277 O O . GLY B 1 743 ? -21.375 -19.625 -25.328 1 94.38 743 GLY B O 1
ATOM 14278 N N . GLY B 1 744 ? -21.359 -17.531 -24.438 1 93.56 744 GLY B N 1
ATOM 14279 C CA . GLY B 1 744 ? -22.672 -17.672 -23.859 1 93.56 744 GLY B CA 1
ATOM 14280 C C . GLY B 1 744 ? -22.641 -18.156 -22.422 1 93.56 744 GLY B C 1
ATOM 14281 O O . GLY B 1 744 ? -23.672 -18.547 -21.859 1 93.56 744 GLY B O 1
ATOM 14282 N N . TYR B 1 745 ? -21.547 -18.188 -21.781 1 96.75 745 TYR B N 1
ATOM 14283 C CA . TYR B 1 745 ? -21.406 -18.672 -20.422 1 96.75 745 TYR B CA 1
ATOM 14284 C C . TYR B 1 745 ? -21.719 -17.578 -19.406 1 96.75 745 TYR B C 1
ATOM 14286 O O . TYR B 1 745 ? -21.438 -16.406 -19.641 1 96.75 745 TYR B O 1
ATOM 14294 N N . VAL B 1 746 ? -22.266 -17.922 -18.234 1 97.31 746 VAL B N 1
ATOM 14295 C CA . VAL B 1 746 ? -22.703 -17 -17.188 1 97.31 746 VAL B CA 1
ATOM 14296 C C . VAL B 1 746 ? -21.938 -17.312 -15.898 1 97.31 746 VAL B C 1
ATOM 14298 O O . VAL B 1 746 ? -21.859 -18.469 -15.477 1 97.31 746 VAL B O 1
ATOM 14301 N N . PRO B 1 747 ? -21.375 -16.266 -15.289 1 97.75 747 PRO B N 1
ATOM 14302 C CA . PRO B 1 747 ? -20.609 -16.5 -14.055 1 97.75 747 PRO B CA 1
ATOM 14303 C C . PRO B 1 747 ? -21.5 -16.875 -12.875 1 97.75 747 PRO B C 1
ATOM 14305 O O . PRO B 1 747 ? -22.594 -16.328 -12.734 1 97.75 747 PRO B O 1
ATOM 14308 N N . VAL B 1 748 ? -21.062 -17.781 -11.992 1 97.44 748 VAL B N 1
ATOM 14309 C CA . VAL B 1 748 ? -21.844 -18.203 -10.836 1 97.44 748 VAL B CA 1
ATOM 14310 C C . VAL B 1 748 ? -20.969 -18.188 -9.586 1 97.44 748 VAL B C 1
ATOM 14312 O O . VAL B 1 748 ? -21.469 -18.25 -8.461 1 97.44 748 VAL B O 1
ATOM 14315 N N . TYR B 1 749 ? -19.688 -18.094 -9.789 1 96.81 749 TYR B N 1
ATOM 14316 C CA . TYR B 1 749 ? -18.781 -18.125 -8.641 1 96.81 749 TYR B CA 1
ATOM 14317 C C . TYR B 1 749 ? -17.484 -17.391 -8.945 1 96.81 749 TYR B C 1
ATOM 14319 O O . TYR B 1 749 ? -16.984 -17.469 -10.07 1 96.81 749 TYR B O 1
ATOM 14327 N N . LEU B 1 750 ? -16.969 -16.703 -8.008 1 96.81 750 LEU B N 1
ATOM 14328 C CA . LEU B 1 750 ? -15.672 -16.047 -8.047 1 96.81 750 LEU B CA 1
ATOM 14329 C C . LEU B 1 750 ? -14.938 -16.203 -6.719 1 96.81 750 LEU B C 1
ATOM 14331 O O . LEU B 1 750 ? -15.414 -15.75 -5.676 1 96.81 750 LEU B O 1
ATOM 14335 N N . ARG B 1 751 ? -13.805 -16.828 -6.852 1 95.44 751 ARG B N 1
ATOM 14336 C CA . ARG B 1 751 ? -13.039 -17.062 -5.629 1 95.44 751 ARG B CA 1
ATOM 14337 C C . ARG B 1 751 ? -12.477 -15.766 -5.074 1 95.44 751 ARG B C 1
ATOM 14339 O O . ARG B 1 751 ? -11.945 -14.945 -5.824 1 95.44 751 ARG B O 1
ATOM 14346 N N . GLN B 1 752 ? -12.508 -15.578 -3.814 1 93.44 752 GLN B N 1
ATOM 14347 C CA . GLN B 1 752 ? -12.078 -14.328 -3.193 1 93.44 752 GLN B CA 1
ATOM 14348 C C . GLN B 1 752 ? -10.562 -14.289 -3.033 1 93.44 752 GLN B C 1
ATOM 14350 O O . GLN B 1 752 ? -9.945 -13.227 -3.18 1 93.44 752 GLN B O 1
ATOM 14355 N N . THR B 1 753 ? -9.961 -15.336 -2.807 1 89.19 753 THR B N 1
ATOM 14356 C CA . THR B 1 753 ? -8.516 -15.391 -2.654 1 89.19 753 THR B CA 1
ATOM 14357 C C . THR B 1 753 ? -7.836 -15.648 -4 1 89.19 753 THR B C 1
ATOM 14359 O O . THR B 1 753 ? -8.273 -16.5 -4.77 1 89.19 753 THR B O 1
ATOM 14362 N N . ALA B 1 754 ? -6.863 -14.93 -4.227 1 86.69 754 ALA B N 1
ATOM 14363 C CA . ALA B 1 754 ? -6.137 -15.086 -5.488 1 86.69 754 ALA B CA 1
ATOM 14364 C C . ALA B 1 754 ? -5.238 -16.328 -5.453 1 86.69 754 ALA B C 1
ATOM 14366 O O . ALA B 1 754 ? -4.758 -16.719 -4.387 1 86.69 754 ALA B O 1
ATOM 14367 N N . ASN B 1 755 ? -5.133 -16.859 -6.609 1 83.06 755 ASN B N 1
ATOM 14368 C CA . ASN B 1 755 ? -4.199 -17.969 -6.754 1 83.06 755 ASN B CA 1
ATOM 14369 C C . ASN B 1 755 ? -2.758 -17.516 -6.531 1 83.06 755 ASN B C 1
ATOM 14371 O O . ASN B 1 755 ? -2.336 -16.484 -7.059 1 83.06 755 ASN B O 1
ATOM 14375 N N . ASP B 1 756 ? -2 -18.219 -5.812 1 71.44 756 ASP B N 1
ATOM 14376 C CA . ASP B 1 756 ? -0.645 -17.844 -5.426 1 71.44 756 ASP B CA 1
ATOM 14377 C C . ASP B 1 756 ? 0.306 -17.906 -6.617 1 71.44 756 ASP B C 1
ATOM 14379 O O . ASP B 1 756 ? 1.313 -17.203 -6.652 1 71.44 756 ASP B O 1
ATOM 14383 N N . LEU B 1 757 ? -0.078 -18.812 -7.52 1 66.88 757 LEU B N 1
ATOM 14384 C CA . LEU B 1 757 ? 0.821 -19.031 -8.648 1 66.88 757 LEU B CA 1
ATOM 14385 C C . LEU B 1 757 ? 0.589 -17.984 -9.734 1 66.88 757 LEU B C 1
ATOM 14387 O O . LEU B 1 757 ? 1.544 -17.469 -10.32 1 66.88 757 LEU B O 1
ATOM 14391 N N . THR B 1 758 ? -0.664 -17.703 -10.039 1 71.5 758 THR B N 1
ATOM 14392 C CA . THR B 1 758 ? -0.976 -16.812 -11.156 1 71.5 758 THR B CA 1
ATOM 14393 C C . THR B 1 758 ? -1.358 -15.422 -10.641 1 71.5 758 THR B C 1
ATOM 14395 O O . THR B 1 758 ? -1.322 -14.453 -11.398 1 71.5 758 THR B O 1
ATOM 14398 N N . GLY B 1 759 ? -1.746 -15.359 -9.391 1 75.75 759 GLY B N 1
ATOM 14399 C CA . GLY B 1 759 ? -2.242 -14.102 -8.844 1 75.75 759 GLY B CA 1
ATOM 14400 C C . GLY B 1 759 ? -3.641 -13.758 -9.32 1 75.75 759 GLY B C 1
ATOM 14401 O O . GLY B 1 759 ? -4.117 -12.641 -9.109 1 75.75 759 GLY B O 1
ATOM 14402 N N . GLU B 1 760 ? -4.266 -14.688 -10 1 86.5 760 GLU B N 1
ATOM 14403 C CA . GLU B 1 760 ? -5.609 -14.461 -10.531 1 86.5 760 GLU B CA 1
ATOM 14404 C C . GLU B 1 760 ? -6.668 -15.102 -9.633 1 86.5 760 GLU B C 1
ATOM 14406 O O . GLU B 1 760 ? -6.379 -16.047 -8.898 1 86.5 760 GLU B O 1
ATOM 14411 N N . HIS B 1 761 ? -7.875 -14.57 -9.711 1 93.25 761 HIS B N 1
ATOM 14412 C CA . HIS B 1 761 ? -9.008 -15.141 -8.992 1 93.25 761 HIS B CA 1
ATOM 14413 C C . HIS B 1 761 ? -9.766 -16.141 -9.859 1 93.25 761 HIS B C 1
ATOM 14415 O O . HIS B 1 761 ? -10 -15.883 -11.047 1 93.25 761 HIS B O 1
ATOM 14421 N N . THR B 1 762 ? -10.117 -17.281 -9.336 1 94.5 762 THR B N 1
ATOM 14422 C CA . THR B 1 762 ? -10.781 -18.344 -10.094 1 94.5 762 THR B CA 1
ATOM 14423 C C . THR B 1 762 ? -12.258 -18.016 -10.289 1 94.5 762 THR B C 1
ATOM 14425 O O . THR B 1 762 ? -12.969 -17.719 -9.32 1 94.5 762 THR B O 1
ATOM 14428 N N . MET B 1 763 ? -12.695 -18.078 -11.508 1 96.88 763 MET B N 1
ATOM 14429 C CA . MET B 1 763 ? -14.094 -17.828 -11.867 1 96.88 763 MET B CA 1
ATOM 14430 C C . MET B 1 763 ? -14.727 -19.078 -12.477 1 96.88 763 MET B C 1
ATOM 14432 O O . MET B 1 763 ? -14.078 -19.781 -13.258 1 96.88 763 MET B O 1
ATOM 14436 N N . VAL B 1 764 ? -15.984 -19.391 -12.07 1 97.88 764 VAL B N 1
ATOM 14437 C CA . VAL B 1 764 ? -16.734 -20.5 -12.648 1 97.88 764 VAL B CA 1
ATOM 14438 C C . VAL B 1 764 ? -17.938 -19.953 -13.43 1 97.88 764 VAL B C 1
ATOM 14440 O O . VAL B 1 764 ? -18.703 -19.125 -12.914 1 97.88 764 VAL B O 1
ATOM 14443 N N . MET B 1 765 ? -18.047 -20.312 -14.688 1 98.19 765 MET B N 1
ATOM 14444 C CA . MET B 1 765 ? -19.156 -19.938 -15.539 1 98.19 765 MET B CA 1
ATOM 14445 C C . MET B 1 765 ? -19.875 -21.172 -16.078 1 98.19 765 MET B C 1
ATOM 14447 O O . MET B 1 765 ? -19.266 -22.219 -16.25 1 98.19 765 MET B O 1
ATOM 14451 N N . LEU B 1 766 ? -21.188 -21.078 -16.266 1 97.25 766 LEU B N 1
ATOM 14452 C CA . LEU B 1 766 ? -22.016 -22.188 -16.719 1 97.25 766 LEU B CA 1
ATOM 14453 C C . LEU B 1 766 ? -22.844 -21.781 -17.938 1 97.25 766 LEU B C 1
ATOM 14455 O O . LEU B 1 766 ? -23.141 -20.594 -18.125 1 97.25 766 LEU B O 1
ATOM 14459 N N . LYS B 1 767 ? -23.156 -22.719 -18.734 1 95.44 767 LYS B N 1
ATOM 14460 C CA . LYS B 1 767 ? -24.062 -22.609 -19.875 1 95.44 767 LYS B CA 1
ATOM 14461 C C . LYS B 1 767 ? -25.016 -23.797 -19.938 1 95.44 767 LYS B C 1
ATOM 14463 O O . LYS B 1 767 ? -24.578 -24.953 -19.984 1 95.44 767 LYS B O 1
ATOM 14468 N N . PRO B 1 768 ? -26.297 -23.547 -19.859 1 92.56 768 PRO B N 1
ATOM 14469 C CA . PRO B 1 768 ? -27.25 -24.656 -19.953 1 92.56 768 PRO B CA 1
ATOM 14470 C C . PRO B 1 768 ? -27.266 -25.281 -21.344 1 92.56 768 PRO B C 1
ATOM 14472 O O . PRO B 1 768 ? -27.094 -24.594 -22.344 1 92.56 768 PRO B O 1
ATOM 14475 N N . THR B 1 769 ? -27.344 -26.625 -21.328 1 89.31 769 THR B N 1
ATOM 14476 C CA . THR B 1 769 ? -27.469 -27.328 -22.594 1 89.31 769 THR B CA 1
ATOM 14477 C C . THR B 1 769 ? -28.938 -27.359 -23.047 1 89.31 769 THR B C 1
ATOM 14479 O O . THR B 1 769 ? -29.828 -27.562 -22.234 1 89.31 769 THR B O 1
ATOM 14482 N N . ASN B 1 770 ? -29.25 -26.781 -24.219 1 76.38 770 ASN B N 1
ATOM 14483 C CA . ASN B 1 770 ? -30.609 -26.703 -24.75 1 76.38 770 ASN B CA 1
ATOM 14484 C C . ASN B 1 770 ? -31.219 -28.094 -24.953 1 76.38 770 ASN B C 1
ATOM 14486 O O . ASN B 1 770 ? -30.938 -28.75 -25.953 1 76.38 770 ASN B O 1
ATOM 14490 N N . SER B 1 771 ? -31.359 -28.797 -23.891 1 64.81 771 SER B N 1
ATOM 14491 C CA . SER B 1 771 ? -32.062 -30.047 -24.078 1 64.81 771 SER B CA 1
ATOM 14492 C C . SER B 1 771 ? -33.562 -29.891 -23.734 1 64.81 771 SER B C 1
ATOM 14494 O O . SER B 1 771 ? -33.938 -28.984 -23 1 64.81 771 SER B O 1
ATOM 14496 N N . ASP B 1 772 ? -34.531 -30.375 -24.5 1 56.81 772 ASP B N 1
ATOM 14497 C CA . ASP B 1 772 ? -35.969 -30.297 -24.391 1 56.81 772 ASP B CA 1
ATOM 14498 C C . ASP B 1 772 ? -36.406 -30.375 -22.922 1 56.81 772 ASP B C 1
ATOM 14500 O O . ASP B 1 772 ? -37.469 -29.875 -22.562 1 56.81 772 ASP B O 1
ATOM 14504 N N . THR B 1 773 ? -35.625 -30.844 -22 1 55.47 773 THR B N 1
ATOM 14505 C CA . THR B 1 773 ? -36.125 -31.188 -20.672 1 55.47 773 THR B CA 1
ATOM 14506 C C . THR B 1 773 ? -35.656 -30.156 -19.641 1 55.47 773 THR B C 1
ATOM 14508 O O . THR B 1 773 ? -36.156 -30.156 -18.5 1 55.47 773 THR B O 1
ATOM 14511 N N . THR B 1 774 ? -34.719 -29.281 -19.984 1 64.31 774 THR B N 1
ATOM 14512 C CA . THR B 1 774 ? -34.188 -28.531 -18.828 1 64.31 774 THR B CA 1
ATOM 14513 C C . THR B 1 774 ? -34.562 -27.062 -18.938 1 64.31 774 THR B C 1
ATOM 14515 O O . THR B 1 774 ? -34.375 -26.438 -20 1 64.31 774 THR B O 1
ATOM 14518 N N . ASP B 1 775 ? -35.312 -26.516 -18.016 1 78.19 775 ASP B N 1
ATOM 14519 C CA . ASP B 1 775 ? -35.625 -25.109 -17.828 1 78.19 775 ASP B CA 1
ATOM 14520 C C . ASP B 1 775 ? -34.375 -24.312 -17.484 1 78.19 775 ASP B C 1
ATOM 14522 O O . ASP B 1 775 ? -33.719 -24.562 -16.453 1 78.19 775 ASP B O 1
ATOM 14526 N N . PRO B 1 776 ? -33.906 -23.453 -18.438 1 84.75 776 PRO B N 1
ATOM 14527 C CA . PRO B 1 776 ? -32.688 -22.656 -18.188 1 84.75 776 PRO B CA 1
ATOM 14528 C C . PRO B 1 776 ? -32.875 -21.656 -17.047 1 84.75 776 PRO B C 1
ATOM 14530 O O . PRO B 1 776 ? -31.922 -20.984 -16.656 1 84.75 776 PRO B O 1
ATOM 14533 N N . SER B 1 777 ? -34 -21.562 -16.375 1 87.31 777 SER B N 1
ATOM 14534 C CA . SER B 1 777 ? -34.312 -20.578 -15.344 1 87.31 777 SER B CA 1
ATOM 14535 C C . SER B 1 777 ? -33.5 -20.828 -14.078 1 87.31 777 SER B C 1
ATOM 14537 O O . SER B 1 777 ? -33.281 -19.922 -13.281 1 87.31 777 SER B O 1
ATOM 14539 N N . TRP B 1 778 ? -33.094 -22.078 -13.945 1 88.81 778 TRP B N 1
ATOM 14540 C CA . TRP B 1 778 ? -32.312 -22.375 -12.75 1 88.81 778 TRP B CA 1
ATOM 14541 C C . TRP B 1 778 ? -30.984 -21.609 -12.758 1 88.81 778 TRP B C 1
ATOM 14543 O O . TRP B 1 778 ? -30.5 -21.188 -11.711 1 88.81 778 TRP B O 1
ATOM 14553 N N . LEU B 1 779 ? -30.391 -21.453 -13.93 1 93.5 779 LEU B N 1
ATOM 14554 C CA . LEU B 1 779 ? -29.156 -20.688 -14.031 1 93.5 779 LEU B CA 1
ATOM 14555 C C . LEU B 1 779 ? -29.391 -19.219 -13.711 1 93.5 779 LEU B C 1
ATOM 14557 O O . LEU B 1 779 ? -28.516 -18.562 -13.141 1 93.5 779 LEU B O 1
ATOM 14561 N N . GLY B 1 780 ? -30.547 -18.719 -14.047 1 94.06 780 GLY B N 1
ATOM 14562 C CA . GLY B 1 780 ? -30.906 -17.344 -13.727 1 94.06 780 GLY B CA 1
ATOM 14563 C C . GLY B 1 780 ? -30.938 -17.078 -12.234 1 94.06 780 GLY B C 1
ATOM 14564 O O . GLY B 1 780 ? -30.484 -16.016 -11.781 1 94.06 780 GLY B O 1
ATOM 14565 N N . ALA B 1 781 ? -31.406 -18 -11.477 1 92.69 781 ALA B N 1
ATOM 14566 C CA . ALA B 1 781 ? -31.469 -17.875 -10.023 1 92.69 781 ALA B CA 1
ATOM 14567 C C . ALA B 1 781 ? -30.078 -17.828 -9.406 1 92.69 781 ALA B C 1
ATOM 14569 O O . ALA B 1 781 ? -29.812 -17.031 -8.508 1 92.69 781 ALA B O 1
ATOM 14570 N N . TYR B 1 782 ? -29.219 -18.75 -9.914 1 94.81 782 TYR B N 1
ATOM 14571 C CA . TYR B 1 782 ? -27.844 -18.75 -9.43 1 94.81 782 TYR B CA 1
ATOM 14572 C C . TYR B 1 782 ? -27.141 -17.453 -9.805 1 94.81 782 TYR B C 1
ATOM 14574 O O . TYR B 1 782 ? -26.391 -16.891 -9 1 94.81 782 TYR B O 1
ATOM 14582 N N . ALA B 1 783 ? -27.406 -16.969 -10.992 1 96 783 ALA B N 1
ATOM 14583 C CA . ALA B 1 783 ? -26.781 -15.727 -11.477 1 96 783 ALA B CA 1
ATOM 14584 C C . ALA B 1 783 ? -27.234 -14.539 -10.633 1 96 783 ALA B C 1
ATOM 14586 O O . ALA B 1 783 ? -26.422 -13.656 -10.32 1 96 783 ALA B O 1
ATOM 14587 N N . GLN B 1 784 ? -28.484 -14.5 -10.281 1 94.56 784 GLN B N 1
ATOM 14588 C CA . GLN B 1 784 ? -29.016 -13.406 -9.477 1 94.56 784 GLN B CA 1
ATOM 14589 C C . GLN B 1 784 ? -28.375 -13.391 -8.086 1 94.56 784 GLN B C 1
ATOM 14591 O O . GLN B 1 784 ? -28.016 -12.328 -7.574 1 94.56 784 GLN B O 1
ATOM 14596 N N . ASP B 1 785 ? -28.312 -14.523 -7.496 1 94.75 785 ASP B N 1
ATOM 14597 C CA . ASP B 1 785 ? -27.672 -14.617 -6.184 1 94.75 785 ASP B CA 1
ATOM 14598 C C . ASP B 1 785 ? -26.203 -14.219 -6.254 1 94.75 785 ASP B C 1
ATOM 14600 O O . ASP B 1 785 ? -25.719 -13.469 -5.398 1 94.75 785 ASP B O 1
ATOM 14604 N N . PHE B 1 786 ? -25.578 -14.727 -7.285 1 96.31 786 PHE B N 1
ATOM 14605 C CA . PHE B 1 786 ? -24.172 -14.383 -7.496 1 96.31 786 PHE B CA 1
ATOM 14606 C C . PHE B 1 786 ? -24.016 -12.875 -7.688 1 96.31 786 PHE B C 1
ATOM 14608 O O . PHE B 1 786 ? -23.062 -12.281 -7.176 1 96.31 786 PHE B O 1
ATOM 14615 N N . HIS B 1 787 ? -24.891 -12.375 -8.383 1 96.19 787 HIS B N 1
ATOM 14616 C CA . HIS B 1 787 ? -24.859 -10.938 -8.648 1 96.19 787 HIS B CA 1
ATOM 14617 C C . HIS B 1 787 ? -24.891 -10.141 -7.352 1 96.19 787 HIS B C 1
ATOM 14619 O O . HIS B 1 787 ? -24.109 -9.211 -7.164 1 96.19 787 HIS B O 1
ATOM 14625 N N . ARG B 1 788 ? -25.781 -10.453 -6.488 1 94.44 788 ARG B N 1
ATOM 14626 C CA . ARG B 1 788 ? -25.891 -9.781 -5.195 1 94.44 788 ARG B CA 1
ATOM 14627 C C . ARG B 1 788 ? -24.609 -9.922 -4.395 1 94.44 788 ARG B C 1
ATOM 14629 O O . ARG B 1 788 ? -24.172 -8.977 -3.738 1 94.44 788 ARG B O 1
ATOM 14636 N N . ARG B 1 789 ? -24.016 -11.055 -4.457 1 95.81 789 ARG B N 1
ATOM 14637 C CA . ARG B 1 789 ? -22.797 -11.32 -3.715 1 95.81 789 ARG B CA 1
ATOM 14638 C C . ARG B 1 789 ? -21.641 -10.461 -4.234 1 95.81 789 ARG B C 1
ATOM 14640 O O . ARG B 1 789 ? -20.906 -9.875 -3.453 1 95.81 789 ARG B O 1
ATOM 14647 N N . ILE B 1 790 ? -21.547 -10.406 -5.547 1 96.25 790 ILE B N 1
ATOM 14648 C CA . ILE B 1 790 ? -20.422 -9.695 -6.145 1 96.25 790 ILE B CA 1
ATOM 14649 C C . ILE B 1 790 ? -20.531 -8.203 -5.836 1 96.25 790 ILE B C 1
ATOM 14651 O O . ILE B 1 790 ? -19.531 -7.527 -5.652 1 96.25 790 ILE B O 1
ATOM 14655 N N . LEU B 1 791 ? -21.75 -7.688 -5.777 1 96.06 791 LEU B N 1
ATOM 14656 C CA . LEU B 1 791 ? -21.938 -6.277 -5.465 1 96.06 791 LEU B CA 1
ATOM 14657 C C . LEU B 1 791 ? -21.422 -5.953 -4.07 1 96.06 791 LEU B C 1
ATOM 14659 O O . LEU B 1 791 ? -20.75 -4.941 -3.871 1 96.06 791 LEU B O 1
ATOM 14663 N N . ASN B 1 792 ? -21.641 -6.793 -3.129 1 94.94 792 ASN B N 1
ATOM 14664 C CA . ASN B 1 792 ? -21.188 -6.578 -1.758 1 94.94 792 ASN B CA 1
ATOM 14665 C C . ASN B 1 792 ? -19.703 -6.883 -1.605 1 94.94 792 ASN B C 1
ATOM 14667 O O . ASN B 1 792 ? -18.984 -6.176 -0.895 1 94.94 792 ASN B O 1
ATOM 14671 N N . LEU B 1 793 ? -19.25 -7.906 -2.318 1 96.44 793 LEU B N 1
ATOM 14672 C CA . LEU B 1 793 ? -17.859 -8.352 -2.182 1 96.44 793 LEU B CA 1
ATOM 14673 C C . LEU B 1 793 ? -16.906 -7.398 -2.893 1 96.44 793 LEU B C 1
ATOM 14675 O O . LEU B 1 793 ? -15.703 -7.449 -2.676 1 96.44 793 LEU B O 1
ATOM 14679 N N . SER B 1 794 ? -17.469 -6.539 -3.775 1 96.56 794 SER B N 1
ATOM 14680 C CA . SER B 1 794 ? -16.641 -5.578 -4.504 1 96.56 794 SER B CA 1
ATOM 14681 C C . SER B 1 794 ? -15.922 -4.633 -3.551 1 96.56 794 SER B C 1
ATOM 14683 O O . SER B 1 794 ? -14.93 -4 -3.926 1 96.56 794 SER B O 1
ATOM 14685 N N . SER B 1 795 ? -16.406 -4.461 -2.32 1 95.31 795 SER B N 1
ATOM 14686 C CA . SER B 1 795 ? -15.797 -3.561 -1.35 1 95.31 795 SER B CA 1
ATOM 14687 C C . SER B 1 795 ? -14.734 -4.277 -0.521 1 95.31 795 SER B C 1
ATOM 14689 O O . SER B 1 795 ? -14.07 -3.66 0.311 1 95.31 795 SER B O 1
ATOM 14691 N N . TYR B 1 796 ? -14.555 -5.574 -0.676 1 95.12 796 TYR B N 1
ATOM 14692 C CA . TYR B 1 796 ? -13.555 -6.359 0.05 1 95.12 796 TYR B CA 1
ATOM 14693 C C . TYR B 1 796 ? -12.305 -6.57 -0.794 1 95.12 796 TYR B C 1
ATOM 14695 O O . TYR B 1 796 ? -11.656 -5.602 -1.201 1 95.12 796 TYR B O 1
ATOM 14703 N N . GLN B 1 797 ? -12.047 -7.855 -1.166 1 90.62 797 GLN B N 1
ATOM 14704 C CA . GLN B 1 797 ? -10.828 -8.188 -1.898 1 90.62 797 GLN B CA 1
ATOM 14705 C C . GLN B 1 797 ? -10.922 -7.734 -3.352 1 90.62 797 GLN B C 1
ATOM 14707 O O . GLN B 1 797 ? -9.898 -7.488 -3.996 1 90.62 797 GLN B O 1
ATOM 14712 N N . PHE B 1 798 ? -12.109 -7.609 -3.869 1 95.19 798 PHE B N 1
ATOM 14713 C CA . PHE B 1 798 ? -12.281 -7.285 -5.281 1 95.19 798 PHE B CA 1
ATOM 14714 C C . PHE B 1 798 ? -12.156 -5.785 -5.508 1 95.19 798 PHE B C 1
ATOM 14716 O O . PHE B 1 798 ? -12.297 -5.309 -6.637 1 95.19 798 PHE B O 1
ATOM 14723 N N . ARG B 1 799 ? -11.875 -5.059 -4.434 1 93.44 799 ARG B N 1
ATOM 14724 C CA . ARG B 1 799 ? -11.648 -3.619 -4.535 1 93.44 799 ARG B CA 1
ATOM 14725 C C . ARG B 1 799 ? -10.453 -3.314 -5.438 1 93.44 799 ARG B C 1
ATOM 14727 O O . ARG B 1 799 ? -10.422 -2.275 -6.102 1 93.44 799 ARG B O 1
ATOM 14734 N N . VAL B 1 800 ? -9.523 -4.195 -5.531 1 89.19 800 VAL B N 1
ATOM 14735 C CA . VAL B 1 800 ? -8.273 -4 -6.254 1 89.19 800 VAL B CA 1
ATOM 14736 C C . VAL B 1 800 ? -8.508 -4.203 -7.75 1 89.19 800 VAL B C 1
ATOM 14738 O O . VAL B 1 800 ? -7.684 -3.791 -8.57 1 89.19 800 VAL B O 1
ATOM 14741 N N . PHE B 1 801 ? -9.633 -4.824 -8.156 1 93.94 801 PHE B N 1
ATOM 14742 C CA . PHE B 1 801 ? -9.93 -5.047 -9.57 1 93.94 801 PHE B CA 1
ATOM 14743 C C . PHE B 1 801 ? -10.094 -3.719 -10.305 1 93.94 801 PHE B C 1
ATOM 14745 O O . PHE B 1 801 ? -10.633 -2.762 -9.75 1 93.94 801 PHE B O 1
ATOM 14752 N N . PRO B 1 802 ? -9.625 -3.678 -11.555 1 92.88 802 PRO B N 1
ATOM 14753 C CA . PRO B 1 802 ? -10.062 -2.533 -12.359 1 92.88 802 PRO B CA 1
ATOM 14754 C C . PRO B 1 802 ? -11.578 -2.438 -12.469 1 92.88 802 PRO B C 1
ATOM 14756 O O . PRO B 1 802 ? -12.266 -3.461 -12.578 1 92.88 802 PRO B O 1
ATOM 14759 N N . THR B 1 803 ? -12.07 -1.284 -12.367 1 95.06 803 THR B N 1
ATOM 14760 C CA . THR B 1 803 ? -13.516 -1.053 -12.352 1 95.06 803 THR B CA 1
ATOM 14761 C C . THR B 1 803 ? -14.164 -1.646 -13.602 1 95.06 803 THR B C 1
ATOM 14763 O O . THR B 1 803 ? -15.281 -2.16 -13.539 1 95.06 803 THR B O 1
ATOM 14766 N N . ILE B 1 804 ? -13.523 -1.658 -14.695 1 92 804 ILE B N 1
ATOM 14767 C CA . ILE B 1 804 ? -14.055 -2.17 -15.953 1 92 804 ILE B CA 1
ATOM 14768 C C . ILE B 1 804 ? -14.297 -3.672 -15.836 1 92 804 ILE B C 1
ATOM 14770 O O . ILE B 1 804 ? -15.242 -4.199 -16.422 1 92 804 ILE B O 1
ATOM 14774 N N . LEU B 1 805 ? -13.422 -4.367 -15.156 1 94.94 805 LEU B N 1
ATOM 14775 C CA . LEU B 1 805 ? -13.594 -5.805 -14.961 1 94.94 805 LEU B CA 1
ATOM 14776 C C . LEU B 1 805 ? -14.859 -6.102 -14.164 1 94.94 805 LEU B C 1
ATOM 14778 O O . LEU B 1 805 ? -15.594 -7.039 -14.484 1 94.94 805 LEU B O 1
ATOM 14782 N N . ILE B 1 806 ? -15.141 -5.316 -13.141 1 96.12 806 ILE B N 1
ATOM 14783 C CA . ILE B 1 806 ? -16.344 -5.492 -12.336 1 96.12 806 ILE B CA 1
ATOM 14784 C C . ILE B 1 806 ? -17.578 -5.23 -13.195 1 96.12 806 ILE B C 1
ATOM 14786 O O . ILE B 1 806 ? -18.578 -5.949 -13.094 1 96.12 806 ILE B O 1
ATOM 14790 N N . LEU B 1 807 ? -17.531 -4.23 -14.023 1 95.31 807 LEU B N 1
ATOM 14791 C CA . LEU B 1 807 ? -18.641 -3.91 -14.906 1 95.31 807 LEU B CA 1
ATOM 14792 C C . LEU B 1 807 ? -18.875 -5.031 -15.914 1 95.31 807 LEU B C 1
ATOM 14794 O O . LEU B 1 807 ? -20.016 -5.34 -16.25 1 95.31 807 LEU B O 1
ATOM 14798 N N . SER B 1 808 ? -17.781 -5.637 -16.375 1 95.44 808 SER B N 1
ATOM 14799 C CA . SER B 1 808 ? -17.906 -6.766 -17.281 1 95.44 808 SER B CA 1
ATOM 14800 C C . SER B 1 808 ? -18.594 -7.949 -16.609 1 95.44 808 SER B C 1
ATOM 14802 O O . SER B 1 808 ? -19.406 -8.641 -17.234 1 95.44 808 SER B O 1
ATOM 14804 N N . ILE B 1 809 ? -18.219 -8.188 -15.414 1 96.62 809 ILE B N 1
ATOM 14805 C CA . ILE B 1 809 ? -18.844 -9.258 -14.656 1 96.62 809 ILE B CA 1
ATOM 14806 C C . ILE B 1 809 ? -20.328 -8.945 -14.438 1 96.62 809 ILE B C 1
ATOM 14808 O O . ILE B 1 809 ? -21.172 -9.836 -14.531 1 96.62 809 ILE B O 1
ATOM 14812 N N . ASP B 1 810 ? -20.578 -7.668 -14.141 1 95.19 810 ASP B N 1
ATOM 14813 C CA . ASP B 1 810 ? -21.969 -7.23 -13.984 1 95.19 810 ASP B CA 1
ATOM 14814 C C . ASP B 1 810 ? -22.781 -7.504 -15.242 1 95.19 810 ASP B C 1
ATOM 14816 O O . ASP B 1 810 ? -23.891 -8.008 -15.172 1 95.19 810 ASP B O 1
ATOM 14820 N N . ASP B 1 811 ? -22.25 -7.258 -16.344 1 93.38 811 ASP B N 1
ATOM 14821 C CA . ASP B 1 811 ? -22.922 -7.477 -17.625 1 93.38 811 ASP B CA 1
ATOM 14822 C C . ASP B 1 811 ? -23.156 -8.961 -17.875 1 93.38 811 ASP B C 1
ATOM 14824 O O . ASP B 1 811 ? -24.234 -9.359 -18.312 1 93.38 811 ASP B O 1
ATOM 14828 N N . SER B 1 812 ? -22.125 -9.734 -17.641 1 95.38 812 SER B N 1
ATOM 14829 C CA . SER B 1 812 ? -22.234 -11.172 -17.859 1 95.38 812 SER B CA 1
ATOM 14830 C C . SER B 1 812 ? -23.266 -11.797 -16.922 1 95.38 812 SER B C 1
ATOM 14832 O O . SER B 1 812 ? -23.984 -12.727 -17.297 1 95.38 812 SER B O 1
ATOM 14834 N N . THR B 1 813 ? -23.312 -11.297 -15.742 1 95.69 813 THR B N 1
ATOM 14835 C CA . THR B 1 813 ? -24.281 -11.805 -14.781 1 95.69 813 THR B CA 1
ATOM 14836 C C . THR B 1 813 ? -25.688 -11.398 -15.172 1 95.69 813 THR B C 1
ATOM 14838 O O . THR B 1 813 ? -26.641 -12.164 -14.977 1 95.69 813 THR B O 1
ATOM 14841 N N . ASN B 1 814 ? -25.875 -10.203 -15.656 1 92.81 814 ASN B N 1
ATOM 14842 C CA . ASN B 1 814 ? -27.188 -9.734 -16.094 1 92.81 814 ASN B CA 1
ATOM 14843 C C . ASN B 1 814 ? -27.703 -10.562 -17.266 1 92.81 814 ASN B C 1
ATOM 14845 O O . ASN B 1 814 ? -28.922 -10.75 -17.406 1 92.81 814 ASN B O 1
ATOM 14849 N N . LYS B 1 815 ? -26.828 -11.086 -18.078 1 92.12 815 LYS B N 1
ATOM 14850 C CA . LYS B 1 815 ? -27.219 -12.008 -19.141 1 92.12 815 LYS B CA 1
ATOM 14851 C C . LYS B 1 815 ? -27.906 -13.25 -18.562 1 92.12 815 LYS B C 1
ATOM 14853 O O . LYS B 1 815 ? -28.844 -13.773 -19.141 1 92.12 815 LYS B O 1
ATOM 14858 N N . GLY B 1 816 ? -27.406 -13.711 -17.438 1 92.5 816 GLY B N 1
ATOM 14859 C CA . GLY B 1 816 ? -28.031 -14.828 -16.734 1 92.5 816 GLY B CA 1
ATOM 14860 C C . GLY B 1 816 ? -29.359 -14.477 -16.109 1 92.5 816 GLY B C 1
ATOM 14861 O O . GLY B 1 816 ? -30.312 -15.258 -16.172 1 92.5 816 GLY B O 1
ATOM 14862 N N . ILE B 1 817 ? -29.422 -13.312 -15.516 1 92.5 817 ILE B N 1
ATOM 14863 C CA . ILE B 1 817 ? -30.625 -12.859 -14.82 1 92.5 817 ILE B CA 1
ATOM 14864 C C . ILE B 1 817 ? -31.781 -12.719 -15.812 1 92.5 817 ILE B C 1
ATOM 14866 O O . ILE B 1 817 ? -32.938 -12.938 -15.469 1 92.5 817 ILE B O 1
ATOM 14870 N N . ARG B 1 818 ? -31.5 -12.453 -17.078 1 89.88 818 ARG B N 1
ATOM 14871 C CA . ARG B 1 818 ? -32.5 -12.312 -18.109 1 89.88 818 ARG B CA 1
ATOM 14872 C C . ARG B 1 818 ? -33.219 -13.633 -18.359 1 89.88 818 ARG B C 1
ATOM 14874 O O . ARG B 1 818 ? -34.344 -13.656 -18.922 1 89.88 818 ARG B O 1
ATOM 14881 N N . LEU B 1 819 ? -32.594 -14.734 -17.938 1 89.25 819 LEU B N 1
ATOM 14882 C CA . LEU B 1 819 ? -33.188 -16.062 -18.125 1 89.25 819 LEU B CA 1
ATOM 14883 C C . LEU B 1 819 ? -34.344 -16.281 -17.156 1 89.25 819 LEU B C 1
ATOM 14885 O O . LEU B 1 819 ? -35.156 -17.203 -17.328 1 89.25 819 LEU B O 1
ATOM 14889 N N . LEU B 1 820 ? -34.438 -15.391 -16.125 1 90.56 820 LEU B N 1
ATOM 14890 C CA . LEU B 1 820 ? -35.5 -15.508 -15.133 1 90.56 820 LEU B CA 1
ATOM 14891 C C . LEU B 1 820 ? -36.812 -15.008 -15.688 1 90.56 820 LEU B C 1
ATOM 14893 O O . LEU B 1 820 ? -36.844 -14.258 -16.672 1 90.56 820 LEU B O 1
ATOM 14897 N N . GLU B 1 821 ? -37.844 -15.422 -14.961 1 87 821 GLU B N 1
ATOM 14898 C CA . GLU B 1 821 ? -39.156 -14.891 -15.297 1 87 821 GLU B CA 1
ATOM 14899 C C . GLU B 1 821 ? -39.312 -13.438 -14.844 1 87 821 GLU B C 1
ATOM 14901 O O . GLU B 1 821 ? -38.594 -12.992 -13.93 1 87 821 GLU B O 1
ATOM 14906 N N . ASP B 1 822 ? -40.125 -12.766 -15.438 1 84.38 822 ASP B N 1
ATOM 14907 C CA . ASP B 1 822 ? -40.281 -11.336 -15.188 1 84.38 822 ASP B CA 1
ATOM 14908 C C . ASP B 1 822 ? -40.688 -11.07 -13.75 1 84.38 822 ASP B C 1
ATOM 14910 O O . ASP B 1 822 ? -40.344 -10.039 -13.172 1 84.38 822 ASP B O 1
ATOM 14914 N N . THR B 1 823 ? -41.344 -11.992 -13.164 1 82 823 THR B N 1
ATOM 14915 C CA . THR B 1 823 ? -41.812 -11.812 -11.797 1 82 823 THR B CA 1
ATOM 14916 C C . THR B 1 823 ? -40.656 -11.906 -10.805 1 82 823 THR B C 1
ATOM 14918 O O . THR B 1 823 ? -40.75 -11.406 -9.68 1 82 823 THR B O 1
ATOM 14921 N N . GLU B 1 824 ? -39.594 -12.453 -11.258 1 84.88 824 GLU B N 1
ATOM 14922 C CA . GLU B 1 824 ? -38.469 -12.68 -10.352 1 84.88 824 GLU B CA 1
ATOM 14923 C C . GLU B 1 824 ? -37.406 -11.625 -10.547 1 84.88 824 GLU B C 1
ATOM 14925 O O . GLU B 1 824 ? -36.469 -11.539 -9.758 1 84.88 824 GLU B O 1
ATOM 14930 N N . LYS B 1 825 ? -37.656 -10.828 -11.539 1 83.88 825 LYS B N 1
ATOM 14931 C CA . LYS B 1 825 ? -36.688 -9.773 -11.797 1 83.88 825 LYS B CA 1
ATOM 14932 C C . LYS B 1 825 ? -36.875 -8.602 -10.844 1 83.88 825 LYS B C 1
ATOM 14934 O O . LYS B 1 825 ? -37.844 -8.57 -10.078 1 83.88 825 LYS B O 1
ATOM 14939 N N . ALA B 1 826 ? -35.938 -7.742 -10.742 1 85.5 826 ALA B N 1
ATOM 14940 C CA . ALA B 1 826 ? -35.938 -6.621 -9.812 1 85.5 826 ALA B CA 1
ATOM 14941 C C . ALA B 1 826 ? -37.094 -5.672 -10.102 1 85.5 826 ALA B C 1
ATOM 14943 O O . ALA B 1 826 ? -37.438 -5.41 -11.266 1 85.5 826 ALA B O 1
ATOM 14944 N N . ARG B 1 827 ? -37.781 -5.195 -9.086 1 87 827 ARG B N 1
ATOM 14945 C CA . ARG B 1 827 ? -38.875 -4.246 -9.188 1 87 827 ARG B CA 1
ATOM 14946 C C . ARG B 1 827 ? -38.375 -2.812 -9.023 1 87 827 ARG B C 1
ATOM 14948 O O . ARG B 1 827 ? -37.438 -2.559 -8.297 1 87 827 ARG B O 1
ATOM 14955 N N . PRO B 1 828 ? -38.969 -1.93 -9.773 1 90.88 828 PRO B N 1
ATOM 14956 C CA . PRO B 1 828 ? -38.594 -0.527 -9.617 1 90.88 828 PRO B CA 1
ATOM 14957 C C . PRO B 1 828 ? -38.812 -0.008 -8.195 1 90.88 828 PRO B C 1
ATOM 14959 O O . PRO B 1 828 ? -39.688 -0.497 -7.488 1 90.88 828 PRO B O 1
ATOM 14962 N N . LEU B 1 829 ? -38.031 0.903 -7.824 1 92.38 829 LEU B N 1
ATOM 14963 C CA . LEU B 1 829 ? -38.094 1.506 -6.496 1 92.38 829 LEU B CA 1
ATOM 14964 C C . LEU B 1 829 ? -39.375 2.314 -6.312 1 92.38 829 LEU B C 1
ATOM 14966 O O . LEU B 1 829 ? -39.75 3.076 -7.199 1 92.38 829 LEU B O 1
ATOM 14970 N N . ASP B 1 830 ? -40.094 2.035 -5.16 1 90.06 830 ASP B N 1
ATOM 14971 C CA . ASP B 1 830 ? -41.312 2.777 -4.848 1 90.06 830 ASP B CA 1
ATOM 14972 C C . ASP B 1 830 ? -41.094 3.711 -3.66 1 90.06 830 ASP B C 1
ATOM 14974 O O . ASP B 1 830 ? -40 3.717 -3.057 1 90.06 830 ASP B O 1
ATOM 14978 N N . LYS B 1 831 ? -42 4.555 -3.33 1 91.31 831 LYS B N 1
ATOM 14979 C CA . LYS B 1 831 ? -41.844 5.609 -2.332 1 91.31 831 LYS B CA 1
ATOM 14980 C C . LYS B 1 831 ? -41.656 5.027 -0.937 1 91.31 831 LYS B C 1
ATOM 14982 O O . LYS B 1 831 ? -40.75 5.441 -0.205 1 91.31 831 LYS B O 1
ATOM 14987 N N . PRO B 1 832 ? -42.406 4.031 -0.537 1 88.62 832 PRO B N 1
ATOM 14988 C CA . PRO B 1 832 ? -42.188 3.486 0.806 1 88.62 832 PRO B CA 1
ATOM 14989 C C . PRO B 1 832 ? -40.781 2.918 0.991 1 88.62 832 PRO B C 1
ATOM 14991 O O . PRO B 1 832 ? -40.188 3.064 2.064 1 88.62 832 PRO B O 1
ATOM 14994 N N . GLU B 1 833 ? -40.312 2.316 -0.051 1 90.56 833 GLU B N 1
ATOM 14995 C CA . GLU B 1 833 ? -38.969 1.773 0.022 1 90.56 833 GLU B CA 1
ATOM 14996 C C . GLU B 1 833 ? -37.906 2.889 0.035 1 90.56 833 GLU B C 1
ATOM 14998 O O . GLU B 1 833 ? -36.875 2.781 0.713 1 90.56 833 GLU B O 1
ATOM 15003 N N . LEU B 1 834 ? -38.219 3.879 -0.732 1 92.94 834 LEU B N 1
ATOM 15004 C CA . LEU B 1 834 ? -37.312 5.027 -0.772 1 92.94 834 LEU B CA 1
ATOM 15005 C C . LEU B 1 834 ? -37.188 5.672 0.604 1 92.94 834 LEU B C 1
ATOM 15007 O O . LEU B 1 834 ? -36.094 6.051 1.025 1 92.94 834 LEU B O 1
ATOM 15011 N N . ASP B 1 835 ? -38.312 5.746 1.378 1 91.44 835 ASP B N 1
ATOM 15012 C CA . ASP B 1 835 ? -38.344 6.383 2.691 1 91.44 835 ASP B CA 1
ATOM 15013 C C . ASP B 1 835 ? -37.562 5.559 3.719 1 91.44 835 ASP B C 1
ATOM 15015 O O . ASP B 1 835 ? -37.062 6.102 4.707 1 91.44 835 ASP B O 1
ATOM 15019 N N . LYS B 1 836 ? -37.438 4.316 3.434 1 87.88 836 LYS B N 1
ATOM 15020 C CA . LYS B 1 836 ? -36.719 3.443 4.348 1 87.88 836 LYS B CA 1
ATOM 15021 C C . LYS B 1 836 ? -35.219 3.541 4.113 1 87.88 836 LYS B C 1
ATOM 15023 O O . LYS B 1 836 ? -34.406 3.393 5.051 1 87.88 836 LYS B O 1
ATOM 15028 N N . LEU B 1 837 ? -34.844 3.855 2.908 1 91.88 837 LEU B N 1
ATOM 15029 C CA . LEU B 1 837 ? -33.406 3.832 2.539 1 91.88 837 LEU B CA 1
ATOM 15030 C C . LEU B 1 837 ? -32.781 5.203 2.729 1 91.88 837 LEU B C 1
ATOM 15032 O O . LEU B 1 837 ? -31.609 5.305 3.105 1 91.88 837 LEU B O 1
ATOM 15036 N N . PHE B 1 838 ? -33.625 6.27 2.414 1 94.12 838 PHE B N 1
ATOM 15037 C CA . PHE B 1 838 ? -33.125 7.629 2.469 1 94.12 838 PHE B CA 1
ATOM 15038 C C . PHE B 1 838 ? -34 8.516 3.334 1 94.12 838 PHE B C 1
ATOM 15040 O O . PHE B 1 838 ? -35.219 8.539 3.162 1 94.12 838 PHE B O 1
ATOM 15047 N N . SER B 1 839 ? -33.375 9.195 4.285 1 91.44 839 SER B N 1
ATOM 15048 C CA . SER B 1 839 ? -34.125 10.219 5.016 1 91.44 839 SER B CA 1
ATOM 15049 C C . SER B 1 839 ? -34.375 11.438 4.137 1 91.44 839 SER B C 1
ATOM 15051 O O . SER B 1 839 ? -33.75 11.609 3.094 1 91.44 839 SER B O 1
ATOM 15053 N N . PRO B 1 840 ? -35.344 12.195 4.512 1 90.12 840 PRO B N 1
ATOM 15054 C CA . PRO B 1 840 ? -35.594 13.422 3.752 1 90.12 840 PRO B CA 1
ATOM 15055 C C . PRO B 1 840 ? -34.344 14.32 3.672 1 90.12 840 PRO B C 1
ATOM 15057 O O . PRO B 1 840 ? -34.156 14.992 2.664 1 90.12 840 PRO B O 1
ATOM 15060 N N . TYR B 1 841 ? -33.562 14.258 4.684 1 90.62 841 TYR B N 1
ATOM 15061 C CA . TYR B 1 841 ? -32.344 15.055 4.695 1 90.62 841 TYR B CA 1
ATOM 15062 C C . TYR B 1 841 ? -31.328 14.492 3.723 1 90.62 841 TYR B C 1
ATOM 15064 O O . TYR B 1 841 ? -30.531 15.242 3.137 1 90.62 841 TYR B O 1
ATOM 15072 N N . ASP B 1 842 ? -31.359 13.25 3.547 1 94.81 842 ASP B N 1
ATOM 15073 C CA . ASP B 1 842 ? -30.484 12.617 2.57 1 94.81 842 ASP B CA 1
ATOM 15074 C C . ASP B 1 842 ? -30.812 13.07 1.151 1 94.81 842 ASP B C 1
ATOM 15076 O O . ASP B 1 842 ? -29.922 13.375 0.362 1 94.81 842 ASP B O 1
ATOM 15080 N N . ILE B 1 843 ? -32.094 13.039 0.885 1 94.31 843 ILE B N 1
ATOM 15081 C CA . ILE B 1 843 ? -32.562 13.438 -0.44 1 94.31 843 ILE B CA 1
ATOM 15082 C C . ILE B 1 843 ? -32.188 14.891 -0.702 1 94.31 843 ILE B C 1
ATOM 15084 O O . ILE B 1 843 ? -31.766 15.242 -1.804 1 94.31 843 ILE B O 1
ATOM 15088 N N . LYS B 1 844 ? -32.344 15.664 0.361 1 92.38 844 LYS B N 1
ATOM 15089 C CA . LYS B 1 844 ? -31.984 17.062 0.253 1 92.38 844 LYS B CA 1
ATOM 15090 C C . LYS B 1 844 ? -30.484 17.219 -0.014 1 92.38 844 LYS B C 1
ATOM 15092 O O . LYS B 1 844 ? -30.078 18.078 -0.798 1 92.38 844 LYS B O 1
ATOM 15097 N N . ARG B 1 845 ? -29.594 16.484 0.625 1 94.25 845 ARG B N 1
ATOM 15098 C CA . ARG B 1 845 ? -28.156 16.5 0.413 1 94.25 845 ARG B CA 1
ATOM 15099 C C . ARG B 1 845 ? -27.812 16.125 -1.025 1 94.25 845 ARG B C 1
ATOM 15101 O O . ARG B 1 845 ? -26.938 16.75 -1.642 1 94.25 845 ARG B O 1
ATOM 15108 N N . ILE B 1 846 ? -28.5 15.086 -1.544 1 95.56 846 ILE B N 1
ATOM 15109 C CA . ILE B 1 846 ? -28.25 14.641 -2.91 1 95.56 846 ILE B CA 1
ATOM 15110 C C . ILE B 1 846 ? -28.594 15.766 -3.891 1 95.56 846 ILE B C 1
ATOM 15112 O O . ILE B 1 846 ? -27.828 16.047 -4.809 1 95.56 846 ILE B O 1
ATOM 15116 N N . LYS B 1 847 ? -29.703 16.375 -3.664 1 93 847 LYS B N 1
ATOM 15117 C CA . LYS B 1 847 ? -30.141 17.469 -4.527 1 93 847 LYS B CA 1
ATOM 15118 C C . LYS B 1 847 ? -29.172 18.656 -4.453 1 93 847 LYS B C 1
ATOM 15120 O O . LYS B 1 847 ? -28.812 19.219 -5.48 1 93 847 LYS B O 1
ATOM 15125 N N . SER B 1 848 ? -28.797 19.016 -3.209 1 91.5 848 SER B N 1
ATOM 15126 C CA . SER B 1 848 ? -27.875 20.141 -3.012 1 91.5 848 SER B CA 1
ATOM 15127 C C . SER B 1 848 ? -26.547 19.891 -3.703 1 91.5 848 SER B C 1
ATOM 15129 O O . SER B 1 848 ? -25.953 20.812 -4.27 1 91.5 848 SER B O 1
ATOM 15131 N N . TYR B 1 849 ? -26.094 18.703 -3.637 1 93.38 849 TYR B N 1
ATOM 15132 C CA . TYR B 1 849 ? -24.859 18.391 -4.332 1 93.38 849 TYR B CA 1
ATOM 15133 C C . TYR B 1 849 ? -25.047 18.453 -5.84 1 93.38 849 TYR B C 1
ATOM 15135 O O . TYR B 1 849 ? -24.188 18.969 -6.559 1 93.38 849 TYR B O 1
ATOM 15143 N N . ALA B 1 850 ? -26.094 17.859 -6.285 1 93.25 850 ALA B N 1
ATOM 15144 C CA . ALA B 1 850 ? -26.391 17.875 -7.715 1 93.25 850 ALA B CA 1
ATOM 15145 C C . ALA B 1 850 ? -26.438 19.297 -8.25 1 93.25 850 ALA B C 1
ATOM 15147 O O . ALA B 1 850 ? -26.109 19.547 -9.414 1 93.25 850 ALA B O 1
ATOM 15148 N N . ASP B 1 851 ? -26.797 20.188 -7.395 1 87.5 851 ASP B N 1
ATOM 15149 C CA . ASP B 1 851 ? -26.891 21.594 -7.777 1 87.5 851 ASP B CA 1
ATOM 15150 C C . ASP B 1 851 ? -25.562 22.312 -7.52 1 87.5 851 ASP B C 1
ATOM 15152 O O . ASP B 1 851 ? -25.5 23.547 -7.52 1 87.5 851 ASP B O 1
ATOM 15156 N N . ASN B 1 852 ? -24.516 21.672 -7.145 1 83.62 852 ASN B N 1
ATOM 15157 C CA . ASN B 1 852 ? -23.156 22.156 -6.973 1 83.62 852 ASN B CA 1
ATOM 15158 C C . ASN B 1 852 ? -23.016 23.031 -5.727 1 83.62 852 ASN B C 1
ATOM 15160 O O . ASN B 1 852 ? -22.234 23.969 -5.707 1 83.62 852 ASN B O 1
ATOM 15164 N N . MET B 1 853 ? -23.812 22.672 -4.738 1 84.12 853 MET B N 1
ATOM 15165 C CA . MET B 1 853 ? -23.797 23.484 -3.527 1 84.12 853 MET B CA 1
ATOM 15166 C C . MET B 1 853 ? -22.953 22.828 -2.441 1 84.12 853 MET B C 1
ATOM 15168 O O . MET B 1 853 ? -22.609 23.453 -1.438 1 84.12 853 MET B O 1
ATOM 15172 N N . LEU B 1 854 ? -22.625 21.609 -2.674 1 87.44 854 LEU B N 1
ATOM 15173 C CA . LEU B 1 854 ? -21.906 20.875 -1.65 1 87.44 854 LEU B CA 1
ATOM 15174 C C . LEU B 1 854 ? -20.719 20.125 -2.256 1 87.44 854 LEU B C 1
ATOM 15176 O O . LEU B 1 854 ? -20.688 19.891 -3.467 1 87.44 854 LEU B O 1
ATOM 15180 N N . ASP B 1 855 ? -19.797 19.797 -1.388 1 88.19 855 ASP B N 1
ATOM 15181 C CA . ASP B 1 855 ? -18.688 18.922 -1.76 1 88.19 855 ASP B CA 1
ATOM 15182 C C . ASP B 1 855 ? -19.125 17.469 -1.806 1 88.19 855 ASP B C 1
ATOM 15184 O O . ASP B 1 855 ? -20.078 17.078 -1.136 1 88.19 855 ASP B O 1
ATOM 15188 N N . TYR B 1 856 ? -18.516 16.672 -2.621 1 90.81 856 TYR B N 1
ATOM 15189 C CA . TYR B 1 856 ? -18.969 15.297 -2.842 1 90.81 856 TYR B CA 1
ATOM 15190 C C . TYR B 1 856 ? -18.797 14.461 -1.579 1 90.81 856 TYR B C 1
ATOM 15192 O O . TYR B 1 856 ? -19.469 13.438 -1.419 1 90.81 856 TYR B O 1
ATOM 15200 N N . HIS B 1 857 ? -17.922 14.867 -0.613 1 91.81 857 HIS B N 1
ATOM 15201 C CA . HIS B 1 857 ? -17.719 14.141 0.632 1 91.81 857 HIS B CA 1
ATOM 15202 C C . HIS B 1 857 ? -19 14.078 1.453 1 91.81 857 HIS B C 1
ATOM 15204 O O . HIS B 1 857 ? -19.172 13.172 2.273 1 91.81 857 HIS B O 1
ATOM 15210 N N . VAL B 1 858 ? -19.891 15.008 1.2 1 93.25 858 VAL B N 1
ATOM 15211 C CA . VAL B 1 858 ? -21.109 15.117 1.999 1 93.25 858 VAL B CA 1
ATOM 15212 C C . VAL B 1 858 ? -22.078 14.008 1.611 1 93.25 858 VAL B C 1
ATOM 15214 O O . VAL B 1 858 ? -22.922 13.602 2.418 1 93.25 858 VAL B O 1
ATOM 15217 N N . ILE B 1 859 ? -21.938 13.469 0.435 1 95.69 859 ILE B N 1
ATOM 15218 C CA . ILE B 1 859 ? -22.922 12.477 -0.013 1 95.69 859 ILE B CA 1
ATOM 15219 C C . ILE B 1 859 ? -22.234 11.117 -0.158 1 95.69 859 ILE B C 1
ATOM 15221 O O . ILE B 1 859 ? -22.859 10.148 -0.616 1 95.69 859 ILE B O 1
ATOM 15225 N N . LEU B 1 860 ? -21 10.984 0.148 1 95.62 860 LEU B N 1
ATOM 15226 C CA . LEU B 1 860 ? -20.234 9.75 -0.059 1 95.62 860 LEU B CA 1
ATOM 15227 C C . LEU B 1 860 ? -20.859 8.586 0.695 1 95.62 860 LEU B C 1
ATOM 15229 O O . LEU B 1 860 ? -20.828 7.445 0.229 1 95.62 860 LEU B O 1
ATOM 15233 N N . ASP B 1 861 ? -21.438 8.828 1.816 1 95.88 861 ASP B N 1
ATOM 15234 C CA . ASP B 1 861 ? -22.047 7.793 2.646 1 95.88 861 ASP B CA 1
ATOM 15235 C C . ASP B 1 861 ? -23.266 7.195 1.97 1 95.88 861 ASP B C 1
ATOM 15237 O O . ASP B 1 861 ? -23.703 6.09 2.312 1 95.88 861 ASP B O 1
ATOM 15241 N N . LEU B 1 862 ? -23.859 7.898 1.024 1 97.19 862 LEU B N 1
ATOM 15242 C CA . LEU B 1 862 ? -25.094 7.461 0.373 1 97.19 862 LEU B CA 1
ATOM 15243 C C . LEU B 1 862 ? -24.797 6.66 -0.888 1 97.19 862 LEU B C 1
ATOM 15245 O O . LEU B 1 862 ? -25.672 5.996 -1.435 1 97.19 862 LEU B O 1
ATOM 15249 N N . MET B 1 863 ? -23.594 6.691 -1.323 1 96.94 863 MET B N 1
ATOM 15250 C CA . MET B 1 863 ? -23.203 6.16 -2.627 1 96.94 863 MET B CA 1
ATOM 15251 C C . MET B 1 863 ? -23.359 4.645 -2.67 1 96.94 863 MET B C 1
ATOM 15253 O O . MET B 1 863 ? -23.797 4.09 -3.68 1 96.94 863 MET B O 1
ATOM 15257 N N . PRO B 1 864 ? -23 3.918 -1.587 1 96.44 864 PRO B N 1
ATOM 15258 C CA . PRO B 1 864 ? -23.172 2.465 -1.642 1 96.44 864 PRO B CA 1
ATOM 15259 C C . PRO B 1 864 ? -24.625 2.062 -1.897 1 96.44 864 PRO B C 1
ATOM 15261 O O . PRO B 1 864 ? -24.891 1.159 -2.695 1 96.44 864 PRO B O 1
ATOM 15264 N N . THR B 1 865 ? -25.562 2.74 -1.258 1 96.69 865 THR B N 1
ATOM 15265 C CA . THR B 1 865 ? -26.969 2.445 -1.429 1 96.69 865 THR B CA 1
ATOM 15266 C C . THR B 1 865 ? -27.438 2.791 -2.844 1 96.69 865 THR B C 1
ATOM 15268 O O . THR B 1 865 ? -28.156 2.016 -3.475 1 96.69 865 THR B O 1
ATOM 15271 N N . ILE B 1 866 ? -27.016 3.908 -3.346 1 97.12 866 ILE B N 1
ATOM 15272 C CA . ILE B 1 866 ? -27.391 4.352 -4.684 1 97.12 866 ILE B CA 1
ATOM 15273 C C . ILE B 1 866 ? -26.828 3.383 -5.727 1 97.12 866 ILE B C 1
ATOM 15275 O O . ILE B 1 866 ? -27.531 2.992 -6.656 1 97.12 866 ILE B O 1
ATOM 15279 N N . ALA B 1 867 ? -25.578 3.027 -5.566 1 97.44 867 ALA B N 1
ATOM 15280 C CA . ALA B 1 867 ? -24.938 2.105 -6.504 1 97.44 867 ALA B CA 1
ATOM 15281 C C . ALA B 1 867 ? -25.641 0.749 -6.496 1 97.44 867 ALA B C 1
ATOM 15283 O O . ALA B 1 867 ? -25.891 0.163 -7.555 1 97.44 867 ALA B O 1
ATOM 15284 N N . THR B 1 868 ? -25.953 0.25 -5.32 1 96.12 868 THR B N 1
ATOM 15285 C CA . THR B 1 868 ? -26.641 -1.033 -5.211 1 96.12 868 THR B CA 1
ATOM 15286 C C . THR B 1 868 ? -27.984 -0.98 -5.906 1 96.12 868 THR B C 1
ATOM 15288 O O . THR B 1 868 ? -28.359 -1.913 -6.617 1 96.12 868 THR B O 1
ATOM 15291 N N . LEU B 1 869 ? -28.75 0.089 -5.727 1 95.88 869 LEU B N 1
ATOM 15292 C CA . LEU B 1 869 ? -30.047 0.265 -6.359 1 95.88 869 LEU B CA 1
ATOM 15293 C C . LEU B 1 869 ? -29.906 0.291 -7.879 1 95.88 869 LEU B C 1
ATOM 15295 O O . LEU B 1 869 ? -30.734 -0.295 -8.586 1 95.88 869 LEU B O 1
ATOM 15299 N N . TYR B 1 870 ? -28.938 0.91 -8.328 1 96.31 870 TYR B N 1
ATOM 15300 C CA . TYR B 1 870 ? -28.734 1.019 -9.766 1 96.31 870 TYR B CA 1
ATOM 15301 C C . TYR B 1 870 ? -28.359 -0.33 -10.367 1 96.31 870 TYR B C 1
ATOM 15303 O O . TYR B 1 870 ? -28.969 -0.781 -11.336 1 96.31 870 TYR B O 1
ATOM 15311 N N . PHE B 1 871 ? -27.375 -0.976 -9.867 1 96.06 871 PHE B N 1
ATOM 15312 C CA . PHE B 1 871 ? -26.812 -2.172 -10.484 1 96.06 871 PHE B CA 1
ATOM 15313 C C . PHE B 1 871 ? -27.719 -3.371 -10.266 1 96.06 871 PHE B C 1
ATOM 15315 O O . PHE B 1 871 ? -27.656 -4.352 -11.008 1 96.06 871 PHE B O 1
ATOM 15322 N N . THR B 1 872 ? -28.594 -3.334 -9.219 1 93.56 872 THR B N 1
ATOM 15323 C CA . THR B 1 872 ? -29.578 -4.391 -9.062 1 93.56 872 THR B CA 1
ATOM 15324 C C . THR B 1 872 ? -30.766 -4.172 -10 1 93.56 872 THR B C 1
ATOM 15326 O O . THR B 1 872 ? -31.672 -5.008 -10.086 1 93.56 872 THR B O 1
ATOM 15329 N N . GLY B 1 873 ? -30.828 -3.043 -10.664 1 92.06 873 GLY B N 1
ATOM 15330 C CA . GLY B 1 873 ? -31.828 -2.793 -11.695 1 92.06 873 GLY B CA 1
ATOM 15331 C C . GLY B 1 873 ? -33.031 -2.061 -11.172 1 92.06 873 GLY B C 1
ATOM 15332 O O . GLY B 1 873 ? -34.031 -1.892 -11.898 1 92.06 873 GLY B O 1
ATOM 15333 N N . ARG B 1 874 ? -32.969 -1.588 -9.977 1 92.69 874 ARG B N 1
ATOM 15334 C CA . ARG B 1 874 ? -34.156 -0.965 -9.375 1 92.69 874 ARG B CA 1
ATOM 15335 C C . ARG B 1 874 ? -34.375 0.448 -9.906 1 92.69 874 ARG B C 1
ATOM 15337 O O . ARG B 1 874 ? -35.5 0.938 -9.961 1 92.69 874 ARG B O 1
ATOM 15344 N N . ILE B 1 875 ? -33.281 1.1 -10.25 1 92.81 875 ILE B N 1
ATOM 15345 C CA . ILE B 1 875 ? -33.406 2.449 -10.789 1 92.81 875 ILE B CA 1
ATOM 15346 C C . ILE B 1 875 ? -32.656 2.539 -12.125 1 92.81 875 ILE B C 1
ATOM 15348 O O . ILE B 1 875 ? -32.375 3.637 -12.617 1 92.81 875 ILE B O 1
ATOM 15352 N N . LYS B 1 876 ? -32.406 1.438 -12.766 1 89.06 876 LYS B N 1
ATOM 15353 C CA . LYS B 1 876 ? -31.562 1.382 -13.961 1 89.06 876 LYS B CA 1
ATOM 15354 C C . LYS B 1 876 ? -32.406 1.444 -15.234 1 89.06 876 LYS B C 1
ATOM 15356 O O . LYS B 1 876 ? -33.469 0.812 -15.312 1 89.06 876 LYS B O 1
ATOM 15361 N N . ASP B 1 877 ? -31.938 2.158 -16.188 1 79.94 877 ASP B N 1
ATOM 15362 C CA . ASP B 1 877 ? -32.438 2.219 -17.562 1 79.94 877 ASP B CA 1
ATOM 15363 C C . ASP B 1 877 ? -33.938 2.441 -17.594 1 79.94 877 ASP B C 1
ATOM 15365 O O . ASP B 1 877 ? -34.438 3.484 -17.156 1 79.94 877 ASP B O 1
ATOM 15369 N N . GLU B 1 878 ? -34.656 1.362 -17.875 1 75.56 878 GLU B N 1
ATOM 15370 C CA . GLU B 1 878 ? -36.094 1.472 -18.016 1 75.56 878 GLU B CA 1
ATOM 15371 C C . GLU B 1 878 ? -36.75 1.868 -16.703 1 75.56 878 GLU B C 1
ATOM 15373 O O . GLU B 1 878 ? -37.844 2.477 -16.703 1 75.56 878 GLU B O 1
ATOM 15378 N N . ASN B 1 879 ? -36.031 1.632 -15.773 1 76.5 879 ASN B N 1
ATOM 15379 C CA . ASN B 1 879 ? -36.594 1.895 -14.461 1 76.5 879 ASN B CA 1
ATOM 15380 C C . ASN B 1 879 ? -36.25 3.289 -13.961 1 76.5 879 ASN B C 1
ATOM 15382 O O . ASN B 1 879 ? -36.688 3.703 -12.891 1 76.5 879 ASN B O 1
ATOM 15386 N N . GLY B 1 880 ? -35.375 4.016 -14.867 1 83.06 880 GLY B N 1
ATOM 15387 C CA . GLY B 1 880 ? -35.188 5.359 -14.359 1 83.06 880 GLY B CA 1
ATOM 15388 C C . GLY B 1 880 ? -33.938 6.027 -14.938 1 83.06 880 GLY B C 1
ATOM 15389 O O . GLY B 1 880 ? -34.031 6.691 -15.969 1 83.06 880 GLY B O 1
ATOM 15390 N N . VAL B 1 881 ? -32.75 5.637 -14.461 1 92.38 881 VAL B N 1
ATOM 15391 C CA . VAL B 1 881 ? -31.516 6.391 -14.695 1 92.38 881 VAL B CA 1
ATOM 15392 C C . VAL B 1 881 ? -30.703 5.727 -15.812 1 92.38 881 VAL B C 1
ATOM 15394 O O . VAL B 1 881 ? -30.438 4.527 -15.758 1 92.38 881 VAL B O 1
ATOM 15397 N N . VAL B 1 882 ? -30.391 6.43 -16.844 1 92.5 882 VAL B N 1
ATOM 15398 C CA . VAL B 1 882 ? -29.531 5.941 -17.922 1 92.5 882 VAL B CA 1
ATOM 15399 C C . VAL B 1 882 ? -28.156 6.566 -17.812 1 92.5 882 VAL B C 1
ATOM 15401 O O . VAL B 1 882 ? -28.016 7.793 -17.812 1 92.5 882 VAL B O 1
ATOM 15404 N N . LEU B 1 883 ? -27.188 5.762 -17.703 1 93.19 883 LEU B N 1
ATOM 15405 C CA . LEU B 1 883 ? -25.812 6.238 -17.516 1 93.19 883 LEU B CA 1
ATOM 15406 C C . LEU B 1 883 ? -24.938 5.809 -18.672 1 93.19 883 LEU B C 1
ATOM 15408 O O . LEU B 1 883 ? -25.141 4.742 -19.266 1 93.19 883 LEU B O 1
ATOM 15412 N N . SER B 1 884 ? -23.953 6.605 -18.969 1 89.31 884 SER B N 1
ATOM 15413 C CA . SER B 1 884 ? -22.922 6.25 -19.938 1 89.31 884 SER B CA 1
ATOM 15414 C C . SER B 1 884 ? -21.891 5.301 -19.328 1 89.31 884 SER B C 1
ATOM 15416 O O . SER B 1 884 ? -21.938 5.016 -18.125 1 89.31 884 SER B O 1
ATOM 15418 N N . GLY B 1 885 ? -20.938 4.777 -20.156 1 87.69 885 GLY B N 1
ATOM 15419 C CA . GLY B 1 885 ? -19.938 3.826 -19.703 1 87.69 885 GLY B CA 1
ATOM 15420 C C . GLY B 1 885 ? -19.062 4.367 -18.578 1 87.69 885 GLY B C 1
ATOM 15421 O O . GLY B 1 885 ? -18.891 3.713 -17.562 1 87.69 885 GLY B O 1
ATOM 15422 N N . VAL B 1 886 ? -18.609 5.609 -18.766 1 89 886 VAL B N 1
ATOM 15423 C CA . VAL B 1 886 ? -17.719 6.223 -17.781 1 89 886 VAL B CA 1
ATOM 15424 C C . VAL B 1 886 ? -18.5 6.52 -16.5 1 89 886 VAL B C 1
ATOM 15426 O O . VAL B 1 886 ? -17.969 6.367 -15.391 1 89 886 VAL B O 1
ATOM 15429 N N . GLN B 1 887 ? -19.75 6.941 -16.672 1 93.38 887 GLN B N 1
ATOM 15430 C CA . GLN B 1 887 ? -20.594 7.242 -15.508 1 93.38 887 GLN B CA 1
ATOM 15431 C C . GLN B 1 887 ? -20.875 5.98 -14.695 1 93.38 887 GLN B C 1
ATOM 15433 O O . GLN B 1 887 ? -20.844 6.02 -13.461 1 93.38 887 GLN B O 1
ATOM 15438 N N . LYS B 1 888 ? -21.062 4.863 -15.43 1 94.75 888 LYS B N 1
ATOM 15439 C CA . LYS B 1 888 ? -21.25 3.584 -14.742 1 94.75 888 LYS B CA 1
ATOM 15440 C C . LYS B 1 888 ? -20 3.176 -13.977 1 94.75 888 LYS B C 1
ATOM 15442 O O . LYS B 1 888 ? -20.094 2.668 -12.859 1 94.75 888 LYS B O 1
ATOM 15447 N N . ALA B 1 889 ? -18.906 3.439 -14.625 1 95.19 889 ALA B N 1
ATOM 15448 C CA . ALA B 1 889 ? -17.641 3.092 -13.992 1 95.19 889 ALA B CA 1
ATOM 15449 C C . ALA B 1 889 ? -17.422 3.9 -12.719 1 95.19 889 ALA B C 1
ATOM 15451 O O . ALA B 1 889 ? -16.953 3.365 -11.711 1 95.19 889 ALA B O 1
ATOM 15452 N N . LEU B 1 890 ? -17.797 5.129 -12.734 1 94.88 890 LEU B N 1
ATOM 15453 C CA . LEU B 1 890 ? -17.625 5.992 -11.57 1 94.88 890 LEU B CA 1
ATOM 15454 C C . LEU B 1 890 ? -18.531 5.559 -10.43 1 94.88 890 LEU B C 1
ATOM 15456 O O . LEU B 1 890 ? -18.109 5.512 -9.273 1 94.88 890 LEU B O 1
ATOM 15460 N N . LEU B 1 891 ? -19.75 5.305 -10.773 1 96.5 891 LEU B N 1
ATOM 15461 C CA . LEU B 1 891 ? -20.719 4.855 -9.766 1 96.5 891 LEU B CA 1
ATOM 15462 C C . LEU B 1 891 ? -20.266 3.541 -9.141 1 96.5 891 LEU B C 1
ATOM 15464 O O . LEU B 1 891 ? -20.391 3.352 -7.93 1 96.5 891 LEU B O 1
ATOM 15468 N N . CYS B 1 892 ? -19.734 2.648 -10.008 1 97.06 892 CYS B N 1
ATOM 15469 C CA . CYS B 1 892 ? -19.234 1.359 -9.531 1 97.06 892 CYS B CA 1
ATOM 15470 C C . CYS B 1 892 ? -18.016 1.535 -8.641 1 97.06 892 CYS B C 1
ATOM 15472 O O . CYS B 1 892 ? -17.938 0.964 -7.555 1 97.06 892 CYS B O 1
ATOM 15474 N N . ALA B 1 893 ? -17.078 2.352 -9.07 1 97.19 893 ALA B N 1
ATOM 15475 C CA . ALA B 1 893 ? -15.828 2.564 -8.352 1 97.19 893 ALA B CA 1
ATOM 15476 C C . ALA B 1 893 ? -16.078 3.201 -6.992 1 97.19 893 ALA B C 1
ATOM 15478 O O . ALA B 1 893 ? -15.578 2.717 -5.973 1 97.19 893 ALA B O 1
ATOM 15479 N N . ILE B 1 894 ? -16.938 4.211 -6.941 1 96.56 894 ILE B N 1
ATOM 15480 C CA . ILE B 1 894 ? -17.156 4.969 -5.715 1 96.56 894 ILE B CA 1
ATOM 15481 C C . ILE B 1 894 ? -18.172 4.25 -4.836 1 96.56 894 ILE B C 1
ATOM 15483 O O . ILE B 1 894 ? -18 4.148 -3.621 1 96.56 894 ILE B O 1
ATOM 15487 N N . GLY B 1 895 ? -19.141 3.738 -5.43 1 97.5 895 GLY B N 1
ATOM 15488 C CA . GLY B 1 895 ? -20.25 3.18 -4.668 1 97.5 895 GLY B CA 1
ATOM 15489 C C . GLY B 1 895 ? -20 1.747 -4.23 1 97.5 895 GLY B C 1
ATOM 15490 O O . GLY B 1 895 ? -20.328 1.377 -3.098 1 97.5 895 GLY B O 1
ATOM 15491 N N . LEU B 1 896 ? -19.469 0.929 -5.102 1 97.44 896 LEU B N 1
ATOM 15492 C CA . LEU B 1 896 ? -19.328 -0.492 -4.805 1 97.44 896 LEU B CA 1
ATOM 15493 C C . LEU B 1 896 ? -17.922 -0.811 -4.332 1 97.44 896 LEU B C 1
ATOM 15495 O O . LEU B 1 896 ? -17.734 -1.433 -3.283 1 97.44 896 LEU B O 1
ATOM 15499 N N . GLN B 1 897 ? -16.891 -0.376 -5.02 1 96.81 897 GLN B N 1
ATOM 15500 C CA . GLN B 1 897 ? -15.5 -0.705 -4.703 1 96.81 897 GLN B CA 1
ATOM 15501 C C . GLN B 1 897 ? -14.938 0.235 -3.641 1 96.81 897 GLN B C 1
ATOM 15503 O O . GLN B 1 897 ? -13.875 -0.024 -3.074 1 96.81 897 GLN B O 1
ATOM 15508 N N . ARG B 1 898 ? -15.617 1.348 -3.303 1 96.81 898 ARG B N 1
ATOM 15509 C CA . ARG B 1 898 ? -15.242 2.322 -2.285 1 96.81 898 ARG B CA 1
ATOM 15510 C C . ARG B 1 898 ? -13.906 2.982 -2.629 1 96.81 898 ARG B C 1
ATOM 15512 O O . ARG B 1 898 ? -13.07 3.205 -1.749 1 96.81 898 ARG B O 1
ATOM 15519 N N . LYS B 1 899 ? -13.68 3.199 -3.938 1 95 899 LYS B N 1
ATOM 15520 C CA . LYS B 1 899 ? -12.469 3.854 -4.406 1 95 899 LYS B CA 1
ATOM 15521 C C . LYS B 1 899 ? -12.586 5.371 -4.309 1 95 899 LYS B C 1
ATOM 15523 O O . LYS B 1 899 ? -13.688 5.91 -4.246 1 95 899 LYS B O 1
ATOM 15528 N N . MET B 1 900 ? -11.461 5.988 -4.262 1 91.94 900 MET B N 1
ATOM 15529 C CA . MET B 1 900 ? -11.398 7.445 -4.293 1 91.94 900 MET B CA 1
ATOM 15530 C C . MET B 1 900 ? -11.227 7.953 -5.719 1 91.94 900 MET B C 1
ATOM 15532 O O . MET B 1 900 ? -10.891 7.184 -6.621 1 91.94 900 MET B O 1
ATOM 15536 N N . LEU B 1 901 ? -11.516 9.211 -5.91 1 90.69 901 LEU B N 1
ATOM 15537 C CA . LEU B 1 901 ? -11.43 9.805 -7.238 1 90.69 901 LEU B CA 1
ATOM 15538 C C . LEU B 1 901 ? -9.992 9.781 -7.754 1 90.69 901 LEU B C 1
ATOM 15540 O O . LEU B 1 901 ? -9.766 9.656 -8.961 1 90.69 901 LEU B O 1
ATOM 15544 N N . GLU B 1 902 ? -9.023 9.844 -6.859 1 86.94 902 GLU B N 1
ATOM 15545 C CA . GLU B 1 902 ? -7.613 9.797 -7.23 1 86.94 902 GLU B CA 1
ATOM 15546 C C . GLU B 1 902 ? -7.246 8.43 -7.809 1 86.94 902 GLU B C 1
ATOM 15548 O O . GLU B 1 902 ? -6.402 8.336 -8.703 1 86.94 902 GLU B O 1
ATOM 15553 N N . ASP B 1 903 ? -7.871 7.414 -7.328 1 90.44 903 ASP B N 1
ATOM 15554 C CA . ASP B 1 903 ? -7.648 6.07 -7.852 1 90.44 903 ASP B CA 1
ATOM 15555 C C . ASP B 1 903 ? -8.148 5.949 -9.289 1 90.44 903 ASP B C 1
ATOM 15557 O O . ASP B 1 903 ? -7.52 5.297 -10.125 1 90.44 903 ASP B O 1
ATOM 15561 N N . MET B 1 904 ? -9.227 6.555 -9.5 1 91.25 904 MET B N 1
ATOM 15562 C CA . MET B 1 904 ? -9.852 6.48 -10.812 1 91.25 904 MET B CA 1
ATOM 15563 C C . MET B 1 904 ? -9.07 7.289 -11.836 1 91.25 904 MET B C 1
ATOM 15565 O O . MET B 1 904 ? -9.125 7.008 -13.039 1 91.25 904 MET B O 1
ATOM 15569 N N . GLU B 1 905 ? -8.375 8.328 -11.289 1 89.94 905 GLU B N 1
ATOM 15570 C CA . GLU B 1 905 ? -7.52 9.102 -12.18 1 89.94 905 GLU B CA 1
ATOM 15571 C C . GLU B 1 905 ? -6.453 8.219 -12.828 1 89.94 905 GLU B C 1
ATOM 15573 O O . GLU B 1 905 ? -6.199 8.328 -14.031 1 89.94 905 GLU B O 1
ATOM 15578 N N . LYS B 1 906 ? -5.93 7.312 -12.094 1 83.38 906 LYS B N 1
ATOM 15579 C CA . LYS B 1 906 ? -4.883 6.402 -12.562 1 83.38 906 LYS B CA 1
ATOM 15580 C C . LYS B 1 906 ? -5.457 5.332 -13.484 1 83.38 906 LYS B C 1
ATOM 15582 O O . LYS B 1 906 ? -4.824 4.945 -14.469 1 83.38 906 LYS B O 1
ATOM 15587 N N . GLU B 1 907 ? -6.672 4.836 -13.188 1 88.88 907 GLU B N 1
ATOM 15588 C CA . GLU B 1 907 ? -7.281 3.738 -13.93 1 88.88 907 GLU B CA 1
ATOM 15589 C C . GLU B 1 907 ? -7.82 4.215 -15.273 1 88.88 907 GLU B C 1
ATOM 15591 O O . GLU B 1 907 ? -7.676 3.525 -16.281 1 88.88 907 GLU B O 1
ATOM 15596 N N . LEU B 1 908 ? -8.477 5.41 -15.328 1 88 908 LEU B N 1
ATOM 15597 C CA . LEU B 1 908 ? -9.164 5.871 -16.531 1 88 908 LEU B CA 1
ATOM 15598 C C . LEU B 1 908 ? -8.336 6.938 -17.25 1 88 908 LEU B C 1
ATOM 15600 O O . LEU B 1 908 ? -8.688 7.359 -18.344 1 88 908 LEU B O 1
ATOM 15604 N N . ASN B 1 909 ? -7.168 7.379 -16.734 1 81.5 909 ASN B N 1
ATOM 15605 C CA . ASN B 1 909 ? -6.289 8.398 -17.312 1 81.5 909 ASN B CA 1
ATOM 15606 C C . ASN B 1 909 ? -7.039 9.703 -17.562 1 81.5 909 ASN B C 1
ATOM 15608 O O . ASN B 1 909 ? -6.984 10.25 -18.656 1 81.5 909 ASN B O 1
ATOM 15612 N N . LEU B 1 910 ? -7.965 10.109 -16.594 1 84.94 910 LEU B N 1
ATOM 15613 C CA . LEU B 1 910 ? -8.695 11.375 -16.562 1 84.94 910 LEU B CA 1
ATOM 15614 C C . LEU B 1 910 ? -8.305 12.203 -15.336 1 84.94 910 LEU B C 1
ATOM 15616 O O . LEU B 1 910 ? -7.898 11.648 -14.312 1 84.94 910 LEU B O 1
ATOM 15620 N N . THR B 1 911 ? -8.414 13.547 -15.477 1 85.81 911 THR B N 1
ATOM 15621 C CA . THR B 1 911 ? -8.078 14.406 -14.344 1 85.81 911 THR B CA 1
ATOM 15622 C C . THR B 1 911 ? -9.172 14.336 -13.281 1 85.81 911 THR B C 1
ATOM 15624 O O . THR B 1 911 ? -10.32 13.992 -13.578 1 85.81 911 THR B O 1
ATOM 15627 N N . VAL B 1 912 ? -8.891 14.68 -12.164 1 88.06 912 VAL B N 1
ATOM 15628 C CA . VAL B 1 912 ? -9.828 14.656 -11.047 1 88.06 912 VAL B CA 1
ATOM 15629 C C . VAL B 1 912 ? -10.977 15.625 -11.312 1 88.06 912 VAL B C 1
ATOM 15631 O O . VAL B 1 912 ? -12.133 15.336 -10.992 1 88.06 912 VAL B O 1
ATOM 15634 N N . SER B 1 913 ? -10.711 16.766 -11.906 1 84.12 913 SER B N 1
ATOM 15635 C CA . SER B 1 913 ? -11.734 17.75 -12.203 1 84.12 913 SER B CA 1
ATOM 15636 C C . SER B 1 913 ? -12.766 17.203 -13.195 1 84.12 913 SER B C 1
ATOM 15638 O O . SER B 1 913 ? -13.969 17.422 -13.031 1 84.12 913 SER B O 1
ATOM 15640 N N . GLN B 1 914 ? -12.281 16.438 -14.164 1 87.88 914 GLN B N 1
ATOM 15641 C CA . GLN B 1 914 ? -13.18 15.812 -15.133 1 87.88 914 GLN B CA 1
ATOM 15642 C C . GLN B 1 914 ? -14.039 14.742 -14.477 1 87.88 914 GLN B C 1
ATOM 15644 O O . GLN B 1 914 ? -15.242 14.641 -14.758 1 87.88 914 GLN B O 1
ATOM 15649 N N . LEU B 1 915 ? -13.422 14.008 -13.672 1 92.38 915 LEU B N 1
ATOM 15650 C CA . LEU B 1 915 ? -14.141 12.945 -12.984 1 92.38 915 LEU B CA 1
ATOM 15651 C C . LEU B 1 915 ? -15.219 13.523 -12.07 1 92.38 915 LEU B C 1
ATOM 15653 O O . LEU B 1 915 ? -16.328 12.977 -11.984 1 92.38 915 LEU B O 1
ATOM 15657 N N . MET B 1 916 ? -14.953 14.625 -11.43 1 91.31 916 MET B N 1
ATOM 15658 C CA . MET B 1 916 ? -15.93 15.281 -10.562 1 91.31 916 MET B CA 1
ATOM 15659 C C . MET B 1 916 ? -17.109 15.82 -11.367 1 91.31 916 MET B C 1
ATOM 15661 O O . MET B 1 916 ? -18.25 15.734 -10.922 1 91.31 916 MET B O 1
ATOM 15665 N N . ALA B 1 917 ? -16.812 16.344 -12.539 1 89.62 917 ALA B N 1
ATOM 15666 C CA . ALA B 1 917 ? -17.859 16.844 -13.414 1 89.62 917 ALA B CA 1
ATOM 15667 C C . ALA B 1 917 ? -18.812 15.711 -13.828 1 89.62 917 ALA B C 1
ATOM 15669 O O . ALA B 1 917 ? -20.031 15.883 -13.844 1 89.62 917 ALA B O 1
ATOM 15670 N N . MET B 1 918 ? -18.281 14.609 -14.133 1 91.88 918 MET B N 1
ATOM 15671 C CA . MET B 1 918 ? -19.094 13.453 -14.516 1 91.88 918 MET B CA 1
ATOM 15672 C C . MET B 1 918 ? -19.875 12.922 -13.328 1 91.88 918 MET B C 1
ATOM 15674 O O . MET B 1 918 ? -21.016 12.469 -13.477 1 91.88 918 MET B O 1
ATOM 15678 N N . PHE B 1 919 ? -19.234 13.039 -12.258 1 93.94 919 PHE B N 1
ATOM 15679 C CA . PHE B 1 919 ? -19.875 12.547 -11.047 1 93.94 919 PHE B CA 1
ATOM 15680 C C . PHE B 1 919 ? -21.094 13.406 -10.703 1 93.94 919 PHE B C 1
ATOM 15682 O O . PHE B 1 919 ? -22.125 12.883 -10.281 1 93.94 919 PHE B O 1
ATOM 15689 N N . ILE B 1 920 ? -21.031 14.633 -10.82 1 93.12 920 ILE B N 1
ATOM 15690 C CA . ILE B 1 920 ? -22.156 15.539 -10.578 1 93.12 920 ILE B CA 1
ATOM 15691 C C . ILE B 1 920 ? -23.297 15.219 -11.539 1 93.12 920 ILE B C 1
ATOM 15693 O O . ILE B 1 920 ? -24.469 15.258 -11.164 1 93.12 920 ILE B O 1
ATOM 15697 N N . LYS B 1 921 ? -22.969 14.914 -12.773 1 92.31 921 LYS B N 1
ATOM 15698 C CA . LYS B 1 921 ? -23.984 14.555 -13.766 1 92.31 921 LYS B CA 1
ATOM 15699 C C . LYS B 1 921 ? -24.734 13.289 -13.359 1 92.31 921 LYS B C 1
ATOM 15701 O O . LYS B 1 921 ? -25.953 13.195 -13.516 1 92.31 921 LYS B O 1
ATOM 15706 N N . VAL B 1 922 ? -23.969 12.328 -12.875 1 95.19 922 VAL B N 1
ATOM 15707 C CA . VAL B 1 922 ? -24.562 11.086 -12.398 1 95.19 922 VAL B CA 1
ATOM 15708 C C . VAL B 1 922 ? -25.562 11.391 -11.273 1 95.19 922 VAL B C 1
ATOM 15710 O O . VAL B 1 922 ? -26.688 10.898 -11.289 1 95.19 922 VAL B O 1
ATOM 15713 N N . MET B 1 923 ? -25.109 12.203 -10.344 1 95.56 923 MET B N 1
ATOM 15714 C CA . MET B 1 923 ? -25.953 12.484 -9.18 1 95.56 923 MET B CA 1
ATOM 15715 C C . MET B 1 923 ? -27.141 13.344 -9.562 1 95.56 923 MET B C 1
ATOM 15717 O O . MET B 1 923 ? -28.219 13.234 -8.953 1 95.56 923 MET B O 1
ATOM 15721 N N . ARG B 1 924 ? -27.047 14.188 -10.562 1 94.56 924 ARG B N 1
ATOM 15722 C CA . ARG B 1 924 ? -28.172 14.953 -11.07 1 94.56 924 ARG B CA 1
ATOM 15723 C C . ARG B 1 924 ? -29.25 14.031 -11.633 1 94.56 924 ARG B C 1
ATOM 15725 O O . ARG B 1 924 ? -30.453 14.234 -11.383 1 94.56 924 ARG B O 1
ATOM 15732 N N . LYS B 1 925 ? -28.859 13.086 -12.398 1 95.31 925 LYS B N 1
ATOM 15733 C CA . LYS B 1 925 ? -29.797 12.117 -12.961 1 95.31 925 LYS B CA 1
ATOM 15734 C C . LYS B 1 925 ? -30.484 11.312 -11.859 1 95.31 925 LYS B C 1
ATOM 15736 O O . LYS B 1 925 ? -31.688 11.07 -11.922 1 95.31 925 LYS B O 1
ATOM 15741 N N . VAL B 1 926 ? -29.688 10.922 -10.867 1 96.12 926 VAL B N 1
ATOM 15742 C CA . VAL B 1 926 ? -30.234 10.18 -9.734 1 96.12 926 VAL B CA 1
ATOM 15743 C C . VAL B 1 926 ? -31.219 11.055 -8.961 1 96.12 926 VAL B C 1
ATOM 15745 O O . VAL B 1 926 ? -32.312 10.609 -8.617 1 96.12 926 VAL B O 1
ATOM 15748 N N . SER B 1 927 ? -30.797 12.281 -8.672 1 95.19 927 SER B N 1
ATOM 15749 C CA . SER B 1 927 ? -31.656 13.211 -7.941 1 95.19 927 SER B CA 1
ATOM 15750 C C . SER B 1 927 ? -32.969 13.445 -8.664 1 95.19 927 SER B C 1
ATOM 15752 O O . SER B 1 927 ? -34.031 13.445 -8.039 1 95.19 927 SER B O 1
ATOM 15754 N N . MET B 1 928 ? -32.906 13.594 -9.961 1 93.19 928 MET B N 1
ATOM 15755 C CA . MET B 1 928 ? -34.125 13.812 -10.766 1 93.19 928 MET B CA 1
ATOM 15756 C C . MET B 1 928 ? -35.062 12.609 -10.688 1 93.19 928 MET B C 1
ATOM 15758 O O . MET B 1 928 ? -36.281 12.773 -10.586 1 93.19 928 MET B O 1
ATOM 15762 N N . HIS B 1 929 ? -34.469 11.492 -10.75 1 94.38 929 HIS B N 1
ATOM 15763 C CA . HIS B 1 929 ? -35.281 10.281 -10.672 1 94.38 929 HIS B CA 1
ATOM 15764 C C . HIS B 1 929 ? -35.938 10.141 -9.305 1 94.38 929 HIS B C 1
ATOM 15766 O O . HIS B 1 929 ? -37.125 9.773 -9.211 1 94.38 929 HIS B O 1
ATOM 15772 N N . LEU B 1 930 ? -35.219 10.359 -8.234 1 94.31 930 LEU B N 1
ATOM 15773 C CA . LEU B 1 930 ? -35.781 10.258 -6.887 1 94.31 930 LEU B CA 1
ATOM 15774 C C . LEU B 1 930 ? -36.875 11.289 -6.676 1 94.31 930 LEU B C 1
ATOM 15776 O O . LEU B 1 930 ? -37.875 11 -6.023 1 94.31 930 LEU B O 1
ATOM 15780 N N . GLU B 1 931 ? -36.719 12.438 -7.207 1 91.38 931 GLU B N 1
ATOM 15781 C CA . GLU B 1 931 ? -37.75 13.469 -7.121 1 91.38 931 GLU B CA 1
ATOM 15782 C C . GLU B 1 931 ? -39.031 13.055 -7.871 1 91.38 931 GLU B C 1
ATOM 15784 O O . GLU B 1 931 ? -40.125 13.375 -7.445 1 91.38 931 GLU B O 1
ATOM 15789 N N . LYS B 1 932 ? -38.781 12.391 -8.977 1 90.38 932 LYS B N 1
ATOM 15790 C CA . LYS B 1 932 ? -39.938 11.891 -9.75 1 90.38 932 LYS B CA 1
ATOM 15791 C C . LYS B 1 932 ? -40.719 10.867 -8.945 1 90.38 932 LYS B C 1
ATOM 15793 O O . LYS B 1 932 ? -41.938 10.844 -9.008 1 90.38 932 LYS B O 1
ATOM 15798 N N . ILE B 1 933 ? -40.031 10.055 -8.234 1 92 933 ILE B N 1
ATOM 15799 C CA . ILE B 1 933 ? -40.688 9.062 -7.391 1 92 933 ILE B CA 1
ATOM 15800 C C . ILE B 1 933 ? -41.469 9.766 -6.277 1 92 933 ILE B C 1
ATOM 15802 O O . ILE B 1 933 ? -42.594 9.391 -5.973 1 92 933 ILE B O 1
ATOM 15806 N N . LEU B 1 934 ? -40.938 10.789 -5.688 1 90.19 934 LEU B N 1
ATOM 15807 C CA . LEU B 1 934 ? -41.562 11.523 -4.598 1 90.19 934 LEU B CA 1
ATOM 15808 C C . LEU B 1 934 ? -42.781 12.297 -5.098 1 90.19 934 LEU B C 1
ATOM 15810 O O . LEU B 1 934 ? -43.812 12.289 -4.453 1 90.19 934 LEU B O 1
ATOM 15814 N N . SER B 1 935 ? -42.656 12.93 -6.246 1 86.62 935 SER B N 1
ATOM 15815 C CA . SER B 1 935 ? -43.75 13.695 -6.82 1 86.62 935 SER B CA 1
ATOM 15816 C C . SER B 1 935 ? -44.875 12.766 -7.301 1 86.62 935 SER B C 1
ATOM 15818 O O . SER B 1 935 ? -46.031 13.102 -7.191 1 86.62 935 SER B O 1
ATOM 15820 N N . GLY B 1 936 ? -44.438 11.672 -7.863 1 80.25 936 GLY B N 1
ATOM 15821 C CA . GLY B 1 936 ? -45.406 10.711 -8.328 1 80.25 936 GLY B CA 1
ATOM 15822 C C . GLY B 1 936 ? -46.281 10.156 -7.203 1 80.25 936 GLY B C 1
ATOM 15823 O O . GLY B 1 936 ? -47.469 9.945 -7.379 1 80.25 936 GLY B O 1
ATOM 15824 N N . ALA B 1 937 ? -45.719 9.953 -6.059 1 79.19 937 ALA B N 1
ATOM 15825 C CA . ALA B 1 937 ? -46.469 9.453 -4.91 1 79.19 937 ALA B CA 1
ATOM 15826 C C . ALA B 1 937 ? -47.438 10.508 -4.402 1 79.19 937 ALA B C 1
ATOM 15828 O O . ALA B 1 937 ? -48.531 10.18 -3.939 1 79.19 937 ALA B O 1
ATOM 15829 N N . ILE B 1 938 ? -47.031 11.766 -4.391 1 71.88 938 ILE B N 1
ATOM 15830 C CA . ILE B 1 938 ? -47.906 12.859 -3.986 1 71.88 938 ILE B CA 1
ATOM 15831 C C . ILE B 1 938 ? -49.094 12.953 -4.949 1 71.88 938 ILE B C 1
ATOM 15833 O O . ILE B 1 938 ? -50.25 13.141 -4.523 1 71.88 938 ILE B O 1
ATOM 15837 N N . GLU B 1 939 ? -48.719 12.781 -6.281 1 65.44 939 GLU B N 1
ATOM 15838 C CA . GLU B 1 939 ? -49.781 12.836 -7.285 1 65.44 939 GLU B CA 1
ATOM 15839 C C . GLU B 1 939 ? -50.75 11.656 -7.133 1 65.44 939 GLU B C 1
ATOM 15841 O O . GLU B 1 939 ? -51.969 11.812 -7.312 1 65.44 939 GLU B O 1
ATOM 15846 N N . ALA B 1 940 ? -50.094 10.484 -6.906 1 62.12 940 ALA B N 1
ATOM 15847 C CA . ALA B 1 940 ? -50.938 9.312 -6.746 1 62.12 940 ALA B CA 1
ATOM 15848 C C . ALA B 1 940 ? -51.844 9.453 -5.539 1 62.12 940 ALA B C 1
ATOM 15850 O O . ALA B 1 940 ? -52.938 8.883 -5.512 1 62.12 940 ALA B O 1
ATOM 15851 N N . SER B 1 941 ? -51.281 10.148 -4.461 1 54.91 941 SER B N 1
ATOM 15852 C CA . SER B 1 941 ? -52.188 10.391 -3.34 1 54.91 941 SER B CA 1
ATOM 15853 C C . SER B 1 941 ? -53.219 11.43 -3.699 1 54.91 941 SER B C 1
ATOM 15855 O O . SER B 1 941 ? -54.219 11.602 -2.969 1 54.91 941 SER B O 1
ATOM 15857 N N . MET B 1 942 ? -52.906 12.211 -4.762 1 45.38 942 MET B N 1
ATOM 15858 C CA . MET B 1 942 ? -53.938 13.125 -5.25 1 45.38 942 MET B CA 1
ATOM 15859 C C . MET B 1 942 ? -54.906 12.406 -6.172 1 45.38 942 MET B C 1
ATOM 15861 O O . MET B 1 942 ? -54.562 11.414 -6.809 1 45.38 942 MET B O 1
ATOM 15865 N N . PRO B 1 943 ? -56.219 12.602 -6.129 1 35.75 943 PRO B N 1
ATOM 15866 C CA . PRO B 1 943 ? -57.219 11.93 -6.957 1 35.75 943 PRO B CA 1
ATOM 15867 C C . PRO B 1 943 ? -56.844 11.883 -8.438 1 35.75 943 PRO B C 1
ATOM 15869 O O . PRO B 1 943 ? -56.156 12.789 -8.922 1 35.75 943 PRO B O 1
ATOM 15872 N N . ALA B 1 944 ? -56.906 10.672 -9.055 1 38.5 944 ALA B N 1
ATOM 15873 C CA . ALA B 1 944 ? -56.5 10.102 -10.336 1 38.5 944 ALA B CA 1
ATOM 15874 C C . ALA B 1 944 ? -56.969 10.984 -11.5 1 38.5 944 ALA B C 1
ATOM 15876 O O . ALA B 1 944 ? -58.156 11.078 -11.773 1 38.5 944 ALA B O 1
ATOM 15877 N N . THR B 1 945 ? -56.531 12.273 -11.648 1 29.08 945 THR B N 1
ATOM 15878 C CA . THR B 1 945 ? -56.938 12.688 -12.984 1 29.08 945 THR B CA 1
ATOM 15879 C C . THR B 1 945 ? -56.281 11.812 -14.047 1 29.08 945 THR B C 1
ATOM 15881 O O . THR B 1 945 ? -55.219 11.258 -13.836 1 29.08 945 THR B O 1
ATOM 15884 N N . ASN B 1 946 ? -57 11.359 -15.234 1 26.59 946 ASN B N 1
ATOM 15885 C CA . ASN B 1 946 ? -57 10.32 -16.266 1 26.59 946 ASN B CA 1
ATOM 15886 C C . ASN B 1 946 ? -55.781 10.453 -17.188 1 26.59 946 ASN B C 1
ATOM 15888 O O . ASN B 1 946 ? -55.719 9.82 -18.234 1 26.59 946 ASN B O 1
ATOM 15892 N N . GLY B 1 947 ? -54.906 11.414 -17.156 1 24.7 947 GLY B N 1
ATOM 15893 C CA . GLY B 1 947 ? -54.312 11.469 -18.484 1 24.7 947 GLY B CA 1
ATOM 15894 C C . GLY B 1 947 ? -53.25 10.398 -18.703 1 24.7 947 GLY B C 1
ATOM 15895 O O . GLY B 1 947 ? -52.531 10.031 -17.781 1 24.7 947 GLY B O 1
ATOM 15896 N N . LYS B 1 948 ? -53.5 9.43 -19.656 1 24.16 948 LYS B N 1
ATOM 15897 C CA . LYS B 1 948 ? -52.75 8.281 -20.172 1 24.16 948 LYS B CA 1
ATOM 15898 C C . LYS B 1 948 ? -51.375 8.719 -20.672 1 24.16 948 LYS B C 1
ATOM 15900 O O . LYS B 1 948 ? -51.281 9.555 -21.578 1 24.16 948 LYS B O 1
ATOM 15905 N N . ALA B 1 949 ? -50.375 8.594 -19.891 1 23.3 949 ALA B N 1
ATOM 15906 C CA . ALA B 1 949 ? -49 8.906 -20.297 1 23.3 949 ALA B CA 1
ATOM 15907 C C . ALA B 1 949 ? -48.562 8.031 -21.469 1 23.3 949 ALA B C 1
ATOM 15909 O O . ALA B 1 949 ? -48.75 6.816 -21.453 1 23.3 949 ALA B O 1
ATOM 15910 N N . ARG B 1 950 ? -48.344 8.562 -22.672 1 21.11 950 ARG B N 1
ATOM 15911 C CA . ARG B 1 950 ? -47.812 8 -23.922 1 21.11 950 ARG B CA 1
ATOM 15912 C C . ARG B 1 950 ? -46.5 7.27 -23.672 1 21.11 950 ARG B C 1
ATOM 15914 O O . ARG B 1 950 ? -45.562 7.84 -23.109 1 21.11 950 ARG B O 1
ATOM 15921 N N . ALA B 1 951 ? -46.5 5.93 -23.75 1 20.8 951 ALA B N 1
ATOM 15922 C CA . ALA B 1 951 ? -45.406 4.973 -23.656 1 20.8 951 ALA B CA 1
ATOM 15923 C C . ALA B 1 951 ? -44.344 5.254 -24.719 1 20.8 951 ALA B C 1
ATOM 15925 O O . ALA B 1 951 ? -44.656 5.348 -25.906 1 20.8 951 ALA B O 1
ATOM 15926 N N . ALA B 1 952 ? -43.375 6.047 -24.422 1 22.86 952 ALA B N 1
ATOM 15927 C CA . ALA B 1 952 ? -42.25 6.297 -25.344 1 22.86 952 ALA B CA 1
ATOM 15928 C C . ALA B 1 952 ? -41.75 4.996 -25.969 1 22.86 952 ALA B C 1
ATOM 15930 O O . ALA B 1 952 ? -41.844 3.93 -25.359 1 22.86 952 ALA B O 1
ATOM 15931 N N . PRO B 1 953 ? -41.531 4.953 -27.359 1 20.58 953 PRO B N 1
ATOM 15932 C CA . PRO B 1 953 ? -41.125 3.838 -28.203 1 20.58 953 PRO B CA 1
ATOM 15933 C C . PRO B 1 953 ? -39.844 3.17 -27.719 1 20.58 953 PRO B C 1
ATOM 15935 O O . PRO B 1 953 ? -39.031 3.805 -27.031 1 20.58 953 PRO B O 1
ATOM 15938 N N . ASP B 1 954 ? -39.844 1.846 -27.688 1 22.22 954 ASP B N 1
ATOM 15939 C CA . ASP B 1 954 ? -38.938 0.755 -27.312 1 22.22 954 ASP B CA 1
ATOM 15940 C C . ASP B 1 954 ? -37.656 0.783 -28.156 1 22.22 954 ASP B C 1
ATOM 15942 O O . ASP B 1 954 ? -37.625 0.214 -29.25 1 22.22 954 ASP B O 1
ATOM 15946 N N . ASP B 1 955 ? -37 1.937 -28.375 1 24.22 955 ASP B N 1
ATOM 15947 C CA . ASP B 1 955 ? -35.812 1.746 -29.219 1 24.22 955 ASP B CA 1
ATOM 15948 C C . ASP B 1 955 ? -34.906 0.682 -28.641 1 24.22 955 ASP B C 1
ATOM 15950 O O . ASP B 1 955 ? -34.531 0.733 -27.453 1 24.22 955 ASP B O 1
ATOM 15954 N N . GLU B 1 956 ? -34.906 -0.507 -29.141 1 22.53 956 GLU B N 1
ATOM 15955 C CA . GLU B 1 956 ? -34.125 -1.731 -28.953 1 22.53 956 GLU B CA 1
ATOM 15956 C C . GLU B 1 956 ? -32.625 -1.467 -29.094 1 22.53 956 GLU B C 1
ATOM 15958 O O . GLU B 1 956 ? -32.094 -1.526 -30.188 1 22.53 956 GLU B O 1
ATOM 15963 N N . ASP B 1 957 ? -32.031 -0.445 -28.609 1 26.47 957 ASP B N 1
ATOM 15964 C CA . ASP B 1 957 ? -30.594 -0.355 -28.875 1 26.47 957 ASP B CA 1
ATOM 15965 C C . ASP B 1 957 ? -29.859 -1.557 -28.281 1 26.47 957 ASP B C 1
ATOM 15967 O O . ASP B 1 957 ? -30.156 -2.004 -27.188 1 26.47 957 ASP B O 1
ATOM 15971 N N . ALA B 1 958 ? -29.156 -2.465 -29.094 1 27.88 958 ALA B N 1
ATOM 15972 C CA . ALA B 1 958 ? -28.266 -3.621 -28.953 1 27.88 958 ALA B CA 1
ATOM 15973 C C . ALA B 1 958 ? -27.188 -3.367 -27.906 1 27.88 958 ALA B C 1
ATOM 15975 O O . ALA B 1 958 ? -26.484 -2.361 -27.969 1 27.88 958 ALA B O 1
ATOM 15976 N N . GLU B 1 959 ? -27.25 -3.955 -26.75 1 30.97 959 GLU B N 1
ATOM 15977 C CA . GLU B 1 959 ? -26.438 -3.977 -25.547 1 30.97 959 GLU B CA 1
ATOM 15978 C C . GLU B 1 959 ? -24.984 -4.332 -25.844 1 30.97 959 GLU B C 1
ATOM 15980 O O . GLU B 1 959 ? -24.688 -5.48 -26.156 1 30.97 959 GLU B O 1
ATOM 15985 N N . GLN B 1 960 ? -24.234 -3.492 -26.516 1 30.7 960 GLN B N 1
ATOM 15986 C CA . GLN B 1 960 ? -22.828 -3.768 -26.734 1 30.7 960 GLN B CA 1
ATOM 15987 C C . GLN B 1 960 ? -22.094 -3.936 -25.406 1 30.7 960 GLN B C 1
ATOM 15989 O O . GLN B 1 960 ? -22.297 -3.156 -24.469 1 30.7 960 GLN B O 1
ATOM 15994 N N . ALA B 1 961 ? -21.422 -5.07 -25.156 1 37.53 961 ALA B N 1
ATOM 15995 C CA . ALA B 1 961 ? -20.594 -5.43 -24.016 1 37.53 961 ALA B CA 1
ATOM 15996 C C . ALA B 1 961 ? -19.641 -4.297 -23.656 1 37.53 961 ALA B C 1
ATOM 15998 O O . ALA B 1 961 ? -19 -3.707 -24.531 1 37.53 961 ALA B O 1
ATOM 15999 N N . ILE B 1 962 ? -19.641 -3.613 -22.5 1 38.97 962 ILE B N 1
ATOM 16000 C CA . ILE B 1 962 ? -18.828 -2.523 -21.984 1 38.97 962 ILE B CA 1
ATOM 16001 C C . ILE B 1 962 ? -17.359 -2.947 -21.953 1 38.97 962 ILE B C 1
ATOM 16003 O O . ILE B 1 962 ? -16.969 -3.832 -21.188 1 38.97 962 ILE B O 1
ATOM 16007 N N . ASP B 1 963 ? -16.688 -2.926 -23.047 1 43.19 963 ASP B N 1
ATOM 16008 C CA . ASP B 1 963 ? -15.25 -3.141 -23.062 1 43.19 963 ASP B CA 1
ATOM 16009 C C . ASP B 1 963 ? -14.492 -1.833 -22.828 1 43.19 963 ASP B C 1
ATOM 16011 O O . ASP B 1 963 ? -15.086 -0.752 -22.875 1 43.19 963 ASP B O 1
ATOM 16015 N N . GLY B 1 964 ? -13.258 -1.889 -22.359 1 43.47 964 GLY B N 1
ATOM 16016 C CA . GLY B 1 964 ? -12.398 -0.729 -22.172 1 43.47 964 GLY B CA 1
ATOM 16017 C C . GLY B 1 964 ? -12.516 0.286 -23.297 1 43.47 964 GLY B C 1
ATOM 16018 O O . GLY B 1 964 ? -12.492 1.494 -23.047 1 43.47 964 GLY B O 1
ATOM 16019 N N . ALA B 1 965 ? -12.812 -0.262 -24.438 1 47.09 965 ALA B N 1
ATOM 16020 C CA . ALA B 1 965 ? -12.922 0.597 -25.625 1 47.09 965 ALA B CA 1
ATOM 16021 C C . ALA B 1 965 ? -14.234 1.366 -25.625 1 47.09 965 ALA B C 1
ATOM 16023 O O . ALA B 1 965 ? -14.281 2.529 -26.031 1 47.09 965 ALA B O 1
ATOM 16024 N N . ALA B 1 966 ? -15.242 0.755 -25.203 1 46.69 966 ALA B N 1
ATOM 16025 C CA . ALA B 1 966 ? -16.547 1.421 -25.172 1 46.69 966 ALA B CA 1
ATOM 16026 C C . ALA B 1 966 ? -16.562 2.537 -24.125 1 46.69 966 ALA B C 1
ATOM 16028 O O . ALA B 1 966 ? -17.141 3.604 -24.359 1 46.69 966 ALA B O 1
ATOM 16029 N N . VAL B 1 967 ? -15.906 2.262 -23.031 1 50.62 967 VAL B N 1
ATOM 16030 C CA . VAL B 1 967 ? -15.789 3.281 -22 1 50.62 967 VAL B CA 1
ATOM 16031 C C . VAL B 1 967 ? -14.969 4.457 -22.516 1 50.62 967 VAL B C 1
ATOM 16033 O O . VAL B 1 967 ? -15.297 5.617 -22.25 1 50.62 967 VAL B O 1
ATOM 16036 N N . SER B 1 968 ? -13.945 4.105 -23.344 1 49.84 968 SER B N 1
ATOM 16037 C CA . SER B 1 968 ? -13.125 5.168 -23.922 1 49.84 968 SER B CA 1
ATOM 16038 C C . SER B 1 968 ? -13.914 5.988 -24.938 1 49.84 968 SER B C 1
ATOM 16040 O O . SER B 1 968 ? -13.773 7.211 -25 1 49.84 968 SER B O 1
ATOM 16042 N N . LYS B 1 969 ? -14.773 5.359 -25.781 1 50.59 969 LYS B N 1
ATOM 16043 C CA . LYS B 1 969 ? -15.57 6.074 -26.766 1 50.59 969 LYS B CA 1
ATOM 16044 C C . LYS B 1 969 ? -16.609 6.965 -26.094 1 50.59 969 LYS B C 1
ATOM 16046 O O . LYS B 1 969 ? -16.797 8.117 -26.5 1 50.59 969 LYS B O 1
ATOM 16051 N N . ASP B 1 970 ? -17.156 6.418 -25.125 1 52.62 970 ASP B N 1
ATOM 16052 C CA . ASP B 1 970 ? -18.156 7.199 -24.406 1 52.62 970 ASP B CA 1
ATOM 16053 C C . ASP B 1 970 ? -17.516 8.352 -23.641 1 52.62 970 ASP B C 1
ATOM 16055 O O . ASP B 1 970 ? -18.109 9.422 -23.5 1 52.62 970 ASP B O 1
ATOM 16059 N N . LEU B 1 971 ? -16.328 8.109 -23.234 1 50.41 971 LEU B N 1
ATOM 16060 C CA . LEU B 1 971 ? -15.562 9.148 -22.562 1 50.41 971 LEU B CA 1
ATOM 16061 C C . LEU B 1 971 ? -15.336 10.352 -23.484 1 50.41 971 LEU B C 1
ATOM 16063 O O . LEU B 1 971 ? -15.477 11.5 -23.047 1 50.41 971 LEU B O 1
ATOM 16067 N N . ALA B 1 972 ? -14.945 10 -24.766 1 50.56 972 ALA B N 1
ATOM 16068 C CA . ALA B 1 972 ? -14.75 11.086 -25.719 1 50.56 972 ALA B CA 1
ATOM 16069 C C . ALA B 1 972 ? -16.031 11.891 -25.922 1 50.56 972 ALA B C 1
ATOM 16071 O O . ALA B 1 972 ? -16 13.117 -25.969 1 50.56 972 ALA B O 1
ATOM 16072 N N . ASP B 1 973 ? -17.109 11.172 -25.922 1 52.84 973 ASP B N 1
ATOM 16073 C CA . ASP B 1 973 ? -18.391 11.852 -26.125 1 52.84 973 ASP B CA 1
ATOM 16074 C C . ASP B 1 973 ? -18.812 12.609 -24.875 1 52.84 973 ASP B C 1
ATOM 16076 O O . ASP B 1 973 ? -19.281 13.75 -24.953 1 52.84 973 ASP B O 1
ATOM 16080 N N . ASP B 1 974 ? -18.578 12 -23.828 1 53.91 974 ASP B N 1
ATOM 16081 C CA . ASP B 1 974 ? -18.953 12.609 -22.547 1 53.91 974 ASP B CA 1
ATOM 16082 C C . ASP B 1 974 ? -18.047 13.789 -22.219 1 53.91 974 ASP B C 1
ATOM 16084 O O . ASP B 1 974 ? -18.5 14.82 -21.719 1 53.91 974 ASP B O 1
ATOM 16088 N N . LEU B 1 975 ? -16.781 13.57 -22.469 1 50.91 975 LEU B N 1
ATOM 16089 C CA . LEU B 1 975 ? -15.836 14.664 -22.25 1 50.91 975 LEU B CA 1
ATOM 16090 C C . LEU B 1 975 ? -16.125 15.828 -23.188 1 50.91 975 LEU B C 1
ATOM 16092 O O . LEU B 1 975 ? -16.016 16.984 -22.797 1 50.91 975 LEU B O 1
ATOM 16096 N N . ALA B 1 976 ? -16.5 15.461 -24.453 1 49.03 976 ALA B N 1
ATOM 16097 C CA . ALA B 1 976 ? -16.906 16.5 -25.391 1 49.03 976 ALA B CA 1
ATOM 16098 C C . ALA B 1 976 ? -18.141 17.234 -24.906 1 49.03 976 ALA B C 1
ATOM 16100 O O . ALA B 1 976 ? -18.203 18.469 -24.969 1 49.03 976 ALA B O 1
ATOM 16101 N N . GLU B 1 977 ? -19.016 16.453 -24.391 1 48.06 977 GLU B N 1
ATOM 16102 C CA . GLU B 1 977 ? -20.219 17.078 -23.875 1 48.06 977 GLU B CA 1
ATOM 16103 C C . GLU B 1 977 ? -19.969 17.781 -22.547 1 48.06 977 GLU B C 1
ATOM 16105 O O . GLU B 1 977 ? -20.484 18.875 -22.297 1 48.06 977 GLU B O 1
ATOM 16110 N N . GLY B 1 978 ? -19.266 17.141 -21.688 1 44.75 978 GLY B N 1
ATOM 16111 C CA . GLY B 1 978 ? -18.891 17.719 -20.406 1 44.75 978 GLY B CA 1
ATOM 16112 C C . GLY B 1 978 ? -17.953 18.891 -20.516 1 44.75 978 GLY B C 1
ATOM 16113 O O . GLY B 1 978 ? -18.062 19.859 -19.766 1 44.75 978 GLY B O 1
ATOM 16114 N N . ALA B 1 979 ? -16.938 18.75 -21.359 1 42.69 979 ALA B N 1
ATOM 16115 C CA . ALA B 1 979 ? -16.062 19.875 -21.641 1 42.69 979 ALA B CA 1
ATOM 16116 C C . ALA B 1 979 ? -16.844 21.062 -22.203 1 42.69 979 ALA B C 1
ATOM 16118 O O . ALA B 1 979 ? -16.578 22.219 -21.859 1 42.69 979 ALA B O 1
ATOM 16119 N N . GLU B 1 980 ? -17.766 20.766 -23.125 1 44.5 980 GLU B N 1
ATOM 16120 C CA . GLU B 1 980 ? -18.578 21.875 -23.656 1 44.5 980 GLU B CA 1
ATOM 16121 C C . GLU B 1 980 ? -19.422 22.516 -22.562 1 44.5 980 GLU B C 1
ATOM 16123 O O . GLU B 1 980 ? -19.516 23.734 -22.484 1 44.5 980 GLU B O 1
ATOM 16128 N N . GLU B 1 981 ? -19.969 21.688 -21.734 1 42.44 981 GLU B N 1
ATOM 16129 C CA . GLU B 1 981 ? -20.812 22.234 -20.688 1 42.44 981 GLU B CA 1
ATOM 16130 C C . GLU B 1 981 ? -19.969 22.875 -19.578 1 42.44 981 GLU B C 1
ATOM 16132 O O . GLU B 1 981 ? -20.297 23.938 -19.078 1 42.44 981 GLU B O 1
ATOM 16137 N N . PHE B 1 982 ? -18.922 22.156 -19.234 1 39.09 982 PHE B N 1
ATOM 16138 C CA . PHE B 1 982 ? -18.031 22.734 -18.234 1 39.09 982 PHE B CA 1
ATOM 16139 C C . PHE B 1 982 ? -17.328 23.969 -18.781 1 39.09 982 PHE B C 1
ATOM 16141 O O . PHE B 1 982 ? -17.234 24.984 -18.109 1 39.09 982 PHE B O 1
ATOM 16148 N N . ASN B 1 983 ? -16.828 23.906 -20.016 1 42.84 983 ASN B N 1
ATOM 16149 C CA . ASN B 1 983 ? -16.281 25.125 -20.625 1 42.84 983 ASN B CA 1
ATOM 16150 C C . ASN B 1 983 ? -17.359 26.203 -20.75 1 42.84 983 ASN B C 1
ATOM 16152 O O . ASN B 1 983 ? -17.078 27.375 -20.516 1 42.84 983 ASN B O 1
ATOM 16156 N N . ALA B 1 984 ? -18.562 25.812 -21.125 1 42.88 984 ALA B N 1
ATOM 16157 C CA . ALA B 1 984 ? -19.609 26.828 -21.219 1 42.88 984 ALA B CA 1
ATOM 16158 C C . ALA B 1 984 ? -19.984 27.359 -19.844 1 42.88 984 ALA B C 1
ATOM 16160 O O . ALA B 1 984 ? -20.125 28.578 -19.641 1 42.88 984 ALA B O 1
ATOM 16161 N N . GLU B 1 985 ? -20.141 26.469 -18.844 1 40.28 985 GLU B N 1
ATOM 16162 C CA . GLU B 1 985 ? -20.516 26.938 -17.516 1 40.28 985 GLU B CA 1
ATOM 16163 C C . GLU B 1 985 ? -19.312 27.516 -16.781 1 40.28 985 GLU B C 1
ATOM 16165 O O . GLU B 1 985 ? -19.438 28.531 -16.094 1 40.28 985 GLU B O 1
ATOM 16170 N N . GLU B 1 986 ? -18.141 26.953 -16.969 1 39.78 986 GLU B N 1
ATOM 16171 C CA . GLU B 1 986 ? -16.938 27.625 -16.484 1 39.78 986 GLU B CA 1
ATOM 16172 C C . GLU B 1 986 ? -16.688 28.922 -17.234 1 39.78 986 GLU B C 1
ATOM 16174 O O . GLU B 1 986 ? -16.328 29.938 -16.641 1 39.78 986 GLU B O 1
ATOM 16179 N N . LYS B 1 987 ? -16.938 28.938 -18.594 1 41.78 987 LYS B N 1
ATOM 16180 C CA . LYS B 1 987 ? -16.969 30.188 -19.344 1 41.78 987 LYS B CA 1
ATOM 16181 C C . LYS B 1 987 ? -18.078 31.109 -18.828 1 41.78 987 LYS B C 1
ATOM 16183 O O . LYS B 1 987 ? -17.875 32.312 -18.672 1 41.78 987 LYS B O 1
ATOM 16188 N N . GLN B 1 988 ? -19.25 30.531 -18.609 1 41.22 988 GLN B N 1
ATOM 16189 C CA . GLN B 1 988 ? -20.312 31.375 -18.078 1 41.22 988 GLN B CA 1
ATOM 16190 C C . GLN B 1 988 ? -20.031 31.781 -16.641 1 41.22 988 GLN B C 1
ATOM 16192 O O . GLN B 1 988 ? -20.234 32.938 -16.266 1 41.22 988 GLN B O 1
ATOM 16197 N N . ARG B 1 989 ? -19.562 30.859 -15.828 1 40.22 989 ARG B N 1
ATOM 16198 C CA . ARG B 1 989 ? -19.156 31.203 -14.469 1 40.22 989 ARG B CA 1
ATOM 16199 C C . ARG B 1 989 ? -17.906 32.062 -14.477 1 40.22 989 ARG B C 1
ATOM 16201 O O . ARG B 1 989 ? -17.812 33.062 -13.75 1 40.22 989 ARG B O 1
ATOM 16208 N N . ASN B 1 990 ? -16.938 31.719 -15.344 1 36.84 990 ASN B N 1
ATOM 16209 C CA . ASN B 1 990 ? -15.836 32.625 -15.617 1 36.84 990 ASN B CA 1
ATOM 16210 C C . ASN B 1 990 ? -16.328 33.906 -16.312 1 36.84 990 ASN B C 1
ATOM 16212 O O . ASN B 1 990 ? -15.883 35 -15.969 1 36.84 990 ASN B O 1
ATOM 16216 N N . ARG B 1 991 ? -17.203 33.75 -17.312 1 37.38 991 ARG B N 1
ATOM 16217 C CA . ARG B 1 991 ? -17.797 34.938 -17.906 1 37.38 991 ARG B CA 1
ATOM 16218 C C . ARG B 1 991 ? -18.562 35.75 -16.875 1 37.38 991 ARG B C 1
ATOM 16220 O O . ARG B 1 991 ? -18.453 36.969 -16.828 1 37.38 991 ARG B O 1
ATOM 16227 N N . LYS B 1 992 ? -19.391 35.031 -16.047 1 37.78 992 LYS B N 1
ATOM 16228 C CA . LYS B 1 992 ? -20.078 35.781 -15.008 1 37.78 992 LYS B CA 1
ATOM 16229 C C . LYS B 1 992 ? -19.094 36.344 -13.984 1 37.78 992 LYS B C 1
ATOM 16231 O O . LYS B 1 992 ? -19.25 37.469 -13.5 1 37.78 992 LYS B O 1
ATOM 16236 N N . MET B 1 993 ? -18.062 35.531 -13.664 1 32.44 993 MET B N 1
ATOM 16237 C CA . MET B 1 993 ? -16.969 36.062 -12.883 1 32.44 993 MET B CA 1
ATOM 16238 C C . MET B 1 993 ? -16.172 37.094 -13.711 1 32.44 993 MET B C 1
ATOM 16240 O O . MET B 1 993 ? -15.734 38.125 -13.195 1 32.44 993 MET B O 1
ATOM 16244 N N . ILE B 1 994 ? -15.883 36.719 -14.992 1 32.34 994 ILE B N 1
ATOM 16245 C CA . ILE B 1 994 ? -15.258 37.688 -15.875 1 32.34 994 ILE B CA 1
ATOM 16246 C C . ILE B 1 994 ? -16.203 38.875 -16.094 1 32.34 994 ILE B C 1
ATOM 16248 O O . ILE B 1 994 ? -15.781 40.031 -16.047 1 32.34 994 ILE B O 1
ATOM 16252 N N . ASP B 1 995 ? -17.484 38.625 -16.438 1 35.44 995 ASP B N 1
ATOM 16253 C CA . ASP B 1 995 ? -18.406 39.719 -16.656 1 35.44 995 ASP B CA 1
ATOM 16254 C C . ASP B 1 995 ? -18.547 40.594 -15.406 1 35.44 995 ASP B C 1
ATOM 16256 O O . ASP B 1 995 ? -18.859 41.781 -15.492 1 35.44 995 ASP B O 1
ATOM 16260 N N . ALA B 1 996 ? -18.562 39.938 -14.195 1 32.75 996 ALA B N 1
ATOM 16261 C CA . ALA B 1 996 ? -18.625 40.812 -13.031 1 32.75 996 ALA B CA 1
ATOM 16262 C C . ALA B 1 996 ? -17.297 41.531 -12.828 1 32.75 996 ALA B C 1
ATOM 16264 O O . ALA B 1 996 ? -17.172 42.375 -11.93 1 32.75 996 ALA B O 1
ATOM 16265 N N . LEU B 1 997 ? -16.203 40.875 -13.484 1 28.14 997 LEU B N 1
ATOM 16266 C CA . LEU B 1 997 ? -14.984 41.688 -13.539 1 28.14 997 LEU B CA 1
ATOM 16267 C C . LEU B 1 997 ? -15.102 42.781 -14.586 1 28.14 997 LEU B C 1
ATOM 16269 O O . LEU B 1 997 ? -15.711 42.594 -15.641 1 28.14 997 LEU B O 1
ATOM 16273 N N . PRO B 1 998 ? -15.195 44.094 -14.148 1 29.36 998 PRO B N 1
ATOM 16274 C CA . PRO B 1 998 ? -15.289 45.188 -15.102 1 29.36 998 PRO B CA 1
ATOM 16275 C C . PRO B 1 998 ? -14.289 45.062 -16.25 1 29.36 998 PRO B C 1
ATOM 16277 O O . PRO B 1 998 ? -13.141 45.5 -16.125 1 29.36 998 PRO B O 1
ATOM 16280 N N . LEU B 1 999 ? -14.414 43.969 -17 1 28.72 999 LEU B N 1
ATOM 16281 C CA . LEU B 1 999 ? -13.516 43.656 -18.109 1 28.72 999 LEU B CA 1
ATOM 16282 C C . LEU B 1 999 ? -13.57 44.781 -19.156 1 28.72 999 LEU B C 1
ATOM 16284 O O . LEU B 1 999 ? -13.023 44.625 -20.25 1 28.72 999 LEU B O 1
ATOM 16288 N N . ASP B 1 1000 ? -14.438 45.844 -18.922 1 26.91 1000 ASP B N 1
ATOM 16289 C CA . ASP B 1 1000 ? -14.547 46.719 -20.078 1 26.91 1000 ASP B CA 1
ATOM 16290 C C . ASP B 1 1000 ? -13.164 47.188 -20.562 1 26.91 1000 ASP B C 1
ATOM 16292 O O . ASP B 1 1000 ? -13.008 47.625 -21.703 1 26.91 1000 ASP B O 1
ATOM 16296 N N . LYS B 1 1001 ? -12.328 47.5 -19.562 1 27.44 1001 LYS B N 1
ATOM 16297 C CA . LYS B 1 1001 ? -11.352 48.469 -20.078 1 27.44 1001 LYS B CA 1
ATOM 16298 C C . LYS B 1 1001 ? -10.352 47.781 -21 1 27.44 1001 LYS B C 1
ATOM 16300 O O . LYS B 1 1001 ? -9.656 48.469 -21.766 1 27.44 1001 LYS B O 1
ATOM 16305 N N . TYR B 1 1002 ? -9.859 46.562 -20.719 1 24.95 1002 TYR B N 1
ATOM 16306 C CA . TYR B 1 1002 ? -8.672 46.281 -21.516 1 24.95 1002 TYR B CA 1
ATOM 16307 C C . TYR B 1 1002 ? -9.031 45.625 -22.844 1 24.95 1002 TYR B C 1
ATOM 16309 O O . TYR B 1 1002 ? -9.219 44.406 -22.906 1 24.95 1002 TYR B O 1
ATOM 16317 N N . ALA B 1 1003 ? -9.945 46.281 -23.625 1 24.36 1003 ALA B N 1
ATOM 16318 C CA . ALA B 1 1003 ? -10.297 45.969 -25.016 1 24.36 1003 ALA B CA 1
ATOM 16319 C C . ALA B 1 1003 ? -9.047 45.781 -25.875 1 24.36 1003 ALA B C 1
ATOM 16321 O O . ALA B 1 1003 ? -8.352 46.75 -26.172 1 24.36 1003 ALA B O 1
ATOM 16322 N N . ILE B 1 1004 ? -8.219 44.781 -25.562 1 23.98 1004 ILE B N 1
ATOM 16323 C CA . ILE B 1 1004 ? -7.07 44.625 -26.453 1 23.98 1004 ILE B CA 1
ATOM 16324 C C . ILE B 1 1004 ? -7.547 44.469 -27.906 1 23.98 1004 ILE B C 1
ATOM 16326 O O . ILE B 1 1004 ? -8.508 43.75 -28.172 1 23.98 1004 ILE B O 1
ATOM 16330 N N . GLN B 1 1005 ? -7.137 45.312 -28.797 1 23.44 1005 GLN B N 1
ATOM 16331 C CA . GLN B 1 1005 ? -7.352 45.469 -30.234 1 23.44 1005 GLN B CA 1
ATOM 16332 C C . GLN B 1 1005 ? -7.109 44.156 -30.969 1 23.44 1005 GLN B C 1
ATOM 16334 O O . GLN B 1 1005 ? -6.164 43.438 -30.672 1 23.44 1005 GLN B O 1
ATOM 16339 N N . GLU B 1 1006 ? -8.141 43.594 -31.641 1 26.52 1006 GLU B N 1
ATOM 16340 C CA . GLU B 1 1006 ? -8.469 42.5 -32.531 1 26.52 1006 GLU B CA 1
ATOM 16341 C C . GLU B 1 1006 ? -7.457 42.375 -33.688 1 26.52 1006 GLU B C 1
ATOM 16343 O O . GLU B 1 1006 ? -7.742 42.75 -34.812 1 26.52 1006 GLU B O 1
ATOM 16348 N N . GLY B 1 1007 ? -6.098 42.656 -33.531 1 24.66 1007 GLY B N 1
ATOM 16349 C CA . GLY B 1 1007 ? -5.414 42.625 -34.812 1 24.66 1007 GLY B CA 1
ATOM 16350 C C . GLY B 1 1007 ? -5.52 41.281 -35.5 1 24.66 1007 GLY B C 1
ATOM 16351 O O . GLY B 1 1007 ? -5.695 40.25 -34.875 1 24.66 1007 GLY B O 1
ATOM 16352 N N . GLU B 1 1008 ? -6 41.188 -36.781 1 28.95 1008 GLU B N 1
ATOM 16353 C CA . GLU B 1 1008 ? -6.41 40.312 -37.875 1 28.95 1008 GLU B CA 1
ATOM 16354 C C . GLU B 1 1008 ? -5.309 39.344 -38.25 1 28.95 1008 GLU B C 1
ATOM 16356 O O . GLU B 1 1008 ? -4.641 39.5 -39.281 1 28.95 1008 GLU B O 1
ATOM 16361 N N . VAL B 1 1009 ? -4.426 38.875 -37.406 1 29.92 1009 VAL B N 1
ATOM 16362 C CA . VAL B 1 1009 ? -3.295 38.188 -38.031 1 29.92 1009 VAL B CA 1
ATOM 16363 C C . VAL B 1 1009 ? -3.789 36.969 -38.812 1 29.92 1009 VAL B C 1
ATOM 16365 O O . VAL B 1 1009 ? -4.871 36.438 -38.531 1 29.92 1009 VAL B O 1
ATOM 16368 N N . GLY B 1 1010 ? -3.033 36.156 -39.656 1 29.98 1010 GLY B N 1
ATOM 16369 C CA . GLY B 1 1010 ? -2.979 35.406 -40.906 1 29.98 1010 GLY B CA 1
ATOM 16370 C C . GLY B 1 1010 ? -3.586 34 -40.75 1 29.98 1010 GLY B C 1
ATOM 16371 O O . GLY B 1 1010 ? -2.867 33.031 -40.562 1 29.98 1010 GLY B O 1
ATOM 16372 N N . TRP B 1 1011 ? -4.777 33.938 -40.281 1 33.78 1011 TRP B N 1
ATOM 16373 C CA . TRP B 1 1011 ? -5.555 32.688 -40.188 1 33.78 1011 TRP B CA 1
ATOM 16374 C C . TRP B 1 1011 ? -5.773 32.094 -41.562 1 33.78 1011 TRP B C 1
ATOM 16376 O O . TRP B 1 1011 ? -6.141 30.906 -41.688 1 33.78 1011 TRP B O 1
ATOM 16386 N N . GLU B 1 1012 ? -5.684 32.969 -42.531 1 36.44 1012 GLU B N 1
ATOM 16387 C CA . GLU B 1 1012 ? -6.125 32.594 -43.844 1 36.44 1012 GLU B CA 1
ATOM 16388 C C . GLU B 1 1012 ? -5.266 31.469 -44.406 1 36.44 1012 GLU B C 1
ATOM 16390 O O . GLU B 1 1012 ? -5.781 30.547 -45.062 1 36.44 1012 GLU B O 1
ATOM 16395 N N . ASP B 1 1013 ? -3.939 31.594 -44.188 1 39 1013 ASP B N 1
ATOM 16396 C CA . ASP B 1 1013 ? -3.033 30.703 -44.906 1 39 1013 ASP B CA 1
ATOM 16397 C C . ASP B 1 1013 ? -3.131 29.281 -44.375 1 39 1013 ASP B C 1
ATOM 16399 O O . ASP B 1 1013 ? -2.951 28.328 -45.125 1 39 1013 ASP B O 1
ATOM 16403 N N . ALA B 1 1014 ? -3.525 29.156 -43.094 1 39.59 1014 ALA B N 1
ATOM 16404 C CA . ALA B 1 1014 ? -3.641 27.828 -42.5 1 39.59 1014 ALA B CA 1
ATOM 16405 C C . ALA B 1 1014 ? -4.844 27.078 -43.062 1 39.59 1014 ALA B C 1
ATOM 16407 O O . ALA B 1 1014 ? -4.773 25.859 -43.281 1 39.59 1014 ALA B O 1
ATOM 16408 N N . GLU B 1 1015 ? -5.887 27.875 -43.438 1 44.59 1015 GLU B N 1
ATOM 16409 C CA . GLU B 1 1015 ? -7.094 27.297 -44 1 44.59 1015 GLU B CA 1
ATOM 16410 C C . GLU B 1 1015 ? -6.816 26.688 -45.375 1 44.59 1015 GLU B C 1
ATOM 16412 O O . GLU B 1 1015 ? -7.324 25.625 -45.719 1 44.59 1015 GLU B O 1
ATOM 16417 N N . LYS B 1 1016 ? -5.957 27.422 -46.156 1 49.38 1016 LYS B N 1
ATOM 16418 C CA . LYS B 1 1016 ? -5.691 27 -47.531 1 49.38 1016 LYS B CA 1
ATOM 16419 C C . LYS B 1 1016 ? -4.934 25.672 -47.562 1 49.38 1016 LYS B C 1
ATOM 16421 O O . LYS B 1 1016 ? -5.203 24.828 -48.406 1 49.38 1016 LYS B O 1
ATOM 16426 N N . GLN B 1 1017 ? -4.023 25.516 -46.594 1 44.47 1017 GLN B N 1
ATOM 16427 C CA . GLN B 1 1017 ? -3.24 24.281 -46.594 1 44.47 1017 GLN B CA 1
ATOM 16428 C C . GLN B 1 1017 ? -4.117 23.062 -46.281 1 44.47 1017 GLN B C 1
ATOM 16430 O O . GLN B 1 1017 ? -3.926 22 -46.875 1 44.47 1017 GLN B O 1
ATOM 16435 N N . VAL B 1 1018 ? -5.172 23.312 -45.531 1 45.91 1018 VAL B N 1
ATOM 16436 C CA . VAL B 1 1018 ? -6.094 22.234 -45.188 1 45.91 1018 VAL B CA 1
ATOM 16437 C C . VAL B 1 1018 ? -6.879 21.828 -46.438 1 45.91 1018 VAL B C 1
ATOM 16439 O O . VAL B 1 1018 ? -7.059 20.641 -46.719 1 45.91 1018 VAL B O 1
ATOM 16442 N N . LYS B 1 1019 ? -7.34 22.891 -47.188 1 47.72 1019 LYS B N 1
ATOM 16443 C CA . LYS B 1 1019 ? -8.164 22.609 -48.375 1 47.72 1019 LYS B CA 1
ATOM 16444 C C . LYS B 1 1019 ? -7.387 21.797 -49.406 1 47.72 1019 LYS B C 1
ATOM 16446 O O . LYS B 1 1019 ? -7.926 20.875 -50 1 47.72 1019 LYS B O 1
ATOM 16451 N N . ASP B 1 1020 ? -6.121 22.203 -49.656 1 46.72 1020 ASP B N 1
ATOM 16452 C CA . ASP B 1 1020 ? -5.375 21.547 -50.719 1 46.72 1020 ASP B CA 1
ATOM 16453 C C . ASP B 1 1020 ? -5.051 20.094 -50.344 1 46.72 1020 ASP B C 1
ATOM 16455 O O . ASP B 1 1020 ? -4.977 19.219 -51.219 1 46.72 1020 ASP B O 1
ATOM 16459 N N . ALA B 1 1021 ? -4.77 19.812 -49.031 1 39.62 1021 ALA B N 1
ATOM 16460 C CA . ALA B 1 1021 ? -4.453 18.453 -48.625 1 39.62 1021 ALA B CA 1
ATOM 16461 C C . ALA B 1 1021 ? -5.672 17.531 -48.781 1 39.62 1021 ALA B C 1
ATOM 16463 O O . ALA B 1 1021 ? -5.535 16.344 -49.062 1 39.62 1021 ALA B O 1
ATOM 16464 N N . ALA B 1 1022 ? -6.871 18.094 -48.625 1 42.12 1022 ALA B N 1
ATOM 16465 C CA . ALA B 1 1022 ? -8.078 17.312 -48.844 1 42.12 1022 ALA B CA 1
ATOM 16466 C C . ALA B 1 1022 ? -8.125 16.734 -50.25 1 42.12 1022 ALA B C 1
ATOM 16468 O O . ALA B 1 1022 ? -8.625 15.633 -50.469 1 42.12 1022 ALA B O 1
ATOM 16469 N N . LYS B 1 1023 ? -7.766 17.594 -51.219 1 41.16 1023 LYS B N 1
ATOM 16470 C CA . LYS B 1 1023 ? -7.844 17.062 -52.562 1 41.16 1023 LYS B CA 1
ATOM 16471 C C . LYS B 1 1023 ? -6.934 15.844 -52.719 1 41.16 1023 LYS B C 1
ATOM 16473 O O . LYS B 1 1023 ? -7.18 14.984 -53.562 1 41.16 1023 LYS B O 1
ATOM 16478 N N . LYS B 1 1024 ? -5.594 16.125 -52.25 1 40.91 1024 LYS B N 1
ATOM 16479 C CA . LYS B 1 1024 ? -4.734 14.969 -52.469 1 40.91 1024 LYS B CA 1
ATOM 16480 C C . LYS B 1 1024 ? -4.977 13.883 -51.438 1 40.91 1024 LYS B C 1
ATOM 16482 O O . LYS B 1 1024 ? -5.152 14.18 -50.25 1 40.91 1024 LYS B O 1
ATOM 16487 N N . GLY B 1 1025 ? -5.805 12.898 -51.5 1 34.91 1025 GLY B N 1
ATOM 16488 C CA . GLY B 1 1025 ? -6.418 11.812 -50.75 1 34.91 1025 GLY B CA 1
ATOM 16489 C C . GLY B 1 1025 ? -5.762 11.562 -49.406 1 34.91 1025 GLY B C 1
ATOM 16490 O O . GLY B 1 1025 ? -5.906 10.484 -48.812 1 34.91 1025 GLY B O 1
ATOM 16491 N N . LYS B 1 1026 ? -4.473 12.133 -49.219 1 35.5 1026 LYS B N 1
ATOM 16492 C CA . LYS B 1 1026 ? -3.66 11.789 -48.062 1 35.5 1026 LYS B CA 1
ATOM 16493 C C . LYS B 1 1026 ? -4.215 12.43 -46.781 1 35.5 1026 LYS B C 1
ATOM 16495 O O . LYS B 1 1026 ? -4.457 13.641 -46.75 1 35.5 1026 LYS B O 1
ATOM 16500 N N . SER B 1 1027 ? -5.062 11.719 -45.969 1 33.16 1027 SER B N 1
ATOM 16501 C CA . SER B 1 1027 ? -5.727 12.25 -44.781 1 33.16 1027 SER B CA 1
ATOM 16502 C C . SER B 1 1027 ? -4.738 12.961 -43.875 1 33.16 1027 SER B C 1
ATOM 16504 O O . SER B 1 1027 ? -3.797 12.344 -43.375 1 33.16 1027 SER B O 1
ATOM 16506 N N . ILE B 1 1028 ? -4.086 14.055 -44.312 1 34.38 1028 ILE B N 1
ATOM 16507 C CA . ILE B 1 1028 ? -3.105 14.742 -43.5 1 34.38 1028 ILE B CA 1
ATOM 16508 C C . ILE B 1 1028 ? -3.768 15.203 -42.188 1 34.38 1028 ILE B C 1
ATOM 16510 O O . ILE B 1 1028 ? -4.695 16.016 -42.219 1 34.38 1028 ILE B O 1
ATOM 16514 N N . SER B 1 1029 ? -3.953 14.281 -41.188 1 30.91 1029 SER B N 1
ATOM 16515 C CA . SER B 1 1029 ? -4.707 14.648 -40 1 30.91 1029 SER B CA 1
ATOM 16516 C C . SER B 1 1029 ? -4.18 15.945 -39.375 1 30.91 1029 SER B C 1
ATOM 16518 O O . SER B 1 1029 ? -4.953 16.75 -38.875 1 30.91 1029 SER B O 1
ATOM 16520 N N . THR B 1 1030 ? -2.918 15.984 -39 1 33.88 1030 THR B N 1
ATOM 16521 C CA . THR B 1 1030 ? -2.508 17.094 -38.156 1 33.88 1030 THR B CA 1
ATOM 16522 C C . THR B 1 1030 ? -1.917 18.234 -38.969 1 33.88 1030 THR B C 1
ATOM 16524 O O . THR B 1 1030 ? -1.062 18 -39.812 1 33.88 1030 THR B O 1
ATOM 16527 N N . ILE B 1 1031 ? -2.787 19.094 -39.438 1 31.23 1031 ILE B N 1
ATOM 16528 C CA . ILE B 1 1031 ? -2.359 20.219 -40.25 1 31.23 1031 ILE B CA 1
ATOM 16529 C C . ILE B 1 1031 ? -1.477 21.141 -39.406 1 31.23 1031 ILE B C 1
ATOM 16531 O O . ILE B 1 1031 ? -1.904 21.641 -38.344 1 31.23 1031 ILE B O 1
ATOM 16535 N N . ALA B 1 1032 ? -0.182 20.969 -39.438 1 30.44 1032 ALA B N 1
ATOM 16536 C CA . ALA B 1 1032 ? 0.733 21.859 -38.75 1 30.44 1032 ALA B CA 1
ATOM 16537 C C . ALA B 1 1032 ? 0.792 23.219 -39.406 1 30.44 1032 ALA B C 1
ATOM 16539 O O . ALA B 1 1032 ? 1.009 23.312 -40.625 1 30.44 1032 ALA B O 1
ATOM 16540 N N . VAL B 1 1033 ? -0.123 24.125 -39.125 1 30.09 1033 VAL B N 1
ATOM 16541 C CA . VAL B 1 1033 ? -0.05 25.5 -39.656 1 30.09 1033 VAL B CA 1
ATOM 16542 C C . VAL B 1 1033 ? 1.329 26.078 -39.344 1 30.09 1033 VAL B C 1
ATOM 16544 O O . VAL B 1 1033 ? 1.764 26.125 -38.219 1 30.09 1033 VAL B O 1
ATOM 16547 N N . LYS B 1 1034 ? 2.156 26.062 -40.312 1 28.53 1034 LYS B N 1
ATOM 16548 C CA . LYS B 1 1034 ? 3.537 26.531 -40.281 1 28.53 1034 LYS B CA 1
ATOM 16549 C C . LYS B 1 1034 ? 3.594 28.047 -40.031 1 28.53 1034 LYS B C 1
ATOM 16551 O O . LYS B 1 1034 ? 3.121 28.812 -40.875 1 28.53 1034 LYS B O 1
ATOM 16556 N N . SER B 1 1035 ? 3.154 28.609 -38.906 1 27.38 1035 SER B N 1
ATOM 16557 C CA . SER B 1 1035 ? 3.41 30.047 -38.781 1 27.38 1035 SER B CA 1
ATOM 16558 C C . SER B 1 1035 ? 4.887 30.359 -39 1 27.38 1035 SER B C 1
ATOM 16560 O O . SER B 1 1035 ? 5.758 29.625 -38.531 1 27.38 1035 SER B O 1
ATOM 16562 N N . SER B 1 1036 ? 5.305 31.016 -40.062 1 26.17 1036 SER B N 1
ATOM 16563 C CA . SER B 1 1036 ? 6.633 31.375 -40.562 1 26.17 1036 SER B CA 1
ATOM 16564 C C . SER B 1 1036 ? 7.441 32.094 -39.469 1 26.17 1036 SER B C 1
ATOM 16566 O O . SER B 1 1036 ? 8.617 32.406 -39.688 1 26.17 1036 SER B O 1
ATOM 16568 N N . LYS B 1 1037 ? 7 33 -38.656 1 25.91 1037 LYS B N 1
ATOM 16569 C CA . LYS B 1 1037 ? 8.141 33.75 -38.156 1 25.91 1037 LYS B CA 1
ATOM 16570 C C . LYS B 1 1037 ? 9.086 32.844 -37.375 1 25.91 1037 LYS B C 1
ATOM 16572 O O . LYS B 1 1037 ? 8.641 32.062 -36.531 1 25.91 1037 LYS B O 1
ATOM 16577 N N . LYS B 1 1038 ? 10.305 32.719 -37.75 1 27.58 1038 LYS B N 1
ATOM 16578 C CA . LYS B 1 1038 ? 11.445 31.938 -37.312 1 27.58 1038 LYS B CA 1
ATOM 16579 C C . LYS B 1 1038 ? 11.672 32.094 -35.812 1 27.58 1038 LYS B C 1
ATOM 16581 O O . LYS B 1 1038 ? 12.586 31.469 -35.25 1 27.58 1038 LYS B O 1
ATOM 16586 N N . GLY B 1 1039 ? 11.219 33.25 -35.188 1 23.2 1039 GLY B N 1
ATOM 16587 C CA . GLY B 1 1039 ? 11.867 33.562 -33.938 1 23.2 1039 GLY B CA 1
ATOM 16588 C C . GLY B 1 1039 ? 11.438 32.656 -32.812 1 23.2 1039 GLY B C 1
ATOM 16589 O O . GLY B 1 1039 ? 10.445 31.938 -32.938 1 23.2 1039 GLY B O 1
ATOM 16590 N N . GLU B 1 1040 ? 12.312 32.594 -31.594 1 25.78 1040 GLU B N 1
ATOM 16591 C CA . GLU B 1 1040 ? 12.375 31.688 -30.438 1 25.78 1040 GLU B CA 1
ATOM 16592 C C . GLU B 1 1040 ? 11.055 31.688 -29.672 1 25.78 1040 GLU B C 1
ATOM 16594 O O . GLU B 1 1040 ? 10.656 32.719 -29.125 1 25.78 1040 GLU B O 1
ATOM 16599 N N . GLU B 1 1041 ? 10.094 31.047 -30.156 1 28.27 1041 GLU B N 1
ATOM 16600 C CA . GLU B 1 1041 ? 8.672 30.984 -29.828 1 28.27 1041 GLU B CA 1
ATOM 16601 C C . GLU B 1 1041 ? 8.461 30.484 -28.406 1 28.27 1041 GLU B C 1
ATOM 16603 O O . GLU B 1 1041 ? 8.578 29.281 -28.156 1 28.27 1041 GLU B O 1
ATOM 16608 N N . LYS B 1 1042 ? 9 31.344 -27.328 1 25.16 1042 LYS B N 1
ATOM 16609 C CA . LYS B 1 1042 ? 8.859 30.938 -25.938 1 25.16 1042 LYS B CA 1
ATOM 16610 C C . LYS B 1 1042 ? 7.41 30.609 -25.609 1 25.16 1042 LYS B C 1
ATOM 16612 O O . LYS B 1 1042 ? 6.52 31.438 -25.797 1 25.16 1042 LYS B O 1
ATOM 16617 N N . LYS B 1 1043 ? 7.113 29.359 -25.5 1 25.95 1043 LYS B N 1
ATOM 16618 C CA . LYS B 1 1043 ? 5.895 28.609 -25.203 1 25.95 1043 LYS B CA 1
ATOM 16619 C C . LYS B 1 1043 ? 5.266 29.078 -23.891 1 25.95 1043 LYS B C 1
ATOM 16621 O O . LYS B 1 1043 ? 5.832 28.875 -22.812 1 25.95 1043 LYS B O 1
ATOM 16626 N N . ARG B 1 1044 ? 4.648 30.312 -24 1 27.11 1044 ARG B N 1
ATOM 16627 C CA . ARG B 1 1044 ? 3.977 30.844 -22.812 1 27.11 1044 ARG B CA 1
ATOM 16628 C C . ARG B 1 1044 ? 2.916 29.875 -22.312 1 27.11 1044 ARG B C 1
ATOM 16630 O O . ARG B 1 1044 ? 2.035 29.453 -23.062 1 27.11 1044 ARG B O 1
ATOM 16637 N N . LYS B 1 1045 ? 3.393 29.094 -21.312 1 26.5 1045 LYS B N 1
ATOM 16638 C CA . LYS B 1 1045 ? 2.633 28.016 -20.688 1 26.5 1045 LYS B CA 1
ATOM 16639 C C . LYS B 1 1045 ? 1.256 28.5 -20.234 1 26.5 1045 LYS B C 1
ATOM 16641 O O . LYS B 1 1045 ? 1.13 29.578 -19.656 1 26.5 1045 LYS B O 1
ATOM 16646 N N . ALA B 1 1046 ? 0.198 28.031 -20.719 1 27.27 1046 ALA B N 1
ATOM 16647 C CA . ALA B 1 1046 ? -1.239 28.297 -20.734 1 27.27 1046 ALA B CA 1
ATOM 16648 C C . ALA B 1 1046 ? -1.777 28.453 -19.312 1 27.27 1046 ALA B C 1
ATOM 16650 O O . ALA B 1 1046 ? -2.814 29.094 -19.094 1 27.27 1046 ALA B O 1
ATOM 16651 N N . GLY B 1 1047 ? -1.09 27.844 -18.328 1 26.09 1047 GLY B N 1
ATOM 16652 C CA . GLY B 1 1047 ? -1.786 27.719 -17.062 1 26.09 1047 GLY B CA 1
ATOM 16653 C C . GLY B 1 1047 ? -1.852 29.031 -16.297 1 26.09 1047 GLY B C 1
ATOM 16654 O O . GLY B 1 1047 ? -2.463 29.109 -15.219 1 26.09 1047 GLY B O 1
ATOM 16655 N N . GLU B 1 1048 ? -0.927 29.953 -16.594 1 28.47 1048 GLU B N 1
ATOM 16656 C CA . GLU B 1 1048 ? -0.778 31.156 -15.766 1 28.47 1048 GLU B CA 1
ATOM 16657 C C . GLU B 1 1048 ? -1.962 32.094 -15.945 1 28.47 1048 GLU B C 1
ATOM 16659 O O . GLU B 1 1048 ? -2.225 32.938 -15.094 1 28.47 1048 GLU B O 1
ATOM 16664 N N . ALA B 1 1049 ? -2.564 32 -17.078 1 31.78 1049 ALA B N 1
ATOM 16665 C CA . ALA B 1 1049 ? -3.578 33 -17.406 1 31.78 1049 ALA B CA 1
ATOM 16666 C C . ALA B 1 1049 ? -4.828 32.812 -16.562 1 31.78 1049 ALA B C 1
ATOM 16668 O O . ALA B 1 1049 ? -5.449 33.781 -16.141 1 31.78 1049 ALA B O 1
ATOM 16669 N N . LEU B 1 1050 ? -5.117 31.562 -16.375 1 29.94 1050 LEU B N 1
ATOM 16670 C CA . LEU B 1 1050 ? -6.387 31.328 -15.703 1 29.94 1050 LEU B CA 1
ATOM 16671 C C . LEU B 1 1050 ? -6.301 31.719 -14.234 1 29.94 1050 LEU B C 1
ATOM 16673 O O . LEU B 1 1050 ? -7.262 32.25 -13.672 1 29.94 1050 LEU B O 1
ATOM 16677 N N . ARG B 1 1051 ? -5.105 31.516 -13.594 1 31.55 1051 ARG B N 1
ATOM 16678 C CA . ARG B 1 1051 ? -4.961 31.844 -12.18 1 31.55 1051 ARG B CA 1
ATOM 16679 C C . ARG B 1 1051 ? -5.105 33.344 -11.961 1 31.55 1051 ARG B C 1
ATOM 16681 O O . ARG B 1 1051 ? -5.719 33.781 -10.977 1 31.55 1051 ARG B O 1
ATOM 16688 N N . GLU B 1 1052 ? -4.574 34.125 -12.914 1 34.16 1052 GLU B N 1
ATOM 16689 C CA . GLU B 1 1052 ? -4.645 35.594 -12.797 1 34.16 1052 GLU B CA 1
ATOM 16690 C C . GLU B 1 1052 ? -6.086 36.094 -12.883 1 34.16 1052 GLU B C 1
ATOM 16692 O O . GLU B 1 1052 ? -6.48 37 -12.148 1 34.16 1052 GLU B O 1
ATOM 16697 N N . ALA B 1 1053 ? -6.82 35.344 -13.656 1 35 1053 ALA B N 1
ATOM 16698 C CA . ALA B 1 1053 ? -8.203 35.75 -13.867 1 35 1053 ALA B CA 1
ATOM 16699 C C . ALA B 1 1053 ? -9.039 35.562 -12.609 1 35 1053 ALA B C 1
ATOM 16701 O O . ALA B 1 1053 ? -9.883 36.375 -12.273 1 35 1053 ALA B O 1
ATOM 16702 N N . GLN B 1 1054 ? -8.664 34.438 -12 1 31.84 1054 GLN B N 1
ATOM 16703 C CA . GLN B 1 1054 ? -9.461 34.125 -10.82 1 31.84 1054 GLN B CA 1
ATOM 16704 C C . GLN B 1 1054 ? -9.195 35.125 -9.695 1 31.84 1054 GLN B C 1
ATOM 16706 O O . GLN B 1 1054 ? -10.117 35.5 -8.977 1 31.84 1054 GLN B O 1
ATOM 16711 N N . GLU B 1 1055 ? -7.906 35.531 -9.578 1 32.03 1055 GLU B N 1
ATOM 16712 C CA . GLU B 1 1055 ? -7.574 36.5 -8.539 1 32.03 1055 GLU B CA 1
ATOM 16713 C C . GLU B 1 1055 ? -8.281 37.812 -8.773 1 32.03 1055 GLU B C 1
ATOM 16715 O O . GLU B 1 1055 ? -8.68 38.5 -7.82 1 32.03 1055 GLU B O 1
ATOM 16720 N N . GLU B 1 1056 ? -8.438 38.125 -10.062 1 32.03 1056 GLU B N 1
ATOM 16721 C CA . GLU B 1 1056 ? -9.016 39.438 -10.359 1 32.03 1056 GLU B CA 1
ATOM 16722 C C . GLU B 1 1056 ? -10.5 39.5 -10 1 32.03 1056 GLU B C 1
ATOM 16724 O O . GLU B 1 1056 ? -11.016 40.531 -9.602 1 32.03 1056 GLU B O 1
ATOM 16729 N N . ALA B 1 1057 ? -11.148 38.281 -10.109 1 32.31 1057 ALA B N 1
ATOM 16730 C CA . ALA B 1 1057 ? -12.594 38.25 -9.906 1 32.31 1057 ALA B CA 1
ATOM 16731 C C . ALA B 1 1057 ? -12.945 38.562 -8.453 1 32.31 1057 ALA B C 1
ATOM 16733 O O . ALA B 1 1057 ? -13.984 39.156 -8.172 1 32.31 1057 ALA B O 1
ATOM 16734 N N . GLU B 1 1058 ? -12.016 38.062 -7.562 1 30.44 1058 GLU B N 1
ATOM 16735 C CA . GLU B 1 1058 ? -12.352 38.219 -6.152 1 30.44 1058 GLU B CA 1
ATOM 16736 C C . GLU B 1 1058 ? -12.344 39.719 -5.766 1 30.44 1058 GLU B C 1
ATOM 16738 O O . GLU B 1 1058 ? -12.867 40.094 -4.715 1 30.44 1058 GLU B O 1
ATOM 16743 N N . LYS B 1 1059 ? -11.57 40.531 -6.543 1 30.17 1059 LYS B N 1
ATOM 16744 C CA . LYS B 1 1059 ? -11.461 41.938 -6.117 1 30.17 1059 LYS B CA 1
ATOM 16745 C C . LYS B 1 1059 ? -12.766 42.688 -6.363 1 30.17 1059 LYS B C 1
ATOM 16747 O O . LYS B 1 1059 ? -13.023 43.719 -5.734 1 30.17 1059 LYS B O 1
ATOM 16752 N N . LEU B 1 1060 ? -13.492 42.344 -7.496 1 29.47 1060 LEU B N 1
ATOM 16753 C CA . LEU B 1 1060 ? -14.398 43.375 -8.016 1 29.47 1060 LEU B CA 1
ATOM 16754 C C . LEU B 1 1060 ? -15.695 43.406 -7.203 1 29.47 1060 LEU B C 1
ATOM 16756 O O . LEU B 1 1060 ? -16.625 44.125 -7.547 1 29.47 1060 LEU B O 1
ATOM 16760 N N . GLY B 1 1061 ? -15.969 42.5 -6.305 1 27.44 1061 GLY B N 1
ATOM 16761 C CA . GLY B 1 1061 ? -17.344 42.406 -5.848 1 27.44 1061 GLY B CA 1
ATOM 16762 C C . GLY B 1 1061 ? -17.766 43.625 -5.016 1 27.44 1061 GLY B C 1
ATOM 16763 O O . GLY B 1 1061 ? -18.797 43.562 -4.336 1 27.44 1061 GLY B O 1
ATOM 16764 N N . GLY B 1 1062 ? -16.906 44.688 -4.707 1 22.53 1062 GLY B N 1
ATOM 16765 C CA . GLY B 1 1062 ? -17.328 45.625 -3.672 1 22.53 1062 GLY B CA 1
ATOM 16766 C C . GLY B 1 1062 ? -18.406 46.594 -4.129 1 22.53 1062 GLY B C 1
ATOM 16767 O O . GLY B 1 1062 ? -18.953 47.344 -3.328 1 22.53 1062 GLY B O 1
ATOM 16768 N N . ALA B 1 1063 ? -18.594 47 -5.391 1 23.98 1063 ALA B N 1
ATOM 16769 C CA . ALA B 1 1063 ? -18.984 48.375 -5.586 1 23.98 1063 ALA B CA 1
ATOM 16770 C C . ALA B 1 1063 ? -20.5 48.531 -5.531 1 23.98 1063 ALA B C 1
ATOM 16772 O O . ALA B 1 1063 ? -21.016 49.656 -5.57 1 23.98 1063 ALA B O 1
ATOM 16773 N N . GLY B 1 1064 ? -21.484 47.656 -5.516 1 22.09 1064 GLY B N 1
ATOM 16774 C CA . GLY B 1 1064 ? -22.734 48 -6.195 1 22.09 1064 GLY B CA 1
ATOM 16775 C C . GLY B 1 1064 ? -23.641 48.875 -5.379 1 22.09 1064 GLY B C 1
ATOM 16776 O O . GLY B 1 1064 ? -24.859 48.812 -5.48 1 22.09 1064 GLY B O 1
ATOM 16777 N N . GLY B 1 1065 ? -23.359 49.875 -4.457 1 19.94 1065 GLY B N 1
ATOM 16778 C CA . GLY B 1 1065 ? -24.438 50.375 -3.633 1 19.94 1065 GLY B CA 1
ATOM 16779 C C . GLY B 1 1065 ? -25.359 51.312 -4.387 1 19.94 1065 GLY B C 1
ATOM 16780 O O . GLY B 1 1065 ? -26.281 51.906 -3.801 1 19.94 1065 GLY B O 1
ATOM 16781 N N . LYS B 1 1066 ? -25.484 51.781 -5.625 1 20.75 1066 LYS B N 1
ATOM 16782 C CA . LYS B 1 1066 ? -26.047 53.094 -5.855 1 20.75 1066 LYS B CA 1
ATOM 16783 C C . LYS B 1 1066 ? -27.578 53.031 -5.93 1 20.75 1066 LYS B C 1
ATOM 16785 O O . LYS B 1 1066 ? -28.141 52.406 -6.82 1 20.75 1066 LYS B O 1
ATOM 16790 N N . LYS B 1 1067 ? -28.406 53.094 -4.801 1 20.06 1067 LYS B N 1
ATOM 16791 C CA . LYS B 1 1067 ? -29.844 53.219 -4.953 1 20.06 1067 LYS B CA 1
ATOM 16792 C C . LYS B 1 1067 ? -30.188 54.531 -5.688 1 20.06 1067 LYS B C 1
ATOM 16794 O O . LYS B 1 1067 ? -29.469 55.5 -5.582 1 20.06 1067 LYS B O 1
ATOM 16799 N N . SER B 1 1068 ? -31.297 54.5 -6.527 1 19.31 1068 SER B N 1
ATOM 16800 C CA . SER B 1 1068 ? -32.125 55.281 -7.457 1 19.31 1068 SER B CA 1
ATOM 16801 C C . SER B 1 1068 ? -32.938 56.344 -6.734 1 19.31 1068 SER B C 1
ATOM 16803 O O . SER B 1 1068 ? -33.469 56.094 -5.664 1 19.31 1068 SER B O 1
ATOM 16805 N N . LYS B 1 1069 ? -32.969 57.688 -6.965 1 19.67 1069 LYS B N 1
ATOM 16806 C CA . LYS B 1 1069 ? -33.531 58.969 -6.594 1 19.67 1069 LYS B CA 1
ATOM 16807 C C . LYS B 1 1069 ? -35.031 59.031 -6.863 1 19.67 1069 LYS B C 1
ATOM 16809 O O . LYS B 1 1069 ? -35.781 59.562 -6.062 1 19.67 1069 LYS B O 1
ATOM 16814 N N . LYS B 1 1070 ? -35.812 58.844 -8.031 1 18 1070 LYS B N 1
ATOM 16815 C CA . LYS B 1 1070 ? -36.438 60 -8.633 1 18 1070 LYS B CA 1
ATOM 16816 C C . LYS B 1 1070 ? -37.812 60.219 -8.023 1 18 1070 LYS B C 1
ATOM 16818 O O . LYS B 1 1070 ? -38.156 61.344 -7.609 1 18 1070 LYS B O 1
ATOM 16823 N N . SER B 1 1071 ? -39.094 59.688 -8.5 1 19.3 1071 SER B N 1
ATOM 16824 C CA . SER B 1 1071 ? -40.125 60.625 -8.93 1 19.3 1071 SER B CA 1
ATOM 16825 C C . SER B 1 1071 ? -40.969 61.094 -7.742 1 19.3 1071 SER B C 1
ATOM 16827 O O . SER B 1 1071 ? -40.938 60.469 -6.676 1 19.3 1071 SER B O 1
ATOM 16829 N N . LYS B 1 1072 ? -42.219 61.906 -7.824 1 19.38 1072 LYS B N 1
ATOM 16830 C CA . LYS B 1 1072 ? -43.312 62.719 -7.316 1 19.38 1072 LYS B CA 1
ATOM 16831 C C . LYS B 1 1072 ? -44.344 61.844 -6.617 1 19.38 1072 LYS B C 1
ATOM 16833 O O . LYS B 1 1072 ? -44.844 62.188 -5.535 1 19.38 1072 LYS B O 1
ATOM 16838 N N . ARG B 1 1073 ? -45.406 61.125 -6.719 1 16.34 1073 ARG B N 1
ATOM 16839 C CA . ARG B 1 1073 ? -46.406 61.594 -7.656 1 16.34 1073 ARG B CA 1
ATOM 16840 C C . ARG B 1 1073 ? -46.781 63.031 -7.367 1 16.34 1073 ARG B C 1
ATOM 16842 O O . ARG B 1 1073 ? -46.906 63.438 -6.207 1 16.34 1073 ARG B O 1
#

Secondary structure (DSSP, 8-state):
---PPP-THHHHHHHHHHHHT--EEEEEESS-HHHHHHHHHHHHHHH-TTS---EEEEESS--SS--S-HHHHHHHHHHHHHTTSS-TT---HHHHHHHHS-EEEEEGGGGGGGTT--EEEEEE--GGG--HHHHHHHHTTEEEEEEEEEEE-S-S-GGGGGS---TTHHHH--SS------HHHHHHHHHHTT-TTEEEEETT--B-TTT-TTTT--PPPGGG---TTHHHHHHHHHHHHHTTT-TTHHHHHTT--SHHHHHHHHHHHHHHHH--S-EEEEEEE-TTS-HHHHHHHHHHHHHHTT--EEEEE-S-GGGGHHHHHHHHHHHHHHT--BTTTEEEEEE--GGGTT-EEEEEE-SSS-EEEEEE-TT-GGGGGG-SEEEESSGGGS-HHHHHHH--SSEEEEEEESS-SSSSHHHHHHHHHHHHHHHHHS------SEEEE-TTS-S-----------EEEEEEE-S-SSS-TT-HHHHHHHHHTTTT--------SS----GGG-EEEEE-HHHHTS--HHHHHHHHHHHHHHHHH-TT--THHHHHHHH-TTEEEEEEE----S-TTSPPPEEEEEEEEEEE---HHHHHHHHHHT-PPSS-HHHHHHHHHHT-SSGGGSEEEEEEEEEE-GGGTTSSHHHHHHHHHHHHHTTTT----GGGTTTS-----PPPPPHHHHHH--TTT----PPPGGGSPPSEEEGGGS-PPP-SEEEEEEE--HHHHHHHHHTT-EEEEE-SSPPTTT-PPEEEEEEE---TT--THHHHHHHHHHHHHHHHHTTTGGGGS-HHHHHHHHHHHHHHHTTS-GGGSPPPP-HHHHHHHS-HHHHHHHHHHHTT-S-GGGTGGGHHHHHHHHHTTSSBGGGSB---HHHHHHHIIIIIS---HHHHHHHHT--HHHHHHHHHHHHHHHHHHHHHHHHHHHHHSS---------------------HHHHHHHHHHHHHHHHHHHHHHHHHHHHHHHHTS-TTS----------HHHHHHHHHHHHSSS---S--------S------THHHHHHHHHHHHHGGGS----------/---PPP-THHHHHHHHHHHHT--EEEEEESS-HHHHHHHHHHHHHHH-TTS---EEEEESS--SS--S-HHHHHHHHHHHHHTTSS-TT---HHHHHHHHS-EEEEEGGGGGGGTT--EEEEEE--GGG--HHHHHHHHTTEEEEEEEEEEE-S-S-GGGGGS---TTHHHH--SS------HHHHHHHHHHTT-TTEEEEETT--B-TTT-TTTT--PPPGGG---TTHHHHHHHHHHHHHTTT-TTHHHHHTT--SHHHHHHHHHHHHHHHH--S-EEEEEEE-TTS-HHHHHHHHHHHHHHTT--EEEEE-S-GGGGHHHHHHHHHHHHHHT--BTTTEEEEEE--GGGTT-EEEEEE-SSS-EEEEEE-TT-GGGGGG-SEEEESSGGGS-HHHHHHH--SSEEEEEEESS-SSSSHHHHHHHHHHHHHHHHHS------SEEEE-TT--S-----------EEEEEEE-S-SSS-TT-HHHHHHHHHTTTT--------SS----GGG-EEEEEPHHHHTS--HHHHHHHHHHHHHHHHH-TT--THHHHHHHH-TTEEEEEEE----S-TTSPPPEEEEEEEEEEE---HHHHHHHHHHT-PPSS-HHHHHHHHHHT-SSGGGSEEEEEEEEEE-GGGTTSSHHHHHHHHHHHHHTTTT----GGGTTTS---PPPPPPPHHHHHH--TTT----PPPGGGSPPSEEEGGGS-PPP-SEEEEEEE--HHHHHHHHHTT-EEEEE-SSPPTTT-PPEEEEEEE---TT--THHHHHHHHHHHHHHHHHTTTGGGGS-HHHHHHHHHHHHHHHTTS-GGGSPPPP-HHHHHHH--HHHHHHHHHHHTT-S-GGGTGGGHHHHHHHHHTTSSBGGGSB---HHHHHHHIIIIIS---HHHHHHHHT--HHHHHHHHHHHHHHHHHHHHHHHHHHHHHHS---------------------HHHHHHHHHHHHHHHHHHHHHHHHHHHHHHHHTS-TTS----------HHHHHHHHHHHHTT----S--------S------THHHHHHHHHHHHHGGG-----------

pLDDT: mean 78.71, std 20.98, range [16.34, 98.19]

Solvent-accessible surface area (backbone atoms only — not comparable to full-atom values): 116064 Å² total; per-residue (Å²): 125,82,81,72,81,70,48,67,48,58,61,22,48,53,51,40,16,46,72,60,20,17,44,34,37,38,39,38,36,25,82,45,47,64,60,46,52,48,50,53,49,51,54,51,55,73,70,47,81,82,57,57,74,33,32,38,39,36,29,72,86,69,58,96,87,58,65,91,46,64,68,61,39,50,50,48,51,51,47,34,39,70,66,63,78,36,62,88,81,64,73,55,65,55,59,51,52,64,70,72,39,59,64,47,77,38,43,63,90,51,53,78,67,54,49,75,45,79,25,20,29,34,38,41,45,56,58,43,67,62,46,57,35,54,51,53,63,56,60,62,23,42,24,36,41,15,41,38,38,39,37,38,65,86,53,61,26,75,70,50,47,44,70,48,77,40,58,69,48,61,42,40,29,37,86,68,32,62,68,66,49,32,39,47,45,43,31,51,55,60,48,37,40,71,16,59,32,23,42,32,25,39,50,84,50,46,74,39,57,65,47,15,27,32,59,79,50,63,65,69,58,79,84,68,60,63,63,83,55,50,64,51,51,52,51,35,50,49,52,46,59,70,31,58,85,45,80,64,59,28,62,52,40,66,73,42,89,45,49,47,52,32,51,47,46,48,53,46,49,49,58,56,70,62,68,71,35,36,38,37,37,38,40,39,28,51,87,47,34,47,66,49,41,48,50,13,35,43,49,30,47,36,50,74,73,48,52,38,36,33,38,36,30,38,84,46,55,53,54,41,56,50,20,51,52,26,24,50,51,34,30,49,70,73,67,54,43,82,73,72,27,31,44,40,31,19,34,63,44,75,89,41,72,60,20,68,39,33,37,43,32,55,69,89,46,69,24,38,41,36,58,43,56,60,83,53,42,63,47,51,70,70,41,49,34,39,36,31,46,49,46,22,66,43,27,60,71,42,54,57,61,57,59,62,88,22,25,34,40,38,29,32,38,54,55,38,62,72,24,27,11,32,30,43,41,48,52,50,50,50,50,47,52,54,51,33,67,42,69,51,72,75,79,61,63,54,36,38,41,53,94,81,70,68,71,84,43,62,68,56,58,62,79,54,44,32,44,73,44,81,41,68,38,78,65,46,60,44,31,37,79,82,28,37,48,58,55,40,49,31,61,75,55,46,45,72,42,60,68,79,72,81,67,77,74,74,74,86,74,61,46,86,62,41,44,64,30,37,48,35,54,65,39,43,43,46,66,42,72,69,33,40,53,51,46,32,50,54,49,14,30,40,40,60,51,34,55,82,36,38,37,49,51,56,45,46,66,46,24,26,48,39,50,47,44,34,36,27,25,57,70,74,65,92,65,83,89,58,85,71,59,75,52,28,42,38,36,35,33,57,30,32,48,34,56,55,68,60,44,53,52,28,51,68,64,45,51,82,71,49,45,46,62,64,34,53,50,51,23,64,74,58,70,34,62,66,59,22,43,40,31,31,34,32,46,71,44,76,23,41,43,72,91,56,59,94,64,45,48,66,61,42,50,49,51,53,50,51,38,41,50,56,52,69,46,55,67,82,58,75,78,46,62,77,55,40,44,72,82,72,71,61,89,71,86,48,70,66,57,52,70,70,40,39,62,88,73,52,79,72,73,74,70,60,68,86,75,36,49,66,49,66,40,51,57,54,49,41,67,60,66,82,44,51,29,40,33,38,66,44,66,58,42,72,67,59,49,50,54,41,45,73,70,60,34,24,50,56,47,68,47,78,64,55,38,84,60,69,63,28,31,41,32,32,29,40,30,70,37,81,41,100,83,57,74,62,40,61,55,8,54,45,10,45,54,33,45,58,38,50,54,50,35,21,43,42,74,50,37,78,49,60,50,62,56,54,52,39,49,50,51,36,20,49,61,23,37,65,50,36,55,79,87,74,48,65,60,60,75,49,56,73,58,45,58,73,76,38,51,75,59,51,54,50,50,43,43,39,32,40,68,66,32,47,63,71,78,77,48,52,52,52,30,42,61,52,34,50,38,35,78,60,39,20,36,27,47,94,47,57,41,77,72,54,52,49,47,48,39,48,41,43,30,44,18,34,29,40,47,54,66,71,58,48,23,70,75,69,73,46,56,59,71,58,52,50,55,47,47,37,54,52,40,35,47,48,38,53,48,54,48,48,45,53,50,46,51,55,49,66,73,34,82,82,75,80,78,78,77,81,78,76,82,81,78,79,75,80,84,70,79,72,39,79,63,49,29,51,55,39,36,53,52,44,45,53,51,45,46,49,46,44,48,46,46,48,41,43,49,42,37,50,46,42,62,65,28,82,58,72,75,76,69,75,79,79,77,82,74,81,62,63,64,50,54,52,56,53,56,57,39,60,75,48,82,59,83,71,78,80,76,74,66,77,74,71,77,84,66,87,76,76,78,75,69,71,71,60,57,58,58,54,51,54,58,51,45,70,64,52,75,74,74,71,90,75,83,80,80,80,82,80,134,123,82,81,70,81,71,48,68,48,57,62,21,47,53,51,40,16,47,72,61,20,18,43,33,37,38,37,38,36,26,81,45,47,64,60,46,52,48,50,52,49,50,56,50,55,73,70,45,81,84,57,58,75,33,31,37,38,36,30,71,86,70,59,97,87,56,66,91,47,64,68,62,39,51,49,48,50,51,48,35,39,70,65,62,78,37,61,88,82,65,74,54,66,53,60,51,52,65,72,74,40,60,63,48,77,38,43,64,89,54,52,78,68,53,47,77,46,78,26,20,29,35,39,39,44,56,58,43,66,60,44,57,36,56,50,52,63,55,59,63,23,42,25,34,41,15,41,38,38,39,38,39,66,84,53,61,26,75,70,50,46,45,70,47,78,40,58,68,49,61,44,40,29,36,86,68,33,62,70,67,51,31,39,48,47,43,32,51,53,60,48,36,39,73,16,60,32,23,42,33,26,38,49,84,51,45,72,40,56,63,47,16,26,33,60,80,50,65,66,69,59,79,84,69,62,64,63,83,54,50,64,51,51,51,52,35,50,48,51,46,58,70,31,60,85,43,81,65,58,27,63,53,40,66,72,41,88,46,50,46,50,33,52,47,45,49,52,46,49,50,58,55,70,63,69,73,34,38,37,36,39,39,39,38,27,51,88,47,33,47,65,50,40,47,50,13,34,43,50,31,47,38,51,75,72,49,52,38,36,34,38,35,32,38,86,47,57,52,54,42,54,49,20,51,52,26,23,50,52,34,30,52,68,74,66,56,43,82,74,73,27,31,43,40,31,19,35,63,45,74,88,41,72,60,21,68,39,33,36,43,32,55,69,88,47,70,22,39,40,34,57,42,57,61,85,53,42,64,48,53,70,72,41,50,32,40,35,31,45,50,48,23,67,42,28,61,71,42,54,58,59,57,61,64,89,23,24,33,40,36,30,31,37,54,53,39,57,71,23,27,12,32,29,44,42,49,52,49,51,49,50,47,53,54,51,34,68,42,70,51,71,74,79,60,61,54,35,38,40,49,93,83,66,57,71,86,42,60,69,55,58,63,79,52,43,33,45,73,43,83,42,66,37,78,64,46,60,46,30,36,80,84,30,38,49,58,56,41,51,32,60,75,53,44,42,75,41,61,68,79,73,81,67,76,74,75,73,86,74,60,46,87,61,40,45,62,30,37,49,34,54,66,41,44,43,46,66,43,72,71,32,42,53,50,48,31,50,54,49,15,29,40,39,60,51,35,56,80,33,37,35,48,49,56,46,46,67,46,24,25,48,40,50,48,43,36,37,28,26,57,69,75,66,93,65,86,90,59,84,72,58,77,53,28,42,38,35,34,33,56,30,34,49,35,55,57,66,60,44,54,53,28,52,70,65,45,50,82,71,48,44,44,62,65,35,52,50,52,22,64,74,58,70,34,63,65,61,22,44,40,30,30,34,32,47,72,44,76,24,39,45,71,91,56,59,95,63,47,49,67,59,41,48,50,52,54,51,51,38,40,49,55,53,70,47,57,67,82,57,74,79,48,62,77,55,40,44,73,83,72,72,59,89,71,88,48,71,67,57,53,71,67,40,39,63,87,74,52,80,72,72,74,70,60,70,86,76,36,48,65,48,66,40,52,58,53,49,42,67,60,65,84,43,52,28,38,32,38,66,45,66,58,41,73,67,59,50,50,55,41,44,74,70,59,34,23,49,55,46,68,46,77,64,54,36,83,59,69,64,28,32,43,32,32,30,41,30,70,36,79,42,101,82,56,72,60,39,62,54,8,54,46,9,46,54,33,46,57,37,50,52,49,35,21,42,41,75,49,37,77,52,58,51,62,56,55,50,40,50,50,52,37,20,49,60,24,38,64,51,36,56,78,87,74,47,66,61,59,75,52,57,75,59,46,58,72,76,38,51,74,58,50,54,47,48,44,42,38,32,40,70,66,31,48,62,70,78,77,49,53,51,51,31,42,60,53,33,50,38,34,77,60,39,20,36,27,47,94,47,56,41,77,72,54,52,50,47,46,39,48,42,41,29,44,18,34,29,40,47,54,66,72,56,45,23,70,74,69,73,46,56,58,69,60,52,50,54,47,48,37,53,51,40,36,47,49,37,52,47,55,49,49,44,53,50,47,52,55,48,66,71,33,82,82,74,80,80,79,79,80,80,76,82,81,78,78,74,82,84,70,79,70,40,77,63,48,29,50,54,39,36,54,52,44,45,52,50,44,46,50,47,45,47,47,47,47,42,43,50,42,37,51,38,42,64,57,22,82,59,71,74,77,68,72,79,80,77,81,71,82,62,63,64,48,53,51,57,53,56,58,38,61,72,50,81,56,80,67,78,77,74,74,63,76,74,72,77,84,66,90,73,76,76,75,67,74,71,60,59,59,57,54,51,56,60,51,35,71,64,47,77,74,70,83,72,84,82,87,83,81,94,76,133

InterPro domains:
  IPR000182 GNAT domain [PF13718] (537-768)
  IPR007807 TcmA/NAT10, helicase domain [PF05127] (283-496)
  IPR013562 TmcA/NAT10, N-terminal [PF08351] (10-202)
  IPR027417 P-loop containing nucleoside triphosphate hydrolase [G3DSA:3.40.50.300] (278-486)
  IPR027992 Possible tRNA binding domain [PF13725] (778-1015)
  IPR032672 TmcA/NAT10/Kre33 [PTHR10925] (2-1045)
  IPR033688 RNA cytidine acetyltransferase NAT10 [MF_03211] (2-1043)

Foldseek 3Di:
DPPPDFDPLLLQLLLVQQLQLFEFEEEEEEALVLVVVLVSLVSLCVRDVPFAQEEEEEDAPDDNPADLDLVVRVVVVVVCVVVVVDPPPDDDSSSVSSNPTHYDYDYLVGLVLCAQAAHQEYEYPDPLADFLLSVCSRVLRYFGSGYYYYYHYPAFFLLVLQVDHHPCLQLLADPVFHDWTQLLSLLVQQLQLCQCRYFYAYSVNHTQQQRHVVNPRDRDDSVPCPPPCPVFVVVLVVLLVVCPPPPPLNLLSVVDDTPQLSVLLVVLLVVLLVLLFQAEEEEEEARQLCLLLSQLLSVLSNVVSPFAAEEEEEQALSNNPNNVVNVVVNCVSVPHDEPVFKDWDFDPPVVRVRGTAKMWGPDPHTHIYGYDYLQPLVVCPPHAEYEYEAVQQAALVSVVSNDDSHYYYYYHYQLHLSFQGNQSVVVNVVVLVVQLPPQPDPPDPDFDADPVRDDPGDRCPSSNNRHYHYGYRYAGDSGGPPHSVVVSSCLSLLSVQAADDPPVPDDDDQLVQKAKWWFFLSLLSLNPPQSSVVVSNLLNQCSNFPRRDHSSVVSSSRTNRQKTKMFIFHDDDPPPPDDTDTFKIWMKGKAALDDLVVLVVCLVVVHDRNDRVPLNVLCNVVVPSVSRNFIEMETEDMGGDPVCPPSCNSVSNLVVVLCLLLPVLADPPPVLVVQLDDRDDQDRDDPVNSVPDGSNPDNSHRDDSVRGDDRIDGSNSHRHDHGFKYKYKDFDDPVVLVSVLVSVWAWQDWALAADRRHRGIIIMTMDTRPDPPDQLQVQLVSLLVSLLVLLQCLQPSVLPPQLLSSLLNLVRSVSSVVSHDPVPAAEADADVNVVVLAPPVLLVQLVCVLVVNDDVVSNLVSLQVVLSCASSPRCHDVSFFDAALLLNSLSSNSHRSVHDLVVVCVSLVDDSVLSSLSPSVRSNRVSVRVVVNVVVVVVVVPPDPDDDDPDPDPPPPDPPRSDSVRSVVVCVVVCVVSVVVCCVVVCVVLCVLVVLVCVPPPPPDPPPPDPPVLVVVCVVVVVVVPPPPDSPPCPPDPDDPPPPDPPVVVVVSVVSSVPPPPDDDDDPDPDDD/DPPPDFDPLLLQLLLVQQLQLFEFEEEEEEALVLVVVLVSLVSLCVRDVPFAQEEEEEDAPDDPPADLDLVVRVVVVVVCVVVVVDPPPDDDSSSVSSNVTHYDYDYLVGLVLCAQAAHQEYEYPDPLADFLLSVCSRVLRYFGSGYYYYYHYPAFFLLVLQVDHHPCLQLLADPVFHDWTQLLSLLVQQLQLCQCRYFYAYSVNHTQLQRHVVNPRDRDDSVPCPNPCPVFVVVLVVLLVVCPPPPPLNLLSVVDDTPQLSVLLVVLLVLLLVLLFQAEEEEEEARQLCLLLSQLLSVLRNVVSPFAAEEEEEQALSNNPNNVVNVVVNCVSVPHDEPVFKDWDFDPPVVRVRGTAKMWGPDPHTHIYGYDYLQPLVVCPPHAEYEYEAVQQAALVSVVSNDDSHYYYYYFYQLHLSFQGNQSVVVNVVVLVVQLPPQPDPPDPDFDADPVRDPPGDGCPSSNNRHYHYGYRYAGDSGGPPRSVVVSSCLSLLSVQAADDPPVPDDDDQLVQKFKWWFFLSLLSLNPPQSSVVVSNLLNQCSNFPRRDHSSVVSSSRTNRQKTKMFIFHDDDPPPPDDTDTFKIWMKGKAALDDLVVLVVCLVVVHDRNDRVPLNVLCNVVVPSVSRNFIEMETEDMGGDPVCPPSCNSVSNLVVVLCLLLPVLADPPPVLVVQLDDSDDQDRQDPVNSVPRGSNPDNSHRDDSVRGDDRIDGSNSHRHDHGFKYKYKDFDDPVVLVSVLVSVWAWQDWALAADRRHRGIIIMTMDTRPHPPDQLQVQLVSLLVSLLVLLQCLQPSVLPPQLLSSLLNLVRSVSSVVSHDPVPAAEADADVNVVVLDPPVLLVQLVCVLVVNDDPVSNLVSLQVVLSCASSPRCHDVRFFDAALLLNSLSSNSHRSVHDLVVVCVSLVDDSVLSSLSPSVRSNRVSVRVVCNVVVVVVVVPPDDDDDPPDPDPPVPDPPRSDSVRSVVVCVVVCVVSVVVCCVVVCVVLCVLVVLLCVPPPPPDPPPPDPPVLVVVCVVVVVVVPPPPDSPPCPPDPDPPPPPDPPVVVVVSVVSSVPRPPDDPDDDDDDDD

Radius of gyration: 43.48 Å; Cα contacts (8 Å, |Δi|>4): 3540; chains: 2; bounding box: 103×140×107 Å

Organism: NCBI:txid717836